Protein 2DHM (pdb70)

Nearest PDB structures (foldseek):
  2dhm-assembly1_A  TM=8.007E-01  e=4.609E-19  Escherichia coli str. K-12 substr. W3110
  1v60-assembly1_A  TM=6.954E-01  e=9.311E-10  Mus musculus
  4pug-assembly2_B  TM=8.389E-01  e=2.261E-07  Arabidopsis thaliana
  5lci-assembly1_A  TM=7.088E-01  e=3.396E-07  Homo sapiens
  9g6k-assembly1_UC  TM=6.325E-01  e=1.738E-04  Toxoplasma gondii

Radius of gyration: 17.94 Å; Cα contacts (8 Å, |Δi|>4): 93; chains: 1; bounding box: 31×62×46 Å

Secondary structure (DSSP, 8-state):
--SSS----HHHHHHHHHHHHT--S--EEEE-----SS---S---EEEEEE-GGGSS--SSHHHHHHHHHTHHHHHTT----EEEEE-HHHHHTSS------PPP--

InterPro domains:
  IPR002634 BolA protein [PF01722] (11-84)
  IPR002634 BolA protein [PIRSF003113] (1-99)
  IPR036065 BolA-like superfamily [G3DSA:3.30.300.90] (1-90)
  IPR036065 BolA-like superfamily [SSF82657] (1-89)
  IPR050961 BolA/IbaG family stress response and morphology regulators [PTHR46229] (2-101)

Sequence (107 aa):
GSSGSSGMMIRERIEEKLRAAFQPVFLEVVDESYRHNVPAGSESHFKVVLVSDRFTGERFLNRHRMIYSTLAEELSTTVHALALHTYTIKEWEGLQDTVFASPPCRGGSSGSSGMMIRERIEEKLRAAFQPVFLEVVDESYRHNVPAGSESHFKVVLVSDRFTGERFLNRHRMIYSTLAEELSTTVHALALHTYTIKEWEGLQDTVFASPPCRGGSSGSSGMMIRERIEEKLRAAFQPVFLEVVDESYRHNVPAGSESHFKVVLVSDRFTGERFLNRHRMIYSTLAEELSTTVHALALHTYTIKEWEGLQDTVFASPPCRGGSSGSSGMMIRERIEEKLRAAFQPVFLEVVDESYRHNVPAGSESHFKVVLVSDRFTGERFLNRHRMIYSTLAEELSTTVHALALHTYTIKEWEGLQDTVFASPPCRGGSSGSSGMMIRERIEEKLRAAFQPVFLEVVDESYRHNVPAGSESHFKVVLVSDRFTGERFLNRHRMIYSTLAEELSTTVHALALHTYTIKEWEGLQDTVFASPPCRGGSSGSSGMMIRERIEEKLRAAFQPVFLEVVDESYRHNVPAGSESHFKVVLVSDRFTGERFLNRHRMIYSTLAEELSTTVHALALHTYTIKEWEGLQDTVFASPPCRGGSSGSSGMMIRERIEEKLRAAFQPVFLEVVDESYRHNVPAGSESHFKVVLVSDRFTGERFLNRHRMIYSTLAEELSTTVHALALHTYTIKEWEGLQDTVFASPPCRGGSSGSSGMMIRERIEEKLRAAFQPVFLEVVDESYRHNVPAGSESHFKVVLVSDRFTGERFLNRHRMIYSTLAEELSTTVHALALHTYTIKEWEGLQDTVFASPPCRGGSSGSSGMMIRERIEEKLRAAFQPVFLEVVDESYRHNVPAGSESHFKVVLVSDRFTGERFLNRHRMIYSTLAEELSTTVHALALHTYTIKEWEGLQDTVFASPPCRGGSSGSSGMMIRERIEEKLRAAFQPVFLEVVDESYRHNVPAGSESHFKVVLVSDRFTGERFLNRHRMIYSTLAEELSTTVHALALHTYTIKEWEGLQDTVFASPPCRGGSSGSSGMMIRERIEEKLRAAFQPVFLEVVDESYRHNVPAGSESHFKVVLVSDRFTGERFLNRHRMIYSTLAEELSTTVHALALHTYTIKEWEGLQDTVFASPPCRGGSSGSSGMMIRERIEEKLRAAFQPVFLEVVDESYRHNVPAGSESHFKVVLVSDRFTGERFLNRHRMIYSTLAEELSTTVHALALHTYTIKEWEGLQDTVFASPPCRGGSSGSSGMMIRERIEEKLRAAFQPVFLEVVDESYRHNVPAGSESHFKVVLVSDRFTGERFLNRHRMIYSTLAEELSTTVHALALHTYTIKEWEGLQDTVFASPPCRGGSSGSSGMMIRERIEEKLRAAFQPVFLEVVDESYRHNVPAGSESHFKVVLVSDRFTGERFLNRHRMIYSTLAEELSTTVHALALHTYTIKEWEGLQDTVFASPPCRGGSSGSSGMMIRERIEEKLRAAFQPVFLEVVDESYRHNVPAGSESHFKVVLVSDRFTGERFLNRHRMIYSTLAEELSTTVHALALHTYTIKEWEGLQDTVFASPPCRGGSSGSSGMMIRERIEEKLRAAFQPVFLEVVDESYRHNVPAGSESHFKVVLVSDRFTGERFLNRHRMIYSTLAEELSTTVHALALHTYTIKEWEGLQDTVFASPPCRGGSSGSSGMMIRERIEEKLRAAFQPVFLEVVDESYRHNVPAGSESHFKVVLVSDRFTGERFLNRHRMIYSTLAEELSTTVHALALHTYTIKEWEGLQDTVFASPPCRGGSSGSSGMMIRERIEEKLRAAFQPVFLEVVDESYRHNVPAGSESHFKVVLVSDRFTGERFLNRHRMIYSTLAEELSTTVHALALHTYTIKEWEGLQDTVFASPPCRGGSSGSSGMMIRERIEEKLRAAFQPVFLEVVDESYRHNVPAGSESHFKVVLVSDRFTGERFLNRHRMIYSTLAEELSTTVHALALHTYTIKEWEGLQDTVFASPPCRGGSSGSSGMMIRERIEEKLRAAFQPVFLEVVDESYRHNVPAGSESHFKVVLVSDRFTGERFLNRHRMIYSTLAEELSTTVHALALHTYTIKEWEGLQDTVFASPPCRG

CATH classification: 3.30.300.90

Organism: Escherichia coli (strain K12) (NCBI:txid83333)

GO terms:
  GO:0005515 protein binding (F, IPI)
  GO:0005829 cytosol (C, IDA)
  GO:0006351 DNA-templated transcription (P, IEP)

Structure (mmCIF, N/CA/C/O backbone):
data_2DHM
#
_entry.id   2DHM
#
loop_
_atom_site.group_PDB
_atom_site.id
_atom_site.type_symbol
_atom_site.label_atom_id
_atom_site.label_alt_id
_atom_site.label_comp_id
_atom_site.label_asym_id
_atom_site.label_entity_id
_atom_site.label_seq_id
_atom_site.pdbx_PDB_ins_code
_atom_site.Cartn_x
_atom_site.Cartn_y
_atom_site.Cartn_z
_atom_site.occupancy
_atom_site.B_iso_or_equiv
_atom_site.auth_seq_id
_atom_site.auth_comp_id
_atom_site.auth_asym_id
_atom_site.auth_atom_id
_atom_site.pdbx_PDB_model_num
ATOM 1 N N . GLY A 1 1 ? -18.940 0.622 -15.834 1.00 0.00 1 GLY A N 1
ATOM 2 C CA . GLY A 1 1 ? -19.532 1.941 -15.961 1.00 0.00 1 GLY A CA 1
ATOM 3 C C . GLY A 1 1 ? -19.684 2.372 -17.406 1.00 0.00 1 GLY A C 1
ATOM 4 O O . GLY A 1 1 ? -18.707 2.411 -18.155 1.00 0.00 1 GLY A O 1
ATOM 8 N N . SER A 1 2 ? -20.911 2.696 -17.800 1.00 0.00 2 SER A N 1
ATOM 9 C CA . SER A 1 2 ? -21.188 3.122 -19.167 1.00 0.00 2 SER A CA 1
ATOM 10 C C . SER A 1 2 ? -20.492 4.444 -19.476 1.00 0.00 2 SER A C 1
ATOM 11 O O . SER A 1 2 ? -20.502 5.368 -18.664 1.00 0.00 2 SER A O 1
ATOM 19 N N . SER A 1 3 ? -19.888 4.525 -20.657 1.00 0.00 3 SER A N 1
ATOM 20 C CA . SER A 1 3 ? -19.183 5.732 -21.074 1.00 0.00 3 SER A CA 1
ATOM 21 C C . SER A 1 3 ? -20.079 6.959 -20.937 1.00 0.00 3 SER A C 1
ATOM 22 O O . SER A 1 3 ? -21.301 6.843 -20.852 1.00 0.00 3 SER A O 1
ATOM 30 N N . GLY A 1 4 ? -19.461 8.136 -20.916 1.00 0.00 4 GLY A N 1
ATOM 31 C CA . GLY A 1 4 ? -20.217 9.369 -20.789 1.00 0.00 4 GLY A CA 1
ATOM 32 C C . GLY A 1 4 ? -20.055 10.010 -19.426 1.00 0.00 4 GLY A C 1
ATOM 33 O O . GLY A 1 4 ? -19.236 10.912 -19.250 1.00 0.00 4 GLY A O 1
ATOM 37 N N . SER A 1 5 ? -20.839 9.546 -18.458 1.00 0.00 5 SER A N 1
ATOM 38 C CA . SER A 1 5 ? -20.783 10.084 -17.104 1.00 0.00 5 SER A CA 1
ATOM 39 C C . SER A 1 5 ? -19.622 9.473 -16.324 1.00 0.00 5 SER A C 1
ATOM 40 O O . SER A 1 5 ? -19.669 8.308 -15.930 1.00 0.00 5 SER A O 1
ATOM 48 N N . SER A 1 6 ? -18.580 10.269 -16.105 1.00 0.00 6 SER A N 1
ATOM 49 C CA . SER A 1 6 ? -17.405 9.807 -15.376 1.00 0.00 6 SER A CA 1
ATOM 50 C C . SER A 1 6 ? -16.849 10.913 -14.485 1.00 0.00 6 SER A C 1
ATOM 51 O O . SER A 1 6 ? -17.275 12.065 -14.566 1.00 0.00 6 SER A O 1
ATOM 59 N N . GLY A 1 7 ? -15.894 10.554 -13.632 1.00 0.00 7 GLY A N 1
ATOM 60 C CA . GLY A 1 7 ? -15.294 11.526 -12.737 1.00 0.00 7 GLY A CA 1
ATOM 61 C C . GLY A 1 7 ? -13.783 11.419 -12.692 1.00 0.00 7 GLY A C 1
ATOM 62 O O . GLY A 1 7 ? -13.203 10.497 -13.265 1.00 0.00 7 GLY A O 1
ATOM 66 N N . MET A 1 8 ? -13.144 12.364 -12.011 1.00 0.00 8 MET A N 1
ATOM 67 C CA . MET A 1 8 ? -11.690 12.371 -11.894 1.00 0.00 8 MET A CA 1
ATOM 68 C C . MET A 1 8 ? -11.262 12.366 -10.430 1.00 0.00 8 MET A C 1
ATOM 69 O O . MET A 1 8 ? -10.295 13.028 -10.055 1.00 0.00 8 MET A O 1
ATOM 83 N N . MET A 1 9 ? -11.990 11.617 -9.608 1.00 0.00 9 MET A N 1
ATOM 84 C CA . MET A 1 9 ? -11.684 11.527 -8.185 1.00 0.00 9 MET A CA 1
ATOM 85 C C . MET A 1 9 ? -10.455 10.654 -7.947 1.00 0.00 9 MET A C 1
ATOM 86 O O . MET A 1 9 ? -10.426 9.488 -8.341 1.00 0.00 9 MET A O 1
ATOM 100 N N . ILE A 1 10 ? -9.444 11.226 -7.303 1.00 0.00 10 ILE A N 1
ATOM 101 C CA . ILE A 1 10 ? -8.215 10.499 -7.013 1.00 0.00 10 ILE A CA 1
ATOM 102 C C . ILE A 1 10 ? -8.505 9.211 -6.250 1.00 0.00 10 ILE A C 1
ATOM 103 O O . ILE A 1 10 ? -8.060 8.132 -6.643 1.00 0.00 10 ILE A O 1
ATOM 119 N N . ARG A 1 11 ? -9.254 9.331 -5.159 1.00 0.00 11 ARG A N 1
ATOM 120 C CA . ARG A 1 11 ? -9.605 8.176 -4.342 1.00 0.00 11 ARG A CA 1
ATOM 121 C C . ARG A 1 11 ? -9.902 6.961 -5.216 1.00 0.00 11 ARG A C 1
ATOM 122 O O . ARG A 1 11 ? -9.341 5.885 -5.010 1.00 0.00 11 ARG A O 1
ATOM 143 N N . GLU A 1 12 ? -10.787 7.142 -6.191 1.00 0.00 12 GLU A N 1
ATOM 144 C CA . GLU A 1 12 ? -11.158 6.060 -7.095 1.00 0.00 12 GLU A CA 1
ATOM 145 C C . GLU A 1 12 ? -9.956 5.597 -7.913 1.00 0.00 12 GLU A C 1
ATOM 146 O O . GLU A 1 12 ? -9.554 4.436 -7.841 1.00 0.00 12 GLU A O 1
ATOM 158 N N . ARG A 1 13 ? -9.388 6.513 -8.689 1.00 0.00 13 ARG A N 1
ATOM 159 C CA . ARG A 1 13 ? -8.233 6.199 -9.522 1.00 0.00 13 ARG A CA 1
ATOM 160 C C . ARG A 1 13 ? -7.236 5.329 -8.763 1.00 0.00 13 ARG A C 1
ATOM 161 O O . ARG A 1 13 ? -6.713 4.352 -9.302 1.00 0.00 13 ARG A O 1
ATOM 182 N N . ILE A 1 14 ? -6.977 5.690 -7.511 1.00 0.00 14 ILE A N 1
ATOM 183 C CA . ILE A 1 14 ? -6.043 4.941 -6.678 1.00 0.00 14 ILE A CA 1
ATOM 184 C C . ILE A 1 14 ? -6.470 3.483 -6.548 1.00 0.00 14 ILE A C 1
ATOM 185 O O . ILE A 1 14 ? -5.762 2.578 -6.988 1.00 0.00 14 ILE A O 1
ATOM 201 N N . GLU A 1 15 ? -7.632 3.264 -5.941 1.00 0.00 15 GLU A N 1
ATOM 202 C CA . GLU A 1 15 ? -8.154 1.915 -5.754 1.00 0.00 15 GLU A CA 1
ATOM 203 C C . GLU A 1 15 ? -8.329 1.209 -7.095 1.00 0.00 15 GLU A C 1
ATOM 204 O O . GLU A 1 15 ? -7.729 0.163 -7.340 1.00 0.00 15 GLU A O 1
ATOM 216 N N . GLU A 1 16 ? -9.156 1.789 -7.959 1.00 0.00 16 GLU A N 1
ATOM 217 C CA . GLU A 1 16 ? -9.412 1.215 -9.275 1.00 0.00 16 GLU A CA 1
ATOM 218 C C . GLU A 1 16 ? -8.155 0.552 -9.833 1.00 0.00 16 GLU A C 1
ATOM 219 O O . GLU A 1 16 ? -8.226 -0.489 -10.486 1.00 0.00 16 GLU A O 1
ATOM 231 N N . LYS A 1 17 ? -7.005 1.164 -9.571 1.00 0.00 17 LYS A N 1
ATOM 232 C CA . LYS A 1 17 ? -5.732 0.635 -10.044 1.00 0.00 17 LYS A CA 1
ATOM 233 C C . LYS A 1 17 ? -5.295 -0.563 -9.207 1.00 0.00 17 LYS A C 1
ATOM 234 O O . LYS A 1 17 ? -5.076 -1.655 -9.733 1.00 0.00 17 LYS A O 1
ATOM 253 N N . LEU A 1 18 ? -5.170 -0.352 -7.901 1.00 0.00 18 LEU A N 1
ATOM 254 C CA . LEU A 1 18 ? -4.761 -1.415 -6.990 1.00 0.00 18 LEU A CA 1
ATOM 255 C C . LEU A 1 18 ? -5.546 -2.695 -7.258 1.00 0.00 18 LEU A C 1
ATOM 256 O O . LEU A 1 18 ? -4.984 -3.790 -7.260 1.00 0.00 18 LEU A O 1
ATOM 272 N N . ARG A 1 19 ? -6.847 -2.548 -7.486 1.00 0.00 19 ARG A N 1
ATOM 273 C CA . ARG A 1 19 ? -7.709 -3.692 -7.757 1.00 0.00 19 ARG A CA 1
ATOM 274 C C . ARG A 1 19 ? -7.005 -4.701 -8.661 1.00 0.00 19 ARG A C 1
ATOM 275 O O . ARG A 1 19 ? -6.866 -5.872 -8.311 1.00 0.00 19 ARG A O 1
ATOM 296 N N . ALA A 1 20 ? -6.564 -4.237 -9.826 1.00 0.00 20 ALA A N 1
ATOM 297 C CA . ALA A 1 20 ? -5.875 -5.097 -10.779 1.00 0.00 20 ALA A CA 1
ATOM 298 C C . ALA A 1 20 ? -4.367 -5.074 -10.549 1.00 0.00 20 ALA A C 1
ATOM 299 O O . ALA A 1 20 ? -3.649 -5.973 -10.986 1.00 0.00 20 ALA A O 1
ATOM 306 N N . ALA A 1 21 ? -3.894 -4.040 -9.861 1.00 0.00 21 ALA A N 1
ATOM 307 C CA . ALA A 1 21 ? -2.473 -3.901 -9.572 1.00 0.00 21 ALA A CA 1
ATOM 308 C C . ALA A 1 21 ? -1.949 -5.105 -8.797 1.00 0.00 21 ALA A C 1
ATOM 309 O O . ALA A 1 21 ? -0.975 -5.741 -9.200 1.00 0.00 21 ALA A O 1
ATOM 316 N N . PHE A 1 22 ? -2.602 -5.414 -7.681 1.00 0.00 22 PHE A N 1
ATOM 317 C CA . PHE A 1 22 ? -2.201 -6.541 -6.848 1.00 0.00 22 PHE A CA 1
ATOM 318 C C . PHE A 1 22 ? -3.343 -7.543 -6.703 1.00 0.00 22 PHE A C 1
ATOM 319 O O . PHE A 1 22 ? -3.118 -8.752 -6.655 1.00 0.00 22 PHE A O 1
ATOM 336 N N . GLN A 1 23 ? -4.567 -7.031 -6.634 1.00 0.00 23 GLN A N 1
ATOM 337 C CA . GLN A 1 23 ? -5.744 -7.880 -6.493 1.00 0.00 23 GLN A CA 1
ATOM 338 C C . GLN A 1 23 ? -5.791 -8.521 -5.110 1.00 0.00 23 GLN A C 1
ATOM 339 O O . GLN A 1 23 ? -5.939 -9.735 -4.966 1.00 0.00 23 GLN A O 1
ATOM 353 N N . PRO A 1 24 ? -5.661 -7.688 -4.067 1.00 0.00 24 PRO A N 1
ATOM 354 C CA . PRO A 1 24 ? -5.685 -8.151 -2.676 1.00 0.00 24 PRO A CA 1
ATOM 355 C C . PRO A 1 24 ? -7.069 -8.629 -2.248 1.00 0.00 24 PRO A C 1
ATOM 356 O O . PRO A 1 24 ? -7.936 -8.881 -3.085 1.00 0.00 24 PRO A O 1
ATOM 367 N N . VAL A 1 25 ? -7.270 -8.750 -0.940 1.00 0.00 25 VAL A N 1
ATOM 368 C CA . VAL A 1 25 ? -8.549 -9.196 -0.401 1.00 0.00 25 VAL A CA 1
ATOM 369 C C . VAL A 1 25 ? -9.359 -8.020 0.134 1.00 0.00 25 VAL A C 1
ATOM 370 O O . VAL A 1 25 ? -10.583 -7.986 0.003 1.00 0.00 25 VAL A O 1
ATOM 383 N N . PHE A 1 26 ? -8.669 -7.058 0.737 1.00 0.00 26 PHE A N 1
ATOM 384 C CA . PHE A 1 26 ? -9.325 -5.880 1.292 1.00 0.00 26 PHE A CA 1
ATOM 385 C C . PHE A 1 26 ? -8.847 -4.611 0.593 1.00 0.00 26 PHE A C 1
ATOM 386 O O . PHE A 1 26 ? -7.722 -4.549 0.094 1.00 0.00 26 PHE A O 1
ATOM 403 N N . LEU A 1 27 ? -9.708 -3.601 0.560 1.00 0.00 27 LEU A N 1
ATOM 404 C CA . LEU A 1 27 ? -9.376 -2.332 -0.079 1.00 0.00 27 LEU A CA 1
ATOM 405 C C . LEU A 1 27 ? -10.283 -1.214 0.426 1.00 0.00 27 LEU A C 1
ATOM 406 O O . LEU A 1 27 ? -11.506 -1.348 0.427 1.00 0.00 27 LEU A O 1
ATOM 422 N N . GLU A 1 28 ? -9.674 -0.111 0.851 1.00 0.00 28 GLU A N 1
ATOM 423 C CA . GLU A 1 28 ? -10.428 1.030 1.357 1.00 0.00 28 GLU A CA 1
ATOM 424 C C . GLU A 1 28 ? -9.524 2.247 1.525 1.00 0.00 28 GLU A C 1
ATOM 425 O O . GLU A 1 28 ? -8.504 2.187 2.211 1.00 0.00 28 GLU A O 1
ATOM 437 N N . VAL A 1 29 ? -9.906 3.353 0.893 1.00 0.00 29 VAL A N 1
ATOM 438 C CA . VAL A 1 29 ? -9.131 4.585 0.973 1.00 0.00 29 VAL A CA 1
ATOM 439 C C . VAL A 1 29 ? -9.899 5.670 1.720 1.00 0.00 29 VAL A C 1
ATOM 440 O O . VAL A 1 29 ? -11.114 5.802 1.568 1.00 0.00 29 VAL A O 1
ATOM 453 N N . VAL A 1 30 ? -9.183 6.446 2.527 1.00 0.00 30 VAL A N 1
ATOM 454 C CA . VAL A 1 30 ? -9.796 7.521 3.298 1.00 0.00 30 VAL A CA 1
ATOM 455 C C . VAL A 1 30 ? -9.350 8.886 2.787 1.00 0.00 30 VAL A C 1
ATOM 456 O O . VAL A 1 30 ? -8.288 9.384 3.163 1.00 0.00 30 VAL A O 1
ATOM 469 N N . ASP A 1 31 ? -10.167 9.488 1.930 1.00 0.00 31 ASP A N 1
ATOM 470 C CA . ASP A 1 31 ? -9.857 10.798 1.369 1.00 0.00 31 ASP A CA 1
ATOM 471 C C . ASP A 1 31 ? -10.532 11.906 2.171 1.00 0.00 31 ASP A C 1
ATOM 472 O O . ASP A 1 31 ? -11.665 11.753 2.626 1.00 0.00 31 ASP A O 1
ATOM 481 N N . GLU A 1 32 ? -9.827 13.020 2.340 1.00 0.00 32 GLU A N 1
ATOM 482 C CA . GLU A 1 32 ? -10.358 14.153 3.089 1.00 0.00 32 GLU A CA 1
ATOM 483 C 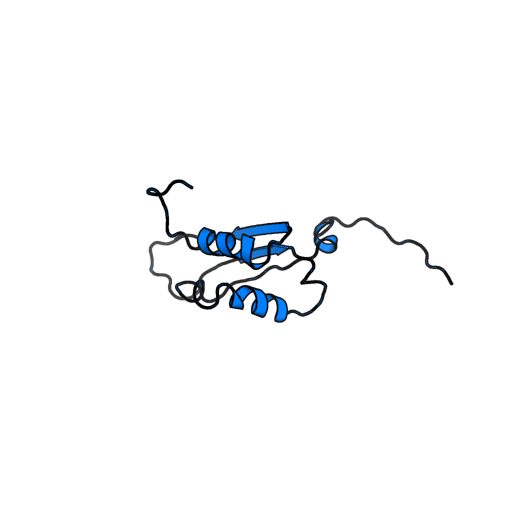C . GLU A 1 32 ? -10.488 15.383 2.196 1.00 0.00 32 GLU A C 1
ATOM 484 O O . GLU A 1 32 ? -9.525 15.803 1.555 1.00 0.00 32 GLU A O 1
ATOM 496 N N . SER A 1 33 ? -11.687 15.956 2.159 1.00 0.00 33 SER A N 1
ATOM 497 C CA . SER A 1 33 ? -11.945 17.136 1.341 1.00 0.00 33 SER A CA 1
ATOM 498 C C . SER A 1 33 ? -11.643 18.413 2.119 1.00 0.00 33 SER A C 1
ATOM 499 O O . SER A 1 33 ? -11.260 18.365 3.288 1.00 0.00 33 SER A O 1
ATOM 507 N N . TYR A 1 34 ? -11.818 19.554 1.462 1.00 0.00 34 TYR A N 1
ATOM 508 C CA . TYR A 1 34 ? -11.562 20.845 2.090 1.00 0.00 34 TYR A CA 1
ATOM 509 C C . TYR A 1 34 ? -12.452 21.041 3.313 1.00 0.00 34 TYR A C 1
ATOM 510 O O . TYR A 1 34 ? -13.649 20.757 3.276 1.00 0.00 34 TYR A O 1
ATOM 528 N N . ARG A 1 35 ? -11.857 21.531 4.396 1.00 0.00 35 ARG A N 1
ATOM 529 C CA . ARG A 1 35 ? -12.594 21.766 5.632 1.00 0.00 35 ARG A CA 1
ATOM 530 C C . ARG A 1 35 ? -12.664 23.257 5.948 1.00 0.00 35 ARG A C 1
ATOM 531 O O . ARG A 1 35 ? -13.699 23.762 6.384 1.00 0.00 35 ARG A O 1
ATOM 552 N N . HIS A 1 36 ? -11.556 23.957 5.726 1.00 0.00 36 HIS A N 1
ATOM 553 C CA . HIS A 1 36 ? -11.491 25.390 5.987 1.00 0.00 36 HIS A CA 1
ATOM 554 C C . HIS A 1 36 ? -11.390 26.176 4.683 1.00 0.00 36 HIS A C 1
ATOM 555 O O . HIS A 1 36 ? -10.875 25.675 3.684 1.00 0.00 36 HIS A O 1
ATOM 570 N N . ASN A 1 37 ? -11.885 27.409 4.701 1.00 0.00 37 ASN A N 1
ATOM 571 C CA . ASN A 1 37 ? -11.851 28.264 3.520 1.00 0.00 37 ASN A CA 1
ATOM 572 C C . ASN A 1 37 ? -10.421 28.683 3.193 1.00 0.00 37 ASN A C 1
ATOM 573 O O . ASN A 1 37 ? -9.988 28.607 2.043 1.00 0.00 37 ASN A O 1
ATOM 584 N N . VAL A 1 38 ? -9.692 29.126 4.212 1.00 0.00 38 VAL A N 1
ATOM 585 C CA . VAL A 1 38 ? -8.310 29.556 4.034 1.00 0.00 38 VAL A CA 1
ATOM 586 C C . VAL A 1 38 ? -7.517 28.536 3.225 1.00 0.00 38 VAL A C 1
ATOM 587 O O . VAL A 1 38 ? -7.758 27.331 3.291 1.00 0.00 38 VAL A O 1
ATOM 600 N N . PRO A 1 39 ? -6.546 29.029 2.441 1.00 0.00 39 PRO A N 1
ATOM 601 C CA . PRO A 1 39 ? -5.696 28.177 1.604 1.00 0.00 39 PRO A CA 1
ATOM 602 C C . PRO A 1 39 ? -4.735 27.328 2.429 1.00 0.00 39 PRO A C 1
ATOM 603 O O . PRO A 1 39 ? -3.944 27.853 3.212 1.00 0.00 39 PRO A O 1
ATOM 614 N N . ALA A 1 40 ? -4.808 26.014 2.247 1.00 0.00 40 ALA A N 1
ATOM 615 C CA . ALA A 1 40 ? -3.942 25.093 2.972 1.00 0.00 40 ALA A CA 1
ATOM 616 C C . ALA A 1 40 ? -2.976 24.387 2.027 1.00 0.00 40 ALA A C 1
ATOM 617 O O . ALA A 1 40 ? -3.383 23.562 1.210 1.00 0.00 40 ALA A O 1
ATOM 624 N N . GLY A 1 41 ? -1.693 24.719 2.142 1.00 0.00 41 GLY A N 1
ATOM 625 C CA . GLY A 1 41 ? -0.689 24.108 1.291 1.00 0.00 41 GLY A CA 1
ATOM 626 C C . GLY A 1 41 ? 0.514 23.620 2.072 1.00 0.00 41 GLY A C 1
ATOM 627 O O . GLY A 1 41 ? 1.656 23.876 1.690 1.00 0.00 41 GLY A O 1
ATOM 631 N N . SER A 1 42 ? 0.260 22.916 3.171 1.00 0.00 42 SER A N 1
ATOM 632 C CA . SER A 1 42 ? 1.332 22.396 4.011 1.00 0.00 42 SER A CA 1
ATOM 633 C C . SER A 1 42 ? 1.348 20.871 3.988 1.00 0.00 42 SER A C 1
ATOM 634 O O . SER A 1 42 ? 2.334 20.256 3.581 1.00 0.00 42 SER A O 1
ATOM 642 N N . GLU A 1 43 ? 0.249 20.267 4.429 1.00 0.00 43 GLU A N 1
ATOM 643 C CA . GLU A 1 43 ? 0.137 18.813 4.460 1.00 0.00 43 GLU A CA 1
ATOM 644 C C . GLU A 1 43 ? -1.195 18.357 3.872 1.00 0.00 43 GLU A C 1
ATOM 645 O O . GLU A 1 43 ? -2.166 19.114 3.848 1.00 0.00 43 GLU A O 1
ATOM 657 N N . SER A 1 44 ? -1.233 17.116 3.400 1.00 0.00 44 SER A N 1
ATOM 658 C CA . SER A 1 44 ? -2.444 16.559 2.808 1.00 0.00 44 SER A CA 1
ATOM 659 C C . SER A 1 44 ? -2.790 15.215 3.441 1.00 0.00 44 SER A C 1
ATOM 660 O O . SER A 1 44 ? -2.374 14.162 2.956 1.00 0.00 44 SER A O 1
ATOM 668 N N . HIS A 1 45 ? -3.555 15.258 4.528 1.00 0.00 45 HIS A N 1
ATOM 669 C CA . HIS A 1 45 ? -3.958 14.044 5.228 1.00 0.00 45 HIS A CA 1
ATOM 670 C C . HIS A 1 45 ? -4.513 13.012 4.251 1.00 0.00 45 HIS A C 1
ATOM 671 O O . HIS A 1 45 ? -5.464 13.284 3.518 1.00 0.00 45 HIS A O 1
ATOM 686 N N . PHE A 1 46 ? -3.912 11.827 4.244 1.00 0.00 46 PHE A N 1
ATOM 687 C CA . PHE A 1 46 ? -4.344 10.755 3.356 1.00 0.00 46 PHE A CA 1
ATOM 688 C C . PHE A 1 46 ? -3.974 9.390 3.929 1.00 0.00 46 PHE A C 1
ATOM 689 O O . PHE A 1 46 ? -2.894 9.212 4.492 1.00 0.00 46 PHE A O 1
ATOM 706 N N . LYS A 1 47 ? -4.880 8.429 3.784 1.00 0.00 47 LYS A N 1
ATOM 707 C CA . LYS A 1 47 ? -4.651 7.079 4.286 1.00 0.00 47 LYS A CA 1
ATOM 708 C C . LYS A 1 47 ? -5.280 6.041 3.362 1.00 0.00 47 LYS A C 1
ATOM 709 O O . LYS A 1 47 ? -6.326 6.283 2.761 1.00 0.00 47 LYS A O 1
ATOM 728 N N . VAL A 1 48 ? -4.636 4.883 3.256 1.00 0.00 48 VAL A N 1
ATOM 729 C CA . VAL A 1 48 ? -5.134 3.807 2.407 1.00 0.00 48 VAL A CA 1
ATOM 730 C C . VAL A 1 48 ? -4.957 2.450 3.080 1.00 0.00 48 VAL A C 1
ATOM 731 O O . VAL A 1 48 ? -3.935 2.189 3.715 1.00 0.00 48 VAL A O 1
ATOM 744 N N . VAL A 1 49 ? -5.959 1.588 2.936 1.00 0.00 49 VAL A N 1
ATOM 745 C CA . VAL A 1 49 ? -5.913 0.257 3.528 1.00 0.00 49 VAL A CA 1
ATOM 746 C C . VAL A 1 49 ? -5.867 -0.822 2.451 1.00 0.00 49 VAL A C 1
ATOM 747 O O . VAL A 1 49 ? -6.650 -0.800 1.501 1.00 0.00 49 VAL A O 1
ATOM 760 N N . LEU A 1 50 ? -4.945 -1.766 2.606 1.00 0.00 50 LEU A N 1
ATOM 761 C CA . LEU A 1 50 ? -4.796 -2.855 1.648 1.00 0.00 50 LEU A CA 1
ATOM 762 C C . LEU A 1 50 ? -4.205 -4.092 2.316 1.00 0.00 50 LEU A C 1
ATOM 763 O O . LEU A 1 50 ? -3.018 -4.127 2.641 1.00 0.00 50 LEU A O 1
ATOM 779 N N . VAL A 1 51 ? -5.040 -5.106 2.517 1.00 0.00 51 VAL A N 1
ATOM 780 C CA . VAL A 1 51 ? -4.600 -6.347 3.144 1.00 0.00 51 VAL A CA 1
ATOM 781 C C . VAL A 1 51 ? -4.139 -7.357 2.099 1.00 0.00 51 VAL A C 1
ATOM 782 O O . VAL A 1 51 ? -4.857 -7.647 1.142 1.00 0.00 51 VAL A O 1
ATOM 795 N N . SER A 1 52 ? -2.937 -7.890 2.290 1.00 0.00 52 SER A N 1
ATOM 796 C CA . SER A 1 52 ? -2.378 -8.867 1.361 1.00 0.00 52 SER A CA 1
ATOM 797 C C . SER A 1 52 ? -1.324 -9.729 2.050 1.00 0.00 52 SER A C 1
ATOM 798 O O . SER A 1 52 ? -0.608 -9.264 2.936 1.00 0.00 52 SER A O 1
ATOM 806 N N . ASP A 1 53 ? -1.236 -10.988 1.635 1.00 0.00 53 ASP A N 1
ATOM 807 C CA . ASP A 1 53 ? -0.270 -11.917 2.209 1.00 0.00 53 ASP A CA 1
ATOM 808 C C . ASP A 1 53 ? 1.155 -11.512 1.846 1.00 0.00 53 ASP A C 1
ATOM 809 O O . ASP A 1 53 ? 2.084 -11.698 2.632 1.00 0.00 53 ASP A O 1
ATOM 818 N N . ARG A 1 54 ? 1.321 -10.958 0.649 1.00 0.00 54 ARG A N 1
ATOM 819 C CA . ARG A 1 54 ? 2.633 -10.530 0.180 1.00 0.00 54 ARG A CA 1
ATOM 820 C C . ARG A 1 54 ? 3.367 -9.743 1.263 1.00 0.00 54 ARG A C 1
ATOM 821 O O . ARG A 1 54 ? 4.597 -9.694 1.283 1.00 0.00 54 ARG A O 1
ATOM 842 N N . PHE A 1 55 ? 2.604 -9.129 2.160 1.00 0.00 55 PHE A N 1
ATOM 843 C CA . PHE A 1 55 ? 3.181 -8.344 3.245 1.00 0.00 55 PHE A CA 1
ATOM 844 C C . PHE A 1 55 ? 3.433 -9.214 4.472 1.00 0.00 55 PHE A C 1
ATOM 845 O O . PHE A 1 55 ? 3.337 -8.750 5.609 1.00 0.00 55 PHE A O 1
ATOM 862 N N . THR A 1 56 ? 3.758 -10.482 4.235 1.00 0.00 56 THR A N 1
ATOM 863 C CA . THR A 1 56 ? 4.022 -11.419 5.319 1.00 0.00 56 THR A CA 1
ATOM 864 C C . THR A 1 56 ? 5.298 -11.048 6.067 1.00 0.00 56 THR A C 1
ATOM 865 O O . THR A 1 56 ? 6.353 -11.642 5.847 1.00 0.00 56 THR A O 1
ATOM 876 N N . GLY A 1 57 ? 5.195 -10.062 6.953 1.00 0.00 57 GLY A N 1
ATOM 877 C CA . GLY A 1 57 ? 6.349 -9.630 7.720 1.00 0.00 57 GLY A CA 1
ATOM 878 C C . GLY A 1 57 ? 7.623 -9.629 6.899 1.00 0.00 57 GLY A C 1
ATOM 879 O O . GLY A 1 57 ? 8.658 -10.119 7.349 1.00 0.00 57 GLY A O 1
ATOM 883 N N . GLU A 1 58 ? 7.547 -9.077 5.692 1.00 0.00 58 GLU A N 1
ATOM 884 C CA . GLU A 1 58 ? 8.704 -9.017 4.806 1.00 0.00 58 GLU A CA 1
ATOM 885 C C . GLU A 1 58 ? 9.582 -7.815 5.140 1.00 0.00 58 GLU A C 1
ATOM 886 O O . GLU A 1 58 ? 10.746 -7.967 5.512 1.00 0.00 58 GLU A O 1
ATOM 898 N N . ARG A 1 59 ? 9.017 -6.620 5.002 1.00 0.00 59 ARG A N 1
ATOM 899 C CA . ARG A 1 59 ? 9.748 -5.391 5.286 1.00 0.00 59 ARG A CA 1
ATOM 900 C C . ARG A 1 59 ? 8.787 -4.236 5.553 1.00 0.00 59 ARG A C 1
ATOM 901 O O . ARG A 1 59 ? 7.590 -4.336 5.283 1.00 0.00 59 ARG A O 1
ATOM 922 N N . PHE A 1 60 ? 9.320 -3.141 6.084 1.00 0.00 60 PHE A N 1
ATOM 923 C CA . PHE A 1 60 ? 8.510 -1.967 6.389 1.00 0.00 60 PHE A CA 1
ATOM 924 C C . PHE A 1 60 ? 8.472 -1.009 5.202 1.00 0.00 60 PHE A C 1
ATOM 925 O O . PHE A 1 60 ? 7.466 -0.341 4.960 1.00 0.00 60 PHE A O 1
ATOM 942 N N . LEU A 1 61 ? 9.575 -0.947 4.464 1.00 0.00 61 LEU A N 1
ATOM 943 C CA . LEU A 1 61 ? 9.670 -0.071 3.302 1.00 0.00 61 LEU A CA 1
ATOM 944 C C . LEU A 1 61 ? 9.129 -0.761 2.054 1.00 0.00 61 LEU A C 1
ATOM 945 O O . LEU A 1 61 ? 8.450 -0.142 1.235 1.00 0.00 61 LEU A O 1
ATOM 961 N N . ASN A 1 62 ? 9.432 -2.048 1.917 1.00 0.00 62 ASN A N 1
ATOM 962 C CA . ASN A 1 62 ? 8.974 -2.823 0.770 1.00 0.00 62 ASN A CA 1
ATOM 963 C C . ASN A 1 62 ? 7.462 -2.704 0.602 1.00 0.00 62 ASN A C 1
ATOM 964 O O . ASN A 1 62 ? 6.927 -2.939 -0.482 1.00 0.00 62 ASN A O 1
ATOM 975 N N . ARG A 1 63 ? 6.779 -2.337 1.681 1.00 0.00 63 ARG A N 1
ATOM 976 C CA . ARG A 1 63 ? 5.329 -2.188 1.653 1.00 0.00 63 ARG A CA 1
ATOM 977 C C . ARG A 1 63 ? 4.925 -0.960 0.842 1.00 0.00 63 ARG A C 1
ATOM 978 O O . ARG A 1 63 ? 3.839 -0.915 0.263 1.00 0.00 63 ARG A O 1
ATOM 999 N N . HIS A 1 64 ? 5.805 0.035 0.805 1.00 0.00 64 HIS A N 1
ATOM 1000 C CA . HIS A 1 64 ? 5.540 1.264 0.065 1.00 0.00 64 HIS A CA 1
ATOM 1001 C C . HIS A 1 64 ? 6.071 1.164 -1.362 1.00 0.00 64 HIS A C 1
ATOM 1002 O O . HIS A 1 64 ? 5.384 1.528 -2.317 1.00 0.00 64 HIS A O 1
ATOM 1017 N N . ARG A 1 65 ? 7.296 0.668 -1.499 1.00 0.00 65 ARG A N 1
ATOM 1018 C CA . ARG A 1 65 ? 7.920 0.523 -2.809 1.00 0.00 65 ARG A CA 1
ATOM 1019 C C . ARG A 1 65 ? 6.964 -0.143 -3.795 1.00 0.00 65 ARG A C 1
ATOM 1020 O O . ARG A 1 65 ? 6.870 0.263 -4.953 1.00 0.00 65 ARG A O 1
ATOM 1041 N N . MET A 1 66 ? 6.256 -1.166 -3.326 1.00 0.00 66 MET A N 1
ATOM 1042 C CA . MET A 1 66 ? 5.307 -1.886 -4.167 1.00 0.00 66 MET A CA 1
ATOM 1043 C C . MET A 1 66 ? 4.122 -0.999 -4.532 1.00 0.00 66 MET A C 1
ATOM 1044 O O . MET A 1 66 ? 3.773 -0.865 -5.706 1.00 0.00 66 MET A O 1
ATOM 1058 N N . ILE A 1 67 ? 3.507 -0.395 -3.521 1.00 0.00 67 ILE A N 1
ATOM 1059 C CA . ILE A 1 67 ? 2.361 0.480 -3.737 1.00 0.00 67 ILE A CA 1
ATOM 1060 C C . ILE A 1 67 ? 2.729 1.655 -4.636 1.00 0.00 67 ILE A C 1
ATOM 1061 O O . ILE A 1 67 ? 2.167 1.822 -5.719 1.00 0.00 67 ILE A O 1
ATOM 1077 N N . TYR A 1 68 ? 3.677 2.467 -4.182 1.00 0.00 68 TYR A N 1
ATOM 1078 C CA . TYR A 1 68 ? 4.120 3.627 -4.945 1.00 0.00 68 TYR A CA 1
ATOM 1079 C C . TYR A 1 68 ? 4.324 3.268 -6.414 1.00 0.00 68 TYR A C 1
ATOM 1080 O O . TYR A 1 68 ? 3.748 3.895 -7.303 1.00 0.00 68 TYR A O 1
ATOM 1098 N N . SER A 1 69 ? 5.148 2.255 -6.660 1.00 0.00 69 SER A N 1
ATOM 1099 C CA . SER A 1 69 ? 5.431 1.813 -8.020 1.00 0.00 69 SER A CA 1
ATOM 1100 C C . SER A 1 69 ? 4.185 1.915 -8.895 1.00 0.00 69 SER A C 1
ATOM 1101 O O . SER A 1 69 ? 4.242 2.409 -10.022 1.00 0.00 69 SER A O 1
ATOM 1109 N N . THR A 1 70 ? 3.059 1.445 -8.368 1.00 0.00 70 THR A N 1
ATOM 1110 C CA . THR A 1 70 ? 1.799 1.482 -9.099 1.00 0.00 70 THR A CA 1
ATOM 1111 C C . THR A 1 70 ? 1.372 2.917 -9.387 1.00 0.00 70 THR A C 1
ATOM 1112 O O . THR A 1 70 ? 1.239 3.316 -10.545 1.00 0.00 70 THR A O 1
ATOM 1123 N N . LEU A 1 71 ? 1.159 3.690 -8.328 1.00 0.00 71 LEU A N 1
ATOM 1124 C CA . LEU A 1 71 ? 0.747 5.082 -8.467 1.00 0.00 71 LEU A CA 1
ATOM 1125 C C . LEU A 1 71 ? 1.951 6.016 -8.392 1.00 0.00 71 LEU A C 1
ATOM 1126 O O . LEU A 1 71 ? 1.866 7.112 -7.839 1.00 0.00 71 LEU A O 1
ATOM 1142 N N . ALA A 1 72 ? 3.072 5.574 -8.954 1.00 0.00 72 ALA A N 1
ATOM 1143 C CA . ALA A 1 72 ? 4.292 6.372 -8.954 1.00 0.00 72 ALA A CA 1
ATOM 1144 C C . ALA A 1 72 ? 3.982 7.850 -9.167 1.00 0.00 72 ALA A C 1
ATOM 1145 O O . ALA A 1 72 ? 4.178 8.669 -8.270 1.00 0.00 72 ALA A O 1
ATOM 1152 N N . GLU A 1 73 ? 3.497 8.182 -10.359 1.00 0.00 73 GLU A N 1
ATOM 1153 C CA . GLU A 1 73 ? 3.162 9.563 -10.688 1.00 0.00 73 GLU A CA 1
ATOM 1154 C C . GLU A 1 73 ? 1.703 9.862 -10.355 1.00 0.00 73 GLU A C 1
ATOM 1155 O O . GLU A 1 73 ? 1.378 10.941 -9.859 1.00 0.00 73 GLU A O 1
ATOM 1167 N N . GLU A 1 74 ? 0.829 8.900 -10.632 1.00 0.00 74 GLU A N 1
ATOM 1168 C CA . GLU A 1 74 ? -0.595 9.061 -10.363 1.00 0.00 74 GLU A CA 1
ATOM 1169 C C . GLU A 1 74 ? -0.820 9.832 -9.066 1.00 0.00 74 GLU A C 1
ATOM 1170 O O . GLU A 1 74 ? -1.535 10.835 -9.042 1.00 0.00 74 GLU A O 1
ATOM 1182 N N . LEU A 1 75 ? -0.205 9.357 -7.988 1.00 0.00 75 LEU A N 1
ATOM 1183 C CA . LEU A 1 75 ? -0.338 10.001 -6.686 1.00 0.00 75 LEU A CA 1
ATOM 1184 C C . LEU A 1 75 ? 0.498 11.275 -6.620 1.00 0.00 75 LEU A C 1
ATOM 1185 O O . LEU A 1 75 ? 0.055 12.293 -6.089 1.00 0.00 75 LEU A O 1
ATOM 1201 N N . SER A 1 76 ? 1.709 11.211 -7.166 1.00 0.00 76 SER A N 1
ATOM 1202 C CA . SER A 1 76 ? 2.608 12.359 -7.168 1.00 0.00 76 SER A CA 1
ATOM 1203 C C . SER A 1 76 ? 1.927 13.581 -7.779 1.00 0.00 76 SER A C 1
ATOM 1204 O O . SER A 1 76 ? 2.315 14.720 -7.516 1.00 0.00 76 SER A O 1
ATOM 1212 N N . THR A 1 77 ? 0.909 13.335 -8.598 1.00 0.00 77 THR A N 1
ATOM 1213 C CA . THR A 1 77 ? 0.174 14.413 -9.248 1.00 0.00 77 THR A CA 1
ATOM 1214 C C . THR A 1 77 ? -0.251 15.475 -8.240 1.00 0.00 77 THR A C 1
ATOM 1215 O O . THR A 1 77 ? 0.183 16.625 -8.314 1.00 0.00 77 THR A O 1
ATOM 1226 N N . THR A 1 78 ? -1.102 15.083 -7.297 1.00 0.00 78 THR A N 1
ATOM 1227 C CA . THR A 1 78 ? -1.586 16.001 -6.275 1.00 0.00 78 THR A CA 1
ATOM 1228 C C . THR A 1 78 ? -1.162 15.547 -4.883 1.00 0.00 78 THR A C 1
ATOM 1229 O O . THR A 1 78 ? -0.867 16.368 -4.014 1.00 0.00 78 THR A O 1
ATOM 1240 N N . VAL A 1 79 ? -1.131 14.234 -4.677 1.00 0.00 79 VAL A N 1
ATOM 1241 C CA . VAL A 1 79 ? -0.741 13.671 -3.390 1.00 0.00 79 VAL A CA 1
ATOM 1242 C C . VAL A 1 79 ? 0.773 13.513 -3.296 1.00 0.00 79 VAL A C 1
ATOM 1243 O O . VAL A 1 79 ? 1.442 13.234 -4.291 1.00 0.00 79 VAL A O 1
ATOM 1256 N N . HIS A 1 80 ? 1.307 13.693 -2.092 1.00 0.00 80 HIS A N 1
ATOM 1257 C CA . HIS A 1 80 ? 2.743 13.570 -1.867 1.00 0.00 80 HIS A CA 1
ATOM 1258 C C . HIS A 1 80 ? 3.036 12.531 -0.789 1.00 0.00 80 HIS A C 1
ATOM 1259 O O . HIS A 1 80 ? 3.819 11.605 -1.002 1.00 0.00 80 HIS A O 1
ATOM 1274 N N . ALA A 1 81 ? 2.404 12.692 0.369 1.00 0.00 81 ALA A N 1
ATOM 1275 C CA . ALA A 1 81 ? 2.597 11.767 1.480 1.00 0.00 81 ALA A CA 1
ATOM 1276 C C . ALA A 1 81 ? 1.341 10.939 1.728 1.00 0.00 81 ALA A C 1
ATOM 1277 O O . ALA A 1 81 ? 0.222 11.445 1.636 1.00 0.00 81 ALA A O 1
ATOM 1284 N N . LEU A 1 82 ? 1.533 9.662 2.043 1.00 0.00 82 LEU A N 1
ATOM 1285 C CA . LEU A 1 82 ? 0.415 8.762 2.304 1.00 0.00 82 LEU A CA 1
ATOM 1286 C C . LEU A 1 82 ? 0.784 7.729 3.363 1.00 0.00 82 LEU A C 1
ATOM 1287 O O . LEU A 1 82 ? 1.877 7.162 3.337 1.00 0.00 82 LEU A O 1
ATOM 1303 N N . ALA A 1 83 ? -0.135 7.486 4.292 1.00 0.00 83 ALA A N 1
ATOM 1304 C CA . ALA A 1 83 ? 0.093 6.518 5.357 1.00 0.00 83 ALA A CA 1
ATOM 1305 C C . ALA A 1 83 ? -0.452 5.145 4.976 1.00 0.00 83 ALA A C 1
ATOM 1306 O O . ALA A 1 83 ? -1.628 4.850 5.193 1.00 0.00 83 ALA A O 1
ATOM 1313 N N . LEU A 1 84 ? 0.410 4.309 4.408 1.00 0.00 84 LEU A N 1
ATOM 1314 C CA . LEU A 1 84 ? 0.015 2.967 3.995 1.00 0.00 84 LEU A CA 1
ATOM 1315 C C . LEU A 1 84 ? -0.171 2.058 5.206 1.00 0.00 84 LEU A C 1
ATOM 1316 O O . LEU A 1 84 ? 0.625 2.087 6.146 1.00 0.00 84 LEU A O 1
ATOM 1332 N N . HIS A 1 85 ? -1.226 1.250 5.177 1.00 0.00 85 HIS A N 1
ATOM 1333 C CA . HIS A 1 85 ? -1.515 0.330 6.271 1.00 0.00 85 HIS A CA 1
ATOM 1334 C C . HIS A 1 85 ? -1.683 -1.095 5.753 1.00 0.00 85 HIS A C 1
ATOM 1335 O O . HIS A 1 85 ? -2.803 -1.589 5.615 1.00 0.00 85 HIS A O 1
ATOM 1350 N N . THR A 1 86 ? -0.564 -1.752 5.466 1.00 0.00 86 THR A N 1
ATOM 1351 C CA . THR A 1 86 ? -0.587 -3.119 4.961 1.00 0.00 86 THR A CA 1
ATOM 1352 C C . THR A 1 86 ? -0.654 -4.126 6.103 1.00 0.00 86 THR A C 1
ATOM 1353 O O . THR A 1 86 ? 0.204 -4.136 6.986 1.00 0.00 86 THR A O 1
ATOM 1364 N N . TYR A 1 87 ? -1.678 -4.972 6.080 1.00 0.00 87 TYR A N 1
ATOM 1365 C CA . TYR A 1 87 ? -1.858 -5.983 7.116 1.00 0.00 87 TYR A CA 1
ATOM 1366 C C . TYR A 1 87 ? -1.933 -7.379 6.507 1.00 0.00 87 TYR A C 1
ATOM 1367 O O . TYR A 1 87 ? -2.069 -7.535 5.292 1.00 0.00 87 TYR A O 1
ATOM 1385 N N . THR A 1 88 ? -1.845 -8.395 7.359 1.00 0.00 88 THR A N 1
ATOM 1386 C CA . THR A 1 88 ? -1.902 -9.780 6.907 1.00 0.00 88 THR A CA 1
ATOM 1387 C C . THR A 1 88 ? -3.231 -10.426 7.283 1.00 0.00 88 THR A C 1
ATOM 1388 O O . THR A 1 88 ? -3.954 -9.925 8.144 1.00 0.00 88 THR A O 1
ATOM 1399 N N . ILE A 1 89 ? -3.546 -11.541 6.632 1.00 0.00 89 ILE A N 1
ATOM 1400 C CA . ILE A 1 89 ? -4.787 -12.256 6.900 1.00 0.00 89 ILE A CA 1
ATOM 1401 C C . ILE A 1 89 ? -4.961 -12.516 8.393 1.00 0.00 89 ILE A C 1
ATOM 1402 O O . ILE A 1 89 ? -5.956 -12.112 8.993 1.00 0.00 89 ILE A O 1
ATOM 1418 N N . LYS A 1 90 ? -3.984 -13.193 8.987 1.00 0.00 90 LYS A N 1
ATOM 1419 C CA . LYS A 1 90 ? -4.026 -13.505 10.411 1.00 0.00 90 LYS A CA 1
ATOM 1420 C C . LYS A 1 90 ? -4.236 -12.241 11.239 1.00 0.00 90 LYS A C 1
ATOM 1421 O O . LYS A 1 90 ? -5.295 -12.049 11.835 1.00 0.00 90 LYS A O 1
ATOM 1440 N N . GLU A 1 91 ? -3.221 -11.383 11.270 1.00 0.00 91 GLU A N 1
ATOM 1441 C CA . GLU A 1 91 ? -3.296 -10.138 12.025 1.00 0.00 91 GLU A CA 1
ATOM 1442 C C . GLU A 1 91 ? -4.698 -9.540 11.948 1.00 0.00 91 GLU A C 1
ATOM 1443 O O . GLU A 1 91 ? -5.225 -9.039 12.941 1.00 0.00 91 GLU A O 1
ATOM 1455 N N . TRP A 1 92 ? -5.294 -9.595 10.762 1.00 0.00 92 TRP A N 1
ATOM 1456 C CA . TRP A 1 92 ? -6.634 -9.058 10.555 1.00 0.00 92 TRP A CA 1
ATOM 1457 C C . TRP A 1 92 ? -7.678 -9.911 11.267 1.00 0.00 92 TRP A C 1
ATOM 1458 O O . TRP A 1 92 ? -8.611 -9.387 11.874 1.00 0.00 92 TRP A O 1
ATOM 1479 N N . GLU A 1 93 ? -7.515 -11.228 11.187 1.00 0.00 93 GLU A N 1
ATOM 1480 C CA . GLU A 1 93 ? -8.445 -12.152 11.824 1.00 0.00 93 GLU A CA 1
ATOM 1481 C C . GLU A 1 93 ? -8.783 -11.695 13.241 1.00 0.00 93 GLU A C 1
ATOM 1482 O O . GLU A 1 93 ? -9.883 -11.934 13.736 1.00 0.00 93 GLU A O 1
ATOM 1494 N N . GLY A 1 94 ? -7.826 -11.036 13.887 1.00 0.00 94 GLY A N 1
ATOM 1495 C CA . GLY A 1 94 ? -8.040 -10.557 15.240 1.00 0.00 94 GLY A CA 1
ATOM 1496 C C . GLY A 1 94 ? -7.167 -9.364 15.577 1.00 0.00 94 GLY A C 1
ATOM 1497 O O . GLY A 1 94 ? -6.402 -9.398 16.542 1.00 0.00 94 GLY A O 1
ATOM 1501 N N . LEU A 1 95 ? -7.279 -8.307 14.780 1.00 0.00 95 LEU A N 1
ATOM 1502 C CA . LEU A 1 95 ? -6.492 -7.098 14.998 1.00 0.00 95 LEU A CA 1
ATOM 1503 C C . LEU A 1 95 ? -6.696 -6.562 16.411 1.00 0.00 95 LEU A C 1
ATOM 1504 O O . LEU A 1 95 ? -5.754 -6.487 17.198 1.00 0.00 95 LEU A O 1
ATOM 1520 N N . GLN A 1 96 ? -7.934 -6.193 16.725 1.00 0.00 96 GLN A N 1
ATOM 1521 C CA . GLN A 1 96 ? -8.262 -5.666 18.044 1.00 0.00 96 GLN A CA 1
ATOM 1522 C C . GLN A 1 96 ? -8.473 -6.797 19.046 1.00 0.00 96 GLN A C 1
ATOM 1523 O O . GLN A 1 96 ? -7.725 -6.928 20.015 1.00 0.00 96 GLN A O 1
ATOM 1537 N N . ASP A 1 97 ? -9.494 -7.611 18.805 1.00 0.00 97 ASP A N 1
ATOM 1538 C CA . ASP A 1 97 ? -9.803 -8.732 19.685 1.00 0.00 97 ASP A CA 1
ATOM 1539 C C . ASP A 1 97 ? -8.723 -9.806 19.597 1.00 0.00 97 ASP A C 1
ATOM 1540 O O . ASP A 1 97 ? -8.198 -10.087 18.519 1.00 0.00 97 ASP A O 1
ATOM 1549 N N . THR A 1 98 ? -8.395 -10.403 20.738 1.00 0.00 98 THR A N 1
ATOM 1550 C CA . THR A 1 98 ? -7.376 -11.444 20.791 1.00 0.00 98 THR A CA 1
ATOM 1551 C C . THR A 1 98 ? -7.823 -12.607 21.669 1.00 0.00 98 THR A C 1
ATOM 1552 O O . THR A 1 98 ? -8.114 -12.429 22.852 1.00 0.00 98 THR A O 1
ATOM 1563 N N . VAL A 1 99 ? -7.875 -13.799 21.083 1.00 0.00 99 VAL A N 1
ATOM 1564 C CA . VAL A 1 99 ? -8.285 -14.992 21.814 1.00 0.00 99 VAL A CA 1
ATOM 1565 C C . VAL A 1 99 ? -7.084 -15.694 22.438 1.00 0.00 99 VAL A C 1
ATOM 1566 O O . VAL A 1 99 ? -6.051 -15.873 21.792 1.00 0.00 99 VAL A O 1
ATOM 1579 N N . PHE A 1 100 ? -7.227 -16.092 23.698 1.00 0.00 100 PHE A N 1
ATOM 1580 C CA . PHE A 1 100 ? -6.153 -16.775 24.410 1.00 0.00 100 PHE A CA 1
ATOM 1581 C C . PHE A 1 100 ? -5.889 -18.151 23.807 1.00 0.00 100 PHE A C 1
ATOM 1582 O O . PHE A 1 100 ? -6.390 -19.162 24.297 1.00 0.00 100 PHE A O 1
ATOM 1599 N N . ALA A 1 101 ? -5.099 -18.180 22.738 1.00 0.00 101 ALA A N 1
ATOM 1600 C CA . ALA A 1 101 ? -4.767 -19.431 22.068 1.00 0.00 101 ALA A CA 1
ATOM 1601 C C . ALA A 1 101 ? -3.294 -19.780 22.255 1.00 0.00 101 ALA A C 1
ATOM 1602 O O . ALA A 1 101 ? -2.438 -19.326 21.495 1.00 0.00 101 ALA A O 1
ATOM 1609 N N . SER A 1 102 ? -3.006 -20.587 23.271 1.00 0.00 102 SER A N 1
ATOM 1610 C CA . SER A 1 102 ? -1.635 -20.992 23.560 1.00 0.00 102 SER A CA 1
ATOM 1611 C C . SER A 1 102 ? -1.538 -22.507 23.716 1.00 0.00 102 SER A C 1
ATOM 1612 O O . SER A 1 102 ? -1.473 -23.039 24.825 1.00 0.00 102 SER A O 1
ATOM 1620 N N . PRO A 1 103 ? -1.529 -23.219 22.580 1.00 0.00 103 PRO A N 1
ATOM 1621 C CA . PRO A 1 103 ? -1.440 -24.682 22.563 1.00 0.00 103 PRO A CA 1
ATOM 1622 C C . PRO A 1 103 ? -0.070 -25.184 23.004 1.00 0.00 103 PRO A C 1
ATOM 1623 O O . PRO A 1 103 ? 0.952 -24.526 22.808 1.00 0.00 103 PRO A O 1
ATOM 1634 N N . PRO A 1 104 ? -0.045 -26.379 23.613 1.00 0.00 104 PRO A N 1
ATOM 1635 C CA . PRO A 1 104 ? 1.195 -26.997 24.094 1.00 0.00 104 PRO A CA 1
ATOM 1636 C C . PRO A 1 104 ? 2.097 -27.451 22.951 1.00 0.00 104 PRO A C 1
ATOM 1637 O O . PRO A 1 104 ? 1.618 -27.806 21.873 1.00 0.00 104 PRO A O 1
ATOM 1648 N N . CYS A 1 105 ? 3.403 -27.438 23.193 1.00 0.00 105 CYS A N 1
ATOM 1649 C CA . CYS A 1 105 ? 4.372 -27.849 22.184 1.00 0.00 105 CYS A CA 1
ATOM 1650 C C . CYS A 1 105 ? 4.707 -29.331 22.323 1.00 0.00 105 CYS A C 1
ATOM 1651 O O . CYS A 1 105 ? 4.281 -29.987 23.273 1.00 0.00 105 CYS A O 1
ATOM 1659 N N . ARG A 1 106 ? 5.471 -29.851 21.368 1.00 0.00 106 ARG A N 1
ATOM 1660 C CA . ARG A 1 106 ? 5.861 -31.256 21.383 1.00 0.00 106 ARG A CA 1
ATOM 1661 C C . ARG A 1 106 ? 7.363 -31.406 21.162 1.00 0.00 106 ARG A C 1
ATOM 1662 O O . ARG A 1 106 ? 8.015 -30.510 20.627 1.00 0.00 106 ARG A O 1
ATOM 1683 N N . GLY A 1 107 ? 7.907 -32.545 21.579 1.00 0.00 107 GLY A N 1
ATOM 1684 C CA . GLY A 1 107 ? 9.328 -32.791 21.419 1.00 0.00 107 GLY A CA 1
ATOM 1685 C C . GLY A 1 107 ? 9.837 -32.384 20.051 1.00 0.00 107 GLY A C 1
ATOM 1686 O O . GLY A 1 107 ? 11.035 -32.171 19.865 1.00 0.00 107 GLY A O 1
ATOM 1690 N N . GLY A 1 1 ? -32.678 1.685 -11.915 1.00 0.00 1 GLY A N 2
ATOM 1691 C CA . GLY A 1 1 ? -32.204 2.111 -13.219 1.00 0.00 1 GLY A CA 2
ATOM 1692 C C . GLY A 1 1 ? -30.693 2.214 -13.281 1.00 0.00 1 GLY A C 2
ATOM 1693 O O . GLY A 1 1 ? -30.117 3.235 -12.905 1.00 0.00 1 GLY A O 2
ATOM 1697 N N . SER A 1 2 ? -30.048 1.154 -13.756 1.00 0.00 2 SER A N 2
ATOM 1698 C CA . SER A 1 2 ? -28.594 1.127 -13.861 1.00 0.00 2 SER A CA 2
ATOM 1699 C C . SER A 1 2 ? -28.129 1.802 -15.148 1.00 0.00 2 SER A C 2
ATOM 1700 O O . SER A 1 2 ? -27.230 1.311 -15.830 1.00 0.00 2 SER A O 2
ATOM 1708 N N . SER A 1 3 ? -28.750 2.932 -15.473 1.00 0.00 3 SER A N 2
ATOM 1709 C CA . SER A 1 3 ? -28.404 3.674 -16.680 1.00 0.00 3 SER A CA 2
ATOM 1710 C C . SER A 1 3 ? -26.890 3.763 -16.847 1.00 0.00 3 SER A C 2
ATOM 1711 O O . SER A 1 3 ? -26.364 3.577 -17.944 1.00 0.00 3 SER A O 2
ATOM 1719 N N . GLY A 1 4 ? -26.196 4.051 -15.751 1.00 0.00 4 GLY A N 2
ATOM 1720 C CA . GLY A 1 4 ? -24.749 4.161 -15.796 1.00 0.00 4 GLY A CA 2
ATOM 1721 C C . GLY A 1 4 ? -24.176 4.789 -14.542 1.00 0.00 4 GLY A C 2
ATOM 1722 O O . GLY A 1 4 ? -24.917 5.168 -13.635 1.00 0.00 4 GLY A O 2
ATOM 1726 N N . SER A 1 5 ? -22.852 4.899 -14.488 1.00 0.00 5 SER A N 2
ATOM 1727 C CA . SER A 1 5 ? -22.180 5.481 -13.333 1.00 0.00 5 SER A CA 2
ATOM 1728 C C . SER A 1 5 ? -20.794 5.994 -13.713 1.00 0.00 5 SER A C 2
ATOM 1729 O O . SER A 1 5 ? -20.056 5.336 -14.447 1.00 0.00 5 SER A O 2
ATOM 1737 N N . SER A 1 6 ? -20.447 7.173 -13.207 1.00 0.00 6 SER A N 2
ATOM 1738 C CA . SER A 1 6 ? -19.152 7.777 -13.495 1.00 0.00 6 SER A CA 2
ATOM 1739 C C . SER A 1 6 ? -18.529 8.358 -12.229 1.00 0.00 6 SER A C 2
ATOM 1740 O O . SER A 1 6 ? -19.221 8.613 -11.244 1.00 0.00 6 SER A O 2
ATOM 1748 N N . GLY A 1 7 ? -17.216 8.563 -12.263 1.00 0.00 7 GLY A N 2
ATOM 1749 C CA . GLY A 1 7 ? -16.520 9.111 -11.113 1.00 0.00 7 GLY A CA 2
ATOM 1750 C C . GLY A 1 7 ? -15.074 9.447 -11.417 1.00 0.00 7 GLY A C 2
ATOM 1751 O O . GLY A 1 7 ? -14.253 8.554 -11.626 1.00 0.00 7 GLY A O 2
ATOM 1755 N N . MET A 1 8 ? -14.760 10.738 -11.442 1.00 0.00 8 MET A N 2
ATOM 1756 C CA . MET A 1 8 ? -13.402 11.189 -11.723 1.00 0.00 8 MET A CA 2
ATOM 1757 C C . MET A 1 8 ? -12.757 11.781 -10.474 1.00 0.00 8 MET A C 2
ATOM 1758 O O . MET A 1 8 ? -12.785 12.993 -10.265 1.00 0.00 8 MET A O 2
ATOM 1772 N N . MET A 1 9 ? -12.177 10.917 -9.647 1.00 0.00 9 MET A N 2
ATOM 1773 C CA . MET A 1 9 ? -11.524 11.356 -8.419 1.00 0.00 9 MET A CA 2
ATOM 1774 C C . MET A 1 9 ? -10.285 10.514 -8.131 1.00 0.00 9 MET A C 2
ATOM 1775 O O . MET A 1 9 ? -10.272 9.307 -8.378 1.00 0.00 9 MET A O 2
ATOM 1789 N N . ILE A 1 10 ? -9.246 11.157 -7.610 1.00 0.00 10 ILE A N 2
ATOM 1790 C CA . ILE A 1 10 ? -8.003 10.467 -7.288 1.00 0.00 10 ILE A CA 2
ATOM 1791 C C . ILE A 1 10 ? -8.276 9.154 -6.562 1.00 0.00 10 ILE A C 2
ATOM 1792 O O . ILE A 1 10 ? -7.814 8.093 -6.983 1.00 0.00 10 ILE A O 2
ATOM 1808 N N . ARG A 1 11 ? -9.030 9.233 -5.471 1.00 0.00 11 ARG A N 2
ATOM 1809 C CA . ARG A 1 11 ? -9.366 8.051 -4.687 1.00 0.00 11 ARG A CA 2
ATOM 1810 C C . ARG A 1 11 ? -9.631 6.853 -5.594 1.00 0.00 11 ARG A C 2
ATOM 1811 O O . ARG A 1 11 ? -9.134 5.754 -5.348 1.00 0.00 11 ARG A O 2
ATOM 1832 N N . GLU A 1 12 ? -10.416 7.075 -6.644 1.00 0.00 12 GLU A N 2
ATOM 1833 C CA . GLU A 1 12 ? -10.748 6.013 -7.586 1.00 0.00 12 GLU A CA 2
ATOM 1834 C C . GLU A 1 12 ? -9.507 5.554 -8.348 1.00 0.00 12 GLU A C 2
ATOM 1835 O O . GLU A 1 12 ? -9.118 4.389 -8.277 1.00 0.00 12 GLU A O 2
ATOM 1847 N N . ARG A 1 13 ? -8.892 6.480 -9.076 1.00 0.00 13 ARG A N 2
ATOM 1848 C CA . ARG A 1 13 ? -7.697 6.171 -9.852 1.00 0.00 13 ARG A CA 2
ATOM 1849 C C . ARG A 1 13 ? -6.748 5.279 -9.058 1.00 0.00 13 ARG A C 2
ATOM 1850 O O . ARG A 1 13 ? -6.162 4.342 -9.600 1.00 0.00 13 ARG A O 2
ATOM 1871 N N . ILE A 1 14 ? -6.601 5.578 -7.771 1.00 0.00 14 ILE A N 2
ATOM 1872 C CA . ILE A 1 14 ? -5.724 4.803 -6.903 1.00 0.00 14 ILE A CA 2
ATOM 1873 C C . ILE A 1 14 ? -6.184 3.352 -6.811 1.00 0.00 14 ILE A C 2
ATOM 1874 O O . ILE A 1 14 ? -5.459 2.435 -7.196 1.00 0.00 14 ILE A O 2
ATOM 1890 N N . GLU A 1 15 ? -7.395 3.151 -6.300 1.00 0.00 15 GLU A N 2
ATOM 1891 C CA . GLU A 1 15 ? -7.952 1.811 -6.159 1.00 0.00 15 GLU A CA 2
ATOM 1892 C C . GLU A 1 15 ? -8.065 1.123 -7.517 1.00 0.00 15 GLU A C 2
ATOM 1893 O O . GLU A 1 15 ? -7.486 0.059 -7.734 1.00 0.00 15 GLU A O 2
ATOM 1905 N N . GLU A 1 16 ? -8.814 1.739 -8.425 1.00 0.00 16 GLU A N 2
ATOM 1906 C CA . GLU A 1 16 ? -9.004 1.185 -9.761 1.00 0.00 16 GLU A CA 2
ATOM 1907 C C . GLU A 1 16 ? -7.743 0.470 -10.237 1.00 0.00 16 GLU A C 2
ATOM 1908 O O . GLU A 1 16 ? -7.816 -0.548 -10.925 1.00 0.00 16 GLU A O 2
ATOM 1920 N N . LYS A 1 17 ? -6.588 1.011 -9.867 1.00 0.00 17 LYS A N 2
ATOM 1921 C CA . LYS A 1 17 ? -5.310 0.427 -10.255 1.00 0.00 17 LYS A CA 2
ATOM 1922 C C . LYS A 1 17 ? -4.963 -0.763 -9.366 1.00 0.00 17 LYS A C 2
ATOM 1923 O O . LYS A 1 17 ? -4.697 -1.861 -9.856 1.00 0.00 17 LYS A O 2
ATOM 1942 N N . LEU A 1 18 ? -4.970 -0.539 -8.056 1.00 0.00 18 LEU A N 2
ATOM 1943 C CA . LEU A 1 18 ? -4.659 -1.594 -7.098 1.00 0.00 18 LEU A CA 2
ATOM 1944 C C . LEU A 1 18 ? -5.514 -2.830 -7.352 1.00 0.00 18 LEU A C 2
ATOM 1945 O O . LEU A 1 18 ? -5.005 -3.950 -7.404 1.00 0.00 18 LEU A O 2
ATOM 1961 N N . ARG A 1 19 ? -6.817 -2.620 -7.511 1.00 0.00 19 ARG A N 2
ATOM 1962 C CA . ARG A 1 19 ? -7.743 -3.717 -7.761 1.00 0.00 19 ARG A CA 2
ATOM 1963 C C . ARG A 1 19 ? -7.090 -4.796 -8.620 1.00 0.00 19 ARG A C 2
ATOM 1964 O O . ARG A 1 19 ? -7.102 -5.975 -8.269 1.00 0.00 19 ARG A O 2
ATOM 1985 N N . ALA A 1 20 ? -6.521 -4.382 -9.748 1.00 0.00 20 ALA A N 2
ATOM 1986 C CA . ALA A 1 20 ? -5.862 -5.312 -10.657 1.00 0.00 20 ALA A CA 2
ATOM 1987 C C . ALA A 1 20 ? -4.374 -5.425 -10.342 1.00 0.00 20 ALA A C 2
ATOM 1988 O O . ALA A 1 20 ? -3.736 -6.425 -10.668 1.00 0.00 20 ALA A O 2
ATOM 1995 N N . ALA A 1 21 ? -3.829 -4.394 -9.706 1.00 0.00 21 ALA A N 2
ATOM 1996 C CA . ALA A 1 21 ? -2.416 -4.379 -9.346 1.00 0.00 21 ALA A CA 2
ATOM 1997 C C . ALA A 1 21 ? -2.058 -5.580 -8.478 1.00 0.00 21 ALA A C 2
ATOM 1998 O O . ALA A 1 21 ? -1.210 -6.394 -8.845 1.00 0.00 21 ALA A O 2
ATOM 2005 N N . PHE A 1 22 ? -2.709 -5.686 -7.324 1.00 0.00 22 PHE A N 2
ATOM 2006 C CA . PHE A 1 22 ? -2.458 -6.788 -6.402 1.00 0.00 22 PHE A CA 2
ATOM 2007 C C . PHE A 1 22 ? -3.676 -7.701 -6.301 1.00 0.00 22 PHE A C 2
ATOM 2008 O O . PHE A 1 22 ? -3.543 -8.920 -6.200 1.00 0.00 22 PHE A O 2
ATOM 2025 N N . GLN A 1 23 ? -4.862 -7.101 -6.328 1.00 0.00 23 GLN A N 2
ATOM 2026 C CA . GLN A 1 23 ? -6.104 -7.859 -6.238 1.00 0.00 23 GLN A CA 2
ATOM 2027 C C . GLN A 1 23 ? -6.283 -8.447 -4.842 1.00 0.00 23 GLN A C 2
ATOM 2028 O O . GLN A 1 23 ? -6.488 -9.649 -4.670 1.00 0.00 23 GLN A O 2
ATOM 2042 N N . PRO A 1 24 ? -6.202 -7.582 -3.820 1.00 0.00 24 PRO A N 2
ATOM 2043 C CA . PRO A 1 24 ? -6.353 -7.993 -2.421 1.00 0.00 24 PRO A CA 2
ATOM 2044 C C . PRO A 1 24 ? -7.783 -8.404 -2.089 1.00 0.00 24 PRO A C 2
ATOM 2045 O O . PRO A 1 24 ? -8.618 -8.561 -2.980 1.00 0.00 24 PRO A O 2
ATOM 2056 N N . VAL A 1 25 ? -8.059 -8.577 -0.800 1.00 0.00 25 VAL A N 2
ATOM 2057 C CA . VAL A 1 25 ? -9.390 -8.969 -0.349 1.00 0.00 25 VAL A CA 2
ATOM 2058 C C . VAL A 1 25 ? -10.196 -7.756 0.102 1.00 0.00 25 VAL A C 2
ATOM 2059 O O . VAL A 1 25 ? -11.391 -7.652 -0.178 1.00 0.00 25 VAL A O 2
ATOM 2072 N N . PHE A 1 26 ? -9.535 -6.840 0.802 1.00 0.00 26 PHE A N 2
ATOM 2073 C CA . PHE A 1 26 ? -10.191 -5.634 1.293 1.00 0.00 26 PHE A CA 2
ATOM 2074 C C . PHE A 1 26 ? -9.657 -4.395 0.579 1.00 0.00 26 PHE A C 2
ATOM 2075 O O . PHE A 1 26 ? -8.522 -4.382 0.100 1.00 0.00 26 PHE A O 2
ATOM 2092 N N . LEU A 1 27 ? -10.482 -3.357 0.511 1.00 0.00 27 LEU A N 2
ATOM 2093 C CA . LEU A 1 27 ? -10.095 -2.113 -0.145 1.00 0.00 27 LEU A CA 2
ATOM 2094 C C . LEU A 1 27 ? -10.958 -0.951 0.337 1.00 0.00 27 LEU A C 2
ATOM 2095 O O . LEU A 1 27 ? -12.184 -1.047 0.366 1.00 0.00 27 LEU A O 2
ATOM 2111 N N . GLU A 1 28 ? -10.308 0.146 0.713 1.00 0.00 28 GLU A N 2
ATOM 2112 C CA . GLU A 1 28 ? -11.016 1.326 1.193 1.00 0.00 28 GLU A CA 2
ATOM 2113 C C . GLU A 1 28 ? -10.067 2.514 1.326 1.00 0.00 28 GLU A C 2
ATOM 2114 O O . GLU A 1 28 ? -9.056 2.440 2.025 1.00 0.00 28 GLU A O 2
ATOM 2126 N N . VAL A 1 29 ? -10.401 3.609 0.651 1.00 0.00 29 VAL A N 2
ATOM 2127 C CA . VAL A 1 29 ? -9.580 4.813 0.693 1.00 0.00 29 VAL A CA 2
ATOM 2128 C C . VAL A 1 29 ? -10.246 5.903 1.525 1.00 0.00 29 VAL A C 2
ATOM 2129 O O . VAL A 1 29 ? -11.470 6.039 1.525 1.00 0.00 29 VAL A O 2
ATOM 2142 N N . VAL A 1 30 ? -9.432 6.680 2.234 1.00 0.00 30 VAL A N 2
ATOM 2143 C CA . VAL A 1 30 ? -9.942 7.760 3.070 1.00 0.00 30 VAL A CA 2
ATOM 2144 C C . VAL A 1 30 ? -9.185 9.058 2.813 1.00 0.00 30 VAL A C 2
ATOM 2145 O O . VAL A 1 30 ? -8.144 9.312 3.421 1.00 0.00 30 VAL A O 2
ATOM 2158 N N . ASP A 1 31 ? -9.713 9.876 1.910 1.00 0.00 31 ASP A N 2
ATOM 2159 C CA . ASP A 1 31 ? -9.088 11.150 1.573 1.00 0.00 31 ASP A CA 2
ATOM 2160 C C . ASP A 1 31 ? -9.942 12.318 2.053 1.00 0.00 31 ASP A C 2
ATOM 2161 O O . ASP A 1 31 ? -11.141 12.167 2.288 1.00 0.00 31 ASP A O 2
ATOM 2170 N N . GLU A 1 32 ? -9.317 13.483 2.197 1.00 0.00 32 GLU A N 2
ATOM 2171 C CA . GLU A 1 32 ? -10.021 14.676 2.651 1.00 0.00 32 GLU A CA 2
ATOM 2172 C C . GLU A 1 32 ? -10.238 15.652 1.498 1.00 0.00 32 GLU A C 2
ATOM 2173 O O . GLU A 1 32 ? -9.406 16.523 1.243 1.00 0.00 32 GLU A O 2
ATOM 2185 N N . SER A 1 33 ? -11.361 15.498 0.804 1.00 0.00 33 SER A N 2
ATOM 2186 C CA . SER A 1 33 ? -11.686 16.362 -0.325 1.00 0.00 33 SER A CA 2
ATOM 2187 C C . SER A 1 33 ? -12.040 17.767 0.151 1.00 0.00 33 SER A C 2
ATOM 2188 O O . SER A 1 33 ? -12.703 17.940 1.174 1.00 0.00 33 SER A O 2
ATOM 2196 N N . TYR A 1 34 ? -11.594 18.769 -0.599 1.00 0.00 34 TYR A N 2
ATOM 2197 C CA . TYR A 1 34 ? -11.862 20.160 -0.254 1.00 0.00 34 TYR A CA 2
ATOM 2198 C C . TYR A 1 34 ? -12.870 20.777 -1.219 1.00 0.00 34 TYR A C 2
ATOM 2199 O O . TYR A 1 34 ? -12.838 20.513 -2.421 1.00 0.00 34 TYR A O 2
ATOM 2217 N N . ARG A 1 35 ? -13.765 21.599 -0.682 1.00 0.00 35 ARG A N 2
ATOM 2218 C CA . ARG A 1 35 ? -14.785 22.254 -1.494 1.00 0.00 35 ARG A CA 2
ATOM 2219 C C . ARG A 1 35 ? -14.159 23.297 -2.415 1.00 0.00 35 ARG A C 2
ATOM 2220 O O . ARG A 1 35 ? -14.620 23.506 -3.538 1.00 0.00 35 ARG A O 2
ATOM 2241 N N . HIS A 1 36 ? -13.107 23.951 -1.932 1.00 0.00 36 HIS A N 2
ATOM 2242 C CA . HIS A 1 36 ? -12.418 24.973 -2.711 1.00 0.00 36 HIS A CA 2
ATOM 2243 C C . HIS A 1 36 ? -11.587 24.340 -3.823 1.00 0.00 36 HIS A C 2
ATOM 2244 O O . HIS A 1 36 ? -10.605 23.647 -3.559 1.00 0.00 36 HIS A O 2
ATOM 2259 N N . ASN A 1 37 ? -11.988 24.582 -5.067 1.00 0.00 37 ASN A N 2
ATOM 2260 C CA . ASN A 1 37 ? -11.281 24.035 -6.219 1.00 0.00 37 ASN A CA 2
ATOM 2261 C C . ASN A 1 37 ? -9.770 24.149 -6.035 1.00 0.00 37 ASN A C 2
ATOM 2262 O O . ASN A 1 37 ? -9.054 23.148 -6.056 1.00 0.00 37 ASN A O 2
ATOM 2273 N N . VAL A 1 38 ? -9.293 25.376 -5.853 1.00 0.00 38 VAL A N 2
ATOM 2274 C CA . VAL A 1 38 ? -7.868 25.622 -5.664 1.00 0.00 38 VAL A CA 2
ATOM 2275 C C . VAL A 1 38 ? -7.245 24.567 -4.757 1.00 0.00 38 VAL A C 2
ATOM 2276 O O . VAL A 1 38 ? -7.889 24.027 -3.857 1.00 0.00 38 VAL A O 2
ATOM 2289 N N . PRO A 1 39 ? -5.960 24.265 -4.996 1.00 0.00 39 PRO A N 2
ATOM 2290 C CA . PRO A 1 39 ? -5.220 23.273 -4.211 1.00 0.00 39 PRO A CA 2
ATOM 2291 C C . PRO A 1 39 ? -4.945 23.748 -2.788 1.00 0.00 39 PRO A C 2
ATOM 2292 O O . PRO A 1 39 ? -3.953 24.431 -2.533 1.00 0.00 39 PRO A O 2
ATOM 2303 N N . ALA A 1 40 ? -5.829 23.383 -1.866 1.00 0.00 40 ALA A N 2
ATOM 2304 C CA . ALA A 1 40 ? -5.679 23.770 -0.469 1.00 0.00 40 ALA A CA 2
ATOM 2305 C C . ALA A 1 40 ? -5.055 22.644 0.349 1.00 0.00 40 ALA A C 2
ATOM 2306 O O . ALA A 1 40 ? -4.990 21.500 -0.099 1.00 0.00 40 ALA A O 2
ATOM 2313 N N . GLY A 1 41 ? -4.596 22.977 1.552 1.00 0.00 41 GLY A N 2
ATOM 2314 C CA . GLY A 1 41 ? -3.982 21.982 2.413 1.00 0.00 41 GLY A CA 2
ATOM 2315 C C . GLY A 1 41 ? -4.077 22.348 3.881 1.00 0.00 41 GLY A C 2
ATOM 2316 O O . GLY A 1 41 ? -3.093 22.773 4.486 1.00 0.00 41 GLY A O 2
ATOM 2320 N N . SER A 1 42 ? -5.265 22.184 4.454 1.00 0.00 42 SER A N 2
ATOM 2321 C CA . SER A 1 42 ? -5.487 22.506 5.859 1.00 0.00 42 SER A CA 2
ATOM 2322 C C . SER A 1 42 ? -6.070 21.309 6.604 1.00 0.00 42 SER A C 2
ATOM 2323 O O . SER A 1 42 ? -7.271 21.050 6.538 1.00 0.00 42 SER A O 2
ATOM 2331 N N . GLU A 1 43 ? -5.210 20.584 7.313 1.00 0.00 43 GLU A N 2
ATOM 2332 C CA . GLU A 1 43 ? -5.640 19.415 8.070 1.00 0.00 43 GLU A CA 2
ATOM 2333 C C . GLU A 1 43 ? -6.236 18.357 7.146 1.00 0.00 43 GLU A C 2
ATOM 2334 O O . GLU A 1 43 ? -7.251 17.738 7.466 1.00 0.00 43 GLU A O 2
ATOM 2346 N N . SER A 1 44 ? -5.598 18.155 5.998 1.00 0.00 44 SER A N 2
ATOM 2347 C CA . SER A 1 44 ? -6.066 17.176 5.024 1.00 0.00 44 SER A CA 2
ATOM 2348 C C . SER A 1 44 ? -5.091 16.008 4.916 1.00 0.00 44 SER A C 2
ATOM 2349 O O . SER A 1 44 ? -4.114 16.067 4.168 1.00 0.00 44 SER A O 2
ATOM 2357 N N . HIS A 1 45 ? -5.362 14.947 5.669 1.00 0.00 45 HIS A N 2
ATOM 2358 C CA . HIS A 1 45 ? -4.510 13.763 5.658 1.00 0.00 45 HIS A CA 2
ATOM 2359 C C . HIS A 1 45 ? -5.039 12.721 4.678 1.00 0.00 45 HIS A C 2
ATOM 2360 O O . HIS A 1 45 ? -6.208 12.753 4.294 1.00 0.00 45 HIS A O 2
ATOM 2375 N N . PHE A 1 46 ? -4.171 11.798 4.277 1.00 0.00 46 PHE A N 2
ATOM 2376 C CA . PHE A 1 46 ? -4.551 10.747 3.340 1.00 0.00 46 PHE A CA 2
ATOM 2377 C C . PHE A 1 46 ? -4.194 9.371 3.893 1.00 0.00 46 PHE A C 2
ATOM 2378 O O . PHE A 1 46 ? -3.079 9.148 4.365 1.00 0.00 46 PHE A O 2
ATOM 2395 N N . LYS A 1 47 ? -5.150 8.450 3.833 1.00 0.00 47 LYS A N 2
ATOM 2396 C CA . LYS A 1 47 ? -4.939 7.094 4.326 1.00 0.00 47 LYS A CA 2
ATOM 2397 C C . LYS A 1 47 ? -5.642 6.075 3.435 1.00 0.00 47 LYS A C 2
ATOM 2398 O O . LYS A 1 47 ? -6.778 6.286 3.010 1.00 0.00 47 LYS A O 2
ATOM 2417 N N . VAL A 1 48 ? -4.960 4.968 3.157 1.00 0.00 48 VAL A N 2
ATOM 2418 C CA . VAL A 1 48 ? -5.520 3.915 2.319 1.00 0.00 48 VAL A CA 2
ATOM 2419 C C . VAL A 1 48 ? -5.435 2.559 3.009 1.00 0.00 48 VAL A C 2
ATOM 2420 O O . VAL A 1 48 ? -4.400 2.201 3.572 1.00 0.00 48 VAL A O 2
ATOM 2433 N N . VAL A 1 49 ? -6.530 1.807 2.963 1.00 0.00 49 VAL A N 2
ATOM 2434 C CA . VAL A 1 49 ? -6.580 0.489 3.583 1.00 0.00 49 VAL A CA 2
ATOM 2435 C C . VAL A 1 49 ? -6.563 -0.614 2.530 1.00 0.00 49 VAL A C 2
ATOM 2436 O O . VAL A 1 49 ? -7.273 -0.540 1.526 1.00 0.00 49 VAL A O 2
ATOM 2449 N N . LEU A 1 50 ? -5.749 -1.637 2.767 1.00 0.00 50 LEU A N 2
ATOM 2450 C CA . LEU A 1 50 ? -5.640 -2.758 1.839 1.00 0.00 50 LEU A CA 2
ATOM 2451 C C . LEU A 1 50 ? -5.110 -4.001 2.546 1.00 0.00 50 LEU A C 2
ATOM 2452 O O . LEU A 1 50 ? -3.923 -4.090 2.862 1.00 0.00 50 LEU A O 2
ATOM 2468 N N . VAL A 1 51 ? -5.997 -4.960 2.792 1.00 0.00 51 VAL A N 2
ATOM 2469 C CA . VAL A 1 51 ? -5.618 -6.200 3.459 1.00 0.00 51 VAL A CA 2
ATOM 2470 C C . VAL A 1 51 ? -5.133 -7.238 2.454 1.00 0.00 51 VAL A C 2
ATOM 2471 O O . VAL A 1 51 ? -5.845 -7.585 1.512 1.00 0.00 51 VAL A O 2
ATOM 2484 N N . SER A 1 52 ? -3.916 -7.732 2.662 1.00 0.00 52 SER A N 2
ATOM 2485 C CA . SER A 1 52 ? -3.334 -8.729 1.772 1.00 0.00 52 SER A CA 2
ATOM 2486 C C . SER A 1 52 ? -2.098 -9.365 2.403 1.00 0.00 52 SER A C 2
ATOM 2487 O O . SER A 1 52 ? -1.521 -8.823 3.346 1.00 0.00 52 SER A O 2
ATOM 2495 N N . ASP A 1 53 ? -1.699 -10.516 1.875 1.00 0.00 53 ASP A N 2
ATOM 2496 C CA . ASP A 1 53 ? -0.531 -11.227 2.385 1.00 0.00 53 ASP A CA 2
ATOM 2497 C C . ASP A 1 53 ? 0.744 -10.729 1.712 1.00 0.00 53 ASP A C 2
ATOM 2498 O O . ASP A 1 53 ? 1.797 -10.639 2.344 1.00 0.00 53 ASP A O 2
ATOM 2507 N N . ARG A 1 54 ? 0.642 -10.407 0.426 1.00 0.00 54 ARG A N 2
ATOM 2508 C CA . ARG A 1 54 ? 1.788 -9.920 -0.333 1.00 0.00 54 ARG A CA 2
ATOM 2509 C C . ARG A 1 54 ? 2.543 -8.850 0.449 1.00 0.00 54 ARG A C 2
ATOM 2510 O O . ARG A 1 54 ? 3.719 -8.591 0.192 1.00 0.00 54 ARG A O 2
ATOM 2531 N N . PHE A 1 55 ? 1.859 -8.229 1.405 1.00 0.00 55 PHE A N 2
ATOM 2532 C CA . PHE A 1 55 ? 2.464 -7.185 2.223 1.00 0.00 55 PHE A CA 2
ATOM 2533 C C . PHE A 1 55 ? 3.120 -7.780 3.466 1.00 0.00 55 PHE A C 2
ATOM 2534 O O . PHE A 1 55 ? 3.073 -7.194 4.548 1.00 0.00 55 PHE A O 2
ATOM 2551 N N . THR A 1 56 ? 3.731 -8.949 3.303 1.00 0.00 56 THR A N 2
ATOM 2552 C CA . THR A 1 56 ? 4.395 -9.626 4.411 1.00 0.00 56 THR A CA 2
ATOM 2553 C C . THR A 1 56 ? 5.134 -8.631 5.298 1.00 0.00 56 THR A C 2
ATOM 2554 O O . THR A 1 56 ? 5.450 -7.521 4.873 1.00 0.00 56 THR A O 2
ATOM 2565 N N . GLY A 1 57 ? 5.409 -9.038 6.534 1.00 0.00 57 GLY A N 2
ATOM 2566 C CA . GLY A 1 57 ? 6.111 -8.171 7.461 1.00 0.00 57 GLY A CA 2
ATOM 2567 C C . GLY A 1 57 ? 7.610 -8.399 7.449 1.00 0.00 57 GLY A C 2
ATOM 2568 O O . GLY A 1 57 ? 8.180 -8.872 8.432 1.00 0.00 57 GLY A O 2
ATOM 2572 N N . GLU A 1 58 ? 8.248 -8.065 6.332 1.00 0.00 58 GLU A N 2
ATOM 2573 C CA . GLU A 1 58 ? 9.690 -8.240 6.195 1.00 0.00 58 GLU A CA 2
ATOM 2574 C C . GLU A 1 58 ? 10.422 -6.922 6.429 1.00 0.00 58 GLU A C 2
ATOM 2575 O O . GLU A 1 58 ? 11.068 -6.733 7.459 1.00 0.00 58 GLU A O 2
ATOM 2587 N N . ARG A 1 59 ? 10.316 -6.014 5.464 1.00 0.00 59 ARG A N 2
ATOM 2588 C CA . ARG A 1 59 ? 10.969 -4.714 5.562 1.00 0.00 59 ARG A CA 2
ATOM 2589 C C . ARG A 1 59 ? 9.938 -3.595 5.674 1.00 0.00 59 ARG A C 2
ATOM 2590 O O . ARG A 1 59 ? 8.732 -3.843 5.654 1.00 0.00 59 ARG A O 2
ATOM 2611 N N . PHE A 1 60 ? 10.421 -2.363 5.792 1.00 0.00 60 PHE A N 2
ATOM 2612 C CA . PHE A 1 60 ? 9.542 -1.205 5.909 1.00 0.00 60 PHE A CA 2
ATOM 2613 C C . PHE A 1 60 ? 9.195 -0.645 4.532 1.00 0.00 60 PHE A C 2
ATOM 2614 O O . PHE A 1 60 ? 8.089 -0.149 4.312 1.00 0.00 60 PHE A O 2
ATOM 2631 N N . LEU A 1 61 ? 10.147 -0.727 3.610 1.00 0.00 61 LEU A N 2
ATOM 2632 C CA . LEU A 1 61 ? 9.943 -0.228 2.254 1.00 0.00 61 LEU A CA 2
ATOM 2633 C C . LEU A 1 61 ? 9.273 -1.284 1.380 1.00 0.00 61 LEU A C 2
ATOM 2634 O O . LEU A 1 61 ? 8.384 -0.974 0.588 1.00 0.00 61 LEU A O 2
ATOM 2650 N N . ASN A 1 62 ? 9.703 -2.532 1.533 1.00 0.00 62 ASN A N 2
ATOM 2651 C CA . ASN A 1 62 ? 9.143 -3.634 0.760 1.00 0.00 62 ASN A CA 2
ATOM 2652 C C . ASN A 1 62 ? 7.627 -3.505 0.649 1.00 0.00 62 ASN A C 2
ATOM 2653 O O . ASN A 1 62 ? 7.037 -3.853 -0.374 1.00 0.00 62 ASN A O 2
ATOM 2664 N N . ARG A 1 63 ? 7.002 -3.003 1.709 1.00 0.00 63 ARG A N 2
ATOM 2665 C CA . ARG A 1 63 ? 5.555 -2.829 1.732 1.00 0.00 63 ARG A CA 2
ATOM 2666 C C . ARG A 1 63 ? 5.140 -1.617 0.903 1.00 0.00 63 ARG A C 2
ATOM 2667 O O . ARG A 1 63 ? 4.199 -1.685 0.112 1.00 0.00 63 ARG A O 2
ATOM 2688 N N . HIS A 1 64 ? 5.849 -0.508 1.089 1.00 0.00 64 HIS A N 2
ATOM 2689 C CA . HIS A 1 64 ? 5.554 0.720 0.359 1.00 0.00 64 HIS A CA 2
ATOM 2690 C C . HIS A 1 64 ? 5.882 0.562 -1.123 1.00 0.00 64 HIS A C 2
ATOM 2691 O O . HIS A 1 64 ? 5.007 0.688 -1.979 1.00 0.00 64 HIS A O 2
ATOM 2706 N N . ARG A 1 65 ? 7.149 0.287 -1.418 1.00 0.00 65 ARG A N 2
ATOM 2707 C CA . ARG A 1 65 ? 7.592 0.114 -2.796 1.00 0.00 65 ARG A CA 2
ATOM 2708 C C . ARG A 1 65 ? 6.502 -0.540 -3.640 1.00 0.00 65 ARG A C 2
ATOM 2709 O O . ARG A 1 65 ? 6.327 -0.207 -4.811 1.00 0.00 65 ARG A O 2
ATOM 2730 N N . MET A 1 66 ? 5.773 -1.472 -3.036 1.00 0.00 66 MET A N 2
ATOM 2731 C CA . MET A 1 66 ? 4.700 -2.173 -3.732 1.00 0.00 66 MET A CA 2
ATOM 2732 C C . MET A 1 66 ? 3.604 -1.202 -4.157 1.00 0.00 66 MET A C 2
ATOM 2733 O O . MET A 1 66 ? 3.256 -1.121 -5.336 1.00 0.00 66 MET A O 2
ATOM 2747 N N . ILE A 1 67 ? 3.063 -0.466 -3.192 1.00 0.00 67 ILE A N 2
ATOM 2748 C CA . ILE A 1 67 ? 2.007 0.499 -3.468 1.00 0.00 67 ILE A CA 2
ATOM 2749 C C . ILE A 1 67 ? 2.517 1.635 -4.349 1.00 0.00 67 ILE A C 2
ATOM 2750 O O . ILE A 1 67 ? 1.969 1.899 -5.419 1.00 0.00 67 ILE A O 2
ATOM 2766 N N . TYR A 1 68 ? 3.570 2.303 -3.892 1.00 0.00 68 TYR A N 2
ATOM 2767 C CA . TYR A 1 68 ? 4.155 3.411 -4.637 1.00 0.00 68 TYR A CA 2
ATOM 2768 C C . TYR A 1 68 ? 4.436 3.007 -6.082 1.00 0.00 68 TYR A C 2
ATOM 2769 O O . TYR A 1 68 ? 3.896 3.595 -7.019 1.00 0.00 68 TYR A O 2
ATOM 2787 N N . SER A 1 69 ? 5.286 1.999 -6.252 1.00 0.00 69 SER A N 2
ATOM 2788 C CA . SER A 1 69 ? 5.643 1.518 -7.582 1.00 0.00 69 SER A CA 2
ATOM 2789 C C . SER A 1 69 ? 4.450 1.601 -8.528 1.00 0.00 69 SER A C 2
ATOM 2790 O O . SER A 1 69 ? 4.580 2.030 -9.676 1.00 0.00 69 SER A O 2
ATOM 2798 N N . THR A 1 70 ? 3.284 1.188 -8.040 1.00 0.00 70 THR A N 2
ATOM 2799 C CA . THR A 1 70 ? 2.067 1.214 -8.841 1.00 0.00 70 THR A CA 2
ATOM 2800 C C . THR A 1 70 ? 1.672 2.643 -9.194 1.00 0.00 70 THR A C 2
ATOM 2801 O O . THR A 1 70 ? 1.474 2.973 -10.364 1.00 0.00 70 THR A O 2
ATOM 2812 N N . LEU A 1 71 ? 1.559 3.489 -8.176 1.00 0.00 71 LEU A N 2
ATOM 2813 C CA . LEU A 1 71 ? 1.188 4.886 -8.379 1.00 0.00 71 LEU A CA 2
ATOM 2814 C C . LEU A 1 71 ? 2.391 5.803 -8.187 1.00 0.00 71 LEU A C 2
ATOM 2815 O O . LEU A 1 71 ? 2.279 6.874 -7.592 1.00 0.00 71 LEU A O 2
ATOM 2831 N N . ALA A 1 72 ? 3.542 5.375 -8.695 1.00 0.00 72 ALA A N 2
ATOM 2832 C CA . ALA A 1 72 ? 4.765 6.159 -8.583 1.00 0.00 72 ALA A CA 2
ATOM 2833 C C . ALA A 1 72 ? 4.495 7.637 -8.843 1.00 0.00 72 ALA A C 2
ATOM 2834 O O . ALA A 1 72 ? 4.647 8.470 -7.950 1.00 0.00 72 ALA A O 2
ATOM 2841 N N . GLU A 1 73 ? 4.096 7.955 -10.070 1.00 0.00 73 GLU A N 2
ATOM 2842 C CA . GLU A 1 73 ? 3.806 9.334 -10.446 1.00 0.00 73 GLU A CA 2
ATOM 2843 C C . GLU A 1 73 ? 2.336 9.665 -10.208 1.00 0.00 73 GLU A C 2
ATOM 2844 O O . GLU A 1 73 ? 2.005 10.736 -9.700 1.00 0.00 73 GLU A O 2
ATOM 2856 N N . GLU A 1 74 ? 1.459 8.739 -10.581 1.00 0.00 74 GLU A N 2
ATOM 2857 C CA . GLU A 1 74 ? 0.024 8.934 -10.410 1.00 0.00 74 GLU A CA 2
ATOM 2858 C C . GLU A 1 74 ? -0.273 9.691 -9.118 1.00 0.00 74 GLU A C 2
ATOM 2859 O O . GLU A 1 74 ? -0.950 10.720 -9.130 1.00 0.00 74 GLU A O 2
ATOM 2871 N N . LEU A 1 75 ? 0.239 9.174 -8.006 1.00 0.00 75 LEU A N 2
ATOM 2872 C CA . LEU A 1 75 ? 0.029 9.800 -6.705 1.00 0.00 75 LEU A CA 2
ATOM 2873 C C . LEU A 1 75 ? 0.870 11.066 -6.569 1.00 0.00 75 LEU A C 2
ATOM 2874 O O . LEU A 1 75 ? 0.401 12.081 -6.055 1.00 0.00 75 LEU A O 2
ATOM 2890 N N . SER A 1 76 ? 2.113 10.997 -7.033 1.00 0.00 76 SER A N 2
ATOM 2891 C CA . SER A 1 76 ? 3.020 12.137 -6.962 1.00 0.00 76 SER A CA 2
ATOM 2892 C C . SER A 1 76 ? 2.393 13.371 -7.603 1.00 0.00 76 SER A C 2
ATOM 2893 O O . SER A 1 76 ? 2.787 14.503 -7.318 1.00 0.00 76 SER A O 2
ATOM 2901 N N . THR A 1 77 ? 1.413 13.145 -8.472 1.00 0.00 77 THR A N 2
ATOM 2902 C CA . THR A 1 77 ? 0.731 14.237 -9.156 1.00 0.00 77 THR A CA 2
ATOM 2903 C C . THR A 1 77 ? 0.249 15.290 -8.165 1.00 0.00 77 THR A C 2
ATOM 2904 O O . THR A 1 77 ? 0.680 16.443 -8.208 1.00 0.00 77 THR A O 2
ATOM 2915 N N . THR A 1 78 ? -0.649 14.888 -7.270 1.00 0.00 78 THR A N 2
ATOM 2916 C CA . THR A 1 78 ? -1.190 15.798 -6.268 1.00 0.00 78 THR A CA 2
ATOM 2917 C C . THR A 1 78 ? -0.864 15.319 -4.858 1.00 0.00 78 THR A C 2
ATOM 2918 O O . THR A 1 78 ? -0.493 16.113 -3.993 1.00 0.00 78 THR A O 2
ATOM 2929 N N . VAL A 1 79 ? -1.003 14.017 -4.633 1.00 0.00 79 VAL A N 2
ATOM 2930 C CA . VAL A 1 79 ? -0.721 13.432 -3.327 1.00 0.00 79 VAL A CA 2
ATOM 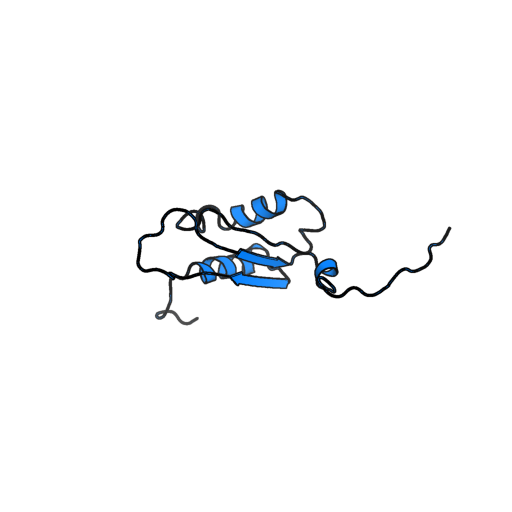2931 C C . VAL A 1 79 ? 0.780 13.270 -3.111 1.00 0.00 79 VAL A C 2
ATOM 2932 O O . VAL A 1 79 ? 1.465 12.620 -3.901 1.00 0.00 79 VAL A O 2
ATOM 2945 N N . HIS A 1 80 ? 1.284 13.864 -2.034 1.00 0.00 80 HIS A N 2
ATOM 2946 C CA . HIS A 1 80 ? 2.705 13.785 -1.712 1.00 0.00 80 HIS A CA 2
ATOM 2947 C C . HIS A 1 80 ? 2.982 12.625 -0.759 1.00 0.00 80 HIS A C 2
ATOM 2948 O O . HIS A 1 80 ? 3.784 11.742 -1.058 1.00 0.00 80 HIS A O 2
ATOM 2963 N N . ALA A 1 81 ? 2.312 12.636 0.389 1.00 0.00 81 ALA A N 2
ATOM 2964 C CA . ALA A 1 81 ? 2.485 11.586 1.384 1.00 0.00 81 ALA A CA 2
ATOM 2965 C C . ALA A 1 81 ? 1.198 10.790 1.573 1.00 0.00 81 ALA A C 2
ATOM 2966 O O . ALA A 1 81 ? 0.124 11.219 1.149 1.00 0.00 81 ALA A O 2
ATOM 2973 N N . LEU A 1 82 ? 1.313 9.630 2.209 1.00 0.00 82 LEU A N 2
ATOM 2974 C CA . LEU A 1 82 ? 0.157 8.774 2.454 1.00 0.00 82 LEU A CA 2
ATOM 2975 C C . LEU A 1 82 ? 0.463 7.741 3.534 1.00 0.00 82 LEU A C 2
ATOM 2976 O O . LEU A 1 82 ? 1.531 7.130 3.537 1.00 0.00 82 LEU A O 2
ATOM 2992 N N . ALA A 1 83 ? -0.483 7.550 4.447 1.00 0.00 83 ALA A N 2
ATOM 2993 C CA . ALA A 1 83 ? -0.316 6.588 5.530 1.00 0.00 83 ALA A CA 2
ATOM 2994 C C . ALA A 1 83 ? -0.900 5.231 5.153 1.00 0.00 83 ALA A C 2
ATOM 2995 O O . ALA A 1 83 ? -2.067 4.948 5.426 1.00 0.00 83 ALA A O 2
ATOM 3002 N N . LEU A 1 84 ? -0.082 4.394 4.523 1.00 0.00 84 LEU A N 2
ATOM 3003 C CA . LEU A 1 84 ? -0.518 3.066 4.108 1.00 0.00 84 LEU A CA 2
ATOM 3004 C C . LEU A 1 84 ? -0.780 2.175 5.318 1.00 0.00 84 LEU A C 2
ATOM 3005 O O . LEU A 1 84 ? 0.039 2.098 6.234 1.00 0.00 84 LEU A O 2
ATOM 3021 N N . HIS A 1 85 ? -1.927 1.502 5.314 1.00 0.00 85 HIS A N 2
ATOM 3022 C CA . HIS A 1 85 ? -2.296 0.614 6.411 1.00 0.00 85 HIS A CA 2
ATOM 3023 C C . HIS A 1 85 ? -2.787 -0.729 5.880 1.00 0.00 85 HIS A C 2
ATOM 3024 O O . HIS A 1 85 ? -3.991 -0.982 5.819 1.00 0.00 85 HIS A O 2
ATOM 3039 N N . THR A 1 86 ? -1.848 -1.588 5.496 1.00 0.00 86 THR A N 2
ATOM 3040 C CA . THR A 1 86 ? -2.185 -2.904 4.969 1.00 0.00 86 THR A CA 2
ATOM 3041 C C . THR A 1 86 ? -2.013 -3.983 6.033 1.00 0.00 86 THR A C 2
ATOM 3042 O O . THR A 1 86 ? -0.968 -4.072 6.678 1.00 0.00 86 THR A O 2
ATOM 3053 N N . TYR A 1 87 ? -3.045 -4.801 6.210 1.00 0.00 87 TYR A N 2
ATOM 3054 C CA . TYR A 1 87 ? -3.008 -5.873 7.198 1.00 0.00 87 TYR A CA 2
ATOM 3055 C C . TYR A 1 87 ? -3.157 -7.236 6.528 1.00 0.00 87 TYR A C 2
ATOM 3056 O O . TYR A 1 87 ? -3.995 -7.418 5.643 1.00 0.00 87 TYR A O 2
ATOM 3074 N N . THR A 1 88 ? -2.339 -8.191 6.956 1.00 0.00 88 THR A N 2
ATOM 3075 C CA . THR A 1 88 ? -2.378 -9.538 6.399 1.00 0.00 88 THR A CA 2
ATOM 3076 C C . THR A 1 88 ? -3.624 -10.286 6.857 1.00 0.00 88 THR A C 2
ATOM 3077 O O . THR A 1 88 ? -4.244 -9.925 7.858 1.00 0.00 88 THR A O 2
ATOM 3088 N N . ILE A 1 89 ? -3.985 -11.331 6.120 1.00 0.00 89 ILE A N 2
ATOM 3089 C CA . ILE A 1 89 ? -5.157 -12.132 6.453 1.00 0.00 89 ILE A CA 2
ATOM 3090 C C . ILE A 1 89 ? -5.122 -12.579 7.910 1.00 0.00 89 ILE A C 2
ATOM 3091 O O . ILE A 1 89 ? -6.163 -12.744 8.546 1.00 0.00 89 ILE A O 2
ATOM 3107 N N . LYS A 1 90 ? -3.916 -12.771 8.435 1.00 0.00 90 LYS A N 2
ATOM 3108 C CA . LYS A 1 90 ? -3.743 -13.196 9.819 1.00 0.00 90 LYS A CA 2
ATOM 3109 C C . LYS A 1 90 ? -3.785 -11.999 10.765 1.00 0.00 90 LYS A C 2
ATOM 3110 O O . LYS A 1 90 ? -4.628 -11.933 11.658 1.00 0.00 90 LYS A O 2
ATOM 3129 N N . GLU A 1 91 ? -2.870 -11.057 10.560 1.00 0.00 91 GLU A N 2
ATOM 3130 C CA . GLU A 1 91 ? -2.805 -9.863 11.395 1.00 0.00 91 GLU A CA 2
ATOM 3131 C C . GLU A 1 91 ? -4.203 -9.329 11.692 1.00 0.00 91 GLU A C 2
ATOM 3132 O O . GLU A 1 91 ? -4.467 -8.821 12.782 1.00 0.00 91 GLU A O 2
ATOM 3144 N N . TRP A 1 92 ? -5.094 -9.447 10.714 1.00 0.00 92 TRP A N 2
ATOM 3145 C CA . TRP A 1 92 ? -6.466 -8.976 10.869 1.00 0.00 92 TRP A CA 2
ATOM 3146 C C . TRP A 1 92 ? -7.335 -10.038 11.533 1.00 0.00 92 TRP A C 2
ATOM 3147 O O . TRP A 1 92 ? -8.132 -9.735 12.420 1.00 0.00 92 TRP A O 2
ATOM 3168 N N . GLU A 1 93 ? -7.174 -11.284 11.098 1.00 0.00 93 GLU A N 2
ATOM 3169 C CA . GLU A 1 93 ? -7.946 -12.391 11.652 1.00 0.00 93 GLU A CA 2
ATOM 3170 C C . GLU A 1 93 ? -8.069 -12.263 13.167 1.00 0.00 93 GLU A C 2
ATOM 3171 O O . GLU A 1 93 ? -9.039 -12.731 13.764 1.00 0.00 93 GLU A O 2
ATOM 3183 N N . GLY A 1 94 ? -7.079 -11.627 13.785 1.00 0.00 94 GLY A N 2
ATOM 3184 C CA . GLY A 1 94 ? -7.095 -11.450 15.225 1.00 0.00 94 GLY A CA 2
ATOM 3185 C C . GLY A 1 94 ? -5.960 -10.572 15.714 1.00 0.00 94 GLY A C 2
ATOM 3186 O O . GLY A 1 94 ? -5.132 -11.004 16.517 1.00 0.00 94 GLY A O 2
ATOM 3190 N N . LEU A 1 95 ? -5.918 -9.336 15.228 1.00 0.00 95 LEU A N 2
ATOM 3191 C CA . LEU A 1 95 ? -4.875 -8.395 15.619 1.00 0.00 95 LEU A CA 2
ATOM 3192 C C . LEU A 1 95 ? -4.771 -8.296 17.138 1.00 0.00 95 LEU A C 2
ATOM 3193 O O . LEU A 1 95 ? -3.674 -8.229 17.691 1.00 0.00 95 LEU A O 2
ATOM 3209 N N . GLN A 1 96 ? -5.921 -8.290 17.805 1.00 0.00 96 GLN A N 2
ATOM 3210 C CA . GLN A 1 96 ? -5.959 -8.202 19.260 1.00 0.00 96 GLN A CA 2
ATOM 3211 C C . GLN A 1 96 ? -5.113 -9.300 19.894 1.00 0.00 96 GLN A C 2
ATOM 3212 O O . GLN A 1 96 ? -4.337 -9.046 20.816 1.00 0.00 96 GLN A O 2
ATOM 3226 N N . ASP A 1 97 ? -5.267 -10.522 19.395 1.00 0.00 97 ASP A N 2
ATOM 3227 C CA . ASP A 1 97 ? -4.517 -11.660 19.913 1.00 0.00 97 ASP A CA 2
ATOM 3228 C C . ASP A 1 97 ? -3.180 -11.803 19.191 1.00 0.00 97 ASP A C 2
ATOM 3229 O O . ASP A 1 97 ? -3.133 -11.920 17.966 1.00 0.00 97 ASP A O 2
ATOM 3238 N N . THR A 1 98 ? -2.095 -11.793 19.958 1.00 0.00 98 THR A N 2
ATOM 3239 C CA . THR A 1 98 ? -0.758 -11.919 19.391 1.00 0.00 98 THR A CA 2
ATOM 3240 C C . THR A 1 98 ? -0.267 -13.361 19.458 1.00 0.00 98 THR A C 2
ATOM 3241 O O . THR A 1 98 ? 0.154 -13.931 18.451 1.00 0.00 98 THR A O 2
ATOM 3252 N N . VAL A 1 99 ? -0.324 -13.947 20.650 1.00 0.00 99 VAL A N 2
ATOM 3253 C CA . VAL A 1 99 ? 0.113 -15.323 20.847 1.00 0.00 99 VAL A CA 2
ATOM 3254 C C . VAL A 1 99 ? -0.181 -16.175 19.617 1.00 0.00 99 VAL A C 2
ATOM 3255 O O . VAL A 1 99 ? -1.328 -16.281 19.182 1.00 0.00 99 VAL A O 2
ATOM 3268 N N . PHE A 1 100 ? 0.863 -16.781 19.061 1.00 0.00 100 PHE A N 2
ATOM 3269 C CA . PHE A 1 100 ? 0.717 -17.624 17.880 1.00 0.00 100 PHE A CA 2
ATOM 3270 C C . PHE A 1 100 ? 0.977 -19.088 18.221 1.00 0.00 100 PHE A C 2
ATOM 3271 O O . PHE A 1 100 ? 1.869 -19.404 19.007 1.00 0.00 100 PHE A O 2
ATOM 3288 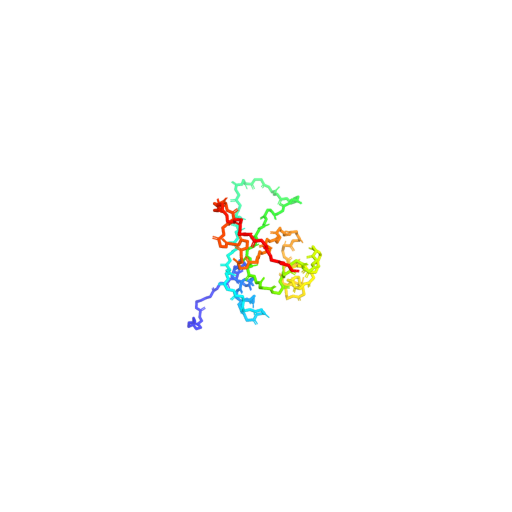N N . ALA A 1 101 ? 0.190 -19.977 17.624 1.00 0.00 101 ALA A N 2
ATOM 3289 C CA . ALA A 1 101 ? 0.336 -21.408 17.863 1.00 0.00 101 ALA A CA 2
ATOM 3290 C C . ALA A 1 101 ? 1.617 -21.942 17.232 1.00 0.00 101 ALA A C 2
ATOM 3291 O O . ALA A 1 101 ? 2.243 -21.271 16.412 1.00 0.00 101 ALA A O 2
ATOM 3298 N N . SER A 1 102 ? 2.002 -23.154 17.621 1.00 0.00 102 SER A N 2
ATOM 3299 C CA . SER A 1 102 ? 3.212 -23.776 17.097 1.00 0.00 102 SER A CA 2
ATOM 3300 C C . SER A 1 102 ? 2.959 -25.237 16.738 1.00 0.00 102 SER A C 2
ATOM 3301 O O . SER A 1 102 ? 2.201 -25.944 17.402 1.00 0.00 102 SER A O 2
ATOM 3309 N N . PRO A 1 103 ? 3.609 -25.702 15.660 1.00 0.00 103 PRO A N 2
ATOM 3310 C CA . PRO A 1 103 ? 3.472 -27.083 15.187 1.00 0.00 103 PRO A CA 2
ATOM 3311 C C . PRO A 1 103 ? 4.121 -28.087 16.133 1.00 0.00 103 PRO A C 2
ATOM 3312 O O . PRO A 1 103 ? 5.114 -27.795 16.801 1.00 0.00 103 PRO A O 2
ATOM 3323 N N . PRO A 1 104 ? 3.551 -29.299 16.194 1.00 0.00 104 PRO A N 2
ATOM 3324 C CA . PRO A 1 104 ? 4.059 -30.371 17.055 1.00 0.00 104 PRO A CA 2
ATOM 3325 C C . PRO A 1 104 ? 5.398 -30.918 16.571 1.00 0.00 104 PRO A C 2
ATOM 3326 O O . PRO A 1 104 ? 5.971 -30.414 15.604 1.00 0.00 104 PRO A O 2
ATOM 3337 N N . CYS A 1 105 ? 5.890 -31.949 17.247 1.00 0.00 105 CYS A N 2
ATOM 3338 C CA . CYS A 1 105 ? 7.162 -32.564 16.886 1.00 0.00 105 CYS A CA 2
ATOM 3339 C C . CYS A 1 105 ? 7.004 -34.069 16.693 1.00 0.00 105 CYS A C 2
ATOM 3340 O O . CYS A 1 105 ? 6.200 -34.710 17.370 1.00 0.00 105 CYS A O 2
ATOM 3348 N N . ARG A 1 106 ? 7.774 -34.625 15.764 1.00 0.00 106 ARG A N 2
ATOM 3349 C CA . ARG A 1 106 ? 7.717 -36.054 15.480 1.00 0.00 106 ARG A CA 2
ATOM 3350 C C . ARG A 1 106 ? 7.805 -36.869 16.768 1.00 0.00 106 ARG A C 2
ATOM 3351 O O . ARG A 1 106 ? 6.876 -37.592 17.122 1.00 0.00 106 ARG A O 2
ATOM 3372 N N . GLY A 1 107 ? 8.931 -36.745 17.464 1.00 0.00 107 GLY A N 2
ATOM 3373 C CA . GLY A 1 107 ? 9.121 -37.475 18.704 1.00 0.00 107 GLY A CA 2
ATOM 3374 C C . GLY A 1 107 ? 10.392 -38.300 18.702 1.00 0.00 107 GLY A C 2
ATOM 3375 O O . GLY A 1 107 ? 11.120 -38.333 19.694 1.00 0.00 107 GLY A O 2
ATOM 3379 N N . GLY A 1 1 ? -29.589 -6.828 -14.027 1.00 0.00 1 GLY A N 3
ATOM 3380 C CA . GLY A 1 1 ? -29.777 -5.407 -13.805 1.00 0.00 1 GLY A CA 3
ATOM 3381 C C . GLY A 1 1 ? -28.712 -4.568 -14.483 1.00 0.00 1 GLY A C 3
ATOM 3382 O O . GLY A 1 1 ? -27.679 -5.087 -14.906 1.00 0.00 1 GLY A O 3
ATOM 3386 N N . SER A 1 2 ? -28.964 -3.267 -14.589 1.00 0.00 2 SER A N 3
ATOM 3387 C CA . SER A 1 2 ? -28.021 -2.355 -15.226 1.00 0.00 2 SER A CA 3
ATOM 3388 C C . SER A 1 2 ? -27.862 -1.078 -14.407 1.00 0.00 2 SER A C 3
ATOM 3389 O O . SER A 1 2 ? -28.846 -0.485 -13.965 1.00 0.00 2 SER A O 3
ATOM 3397 N N . SER A 1 3 ? -26.616 -0.661 -14.208 1.00 0.00 3 SER A N 3
ATOM 3398 C CA . SER A 1 3 ? -26.327 0.544 -13.439 1.00 0.00 3 SER A CA 3
ATOM 3399 C C . SER A 1 3 ? -25.059 1.223 -13.949 1.00 0.00 3 SER A C 3
ATOM 3400 O O . SER A 1 3 ? -24.360 0.691 -14.810 1.00 0.00 3 SER A O 3
ATOM 3408 N N . GLY A 1 4 ? -24.771 2.404 -13.411 1.00 0.00 4 GLY A N 3
ATOM 3409 C CA . GLY A 1 4 ? -23.589 3.138 -13.824 1.00 0.00 4 GLY A CA 3
ATOM 3410 C C . GLY A 1 4 ? -23.048 4.031 -12.724 1.00 0.00 4 GLY A C 3
ATOM 3411 O O . GLY A 1 4 ? -23.763 4.368 -11.781 1.00 0.00 4 GLY A O 3
ATOM 3415 N N . SER A 1 5 ? -21.780 4.413 -12.845 1.00 0.00 5 SER A N 3
ATOM 3416 C CA . SER A 1 5 ? -21.142 5.267 -11.850 1.00 0.00 5 SER A CA 3
ATOM 3417 C C . SER A 1 5 ? -20.524 6.498 -12.507 1.00 0.00 5 SER A C 3
ATOM 3418 O O . SER A 1 5 ? -20.398 6.565 -13.730 1.00 0.00 5 SER A O 3
ATOM 3426 N N . SER A 1 6 ? -20.142 7.470 -11.686 1.00 0.00 6 SER A N 3
ATOM 3427 C CA . SER A 1 6 ? -19.541 8.701 -12.186 1.00 0.00 6 SER A CA 3
ATOM 3428 C C . SER A 1 6 ? -18.728 9.391 -11.095 1.00 0.00 6 SER A C 3
ATOM 3429 O O . SER A 1 6 ? -19.225 9.638 -9.996 1.00 0.00 6 SER A O 3
ATOM 3437 N N . GLY A 1 7 ? -17.473 9.700 -11.407 1.00 0.00 7 GLY A N 3
ATOM 3438 C CA . GLY A 1 7 ? -16.610 10.358 -10.443 1.00 0.00 7 GLY A CA 3
ATOM 3439 C C . GLY A 1 7 ? -15.260 9.680 -10.316 1.00 0.00 7 GLY A C 3
ATOM 3440 O O . GLY A 1 7 ? -15.011 8.954 -9.354 1.00 0.00 7 GLY A O 3
ATOM 3444 N N . MET A 1 8 ? -14.387 9.916 -11.290 1.00 0.00 8 MET A N 3
ATOM 3445 C CA . MET A 1 8 ? -13.055 9.321 -11.282 1.00 0.00 8 MET A CA 3
ATOM 3446 C C . MET A 1 8 ? -12.106 10.126 -10.400 1.00 0.00 8 MET A C 3
ATOM 3447 O O . MET A 1 8 ? -11.011 10.495 -10.826 1.00 0.00 8 MET A O 3
ATOM 3461 N N . MET A 1 9 ? -12.532 10.395 -9.171 1.00 0.00 9 MET A N 3
ATOM 3462 C CA . MET A 1 9 ? -11.718 11.155 -8.229 1.00 0.00 9 MET A CA 3
ATOM 3463 C C . MET A 1 9 ? -10.440 10.399 -7.882 1.00 0.00 9 MET A C 3
ATOM 3464 O O . MET A 1 9 ? -10.328 9.200 -8.136 1.00 0.00 9 MET A O 3
ATOM 3478 N N . ILE A 1 10 ? -9.478 11.109 -7.301 1.00 0.00 10 ILE A N 3
ATOM 3479 C CA . ILE A 1 10 ? -8.208 10.504 -6.919 1.00 0.00 10 ILE A CA 3
ATOM 3480 C C . ILE A 1 10 ? -8.415 9.106 -6.345 1.00 0.00 10 ILE A C 3
ATOM 3481 O O . ILE A 1 10 ? -7.734 8.157 -6.734 1.00 0.00 10 ILE A O 3
ATOM 3497 N N . ARG A 1 11 ? -9.361 8.987 -5.420 1.00 0.00 11 ARG A N 3
ATOM 3498 C CA . ARG A 1 11 ? -9.659 7.705 -4.792 1.00 0.00 11 ARG A CA 3
ATOM 3499 C C . ARG A 1 11 ? -9.825 6.611 -5.843 1.00 0.00 11 ARG A C 3
ATOM 3500 O O . ARG A 1 11 ? -9.140 5.590 -5.803 1.00 0.00 11 ARG A O 3
ATOM 3521 N N . GLU A 1 12 ? -10.740 6.833 -6.782 1.00 0.00 12 GLU A N 3
ATOM 3522 C CA . GLU A 1 12 ? -10.996 5.865 -7.842 1.00 0.00 12 GLU A CA 3
ATOM 3523 C C . GLU A 1 12 ? -9.720 5.564 -8.624 1.00 0.00 12 GLU A C 3
ATOM 3524 O O . GLU A 1 12 ? -9.394 4.404 -8.876 1.00 0.00 12 GLU A O 3
ATOM 3536 N N . ARG A 1 13 ? -9.004 6.617 -9.004 1.00 0.00 13 ARG A N 3
ATOM 3537 C CA . ARG A 1 13 ? -7.766 6.466 -9.758 1.00 0.00 13 ARG A CA 3
ATOM 3538 C C . ARG A 1 13 ? -6.800 5.532 -9.036 1.00 0.00 13 ARG A C 3
ATOM 3539 O O . ARG A 1 13 ? -6.253 4.604 -9.634 1.00 0.00 13 ARG A O 3
ATOM 3560 N N . ILE A 1 14 ? -6.594 5.783 -7.748 1.00 0.00 14 ILE A N 3
ATOM 3561 C CA . ILE A 1 14 ? -5.694 4.965 -6.944 1.00 0.00 14 ILE A CA 3
ATOM 3562 C C . ILE A 1 14 ? -6.146 3.508 -6.925 1.00 0.00 14 ILE A C 3
ATOM 3563 O O . ILE A 1 14 ? -5.534 2.651 -7.562 1.00 0.00 14 ILE A O 3
ATOM 3579 N N . GLU A 1 15 ? -7.221 3.237 -6.193 1.00 0.00 15 GLU A N 3
ATOM 3580 C CA . GLU A 1 15 ? -7.755 1.883 -6.093 1.00 0.00 15 GLU A CA 3
ATOM 3581 C C . GLU A 1 15 ? -7.825 1.223 -7.467 1.00 0.00 15 GLU A C 3
ATOM 3582 O O . GLU A 1 15 ? -7.322 0.118 -7.662 1.00 0.00 15 GLU A O 3
ATOM 3594 N N . GLU A 1 16 ? -8.454 1.911 -8.416 1.00 0.00 16 GLU A N 3
ATOM 3595 C CA . GLU A 1 16 ? -8.592 1.390 -9.771 1.00 0.00 16 GLU A CA 3
ATOM 3596 C C . GLU A 1 16 ? -7.359 0.585 -10.172 1.00 0.00 16 GLU A C 3
ATOM 3597 O O . GLU A 1 16 ? -7.470 -0.489 -10.764 1.00 0.00 16 GLU A O 3
ATOM 3609 N N . LYS A 1 17 ? -6.184 1.112 -9.847 1.00 0.00 17 LYS A N 3
ATOM 3610 C CA . LYS A 1 17 ? -4.929 0.445 -10.172 1.00 0.00 17 LYS A CA 3
ATOM 3611 C C . LYS A 1 17 ? -4.701 -0.758 -9.262 1.00 0.00 17 LYS A C 3
ATOM 3612 O O . LYS A 1 17 ? -4.742 -1.905 -9.710 1.00 0.00 17 LYS A O 3
ATOM 3631 N N . LEU A 1 18 ? -4.463 -0.490 -7.983 1.00 0.00 18 LEU A N 3
ATOM 3632 C CA . LEU A 1 18 ? -4.231 -1.552 -7.009 1.00 0.00 18 LEU A CA 3
ATOM 3633 C C . LEU A 1 18 ? -5.086 -2.775 -7.323 1.00 0.00 18 LEU A C 3
ATOM 3634 O O . LEU A 1 18 ? -4.597 -3.905 -7.313 1.00 0.00 18 LEU A O 3
ATOM 3650 N N . ARG A 1 19 ? -6.364 -2.542 -7.604 1.00 0.00 19 ARG A N 3
ATOM 3651 C CA . ARG A 1 19 ? -7.286 -3.625 -7.922 1.00 0.00 19 ARG A CA 3
ATOM 3652 C C . ARG A 1 19 ? -6.606 -4.683 -8.785 1.00 0.00 19 ARG A C 3
ATOM 3653 O O . ARG A 1 19 ? -6.531 -5.852 -8.408 1.00 0.00 19 ARG A O 3
ATOM 3674 N N . ALA A 1 20 ? -6.112 -4.264 -9.946 1.00 0.00 20 ALA A N 3
ATOM 3675 C CA . ALA A 1 20 ? -5.437 -5.174 -10.862 1.00 0.00 20 ALA A CA 3
ATOM 3676 C C . ALA A 1 20 ? -3.942 -5.242 -10.567 1.00 0.00 20 ALA A C 3
ATOM 3677 O O . ALA A 1 20 ? -3.255 -6.165 -11.003 1.00 0.00 20 ALA A O 3
ATOM 3684 N N . ALA A 1 21 ? -3.446 -4.258 -9.824 1.00 0.00 21 ALA A N 3
ATOM 3685 C CA . ALA A 1 21 ? -2.033 -4.207 -9.470 1.00 0.00 21 ALA A CA 3
ATOM 3686 C C . ALA A 1 21 ? -1.637 -5.407 -8.617 1.00 0.00 21 ALA A C 3
ATOM 3687 O O . ALA A 1 21 ? -0.762 -6.188 -8.993 1.00 0.00 21 ALA A O 3
ATOM 3694 N N . PHE A 1 22 ? -2.285 -5.549 -7.466 1.00 0.00 22 PHE A N 3
ATOM 3695 C CA . PHE A 1 22 ? -2.000 -6.654 -6.558 1.00 0.00 22 PHE A CA 3
ATOM 3696 C C . PHE A 1 22 ? -3.186 -7.609 -6.474 1.00 0.00 22 PHE A C 3
ATOM 3697 O O . PHE A 1 22 ? -3.012 -8.824 -6.381 1.00 0.00 22 PHE A O 3
ATOM 3714 N N . GLN A 1 23 ? -4.392 -7.051 -6.507 1.00 0.00 23 GLN A N 3
ATOM 3715 C CA . GLN A 1 23 ? -5.607 -7.853 -6.433 1.00 0.00 23 GLN A CA 3
ATOM 3716 C C . GLN A 1 23 ? -5.799 -8.424 -5.032 1.00 0.00 23 GLN A C 3
ATOM 3717 O O . GLN A 1 23 ? -5.991 -9.625 -4.846 1.00 0.00 23 GLN A O 3
ATOM 3731 N N . PRO A 1 24 ? -5.745 -7.543 -4.022 1.00 0.00 24 PRO A N 3
ATOM 3732 C CA . PRO A 1 24 ? -5.910 -7.937 -2.619 1.00 0.00 24 PRO A CA 3
ATOM 3733 C C . PRO A 1 24 ? -7.339 -8.363 -2.301 1.00 0.00 24 PRO A C 3
ATOM 3734 O O . PRO A 1 24 ? -8.175 -8.485 -3.197 1.00 0.00 24 PRO A O 3
ATOM 3745 N N . VAL A 1 25 ? -7.614 -8.587 -1.020 1.00 0.00 25 VAL A N 3
ATOM 3746 C CA . VAL A 1 25 ? -8.943 -8.998 -0.584 1.00 0.00 25 VAL A CA 3
ATOM 3747 C C . VAL A 1 25 ? -9.751 -7.806 -0.086 1.00 0.00 25 VAL A C 3
ATOM 3748 O O . VAL A 1 25 ? -10.949 -7.699 -0.351 1.00 0.00 25 VAL A O 3
ATOM 3761 N N . PHE A 1 26 ? -9.088 -6.909 0.637 1.00 0.00 26 PHE A N 3
ATOM 3762 C CA . PHE A 1 26 ? -9.745 -5.723 1.173 1.00 0.00 26 PHE A CA 3
ATOM 3763 C C . PHE A 1 26 ? -9.231 -4.460 0.488 1.00 0.00 26 PHE A C 3
ATOM 3764 O O . PHE A 1 26 ? -8.058 -4.371 0.123 1.00 0.00 26 PHE A O 3
ATOM 3781 N N . LEU A 1 27 ? -10.118 -3.485 0.315 1.00 0.00 27 LEU A N 3
ATOM 3782 C CA . LEU A 1 27 ? -9.755 -2.227 -0.327 1.00 0.00 27 LEU A CA 3
ATOM 3783 C C . LEU A 1 27 ? -10.663 -1.095 0.143 1.00 0.00 27 LEU A C 3
ATOM 3784 O O . LEU A 1 27 ? -11.887 -1.194 0.062 1.00 0.00 27 LEU A O 3
ATOM 3800 N N . GLU A 1 28 ? -10.054 -0.018 0.631 1.00 0.00 28 GLU A N 3
ATOM 3801 C CA . GLU A 1 28 ? -10.809 1.133 1.112 1.00 0.00 28 GLU A CA 3
ATOM 3802 C C . GLU A 1 28 ? -9.902 2.350 1.269 1.00 0.00 28 GLU A C 3
ATOM 3803 O O . GLU A 1 28 ? -8.878 2.293 1.949 1.00 0.00 28 GLU A O 3
ATOM 3815 N N . VAL A 1 29 ? -10.287 3.453 0.633 1.00 0.00 29 VAL A N 3
ATOM 3816 C CA . VAL A 1 29 ? -9.511 4.685 0.701 1.00 0.00 29 VAL A CA 3
ATOM 3817 C C . VAL A 1 29 ? -10.343 5.829 1.269 1.00 0.00 29 VAL A C 3
ATOM 3818 O O . VAL A 1 29 ? -11.452 6.095 0.804 1.00 0.00 29 VAL A O 3
ATOM 3831 N N . VAL A 1 30 ? -9.802 6.504 2.278 1.00 0.00 30 VAL A N 3
ATOM 3832 C CA . VAL A 1 30 ? -10.494 7.621 2.910 1.00 0.00 30 VAL A CA 3
ATOM 3833 C C . VAL A 1 30 ? -10.009 8.954 2.352 1.00 0.00 30 VAL A C 3
ATOM 3834 O O . VAL A 1 30 ? -8.886 9.379 2.621 1.00 0.00 30 VAL A O 3
ATOM 3847 N N . ASP A 1 31 ? -10.864 9.609 1.573 1.00 0.00 31 ASP A N 3
ATOM 3848 C CA . ASP A 1 31 ? -10.523 10.896 0.978 1.00 0.00 31 ASP A CA 3
ATOM 3849 C C . ASP A 1 31 ? -10.862 12.041 1.927 1.00 0.00 31 ASP A C 3
ATOM 3850 O O . ASP A 1 31 ? -11.790 11.940 2.729 1.00 0.00 31 ASP A O 3
ATOM 3859 N N . GLU A 1 32 ? -10.103 13.127 1.830 1.00 0.00 32 GLU A N 3
ATOM 3860 C CA . GLU A 1 32 ? -10.322 14.290 2.682 1.00 0.00 32 GLU A CA 3
ATOM 3861 C C . GLU A 1 32 ? -11.217 15.313 1.988 1.00 0.00 32 GLU A C 3
ATOM 3862 O O . GLU A 1 32 ? -10.746 16.348 1.518 1.00 0.00 32 GLU A O 3
ATOM 3874 N N . SER A 1 33 ? -12.511 15.013 1.926 1.00 0.00 33 SER A N 3
ATOM 3875 C CA . SER A 1 33 ? -13.472 15.903 1.285 1.00 0.00 33 SER A CA 3
ATOM 3876 C C . SER A 1 33 ? -13.698 17.155 2.127 1.00 0.00 33 SER A C 3
ATOM 3877 O O . SER A 1 33 ? -13.639 17.109 3.356 1.00 0.00 33 SER A O 3
ATOM 3885 N N . TYR A 1 34 ? -13.958 18.272 1.456 1.00 0.00 34 TYR A N 3
ATOM 3886 C CA . TYR A 1 34 ? -14.191 19.538 2.141 1.00 0.00 34 TYR A CA 3
ATOM 3887 C C . TYR A 1 34 ? -15.435 20.231 1.595 1.00 0.00 34 TYR A C 3
ATOM 3888 O O . TYR A 1 34 ? -15.435 20.736 0.472 1.00 0.00 34 TYR A O 3
ATOM 3906 N N . ARG A 1 35 ? -16.493 20.252 2.398 1.00 0.00 35 ARG A N 3
ATOM 3907 C CA . ARG A 1 35 ? -17.745 20.883 1.997 1.00 0.00 35 ARG A CA 3
ATOM 3908 C C . ARG A 1 35 ? -17.601 22.402 1.960 1.00 0.00 35 ARG A C 3
ATOM 3909 O O . ARG A 1 35 ? -17.934 23.044 0.963 1.00 0.00 35 ARG A O 3
ATOM 3930 N N . HIS A 1 36 ? -17.103 22.970 3.054 1.00 0.00 36 HIS A N 3
ATOM 3931 C CA . HIS A 1 36 ? -16.914 24.414 3.146 1.00 0.00 36 HIS A CA 3
ATOM 3932 C C . HIS A 1 36 ? -15.588 24.830 2.518 1.00 0.00 36 HIS A C 3
ATOM 3933 O O . HIS A 1 36 ? -14.522 24.598 3.086 1.00 0.00 36 HIS A O 3
ATOM 3948 N N . ASN A 1 37 ? -15.663 25.446 1.343 1.00 0.00 37 ASN A N 3
ATOM 3949 C CA . ASN A 1 37 ? -14.468 25.894 0.637 1.00 0.00 37 ASN A CA 3
ATOM 3950 C C . ASN A 1 37 ? -13.468 26.522 1.603 1.00 0.00 37 ASN A C 3
ATOM 3951 O O . ASN A 1 37 ? -12.285 26.184 1.596 1.00 0.00 37 ASN A O 3
ATOM 3962 N N . VAL A 1 38 ? -13.954 27.438 2.435 1.00 0.00 38 VAL A N 3
ATOM 3963 C CA . VAL A 1 38 ? -13.104 28.113 3.409 1.00 0.00 38 VAL A CA 3
ATOM 3964 C C . VAL A 1 38 ? -12.369 27.107 4.287 1.00 0.00 38 VAL A C 3
ATOM 3965 O O . VAL A 1 38 ? -12.853 26.007 4.553 1.00 0.00 38 VAL A O 3
ATOM 3978 N N . PRO A 1 39 ? -11.170 27.491 4.750 1.00 0.00 39 PRO A N 3
ATOM 3979 C CA . PRO A 1 39 ? -10.342 26.638 5.607 1.00 0.00 39 PRO A CA 3
ATOM 3980 C C . PRO A 1 39 ? -10.935 26.467 7.002 1.00 0.00 39 PRO A C 3
ATOM 3981 O O . PRO A 1 39 ? -10.677 27.268 7.899 1.00 0.00 39 PRO A O 3
ATOM 3992 N N . ALA A 1 40 ? -11.731 25.417 7.176 1.00 0.00 40 ALA A N 3
ATOM 3993 C CA . ALA A 1 40 ? -12.359 25.140 8.462 1.00 0.00 40 ALA A CA 3
ATOM 3994 C C . ALA A 1 40 ? -11.450 24.292 9.345 1.00 0.00 40 ALA A C 3
ATOM 3995 O O . ALA A 1 40 ? -10.308 24.007 8.986 1.00 0.00 40 ALA A O 3
ATOM 4002 N N . GLY A 1 41 ? -11.964 23.890 10.504 1.00 0.00 41 GLY A N 3
ATOM 4003 C CA . GLY A 1 41 ? -11.184 23.080 11.421 1.00 0.00 41 GLY A CA 3
ATOM 4004 C C . GLY A 1 41 ? -11.536 21.608 11.335 1.00 0.00 41 GLY A C 3
ATOM 4005 O O . GLY A 1 41 ? -11.976 21.009 12.317 1.00 0.00 41 GLY A O 3
ATOM 4009 N N . SER A 1 42 ? -11.343 21.022 10.158 1.00 0.00 42 SER A N 3
ATOM 4010 C CA . SER A 1 42 ? -11.648 19.612 9.946 1.00 0.00 42 SER A CA 3
ATOM 4011 C C . SER A 1 42 ? -10.413 18.855 9.465 1.00 0.00 42 SER A C 3
ATOM 4012 O O . SER A 1 42 ? -9.936 19.070 8.352 1.00 0.00 42 SER A O 3
ATOM 4020 N N . GLU A 1 43 ? -9.902 17.969 10.314 1.00 0.00 43 GLU A N 3
ATOM 4021 C CA . GLU A 1 43 ? -8.722 17.181 9.977 1.00 0.00 43 GLU A CA 3
ATOM 4022 C C . GLU A 1 43 ? -8.849 16.584 8.578 1.00 0.00 43 GLU A C 3
ATOM 4023 O O . GLU A 1 43 ? -9.663 15.691 8.345 1.00 0.00 43 GLU A O 3
ATOM 4035 N N . SER A 1 44 ? -8.038 17.085 7.651 1.00 0.00 44 SER A N 3
ATOM 4036 C CA . SER A 1 44 ? -8.062 16.605 6.275 1.00 0.00 44 SER A CA 3
ATOM 4037 C C . SER A 1 44 ? -6.791 15.827 5.949 1.00 0.00 44 SER A C 3
ATOM 4038 O O . SER A 1 44 ? -5.806 16.394 5.474 1.00 0.00 44 SER A O 3
ATOM 4046 N N . HIS A 1 45 ? -6.820 14.523 6.207 1.00 0.00 45 HIS A N 3
ATOM 4047 C CA . HIS A 1 45 ? -5.671 13.665 5.941 1.00 0.00 45 HIS A CA 3
ATOM 4048 C C . HIS A 1 45 ? -6.055 12.514 5.017 1.00 0.00 45 HIS A C 3
ATOM 4049 O O . HIS A 1 45 ? -7.215 12.104 4.967 1.00 0.00 45 HIS A O 3
ATOM 4064 N N . PHE A 1 46 ? -5.073 11.996 4.286 1.00 0.00 46 PHE A N 3
ATOM 4065 C CA . PHE A 1 46 ? -5.309 10.893 3.361 1.00 0.00 46 PHE A CA 3
ATOM 4066 C C . PHE A 1 46 ? -4.818 9.574 3.952 1.00 0.00 46 PHE A C 3
ATOM 4067 O O . PHE A 1 46 ? -3.795 9.529 4.636 1.00 0.00 46 PHE A O 3
ATOM 4084 N N . LYS A 1 47 ? -5.556 8.502 3.684 1.00 0.00 47 LYS A N 3
ATOM 4085 C CA . LYS A 1 47 ? -5.197 7.181 4.187 1.00 0.00 47 LYS A CA 3
ATOM 4086 C C . LYS A 1 47 ? -5.797 6.085 3.313 1.00 0.00 47 LYS A C 3
ATOM 4087 O O . LYS A 1 47 ? -6.961 6.158 2.919 1.00 0.00 47 LYS A O 3
ATOM 4106 N N . VAL A 1 48 ? -4.995 5.068 3.013 1.00 0.00 48 VAL A N 3
ATOM 4107 C CA . VAL A 1 48 ? -5.448 3.955 2.187 1.00 0.00 48 VAL A CA 3
ATOM 4108 C C . VAL A 1 48 ? -5.272 2.625 2.912 1.00 0.00 48 VAL A C 3
ATOM 4109 O O . VAL A 1 48 ? -4.223 2.360 3.499 1.00 0.00 48 VAL A O 3
ATOM 4122 N N . VAL A 1 49 ? -6.307 1.792 2.868 1.00 0.00 49 VAL A N 3
ATOM 4123 C CA . VAL A 1 49 ? -6.268 0.489 3.520 1.00 0.00 49 VAL A CA 3
ATOM 4124 C C . VAL A 1 49 ? -6.307 -0.639 2.495 1.00 0.00 49 VAL A C 3
ATOM 4125 O O . VAL A 1 49 ? -7.207 -0.700 1.656 1.00 0.00 49 VAL A O 3
ATOM 4138 N N . LEU A 1 50 ? -5.325 -1.532 2.568 1.00 0.00 50 LEU A N 3
ATOM 4139 C CA . LEU A 1 50 ? -5.247 -2.660 1.647 1.00 0.00 50 LEU A CA 3
ATOM 4140 C C . LEU A 1 50 ? -4.736 -3.909 2.358 1.00 0.00 50 LEU A C 3
ATOM 4141 O O . LEU A 1 50 ? -3.579 -3.969 2.775 1.00 0.00 50 LEU A O 3
ATOM 4157 N N . VAL A 1 51 ? -5.605 -4.906 2.490 1.00 0.00 51 VAL A N 3
ATOM 4158 C CA . VAL A 1 51 ? -5.241 -6.155 3.147 1.00 0.00 51 VAL A CA 3
ATOM 4159 C C . VAL A 1 51 ? -4.901 -7.235 2.126 1.00 0.00 51 VAL A C 3
ATOM 4160 O O . VAL A 1 51 ? -5.621 -7.425 1.145 1.00 0.00 51 VAL A O 3
ATOM 4173 N N . SER A 1 52 ? -3.799 -7.940 2.362 1.00 0.00 52 SER A N 3
ATOM 4174 C CA . SER A 1 52 ? -3.361 -8.999 1.461 1.00 0.00 52 SER A CA 3
ATOM 4175 C C . SER A 1 52 ? -2.356 -9.917 2.150 1.00 0.00 52 SER A C 3
ATOM 4176 O O . SER A 1 52 ? -1.556 -9.473 2.973 1.00 0.00 52 SER A O 3
ATOM 4184 N N . ASP A 1 53 ? -2.404 -11.199 1.806 1.00 0.00 53 ASP A N 3
ATOM 4185 C CA . ASP A 1 53 ? -1.497 -12.182 2.389 1.00 0.00 53 ASP A CA 3
ATOM 4186 C C . ASP A 1 53 ? -0.091 -12.030 1.817 1.00 0.00 53 ASP A C 3
ATOM 4187 O O . ASP A 1 53 ? 0.896 -12.352 2.479 1.00 0.00 53 ASP A O 3
ATOM 4196 N N . ARG A 1 54 ? -0.009 -11.540 0.585 1.00 0.00 54 ARG A N 3
ATOM 4197 C CA . ARG A 1 54 ? 1.276 -11.349 -0.077 1.00 0.00 54 ARG A CA 3
ATOM 4198 C C . ARG A 1 54 ? 2.284 -10.703 0.870 1.00 0.00 54 ARG A C 3
ATOM 4199 O O . ARG A 1 54 ? 3.494 -10.858 0.704 1.00 0.00 54 ARG A O 3
ATOM 4220 N N . PHE A 1 55 ? 1.777 -9.980 1.862 1.00 0.00 55 PHE A N 3
ATOM 4221 C CA . PHE A 1 55 ? 2.632 -9.309 2.834 1.00 0.00 55 PHE A CA 3
ATOM 4222 C C . PHE A 1 55 ? 2.972 -10.241 3.994 1.00 0.00 55 PHE A C 3
ATOM 4223 O O . PHE A 1 55 ? 3.072 -9.810 5.143 1.00 0.00 55 PHE A O 3
ATOM 4240 N N . THR A 1 56 ? 3.148 -11.522 3.684 1.00 0.00 56 THR A N 3
ATOM 4241 C CA . THR A 1 56 ? 3.475 -12.516 4.699 1.00 0.00 56 THR A CA 3
ATOM 4242 C C . THR A 1 56 ? 4.962 -12.849 4.683 1.00 0.00 56 THR A C 3
ATOM 4243 O O . THR A 1 56 ? 5.538 -13.115 3.629 1.00 0.00 56 THR A O 3
ATOM 4254 N N . GLY A 1 57 ? 5.580 -12.834 5.861 1.00 0.00 57 GLY A N 3
ATOM 4255 C CA . GLY A 1 57 ? 6.995 -13.137 5.960 1.00 0.00 57 GLY A CA 3
ATOM 4256 C C . GLY A 1 57 ? 7.830 -12.331 4.985 1.00 0.00 57 GLY A C 3
ATOM 4257 O O . GLY A 1 57 ? 8.590 -12.893 4.197 1.00 0.00 57 GLY A O 3
ATOM 4261 N N . GLU A 1 58 ? 7.688 -11.010 5.038 1.00 0.00 58 GLU A N 3
ATOM 4262 C CA . GLU A 1 58 ? 8.435 -10.126 4.150 1.00 0.00 58 GLU A CA 3
ATOM 4263 C C . GLU A 1 58 ? 9.055 -8.970 4.930 1.00 0.00 58 GLU A C 3
ATOM 4264 O O . GLU A 1 58 ? 8.980 -8.925 6.158 1.00 0.00 58 GLU A O 3
ATOM 4276 N N . ARG A 1 59 ? 9.669 -8.039 4.207 1.00 0.00 59 ARG A N 3
ATOM 4277 C CA . ARG A 1 59 ? 10.305 -6.884 4.830 1.00 0.00 59 ARG A CA 3
ATOM 4278 C C . ARG A 1 59 ? 9.284 -5.783 5.101 1.00 0.00 59 ARG A C 3
ATOM 4279 O O . ARG A 1 59 ? 8.272 -5.676 4.409 1.00 0.00 59 ARG A O 3
ATOM 4300 N N . PHE A 1 60 ? 9.557 -4.967 6.114 1.00 0.00 60 PHE A N 3
ATOM 4301 C CA . PHE A 1 60 ? 8.663 -3.875 6.479 1.00 0.00 60 PHE A CA 3
ATOM 4302 C C . PHE A 1 60 ? 8.968 -2.625 5.659 1.00 0.00 60 PHE A C 3
ATOM 4303 O O . PHE A 1 60 ? 8.164 -1.693 5.602 1.00 0.00 60 PHE A O 3
ATOM 4320 N N . LEU A 1 61 ? 10.136 -2.611 5.025 1.00 0.00 61 LEU A N 3
ATOM 4321 C CA . LEU A 1 61 ? 10.549 -1.476 4.207 1.00 0.00 61 LEU A CA 3
ATOM 4322 C C . LEU A 1 61 ? 9.911 -1.540 2.824 1.00 0.00 61 LEU A C 3
ATOM 4323 O O . LEU A 1 61 ? 9.329 -0.563 2.352 1.00 0.00 61 LEU A O 3
ATOM 4339 N N . ASN A 1 62 ? 10.022 -2.696 2.179 1.00 0.00 62 ASN A N 3
ATOM 4340 C CA . ASN A 1 62 ? 9.454 -2.888 0.849 1.00 0.00 62 ASN A CA 3
ATOM 4341 C C . ASN A 1 62 ? 7.944 -2.674 0.867 1.00 0.00 62 ASN A C 3
ATOM 4342 O O . ASN A 1 62 ? 7.329 -2.427 -0.171 1.00 0.00 62 ASN A O 3
ATOM 4353 N N . ARG A 1 63 ? 7.352 -2.769 2.053 1.00 0.00 63 ARG A N 3
ATOM 4354 C CA . ARG A 1 63 ? 5.914 -2.586 2.206 1.00 0.00 63 ARG A CA 3
ATOM 4355 C C . ARG A 1 63 ? 5.415 -1.440 1.330 1.00 0.00 63 ARG A C 3
ATOM 4356 O O . ARG A 1 63 ? 4.635 -1.650 0.401 1.00 0.00 63 ARG A O 3
ATOM 4377 N N . HIS A 1 64 ? 5.871 -0.229 1.633 1.00 0.00 64 HIS A N 3
ATOM 4378 C CA . HIS A 1 64 ? 5.471 0.950 0.873 1.00 0.00 64 HIS A CA 3
ATOM 4379 C C . HIS A 1 64 ? 6.077 0.926 -0.527 1.00 0.00 64 HIS A C 3
ATOM 4380 O O . HIS A 1 64 ? 5.406 1.242 -1.509 1.00 0.00 64 HIS A O 3
ATOM 4395 N N . ARG A 1 65 ? 7.348 0.548 -0.609 1.00 0.00 65 ARG A N 3
ATOM 4396 C CA . ARG A 1 65 ? 8.045 0.484 -1.888 1.00 0.00 65 ARG A CA 3
ATOM 4397 C C . ARG A 1 65 ? 7.095 0.057 -3.004 1.00 0.00 65 ARG A C 3
ATOM 4398 O O . ARG A 1 65 ? 6.726 0.860 -3.860 1.00 0.00 65 ARG A O 3
ATOM 4419 N N . MET A 1 66 ? 6.704 -1.213 -2.986 1.00 0.00 66 MET A N 3
ATOM 4420 C CA . MET A 1 66 ? 5.797 -1.747 -3.996 1.00 0.00 66 MET A CA 3
ATOM 4421 C C . MET A 1 66 ? 4.597 -0.827 -4.189 1.00 0.00 66 MET A C 3
ATOM 4422 O O . MET A 1 66 ? 4.267 -0.450 -5.314 1.00 0.00 66 MET A O 3
ATOM 4436 N N . ILE A 1 67 ? 3.947 -0.469 -3.086 1.00 0.00 67 ILE A N 3
ATOM 4437 C CA . ILE A 1 67 ? 2.784 0.408 -3.136 1.00 0.00 67 ILE A CA 3
ATOM 4438 C C . ILE A 1 67 ? 3.102 1.701 -3.879 1.00 0.00 67 ILE A C 3
ATOM 4439 O O . ILE A 1 67 ? 2.628 1.921 -4.994 1.00 0.00 67 ILE A O 3
ATOM 4455 N N . TYR A 1 68 ? 3.908 2.553 -3.255 1.00 0.00 68 TYR A N 3
ATOM 4456 C CA . TYR A 1 68 ? 4.289 3.825 -3.857 1.00 0.00 68 TYR A CA 3
ATOM 4457 C C . TYR A 1 68 ? 4.694 3.638 -5.316 1.00 0.00 68 TYR A C 3
ATOM 4458 O O . TYR A 1 68 ? 4.391 4.473 -6.168 1.00 0.00 68 TYR A O 3
ATOM 4476 N N . SER A 1 69 ? 5.381 2.535 -5.596 1.00 0.00 69 SER A N 3
ATOM 4477 C CA . SER A 1 69 ? 5.831 2.238 -6.950 1.00 0.00 69 SER A CA 3
ATOM 4478 C C . SER A 1 69 ? 4.658 2.241 -7.926 1.00 0.00 69 SER A C 3
ATOM 4479 O O . SER A 1 69 ? 4.729 2.838 -9.000 1.00 0.00 69 SER A O 3
ATOM 4487 N N . THR A 1 70 ? 3.577 1.568 -7.544 1.00 0.00 70 THR A N 3
ATOM 4488 C CA . THR A 1 70 ? 2.388 1.491 -8.383 1.00 0.00 70 THR A CA 3
ATOM 4489 C C . THR A 1 70 ? 1.911 2.880 -8.789 1.00 0.00 70 THR A C 3
ATOM 4490 O O . THR A 1 70 ? 1.738 3.167 -9.974 1.00 0.00 70 THR A O 3
ATOM 4501 N N . LEU A 1 71 ? 1.699 3.740 -7.799 1.00 0.00 71 LEU A N 3
ATOM 4502 C CA . LEU A 1 71 ? 1.241 5.102 -8.053 1.00 0.00 71 LEU A CA 3
ATOM 4503 C C . LEU A 1 71 ? 2.390 6.096 -7.921 1.00 0.00 71 LEU A C 3
ATOM 4504 O O . LEU A 1 71 ? 2.208 7.209 -7.428 1.00 0.00 71 LEU A O 3
ATOM 4520 N N . ALA A 1 72 ? 3.574 5.687 -8.366 1.00 0.00 72 ALA A N 3
ATOM 4521 C CA . ALA A 1 72 ? 4.752 6.543 -8.301 1.00 0.00 72 ALA A CA 3
ATOM 4522 C C . ALA A 1 72 ? 4.432 7.955 -8.781 1.00 0.00 72 ALA A C 3
ATOM 4523 O O . ALA A 1 72 ? 4.573 8.921 -8.032 1.00 0.00 72 ALA A O 3
ATOM 4530 N N . GLU A 1 73 ? 4.001 8.066 -10.034 1.00 0.00 73 GLU A N 3
ATOM 4531 C CA . GLU A 1 73 ? 3.663 9.360 -10.613 1.00 0.00 73 GLU A CA 3
ATOM 4532 C C . GLU A 1 73 ? 2.220 9.740 -10.291 1.00 0.00 73 GLU A C 3
ATOM 4533 O O . GLU A 1 73 ? 1.941 10.865 -9.878 1.00 0.00 73 GLU A O 3
ATOM 4545 N N . GLU A 1 74 ? 1.308 8.792 -10.483 1.00 0.00 74 GLU A N 3
ATOM 4546 C CA . GLU A 1 74 ? -0.106 9.028 -10.215 1.00 0.00 74 GLU A CA 3
ATOM 4547 C C . GLU A 1 74 ? -0.292 9.790 -8.906 1.00 0.00 74 GLU A C 3
ATOM 4548 O O . GLU A 1 74 ? -1.010 10.789 -8.852 1.00 0.00 74 GLU A O 3
ATOM 4560 N N . LEU A 1 75 ? 0.360 9.311 -7.852 1.00 0.00 75 LEU A N 3
ATOM 4561 C CA . LEU A 1 75 ? 0.267 9.945 -6.542 1.00 0.00 75 LEU A CA 3
ATOM 4562 C C . LEU A 1 75 ? 0.948 11.310 -6.548 1.00 0.00 75 LEU A C 3
ATOM 4563 O O . LEU A 1 75 ? 0.609 12.187 -5.754 1.00 0.00 75 LEU A O 3
ATOM 4579 N N . SER A 1 76 ? 1.908 11.482 -7.451 1.00 0.00 76 SER A N 3
ATOM 4580 C CA . SER A 1 76 ? 2.638 12.740 -7.560 1.00 0.00 76 SER A CA 3
ATOM 4581 C C . SER A 1 76 ? 1.860 13.748 -8.401 1.00 0.00 76 SER A C 3
ATOM 4582 O O . SER A 1 76 ? 2.423 14.718 -8.909 1.00 0.00 76 SER A O 3
ATOM 4590 N N . THR A 1 77 ? 0.559 13.512 -8.544 1.00 0.00 77 THR A N 3
ATOM 4591 C CA . THR A 1 77 ? -0.297 14.397 -9.324 1.00 0.00 77 THR A CA 3
ATOM 4592 C C . THR A 1 77 ? -0.883 15.502 -8.453 1.00 0.00 77 THR A C 3
ATOM 4593 O O . THR A 1 77 ? -0.628 16.686 -8.677 1.00 0.00 77 THR A O 3
ATOM 4604 N N . THR A 1 78 ? -1.671 15.109 -7.456 1.00 0.00 78 THR A N 3
ATOM 4605 C CA . THR A 1 78 ? -2.294 16.067 -6.551 1.00 0.00 78 THR A CA 3
ATOM 4606 C C . THR A 1 78 ? -2.002 15.719 -5.096 1.00 0.00 78 THR A C 3
ATOM 4607 O O . THR A 1 78 ? -1.895 16.602 -4.245 1.00 0.00 78 THR A O 3
ATOM 4618 N N . VAL A 1 79 ? -1.875 14.425 -4.816 1.00 0.00 79 VAL A N 3
ATOM 4619 C CA . VAL A 1 79 ? -1.593 13.960 -3.464 1.00 0.00 79 VAL A CA 3
ATOM 4620 C C . VAL A 1 79 ? -0.130 14.181 -3.099 1.00 0.00 79 VAL A C 3
ATOM 4621 O O . VAL A 1 79 ? 0.769 13.887 -3.889 1.00 0.00 79 VAL A O 3
ATOM 4634 N N . HIS A 1 80 ? 0.104 14.700 -1.898 1.00 0.00 80 HIS A N 3
ATOM 4635 C CA . HIS A 1 80 ? 1.460 14.960 -1.428 1.00 0.00 80 HIS A CA 3
ATOM 4636 C C . HIS A 1 80 ? 1.856 13.969 -0.337 1.00 0.00 80 HIS A C 3
ATOM 4637 O O . HIS A 1 80 ? 2.910 13.340 -0.409 1.00 0.00 80 HIS A O 3
ATOM 4652 N N . ALA A 1 81 ? 1.003 13.838 0.674 1.00 0.00 81 ALA A N 3
ATOM 4653 C CA . ALA A 1 81 ? 1.263 12.924 1.779 1.00 0.00 81 ALA A CA 3
ATOM 4654 C C . ALA A 1 81 ? 0.157 11.881 1.901 1.00 0.00 81 ALA A C 3
ATOM 4655 O O . ALA A 1 81 ? -1.024 12.221 1.991 1.00 0.00 81 ALA A O 3
ATOM 4662 N N . LEU A 1 82 ? 0.546 10.611 1.902 1.00 0.00 82 LEU A N 3
ATOM 4663 C CA . LEU A 1 82 ? -0.413 9.517 2.012 1.00 0.00 82 LEU A CA 3
ATOM 4664 C C . LEU A 1 82 ? 0.110 8.426 2.940 1.00 0.00 82 LEU A C 3
ATOM 4665 O O . LEU A 1 82 ? 1.246 7.973 2.804 1.00 0.00 82 LEU A O 3
ATOM 4681 N N . ALA A 1 83 ? -0.728 8.006 3.883 1.00 0.00 83 ALA A N 3
ATOM 4682 C CA . ALA A 1 83 ? -0.352 6.965 4.831 1.00 0.00 83 ALA A CA 3
ATOM 4683 C C . ALA A 1 83 ? -0.789 5.590 4.338 1.00 0.00 83 ALA A C 3
ATOM 4684 O O . ALA A 1 83 ? -1.974 5.256 4.367 1.00 0.00 83 ALA A O 3
ATOM 4691 N N . LEU A 1 84 ? 0.175 4.795 3.885 1.00 0.00 84 LEU A N 3
ATOM 4692 C CA . LEU A 1 84 ? -0.111 3.455 3.384 1.00 0.00 84 LEU A CA 3
ATOM 4693 C C . LEU A 1 84 ? -0.176 2.449 4.528 1.00 0.00 84 LEU A C 3
ATOM 4694 O O . LEU A 1 84 ? 0.791 2.274 5.271 1.00 0.00 84 LEU A O 3
ATOM 4710 N N . HIS A 1 85 ? -1.321 1.787 4.664 1.00 0.00 85 HIS A N 3
ATOM 4711 C CA . HIS A 1 85 ? -1.511 0.795 5.716 1.00 0.00 85 HIS A CA 3
ATOM 4712 C C . HIS A 1 85 ? -1.675 -0.601 5.124 1.00 0.00 85 HIS A C 3
ATOM 4713 O O . HIS A 1 85 ? -2.763 -0.979 4.687 1.00 0.00 85 HIS A O 3
ATOM 4728 N N . THR A 1 86 ? -0.586 -1.365 5.110 1.00 0.00 86 THR A N 3
ATOM 4729 C CA . THR A 1 86 ? -0.609 -2.718 4.569 1.00 0.00 86 THR A CA 3
ATOM 4730 C C . THR A 1 86 ? -0.698 -3.754 5.684 1.00 0.00 86 THR A C 3
ATOM 4731 O O . THR A 1 86 ? 0.168 -3.816 6.558 1.00 0.00 86 THR A O 3
ATOM 4742 N N . TYR A 1 87 ? -1.748 -4.566 5.648 1.00 0.00 87 TYR A N 3
ATOM 4743 C CA . TYR A 1 87 ? -1.950 -5.600 6.657 1.00 0.00 87 TYR A CA 3
ATOM 4744 C C . TYR A 1 87 ? -2.322 -6.929 6.008 1.00 0.00 87 TYR A C 3
ATOM 4745 O O . TYR A 1 87 ? -2.642 -6.987 4.820 1.00 0.00 87 TYR A O 3
ATOM 4763 N N . THR A 1 88 ? -2.278 -7.998 6.797 1.00 0.00 88 THR A N 3
ATOM 4764 C CA . THR A 1 88 ? -2.610 -9.328 6.302 1.00 0.00 88 THR A CA 3
ATOM 4765 C C . THR A 1 88 ? -3.981 -9.774 6.798 1.00 0.00 88 THR A C 3
ATOM 4766 O O . THR A 1 88 ? -4.659 -9.040 7.518 1.00 0.00 88 THR A O 3
ATOM 4777 N N . ILE A 1 89 ? -4.382 -10.979 6.410 1.00 0.00 89 ILE A N 3
ATOM 4778 C CA . ILE A 1 89 ? -5.672 -11.523 6.817 1.00 0.00 89 ILE A CA 3
ATOM 4779 C C . ILE A 1 89 ? -5.675 -11.877 8.300 1.00 0.00 89 ILE A C 3
ATOM 4780 O O . ILE A 1 89 ? -6.726 -11.903 8.941 1.00 0.00 89 ILE A O 3
ATOM 4796 N N . LYS A 1 90 ? -4.492 -12.147 8.841 1.00 0.00 90 LYS A N 3
ATOM 4797 C CA . LYS A 1 90 ? -4.357 -12.496 10.250 1.00 0.00 90 LYS A CA 3
ATOM 4798 C C . LYS A 1 90 ? -4.092 -11.255 11.096 1.00 0.00 90 LYS A C 3
ATOM 4799 O O . LYS A 1 90 ? -4.898 -10.893 11.952 1.00 0.00 90 LYS A O 3
ATOM 4818 N N . GLU A 1 91 ? -2.959 -10.605 10.848 1.00 0.00 91 GLU A N 3
ATOM 4819 C CA . GLU A 1 91 ? -2.590 -9.404 11.587 1.00 0.00 91 GLU A CA 3
ATOM 4820 C C . GLU A 1 91 ? -3.818 -8.545 11.877 1.00 0.00 91 GLU A C 3
ATOM 4821 O O . GLU A 1 91 ? -3.973 -8.017 12.978 1.00 0.00 91 GLU A O 3
ATOM 4833 N N . TRP A 1 92 ? -4.686 -8.410 10.881 1.00 0.00 92 TRP A N 3
ATOM 4834 C CA . TRP A 1 92 ? -5.900 -7.615 11.028 1.00 0.00 92 TRP A CA 3
ATOM 4835 C C . TRP A 1 92 ? -6.929 -8.346 11.883 1.00 0.00 92 TRP A C 3
ATOM 4836 O O . TRP A 1 92 ? -7.499 -7.771 12.810 1.00 0.00 92 TRP A O 3
ATOM 4857 N N . GLU A 1 93 ? -7.161 -9.616 11.567 1.00 0.00 93 GLU A N 3
ATOM 4858 C CA . GLU A 1 93 ? -8.123 -10.424 12.307 1.00 0.00 93 GLU A CA 3
ATOM 4859 C C . GLU A 1 93 ? -8.041 -10.131 13.803 1.00 0.00 93 GLU A C 3
ATOM 4860 O O . GLU A 1 93 ? -9.037 -10.222 14.520 1.00 0.00 93 GLU A O 3
ATOM 4872 N N . GLY A 1 94 ? -6.846 -9.780 14.267 1.00 0.00 94 GLY A N 3
ATOM 4873 C CA . GLY A 1 94 ? -6.655 -9.481 15.674 1.00 0.00 94 GLY A CA 3
ATOM 4874 C C . GLY A 1 94 ? -5.332 -8.793 15.947 1.00 0.00 94 GLY A C 3
ATOM 4875 O O . GLY A 1 94 ? -4.432 -9.377 16.551 1.00 0.00 94 GLY A O 3
ATOM 4879 N N . LEU A 1 95 ? -5.212 -7.548 15.499 1.00 0.00 95 LEU A N 3
ATOM 4880 C CA . LEU A 1 95 ? -3.988 -6.779 15.696 1.00 0.00 95 LEU A CA 3
ATOM 4881 C C . LEU A 1 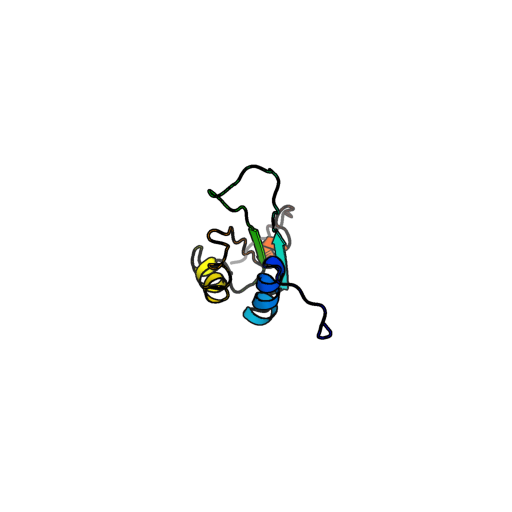95 ? -3.653 -6.659 17.179 1.00 0.00 95 LEU A C 3
ATOM 4882 O O . LEU A 1 95 ? -2.483 -6.619 17.559 1.00 0.00 95 LEU A O 3
ATOM 4898 N N . GLN A 1 96 ? -4.687 -6.605 18.012 1.00 0.00 96 GLN A N 3
ATOM 4899 C CA . GLN A 1 96 ? -4.501 -6.492 19.454 1.00 0.00 96 GLN A CA 3
ATOM 4900 C C . GLN A 1 96 ? -4.945 -7.768 20.161 1.00 0.00 96 GLN A C 3
ATOM 4901 O O . GLN A 1 96 ? -5.480 -7.722 21.269 1.00 0.00 96 GLN A O 3
ATOM 4915 N N . ASP A 1 97 ? -4.720 -8.906 19.514 1.00 0.00 97 ASP A N 3
ATOM 4916 C CA . ASP A 1 97 ? -5.096 -10.196 20.082 1.00 0.00 97 ASP A CA 3
ATOM 4917 C C . ASP A 1 97 ? -3.892 -10.879 20.724 1.00 0.00 97 ASP A C 3
ATOM 4918 O O . ASP A 1 97 ? -2.775 -10.363 20.680 1.00 0.00 97 ASP A O 3
ATOM 4927 N N . THR A 1 98 ? -4.127 -12.043 21.322 1.00 0.00 98 THR A N 3
ATOM 4928 C CA . THR A 1 98 ? -3.063 -12.795 21.975 1.00 0.00 98 THR A CA 3
ATOM 4929 C C . THR A 1 98 ? -3.501 -14.226 22.267 1.00 0.00 98 THR A C 3
ATOM 4930 O O . THR A 1 98 ? -4.662 -14.477 22.591 1.00 0.00 98 THR A O 3
ATOM 4941 N N . VAL A 1 99 ? -2.565 -15.162 22.151 1.00 0.00 99 VAL A N 3
ATOM 4942 C CA . VAL A 1 99 ? -2.854 -16.568 22.404 1.00 0.00 99 VAL A CA 3
ATOM 4943 C C . VAL A 1 99 ? -2.005 -17.106 23.551 1.00 0.00 99 VAL A C 3
ATOM 4944 O O . VAL A 1 99 ? -0.816 -16.804 23.652 1.00 0.00 99 VAL A O 3
ATOM 4957 N N . PHE A 1 100 ? -2.625 -17.905 24.414 1.00 0.00 100 PHE A N 3
ATOM 4958 C CA . PHE A 1 100 ? -1.927 -18.485 25.555 1.00 0.00 100 PHE A CA 3
ATOM 4959 C C . PHE A 1 100 ? -0.680 -19.239 25.104 1.00 0.00 100 PHE A C 3
ATOM 4960 O O . PHE A 1 100 ? -0.344 -19.253 23.920 1.00 0.00 100 PHE A O 3
ATOM 4977 N N . ALA A 1 101 ? 0.003 -19.866 26.057 1.00 0.00 101 ALA A N 3
ATOM 4978 C CA . ALA A 1 101 ? 1.211 -20.623 25.759 1.00 0.00 101 ALA A CA 3
ATOM 4979 C C . ALA A 1 101 ? 0.935 -22.123 25.766 1.00 0.00 101 ALA A C 3
ATOM 4980 O O . ALA A 1 101 ? -0.154 -22.561 26.136 1.00 0.00 101 ALA A O 3
ATOM 4987 N N . SER A 1 102 ? 1.927 -22.905 25.353 1.00 0.00 102 SER A N 3
ATOM 4988 C CA . SER A 1 102 ? 1.789 -24.356 25.308 1.00 0.00 102 SER A CA 3
ATOM 4989 C C . SER A 1 102 ? 2.389 -24.998 26.555 1.00 0.00 102 SER A C 3
ATOM 4990 O O . SER A 1 102 ? 3.306 -24.465 27.179 1.00 0.00 102 SER A O 3
ATOM 4998 N N . PRO A 1 103 ? 1.860 -26.173 26.927 1.00 0.00 103 PRO A N 3
ATOM 4999 C CA . PRO A 1 103 ? 2.327 -26.915 28.102 1.00 0.00 103 PRO A CA 3
ATOM 5000 C C . PRO A 1 103 ? 3.723 -27.496 27.903 1.00 0.00 103 PRO A C 3
ATOM 5001 O O . PRO A 1 103 ? 4.252 -27.537 26.792 1.00 0.00 103 PRO A O 3
ATOM 5012 N N . PRO A 1 104 ? 4.336 -27.955 29.004 1.00 0.00 104 PRO A N 3
ATOM 5013 C CA . PRO A 1 104 ? 5.679 -28.543 28.975 1.00 0.00 104 PRO A CA 3
ATOM 5014 C C . PRO A 1 104 ? 5.704 -29.898 28.277 1.00 0.00 104 PRO A C 3
ATOM 5015 O O . PRO A 1 104 ? 4.656 -30.464 27.962 1.00 0.00 104 PRO A O 3
ATOM 5026 N N . CYS A 1 105 ? 6.905 -30.413 28.038 1.00 0.00 105 CYS A N 3
ATOM 5027 C CA . CYS A 1 105 ? 7.065 -31.703 27.376 1.00 0.00 105 CYS A CA 3
ATOM 5028 C C . CYS A 1 105 ? 6.777 -32.849 28.340 1.00 0.00 105 CYS A C 3
ATOM 5029 O O . CYS A 1 105 ? 6.433 -32.625 29.501 1.00 0.00 105 CYS A O 3
ATOM 5037 N N . ARG A 1 106 ? 6.917 -34.077 27.850 1.00 0.00 106 ARG A N 3
ATOM 5038 C CA . ARG A 1 106 ? 6.668 -35.258 28.668 1.00 0.00 106 ARG A CA 3
ATOM 5039 C C . ARG A 1 106 ? 7.361 -35.138 30.022 1.00 0.00 106 ARG A C 3
ATOM 5040 O O . ARG A 1 106 ? 8.323 -34.386 30.174 1.00 0.00 106 ARG A O 3
ATOM 5061 N N . GLY A 1 107 ? 6.863 -35.884 31.004 1.00 0.00 107 GLY A N 3
ATOM 5062 C CA . GLY A 1 107 ? 7.446 -35.846 32.332 1.00 0.00 107 GLY A CA 3
ATOM 5063 C C . GLY A 1 107 ? 8.952 -36.014 32.310 1.00 0.00 107 GLY A C 3
ATOM 5064 O O . GLY A 1 107 ? 9.510 -36.537 31.346 1.00 0.00 107 GLY A O 3
ATOM 5068 N N . GLY A 1 1 ? -20.608 -6.466 -13.713 1.00 0.00 1 GLY A N 4
ATOM 5069 C CA . GLY A 1 1 ? -21.131 -5.471 -12.795 1.00 0.00 1 GLY A CA 4
ATOM 5070 C C . GLY A 1 1 ? -21.447 -4.158 -13.483 1.00 0.00 1 GLY A C 4
ATOM 5071 O O . GLY A 1 1 ? -21.256 -4.020 -14.691 1.00 0.00 1 GLY A O 4
ATOM 5075 N N . SER A 1 2 ? -21.934 -3.191 -12.712 1.00 0.00 2 SER A N 4
ATOM 5076 C CA . SER A 1 2 ? -22.283 -1.883 -13.255 1.00 0.00 2 SER A CA 4
ATOM 5077 C C . SER A 1 2 ? -22.005 -0.781 -12.238 1.00 0.00 2 SER A C 4
ATOM 5078 O O . SER A 1 2 ? -22.361 -0.898 -11.066 1.00 0.00 2 SER A O 4
ATOM 5086 N N . SER A 1 3 ? -21.365 0.291 -12.697 1.00 0.00 3 SER A N 4
ATOM 5087 C CA . SER A 1 3 ? -21.035 1.414 -11.827 1.00 0.00 3 SER A CA 4
ATOM 5088 C C . SER A 1 3 ? -21.270 2.741 -12.541 1.00 0.00 3 SER A C 4
ATOM 5089 O O . SER A 1 3 ? -21.286 2.804 -13.770 1.00 0.00 3 SER A O 4
ATOM 5097 N N . GLY A 1 4 ? -21.452 3.802 -11.761 1.00 0.00 4 GLY A N 4
ATOM 5098 C CA . GLY A 1 4 ? -21.684 5.115 -12.335 1.00 0.00 4 GLY A CA 4
ATOM 5099 C C . GLY A 1 4 ? -21.249 6.236 -11.413 1.00 0.00 4 GLY A C 4
ATOM 5100 O O . GLY A 1 4 ? -22.072 7.034 -10.963 1.00 0.00 4 GLY A O 4
ATOM 5104 N N . SER A 1 5 ? -19.952 6.297 -11.128 1.00 0.00 5 SER A N 4
ATOM 5105 C CA . SER A 1 5 ? -19.409 7.326 -10.249 1.00 0.00 5 SER A CA 4
ATOM 5106 C C . SER A 1 5 ? -19.138 8.613 -11.021 1.00 0.00 5 SER A C 4
ATOM 5107 O O . SER A 1 5 ? -18.296 8.646 -11.919 1.00 0.00 5 SER A O 4
ATOM 5115 N N . SER A 1 6 ? -19.857 9.673 -10.665 1.00 0.00 6 SER A N 4
ATOM 5116 C CA . SER A 1 6 ? -19.697 10.963 -11.327 1.00 0.00 6 SER A CA 4
ATOM 5117 C C . SER A 1 6 ? -18.605 11.788 -10.653 1.00 0.00 6 SER A C 4
ATOM 5118 O O . SER A 1 6 ? -18.696 12.108 -9.468 1.00 0.00 6 SER A O 4
ATOM 5126 N N . GLY A 1 7 ? -17.572 12.128 -11.417 1.00 0.00 7 GLY A N 4
ATOM 5127 C CA . GLY A 1 7 ? -16.477 12.913 -10.878 1.00 0.00 7 GLY A CA 4
ATOM 5128 C C . GLY A 1 7 ? -15.122 12.316 -11.203 1.00 0.00 7 GLY A C 4
ATOM 5129 O O . GLY A 1 7 ? -15.020 11.137 -11.540 1.00 0.00 7 GLY A O 4
ATOM 5133 N N . MET A 1 8 ? -14.078 13.134 -11.103 1.00 0.00 8 MET A N 4
ATOM 5134 C CA . MET A 1 8 ? -12.723 12.679 -11.390 1.00 0.00 8 MET A CA 4
ATOM 5135 C C . MET A 1 8 ? -11.808 12.905 -10.190 1.00 0.00 8 MET A C 4
ATOM 5136 O O . MET A 1 8 ? -11.081 13.896 -10.131 1.00 0.00 8 MET A O 4
ATOM 5150 N N . MET A 1 9 ? -11.851 11.980 -9.237 1.00 0.00 9 MET A N 4
ATOM 5151 C CA . MET A 1 9 ? -11.025 12.079 -8.039 1.00 0.00 9 MET A CA 4
ATOM 5152 C C . MET A 1 9 ? -9.922 11.027 -8.051 1.00 0.00 9 MET A C 4
ATOM 5153 O O . MET A 1 9 ? -10.059 9.977 -8.681 1.00 0.00 9 MET A O 4
ATOM 5167 N N . ILE A 1 10 ? -8.829 11.314 -7.352 1.00 0.00 10 ILE A N 4
ATOM 5168 C CA . ILE A 1 10 ? -7.703 10.391 -7.282 1.00 0.00 10 ILE A CA 4
ATOM 5169 C C . ILE A 1 10 ? -8.055 9.154 -6.462 1.00 0.00 10 ILE A C 4
ATOM 5170 O O . ILE A 1 10 ? -7.812 8.025 -6.888 1.00 0.00 10 ILE A O 4
ATOM 5186 N N . ARG A 1 11 ? -8.631 9.376 -5.285 1.00 0.00 11 ARG A N 4
ATOM 5187 C CA . ARG A 1 11 ? -9.018 8.280 -4.406 1.00 0.00 11 ARG A CA 4
ATOM 5188 C C . ARG A 1 11 ? -9.502 7.079 -5.214 1.00 0.00 11 ARG A C 4
ATOM 5189 O O . ARG A 1 11 ? -8.979 5.974 -5.074 1.00 0.00 11 ARG A O 4
ATOM 5210 N N . GLU A 1 12 ? -10.505 7.305 -6.057 1.00 0.00 12 GLU A N 4
ATOM 5211 C CA . GLU A 1 12 ? -11.060 6.241 -6.886 1.00 0.00 12 GLU A CA 4
ATOM 5212 C C . GLU A 1 12 ? -9.997 5.668 -7.819 1.00 0.00 12 GLU A C 4
ATOM 5213 O O . GLU A 1 12 ? -9.891 4.453 -7.983 1.00 0.00 12 GLU A O 4
ATOM 5225 N N . ARG A 1 13 ? -9.213 6.552 -8.427 1.00 0.00 13 ARG A N 4
ATOM 5226 C CA . ARG A 1 13 ? -8.160 6.135 -9.345 1.00 0.00 13 ARG A CA 4
ATOM 5227 C C . ARG A 1 13 ? -7.168 5.207 -8.649 1.00 0.00 13 ARG A C 4
ATOM 5228 O O . ARG A 1 13 ? -6.706 4.226 -9.233 1.00 0.00 13 ARG A O 4
ATOM 5249 N N . ILE A 1 14 ? -6.846 5.523 -7.399 1.00 0.00 14 ILE A N 4
ATOM 5250 C CA . ILE A 1 14 ? -5.910 4.718 -6.625 1.00 0.00 14 ILE A CA 4
ATOM 5251 C C . ILE A 1 14 ? -6.407 3.283 -6.484 1.00 0.00 14 ILE A C 4
ATOM 5252 O O . ILE A 1 14 ? -5.835 2.359 -7.061 1.00 0.00 14 ILE A O 4
ATOM 5268 N N . GLU A 1 15 ? -7.475 3.105 -5.713 1.00 0.00 15 GLU A N 4
ATOM 5269 C CA . GLU A 1 15 ? -8.049 1.782 -5.498 1.00 0.00 15 GLU A CA 4
ATOM 5270 C C . GLU A 1 15 ? -8.270 1.062 -6.825 1.00 0.00 15 GLU A C 4
ATOM 5271 O O . GLU A 1 15 ? -7.830 -0.073 -7.007 1.00 0.00 15 GLU A O 4
ATOM 5283 N N . GLU A 1 16 ? -8.955 1.730 -7.747 1.00 0.00 16 GLU A N 4
ATOM 5284 C CA . GLU A 1 16 ? -9.235 1.153 -9.057 1.00 0.00 16 GLU A CA 4
ATOM 5285 C C . GLU A 1 16 ? -8.003 0.448 -9.616 1.00 0.00 16 GLU A C 4
ATOM 5286 O O . GLU A 1 16 ? -8.106 -0.610 -10.237 1.00 0.00 16 GLU A O 4
ATOM 5298 N N . LYS A 1 17 ? -6.836 1.043 -9.392 1.00 0.00 17 LYS A N 4
ATOM 5299 C CA . LYS A 1 17 ? -5.582 0.474 -9.871 1.00 0.00 17 LYS A CA 4
ATOM 5300 C C . LYS A 1 17 ? -5.157 -0.711 -9.009 1.00 0.00 17 LYS A C 4
ATOM 5301 O O . LYS A 1 17 ? -4.997 -1.827 -9.505 1.00 0.00 17 LYS A O 4
ATOM 5320 N N . LEU A 1 18 ? -4.977 -0.461 -7.717 1.00 0.00 18 LEU A N 4
ATOM 5321 C CA . LEU A 1 18 ? -4.572 -1.508 -6.785 1.00 0.00 18 LEU A CA 4
ATOM 5322 C C . LEU A 1 18 ? -5.390 -2.777 -7.002 1.00 0.00 18 LEU A C 4
ATOM 5323 O O . LEU A 1 18 ? -4.884 -3.888 -6.846 1.00 0.00 18 LEU A O 4
ATOM 5339 N N . ARG A 1 19 ? -6.657 -2.603 -7.363 1.00 0.00 19 ARG A N 4
ATOM 5340 C CA . ARG A 1 19 ? -7.546 -3.733 -7.603 1.00 0.00 19 ARG A CA 4
ATOM 5341 C C . ARG A 1 19 ? -6.864 -4.785 -8.473 1.00 0.00 19 ARG A C 4
ATOM 5342 O O . ARG A 1 19 ? -6.821 -5.963 -8.121 1.00 0.00 19 ARG A O 4
ATOM 5363 N N . ALA A 1 20 ? -6.335 -4.351 -9.612 1.00 0.00 20 ALA A N 4
ATOM 5364 C CA . ALA A 1 20 ? -5.654 -5.254 -10.532 1.00 0.00 20 ALA A CA 4
ATOM 5365 C C . ALA A 1 20 ? -4.158 -5.309 -10.242 1.00 0.00 20 ALA A C 4
ATOM 5366 O O . ALA A 1 20 ? -3.504 -6.319 -10.497 1.00 0.00 20 ALA A O 4
ATOM 5373 N N . ALA A 1 21 ? -3.623 -4.216 -9.707 1.00 0.00 21 ALA A N 4
ATOM 5374 C CA . ALA A 1 21 ? -2.205 -4.141 -9.382 1.00 0.00 21 ALA A CA 4
ATOM 5375 C C . ALA A 1 21 ? -1.777 -5.321 -8.516 1.00 0.00 21 ALA A C 4
ATOM 5376 O O . ALA A 1 21 ? -0.921 -6.114 -8.908 1.00 0.00 21 ALA A O 4
ATOM 5383 N N . PHE A 1 22 ? -2.378 -5.431 -7.336 1.00 0.00 22 PHE A N 4
ATOM 5384 C CA . PHE A 1 22 ? -2.057 -6.514 -6.413 1.00 0.00 22 PHE A CA 4
ATOM 5385 C C . PHE A 1 22 ? -3.199 -7.524 -6.343 1.00 0.00 22 PHE A C 4
ATOM 5386 O O . PHE A 1 22 ? -2.972 -8.734 -6.359 1.00 0.00 22 PHE A O 4
ATOM 5403 N N . GLN A 1 23 ? -4.425 -7.018 -6.265 1.00 0.00 23 GLN A N 4
ATOM 5404 C CA . GLN A 1 23 ? -5.602 -7.876 -6.191 1.00 0.00 23 GLN A CA 4
ATOM 5405 C C . GLN A 1 23 ? -5.737 -8.497 -4.804 1.00 0.00 23 GLN A C 4
ATOM 5406 O O . GLN A 1 23 ? -5.885 -9.710 -4.652 1.00 0.00 23 GLN A O 4
ATOM 5420 N N . PRO A 1 24 ? -5.684 -7.648 -3.767 1.00 0.00 24 PRO A N 4
ATOM 5421 C CA . PRO A 1 24 ? -5.798 -8.091 -2.375 1.00 0.00 24 PRO A CA 4
ATOM 5422 C C . PRO A 1 24 ? -7.204 -8.574 -2.034 1.00 0.00 24 PRO A C 4
ATOM 5423 O O . PRO A 1 24 ? -8.068 -8.667 -2.906 1.00 0.00 24 PRO A O 4
ATOM 5434 N N . VAL A 1 25 ? -7.427 -8.880 -0.759 1.00 0.00 25 VAL A N 4
ATOM 5435 C CA . VAL A 1 25 ? -8.728 -9.352 -0.303 1.00 0.00 25 VAL A CA 4
ATOM 5436 C C . VAL A 1 25 ? -9.560 -8.207 0.264 1.00 0.00 25 VAL A C 4
ATOM 5437 O O . VAL A 1 25 ? -10.790 -8.233 0.209 1.00 0.00 25 VAL A O 4
ATOM 5450 N N . PHE A 1 26 ? -8.881 -7.203 0.809 1.00 0.00 26 PHE A N 4
ATOM 5451 C CA . PHE A 1 26 ? -9.558 -6.048 1.387 1.00 0.00 26 PHE A CA 4
ATOM 5452 C C . PHE A 1 26 ? -9.089 -4.756 0.725 1.00 0.00 26 PHE A C 4
ATOM 5453 O O . PHE A 1 26 ? -7.946 -4.653 0.276 1.00 0.00 26 PHE A O 4
ATOM 5470 N N . LEU A 1 27 ? -9.979 -3.772 0.666 1.00 0.00 27 LEU A N 4
ATOM 5471 C CA . LEU A 1 27 ? -9.658 -2.485 0.058 1.00 0.00 27 LEU A CA 4
ATOM 5472 C C . LEU A 1 27 ? -10.578 -1.389 0.586 1.00 0.00 27 LEU A C 4
ATOM 5473 O O . LEU A 1 27 ? -11.801 -1.523 0.553 1.00 0.00 27 LEU A O 4
ATOM 5489 N N . GLU A 1 28 ? -9.981 -0.304 1.069 1.00 0.00 28 GLU A N 4
ATOM 5490 C CA . GLU A 1 28 ? -10.748 0.816 1.603 1.00 0.00 28 GLU A CA 4
ATOM 5491 C C . GLU A 1 28 ? -9.859 2.040 1.801 1.00 0.00 28 GLU A C 4
ATOM 5492 O O . GLU A 1 28 ? -8.944 2.029 2.625 1.00 0.00 28 GLU A O 4
ATOM 5504 N N . VAL A 1 29 ? -10.133 3.093 1.038 1.00 0.00 29 VAL A N 4
ATOM 5505 C CA . VAL A 1 29 ? -9.359 4.325 1.129 1.00 0.00 29 VAL A CA 4
ATOM 5506 C C . VAL A 1 29 ? -10.164 5.432 1.801 1.00 0.00 29 VAL A C 4
ATOM 5507 O O . VAL A 1 29 ? -11.363 5.576 1.560 1.00 0.00 29 VAL A O 4
ATOM 5520 N N . VAL A 1 30 ? -9.497 6.213 2.644 1.00 0.00 30 VAL A N 4
ATOM 5521 C CA . VAL A 1 30 ? -10.149 7.309 3.350 1.00 0.00 30 VAL A CA 4
ATOM 5522 C C . VAL A 1 30 ? -9.672 8.660 2.830 1.00 0.00 30 VAL A C 4
ATOM 5523 O O . VAL A 1 30 ? -8.593 9.130 3.191 1.00 0.00 30 VAL A O 4
ATOM 5536 N N . ASP A 1 31 ? -10.483 9.280 1.979 1.00 0.00 31 ASP A N 4
ATOM 5537 C CA . ASP A 1 31 ? -10.144 10.579 1.409 1.00 0.00 31 ASP A CA 4
ATOM 5538 C C . ASP A 1 31 ? -10.645 11.711 2.301 1.00 0.00 31 ASP A C 4
ATOM 5539 O O . ASP A 1 31 ? -11.661 11.574 2.982 1.00 0.00 31 ASP A O 4
ATOM 5548 N N . GLU A 1 32 ? -9.923 12.828 2.293 1.00 0.00 32 GLU A N 4
ATOM 5549 C CA . GLU A 1 32 ? -10.294 13.982 3.103 1.00 0.00 32 GLU A CA 4
ATOM 5550 C C . GLU A 1 32 ? -10.704 15.157 2.220 1.00 0.00 32 GLU A C 4
ATOM 5551 O O . GLU A 1 32 ? -9.952 15.580 1.342 1.00 0.00 32 GLU A O 4
ATOM 5563 N N . SER A 1 33 ? -11.902 15.680 2.460 1.00 0.00 33 SER A N 4
ATOM 5564 C CA . SER A 1 33 ? -12.415 16.804 1.684 1.00 0.00 33 SER A CA 4
ATOM 5565 C C . SER A 1 33 ? -11.737 18.106 2.100 1.00 0.00 33 SER A C 4
ATOM 5566 O O . SER A 1 33 ? -11.038 18.159 3.113 1.00 0.00 33 SER A O 4
ATOM 5574 N N . TYR A 1 34 ? -11.948 19.153 1.311 1.00 0.00 34 TYR A N 4
ATOM 5575 C CA . TYR A 1 34 ? -11.355 20.455 1.595 1.00 0.00 34 TYR A CA 4
ATOM 5576 C C . TYR A 1 34 ? -12.423 21.459 2.020 1.00 0.00 34 TYR A C 4
ATOM 5577 O O . TYR A 1 34 ? -13.430 21.638 1.334 1.00 0.00 34 TYR A O 4
ATOM 5595 N N . ARG A 1 35 ? -12.195 22.110 3.155 1.00 0.00 35 ARG A N 4
ATOM 5596 C CA . ARG A 1 35 ? -13.137 23.096 3.673 1.00 0.00 35 ARG A CA 4
ATOM 5597 C C . ARG A 1 35 ? -12.781 24.497 3.185 1.00 0.00 35 ARG A C 4
ATOM 5598 O O . ARG A 1 35 ? -13.652 25.262 2.770 1.00 0.00 35 ARG A O 4
ATOM 5619 N N . HIS A 1 36 ? -11.494 24.827 3.237 1.00 0.00 36 HIS A N 4
ATOM 5620 C CA . HIS A 1 36 ? -11.022 26.136 2.801 1.00 0.00 36 HIS A CA 4
ATOM 5621 C C . HIS A 1 36 ? -11.494 26.438 1.381 1.00 0.00 36 HIS A C 4
ATOM 5622 O O . HIS A 1 36 ? -11.727 25.527 0.588 1.00 0.00 36 HIS A O 4
ATOM 5637 N N . ASN A 1 37 ? -11.633 27.723 1.070 1.00 0.00 37 ASN A N 4
ATOM 5638 C CA . ASN A 1 37 ? -12.078 28.144 -0.254 1.00 0.00 37 ASN A CA 4
ATOM 5639 C C . ASN A 1 37 ? -10.887 28.448 -1.157 1.00 0.00 37 ASN A C 4
ATOM 5640 O O . ASN A 1 37 ? -10.866 29.462 -1.856 1.00 0.00 37 ASN A O 4
ATOM 5651 N N . VAL A 1 38 ? -9.895 27.563 -1.138 1.00 0.00 38 VAL A N 4
ATOM 5652 C CA . VAL A 1 38 ? -8.701 27.735 -1.956 1.00 0.00 38 VAL A CA 4
ATOM 5653 C C . VAL A 1 38 ? -8.071 26.390 -2.299 1.00 0.00 38 VAL A C 4
ATOM 5654 O O . VAL A 1 38 ? -8.122 25.436 -1.521 1.00 0.00 38 VAL A O 4
ATOM 5667 N N . PRO A 1 39 ? -7.462 26.308 -3.491 1.00 0.00 39 PRO A N 4
ATOM 5668 C CA . PRO A 1 39 ? -6.809 25.084 -3.964 1.00 0.00 39 PRO A CA 4
ATOM 5669 C C . PRO A 1 39 ? -5.538 24.766 -3.184 1.00 0.00 39 PRO A C 4
ATOM 5670 O O . PRO A 1 39 ? -4.497 25.387 -3.395 1.00 0.00 39 PRO A O 4
ATOM 5681 N N . ALA A 1 40 ? -5.631 23.795 -2.281 1.00 0.00 40 ALA A N 4
ATOM 5682 C CA . ALA A 1 40 ? -4.488 23.393 -1.471 1.00 0.00 40 ALA A CA 4
ATOM 5683 C C . ALA A 1 40 ? -3.565 22.460 -2.248 1.00 0.00 40 ALA A C 4
ATOM 5684 O O . ALA A 1 40 ? -2.411 22.259 -1.873 1.00 0.00 40 ALA A O 4
ATOM 5691 N N . GLY A 1 41 ? -4.083 21.891 -3.333 1.00 0.00 41 GLY A N 4
ATOM 5692 C CA . GLY A 1 41 ? -3.292 20.985 -4.144 1.00 0.00 41 GLY A CA 4
ATOM 5693 C C . GLY A 1 41 ? -2.324 20.161 -3.318 1.00 0.00 41 GLY A C 4
ATOM 5694 O O . GLY A 1 41 ? -1.150 20.035 -3.669 1.00 0.00 41 GLY A O 4
ATOM 5698 N N . SER A 1 42 ? -2.815 19.602 -2.218 1.00 0.00 42 SER A N 4
ATOM 5699 C CA . SER A 1 42 ? -1.983 18.791 -1.336 1.00 0.00 42 SER A CA 4
ATOM 5700 C C . SER A 1 42 ? -2.841 18.017 -0.339 1.00 0.00 42 SER A C 4
ATOM 5701 O O . SER A 1 42 ? -3.616 18.604 0.415 1.00 0.00 42 SER A O 4
ATOM 5709 N N . GLU A 1 43 ? -2.695 16.696 -0.343 1.00 0.00 43 GLU A N 4
ATOM 5710 C CA . GLU A 1 43 ? -3.457 15.841 0.560 1.00 0.00 43 GLU A CA 4
ATOM 5711 C C . GLU A 1 43 ? -2.865 15.871 1.966 1.00 0.00 43 GLU A C 4
ATOM 5712 O O . GLU A 1 43 ? -1.779 15.344 2.205 1.00 0.00 43 GLU A O 4
ATOM 5724 N N . SER A 1 44 ? -3.588 16.491 2.893 1.00 0.00 44 SER A N 4
ATOM 5725 C CA . SER A 1 44 ? -3.133 16.594 4.275 1.00 0.00 44 SER A CA 4
ATOM 5726 C C . SER A 1 44 ? -3.437 15.311 5.043 1.00 0.00 44 SER A C 4
ATOM 5727 O O . SER A 1 44 ? -2.627 14.850 5.849 1.00 0.00 44 SER A O 4
ATOM 5735 N N . HIS A 1 45 ? -4.609 14.739 4.789 1.00 0.00 45 HIS A N 4
ATOM 5736 C CA . HIS A 1 45 ? -5.021 13.509 5.456 1.00 0.00 45 HIS A CA 4
ATOM 5737 C C . HIS A 1 45 ? -5.385 12.434 4.436 1.00 0.00 45 HIS A C 4
ATOM 5738 O O . HIS A 1 45 ? -6.490 12.428 3.892 1.00 0.00 45 HIS A O 4
ATOM 5753 N N . PHE A 1 46 ? -4.449 11.526 4.181 1.00 0.00 46 PHE A N 4
ATOM 5754 C CA . PHE A 1 46 ? -4.670 10.447 3.225 1.00 0.00 46 PHE A CA 4
ATOM 5755 C C . PHE A 1 46 ? -4.293 9.098 3.830 1.00 0.00 46 PHE A C 4
ATOM 5756 O O . PHE A 1 46 ? -3.203 8.934 4.380 1.00 0.00 46 PHE A O 4
ATOM 5773 N N . LYS A 1 47 ? -5.201 8.135 3.726 1.00 0.00 47 LYS A N 4
ATOM 5774 C CA . LYS A 1 47 ? -4.966 6.799 4.261 1.00 0.00 47 LYS A CA 4
ATOM 5775 C C . LYS A 1 47 ? -5.588 5.735 3.362 1.00 0.00 47 LYS A C 4
ATOM 5776 O O . LYS A 1 47 ? -6.648 5.948 2.774 1.00 0.00 47 LYS A O 4
ATOM 5795 N N . VAL A 1 48 ? -4.923 4.589 3.262 1.00 0.00 48 VAL A N 4
ATOM 5796 C CA . VAL A 1 48 ? -5.413 3.490 2.438 1.00 0.00 48 VAL A CA 4
ATOM 5797 C C . VAL A 1 48 ? -5.285 2.157 3.166 1.00 0.00 48 VAL A C 4
ATOM 5798 O O . VAL A 1 48 ? -4.236 1.842 3.728 1.00 0.00 48 VAL A O 4
ATOM 5811 N N . VAL A 1 49 ? -6.361 1.376 3.152 1.00 0.00 49 VAL A N 4
ATOM 5812 C CA . VAL A 1 49 ? -6.370 0.075 3.810 1.00 0.00 49 VAL A CA 4
ATOM 5813 C C . VAL A 1 49 ? -6.286 -1.056 2.791 1.00 0.00 49 VAL A C 4
ATOM 5814 O O . VAL A 1 49 ? -7.197 -1.249 1.985 1.00 0.00 49 VAL A O 4
ATOM 5827 N N . LEU A 1 50 ? -5.188 -1.802 2.834 1.00 0.00 50 LEU A N 4
ATOM 5828 C CA . LEU A 1 50 ? -4.984 -2.916 1.914 1.00 0.00 50 LEU A CA 4
ATOM 5829 C C . LEU A 1 50 ? -4.511 -4.159 2.662 1.00 0.00 50 LEU A C 4
ATOM 5830 O O . LEU A 1 50 ? -3.370 -4.223 3.121 1.00 0.00 50 LEU A O 4
ATOM 5846 N N . VAL A 1 51 ? -5.394 -5.146 2.777 1.00 0.00 51 VAL A N 4
ATOM 5847 C CA . VAL A 1 51 ? -5.065 -6.389 3.466 1.00 0.00 51 VAL A CA 4
ATOM 5848 C C . VAL A 1 51 ? -4.601 -7.456 2.481 1.00 0.00 51 VAL A C 4
ATOM 5849 O O . VAL A 1 51 ? -5.336 -7.837 1.570 1.00 0.00 51 VAL A O 4
ATOM 5862 N N . SER A 1 52 ? -3.375 -7.935 2.671 1.00 0.00 52 SER A N 4
ATOM 5863 C CA . SER A 1 52 ? -2.811 -8.957 1.797 1.00 0.00 52 SER A CA 4
ATOM 5864 C C . SER A 1 52 ? -1.660 -9.685 2.486 1.00 0.00 52 SER A C 4
ATOM 5865 O O . SER A 1 52 ? -0.804 -9.061 3.113 1.00 0.00 52 SER A O 4
ATOM 5873 N N . ASP A 1 53 ? -1.647 -11.007 2.363 1.00 0.00 53 ASP A N 4
ATOM 5874 C CA . ASP A 1 53 ? -0.602 -11.821 2.972 1.00 0.00 53 ASP A CA 4
ATOM 5875 C C . ASP A 1 53 ? 0.767 -11.468 2.397 1.00 0.00 53 ASP A C 4
ATOM 5876 O O . ASP A 1 53 ? 1.774 -11.493 3.105 1.00 0.00 53 ASP A O 4
ATOM 5885 N N . ARG A 1 54 ? 0.795 -11.139 1.110 1.00 0.00 54 ARG A N 4
ATOM 5886 C CA . ARG A 1 54 ? 2.040 -10.782 0.440 1.00 0.00 54 ARG A CA 4
ATOM 5887 C C . ARG A 1 54 ? 2.911 -9.910 1.339 1.00 0.00 54 ARG A C 4
ATOM 5888 O O . ARG A 1 54 ? 4.133 -9.873 1.191 1.00 0.00 54 ARG A O 4
ATOM 5909 N N . PHE A 1 55 ? 2.274 -9.210 2.272 1.00 0.00 55 PHE A N 4
ATOM 5910 C CA . PHE A 1 55 ? 2.991 -8.337 3.195 1.00 0.00 55 PHE A CA 4
ATOM 5911 C C . PHE A 1 55 ? 3.409 -9.098 4.450 1.00 0.00 55 PHE A C 4
ATOM 5912 O O . PHE A 1 55 ? 3.433 -8.542 5.548 1.00 0.00 55 PHE A O 4
ATOM 5929 N N . THR A 1 56 ? 3.737 -10.375 4.279 1.00 0.00 56 THR A N 4
ATOM 5930 C CA . THR A 1 56 ? 4.152 -11.213 5.396 1.00 0.00 56 THR A CA 4
ATOM 5931 C C . THR A 1 56 ? 5.646 -11.069 5.667 1.00 0.00 56 THR A C 4
ATOM 5932 O O . THR A 1 56 ? 6.066 -10.897 6.810 1.00 0.00 56 THR A O 4
ATOM 5943 N N . GLY A 1 57 ? 6.444 -11.139 4.606 1.00 0.00 57 GLY A N 4
ATOM 5944 C CA . GLY A 1 57 ? 7.883 -11.013 4.751 1.00 0.00 57 GLY A CA 4
ATOM 5945 C C . GLY A 1 57 ? 8.464 -9.936 3.857 1.00 0.00 57 GLY A C 4
ATOM 5946 O O . GLY A 1 57 ? 9.424 -10.178 3.127 1.00 0.00 57 GLY A O 4
ATOM 5950 N N . GLU A 1 58 ? 7.878 -8.744 3.912 1.00 0.00 58 GLU A N 4
ATOM 5951 C CA . GLU A 1 58 ? 8.343 -7.627 3.098 1.00 0.00 58 GLU A CA 4
ATOM 5952 C C . GLU A 1 58 ? 9.478 -6.881 3.795 1.00 0.00 58 GLU A C 4
ATOM 5953 O O . GLU A 1 58 ? 9.939 -7.287 4.862 1.00 0.00 58 GLU A O 4
ATOM 5965 N N . ARG A 1 59 ? 9.924 -5.789 3.183 1.00 0.00 59 ARG A N 4
ATOM 5966 C CA . ARG A 1 59 ? 11.006 -4.988 3.742 1.00 0.00 59 ARG A CA 4
ATOM 5967 C C . ARG A 1 59 ? 10.505 -3.605 4.148 1.00 0.00 59 ARG A C 4
ATOM 5968 O O . ARG A 1 59 ? 9.529 -3.099 3.592 1.00 0.00 59 ARG A O 4
ATOM 5989 N N . PHE A 1 60 ? 11.178 -2.998 5.119 1.00 0.00 60 PHE A N 4
ATOM 5990 C CA . PHE A 1 60 ? 10.801 -1.674 5.600 1.00 0.00 60 PHE A CA 4
ATOM 5991 C C . PHE A 1 60 ? 10.453 -0.751 4.436 1.00 0.00 60 PHE A C 4
ATOM 5992 O O . PHE A 1 60 ? 9.368 -0.170 4.393 1.00 0.00 60 PHE A O 4
ATOM 6009 N N . LEU A 1 61 ? 11.381 -0.622 3.495 1.00 0.00 61 LEU A N 4
ATOM 6010 C CA . LEU A 1 61 ? 11.174 0.231 2.329 1.00 0.00 61 LEU A CA 4
ATOM 6011 C C . LEU A 1 61 ? 10.215 -0.423 1.339 1.00 0.00 61 LEU A C 4
ATOM 6012 O O . LEU A 1 61 ? 9.162 0.129 1.023 1.00 0.00 61 LEU A O 4
ATOM 6028 N N . ASN A 1 62 ? 10.587 -1.604 0.855 1.00 0.00 62 ASN A N 4
ATOM 6029 C CA . ASN A 1 62 ? 9.759 -2.334 -0.097 1.00 0.00 62 ASN A CA 4
ATOM 6030 C C . ASN A 1 62 ? 8.276 -2.124 0.197 1.00 0.00 62 ASN A C 4
ATOM 6031 O O . ASN A 1 62 ? 7.463 -1.995 -0.718 1.00 0.00 62 ASN A O 4
ATOM 6042 N N . ARG A 1 63 ? 7.933 -2.091 1.481 1.00 0.00 63 ARG A N 4
ATOM 6043 C CA . ARG A 1 63 ? 6.549 -1.897 1.896 1.00 0.00 63 ARG A CA 4
ATOM 6044 C C . ARG A 1 63 ? 5.855 -0.865 1.013 1.00 0.00 63 ARG A C 4
ATOM 6045 O O . ARG A 1 63 ? 4.799 -1.133 0.439 1.00 0.00 63 ARG A O 4
ATOM 6066 N N . HIS A 1 64 ? 6.456 0.317 0.908 1.00 0.00 64 HIS A N 4
ATOM 6067 C CA . HIS A 1 64 ? 5.896 1.390 0.094 1.00 0.00 64 HIS A CA 4
ATOM 6068 C C . HIS A 1 64 ? 6.237 1.188 -1.379 1.00 0.00 64 HIS A C 4
ATOM 6069 O O . HIS A 1 64 ? 5.355 1.206 -2.238 1.00 0.00 64 HIS A O 4
ATOM 6084 N N . ARG A 1 65 ? 7.521 0.998 -1.664 1.00 0.00 65 ARG A N 4
ATOM 6085 C CA . ARG A 1 65 ? 7.978 0.796 -3.033 1.00 0.00 65 ARG A CA 4
ATOM 6086 C C . ARG A 1 65 ? 6.947 0.012 -3.840 1.00 0.00 65 ARG A C 4
ATOM 6087 O O . ARG A 1 65 ? 6.602 0.391 -4.959 1.00 0.00 65 ARG A O 4
ATOM 6108 N N . MET A 1 66 ? 6.460 -1.082 -3.265 1.00 0.00 66 MET A N 4
ATOM 6109 C CA . MET A 1 66 ? 5.468 -1.918 -3.931 1.00 0.00 66 MET A CA 4
ATOM 6110 C C . MET A 1 66 ? 4.257 -1.093 -4.353 1.00 0.00 66 MET A C 4
ATOM 6111 O O . MET A 1 66 ? 3.883 -1.079 -5.526 1.00 0.00 66 MET A O 4
ATOM 6125 N N . ILE A 1 67 ? 3.648 -0.409 -3.391 1.00 0.00 67 ILE A N 4
ATOM 6126 C CA . ILE A 1 67 ? 2.480 0.419 -3.665 1.00 0.00 67 ILE A CA 4
ATOM 6127 C C . ILE A 1 67 ? 2.852 1.634 -4.508 1.00 0.00 67 ILE A C 4
ATOM 6128 O O . ILE A 1 67 ? 2.396 1.779 -5.642 1.00 0.00 67 ILE A O 4
ATOM 6144 N N . TYR A 1 68 ? 3.685 2.504 -3.947 1.00 0.00 68 TYR A N 4
ATOM 6145 C CA . TYR A 1 68 ? 4.119 3.707 -4.647 1.00 0.00 68 TYR A CA 4
ATOM 6146 C C . TYR A 1 68 ? 4.437 3.403 -6.107 1.00 0.00 68 TYR A C 4
ATOM 6147 O O . TYR A 1 68 ? 3.952 4.079 -7.014 1.00 0.00 68 TYR A O 4
ATOM 6165 N N . SER A 1 69 ? 5.256 2.379 -6.327 1.00 0.00 69 SER A N 4
ATOM 6166 C CA . SER A 1 69 ? 5.644 1.986 -7.676 1.00 0.00 69 SER A CA 4
ATOM 6167 C C . SER A 1 69 ? 4.445 2.028 -8.619 1.00 0.00 69 SER A C 4
ATOM 6168 O O . SER A 1 69 ? 4.534 2.545 -9.734 1.00 0.00 69 SER A O 4
ATOM 6176 N N . THR A 1 70 ? 3.323 1.480 -8.165 1.00 0.00 70 THR A N 4
ATOM 6177 C CA . THR A 1 70 ? 2.106 1.453 -8.967 1.00 0.00 70 THR A CA 4
ATOM 6178 C C . THR A 1 70 ? 1.669 2.862 -9.350 1.00 0.00 70 THR A C 4
ATOM 6179 O O . THR A 1 70 ? 1.543 3.184 -10.532 1.00 0.00 70 THR A O 4
ATOM 6190 N N . LEU A 1 71 ? 1.440 3.700 -8.344 1.00 0.00 71 LEU A N 4
ATOM 6191 C CA . LEU A 1 71 ? 1.017 5.076 -8.576 1.00 0.00 71 LEU A CA 4
ATOM 6192 C C . LEU A 1 71 ? 2.182 6.043 -8.389 1.00 0.00 71 LEU A C 4
ATOM 6193 O O . LEU A 1 71 ? 2.011 7.143 -7.866 1.00 0.00 71 LEU A O 4
ATOM 6209 N N . ALA A 1 72 ? 3.367 5.624 -8.823 1.00 0.00 72 ALA A N 4
ATOM 6210 C CA . ALA A 1 72 ? 4.560 6.454 -8.707 1.00 0.00 72 ALA A CA 4
ATOM 6211 C C . ALA A 1 72 ? 4.257 7.903 -9.071 1.00 0.00 72 ALA A C 4
ATOM 6212 O O . ALA A 1 72 ? 4.338 8.794 -8.226 1.00 0.00 72 ALA A O 4
ATOM 6219 N N . GLU A 1 73 ? 3.911 8.132 -10.334 1.00 0.00 73 GLU A N 4
ATOM 6220 C CA . GLU A 1 73 ? 3.598 9.475 -10.808 1.00 0.00 73 GLU A CA 4
ATOM 6221 C C . GLU A 1 73 ? 2.130 9.811 -10.563 1.00 0.00 73 GLU A C 4
ATOM 6222 O O . GLU A 1 73 ? 1.804 10.892 -10.075 1.00 0.00 73 GLU A O 4
ATOM 6234 N N . GLU A 1 74 ? 1.250 8.876 -10.906 1.00 0.00 74 GLU A N 4
ATOM 6235 C CA . GLU A 1 74 ? -0.183 9.073 -10.725 1.00 0.00 74 GLU A CA 4
ATOM 6236 C C . GLU A 1 74 ? -0.467 9.857 -9.447 1.00 0.00 74 GLU A C 4
ATOM 6237 O O . GLU A 1 74 ? -1.112 10.906 -9.478 1.00 0.00 74 GLU A O 4
ATOM 6249 N N . LEU A 1 75 ? 0.019 9.341 -8.323 1.00 0.00 75 LEU A N 4
ATOM 6250 C CA . LEU A 1 75 ? -0.182 9.992 -7.033 1.00 0.00 75 LEU A CA 4
ATOM 6251 C C . LEU A 1 75 ? 0.621 11.286 -6.945 1.00 0.00 75 LEU A C 4
ATOM 6252 O O . LEU A 1 75 ? 0.145 12.289 -6.414 1.00 0.00 75 LEU A O 4
ATOM 6268 N N . SER A 1 76 ? 1.842 11.256 -7.470 1.00 0.00 76 SER A N 4
ATOM 6269 C CA . SER A 1 76 ? 2.712 12.425 -7.450 1.00 0.00 76 SER A CA 4
ATOM 6270 C C . SER A 1 76 ? 1.969 13.664 -7.942 1.00 0.00 76 SER A C 4
ATOM 6271 O O . SER A 1 76 ? 2.201 14.774 -7.462 1.00 0.00 76 SER A O 4
ATOM 6279 N N . THR A 1 77 ? 1.075 13.466 -8.905 1.00 0.00 77 THR A N 4
ATOM 6280 C CA . THR A 1 77 ? 0.298 14.565 -9.465 1.00 0.00 77 THR A CA 4
ATOM 6281 C C . THR A 1 77 ? -0.079 15.576 -8.389 1.00 0.00 77 THR A C 4
ATOM 6282 O O . THR A 1 77 ? 0.404 16.709 -8.389 1.00 0.00 77 THR A O 4
ATOM 6293 N N . THR A 1 78 ? -0.945 15.160 -7.470 1.00 0.00 78 THR A N 4
ATOM 6294 C CA . THR A 1 78 ? -1.388 16.029 -6.387 1.00 0.00 78 THR A CA 4
ATOM 6295 C C . THR A 1 78 ? -1.039 15.435 -5.027 1.00 0.00 78 THR A C 4
ATOM 6296 O O . THR A 1 78 ? -0.853 16.162 -4.051 1.00 0.00 78 THR A O 4
ATOM 6307 N N . VAL A 1 79 ? -0.951 14.110 -4.971 1.00 0.00 79 VAL A N 4
ATOM 6308 C CA . VAL A 1 79 ? -0.622 13.418 -3.730 1.00 0.00 79 VAL A CA 4
ATOM 6309 C C . VAL A 1 79 ? 0.884 13.395 -3.496 1.00 0.00 79 VAL A C 4
ATOM 6310 O O . VAL A 1 79 ? 1.664 13.183 -4.425 1.00 0.00 79 VAL A O 4
ATOM 6323 N N . HIS A 1 80 ? 1.287 13.613 -2.248 1.00 0.00 80 HIS A N 4
ATOM 6324 C CA . HIS A 1 80 ? 2.702 13.616 -1.892 1.00 0.00 80 HIS A CA 4
ATOM 6325 C C . HIS A 1 80 ? 2.984 12.606 -0.783 1.00 0.00 80 HIS A C 4
ATOM 6326 O O . HIS A 1 80 ? 3.879 11.771 -0.906 1.00 0.00 80 HIS A O 4
ATOM 6341 N N . ALA A 1 81 ? 2.216 12.690 0.297 1.00 0.00 81 ALA A N 4
ATOM 6342 C CA . ALA A 1 81 ? 2.383 11.783 1.426 1.00 0.00 81 ALA A CA 4
ATOM 6343 C C . ALA A 1 81 ? 1.125 10.952 1.653 1.00 0.00 81 ALA A C 4
ATOM 6344 O O . ALA A 1 81 ? 0.010 11.410 1.398 1.00 0.00 81 ALA A O 4
ATOM 6351 N N . LEU A 1 82 ? 1.310 9.726 2.132 1.00 0.00 82 LEU A N 4
ATOM 6352 C CA . LEU A 1 82 ? 0.189 8.830 2.393 1.00 0.00 82 LEU A CA 4
ATOM 6353 C C . LEU A 1 82 ? 0.542 7.820 3.480 1.00 0.00 82 LEU A C 4
ATOM 6354 O O . LEU A 1 82 ? 1.690 7.392 3.595 1.00 0.00 82 LEU A O 4
ATOM 6370 N N . ALA A 1 83 ? -0.455 7.441 4.274 1.00 0.00 83 ALA A N 4
ATOM 6371 C CA . ALA A 1 83 ? -0.251 6.478 5.349 1.00 0.00 83 ALA A CA 4
ATOM 6372 C C . ALA A 1 83 ? -0.771 5.099 4.957 1.00 0.00 83 ALA A C 4
ATOM 6373 O O . ALA A 1 83 ? -1.943 4.783 5.168 1.00 0.00 83 ALA A O 4
ATOM 6380 N N . LEU A 1 84 ? 0.106 4.282 4.384 1.00 0.00 84 LEU A N 4
ATOM 6381 C CA . LEU A 1 84 ? -0.265 2.936 3.961 1.00 0.00 84 LEU A CA 4
ATOM 6382 C C . LEU A 1 84 ? -0.412 2.009 5.163 1.00 0.00 84 LEU A C 4
ATOM 6383 O O . LEU A 1 84 ? 0.564 1.706 5.850 1.00 0.00 84 LEU A O 4
ATOM 6399 N N . HIS A 1 85 ? -1.638 1.559 5.411 1.00 0.00 85 HIS A N 4
ATOM 6400 C CA . HIS A 1 85 ? -1.912 0.663 6.529 1.00 0.00 85 HIS A CA 4
ATOM 6401 C C . HIS A 1 85 ? -2.165 -0.759 6.037 1.00 0.00 85 HIS A C 4
ATOM 6402 O O . HIS A 1 85 ? -3.312 -1.196 5.928 1.00 0.00 85 HIS A O 4
ATOM 6417 N N . THR A 1 86 ? -1.087 -1.478 5.739 1.00 0.00 86 THR A N 4
ATOM 6418 C CA . THR A 1 86 ? -1.192 -2.849 5.256 1.00 0.00 86 THR A CA 4
ATOM 6419 C C . THR A 1 86 ? -1.282 -3.834 6.415 1.00 0.00 86 THR A C 4
ATOM 6420 O O . THR A 1 86 ? -0.422 -3.852 7.296 1.00 0.00 86 THR A O 4
ATOM 6431 N N . TYR A 1 87 ? -2.328 -4.654 6.409 1.00 0.00 87 TYR A N 4
ATOM 6432 C CA . TYR A 1 87 ? -2.531 -5.642 7.462 1.00 0.00 87 TYR A CA 4
ATOM 6433 C C . TYR A 1 87 ? -2.636 -7.047 6.877 1.00 0.00 87 TYR A C 4
ATOM 6434 O O . TYR A 1 87 ? -3.019 -7.225 5.720 1.00 0.00 87 TYR A O 4
ATOM 6452 N N . THR A 1 88 ? -2.293 -8.045 7.686 1.00 0.00 88 THR A N 4
ATOM 6453 C CA . THR A 1 88 ? -2.347 -9.435 7.251 1.00 0.00 88 THR A CA 4
ATOM 6454 C C . THR A 1 88 ? -3.644 -10.100 7.698 1.00 0.00 88 THR A C 4
ATOM 6455 O O . THR A 1 88 ? -4.121 -9.868 8.809 1.00 0.00 88 THR A O 4
ATOM 6466 N N . ILE A 1 89 ? -4.209 -10.929 6.826 1.00 0.00 89 ILE A N 4
ATOM 6467 C CA . ILE A 1 89 ? -5.450 -11.629 7.133 1.00 0.00 89 ILE A CA 4
ATOM 6468 C C . ILE A 1 89 ? -5.468 -12.108 8.581 1.00 0.00 89 ILE A C 4
ATOM 6469 O O . ILE A 1 89 ? -6.503 -12.073 9.245 1.00 0.00 89 ILE A O 4
ATOM 6485 N N . LYS A 1 90 ? -4.313 -12.554 9.065 1.00 0.00 90 LYS A N 4
ATOM 6486 C CA . LYS A 1 90 ? -4.194 -13.037 10.435 1.00 0.00 90 LYS A CA 4
ATOM 6487 C C . LYS A 1 90 ? -4.490 -11.923 11.433 1.00 0.00 90 LYS A C 4
ATOM 6488 O O . LYS A 1 90 ? -5.305 -12.090 12.339 1.00 0.00 90 LYS A O 4
ATOM 6507 N N . GLU A 1 91 ? -3.823 -10.786 11.259 1.00 0.00 91 GLU A N 4
ATOM 6508 C CA . GLU A 1 91 ? -4.017 -9.644 12.145 1.00 0.00 91 GLU A CA 4
ATOM 6509 C C . GLU A 1 91 ? -5.480 -9.212 12.164 1.00 0.00 91 GLU A C 4
ATOM 6510 O O . GLU A 1 91 ? -6.099 -9.125 13.224 1.00 0.00 91 GLU A O 4
ATOM 6522 N N . TRP A 1 92 ? -6.027 -8.943 10.983 1.00 0.00 92 TRP A N 4
ATOM 6523 C CA . TRP A 1 92 ? -7.417 -8.519 10.864 1.00 0.00 92 TRP A CA 4
ATOM 6524 C C . TRP A 1 92 ? -8.359 -9.578 11.427 1.00 0.00 92 TRP A C 4
ATOM 6525 O O . TRP A 1 92 ? -9.291 -9.261 12.166 1.00 0.00 92 TRP A O 4
ATOM 6546 N N . GLU A 1 93 ? -8.109 -10.835 11.074 1.00 0.00 93 GLU A N 4
ATOM 6547 C CA . GLU A 1 93 ? -8.937 -11.939 11.545 1.00 0.00 93 GLU A CA 4
ATOM 6548 C C . GLU A 1 93 ? -9.361 -11.720 12.995 1.00 0.00 93 GLU A C 4
ATOM 6549 O O . GLU A 1 93 ? -10.508 -11.975 13.362 1.00 0.00 93 GLU A O 4
ATOM 6561 N N . GLY A 1 94 ? -8.427 -11.247 13.814 1.00 0.00 94 GLY A N 4
ATOM 6562 C CA . GLY A 1 94 ? -8.723 -11.003 15.214 1.00 0.00 94 GLY A CA 4
ATOM 6563 C C . GLY A 1 94 ? -7.778 -9.996 15.839 1.00 0.00 94 GLY A C 4
ATOM 6564 O O . GLY A 1 94 ? -7.005 -10.332 16.737 1.00 0.00 94 GLY A O 4
ATOM 6568 N N . LEU A 1 95 ? -7.837 -8.757 15.363 1.00 0.00 95 LEU A N 4
ATOM 6569 C CA . LEU A 1 95 ? -6.979 -7.697 15.879 1.00 0.00 95 LEU A CA 4
ATOM 6570 C C . LEU A 1 95 ? -7.385 -7.310 17.298 1.00 0.00 95 LEU A C 4
ATOM 6571 O O . LEU A 1 95 ? -6.539 -7.180 18.182 1.00 0.00 95 LEU A O 4
ATOM 6587 N N . GLN A 1 96 ? -8.685 -7.129 17.507 1.00 0.00 96 GLN A N 4
ATOM 6588 C CA . GLN A 1 96 ? -9.203 -6.759 18.819 1.00 0.00 96 GLN A CA 4
ATOM 6589 C C . GLN A 1 96 ? -9.824 -7.963 19.519 1.00 0.00 96 GLN A C 4
ATOM 6590 O O . GLN A 1 96 ? -10.891 -7.860 20.123 1.00 0.00 96 GLN A O 4
ATOM 6604 N N . ASP A 1 97 ? -9.148 -9.104 19.433 1.00 0.00 97 ASP A N 4
ATOM 6605 C CA . ASP A 1 97 ? -9.633 -10.328 20.059 1.00 0.00 97 ASP A CA 4
ATOM 6606 C C . ASP A 1 97 ? -8.614 -10.869 21.056 1.00 0.00 97 ASP A C 4
ATOM 6607 O O . ASP A 1 97 ? -7.449 -10.470 21.049 1.00 0.00 97 ASP A O 4
ATOM 6616 N N . THR A 1 98 ? -9.060 -11.780 21.916 1.00 0.00 98 THR A N 4
ATOM 6617 C CA . THR A 1 98 ? -8.187 -12.375 22.921 1.00 0.00 98 THR A CA 4
ATOM 6618 C C . THR A 1 98 ? -7.875 -13.829 22.587 1.00 0.00 98 THR A C 4
ATOM 6619 O O . THR A 1 98 ? -8.720 -14.709 22.751 1.00 0.00 98 THR A O 4
ATOM 6630 N N . VAL A 1 99 ? -6.656 -14.075 22.118 1.00 0.00 99 VAL A N 4
ATOM 6631 C CA . VAL A 1 99 ? -6.231 -15.424 21.763 1.00 0.00 99 VAL A CA 4
ATOM 6632 C C . VAL A 1 99 ? -5.980 -16.267 23.009 1.00 0.00 99 VAL A C 4
ATOM 6633 O O . VAL A 1 99 ? -5.343 -15.814 23.960 1.00 0.00 99 VAL A O 4
ATOM 6646 N N . PHE A 1 100 ? -6.484 -17.496 22.996 1.00 0.00 100 PHE A N 4
ATOM 6647 C CA . PHE A 1 100 ? -6.315 -18.404 24.125 1.00 0.00 100 PHE A CA 4
ATOM 6648 C C . PHE A 1 100 ? -5.440 -19.593 23.740 1.00 0.00 100 PHE A C 4
ATOM 6649 O O . PHE A 1 100 ? -4.522 -19.964 24.472 1.00 0.00 100 PHE A O 4
ATOM 6666 N N . ALA A 1 101 ? -5.731 -20.186 22.587 1.00 0.00 101 ALA A N 4
ATOM 6667 C CA . ALA A 1 101 ? -4.971 -21.332 22.104 1.00 0.00 101 ALA A CA 4
ATOM 6668 C C . ALA A 1 101 ? -3.974 -20.915 21.028 1.00 0.00 101 ALA A C 4
ATOM 6669 O O . ALA A 1 101 ? -4.321 -20.191 20.095 1.00 0.00 101 ALA A O 4
ATOM 6676 N N . SER A 1 102 ? -2.735 -21.377 21.164 1.00 0.00 102 SER A N 4
ATOM 6677 C CA . SER A 1 102 ? -1.687 -21.049 20.205 1.00 0.00 102 SER A CA 4
ATOM 6678 C C . SER A 1 102 ? -0.847 -22.279 19.875 1.00 0.00 102 SER A C 4
ATOM 6679 O O . SER A 1 102 ? -0.683 -23.187 20.690 1.00 0.00 102 SER A O 4
ATOM 6687 N N . PRO A 1 103 ? -0.301 -22.311 18.650 1.00 0.00 103 PRO A N 4
ATOM 6688 C CA . PRO A 1 103 ? 0.532 -23.423 18.184 1.00 0.00 103 PRO A CA 4
ATOM 6689 C C . PRO A 1 103 ? 1.881 -23.474 18.893 1.00 0.00 103 PRO A C 4
ATOM 6690 O O . PRO A 1 103 ? 2.539 -22.455 19.101 1.00 0.00 103 PRO A O 4
ATOM 6701 N N . PRO A 1 104 ? 2.304 -24.689 19.274 1.00 0.00 104 PRO A N 4
ATOM 6702 C CA . PRO A 1 104 ? 3.579 -24.902 19.965 1.00 0.00 104 PRO A CA 4
ATOM 6703 C C . PRO A 1 104 ? 4.779 -24.661 19.055 1.00 0.00 104 PRO A C 4
ATOM 6704 O O . PRO A 1 104 ? 4.637 -24.571 17.835 1.00 0.00 104 PRO A O 4
ATOM 6715 N N . CYS A 1 105 ? 5.959 -24.557 19.655 1.00 0.00 105 CYS A N 4
ATOM 6716 C CA . CYS A 1 105 ? 7.185 -24.326 18.898 1.00 0.00 105 CYS A CA 4
ATOM 6717 C C . CYS A 1 105 ? 7.205 -25.169 17.627 1.00 0.00 105 CYS A C 4
ATOM 6718 O O . CYS A 1 105 ? 6.630 -26.256 17.581 1.00 0.00 105 CYS A O 4
ATOM 6726 N N . ARG A 1 106 ? 7.870 -24.658 16.596 1.00 0.00 106 ARG A N 4
ATOM 6727 C CA . ARG A 1 106 ? 7.963 -25.362 15.322 1.00 0.00 106 ARG A CA 4
ATOM 6728 C C . ARG A 1 106 ? 9.374 -25.899 15.100 1.00 0.00 106 ARG A C 4
ATOM 6729 O O . ARG A 1 106 ? 10.352 -25.314 15.563 1.00 0.00 106 ARG A O 4
ATOM 6750 N N . GLY A 1 107 ? 9.470 -27.018 14.388 1.00 0.00 107 GLY A N 4
ATOM 6751 C CA . GLY A 1 107 ? 10.764 -27.616 14.118 1.00 0.00 107 GLY A CA 4
ATOM 6752 C C . GLY A 1 107 ? 10.871 -28.153 12.704 1.00 0.00 107 GLY A C 4
ATOM 6753 O O . GLY A 1 107 ? 10.057 -28.974 12.282 1.00 0.00 107 GLY A O 4
ATOM 6757 N N . GLY A 1 1 ? -16.578 -8.693 -12.113 1.00 0.00 1 GLY A N 5
ATOM 6758 C CA . GLY A 1 1 ? -16.324 -7.669 -13.110 1.00 0.00 1 GLY A CA 5
ATOM 6759 C C . GLY A 1 1 ? -17.421 -6.625 -13.160 1.00 0.00 1 GLY A C 5
ATOM 6760 O O . GLY A 1 1 ? -18.603 -6.959 -13.242 1.00 0.00 1 GLY A O 5
ATOM 6764 N N . SER A 1 2 ? -17.030 -5.355 -13.107 1.00 0.00 2 SER A N 5
ATOM 6765 C CA . SER A 1 2 ? -17.990 -4.258 -13.141 1.00 0.00 2 SER A CA 5
ATOM 6766 C C . SER A 1 2 ? -17.281 -2.923 -13.353 1.00 0.00 2 SER A C 5
ATOM 6767 O O . SER A 1 2 ? -16.624 -2.406 -12.450 1.00 0.00 2 SER A O 5
ATOM 6775 N N . SER A 1 3 ? -17.420 -2.371 -14.554 1.00 0.00 3 SER A N 5
ATOM 6776 C CA . SER A 1 3 ? -16.791 -1.098 -14.887 1.00 0.00 3 SER A CA 5
ATOM 6777 C C . SER A 1 3 ? -17.664 -0.296 -15.847 1.00 0.00 3 SER A C 5
ATOM 6778 O O . SER A 1 3 ? -18.080 -0.796 -16.891 1.00 0.00 3 SER A O 5
ATOM 6786 N N . GLY A 1 4 ? -17.937 0.954 -15.485 1.00 0.00 4 GLY A N 5
ATOM 6787 C CA . GLY A 1 4 ? -18.759 1.807 -16.323 1.00 0.00 4 GLY A CA 5
ATOM 6788 C C . GLY A 1 4 ? -18.372 3.269 -16.219 1.00 0.00 4 GLY A C 5
ATOM 6789 O O . GLY A 1 4 ? -17.934 3.874 -17.198 1.00 0.00 4 GLY A O 5
ATOM 6793 N N . SER A 1 5 ? -18.536 3.839 -15.030 1.00 0.00 5 SER A N 5
ATOM 6794 C CA . SER A 1 5 ? -18.206 5.242 -14.802 1.00 0.00 5 SER A CA 5
ATOM 6795 C C . SER A 1 5 ? -16.890 5.373 -14.042 1.00 0.00 5 SER A C 5
ATOM 6796 O O . SER A 1 5 ? -16.807 5.040 -12.860 1.00 0.00 5 SER A O 5
ATOM 6804 N N . SER A 1 6 ? -15.863 5.862 -14.730 1.00 0.00 6 SER A N 5
ATOM 6805 C CA . SER A 1 6 ? -14.549 6.035 -14.121 1.00 0.00 6 SER A CA 5
ATOM 6806 C C . SER A 1 6 ? -14.582 7.130 -13.059 1.00 0.00 6 SER A C 5
ATOM 6807 O O . SER A 1 6 ? -13.934 7.021 -12.019 1.00 0.00 6 SER A O 5
ATOM 6815 N N . GLY A 1 7 ? -15.343 8.186 -13.330 1.00 0.00 7 GLY A N 5
ATOM 6816 C CA . GLY A 1 7 ? -15.447 9.286 -12.390 1.00 0.00 7 GLY A CA 5
ATOM 6817 C C . GLY A 1 7 ? -14.115 9.967 -12.144 1.00 0.00 7 GLY A C 5
ATOM 6818 O O . GLY A 1 7 ? -13.062 9.339 -12.245 1.00 0.00 7 GLY A O 5
ATOM 6822 N N . MET A 1 8 ? -14.161 11.256 -11.821 1.00 0.00 8 MET A N 5
ATOM 6823 C CA . MET A 1 8 ? -12.948 12.022 -11.561 1.00 0.00 8 MET A CA 5
ATOM 6824 C C . MET A 1 8 ? -12.575 11.965 -10.083 1.00 0.00 8 MET A C 5
ATOM 6825 O O . MET A 1 8 ? -12.177 12.969 -9.495 1.00 0.00 8 MET A O 5
ATOM 6839 N N . MET A 1 9 ? -12.708 10.783 -9.489 1.00 0.00 9 MET A N 5
ATOM 6840 C CA . MET A 1 9 ? -12.384 10.596 -8.080 1.00 0.00 9 MET A CA 5
ATOM 6841 C C . MET A 1 9 ? -10.985 10.009 -7.917 1.00 0.00 9 MET A C 5
ATOM 6842 O O . MET A 1 9 ? -10.600 9.089 -8.639 1.00 0.00 9 MET A O 5
ATOM 6856 N N . ILE A 1 10 ? -10.230 10.547 -6.965 1.00 0.00 10 ILE A N 5
ATOM 6857 C CA . ILE A 1 10 ? -8.875 10.075 -6.708 1.00 0.00 10 ILE A CA 5
ATOM 6858 C C . ILE A 1 10 ? -8.877 8.618 -6.257 1.00 0.00 10 ILE A C 5
ATOM 6859 O O . ILE A 1 10 ? -8.281 7.757 -6.905 1.00 0.00 10 ILE A O 5
ATOM 6875 N N . ARG A 1 11 ? -9.551 8.350 -5.144 1.00 0.00 11 ARG A N 5
ATOM 6876 C CA . ARG A 1 11 ? -9.631 6.997 -4.607 1.00 0.00 11 ARG A CA 5
ATOM 6877 C C . ARG A 1 11 ? -9.658 5.966 -5.731 1.00 0.00 11 ARG A C 5
ATOM 6878 O O . ARG A 1 11 ? -9.134 4.862 -5.586 1.00 0.00 11 ARG A O 5
ATOM 6899 N N . GLU A 1 12 ? -10.271 6.335 -6.851 1.00 0.00 12 GLU A N 5
ATOM 6900 C CA . GLU A 1 12 ? -10.367 5.441 -8.000 1.00 0.00 12 GLU A CA 5
ATOM 6901 C C . GLU A 1 12 ? -9.025 5.335 -8.719 1.00 0.00 12 GLU A C 5
ATOM 6902 O O . GLU A 1 12 ? -8.468 4.246 -8.858 1.00 0.00 12 GLU A O 5
ATOM 6914 N N . ARG A 1 13 ? -8.513 6.473 -9.175 1.00 0.00 13 ARG A N 5
ATOM 6915 C CA . ARG A 1 13 ? -7.238 6.509 -9.882 1.00 0.00 13 ARG A CA 5
ATOM 6916 C C . ARG A 1 13 ? -6.163 5.758 -9.101 1.00 0.00 13 ARG A C 5
ATOM 6917 O O . ARG A 1 13 ? -5.208 5.241 -9.682 1.00 0.00 13 ARG A O 5
ATOM 6938 N N . ILE A 1 14 ? -6.324 5.704 -7.784 1.00 0.00 14 ILE A N 5
ATOM 6939 C CA . ILE A 1 14 ? -5.368 5.017 -6.925 1.00 0.00 14 ILE A CA 5
ATOM 6940 C C . ILE A 1 14 ? -5.710 3.537 -6.796 1.00 0.00 14 ILE A C 5
ATOM 6941 O O . ILE A 1 14 ? -4.926 2.673 -7.186 1.00 0.00 14 ILE A O 5
ATOM 6957 N N . GLU A 1 15 ? -6.887 3.252 -6.247 1.00 0.00 15 GLU A N 5
ATOM 6958 C CA . GLU A 1 15 ? -7.333 1.876 -6.067 1.00 0.00 15 GLU A CA 5
ATOM 6959 C C . GLU A 1 15 ? -7.278 1.110 -7.386 1.00 0.00 15 GLU A C 5
ATOM 6960 O O . GLU A 1 15 ? -6.696 0.029 -7.464 1.00 0.00 15 GLU A O 5
ATOM 6972 N N . GLU A 1 16 ? -7.890 1.679 -8.420 1.00 0.00 16 GLU A N 5
ATOM 6973 C CA . GLU A 1 16 ? -7.913 1.050 -9.735 1.00 0.00 16 GLU A CA 5
ATOM 6974 C C . GLU A 1 16 ? -6.620 0.282 -9.992 1.00 0.00 16 GLU A C 5
ATOM 6975 O O . GLU A 1 16 ? -6.644 -0.870 -10.426 1.00 0.00 16 GLU A O 5
ATOM 6987 N N . LYS A 1 17 ? -5.491 0.928 -9.723 1.00 0.00 17 LYS A N 5
ATOM 6988 C CA . LYS A 1 17 ? -4.186 0.308 -9.924 1.00 0.00 17 LYS A CA 5
ATOM 6989 C C . LYS A 1 17 ? -3.954 -0.810 -8.912 1.00 0.00 17 LYS A C 5
ATOM 6990 O O . LYS A 1 17 ? -3.562 -1.919 -9.277 1.00 0.00 17 LYS A O 5
ATOM 7009 N N . LEU A 1 18 ? -4.199 -0.511 -7.641 1.00 0.00 18 LEU A N 5
ATOM 7010 C CA . LEU A 1 18 ? -4.017 -1.492 -6.577 1.00 0.00 18 LEU A CA 5
ATOM 7011 C C . LEU A 1 18 ? -4.935 -2.693 -6.781 1.00 0.00 18 LEU A C 5
ATOM 7012 O O . LEU A 1 18 ? -4.682 -3.777 -6.253 1.00 0.00 18 LEU A O 5
ATOM 7028 N N . ARG A 1 19 ? -5.999 -2.495 -7.552 1.00 0.00 19 ARG A N 5
ATOM 7029 C CA . ARG A 1 19 ? -6.953 -3.562 -7.827 1.00 0.00 19 ARG A CA 5
ATOM 7030 C C . ARG A 1 19 ? -6.293 -4.694 -8.607 1.00 0.00 19 ARG A C 5
ATOM 7031 O O . ARG A 1 19 ? -6.163 -5.812 -8.109 1.00 0.00 19 ARG A O 5
ATOM 7052 N N . ALA A 1 20 ? -5.877 -4.397 -9.834 1.00 0.00 20 ALA A N 5
ATOM 7053 C CA . ALA A 1 20 ? -5.228 -5.389 -10.682 1.00 0.00 20 ALA A CA 5
ATOM 7054 C C . ALA A 1 20 ? -3.759 -5.553 -10.310 1.00 0.00 20 ALA A C 5
ATOM 7055 O O . ALA A 1 20 ? -3.190 -6.635 -10.451 1.00 0.00 20 ALA A O 5
ATOM 7062 N N . ALA A 1 21 ? -3.149 -4.472 -9.834 1.00 0.00 21 ALA A N 5
ATOM 7063 C CA . ALA A 1 21 ? -1.746 -4.498 -9.441 1.00 0.00 21 ALA A CA 5
ATOM 7064 C C . ALA A 1 21 ? -1.442 -5.711 -8.568 1.00 0.00 21 ALA A C 5
ATOM 7065 O O . ALA A 1 21 ? -0.569 -6.517 -8.890 1.00 0.00 21 ALA A O 5
ATOM 7072 N N . PHE A 1 22 ? -2.168 -5.835 -7.462 1.00 0.00 22 PHE A N 5
ATOM 7073 C CA . PHE A 1 22 ? -1.975 -6.950 -6.542 1.00 0.00 22 PHE A CA 5
ATOM 7074 C C . PHE A 1 22 ? -3.239 -7.800 -6.445 1.00 0.00 22 PHE A C 5
ATOM 7075 O O . PHE A 1 22 ? -3.176 -9.028 -6.484 1.00 0.00 22 PHE A O 5
ATOM 7092 N N . GLN A 1 23 ? -4.383 -7.136 -6.316 1.00 0.00 23 GLN A N 5
ATOM 7093 C CA . GLN A 1 23 ? -5.661 -7.830 -6.212 1.00 0.00 23 GLN A CA 5
ATOM 7094 C C . GLN A 1 23 ? -5.831 -8.453 -4.830 1.00 0.00 23 GLN A C 5
ATOM 7095 O O . GLN A 1 23 ? -6.073 -9.651 -4.688 1.00 0.00 23 GLN A O 5
ATOM 7109 N N . PRO A 1 24 ? -5.702 -7.620 -3.786 1.00 0.00 24 PRO A N 5
ATOM 7110 C CA . PRO A 1 24 ? -5.837 -8.067 -2.396 1.00 0.00 24 PRO A CA 5
ATOM 7111 C C . PRO A 1 24 ? -7.273 -8.442 -2.045 1.00 0.00 24 PRO A C 5
ATOM 7112 O O . PRO A 1 24 ? -8.130 -8.549 -2.923 1.00 0.00 24 PRO A O 5
ATOM 7123 N N . VAL A 1 25 ? -7.530 -8.639 -0.756 1.00 0.00 25 VAL A N 5
ATOM 7124 C CA . VAL A 1 25 ? -8.864 -9.000 -0.289 1.00 0.00 25 VAL A CA 5
ATOM 7125 C C . VAL A 1 25 ? -9.667 -7.761 0.090 1.00 0.00 25 VAL A C 5
ATOM 7126 O O . VAL A 1 25 ? -10.866 -7.679 -0.178 1.00 0.00 25 VAL A O 5
ATOM 7139 N N . PHE A 1 26 ? -8.999 -6.798 0.716 1.00 0.00 26 PHE A N 5
ATOM 7140 C CA . PHE A 1 26 ? -9.651 -5.562 1.134 1.00 0.00 26 PHE A CA 5
ATOM 7141 C C . PHE A 1 26 ? -9.055 -4.360 0.405 1.00 0.00 26 PHE A C 5
ATOM 7142 O O . PHE A 1 26 ? -7.906 -4.395 -0.037 1.00 0.00 26 PHE A O 5
ATOM 7159 N N . LEU A 1 27 ? -9.845 -3.299 0.284 1.00 0.00 27 LEU A N 5
ATOM 7160 C CA . LEU A 1 27 ? -9.398 -2.086 -0.391 1.00 0.00 27 LEU A CA 5
ATOM 7161 C C . LEU A 1 27 ? -10.264 -0.893 0.002 1.00 0.00 27 LEU A C 5
ATOM 7162 O O . LEU A 1 27 ? -11.492 -0.969 -0.030 1.00 0.00 27 LEU A O 5
ATOM 7178 N N . GLU A 1 28 ? -9.616 0.207 0.370 1.00 0.00 28 GLU A N 5
ATOM 7179 C CA . GLU A 1 28 ? -10.328 1.416 0.767 1.00 0.00 28 GLU A CA 5
ATOM 7180 C C . GLU A 1 28 ? -9.375 2.605 0.857 1.00 0.00 28 GLU A C 5
ATOM 7181 O O . GLU A 1 28 ? -8.183 2.441 1.118 1.00 0.00 28 GLU A O 5
ATOM 7193 N N . VAL A 1 29 ? -9.909 3.802 0.639 1.00 0.00 29 VAL A N 5
ATOM 7194 C CA . VAL A 1 29 ? -9.108 5.019 0.695 1.00 0.00 29 VAL A CA 5
ATOM 7195 C C . VAL A 1 29 ? -9.889 6.162 1.332 1.00 0.00 29 VAL A C 5
ATOM 7196 O O . VAL A 1 29 ? -11.062 6.376 1.022 1.00 0.00 29 VAL A O 5
ATOM 7209 N N . VAL A 1 30 ? -9.232 6.897 2.224 1.00 0.00 30 VAL A N 5
ATOM 7210 C CA . VAL A 1 30 ? -9.865 8.021 2.903 1.00 0.00 30 VAL A CA 5
ATOM 7211 C C . VAL A 1 30 ? -9.533 9.339 2.212 1.00 0.00 30 VAL A C 5
ATOM 7212 O O . VAL A 1 30 ? -8.428 9.863 2.349 1.00 0.00 30 VAL A O 5
ATOM 7225 N N . ASP A 1 31 ? -10.498 9.869 1.468 1.00 0.00 31 ASP A N 5
ATOM 7226 C CA . ASP A 1 31 ? -10.309 11.127 0.756 1.00 0.00 31 ASP A CA 5
ATOM 7227 C C . ASP A 1 31 ? -10.184 12.292 1.733 1.00 0.00 31 ASP A C 5
ATOM 7228 O O . ASP A 1 31 ? -10.660 12.218 2.865 1.00 0.00 31 ASP A O 5
ATOM 7237 N N . GLU A 1 32 ? -9.539 13.365 1.287 1.00 0.00 32 GLU A N 5
ATOM 7238 C CA . GLU A 1 32 ? -9.350 14.545 2.123 1.00 0.00 32 GLU A CA 5
ATOM 7239 C C . GLU A 1 32 ? -9.831 15.803 1.407 1.00 0.00 32 GLU A C 5
ATOM 7240 O O . GLU A 1 32 ? -10.392 15.732 0.313 1.00 0.00 32 GLU A O 5
ATOM 7252 N N . SER A 1 33 ? -9.608 16.955 2.032 1.00 0.00 33 SER A N 5
ATOM 7253 C CA . SER A 1 33 ? -10.022 18.229 1.457 1.00 0.00 33 SER A CA 5
ATOM 7254 C C . SER A 1 33 ? -9.028 19.332 1.807 1.00 0.00 33 SER A C 5
ATOM 7255 O O . SER A 1 33 ? -8.133 19.138 2.630 1.00 0.00 33 SER A O 5
ATOM 7263 N N . TYR A 1 34 ? -9.191 20.489 1.175 1.00 0.00 34 TYR A N 5
ATOM 7264 C CA . TYR A 1 34 ? -8.306 21.623 1.416 1.00 0.00 34 TYR A CA 5
ATOM 7265 C C . TYR A 1 34 ? -9.107 22.907 1.608 1.00 0.00 34 TYR A C 5
ATOM 7266 O O . TYR A 1 34 ? -9.896 23.294 0.746 1.00 0.00 34 TYR A O 5
ATOM 7284 N N . ARG A 1 35 ? -8.897 23.564 2.744 1.00 0.00 35 ARG A N 5
ATOM 7285 C CA . ARG A 1 35 ? -9.598 24.804 3.050 1.00 0.00 35 ARG A CA 5
ATOM 7286 C C . ARG A 1 35 ? -8.715 26.014 2.760 1.00 0.00 35 ARG A C 5
ATOM 7287 O O . ARG A 1 35 ? -9.179 27.021 2.223 1.00 0.00 35 ARG A O 5
ATOM 7308 N N . HIS A 1 36 ? -7.440 25.909 3.119 1.00 0.00 36 HIS A N 5
ATOM 7309 C CA . HIS A 1 36 ? -6.491 26.995 2.898 1.00 0.00 36 HIS A CA 5
ATOM 7310 C C . HIS A 1 36 ? -5.330 26.532 2.022 1.00 0.00 36 HIS A C 5
ATOM 7311 O O . HIS A 1 36 ? -5.039 25.340 1.940 1.00 0.00 36 HIS A O 5
ATOM 7326 N N . ASN A 1 37 ? -4.672 27.484 1.369 1.00 0.00 37 ASN A N 5
ATOM 7327 C CA . ASN A 1 37 ? -3.544 27.173 0.498 1.00 0.00 37 ASN A CA 5
ATOM 7328 C C . ASN A 1 37 ? -2.247 27.087 1.298 1.00 0.00 37 ASN A C 5
ATOM 7329 O O . ASN A 1 37 ? -1.164 27.344 0.773 1.00 0.00 37 ASN A O 5
ATOM 7340 N N . VAL A 1 38 ? -2.366 26.722 2.570 1.00 0.00 38 VAL A N 5
ATOM 7341 C CA . VAL A 1 38 ? -1.204 26.600 3.442 1.00 0.00 38 VAL A CA 5
ATOM 7342 C C . VAL A 1 38 ? -1.203 25.261 4.172 1.00 0.00 38 VAL A C 5
ATOM 7343 O O . VAL A 1 38 ? -2.251 24.694 4.481 1.00 0.00 38 VAL A O 5
ATOM 7356 N N . PRO A 1 39 ? 0.001 24.743 4.456 1.00 0.00 39 PRO A N 5
ATOM 7357 C CA . PRO A 1 39 ? 0.168 23.465 5.154 1.00 0.00 39 PRO A CA 5
ATOM 7358 C C . PRO A 1 39 ? -0.252 23.545 6.618 1.00 0.00 39 PRO A C 5
ATOM 7359 O O . PRO A 1 39 ? 0.486 24.060 7.458 1.00 0.00 39 PRO A O 5
ATOM 7370 N N . ALA A 1 40 ? -1.440 23.032 6.917 1.00 0.00 40 ALA A N 5
ATOM 7371 C CA . ALA A 1 40 ? -1.956 23.044 8.281 1.00 0.00 40 ALA A CA 5
ATOM 7372 C C . ALA A 1 40 ? -2.486 21.670 8.679 1.00 0.00 40 ALA A C 5
ATOM 7373 O O . ALA A 1 40 ? -3.089 20.968 7.869 1.00 0.00 40 ALA A O 5
ATOM 7380 N N . GLY A 1 41 ? -2.255 21.293 9.933 1.00 0.00 41 GLY A N 5
ATOM 7381 C CA . GLY A 1 41 ? -2.715 20.004 10.416 1.00 0.00 41 GLY A CA 5
ATOM 7382 C C . GLY A 1 41 ? -1.584 19.007 10.573 1.00 0.00 41 GLY A C 5
ATOM 7383 O O . GLY A 1 41 ? -0.898 18.679 9.605 1.00 0.00 41 GLY A O 5
ATOM 7387 N N . SER A 1 42 ? -1.388 18.524 11.796 1.00 0.00 42 SER A N 5
ATOM 7388 C CA . SER A 1 42 ? -0.329 17.562 12.077 1.00 0.00 42 SER A CA 5
ATOM 7389 C C . SER A 1 42 ? -0.784 16.142 11.755 1.00 0.00 42 SER A C 5
ATOM 7390 O O . SER A 1 42 ? -0.636 15.232 12.570 1.00 0.00 42 SER A O 5
ATOM 7398 N N . GLU A 1 43 ? -1.340 15.963 10.561 1.00 0.00 43 GLU A N 5
ATOM 7399 C CA . GLU A 1 43 ? -1.818 14.654 10.131 1.00 0.00 43 GLU A CA 5
ATOM 7400 C C . GLU A 1 43 ? -2.106 14.645 8.632 1.00 0.00 43 GLU A C 5
ATOM 7401 O O . GLU A 1 43 ? -2.058 15.685 7.974 1.00 0.00 43 GLU A O 5
ATOM 7413 N N . SER A 1 44 ? -2.405 13.465 8.099 1.00 0.00 44 SER A N 5
ATOM 7414 C CA . SER A 1 44 ? -2.696 13.319 6.678 1.00 0.00 44 SER A CA 5
ATOM 7415 C C . SER A 1 44 ? -4.135 12.859 6.463 1.00 0.00 44 SER A C 5
ATOM 7416 O O . SER A 1 44 ? -4.447 11.675 6.596 1.00 0.00 44 SER A O 5
ATOM 7424 N N . HIS A 1 45 ? -5.008 13.804 6.130 1.00 0.00 45 HIS A N 5
ATOM 7425 C CA . HIS A 1 45 ? -6.415 13.497 5.895 1.00 0.00 45 HIS A CA 5
ATOM 7426 C C . HIS A 1 45 ? -6.564 12.403 4.842 1.00 0.00 45 HIS A C 5
ATOM 7427 O O . HIS A 1 45 ? -7.636 11.819 4.687 1.00 0.00 45 HIS A O 5
ATOM 7442 N N . PHE A 1 46 ? -5.482 12.133 4.120 1.00 0.00 46 PHE A N 5
ATOM 7443 C CA . PHE A 1 46 ? -5.493 11.110 3.080 1.00 0.00 46 PHE A CA 5
ATOM 7444 C C . PHE A 1 46 ? -4.849 9.820 3.579 1.00 0.00 46 PHE A C 5
ATOM 7445 O O . PHE A 1 46 ? -3.704 9.818 4.031 1.00 0.00 46 PHE A O 5
ATOM 7462 N N . LYS A 1 47 ? -5.594 8.723 3.495 1.00 0.00 47 LYS A N 5
ATOM 7463 C CA . LYS A 1 47 ? -5.099 7.425 3.937 1.00 0.00 47 LYS A CA 5
ATOM 7464 C C . LYS A 1 47 ? -5.538 6.321 2.980 1.00 0.00 47 LYS A C 5
ATOM 7465 O O . LYS A 1 47 ? -6.516 6.472 2.249 1.00 0.00 47 LYS A O 5
ATOM 7484 N N . VAL A 1 48 ? -4.808 5.210 2.991 1.00 0.00 48 VAL A N 5
ATOM 7485 C CA . VAL A 1 48 ? -5.123 4.079 2.126 1.00 0.00 48 VAL A CA 5
ATOM 7486 C C . VAL A 1 48 ? -5.022 2.761 2.886 1.00 0.00 48 VAL A C 5
ATOM 7487 O O . VAL A 1 48 ? -3.991 2.456 3.486 1.00 0.00 48 VAL A O 5
ATOM 7500 N N . VAL A 1 49 ? -6.099 1.983 2.856 1.00 0.00 49 VAL A N 5
ATOM 7501 C CA . VAL A 1 49 ? -6.131 0.696 3.540 1.00 0.00 49 VAL A CA 5
ATOM 7502 C C . VAL A 1 49 ? -6.181 -0.456 2.543 1.00 0.00 49 VAL A C 5
ATOM 7503 O O . VAL A 1 49 ? -7.078 -0.526 1.702 1.00 0.00 49 VAL A O 5
ATOM 7516 N N . LEU A 1 50 ? -5.211 -1.358 2.641 1.00 0.00 50 LEU A N 5
ATOM 7517 C CA . LEU A 1 50 ? -5.143 -2.509 1.747 1.00 0.00 50 LEU A CA 5
ATOM 7518 C C . LEU A 1 50 ? -4.648 -3.747 2.489 1.00 0.00 50 LEU A C 5
ATOM 7519 O O . LEU A 1 50 ? -3.470 -3.847 2.832 1.00 0.00 50 LEU A O 5
ATOM 7535 N N . VAL A 1 51 ? -5.554 -4.688 2.731 1.00 0.00 51 VAL A N 5
ATOM 7536 C CA . VAL A 1 51 ? -5.209 -5.921 3.429 1.00 0.00 51 VAL A CA 5
ATOM 7537 C C . VAL A 1 51 ? -4.719 -6.986 2.454 1.00 0.00 51 VAL A C 5
ATOM 7538 O O . VAL A 1 51 ? -5.287 -7.162 1.376 1.00 0.00 51 VAL A O 5
ATOM 7551 N N . SER A 1 52 ? -3.663 -7.694 2.840 1.00 0.00 52 SER A N 5
ATOM 7552 C CA . SER A 1 52 ? -3.095 -8.740 1.999 1.00 0.00 52 SER A CA 5
ATOM 7553 C C . SER A 1 52 ? -2.141 -9.622 2.799 1.00 0.00 52 SER A C 5
ATOM 7554 O O . SER A 1 52 ? -1.402 -9.138 3.656 1.00 0.00 52 SER A O 5
ATOM 7562 N N . ASP A 1 53 ? -2.164 -10.919 2.511 1.00 0.00 53 ASP A N 5
ATOM 7563 C CA . ASP A 1 53 ? -1.301 -11.871 3.202 1.00 0.00 53 ASP A CA 5
ATOM 7564 C C . ASP A 1 53 ? -0.026 -12.127 2.404 1.00 0.00 53 ASP A C 5
ATOM 7565 O O . ASP A 1 53 ? 0.947 -12.669 2.928 1.00 0.00 53 ASP A O 5
ATOM 7574 N N . ARG A 1 54 ? -0.041 -11.736 1.134 1.00 0.00 54 ARG A N 5
ATOM 7575 C CA . ARG A 1 54 ? 1.112 -11.927 0.263 1.00 0.00 54 ARG A CA 5
ATOM 7576 C C . ARG A 1 54 ? 2.211 -10.919 0.588 1.00 0.00 54 ARG A C 5
ATOM 7577 O O . ARG A 1 54 ? 3.253 -10.887 -0.068 1.00 0.00 54 ARG A O 5
ATOM 7598 N N . PHE A 1 55 ? 1.972 -10.098 1.605 1.00 0.00 55 PHE A N 5
ATOM 7599 C CA . PHE A 1 55 ? 2.940 -9.088 2.016 1.00 0.00 55 PHE A CA 5
ATOM 7600 C C . PHE A 1 55 ? 3.904 -9.652 3.057 1.00 0.00 55 PHE A C 5
ATOM 7601 O O . PHE A 1 55 ? 5.068 -9.255 3.121 1.00 0.00 55 PHE A O 5
ATOM 7618 N N . THR A 1 56 ? 3.410 -10.579 3.872 1.00 0.00 56 THR A N 5
ATOM 7619 C CA . THR A 1 56 ? 4.225 -11.196 4.910 1.00 0.00 56 THR A CA 5
ATOM 7620 C C . THR A 1 56 ? 5.099 -12.306 4.337 1.00 0.00 56 THR A C 5
ATOM 7621 O O . THR A 1 56 ? 4.595 -13.282 3.783 1.00 0.00 56 THR A O 5
ATOM 7632 N N . GLY A 1 57 ? 6.412 -12.151 4.475 1.00 0.00 57 GLY A N 5
ATOM 7633 C CA . GLY A 1 57 ? 7.334 -13.148 3.965 1.00 0.00 57 GLY A CA 5
ATOM 7634 C C . GLY A 1 57 ? 8.761 -12.640 3.902 1.00 0.00 57 GLY A C 5
ATOM 7635 O O . GLY A 1 57 ? 9.677 -13.280 4.418 1.00 0.00 57 GLY A O 5
ATOM 7639 N N . GLU A 1 58 ? 8.950 -11.488 3.267 1.00 0.00 58 GLU A N 5
ATOM 7640 C CA . GLU A 1 58 ? 10.276 -10.897 3.137 1.00 0.00 58 GLU A CA 5
ATOM 7641 C C . GLU A 1 58 ? 10.479 -9.784 4.162 1.00 0.00 58 GLU A C 5
ATOM 7642 O O . GLU A 1 58 ? 11.188 -9.961 5.153 1.00 0.00 58 GLU A O 5
ATOM 7654 N N . ARG A 1 59 ? 9.853 -8.639 3.915 1.00 0.00 59 ARG A N 5
ATOM 7655 C CA . ARG A 1 59 ? 9.966 -7.497 4.815 1.00 0.00 59 ARG A CA 5
ATOM 7656 C C . ARG A 1 59 ? 8.944 -6.421 4.459 1.00 0.00 59 ARG A C 5
ATOM 7657 O O . ARG A 1 59 ? 9.046 -5.773 3.417 1.00 0.00 59 ARG A O 5
ATOM 7678 N N . PHE A 1 60 ? 7.958 -6.238 5.330 1.00 0.00 60 PHE A N 5
ATOM 7679 C CA . PHE A 1 60 ? 6.916 -5.242 5.108 1.00 0.00 60 PHE A CA 5
ATOM 7680 C C . PHE A 1 60 ? 7.494 -3.984 4.466 1.00 0.00 60 PHE A C 5
ATOM 7681 O O . PHE A 1 60 ? 6.822 -3.305 3.688 1.00 0.00 60 PHE A O 5
ATOM 7698 N N . LEU A 1 61 ? 8.744 -3.679 4.797 1.00 0.00 61 LEU A N 5
ATOM 7699 C CA . LEU A 1 61 ? 9.414 -2.503 4.254 1.00 0.00 61 LEU A CA 5
ATOM 7700 C C . LEU A 1 61 ? 9.461 -2.558 2.730 1.00 0.00 61 LEU A C 5
ATOM 7701 O O . LEU A 1 61 ? 8.978 -1.652 2.052 1.00 0.00 61 LEU A O 5
ATOM 7717 N N . ASN A 1 62 ? 10.044 -3.627 2.199 1.00 0.00 62 ASN A N 5
ATOM 7718 C CA . ASN A 1 62 ? 10.153 -3.801 0.755 1.00 0.00 62 ASN A CA 5
ATOM 7719 C C . ASN A 1 62 ? 8.772 -3.826 0.106 1.00 0.00 62 ASN A C 5
ATOM 7720 O O . ASN A 1 62 ? 8.615 -3.450 -1.056 1.00 0.00 62 ASN A O 5
ATOM 7731 N N . ARG A 1 63 ? 7.776 -4.272 0.863 1.00 0.00 63 ARG A N 5
ATOM 7732 C CA . ARG A 1 63 ? 6.409 -4.347 0.361 1.00 0.00 63 ARG A CA 5
ATOM 7733 C C . ARG A 1 63 ? 5.838 -2.951 0.128 1.00 0.00 63 ARG A C 5
ATOM 7734 O O . ARG A 1 63 ? 5.444 -2.609 -0.987 1.00 0.00 63 ARG A O 5
ATOM 7755 N N . HIS A 1 64 ? 5.797 -2.149 1.187 1.00 0.00 64 HIS A N 5
ATOM 7756 C CA . HIS A 1 64 ? 5.275 -0.790 1.098 1.00 0.00 64 HIS A CA 5
ATOM 7757 C C . HIS A 1 64 ? 5.855 -0.064 -0.112 1.00 0.00 64 HIS A C 5
ATOM 7758 O O . HIS A 1 64 ? 5.125 0.560 -0.883 1.00 0.00 64 HIS A O 5
ATOM 7773 N N . ARG A 1 65 ? 7.172 -0.148 -0.271 1.00 0.00 65 ARG A N 5
ATOM 7774 C CA . ARG A 1 65 ? 7.850 0.503 -1.386 1.00 0.00 65 ARG A CA 5
ATOM 7775 C C . ARG A 1 65 ? 7.060 0.329 -2.679 1.00 0.00 65 ARG A C 5
ATOM 7776 O O . ARG A 1 65 ? 6.746 1.303 -3.362 1.00 0.00 65 ARG A O 5
ATOM 7797 N N . MET A 1 66 ? 6.743 -0.919 -3.009 1.00 0.00 66 MET A N 5
ATOM 7798 C CA . MET A 1 66 ? 5.989 -1.221 -4.221 1.00 0.00 66 MET A CA 5
ATOM 7799 C C . MET A 1 66 ? 4.752 -0.335 -4.326 1.00 0.00 66 MET A C 5
ATOM 7800 O O . MET A 1 66 ? 4.576 0.387 -5.308 1.00 0.00 66 MET A O 5
ATOM 7814 N N . ILE A 1 67 ? 3.899 -0.394 -3.309 1.00 0.00 67 ILE A N 5
ATOM 7815 C CA . ILE A 1 67 ? 2.679 0.404 -3.288 1.00 0.00 67 ILE A CA 5
ATOM 7816 C C . ILE A 1 67 ? 2.925 1.799 -3.852 1.00 0.00 67 ILE A C 5
ATOM 7817 O O . ILE A 1 67 ? 2.174 2.278 -4.702 1.00 0.00 67 ILE A O 5
ATOM 7833 N N . TYR A 1 68 ? 3.983 2.445 -3.376 1.00 0.00 68 TYR A N 5
ATOM 7834 C CA . TYR A 1 68 ? 4.329 3.786 -3.832 1.00 0.00 68 TYR A CA 5
ATOM 7835 C C . TYR A 1 68 ? 4.595 3.799 -5.334 1.00 0.00 68 TYR A C 5
ATOM 7836 O O . TYR A 1 68 ? 3.969 4.551 -6.080 1.00 0.00 68 TYR A O 5
ATOM 7854 N N . SER A 1 69 ? 5.529 2.960 -5.770 1.00 0.00 69 SER A N 5
ATOM 7855 C CA . SER A 1 69 ? 5.882 2.876 -7.182 1.00 0.00 69 SER A CA 5
ATOM 7856 C C . SER A 1 69 ? 4.639 2.669 -8.041 1.00 0.00 69 SER A C 5
ATOM 7857 O O . SER A 1 69 ? 4.501 3.266 -9.110 1.00 0.00 69 SER A O 5
ATOM 7865 N N . THR A 1 70 ? 3.734 1.818 -7.567 1.00 0.00 70 THR A N 5
ATOM 7866 C CA . THR A 1 70 ? 2.502 1.531 -8.291 1.00 0.00 70 THR A CA 5
ATOM 7867 C C . THR A 1 70 ? 1.803 2.816 -8.719 1.00 0.00 70 THR A C 5
ATOM 7868 O O . THR A 1 70 ? 1.340 2.934 -9.854 1.00 0.00 70 THR A O 5
ATOM 7879 N N . LEU A 1 71 ? 1.730 3.777 -7.805 1.00 0.00 71 LEU A N 5
ATOM 7880 C CA . LEU A 1 71 ? 1.088 5.056 -8.089 1.00 0.00 71 LEU A CA 5
ATOM 7881 C C . LEU A 1 71 ? 1.965 6.218 -7.636 1.00 0.00 71 LEU A C 5
ATOM 7882 O O . LEU A 1 71 ? 1.470 7.211 -7.102 1.00 0.00 71 LEU A O 5
ATOM 7898 N N . ALA A 1 72 ? 3.270 6.089 -7.853 1.00 0.00 72 ALA A N 5
ATOM 7899 C CA . ALA A 1 72 ? 4.215 7.130 -7.471 1.00 0.00 72 ALA A CA 5
ATOM 7900 C C . ALA A 1 72 ? 3.918 8.436 -8.201 1.00 0.00 72 ALA A C 5
ATOM 7901 O O . ALA A 1 72 ? 4.090 9.520 -7.645 1.00 0.00 72 ALA A O 5
ATOM 7908 N N . GLU A 1 73 ? 3.474 8.323 -9.449 1.00 0.00 73 GLU A N 5
ATOM 7909 C CA . GLU A 1 73 ? 3.155 9.496 -10.254 1.00 0.00 73 GLU A CA 5
ATOM 7910 C C . GLU A 1 73 ? 1.736 9.980 -9.974 1.00 0.00 73 GLU A C 5
ATOM 7911 O O . GLU A 1 73 ? 1.503 11.171 -9.774 1.00 0.00 73 GLU A O 5
ATOM 7923 N N . GLU A 1 74 ? 0.790 9.045 -9.961 1.00 0.00 74 GLU A N 5
ATOM 7924 C CA . GLU A 1 74 ? -0.607 9.376 -9.707 1.00 0.00 74 GLU A CA 5
ATOM 7925 C C . GLU A 1 74 ? -0.747 10.200 -8.430 1.00 0.00 74 GLU A C 5
ATOM 7926 O O . GLU A 1 74 ? -1.467 11.199 -8.397 1.00 0.00 74 GLU A O 5
ATOM 7938 N N . LEU A 1 75 ? -0.055 9.774 -7.379 1.00 0.00 75 LEU A N 5
ATOM 7939 C CA . LEU A 1 75 ? -0.101 10.470 -6.098 1.00 0.00 75 LEU A CA 5
ATOM 7940 C C . LEU A 1 75 ? 0.621 11.811 -6.181 1.00 0.00 75 LEU A C 5
ATOM 7941 O O . LEU A 1 75 ? 0.363 12.716 -5.388 1.00 0.00 75 LEU A O 5
ATOM 7957 N N . SER A 1 76 ? 1.525 11.932 -7.148 1.00 0.00 76 SER A N 5
ATOM 7958 C CA . SER A 1 76 ? 2.286 13.162 -7.334 1.00 0.00 76 SER A CA 5
ATOM 7959 C C . SER A 1 76 ? 1.558 14.114 -8.278 1.00 0.00 76 SER A C 5
ATOM 7960 O O . SER A 1 76 ? 2.158 15.029 -8.842 1.00 0.00 76 SER A O 5
ATOM 7968 N N . THR A 1 77 ? 0.258 13.891 -8.447 1.00 0.00 77 THR A N 5
ATOM 7969 C CA . THR A 1 77 ? -0.554 14.726 -9.322 1.00 0.00 77 THR A CA 5
ATOM 7970 C C . THR A 1 77 ? -1.282 15.807 -8.532 1.00 0.00 77 THR A C 5
ATOM 7971 O O . THR A 1 77 ? -1.110 16.999 -8.785 1.00 0.00 77 THR A O 5
ATOM 7982 N N . THR A 1 78 ? -2.097 15.382 -7.570 1.00 0.00 78 THR A N 5
ATOM 7983 C CA . THR A 1 78 ? -2.852 16.314 -6.742 1.00 0.00 78 THR A CA 5
ATOM 7984 C C . THR A 1 78 ? -2.567 16.089 -5.262 1.00 0.00 78 THR A C 5
ATOM 7985 O O . THR A 1 78 ? -2.320 17.036 -4.516 1.00 0.00 78 THR A O 5
ATOM 7996 N N . VAL A 1 79 ? -2.603 14.828 -4.842 1.00 0.00 79 VAL A N 5
ATOM 7997 C CA . VAL A 1 79 ? -2.347 14.478 -3.450 1.00 0.00 79 VAL A CA 5
ATOM 7998 C C . VAL A 1 79 ? -0.901 14.772 -3.067 1.00 0.00 79 VAL A C 5
ATOM 7999 O O . VAL A 1 79 ? 0.007 14.659 -3.892 1.00 0.00 79 VAL A O 5
ATOM 8012 N N . HIS A 1 80 ? -0.692 15.149 -1.809 1.00 0.00 80 HIS A N 5
ATOM 8013 C CA . HIS A 1 80 ? 0.645 15.458 -1.316 1.00 0.00 80 HIS A CA 5
ATOM 8014 C C . HIS A 1 80 ? 1.130 14.382 -0.349 1.00 0.00 80 HIS A C 5
ATOM 8015 O O . HIS A 1 80 ? 2.102 13.680 -0.623 1.00 0.00 80 HIS A O 5
ATOM 8030 N N . ALA A 1 81 ? 0.445 14.260 0.784 1.00 0.00 81 ALA A N 5
ATOM 8031 C CA . ALA A 1 81 ? 0.805 13.269 1.791 1.00 0.00 81 ALA A CA 5
ATOM 8032 C C . ALA A 1 81 ? -0.190 12.113 1.803 1.00 0.00 81 ALA A C 5
ATOM 8033 O O . ALA A 1 81 ? -1.361 12.284 1.462 1.00 0.00 81 ALA A O 5
ATOM 8040 N N . LEU A 1 82 ? 0.284 10.936 2.198 1.00 0.00 82 LEU A N 5
ATOM 8041 C CA . LEU A 1 82 ? -0.564 9.750 2.254 1.00 0.00 82 LEU A CA 5
ATOM 8042 C C . LEU A 1 82 ? 0.015 8.712 3.209 1.00 0.00 82 LEU A C 5
ATOM 8043 O O . LEU A 1 82 ? 1.232 8.579 3.333 1.00 0.00 82 LEU A O 5
ATOM 8059 N N . ALA A 1 83 ? -0.866 7.976 3.880 1.00 0.00 83 ALA A N 5
ATOM 8060 C CA . ALA A 1 83 ? -0.442 6.946 4.820 1.00 0.00 83 ALA A CA 5
ATOM 8061 C C . ALA A 1 83 ? -0.865 5.561 4.344 1.00 0.00 83 ALA A C 5
ATOM 8062 O O . ALA A 1 83 ? -2.051 5.299 4.139 1.00 0.00 83 ALA A O 5
ATOM 8069 N N . LEU A 1 84 ? 0.111 4.677 4.170 1.00 0.00 84 LEU A N 5
ATOM 8070 C CA . LEU A 1 84 ? -0.160 3.317 3.717 1.00 0.00 84 LEU A CA 5
ATOM 8071 C C . LEU A 1 84 ? -0.300 2.366 4.901 1.00 0.00 84 LEU A C 5
ATOM 8072 O O . LEU A 1 84 ? 0.613 2.234 5.717 1.00 0.00 84 LEU A O 5
ATOM 8088 N N . HIS A 1 85 ? -1.449 1.704 4.989 1.00 0.00 85 HIS A N 5
ATOM 8089 C CA . HIS A 1 85 ? -1.708 0.762 6.073 1.00 0.00 85 HIS A CA 5
ATOM 8090 C C . HIS A 1 85 ? -1.990 -0.633 5.525 1.00 0.00 85 HIS A C 5
ATOM 8091 O O . HIS A 1 85 ? -3.145 -1.025 5.356 1.00 0.00 85 HIS A O 5
ATOM 8106 N N . THR A 1 86 ? -0.926 -1.381 5.247 1.00 0.00 86 THR A N 5
ATOM 8107 C CA . THR A 1 86 ? -1.058 -2.731 4.716 1.00 0.00 86 THR A CA 5
ATOM 8108 C C . THR A 1 86 ? -1.000 -3.769 5.831 1.00 0.00 86 THR A C 5
ATOM 8109 O O . THR A 1 86 ? 0.074 -4.082 6.345 1.00 0.00 86 THR A O 5
ATOM 8120 N N . TYR A 1 87 ? -2.160 -4.299 6.200 1.00 0.00 87 TYR A N 5
ATOM 8121 C CA . TYR A 1 87 ? -2.241 -5.300 7.257 1.00 0.00 87 TYR A CA 5
ATOM 8122 C C . TYR A 1 87 ? -2.613 -6.665 6.686 1.00 0.00 87 TYR A C 5
ATOM 8123 O O . TYR A 1 87 ? -3.448 -6.770 5.786 1.00 0.00 87 TYR A O 5
ATOM 8141 N N . THR A 1 88 ? -1.988 -7.712 7.216 1.00 0.00 88 THR A N 5
ATOM 8142 C CA . THR A 1 88 ? -2.251 -9.071 6.761 1.00 0.00 88 THR A CA 5
ATOM 8143 C C . THR A 1 88 ? -3.554 -9.604 7.344 1.00 0.00 88 THR A C 5
ATOM 8144 O O . THR A 1 88 ? -4.003 -9.152 8.398 1.00 0.00 88 THR A O 5
ATOM 8155 N N . ILE A 1 89 ? -4.157 -10.566 6.654 1.00 0.00 89 ILE A N 5
ATOM 8156 C CA . ILE A 1 89 ? -5.408 -11.161 7.106 1.00 0.00 89 ILE A CA 5
ATOM 8157 C C . ILE A 1 89 ? -5.317 -11.590 8.566 1.00 0.00 89 ILE A C 5
ATOM 8158 O O . ILE A 1 89 ? -6.297 -11.520 9.308 1.00 0.00 89 ILE A O 5
ATOM 8174 N N . LYS A 1 90 ? -4.133 -12.034 8.974 1.00 0.00 90 LYS A N 5
ATOM 8175 C CA . LYS A 1 90 ? -3.911 -12.472 10.346 1.00 0.00 90 LYS A CA 5
ATOM 8176 C C . LYS A 1 90 ? -3.872 -11.281 11.298 1.00 0.00 90 LYS A C 5
ATOM 8177 O O . LYS A 1 90 ? -4.783 -11.090 12.103 1.00 0.00 90 LYS A O 5
ATOM 8196 N N . GLU A 1 91 ? -2.813 -10.484 11.199 1.00 0.00 91 GLU A N 5
ATOM 8197 C CA . GLU A 1 91 ? -2.658 -9.311 12.052 1.00 0.00 91 GLU A CA 5
ATOM 8198 C C . GLU A 1 91 ? -3.975 -8.550 12.175 1.00 0.00 91 GLU A C 5
ATOM 8199 O O . GLU A 1 91 ? -4.293 -8.006 13.232 1.00 0.00 91 GLU A O 5
ATOM 8211 N N . TRP A 1 92 ? -4.736 -8.517 11.087 1.00 0.00 92 TRP A N 5
ATOM 8212 C CA . TRP A 1 92 ? -6.019 -7.822 11.073 1.00 0.00 92 TRP A CA 5
ATOM 8213 C C . TRP A 1 92 ? -7.078 -8.620 11.826 1.00 0.00 92 TRP A C 5
ATOM 8214 O O . TRP A 1 92 ? -7.797 -8.076 12.664 1.00 0.00 92 TRP A O 5
ATOM 8235 N N . GLU A 1 93 ? -7.168 -9.911 11.522 1.00 0.00 93 GLU A N 5
ATOM 8236 C CA . GLU A 1 93 ? -8.141 -10.782 12.171 1.00 0.00 93 GLU A CA 5
ATOM 8237 C C . GLU A 1 93 ? -8.303 -10.414 13.643 1.00 0.00 93 GLU A C 5
ATOM 8238 O O . GLU A 1 93 ? -9.406 -10.460 14.188 1.00 0.00 93 GLU A O 5
ATOM 8250 N N . GLY A 1 94 ? -7.196 -10.049 14.282 1.00 0.00 94 GLY A N 5
ATOM 8251 C CA . GLY A 1 94 ? -7.235 -9.680 15.685 1.00 0.00 94 GLY A CA 5
ATOM 8252 C C . GLY A 1 94 ? -6.086 -8.774 16.078 1.00 0.00 94 GLY A C 5
ATOM 8253 O O . GLY A 1 94 ? -5.324 -9.087 16.994 1.00 0.00 94 GLY A O 5
ATOM 8257 N N . LEU A 1 95 ? -5.957 -7.648 15.385 1.00 0.00 95 LEU A N 5
ATOM 8258 C CA . LEU A 1 95 ? -4.890 -6.694 15.666 1.00 0.00 95 LEU A CA 5
ATOM 8259 C C . LEU A 1 95 ? -5.024 -6.127 17.076 1.00 0.00 95 LEU A C 5
ATOM 8260 O O . LEU A 1 95 ? -4.044 -6.040 17.815 1.00 0.00 95 LEU A O 5
ATOM 8276 N N . GLN A 1 96 ? -6.243 -5.746 17.442 1.00 0.00 96 GLN A N 5
ATOM 8277 C CA . GLN A 1 96 ? -6.505 -5.190 18.764 1.00 0.00 96 GLN A CA 5
ATOM 8278 C C . GLN A 1 96 ? -6.010 -6.130 19.858 1.00 0.00 96 GLN A C 5
ATOM 8279 O O . GLN A 1 96 ? -5.341 -5.705 20.800 1.00 0.00 96 GLN A O 5
ATOM 8293 N N . ASP A 1 97 ? -6.344 -7.409 19.727 1.00 0.00 97 ASP A N 5
ATOM 8294 C CA . ASP A 1 97 ? -5.932 -8.410 20.704 1.00 0.00 97 ASP A CA 5
ATOM 8295 C C . ASP A 1 97 ? -4.426 -8.641 20.645 1.00 0.00 97 ASP A C 5
ATOM 8296 O O . ASP A 1 97 ? -3.750 -8.175 19.727 1.00 0.00 97 ASP A O 5
ATOM 8305 N N . THR A 1 98 ? -3.903 -9.363 21.632 1.00 0.00 98 THR A N 5
ATOM 8306 C CA . THR A 1 98 ? -2.476 -9.653 21.694 1.00 0.00 98 THR A CA 5
ATOM 8307 C C . THR A 1 98 ? -2.226 -11.150 21.838 1.00 0.00 98 THR A C 5
ATOM 8308 O O . THR A 1 98 ? -2.606 -11.760 22.838 1.00 0.00 98 THR A O 5
ATOM 8319 N N . VAL A 1 99 ? -1.582 -11.737 20.835 1.00 0.00 99 VAL A N 5
ATOM 8320 C CA . VAL A 1 99 ? -1.279 -13.164 20.851 1.00 0.00 99 VAL A CA 5
ATOM 8321 C C . VAL A 1 99 ? -0.703 -13.587 22.198 1.00 0.00 99 VAL A C 5
ATOM 8322 O O . VAL A 1 99 ? 0.178 -12.924 22.744 1.00 0.00 99 VAL A O 5
ATOM 8335 N N . PHE A 1 100 ? -1.206 -14.697 22.727 1.00 0.00 100 PHE A N 5
ATOM 8336 C CA . PHE A 1 100 ? -0.742 -15.210 24.011 1.00 0.00 100 PHE A CA 5
ATOM 8337 C C . PHE A 1 100 ? 0.229 -16.370 23.814 1.00 0.00 100 PHE A C 5
ATOM 8338 O O . PHE A 1 100 ? 0.222 -17.336 24.577 1.00 0.00 100 PHE A O 5
ATOM 8355 N N . ALA A 1 101 ? 1.064 -16.267 22.785 1.00 0.00 101 ALA A N 5
ATOM 8356 C CA . ALA A 1 101 ? 2.042 -17.306 22.488 1.00 0.00 101 ALA A CA 5
ATOM 8357 C C . ALA A 1 101 ? 3.374 -16.699 22.058 1.00 0.00 101 ALA A C 5
ATOM 8358 O O . ALA A 1 101 ? 3.441 -15.955 21.080 1.00 0.00 101 ALA A O 5
ATOM 8365 N N . SER A 1 102 ? 4.431 -17.021 22.797 1.00 0.00 102 SER A N 5
ATOM 8366 C CA . SER A 1 102 ? 5.760 -16.504 22.495 1.00 0.00 102 SER A CA 5
ATOM 8367 C C . SER A 1 102 ? 6.457 -17.372 21.451 1.00 0.00 102 SER A C 5
ATOM 8368 O O . SER A 1 102 ? 6.208 -18.573 21.339 1.00 0.00 102 SER A O 5
ATOM 8376 N N . PRO A 1 103 ? 7.352 -16.751 20.668 1.00 0.00 103 PRO A N 5
ATOM 8377 C CA . PRO A 1 103 ? 8.104 -17.447 19.620 1.00 0.00 103 PRO A CA 5
ATOM 8378 C C . PRO A 1 103 ? 9.131 -18.418 20.191 1.00 0.00 103 PRO A C 5
ATOM 8379 O O . PRO A 1 103 ? 9.652 -18.233 21.291 1.00 0.00 103 PRO A O 5
ATOM 8390 N N . PRO A 1 104 ? 9.432 -19.479 19.427 1.00 0.00 104 PRO A N 5
ATOM 8391 C CA . PRO A 1 104 ? 10.401 -20.500 19.837 1.00 0.00 104 PRO A CA 5
ATOM 8392 C C . PRO A 1 104 ? 11.832 -19.973 19.840 1.00 0.00 104 PRO A C 5
ATOM 8393 O O . PRO A 1 104 ? 12.512 -19.990 18.814 1.00 0.00 104 PRO A O 5
ATOM 8404 N N . CYS A 1 105 ? 12.283 -19.506 20.999 1.00 0.00 105 CYS A N 5
ATOM 8405 C CA . CYS A 1 105 ? 13.634 -18.973 21.136 1.00 0.00 105 CYS A CA 5
ATOM 8406 C C . CYS A 1 105 ? 14.581 -20.030 21.694 1.00 0.00 105 CYS A C 5
ATOM 8407 O O . CYS A 1 105 ? 14.612 -20.275 22.901 1.00 0.00 105 CYS A O 5
ATOM 8415 N N . ARG A 1 106 ? 15.350 -20.655 20.809 1.00 0.00 106 ARG A N 5
ATOM 8416 C CA . ARG A 1 106 ? 16.296 -21.688 21.213 1.00 0.00 106 ARG A CA 5
ATOM 8417 C C . ARG A 1 106 ? 17.557 -21.636 20.356 1.00 0.00 106 ARG A C 5
ATOM 8418 O O . ARG A 1 106 ? 17.570 -21.024 19.289 1.00 0.00 106 ARG A O 5
ATOM 8439 N N . GLY A 1 107 ? 18.617 -22.284 20.831 1.00 0.00 107 GLY A N 5
ATOM 8440 C CA . GLY A 1 107 ? 19.868 -22.298 20.097 1.00 0.00 107 GLY A CA 5
ATOM 8441 C C . GLY A 1 107 ? 19.730 -22.935 18.728 1.00 0.00 107 GLY A C 5
ATOM 8442 O O . GLY A 1 107 ? 19.910 -24.144 18.578 1.00 0.00 107 GLY A O 5
ATOM 8446 N N . GLY A 1 1 ? -26.615 -5.302 -19.481 1.00 0.00 1 GLY A N 6
ATOM 8447 C CA . GLY A 1 1 ? -26.767 -3.968 -18.928 1.00 0.00 1 GLY A CA 6
ATOM 8448 C C . GLY A 1 1 ? -25.491 -3.155 -19.014 1.00 0.00 1 GLY A C 6
ATOM 8449 O O . GLY A 1 1 ? -24.490 -3.615 -19.563 1.00 0.00 1 GLY A O 6
ATOM 8453 N N . SER A 1 2 ? -25.526 -1.943 -18.471 1.00 0.00 2 SER A N 6
ATOM 8454 C CA . SER A 1 2 ? -24.364 -1.061 -18.494 1.00 0.00 2 SER A CA 6
ATOM 8455 C C . SER A 1 2 ? -24.616 0.191 -17.659 1.00 0.00 2 SER A C 6
ATOM 8456 O O . SER A 1 2 ? -25.569 0.931 -17.904 1.00 0.00 2 SER A O 6
ATOM 8464 N N . SER A 1 3 ? -23.755 0.421 -16.673 1.00 0.00 3 SER A N 6
ATOM 8465 C CA . SER A 1 3 ? -23.885 1.581 -15.800 1.00 0.00 3 SER A CA 6
ATOM 8466 C C . SER A 1 3 ? -22.540 1.949 -15.182 1.00 0.00 3 SER A C 6
ATOM 8467 O O . SER A 1 3 ? -21.568 1.203 -15.291 1.00 0.00 3 SER A O 6
ATOM 8475 N N . GLY A 1 4 ? -22.492 3.108 -14.531 1.00 0.00 4 GLY A N 6
ATOM 8476 C CA . GLY A 1 4 ? -21.262 3.557 -13.905 1.00 0.00 4 GLY A CA 6
ATOM 8477 C C . GLY A 1 4 ? -21.245 5.054 -13.667 1.00 0.00 4 GLY A C 6
ATOM 8478 O O . GLY A 1 4 ? -21.508 5.837 -14.580 1.00 0.00 4 GLY A O 6
ATOM 8482 N N . SER A 1 5 ? -20.937 5.453 -12.437 1.00 0.00 5 SER A N 6
ATOM 8483 C CA . SER A 1 5 ? -20.892 6.866 -12.081 1.00 0.00 5 SER A CA 6
ATOM 8484 C C . SER A 1 5 ? -19.746 7.146 -11.114 1.00 0.00 5 SER A C 6
ATOM 8485 O O . SER A 1 5 ? -19.424 6.321 -10.260 1.00 0.00 5 SER A O 6
ATOM 8493 N N . SER A 1 6 ? -19.134 8.318 -11.255 1.00 0.00 6 SER A N 6
ATOM 8494 C CA . SER A 1 6 ? -18.020 8.707 -10.398 1.00 0.00 6 SER A CA 6
ATOM 8495 C C . SER A 1 6 ? -17.796 10.215 -10.449 1.00 0.00 6 SER A C 6
ATOM 8496 O O . SER A 1 6 ? -18.322 10.903 -11.324 1.00 0.00 6 SER A O 6
ATOM 8504 N N . GLY A 1 7 ? -17.011 10.723 -9.504 1.00 0.00 7 GLY A N 6
ATOM 8505 C CA . GLY A 1 7 ? -16.730 12.146 -9.459 1.00 0.00 7 GLY A CA 6
ATOM 8506 C C . GLY A 1 7 ? -15.283 12.463 -9.778 1.00 0.00 7 GLY A C 6
ATOM 8507 O O . GLY A 1 7 ? -14.676 13.328 -9.147 1.00 0.00 7 GLY A O 6
ATOM 8511 N N . MET A 1 8 ? -14.727 11.759 -10.759 1.00 0.00 8 MET A N 6
ATOM 8512 C CA . MET A 1 8 ? -13.341 11.969 -11.159 1.00 0.00 8 MET A CA 6
ATOM 8513 C C . MET A 1 8 ? -12.453 12.204 -9.942 1.00 0.00 8 MET A C 6
ATOM 8514 O O . MET A 1 8 ? -11.525 13.012 -9.985 1.00 0.00 8 MET A O 6
ATOM 8528 N N . MET A 1 9 ? -12.743 11.494 -8.857 1.00 0.00 9 MET A N 6
ATOM 8529 C CA . MET A 1 9 ? -11.970 11.626 -7.628 1.00 0.00 9 MET A CA 6
ATOM 8530 C C . MET A 1 9 ? -10.633 10.900 -7.746 1.00 0.00 9 MET A C 6
ATOM 8531 O O . MET A 1 9 ? -10.421 10.120 -8.675 1.00 0.00 9 MET A O 6
ATOM 8545 N N . ILE A 1 10 ? -9.738 11.161 -6.800 1.00 0.00 10 ILE A N 6
ATOM 8546 C CA . ILE A 1 10 ? -8.423 10.531 -6.799 1.00 0.00 10 ILE A CA 6
ATOM 8547 C C . ILE A 1 10 ? -8.498 9.102 -6.272 1.00 0.00 10 ILE A C 6
ATOM 8548 O O . ILE A 1 10 ? -7.942 8.180 -6.869 1.00 0.00 10 ILE A O 6
ATOM 8564 N N . ARG A 1 11 ? -9.191 8.926 -5.152 1.00 0.00 11 ARG A N 6
ATOM 8565 C CA . ARG A 1 11 ? -9.340 7.609 -4.544 1.00 0.00 11 ARG A CA 6
ATOM 8566 C C . ARG A 1 11 ? -9.743 6.572 -5.588 1.00 0.00 11 ARG A C 6
ATOM 8567 O O . ARG A 1 11 ? -9.288 5.429 -5.548 1.00 0.00 11 ARG A O 6
ATOM 8588 N N . GLU A 1 12 ? -10.598 6.979 -6.521 1.00 0.00 12 GLU A N 6
ATOM 8589 C CA . GLU A 1 12 ? -11.062 6.084 -7.574 1.00 0.00 12 GLU A CA 6
ATOM 8590 C C . GLU A 1 12 ? -9.892 5.572 -8.409 1.00 0.00 12 GLU A C 6
ATOM 8591 O O . GLU A 1 12 ? -9.641 4.369 -8.474 1.00 0.00 12 GLU A O 6
ATOM 8603 N N . ARG A 1 13 ? -9.179 6.496 -9.046 1.00 0.00 13 ARG A N 6
ATOM 8604 C CA . ARG A 1 13 ? -8.036 6.139 -9.878 1.00 0.00 13 ARG A CA 6
ATOM 8605 C C . ARG A 1 13 ? -7.019 5.323 -9.084 1.00 0.00 13 ARG A C 6
ATOM 8606 O O . ARG A 1 13 ? -6.455 4.353 -9.592 1.00 0.00 13 ARG A O 6
ATOM 8627 N N . ILE A 1 14 ? -6.791 5.723 -7.838 1.00 0.00 14 ILE A N 6
ATOM 8628 C CA . ILE A 1 14 ? -5.843 5.029 -6.975 1.00 0.00 14 ILE A CA 6
ATOM 8629 C C . ILE A 1 14 ? -6.224 3.561 -6.810 1.00 0.00 14 ILE A C 6
ATOM 8630 O O . ILE A 1 14 ? -5.510 2.670 -7.268 1.00 0.00 14 ILE A O 6
ATOM 8646 N N . GLU A 1 15 ? -7.354 3.319 -6.153 1.00 0.00 15 GLU A N 6
ATOM 8647 C CA . GLU A 1 15 ? -7.830 1.959 -5.928 1.00 0.00 15 GLU A CA 6
ATOM 8648 C C . GLU A 1 15 ? -8.036 1.229 -7.252 1.00 0.00 15 GLU A C 6
ATOM 8649 O O . GLU A 1 15 ? -7.513 0.134 -7.456 1.00 0.00 15 GLU A O 6
ATOM 8661 N N . GLU A 1 16 ? -8.803 1.844 -8.147 1.00 0.00 16 GLU A N 6
ATOM 8662 C CA . GLU A 1 16 ? -9.079 1.252 -9.451 1.00 0.00 16 GLU A CA 6
ATOM 8663 C C . GLU A 1 16 ? -7.877 0.459 -9.954 1.00 0.00 16 GLU A C 6
ATOM 8664 O O . GLU A 1 16 ? -8.027 -0.608 -10.550 1.00 0.00 16 GLU A O 6
ATOM 8676 N N . LYS A 1 17 ? -6.683 0.989 -9.712 1.00 0.00 17 LYS A N 6
ATOM 8677 C CA . LYS A 1 17 ? -5.453 0.333 -10.139 1.00 0.00 17 LYS A CA 6
ATOM 8678 C C . LYS A 1 17 ? -5.091 -0.812 -9.198 1.00 0.00 17 LYS A C 6
ATOM 8679 O O . LYS A 1 17 ? -5.014 -1.969 -9.612 1.00 0.00 17 LYS A O 6
ATOM 8698 N N . LEU A 1 18 ? -4.873 -0.482 -7.929 1.00 0.00 18 LEU A N 6
ATOM 8699 C CA . LEU A 1 18 ? -4.522 -1.483 -6.928 1.00 0.00 18 LEU A CA 6
ATOM 8700 C C . LEU A 1 18 ? -5.375 -2.737 -7.089 1.00 0.00 18 LEU A C 6
ATOM 8701 O O . LEU A 1 18 ? -4.941 -3.842 -6.761 1.00 0.00 18 LEU A O 6
ATOM 8717 N N . ARG A 1 19 ? -6.589 -2.559 -7.599 1.00 0.00 19 ARG A N 6
ATOM 8718 C CA . ARG A 1 19 ? -7.503 -3.676 -7.805 1.00 0.00 19 ARG A CA 6
ATOM 8719 C C . ARG A 1 19 ? -6.828 -4.791 -8.598 1.00 0.00 19 ARG A C 6
ATOM 8720 O O . ARG A 1 19 ? -6.766 -5.936 -8.150 1.00 0.00 19 ARG A O 6
ATOM 8741 N N . ALA A 1 20 ? -6.325 -4.449 -9.780 1.00 0.00 20 ALA A N 6
ATOM 8742 C CA . ALA A 1 20 ? -5.654 -5.421 -10.635 1.00 0.00 20 ALA A CA 6
ATOM 8743 C C . ALA A 1 20 ? -4.159 -5.472 -10.339 1.00 0.00 20 ALA A C 6
ATOM 8744 O O . ALA A 1 20 ? -3.525 -6.518 -10.476 1.00 0.00 20 ALA A O 6
ATOM 8751 N N . ALA A 1 21 ? -3.601 -4.336 -9.932 1.00 0.00 21 ALA A N 6
ATOM 8752 C CA . ALA A 1 21 ? -2.181 -4.253 -9.615 1.00 0.00 21 ALA A CA 6
ATOM 8753 C C . ALA A 1 21 ? -1.757 -5.388 -8.691 1.00 0.00 21 ALA A C 6
ATOM 8754 O O . ALA A 1 21 ? -0.846 -6.154 -9.008 1.00 0.00 21 ALA A O 6
ATOM 8761 N N . PHE A 1 22 ? -2.422 -5.492 -7.545 1.00 0.00 22 PHE A N 6
ATOM 8762 C CA . PHE A 1 22 ? -2.113 -6.534 -6.573 1.00 0.00 22 PHE A CA 6
ATOM 8763 C C . PHE A 1 22 ? -3.266 -7.527 -6.454 1.00 0.00 22 PHE A C 6
ATOM 8764 O O . PHE A 1 22 ? -3.057 -8.739 -6.465 1.00 0.00 22 PHE A O 6
ATOM 8781 N N . GLN A 1 23 ? -4.481 -7.001 -6.340 1.00 0.00 23 GLN A N 6
ATOM 8782 C CA . GLN A 1 23 ? -5.667 -7.841 -6.217 1.00 0.00 23 GLN A CA 6
ATOM 8783 C C . GLN A 1 23 ? -5.765 -8.445 -4.820 1.00 0.00 23 GLN A C 6
ATOM 8784 O O . GLN A 1 23 ? -5.887 -9.658 -4.648 1.00 0.00 23 GLN A O 6
ATOM 8798 N N . PRO A 1 24 ? -5.709 -7.580 -3.796 1.00 0.00 24 PRO A N 6
ATOM 8799 C CA . PRO A 1 24 ? -5.790 -8.005 -2.396 1.00 0.00 24 PRO A CA 6
ATOM 8800 C C . PRO A 1 24 ? -7.179 -8.509 -2.022 1.00 0.00 24 PRO A C 6
ATOM 8801 O O . PRO A 1 24 ? -8.038 -8.689 -2.885 1.00 0.00 24 PRO A O 6
ATOM 8812 N N . VAL A 1 25 ? -7.394 -8.735 -0.730 1.00 0.00 25 VAL A N 6
ATOM 8813 C CA . VAL A 1 25 ? -8.681 -9.217 -0.242 1.00 0.00 25 VAL A CA 6
ATOM 8814 C C . VAL A 1 25 ? -9.527 -8.071 0.301 1.00 0.00 25 VAL A C 6
ATOM 8815 O O . VAL A 1 25 ? -10.746 -8.191 0.427 1.00 0.00 25 VAL A O 6
ATOM 8828 N N . PHE A 1 26 ? -8.873 -6.960 0.621 1.00 0.00 26 PHE A N 6
ATOM 8829 C CA . PHE A 1 26 ? -9.565 -5.791 1.151 1.00 0.00 26 PHE A CA 6
ATOM 8830 C C . PHE A 1 26 ? -9.083 -4.516 0.466 1.00 0.00 26 PHE A C 6
ATOM 8831 O O . PHE A 1 26 ? -7.949 -4.443 -0.009 1.00 0.00 26 PHE A O 6
ATOM 8848 N N . LEU A 1 27 ? -9.952 -3.513 0.417 1.00 0.00 27 LEU A N 6
ATOM 8849 C CA . LEU A 1 27 ? -9.617 -2.239 -0.211 1.00 0.00 27 LEU A CA 6
ATOM 8850 C C . LEU A 1 27 ? -10.545 -1.131 0.276 1.00 0.00 27 LEU A C 6
ATOM 8851 O O . LEU A 1 27 ? -11.754 -1.327 0.391 1.00 0.00 27 LEU A O 6
ATOM 8867 N N . GLU A 1 28 ? -9.970 0.033 0.559 1.00 0.00 28 GLU A N 6
ATOM 8868 C CA . GLU A 1 28 ? -10.746 1.173 1.032 1.00 0.00 28 GLU A CA 6
ATOM 8869 C C . GLU A 1 28 ? -9.884 2.431 1.094 1.00 0.00 28 GLU A C 6
ATOM 8870 O O . GLU A 1 28 ? -8.698 2.369 1.417 1.00 0.00 28 GLU A O 6
ATOM 8882 N N . VAL A 1 29 ? -10.489 3.572 0.782 1.00 0.00 29 VAL A N 6
ATOM 8883 C CA . VAL A 1 29 ? -9.779 4.845 0.803 1.00 0.00 29 VAL A CA 6
ATOM 8884 C C . VAL A 1 29 ? -10.532 5.882 1.629 1.00 0.00 29 VAL A C 6
ATOM 8885 O O . VAL A 1 29 ? -11.759 5.962 1.576 1.00 0.00 29 VAL A O 6
ATOM 8898 N N . VAL A 1 30 ? -9.788 6.676 2.393 1.00 0.00 30 VAL A N 6
ATOM 8899 C CA . VAL A 1 30 ? -10.385 7.710 3.230 1.00 0.00 30 VAL A CA 6
ATOM 8900 C C . VAL A 1 30 ? -9.895 9.095 2.825 1.00 0.00 30 VAL A C 6
ATOM 8901 O O . VAL A 1 30 ? -8.780 9.494 3.160 1.00 0.00 30 VAL A O 6
ATOM 8914 N N . ASP A 1 31 ? -10.737 9.826 2.102 1.00 0.00 31 ASP A N 6
ATOM 8915 C CA . ASP A 1 31 ? -10.392 11.169 1.651 1.00 0.00 31 ASP A CA 6
ATOM 8916 C C . ASP A 1 31 ? -10.609 12.188 2.765 1.00 0.00 31 ASP A C 6
ATOM 8917 O O . ASP A 1 31 ? -11.635 12.170 3.444 1.00 0.00 31 ASP A O 6
ATOM 8926 N N . GLU A 1 32 ? -9.635 13.076 2.946 1.00 0.00 32 GLU A N 6
ATOM 8927 C CA . GLU A 1 32 ? -9.720 14.101 3.979 1.00 0.00 32 GLU A CA 6
ATOM 8928 C C . GLU A 1 32 ? -9.672 15.497 3.365 1.00 0.00 32 GLU A C 6
ATOM 8929 O O . GLU A 1 32 ? -8.624 16.142 3.344 1.00 0.00 32 GLU A O 6
ATOM 8941 N N . SER A 1 33 ? -10.815 15.958 2.865 1.00 0.00 33 SER A N 6
ATOM 8942 C CA . SER A 1 33 ? -10.903 17.275 2.247 1.00 0.00 33 SER A CA 6
ATOM 8943 C C . SER A 1 33 ? -12.000 18.110 2.900 1.00 0.00 33 SER A C 6
ATOM 8944 O O . SER A 1 33 ? -13.182 17.778 2.815 1.00 0.00 33 SER A O 6
ATOM 8952 N N . TYR A 1 34 ? -11.599 19.196 3.552 1.00 0.00 34 TYR A N 6
ATOM 8953 C CA . TYR A 1 34 ? -12.546 20.078 4.223 1.00 0.00 34 TYR A CA 6
ATOM 8954 C C . TYR A 1 34 ? -13.083 21.133 3.260 1.00 0.00 34 TYR A C 6
ATOM 8955 O O . TYR A 1 34 ? -14.278 21.432 3.253 1.00 0.00 34 TYR A O 6
ATOM 8973 N N . ARG A 1 35 ? -12.192 21.693 2.450 1.00 0.00 35 ARG A N 6
ATOM 8974 C CA . ARG A 1 35 ? -12.574 22.716 1.483 1.00 0.00 35 ARG A CA 6
ATOM 8975 C C . ARG A 1 35 ? -12.754 22.110 0.094 1.00 0.00 35 ARG A C 6
ATOM 8976 O O . ARG A 1 35 ? -12.445 22.744 -0.916 1.00 0.00 35 ARG A O 6
ATOM 8997 N N . HIS A 1 36 ? -13.255 20.880 0.051 1.00 0.00 36 HIS A N 6
ATOM 8998 C CA . HIS A 1 36 ? -13.476 20.188 -1.215 1.00 0.00 36 HIS A CA 6
ATOM 8999 C C . HIS A 1 36 ? -14.286 21.056 -2.173 1.00 0.00 36 HIS A C 6
ATOM 9000 O O . HIS A 1 36 ? -13.923 21.216 -3.338 1.00 0.00 36 HIS A O 6
ATOM 9015 N N . ASN A 1 37 ? -15.386 21.611 -1.675 1.00 0.00 37 ASN A N 6
ATOM 9016 C CA . ASN A 1 37 ? -16.248 22.461 -2.488 1.00 0.00 37 ASN A CA 6
ATOM 9017 C C . ASN A 1 37 ? -15.429 23.269 -3.490 1.00 0.00 37 ASN A C 6
ATOM 9018 O O . ASN A 1 37 ? -15.700 23.247 -4.690 1.00 0.00 37 ASN A O 6
ATOM 9029 N N . VAL A 1 38 ? -14.425 23.980 -2.988 1.00 0.00 38 VAL A N 6
ATOM 9030 C CA . VAL A 1 38 ? -13.564 24.794 -3.838 1.00 0.00 38 VAL A CA 6
ATOM 9031 C C . VAL A 1 38 ? -12.312 24.026 -4.247 1.00 0.00 38 VAL A C 6
ATOM 9032 O O . VAL A 1 38 ? -11.821 23.159 -3.524 1.00 0.00 38 VAL A O 6
ATOM 9045 N N . PRO A 1 39 ? -11.781 24.351 -5.435 1.00 0.00 39 PRO A N 6
ATOM 9046 C CA . PRO A 1 39 ? -10.578 23.704 -5.967 1.00 0.00 39 PRO A CA 6
ATOM 9047 C C . PRO A 1 39 ? -9.322 24.086 -5.191 1.00 0.00 39 PRO A C 6
ATOM 9048 O O . PRO A 1 39 ? -8.724 25.133 -5.437 1.00 0.00 39 PRO A O 6
ATOM 9059 N N . ALA A 1 40 ? -8.928 23.231 -4.253 1.00 0.00 40 ALA A N 6
ATOM 9060 C CA . ALA A 1 40 ? -7.742 23.478 -3.443 1.00 0.00 40 ALA A CA 6
ATOM 9061 C C . ALA A 1 40 ? -6.652 22.454 -3.738 1.00 0.00 40 ALA A C 6
ATOM 9062 O O . ALA A 1 40 ? -6.815 21.590 -4.598 1.00 0.00 40 ALA A O 6
ATOM 9069 N N . GLY A 1 41 ? -5.539 22.557 -3.019 1.00 0.00 41 GLY A N 6
ATOM 9070 C CA . GLY A 1 41 ? -4.438 21.633 -3.219 1.00 0.00 41 GLY A CA 6
ATOM 9071 C C . GLY A 1 41 ? -4.566 20.384 -2.370 1.00 0.00 41 GLY A C 6
ATOM 9072 O O . GLY A 1 41 ? -5.500 19.601 -2.543 1.00 0.00 41 GLY A O 6
ATOM 9076 N N . SER A 1 42 ? -3.626 20.196 -1.450 1.00 0.00 42 SER A N 6
ATOM 9077 C CA . SER A 1 42 ? -3.635 19.030 -0.574 1.00 0.00 42 SER A CA 6
ATOM 9078 C C . SER A 1 42 ? -2.980 19.352 0.766 1.00 0.00 42 SER A C 6
ATOM 9079 O O . SER A 1 42 ? -1.875 19.892 0.814 1.00 0.00 42 SER A O 6
ATOM 9087 N N . GLU A 1 43 ? -3.671 19.017 1.851 1.00 0.00 43 GLU A N 6
ATOM 9088 C CA . GLU A 1 43 ? -3.156 19.271 3.192 1.00 0.00 43 GLU A CA 6
ATOM 9089 C C . GLU A 1 43 ? -2.470 18.030 3.755 1.00 0.00 43 GLU A C 6
ATOM 9090 O O . GLU A 1 43 ? -2.621 17.705 4.933 1.00 0.00 43 GLU A O 6
ATOM 9102 N N . SER A 1 44 ? -1.716 17.340 2.905 1.00 0.00 44 SER A N 6
ATOM 9103 C CA . SER A 1 44 ? -1.010 16.133 3.316 1.00 0.00 44 SER A CA 6
ATOM 9104 C C . SER A 1 44 ? -1.893 15.262 4.204 1.00 0.00 44 SER A C 6
ATOM 9105 O O . SER A 1 44 ? -1.462 14.787 5.255 1.00 0.00 44 SER A O 6
ATOM 9113 N N . HIS A 1 45 ? -3.134 15.056 3.773 1.00 0.00 45 HIS A N 6
ATOM 9114 C CA . HIS A 1 45 ? -4.080 14.242 4.528 1.00 0.00 45 HIS A CA 6
ATOM 9115 C C . HIS A 1 45 ? -4.751 13.211 3.625 1.00 0.00 45 HIS A C 6
ATOM 9116 O O . HIS A 1 45 ? -5.750 13.503 2.968 1.00 0.00 45 HIS A O 6
ATOM 9131 N N . PHE A 1 46 ? -4.195 12.005 3.597 1.00 0.00 46 PHE A N 6
ATOM 9132 C CA . PHE A 1 46 ? -4.738 10.931 2.773 1.00 0.00 46 PHE A CA 6
ATOM 9133 C C . PHE A 1 46 ? -4.256 9.570 3.267 1.00 0.00 46 PHE A C 6
ATOM 9134 O O . PHE A 1 46 ? -3.059 9.354 3.459 1.00 0.00 46 PHE A O 6
ATOM 9151 N N . LYS A 1 47 ? -5.197 8.654 3.470 1.00 0.00 47 LYS A N 6
ATOM 9152 C CA . LYS A 1 47 ? -4.871 7.313 3.941 1.00 0.00 47 LYS A CA 6
ATOM 9153 C C . LYS A 1 47 ? -5.561 6.254 3.086 1.00 0.00 47 LYS A C 6
ATOM 9154 O O . LYS A 1 47 ? -6.669 6.465 2.593 1.00 0.00 47 LYS A O 6
ATOM 9173 N N . VAL A 1 48 ? -4.898 5.114 2.916 1.00 0.00 48 VAL A N 6
ATOM 9174 C CA . VAL A 1 48 ? -5.449 4.022 2.123 1.00 0.00 48 VAL A CA 6
ATOM 9175 C C . VAL A 1 48 ? -5.317 2.691 2.855 1.00 0.00 48 VAL A C 6
ATOM 9176 O O . VAL A 1 48 ? -4.258 2.369 3.394 1.00 0.00 48 VAL A O 6
ATOM 9189 N N . VAL A 1 49 ? -6.399 1.920 2.870 1.00 0.00 49 VAL A N 6
ATOM 9190 C CA . VAL A 1 49 ? -6.404 0.622 3.535 1.00 0.00 49 VAL A CA 6
ATOM 9191 C C . VAL A 1 49 ? -6.384 -0.515 2.519 1.00 0.00 49 VAL A C 6
ATOM 9192 O O . VAL A 1 49 ? -7.211 -0.564 1.608 1.00 0.00 49 VAL A O 6
ATOM 9205 N N . LEU A 1 50 ? -5.434 -1.430 2.683 1.00 0.00 50 LEU A N 6
ATOM 9206 C CA . LEU A 1 50 ? -5.306 -2.569 1.780 1.00 0.00 50 LEU A CA 6
ATOM 9207 C C . LEU A 1 50 ? -4.754 -3.786 2.516 1.00 0.00 50 LEU A C 6
ATOM 9208 O O . LEU A 1 50 ? -3.642 -3.756 3.041 1.00 0.00 50 LEU A O 6
ATOM 9224 N N . VAL A 1 51 ? -5.540 -4.858 2.547 1.00 0.00 51 VAL A N 6
ATOM 9225 C CA . VAL A 1 51 ? -5.130 -6.088 3.215 1.00 0.00 51 VAL A CA 6
ATOM 9226 C C . VAL A 1 51 ? -4.619 -7.114 2.210 1.00 0.00 51 VAL A C 6
ATOM 9227 O O . VAL A 1 51 ? -5.304 -7.445 1.242 1.00 0.00 51 VAL A O 6
ATOM 9240 N N . SER A 1 52 ? -3.411 -7.616 2.447 1.00 0.00 52 SER A N 6
ATOM 9241 C CA . SER A 1 52 ? -2.806 -8.604 1.561 1.00 0.00 52 SER A CA 6
ATOM 9242 C C . SER A 1 52 ? -1.753 -9.424 2.301 1.00 0.00 52 SER A C 6
ATOM 9243 O O . SER A 1 52 ? -0.831 -8.873 2.901 1.00 0.00 52 SER A O 6
ATOM 9251 N N . ASP A 1 53 ? -1.899 -10.744 2.251 1.00 0.00 53 ASP A N 6
ATOM 9252 C CA . ASP A 1 53 ? -0.961 -11.642 2.915 1.00 0.00 53 ASP A CA 6
ATOM 9253 C C . ASP A 1 53 ? 0.435 -11.512 2.312 1.00 0.00 53 ASP A C 6
ATOM 9254 O O . ASP A 1 53 ? 1.439 -11.662 3.008 1.00 0.00 53 ASP A O 6
ATOM 9263 N N . ARG A 1 54 ? 0.489 -11.234 1.013 1.00 0.00 54 ARG A N 6
ATOM 9264 C CA . ARG A 1 54 ? 1.761 -11.086 0.316 1.00 0.00 54 ARG A CA 6
ATOM 9265 C C . ARG A 1 54 ? 2.709 -10.183 1.100 1.00 0.00 54 ARG A C 6
ATOM 9266 O O . ARG A 1 54 ? 3.923 -10.220 0.902 1.00 0.00 54 ARG A O 6
ATOM 9287 N N . PHE A 1 55 ? 2.145 -9.372 1.989 1.00 0.00 55 PHE A N 6
ATOM 9288 C CA . PHE A 1 55 ? 2.940 -8.458 2.802 1.00 0.00 55 PHE A CA 6
ATOM 9289 C C . PHE A 1 55 ? 3.333 -9.109 4.125 1.00 0.00 55 PHE A C 6
ATOM 9290 O O . PHE A 1 55 ? 3.302 -8.471 5.178 1.00 0.00 55 PHE A O 6
ATOM 9307 N N . THR A 1 56 ? 3.703 -10.384 4.064 1.00 0.00 56 THR A N 6
ATOM 9308 C CA . THR A 1 56 ? 4.101 -11.123 5.256 1.00 0.00 56 THR A CA 6
ATOM 9309 C C . THR A 1 56 ? 5.619 -11.200 5.373 1.00 0.00 56 THR A C 6
ATOM 9310 O O . THR A 1 56 ? 6.309 -11.532 4.411 1.00 0.00 56 THR A O 6
ATOM 9321 N N . GLY A 1 57 ? 6.132 -10.892 6.560 1.00 0.00 57 GLY A N 6
ATOM 9322 C CA . GLY A 1 57 ? 7.566 -10.934 6.782 1.00 0.00 57 GLY A CA 6
ATOM 9323 C C . GLY A 1 57 ? 8.284 -9.755 6.156 1.00 0.00 57 GLY A C 6
ATOM 9324 O O . GLY A 1 57 ? 8.960 -8.994 6.848 1.00 0.00 57 GLY A O 6
ATOM 9328 N N . GLU A 1 58 ? 8.139 -9.604 4.843 1.00 0.00 58 GLU A N 6
ATOM 9329 C CA . GLU A 1 58 ? 8.781 -8.510 4.125 1.00 0.00 58 GLU A CA 6
ATOM 9330 C C . GLU A 1 58 ? 8.834 -7.250 4.986 1.00 0.00 58 GLU A C 6
ATOM 9331 O O . GLU A 1 58 ? 7.904 -6.962 5.740 1.00 0.00 58 GLU A O 6
ATOM 9343 N N . ARG A 1 59 ? 9.928 -6.505 4.868 1.00 0.00 59 ARG A N 6
ATOM 9344 C CA . ARG A 1 59 ? 10.103 -5.278 5.636 1.00 0.00 59 ARG A CA 6
ATOM 9345 C C . ARG A 1 59 ? 9.060 -4.237 5.241 1.00 0.00 59 ARG A C 6
ATOM 9346 O O . ARG A 1 59 ? 8.208 -4.488 4.389 1.00 0.00 59 ARG A O 6
ATOM 9367 N N . PHE A 1 60 ? 9.134 -3.067 5.868 1.00 0.00 60 PHE A N 6
ATOM 9368 C CA . PHE A 1 60 ? 8.196 -1.987 5.584 1.00 0.00 60 PHE A CA 6
ATOM 9369 C C . PHE A 1 60 ? 8.472 -1.373 4.215 1.00 0.00 60 PHE A C 6
ATOM 9370 O O . PHE A 1 60 ? 7.552 -1.138 3.430 1.00 0.00 60 PHE A O 6
ATOM 9387 N N . LEU A 1 61 ? 9.744 -1.113 3.936 1.00 0.00 61 LEU A N 6
ATOM 9388 C CA . LEU A 1 61 ? 10.143 -0.525 2.662 1.00 0.00 61 LEU A CA 6
ATOM 9389 C C . LEU A 1 61 ? 10.059 -1.552 1.538 1.00 0.00 61 LEU A C 6
ATOM 9390 O O . LEU A 1 61 ? 9.696 -1.224 0.409 1.00 0.00 61 LEU A O 6
ATOM 9406 N N . ASN A 1 62 ? 10.396 -2.798 1.855 1.00 0.00 62 ASN A N 6
ATOM 9407 C CA . ASN A 1 62 ? 10.357 -3.875 0.872 1.00 0.00 62 ASN A CA 6
ATOM 9408 C C . ASN A 1 62 ? 8.955 -4.032 0.293 1.00 0.00 62 ASN A C 6
ATOM 9409 O O . ASN A 1 62 ? 8.791 -4.338 -0.889 1.00 0.00 62 ASN A O 6
ATOM 9420 N N . ARG A 1 63 ? 7.946 -3.819 1.132 1.00 0.00 63 ARG A N 6
ATOM 9421 C CA . ARG A 1 63 ? 6.558 -3.938 0.704 1.00 0.00 63 ARG A CA 6
ATOM 9422 C C . ARG A 1 63 ? 6.017 -2.590 0.235 1.00 0.00 63 ARG A C 6
ATOM 9423 O O . ARG A 1 63 ? 5.399 -2.493 -0.826 1.00 0.00 63 ARG A O 6
ATOM 9444 N N . HIS A 1 64 ? 6.253 -1.553 1.032 1.00 0.00 64 HIS A N 6
ATOM 9445 C CA . HIS A 1 64 ? 5.789 -0.211 0.698 1.00 0.00 64 HIS A CA 6
ATOM 9446 C C . HIS A 1 64 ? 6.221 0.178 -0.712 1.00 0.00 64 HIS A C 6
ATOM 9447 O O . HIS A 1 64 ? 5.388 0.489 -1.563 1.00 0.00 64 HIS A O 6
ATOM 9462 N N . ARG A 1 65 ? 7.528 0.158 -0.952 1.00 0.00 65 ARG A N 6
ATOM 9463 C CA . ARG A 1 65 ? 8.071 0.511 -2.259 1.00 0.00 65 ARG A CA 6
ATOM 9464 C C . ARG A 1 65 ? 7.151 0.029 -3.377 1.00 0.00 65 ARG A C 6
ATOM 9465 O O . ARG A 1 65 ? 6.826 0.782 -4.294 1.00 0.00 65 ARG A O 6
ATOM 9486 N N . MET A 1 66 ? 6.737 -1.231 -3.294 1.00 0.00 66 MET A N 6
ATOM 9487 C CA . MET A 1 66 ? 5.855 -1.813 -4.298 1.00 0.00 66 MET A CA 6
ATOM 9488 C C . MET A 1 66 ? 4.663 -0.900 -4.569 1.00 0.00 66 MET A C 6
ATOM 9489 O O . MET A 1 66 ? 4.455 -0.454 -5.698 1.00 0.00 66 MET A O 6
ATOM 9503 N N . ILE A 1 67 ? 3.883 -0.629 -3.528 1.00 0.00 67 ILE A N 6
ATOM 9504 C CA . ILE A 1 67 ? 2.713 0.231 -3.654 1.00 0.00 67 ILE A CA 6
ATOM 9505 C C . ILE A 1 67 ? 3.025 1.465 -4.494 1.00 0.00 67 ILE A C 6
ATOM 9506 O O . ILE A 1 67 ? 2.427 1.679 -5.549 1.00 0.00 67 ILE A O 6
ATOM 9522 N N . TYR A 1 68 ? 3.967 2.273 -4.021 1.00 0.00 68 TYR A N 6
ATOM 9523 C CA . TYR A 1 68 ? 4.359 3.486 -4.727 1.00 0.00 68 TYR A CA 6
ATOM 9524 C C . TYR A 1 68 ? 4.642 3.193 -6.198 1.00 0.00 68 TYR A C 6
ATOM 9525 O O . TYR A 1 68 ? 4.093 3.842 -7.088 1.00 0.00 68 TYR A O 6
ATOM 9543 N N . SER A 1 69 ? 5.502 2.210 -6.444 1.00 0.00 69 SER A N 6
ATOM 9544 C CA . SER A 1 69 ? 5.861 1.832 -7.806 1.00 0.00 69 SER A CA 6
ATOM 9545 C C . SER A 1 69 ? 4.645 1.895 -8.725 1.00 0.00 69 SER A C 6
ATOM 9546 O O . SER A 1 69 ? 4.735 2.357 -9.863 1.00 0.00 69 SER A O 6
ATOM 9554 N N . THR A 1 70 ? 3.507 1.425 -8.224 1.00 0.00 70 THR A N 6
ATOM 9555 C CA . THR A 1 70 ? 2.273 1.426 -8.999 1.00 0.00 70 THR A CA 6
ATOM 9556 C C . THR A 1 70 ? 1.793 2.848 -9.268 1.00 0.00 70 THR A C 6
ATOM 9557 O O . THR A 1 70 ? 1.466 3.200 -10.402 1.00 0.00 70 THR A O 6
ATOM 9568 N N . LEU A 1 71 ? 1.754 3.662 -8.219 1.00 0.00 71 LEU A N 6
ATOM 9569 C CA . LEU A 1 71 ? 1.315 5.048 -8.342 1.00 0.00 71 LEU A CA 6
ATOM 9570 C C . LEU A 1 71 ? 2.490 6.008 -8.184 1.00 0.00 71 LEU A C 6
ATOM 9571 O O . LEU A 1 71 ? 2.369 7.054 -7.548 1.00 0.00 71 LEU A O 6
ATOM 9587 N N . ALA A 1 72 ? 3.627 5.645 -8.770 1.00 0.00 72 ALA A N 6
ATOM 9588 C CA . ALA A 1 72 ? 4.822 6.475 -8.698 1.00 0.00 72 ALA A CA 6
ATOM 9589 C C . ALA A 1 72 ? 4.494 7.936 -8.989 1.00 0.00 72 ALA A C 6
ATOM 9590 O O . ALA A 1 72 ? 4.760 8.815 -8.171 1.00 0.00 72 ALA A O 6
ATOM 9597 N N . GLU A 1 73 ? 3.916 8.186 -10.160 1.00 0.00 73 GLU A N 6
ATOM 9598 C CA . GLU A 1 73 ? 3.554 9.541 -10.558 1.00 0.00 73 GLU A CA 6
ATOM 9599 C C . GLU A 1 73 ? 2.122 9.865 -10.144 1.00 0.00 73 GLU A C 6
ATOM 9600 O O . GLU A 1 73 ? 1.846 10.944 -9.620 1.00 0.00 73 GLU A O 6
ATOM 9612 N N . GLU A 1 74 ? 1.215 8.923 -10.383 1.00 0.00 74 GLU A N 6
ATOM 9613 C CA . GLU A 1 74 ? -0.189 9.109 -10.036 1.00 0.00 74 GLU A CA 6
ATOM 9614 C C . GLU A 1 74 ? -0.329 9.749 -8.657 1.00 0.00 74 GLU A C 6
ATOM 9615 O O . GLU A 1 74 ? -1.095 10.695 -8.474 1.00 0.00 74 GLU A O 6
ATOM 9627 N N . LEU A 1 75 ? 0.416 9.224 -7.691 1.00 0.00 75 LEU A N 6
ATOM 9628 C CA . LEU A 1 75 ? 0.376 9.742 -6.328 1.00 0.00 75 LEU A CA 6
ATOM 9629 C C . LEU A 1 75 ? 1.109 11.077 -6.230 1.00 0.00 75 LEU A C 6
ATOM 9630 O O . LEU A 1 75 ? 0.845 11.878 -5.334 1.00 0.00 75 LEU A O 6
ATOM 9646 N N . SER A 1 76 ? 2.029 11.310 -7.161 1.00 0.00 76 SER A N 6
ATOM 9647 C CA . SER A 1 76 ? 2.801 12.547 -7.179 1.00 0.00 76 SER A CA 6
ATOM 9648 C C . SER A 1 76 ? 2.087 13.621 -7.993 1.00 0.00 76 SER A C 6
ATOM 9649 O O . SER A 1 76 ? 2.689 14.618 -8.393 1.00 0.00 76 SER A O 6
ATOM 9657 N N . THR A 1 77 ? 0.796 13.411 -8.235 1.00 0.00 77 THR A N 6
ATOM 9658 C CA . THR A 1 77 ? -0.002 14.359 -9.001 1.00 0.00 77 THR A CA 6
ATOM 9659 C C . THR A 1 77 ? -0.616 15.420 -8.094 1.00 0.00 77 THR A C 6
ATOM 9660 O O . THR A 1 77 ? -0.360 16.614 -8.255 1.00 0.00 77 THR A O 6
ATOM 9671 N N . THR A 1 78 ? -1.429 14.977 -7.140 1.00 0.00 78 THR A N 6
ATOM 9672 C CA . THR A 1 78 ? -2.081 15.889 -6.208 1.00 0.00 78 THR A CA 6
ATOM 9673 C C . THR A 1 78 ? -1.824 15.473 -4.763 1.00 0.00 78 THR A C 6
ATOM 9674 O O . THR A 1 78 ? -1.606 16.317 -3.894 1.00 0.00 78 THR A O 6
ATOM 9685 N N . VAL A 1 79 ? -1.851 14.168 -4.514 1.00 0.00 79 VAL A N 6
ATOM 9686 C CA . VAL A 1 79 ? -1.620 13.641 -3.174 1.00 0.00 79 VAL A CA 6
ATOM 9687 C C . VAL A 1 79 ? -0.180 13.876 -2.732 1.00 0.00 79 VAL A C 6
ATOM 9688 O O . VAL A 1 79 ? 0.758 13.343 -3.326 1.00 0.00 79 VAL A O 6
ATOM 9701 N N . HIS A 1 80 ? -0.011 14.678 -1.686 1.00 0.00 80 HIS A N 6
ATOM 9702 C CA . HIS A 1 80 ? 1.315 14.984 -1.162 1.00 0.00 80 HIS A CA 6
ATOM 9703 C C . HIS A 1 80 ? 1.791 13.888 -0.213 1.00 0.00 80 HIS A C 6
ATOM 9704 O O . HIS A 1 80 ? 2.783 13.211 -0.479 1.00 0.00 80 HIS A O 6
ATOM 9719 N N . ALA A 1 81 ? 1.076 13.720 0.895 1.00 0.00 81 ALA A N 6
ATOM 9720 C CA . ALA A 1 81 ? 1.424 12.707 1.882 1.00 0.00 81 ALA A CA 6
ATOM 9721 C C . ALA A 1 81 ? 0.381 11.595 1.919 1.00 0.00 81 ALA A C 6
ATOM 9722 O O . ALA A 1 81 ? -0.822 11.858 1.920 1.00 0.00 81 ALA A O 6
ATOM 9729 N N . LEU A 1 82 ? 0.849 10.352 1.949 1.00 0.00 82 LEU A N 6
ATOM 9730 C CA . LEU A 1 82 ? -0.044 9.199 1.985 1.00 0.00 82 LEU A CA 6
ATOM 9731 C C . LEU A 1 82 ? 0.416 8.186 3.029 1.00 0.00 82 LEU A C 6
ATOM 9732 O O . LEU A 1 82 ? 1.614 7.990 3.231 1.00 0.00 82 LEU A O 6
ATOM 9748 N N . ALA A 1 83 ? -0.544 7.544 3.686 1.00 0.00 83 ALA A N 6
ATOM 9749 C CA . ALA A 1 83 ? -0.237 6.548 4.705 1.00 0.00 83 ALA A CA 6
ATOM 9750 C C . ALA A 1 83 ? -0.793 5.181 4.322 1.00 0.00 83 ALA A C 6
ATOM 9751 O O . ALA A 1 83 ? -2.000 4.945 4.402 1.00 0.00 83 ALA A O 6
ATOM 9758 N N . LEU A 1 84 ? 0.092 4.283 3.904 1.00 0.00 84 LEU A N 6
ATOM 9759 C CA . LEU A 1 84 ? -0.311 2.938 3.508 1.00 0.00 84 LEU A CA 6
ATOM 9760 C C . LEU A 1 84 ? -0.448 2.029 4.725 1.00 0.00 84 LEU A C 6
ATOM 9761 O O . LEU A 1 84 ? 0.466 1.929 5.544 1.00 0.00 84 LEU A O 6
ATOM 9777 N N . HIS A 1 85 ? -1.595 1.367 4.837 1.00 0.00 85 HIS A N 6
ATOM 9778 C CA . HIS A 1 85 ? -1.851 0.464 5.953 1.00 0.00 85 HIS A CA 6
ATOM 9779 C C . HIS A 1 85 ? -2.017 -0.971 5.463 1.00 0.00 85 HIS A C 6
ATOM 9780 O O . HIS A 1 85 ? -3.134 -1.478 5.359 1.00 0.00 85 HIS A O 6
ATOM 9795 N N . THR A 1 86 ? -0.897 -1.622 5.163 1.00 0.00 86 THR A N 6
ATOM 9796 C CA . THR A 1 86 ? -0.918 -2.998 4.683 1.00 0.00 86 THR A CA 6
ATOM 9797 C C . THR A 1 86 ? -0.986 -3.985 5.843 1.00 0.00 86 THR A C 6
ATOM 9798 O O . THR A 1 86 ? -0.014 -4.163 6.577 1.00 0.00 86 THR A O 6
ATOM 9809 N N . TYR A 1 87 ? -2.140 -4.624 6.003 1.00 0.00 87 TYR A N 6
ATOM 9810 C CA . TYR A 1 87 ? -2.335 -5.592 7.075 1.00 0.00 87 TYR A CA 6
ATOM 9811 C C . TYR A 1 87 ? -2.453 -7.007 6.517 1.00 0.00 87 TYR A C 6
ATOM 9812 O O . TYR A 1 87 ? -2.776 -7.201 5.345 1.00 0.00 87 TYR A O 6
ATOM 9830 N N . THR A 1 88 ? -2.190 -7.995 7.367 1.00 0.00 88 THR A N 6
ATOM 9831 C CA . THR A 1 88 ? -2.266 -9.393 6.961 1.00 0.00 88 THR A CA 6
ATOM 9832 C C . THR A 1 88 ? -3.540 -10.048 7.481 1.00 0.00 88 THR A C 6
ATOM 9833 O O . THR A 1 88 ? -3.964 -9.794 8.609 1.00 0.00 88 THR A O 6
ATOM 9844 N N . ILE A 1 89 ? -4.146 -10.892 6.653 1.00 0.00 89 ILE A N 6
ATOM 9845 C CA . ILE A 1 89 ? -5.372 -11.585 7.032 1.00 0.00 89 ILE A CA 6
ATOM 9846 C C . ILE A 1 89 ? -5.288 -12.109 8.462 1.00 0.00 89 ILE A C 6
ATOM 9847 O O . ILE A 1 89 ? -6.247 -12.013 9.227 1.00 0.00 89 ILE A O 6
ATOM 9863 N N . LYS A 1 90 ? -4.133 -12.662 8.817 1.00 0.00 90 LYS A N 6
ATOM 9864 C CA . LYS A 1 90 ? -3.920 -13.198 10.156 1.00 0.00 90 LYS A CA 6
ATOM 9865 C C . LYS A 1 90 ? -4.037 -12.099 11.207 1.00 0.00 90 LYS A C 6
ATOM 9866 O O . LYS A 1 90 ? -4.809 -12.218 12.158 1.00 0.00 90 LYS A O 6
ATOM 9885 N N . GLU A 1 91 ? -3.267 -11.030 11.027 1.00 0.00 91 GLU A N 6
ATOM 9886 C CA . GLU A 1 91 ? -3.286 -9.910 11.961 1.00 0.00 91 GLU A CA 6
ATOM 9887 C C . GLU A 1 91 ? -4.694 -9.335 12.092 1.00 0.00 91 GLU A C 6
ATOM 9888 O O . GLU A 1 91 ? -5.199 -9.149 13.199 1.00 0.00 91 GLU A O 6
ATOM 9900 N N . TRP A 1 92 ? -5.320 -9.055 10.955 1.00 0.00 92 TRP A N 6
ATOM 9901 C CA . TRP A 1 92 ? -6.668 -8.500 10.942 1.00 0.00 92 TRP A CA 6
ATOM 9902 C C . TRP A 1 92 ? -7.653 -9.446 11.620 1.00 0.00 92 TRP A C 6
ATOM 9903 O O . TRP A 1 92 ? -8.487 -9.019 12.418 1.00 0.00 92 TRP A O 6
ATOM 9924 N N . GLU A 1 93 ? -7.550 -10.732 11.297 1.00 0.00 93 GLU A N 6
ATOM 9925 C CA . GLU A 1 93 ? -8.434 -11.737 11.877 1.00 0.00 93 GLU A CA 6
ATOM 9926 C C . GLU A 1 93 ? -8.642 -11.484 13.367 1.00 0.00 93 GLU A C 6
ATOM 9927 O O . GLU A 1 93 ? -9.745 -11.644 13.887 1.00 0.00 93 GLU A O 6
ATOM 9939 N N . GLY A 1 94 ? -7.572 -11.088 14.050 1.00 0.00 94 GLY A N 6
ATOM 9940 C CA . GLY A 1 94 ? -7.657 -10.820 15.473 1.00 0.00 94 GLY A CA 6
ATOM 9941 C C . GLY A 1 94 ? -6.695 -9.736 15.918 1.00 0.00 94 GLY A C 6
ATOM 9942 O O . GLY A 1 94 ? -5.989 -9.892 16.915 1.00 0.00 94 GLY A O 6
ATOM 9946 N N . LEU A 1 95 ? -6.666 -8.634 15.177 1.00 0.00 95 LEU A N 6
ATOM 9947 C CA . LEU A 1 95 ? -5.782 -7.518 15.499 1.00 0.00 95 LEU A CA 6
ATOM 9948 C C . LEU A 1 95 ? -5.901 -7.137 16.971 1.00 0.00 95 LEU A C 6
ATOM 9949 O O . LEU A 1 95 ? -4.896 -6.965 17.660 1.00 0.00 95 LEU A O 6
ATOM 9965 N N . GLN A 1 96 ? -7.136 -7.009 17.446 1.00 0.00 96 GLN A N 6
ATOM 9966 C CA . GLN A 1 96 ? -7.385 -6.650 18.837 1.00 0.00 96 GLN A CA 6
ATOM 9967 C C . GLN A 1 96 ? -7.216 -7.859 19.750 1.00 0.00 96 GLN A C 6
ATOM 9968 O O . GLN A 1 96 ? -8.064 -8.131 20.601 1.00 0.00 96 GLN A O 6
ATOM 9982 N N . ASP A 1 97 ? -6.116 -8.582 19.568 1.00 0.00 97 ASP A N 6
ATOM 9983 C CA . ASP A 1 97 ? -5.835 -9.763 20.377 1.00 0.00 97 ASP A CA 6
ATOM 9984 C C . ASP A 1 97 ? -5.966 -9.447 21.864 1.00 0.00 97 ASP A C 6
ATOM 9985 O O . ASP A 1 97 ? -6.175 -8.297 22.250 1.00 0.00 97 ASP A O 6
ATOM 9994 N N . THR A 1 98 ? -5.842 -10.477 22.695 1.00 0.00 98 THR A N 6
ATOM 9995 C CA . THR A 1 98 ? -5.948 -10.311 24.139 1.00 0.00 98 THR A CA 6
ATOM 9996 C C . THR A 1 98 ? -5.441 -11.546 24.874 1.00 0.00 98 THR A C 6
ATOM 9997 O O . THR A 1 98 ? -5.532 -12.664 24.366 1.00 0.00 98 THR A O 6
ATOM 10008 N N . VAL A 1 99 ? -4.907 -11.338 26.074 1.00 0.00 99 VAL A N 6
ATOM 10009 C CA . VAL A 1 99 ? -4.387 -12.436 26.880 1.00 0.00 99 VAL A CA 6
ATOM 10010 C C . VAL A 1 99 ? -5.356 -13.613 26.896 1.00 0.00 99 VAL A C 6
ATOM 10011 O O . VAL A 1 99 ? -4.961 -14.752 27.145 1.00 0.00 99 VAL A O 6
ATOM 10024 N N . PHE A 1 100 ? -6.627 -13.330 26.629 1.00 0.00 100 PHE A N 6
ATOM 10025 C CA . PHE A 1 100 ? -7.654 -14.365 26.613 1.00 0.00 100 PHE A CA 6
ATOM 10026 C C . PHE A 1 100 ? -8.333 -14.436 25.249 1.00 0.00 100 PHE A C 6
ATOM 10027 O O . PHE A 1 100 ? -8.703 -13.413 24.674 1.00 0.00 100 PHE A O 6
ATOM 10044 N N . ALA A 1 101 ? -8.493 -15.652 24.737 1.00 0.00 101 ALA A N 6
ATOM 10045 C CA . ALA A 1 101 ? -9.130 -15.858 23.442 1.00 0.00 101 ALA A CA 6
ATOM 10046 C C . ALA A 1 101 ? -10.179 -16.962 23.515 1.00 0.00 101 ALA A C 6
ATOM 10047 O O . ALA A 1 101 ? -11.247 -16.857 22.912 1.00 0.00 101 ALA A O 6
ATOM 10054 N N . SER A 1 102 ? -9.867 -18.021 24.255 1.00 0.00 102 SER A N 6
ATOM 10055 C CA . SER A 1 102 ? -10.781 -19.147 24.403 1.00 0.00 102 SER A CA 6
ATOM 10056 C C . SER A 1 102 ? -10.432 -19.972 25.638 1.00 0.00 102 SER A C 6
ATOM 10057 O O . SER A 1 102 ? -9.276 -20.056 26.053 1.00 0.00 102 SER A O 6
ATOM 10065 N N . PRO A 1 103 ? -11.455 -20.596 26.240 1.00 0.00 103 PRO A N 6
ATOM 10066 C CA . PRO A 1 103 ? -11.283 -21.427 27.436 1.00 0.00 103 PRO A CA 6
ATOM 10067 C C . PRO A 1 103 ? -10.538 -22.724 27.138 1.00 0.00 103 PRO A C 6
ATOM 10068 O O . PRO A 1 103 ? -10.596 -23.261 26.032 1.00 0.00 103 PRO A O 6
ATOM 10079 N N . PRO A 1 104 ? -9.822 -23.241 28.148 1.00 0.00 104 PRO A N 6
ATOM 10080 C CA . PRO A 1 104 ? -9.054 -24.483 28.018 1.00 0.00 104 PRO A CA 6
ATOM 10081 C C . PRO A 1 104 ? -9.951 -25.710 27.896 1.00 0.00 104 PRO A C 6
ATOM 10082 O O . PRO A 1 104 ? -11.015 -25.776 28.512 1.00 0.00 104 PRO A O 6
ATOM 10093 N N . CYS A 1 105 ? -9.515 -26.678 27.098 1.00 0.00 105 CYS A N 6
ATOM 10094 C CA . CYS A 1 105 ? -10.279 -27.904 26.895 1.00 0.00 105 CYS A CA 6
ATOM 10095 C C . CYS A 1 105 ? -10.777 -28.461 28.225 1.00 0.00 105 CYS A C 6
ATOM 10096 O O . CYS A 1 105 ? -10.201 -28.187 29.278 1.00 0.00 105 CYS A O 6
ATOM 10104 N N . ARG A 1 106 ? -11.851 -29.242 28.168 1.00 0.00 106 ARG A N 6
ATOM 10105 C CA . ARG A 1 106 ? -12.428 -29.835 29.369 1.00 0.00 106 ARG A CA 6
ATOM 10106 C C . ARG A 1 106 ? -11.344 -30.463 30.240 1.00 0.00 106 ARG A C 6
ATOM 10107 O O . ARG A 1 106 ? -11.299 -30.241 31.449 1.00 0.00 106 ARG A O 6
ATOM 10128 N N . GLY A 1 107 ? -10.471 -31.249 29.616 1.00 0.00 107 GLY A N 6
ATOM 10129 C CA . GLY A 1 107 ? -9.400 -31.897 30.350 1.00 0.00 107 GLY A CA 6
ATOM 10130 C C . GLY A 1 107 ? -9.222 -33.349 29.954 1.00 0.00 107 GLY A C 6
ATOM 10131 O O . GLY A 1 107 ? -10.119 -34.168 30.156 1.00 0.00 107 GLY A O 6
ATOM 10135 N N . GLY A 1 1 ? -32.293 7.138 -21.913 1.00 0.00 1 GLY A N 7
ATOM 10136 C CA . GLY A 1 1 ? -31.891 8.017 -20.831 1.00 0.00 1 GLY A CA 7
ATOM 10137 C C . GLY A 1 1 ? -30.410 7.919 -20.524 1.00 0.00 1 GLY A C 7
ATOM 10138 O O . GLY A 1 1 ? -29.571 8.229 -21.370 1.00 0.00 1 GLY A O 7
ATOM 10142 N N . SER A 1 2 ? -30.086 7.487 -19.309 1.00 0.00 2 SER A N 7
ATOM 10143 C CA . SER A 1 2 ? -28.696 7.354 -18.890 1.00 0.00 2 SER A CA 7
ATOM 10144 C C . SER A 1 2 ? -27.832 8.444 -19.518 1.00 0.00 2 SER A C 7
ATOM 10145 O O . SER A 1 2 ? -26.725 8.182 -19.988 1.00 0.00 2 SER A O 7
ATOM 10153 N N . SER A 1 3 ? -28.348 9.670 -19.521 1.00 0.00 3 SER A N 7
ATOM 10154 C CA . SER A 1 3 ? -27.627 10.800 -20.094 1.00 0.00 3 SER A CA 7
ATOM 10155 C C . SER A 1 3 ? -26.971 11.637 -19.000 1.00 0.00 3 SER A C 7
ATOM 10156 O O . SER A 1 3 ? -27.629 12.068 -18.054 1.00 0.00 3 SER A O 7
ATOM 10164 N N . GLY A 1 4 ? -25.668 11.862 -19.136 1.00 0.00 4 GLY A N 7
ATOM 10165 C CA . GLY A 1 4 ? -24.944 12.646 -18.153 1.00 0.00 4 GLY A CA 7
ATOM 10166 C C . GLY A 1 4 ? -24.475 11.812 -16.977 1.00 0.00 4 GLY A C 7
ATOM 10167 O O . GLY A 1 4 ? -25.288 11.298 -16.209 1.00 0.00 4 GLY A O 7
ATOM 10171 N N . SER A 1 5 ? -23.161 11.675 -16.837 1.00 0.00 5 SER A N 7
ATOM 10172 C CA . SER A 1 5 ? -22.585 10.892 -15.750 1.00 0.00 5 SER A CA 7
ATOM 10173 C C . SER A 1 5 ? -21.134 11.292 -15.501 1.00 0.00 5 SER A C 7
ATOM 10174 O O . SER A 1 5 ? -20.246 10.966 -16.288 1.00 0.00 5 SER A O 7
ATOM 10182 N N . SER A 1 6 ? -20.902 12.000 -14.401 1.00 0.00 6 SER A N 7
ATOM 10183 C CA . SER A 1 6 ? -19.560 12.449 -14.049 1.00 0.00 6 SER A CA 7
ATOM 10184 C C . SER A 1 6 ? -18.987 11.609 -12.911 1.00 0.00 6 SER A C 7
ATOM 10185 O O . SER A 1 6 ? -19.695 10.814 -12.294 1.00 0.00 6 SER A O 7
ATOM 10193 N N . GLY A 1 7 ? -17.698 11.791 -12.640 1.00 0.00 7 GLY A N 7
ATOM 10194 C CA . GLY A 1 7 ? -17.051 11.044 -11.578 1.00 0.00 7 GLY A CA 7
ATOM 10195 C C . GLY A 1 7 ? -15.623 10.668 -11.920 1.00 0.00 7 GLY A C 7
ATOM 10196 O O . GLY A 1 7 ? -15.384 9.678 -12.610 1.00 0.00 7 GLY A O 7
ATOM 10200 N N . MET A 1 8 ? -14.672 11.462 -11.438 1.00 0.00 8 MET A N 7
ATOM 10201 C CA . MET A 1 8 ? -13.260 11.207 -11.698 1.00 0.00 8 MET A CA 7
ATOM 10202 C C . MET A 1 8 ? -12.384 11.860 -10.634 1.00 0.00 8 MET A C 7
ATOM 10203 O O . MET A 1 8 ? -12.221 13.079 -10.614 1.00 0.00 8 MET A O 7
ATOM 10217 N N . MET A 1 9 ? -11.824 11.040 -9.750 1.00 0.00 9 MET A N 7
ATOM 10218 C CA . MET A 1 9 ? -10.964 11.540 -8.683 1.00 0.00 9 MET A CA 7
ATOM 10219 C C . MET A 1 9 ? -9.735 10.653 -8.516 1.00 0.00 9 MET A C 7
ATOM 10220 O O . MET A 1 9 ? -9.583 9.648 -9.212 1.00 0.00 9 MET A O 7
ATOM 10234 N N . ILE A 1 10 ? -8.860 11.030 -7.589 1.00 0.00 10 ILE A N 7
ATOM 10235 C CA . ILE A 1 10 ? -7.645 10.268 -7.331 1.00 0.00 10 ILE A CA 7
ATOM 10236 C C . ILE A 1 10 ? -7.955 8.976 -6.583 1.00 0.00 10 ILE A C 7
ATOM 10237 O O . ILE A 1 10 ? -7.678 7.881 -7.073 1.00 0.00 10 ILE A O 7
ATOM 10253 N N . ARG A 1 11 ? -8.532 9.111 -5.394 1.00 0.00 11 ARG A N 7
ATOM 10254 C CA . ARG A 1 11 ? -8.881 7.955 -4.578 1.00 0.00 11 ARG A CA 7
ATOM 10255 C C . ARG A 1 11 ? -9.466 6.838 -5.438 1.00 0.00 11 ARG A C 7
ATOM 10256 O O . ARG A 1 11 ? -9.189 5.661 -5.215 1.00 0.00 11 ARG A O 7
ATOM 10277 N N . GLU A 1 12 ? -10.276 7.219 -6.421 1.00 0.00 12 GLU A N 7
ATOM 10278 C CA . GLU A 1 12 ? -10.901 6.249 -7.313 1.00 0.00 12 GLU A CA 7
ATOM 10279 C C . GLU A 1 12 ? -9.855 5.559 -8.184 1.00 0.00 12 GLU A C 7
ATOM 10280 O O . GLU A 1 12 ? -9.785 4.331 -8.233 1.00 0.00 12 GLU A O 7
ATOM 10292 N N . ARG A 1 13 ? -9.045 6.358 -8.871 1.00 0.00 13 ARG A N 7
ATOM 10293 C CA . ARG A 1 13 ? -8.004 5.825 -9.742 1.00 0.00 13 ARG A CA 7
ATOM 10294 C C . ARG A 1 13 ? -7.059 4.913 -8.964 1.00 0.00 13 ARG A C 7
ATOM 10295 O O . ARG A 1 13 ? -6.631 3.873 -9.466 1.00 0.00 13 ARG A O 7
ATOM 10316 N N . ILE A 1 14 ? -6.738 5.311 -7.738 1.00 0.00 14 ILE A N 7
ATOM 10317 C CA . ILE A 1 14 ? -5.844 4.529 -6.892 1.00 0.00 14 ILE A CA 7
ATOM 10318 C C . ILE A 1 14 ? -6.337 3.093 -6.751 1.00 0.00 14 ILE A C 7
ATOM 10319 O O . ILE A 1 14 ? -5.670 2.153 -7.181 1.00 0.00 14 ILE A O 7
ATOM 10335 N N . GLU A 1 15 ? -7.510 2.932 -6.146 1.00 0.00 15 GLU A N 7
ATOM 10336 C CA . GLU A 1 15 ? -8.093 1.610 -5.949 1.00 0.00 15 GLU A CA 7
ATOM 10337 C C . GLU A 1 15 ? -8.213 0.866 -7.276 1.00 0.00 15 GLU A C 7
ATOM 10338 O O . GLU A 1 15 ? -7.687 -0.236 -7.431 1.00 0.00 15 GLU A O 7
ATOM 10350 N N . GLU A 1 16 ? -8.908 1.477 -8.230 1.00 0.00 16 GLU A N 7
ATOM 10351 C CA . GLU A 1 16 ? -9.099 0.871 -9.543 1.00 0.00 16 GLU A CA 7
ATOM 10352 C C . GLU A 1 16 ? -7.876 0.053 -9.947 1.00 0.00 16 GLU A C 7
ATOM 10353 O O . GLU A 1 16 ? -8.000 -1.040 -10.500 1.00 0.00 16 GLU A O 7
ATOM 10365 N N . LYS A 1 17 ? -6.693 0.591 -9.668 1.00 0.00 17 LYS A N 7
ATOM 10366 C CA . LYS A 1 17 ? -5.446 -0.087 -10.001 1.00 0.00 17 LYS A CA 7
ATOM 10367 C C . LYS A 1 17 ? -5.171 -1.229 -9.027 1.00 0.00 17 LYS A C 7
ATOM 10368 O O . LYS A 1 17 ? -5.204 -2.401 -9.404 1.00 0.00 17 LYS A O 7
ATOM 10387 N N . LEU A 1 18 ? -4.901 -0.880 -7.774 1.00 0.00 18 LEU A N 7
ATOM 10388 C CA . LEU A 1 18 ? -4.622 -1.876 -6.746 1.00 0.00 18 LEU A CA 7
ATOM 10389 C C . LEU A 1 18 ? -5.458 -3.132 -6.963 1.00 0.00 18 LEU A C 7
ATOM 10390 O O . LEU A 1 18 ? -4.985 -4.249 -6.754 1.00 0.00 18 LEU A O 7
ATOM 10406 N N . ARG A 1 19 ? -6.703 -2.942 -7.387 1.00 0.00 19 ARG A N 7
ATOM 10407 C CA . ARG A 1 19 ? -7.606 -4.060 -7.634 1.00 0.00 19 ARG A CA 7
ATOM 10408 C C . ARG A 1 19 ? -6.913 -5.148 -8.450 1.00 0.00 19 ARG A C 7
ATOM 10409 O O . ARG A 1 19 ? -6.905 -6.316 -8.064 1.00 0.00 19 ARG A O 7
ATOM 10430 N N . ALA A 1 20 ? -6.333 -4.754 -9.579 1.00 0.00 20 ALA A N 7
ATOM 10431 C CA . ALA A 1 20 ? -5.636 -5.695 -10.448 1.00 0.00 20 ALA A CA 7
ATOM 10432 C C . ALA A 1 20 ? -4.151 -5.760 -10.109 1.00 0.00 20 ALA A C 7
ATOM 10433 O O . ALA A 1 20 ? -3.533 -6.821 -10.186 1.00 0.00 20 ALA A O 7
ATOM 10440 N N . ALA A 1 21 ? -3.584 -4.618 -9.733 1.00 0.00 21 ALA A N 7
ATOM 10441 C CA . ALA A 1 21 ? -2.172 -4.546 -9.380 1.00 0.00 21 ALA A CA 7
ATOM 10442 C C . ALA A 1 21 ? -1.769 -5.714 -8.487 1.00 0.00 21 ALA A C 7
ATOM 10443 O O . ALA A 1 21 ? -0.870 -6.485 -8.825 1.00 0.00 21 ALA A O 7
ATOM 10450 N N . PHE A 1 22 ? -2.438 -5.839 -7.346 1.00 0.00 22 PHE A N 7
ATOM 10451 C CA . PHE A 1 22 ? -2.148 -6.913 -6.403 1.00 0.00 22 PHE A CA 7
ATOM 10452 C C . PHE A 1 22 ? -3.333 -7.867 -6.284 1.00 0.00 22 PHE A C 7
ATOM 10453 O O . PHE A 1 22 ? -3.163 -9.086 -6.287 1.00 0.00 22 PHE A O 7
ATOM 10470 N N . GLN A 1 23 ? -4.531 -7.302 -6.178 1.00 0.00 23 GLN A N 7
ATOM 10471 C CA . GLN A 1 23 ? -5.744 -8.102 -6.056 1.00 0.00 23 GLN A CA 7
ATOM 10472 C C . GLN A 1 23 ? -5.867 -8.694 -4.656 1.00 0.00 23 GLN A C 7
ATOM 10473 O O . GLN A 1 23 ? -6.064 -9.897 -4.480 1.00 0.00 23 GLN A O 7
ATOM 10487 N N . PRO A 1 24 ? -5.749 -7.832 -3.636 1.00 0.00 24 PRO A N 7
ATOM 10488 C CA . PRO A 1 24 ? -5.844 -8.247 -2.233 1.00 0.00 24 PRO A CA 7
ATOM 10489 C C . PRO A 1 24 ? -7.259 -8.662 -1.846 1.00 0.00 24 PRO A C 7
ATOM 10490 O O . PRO A 1 24 ? -8.112 -8.876 -2.708 1.00 0.00 24 PRO A O 7
ATOM 10501 N N . VAL A 1 25 ? -7.503 -8.774 -0.544 1.00 0.00 25 VAL A N 7
ATOM 10502 C CA . VAL A 1 25 ? -8.816 -9.162 -0.043 1.00 0.00 25 VAL A CA 7
ATOM 10503 C C . VAL A 1 25 ? -9.613 -7.944 0.409 1.00 0.00 25 VAL A C 7
ATOM 10504 O O . VAL A 1 25 ? -10.822 -7.863 0.190 1.00 0.00 25 VAL A O 7
ATOM 10517 N N . PHE A 1 26 ? -8.929 -6.997 1.042 1.00 0.00 26 PHE A N 7
ATOM 10518 C CA . PHE A 1 26 ? -9.573 -5.781 1.526 1.00 0.00 26 PHE A CA 7
ATOM 10519 C C . PHE A 1 26 ? -9.075 -4.559 0.760 1.00 0.00 26 PHE A C 7
ATOM 10520 O O . PHE A 1 26 ? -7.947 -4.540 0.265 1.00 0.00 26 PHE A O 7
ATOM 10537 N N . LEU A 1 27 ? -9.924 -3.542 0.665 1.00 0.00 27 LEU A N 7
ATOM 10538 C CA . LEU A 1 27 ? -9.572 -2.315 -0.041 1.00 0.00 27 LEU A CA 7
ATOM 10539 C C . LEU A 1 27 ? -10.481 -1.165 0.379 1.00 0.00 27 LEU A C 7
ATOM 10540 O O . LEU A 1 27 ? -11.705 -1.280 0.333 1.00 0.00 27 LEU A O 7
ATOM 10556 N N . GLU A 1 28 ? -9.873 -0.055 0.786 1.00 0.00 28 GLU A N 7
ATOM 10557 C CA . GLU A 1 28 ? -10.628 1.117 1.213 1.00 0.00 28 GLU A CA 7
ATOM 10558 C C . GLU A 1 28 ? -9.771 2.377 1.129 1.00 0.00 28 GLU A C 7
ATOM 10559 O O . GLU A 1 28 ? -8.554 2.326 1.306 1.00 0.00 28 GLU A O 7
ATOM 10571 N N . VAL A 1 29 ? -10.417 3.507 0.858 1.00 0.00 29 VAL A N 7
ATOM 10572 C CA . VAL A 1 29 ? -9.716 4.781 0.750 1.00 0.00 29 VAL A CA 7
ATOM 10573 C C . VAL A 1 29 ? -10.531 5.910 1.369 1.00 0.00 29 VAL A C 7
ATOM 10574 O O . VAL A 1 29 ? -11.755 5.946 1.248 1.00 0.00 29 VAL A O 7
ATOM 10587 N N . VAL A 1 30 ? -9.843 6.834 2.034 1.00 0.00 30 VAL A N 7
ATOM 10588 C CA . VAL A 1 30 ? -10.502 7.967 2.671 1.00 0.00 30 VAL A CA 7
ATOM 10589 C C . VAL A 1 30 ? -9.979 9.289 2.120 1.00 0.00 30 VAL A C 7
ATOM 10590 O O . VAL A 1 30 ? -8.904 9.751 2.504 1.00 0.00 30 VAL A O 7
ATOM 10603 N N . ASP A 1 31 ? -10.745 9.892 1.218 1.00 0.00 31 ASP A N 7
ATOM 10604 C CA . ASP A 1 31 ? -10.359 11.163 0.615 1.00 0.00 31 ASP A CA 7
ATOM 10605 C C . ASP A 1 31 ? -11.043 12.329 1.321 1.00 0.00 31 ASP A C 7
ATOM 10606 O O . ASP A 1 31 ? -12.270 12.416 1.350 1.00 0.00 31 ASP A O 7
ATOM 10615 N N . GLU A 1 32 ? -10.240 13.223 1.889 1.00 0.00 32 GLU A N 7
ATOM 10616 C CA . GLU A 1 32 ? -10.769 14.383 2.597 1.00 0.00 32 GLU A CA 7
ATOM 10617 C C . GLU A 1 32 ? -10.138 15.672 2.077 1.00 0.00 32 GLU A C 7
ATOM 10618 O O . GLU A 1 32 ? -8.926 15.863 2.169 1.00 0.00 32 GLU A O 7
ATOM 10630 N N . SER A 1 33 ? -10.970 16.552 1.530 1.00 0.00 33 SER A N 7
ATOM 10631 C CA . SER A 1 33 ? -10.495 17.821 0.991 1.00 0.00 33 SER A CA 7
ATOM 10632 C C . SER A 1 33 ? -11.195 18.996 1.668 1.00 0.00 33 SER A C 7
ATOM 10633 O O . SER A 1 33 ? -10.799 20.149 1.500 1.00 0.00 33 SER A O 7
ATOM 10641 N N . TYR A 1 34 ? -12.237 18.693 2.433 1.00 0.00 34 TYR A N 7
ATOM 10642 C CA . TYR A 1 34 ? -12.995 19.723 3.134 1.00 0.00 34 TYR A CA 7
ATOM 10643 C C . TYR A 1 34 ? -13.065 21.004 2.310 1.00 0.00 34 TYR A C 7
ATOM 10644 O O . TYR A 1 34 ? -12.827 22.099 2.821 1.00 0.00 34 TYR A O 7
ATOM 10662 N N . ARG A 1 35 ? -13.392 20.860 1.030 1.00 0.00 35 ARG A N 7
ATOM 10663 C CA . ARG A 1 35 ? -13.493 22.004 0.133 1.00 0.00 35 ARG A CA 7
ATOM 10664 C C . ARG A 1 35 ? -14.938 22.483 0.022 1.00 0.00 35 ARG A C 7
ATOM 10665 O O . ARG A 1 35 ? -15.207 23.685 0.028 1.00 0.00 35 ARG A O 7
ATOM 10686 N N . HIS A 1 36 ? -15.864 21.535 -0.079 1.00 0.00 36 HIS A N 7
ATOM 10687 C CA . HIS A 1 36 ? -17.282 21.859 -0.191 1.00 0.00 36 HIS A CA 7
ATOM 10688 C C . HIS A 1 36 ? -17.890 22.117 1.185 1.00 0.00 36 HIS A C 7
ATOM 10689 O O . HIS A 1 36 ? -18.506 23.157 1.416 1.00 0.00 36 HIS A O 7
ATOM 10704 N N . ASN A 1 37 ? -17.713 21.164 2.093 1.00 0.00 37 ASN A N 7
ATOM 10705 C CA . ASN A 1 37 ? -18.246 21.287 3.445 1.00 0.00 37 ASN A CA 7
ATOM 10706 C C . ASN A 1 37 ? -17.812 22.604 4.082 1.00 0.00 37 ASN A C 7
ATOM 10707 O O . ASN A 1 37 ? -18.635 23.353 4.609 1.00 0.00 37 ASN A O 7
ATOM 10718 N N . VAL A 1 38 ? -16.513 22.881 4.030 1.00 0.00 38 VAL A N 7
ATOM 10719 C CA . VAL A 1 38 ? -15.969 24.107 4.601 1.00 0.00 38 VAL A CA 7
ATOM 10720 C C . VAL A 1 38 ? -15.107 24.850 3.586 1.00 0.00 38 VAL A C 7
ATOM 10721 O O . VAL A 1 38 ? -14.514 24.257 2.685 1.00 0.00 38 VAL A O 7
ATOM 10734 N N . PRO A 1 39 ? -15.036 26.182 3.733 1.00 0.00 39 PRO A N 7
ATOM 10735 C CA . PRO A 1 39 ? -14.248 27.035 2.838 1.00 0.00 39 PRO A CA 7
ATOM 10736 C C . PRO A 1 39 ? -12.747 26.836 3.020 1.00 0.00 39 PRO A C 7
ATOM 10737 O O . PRO A 1 39 ? -12.313 25.942 3.746 1.00 0.00 39 PRO A O 7
ATOM 10748 N N . ALA A 1 40 ? -11.959 27.674 2.355 1.00 0.00 40 ALA A N 7
ATOM 10749 C CA . ALA A 1 40 ? -10.506 27.591 2.445 1.00 0.00 40 ALA A CA 7
ATOM 10750 C C . ALA A 1 40 ? -10.068 27.134 3.832 1.00 0.00 40 ALA A C 7
ATOM 10751 O O . ALA A 1 40 ? -10.494 27.689 4.844 1.00 0.00 40 ALA A O 7
ATOM 10758 N N . GLY A 1 41 ? -9.213 26.116 3.872 1.00 0.00 41 GLY A N 7
ATOM 10759 C CA . GLY A 1 41 ? -8.732 25.601 5.140 1.00 0.00 41 GLY A CA 7
ATOM 10760 C C . GLY A 1 41 ? -8.855 24.093 5.238 1.00 0.00 41 GLY A C 7
ATOM 10761 O O . GLY A 1 41 ? -9.923 23.570 5.554 1.00 0.00 41 GLY A O 7
ATOM 10765 N N . SER A 1 42 ? -7.759 23.393 4.964 1.00 0.00 42 SER A N 7
ATOM 10766 C CA . SER A 1 42 ? -7.750 21.935 5.017 1.00 0.00 42 SER A CA 7
ATOM 10767 C C . SER A 1 42 ? -6.343 21.392 4.791 1.00 0.00 42 SER A C 7
ATOM 10768 O O . SER A 1 42 ? -5.578 21.934 3.994 1.00 0.00 42 SER A O 7
ATOM 10776 N N . GLU A 1 43 ? -6.009 20.318 5.500 1.00 0.00 43 GLU A N 7
ATOM 10777 C CA . GLU A 1 43 ? -4.694 19.701 5.378 1.00 0.00 43 GLU A CA 7
ATOM 10778 C C . GLU A 1 43 ? -4.754 18.461 4.491 1.00 0.00 43 GLU A C 7
ATOM 10779 O O . GLU A 1 43 ? -5.682 17.658 4.591 1.00 0.00 43 GLU A O 7
ATOM 10791 N N . SER A 1 44 ? -3.759 18.313 3.622 1.00 0.00 44 SER A N 7
ATOM 10792 C CA . SER A 1 44 ? -3.701 17.173 2.714 1.00 0.00 44 SER A CA 7
ATOM 10793 C C . SER A 1 44 ? -3.490 15.874 3.485 1.00 0.00 44 SER A C 7
ATOM 10794 O O . SER A 1 44 ? -2.364 15.392 3.616 1.00 0.00 44 SER A O 7
ATOM 10802 N N . HIS A 1 45 ? -4.581 15.311 3.993 1.00 0.00 45 HIS A N 7
ATOM 10803 C CA . HIS A 1 45 ? -4.517 14.067 4.751 1.00 0.00 45 HIS A CA 7
ATOM 10804 C C . HIS A 1 45 ? -5.135 12.917 3.961 1.00 0.00 45 HIS A C 7
ATOM 10805 O O . HIS A 1 45 ? -6.353 12.743 3.948 1.00 0.00 45 HIS A O 7
ATOM 10820 N N . PHE A 1 46 ? -4.285 12.134 3.303 1.00 0.00 46 PHE A N 7
ATOM 10821 C CA . PHE A 1 46 ? -4.748 11.002 2.509 1.00 0.00 46 PHE A CA 7
ATOM 10822 C C . PHE A 1 46 ? -4.420 9.682 3.201 1.00 0.00 46 PHE A C 7
ATOM 10823 O O . PHE A 1 46 ? -3.338 9.515 3.765 1.00 0.00 46 PHE A O 7
ATOM 10840 N N . LYS A 1 47 ? -5.362 8.747 3.155 1.00 0.00 47 LYS A N 7
ATOM 10841 C CA . LYS A 1 47 ? -5.175 7.441 3.776 1.00 0.00 47 LYS A CA 7
ATOM 10842 C C . LYS A 1 47 ? -5.727 6.331 2.886 1.00 0.00 47 LYS A C 7
ATOM 10843 O O . LYS A 1 47 ? -6.728 6.517 2.193 1.00 0.00 47 LYS A O 7
ATOM 10862 N N . VAL A 1 48 ? -5.069 5.177 2.911 1.00 0.00 48 VAL A N 7
ATOM 10863 C CA . VAL A 1 48 ? -5.495 4.037 2.108 1.00 0.00 48 VAL A CA 7
ATOM 10864 C C . VAL A 1 48 ? -5.270 2.725 2.853 1.00 0.00 48 VAL A C 7
ATOM 10865 O O . VAL A 1 48 ? -4.227 2.523 3.475 1.00 0.00 48 VAL A O 7
ATOM 10878 N N . VAL A 1 49 ? -6.255 1.836 2.786 1.00 0.00 49 VAL A N 7
ATOM 10879 C CA . VAL A 1 49 ? -6.164 0.542 3.452 1.00 0.00 49 VAL A CA 7
ATOM 10880 C C . VAL A 1 49 ? -6.101 -0.595 2.439 1.00 0.00 49 VAL A C 7
ATOM 10881 O O . VAL A 1 49 ? -6.846 -0.609 1.458 1.00 0.00 49 VAL A O 7
ATOM 10894 N N . LEU A 1 50 ? -5.208 -1.548 2.682 1.00 0.00 50 LEU A N 7
ATOM 10895 C CA . LEU A 1 50 ? -5.048 -2.691 1.791 1.00 0.00 50 LEU A CA 7
ATOM 10896 C C . LEU A 1 50 ? -4.489 -3.894 2.544 1.00 0.00 50 LEU A C 7
ATOM 10897 O O . LEU A 1 50 ? -3.309 -3.927 2.895 1.00 0.00 50 LEU A O 7
ATOM 10913 N N . VAL A 1 51 ? -5.343 -4.883 2.787 1.00 0.00 51 VAL A N 7
ATOM 10914 C CA . VAL A 1 51 ? -4.934 -6.090 3.495 1.00 0.00 51 VAL A CA 7
ATOM 10915 C C . VAL A 1 51 ? -4.493 -7.176 2.520 1.00 0.00 51 VAL A C 7
ATOM 10916 O O . VAL A 1 51 ? -5.312 -7.750 1.802 1.00 0.00 51 VAL A O 7
ATOM 10929 N N . SER A 1 52 ? -3.194 -7.454 2.501 1.00 0.00 52 SER A N 7
ATOM 10930 C CA . SER A 1 52 ? -2.642 -8.470 1.612 1.00 0.00 52 SER A CA 7
ATOM 10931 C C . SER A 1 52 ? -1.696 -9.398 2.368 1.00 0.00 52 SER A C 7
ATOM 10932 O O . SER A 1 52 ? -1.216 -9.065 3.452 1.00 0.00 52 SER A O 7
ATOM 10940 N N . ASP A 1 53 ? -1.434 -10.564 1.788 1.00 0.00 53 ASP A N 7
ATOM 10941 C CA . ASP A 1 53 ? -0.545 -11.542 2.406 1.00 0.00 53 ASP A CA 7
ATOM 10942 C C . ASP A 1 53 ? 0.893 -11.342 1.936 1.00 0.00 53 ASP A C 7
ATOM 10943 O O . ASP A 1 53 ? 1.840 -11.590 2.682 1.00 0.00 53 ASP A O 7
ATOM 10952 N N . ARG A 1 54 ? 1.047 -10.893 0.694 1.00 0.00 54 ARG A N 7
ATOM 10953 C CA . ARG A 1 54 ? 2.369 -10.662 0.124 1.00 0.00 54 ARG A CA 7
ATOM 10954 C C . ARG A 1 54 ? 3.311 -10.061 1.162 1.00 0.00 54 ARG A C 7
ATOM 10955 O O . ARG A 1 54 ? 4.524 -10.270 1.111 1.00 0.00 54 ARG A O 7
ATOM 10976 N N . PHE A 1 55 ? 2.746 -9.311 2.103 1.00 0.00 55 PHE A N 7
ATOM 10977 C CA . PHE A 1 55 ? 3.536 -8.678 3.153 1.00 0.00 55 PHE A CA 7
ATOM 10978 C C . PHE A 1 55 ? 3.618 -9.572 4.386 1.00 0.00 55 PHE A C 7
ATOM 10979 O O . PHE A 1 55 ? 3.584 -9.091 5.520 1.00 0.00 55 PHE A O 7
ATOM 10996 N N . THR A 1 56 ? 3.727 -10.877 4.158 1.00 0.00 56 THR A N 7
ATOM 10997 C CA . THR A 1 56 ? 3.812 -11.840 5.249 1.00 0.00 56 THR A CA 7
ATOM 10998 C C . THR A 1 56 ? 5.264 -12.147 5.598 1.00 0.00 56 THR A C 7
ATOM 10999 O O . THR A 1 56 ? 5.563 -12.610 6.698 1.00 0.00 56 THR A O 7
ATOM 11010 N N . GLY A 1 57 ? 6.163 -11.887 4.653 1.00 0.00 57 GLY A N 7
ATOM 11011 C CA . GLY A 1 57 ? 7.573 -12.142 4.881 1.00 0.00 57 GLY A CA 7
ATOM 11012 C C . GLY A 1 57 ? 8.463 -11.387 3.914 1.00 0.00 57 GLY A C 7
ATOM 11013 O O . GLY A 1 57 ? 9.503 -11.893 3.493 1.00 0.00 57 GLY A O 7
ATOM 11017 N N . GLU A 1 58 ? 8.053 -10.173 3.560 1.00 0.00 58 GLU A N 7
ATOM 11018 C CA . GLU A 1 58 ? 8.820 -9.348 2.634 1.00 0.00 58 GLU A CA 7
ATOM 11019 C C . GLU A 1 58 ? 9.593 -8.265 3.382 1.00 0.00 58 GLU A C 7
ATOM 11020 O O . GLU A 1 58 ? 9.404 -8.070 4.583 1.00 0.00 58 GLU A O 7
ATOM 11032 N N . ARG A 1 59 ? 10.465 -7.565 2.663 1.00 0.00 59 ARG A N 7
ATOM 11033 C CA . ARG A 1 59 ? 11.268 -6.504 3.258 1.00 0.00 59 ARG A CA 7
ATOM 11034 C C . ARG A 1 59 ? 10.385 -5.354 3.732 1.00 0.00 59 ARG A C 7
ATOM 11035 O O . ARG A 1 59 ? 9.319 -5.103 3.169 1.00 0.00 59 ARG A O 7
ATOM 11056 N N . PHE A 1 60 ? 10.834 -4.659 4.771 1.00 0.00 60 PHE A N 7
ATOM 11057 C CA . PHE A 1 60 ? 10.084 -3.536 5.322 1.00 0.00 60 PHE A CA 7
ATOM 11058 C C . PHE A 1 60 ? 9.841 -2.470 4.258 1.00 0.00 60 PHE A C 7
ATOM 11059 O O . PHE A 1 60 ? 8.743 -1.922 4.151 1.00 0.00 60 PHE A O 7
ATOM 11076 N N . LEU A 1 61 ? 10.873 -2.180 3.474 1.00 0.00 61 LEU A N 7
ATOM 11077 C CA . LEU A 1 61 ? 10.773 -1.179 2.417 1.00 0.00 61 LEU A CA 7
ATOM 11078 C C . LEU A 1 61 ? 9.769 -1.609 1.353 1.00 0.00 61 LEU A C 7
ATOM 11079 O O . LEU A 1 61 ? 8.766 -0.934 1.123 1.00 0.00 61 LEU A O 7
ATOM 11095 N N . ASN A 1 62 ? 10.046 -2.737 0.707 1.00 0.00 62 ASN A N 7
ATOM 11096 C CA . ASN A 1 62 ? 9.165 -3.259 -0.332 1.00 0.00 62 ASN A CA 7
ATOM 11097 C C . ASN A 1 62 ? 7.701 -3.018 0.023 1.00 0.00 62 ASN A C 7
ATOM 11098 O O . ASN A 1 62 ? 6.911 -2.586 -0.816 1.00 0.00 62 ASN A O 7
ATOM 11109 N N . ARG A 1 63 ? 7.348 -3.300 1.273 1.00 0.00 63 ARG A N 7
ATOM 11110 C CA . ARG A 1 63 ? 5.979 -3.115 1.740 1.00 0.00 63 ARG A CA 7
ATOM 11111 C C . ARG A 1 63 ? 5.384 -1.825 1.181 1.00 0.00 63 ARG A C 7
ATOM 11112 O O . ARG A 1 63 ? 4.311 -1.835 0.576 1.00 0.00 63 ARG A O 7
ATOM 11133 N N . HIS A 1 64 ? 6.087 -0.717 1.389 1.00 0.00 64 HIS A N 7
ATOM 11134 C CA . HIS A 1 64 ? 5.628 0.581 0.907 1.00 0.00 64 HIS A CA 7
ATOM 11135 C C . HIS A 1 64 ? 6.119 0.837 -0.515 1.00 0.00 64 HIS A C 7
ATOM 11136 O O . HIS A 1 64 ? 5.334 1.166 -1.404 1.00 0.00 64 HIS A O 7
ATOM 11151 N N . ARG A 1 65 ? 7.423 0.684 -0.722 1.00 0.00 65 ARG A N 7
ATOM 11152 C CA . ARG A 1 65 ? 8.019 0.900 -2.035 1.00 0.00 65 ARG A CA 7
ATOM 11153 C C . ARG A 1 65 ? 7.109 0.370 -3.139 1.00 0.00 65 ARG A C 7
ATOM 11154 O O . ARG A 1 65 ? 6.637 1.129 -3.985 1.00 0.00 65 ARG A O 7
ATOM 11175 N N . MET A 1 66 ? 6.868 -0.937 -3.124 1.00 0.00 66 MET A N 7
ATOM 11176 C CA . MET A 1 66 ? 6.013 -1.567 -4.123 1.00 0.00 66 MET A CA 7
ATOM 11177 C C . MET A 1 66 ? 4.747 -0.748 -4.351 1.00 0.00 66 MET A C 7
ATOM 11178 O O . MET A 1 66 ? 4.459 -0.333 -5.474 1.00 0.00 66 MET A O 7
ATOM 11192 N N . ILE A 1 67 ? 3.995 -0.520 -3.280 1.00 0.00 67 ILE A N 7
ATOM 11193 C CA . ILE A 1 67 ? 2.760 0.250 -3.364 1.00 0.00 67 ILE A CA 7
ATOM 11194 C C . ILE A 1 67 ? 2.968 1.539 -4.152 1.00 0.00 67 ILE A C 7
ATOM 11195 O O . ILE A 1 67 ? 2.213 1.843 -5.075 1.00 0.00 67 ILE A O 7
ATOM 11211 N N . TYR A 1 68 ? 3.998 2.291 -3.782 1.00 0.00 68 TYR A N 7
ATOM 11212 C CA . TYR A 1 68 ? 4.307 3.548 -4.454 1.00 0.00 68 TYR A CA 7
ATOM 11213 C C . TYR A 1 68 ? 4.488 3.334 -5.954 1.00 0.00 68 TYR A C 7
ATOM 11214 O O . TYR A 1 68 ? 3.807 3.957 -6.768 1.00 0.00 68 TYR A O 7
ATOM 11232 N N . SER A 1 69 ? 5.412 2.448 -6.311 1.00 0.00 69 SER A N 7
ATOM 11233 C CA . SER A 1 69 ? 5.686 2.152 -7.712 1.00 0.00 69 SER A CA 7
ATOM 11234 C C . SER A 1 69 ? 4.402 2.181 -8.535 1.00 0.00 69 SER A C 7
ATOM 11235 O O . SER A 1 69 ? 4.382 2.682 -9.660 1.00 0.00 69 SER A O 7
ATOM 11243 N N . THR A 1 70 ? 3.329 1.640 -7.966 1.00 0.00 70 THR A N 7
ATOM 11244 C CA . THR A 1 70 ? 2.041 1.602 -8.646 1.00 0.00 70 THR A CA 7
ATOM 11245 C C . THR A 1 70 ? 1.439 2.998 -8.761 1.00 0.00 70 THR A C 7
ATOM 11246 O O . THR A 1 70 ? 0.961 3.392 -9.826 1.00 0.00 70 THR A O 7
ATOM 11257 N N . LEU A 1 71 ? 1.465 3.741 -7.661 1.00 0.00 71 LEU A N 7
ATOM 11258 C CA . LEU A 1 71 ? 0.922 5.095 -7.639 1.00 0.00 71 LEU A CA 7
ATOM 11259 C C . LEU A 1 71 ? 2.041 6.129 -7.566 1.00 0.00 71 LEU A C 7
ATOM 11260 O O . LEU A 1 71 ? 1.891 7.176 -6.937 1.00 0.00 71 LEU A O 7
ATOM 11276 N N . ALA A 1 72 ? 3.161 5.829 -8.215 1.00 0.00 72 ALA A N 7
ATOM 11277 C CA . ALA A 1 72 ? 4.303 6.734 -8.226 1.00 0.00 72 ALA A CA 7
ATOM 11278 C C . ALA A 1 72 ? 3.869 8.163 -8.536 1.00 0.00 72 ALA A C 7
ATOM 11279 O O . ALA A 1 72 ? 4.102 9.077 -7.746 1.00 0.00 72 ALA A O 7
ATOM 11286 N N . GLU A 1 73 ? 3.237 8.347 -9.691 1.00 0.00 73 GLU A N 7
ATOM 11287 C CA . GLU A 1 73 ? 2.771 9.665 -10.105 1.00 0.00 73 GLU A CA 7
ATOM 11288 C C . GLU A 1 73 ? 1.376 9.947 -9.554 1.00 0.00 73 GLU A C 7
ATOM 11289 O O . GLU A 1 73 ? 1.127 11.007 -8.981 1.00 0.00 73 GLU A O 7
ATOM 11301 N N . GLU A 1 74 ? 0.471 8.991 -9.734 1.00 0.00 74 GLU A N 7
ATOM 11302 C CA . GLU A 1 74 ? -0.899 9.137 -9.257 1.00 0.00 74 GLU A CA 7
ATOM 11303 C C . GLU A 1 74 ? -0.938 9.922 -7.948 1.00 0.00 74 GLU A C 7
ATOM 11304 O O . GLU A 1 74 ? -1.811 10.767 -7.744 1.00 0.00 74 GLU A O 7
ATOM 11316 N N . LEU A 1 75 ? 0.012 9.636 -7.065 1.00 0.00 75 LEU A N 7
ATOM 11317 C CA . LEU A 1 75 ? 0.087 10.313 -5.776 1.00 0.00 75 LEU A CA 7
ATOM 11318 C C . LEU A 1 75 ? 0.654 11.720 -5.932 1.00 0.00 75 LEU A C 7
ATOM 11319 O O . LEU A 1 75 ? 0.003 12.705 -5.584 1.00 0.00 75 LEU A O 7
ATOM 11335 N N . SER A 1 76 ? 1.871 11.807 -6.459 1.00 0.00 76 SER A N 7
ATOM 11336 C CA . SER A 1 76 ? 2.527 13.093 -6.661 1.00 0.00 76 SER A CA 7
ATOM 11337 C C . SER A 1 76 ? 1.572 14.096 -7.301 1.00 0.00 76 SER A C 7
ATOM 11338 O O . SER A 1 76 ? 1.656 15.299 -7.051 1.00 0.00 76 SER A O 7
ATOM 11346 N N . THR A 1 77 ? 0.663 13.592 -8.130 1.00 0.00 77 THR A N 7
ATOM 11347 C CA . THR A 1 77 ? -0.307 14.441 -8.809 1.00 0.00 77 THR A CA 7
ATOM 11348 C C . THR A 1 77 ? -0.817 15.541 -7.884 1.00 0.00 77 THR A C 7
ATOM 11349 O O . THR A 1 77 ? -0.461 16.710 -8.036 1.00 0.00 77 THR A O 7
ATOM 11360 N N . THR A 1 78 ? -1.652 15.160 -6.922 1.00 0.00 78 THR A N 7
ATOM 11361 C CA . THR A 1 78 ? -2.210 16.113 -5.972 1.00 0.00 78 THR A CA 7
ATOM 11362 C C . THR A 1 78 ? -1.830 15.751 -4.541 1.00 0.00 78 THR A C 7
ATOM 11363 O O . THR A 1 78 ? -1.816 16.607 -3.656 1.00 0.00 78 THR A O 7
ATOM 11374 N N . VAL A 1 79 ? -1.522 14.477 -4.320 1.00 0.00 79 VAL A N 7
ATOM 11375 C CA . VAL A 1 79 ? -1.139 14.002 -2.996 1.00 0.00 79 VAL A CA 7
ATOM 11376 C C . VAL A 1 79 ? 0.366 14.117 -2.784 1.00 0.00 79 VAL A C 7
ATOM 11377 O O . VAL A 1 79 ? 1.153 13.895 -3.706 1.00 0.00 79 VAL A O 7
ATOM 11390 N N . HIS A 1 80 ? 0.762 14.465 -1.564 1.00 0.00 80 HIS A N 7
ATOM 11391 C CA . HIS A 1 80 ? 2.175 14.608 -1.230 1.00 0.00 80 HIS A CA 7
ATOM 11392 C C . HIS A 1 80 ? 2.580 13.615 -0.145 1.00 0.00 80 HIS A C 7
ATOM 11393 O O . HIS A 1 80 ? 3.628 12.976 -0.236 1.00 0.00 80 HIS A O 7
ATOM 11408 N N . ALA A 1 81 ? 1.744 13.491 0.880 1.00 0.00 81 ALA A N 7
ATOM 11409 C CA . ALA A 1 81 ? 2.015 12.575 1.981 1.00 0.00 81 ALA A CA 7
ATOM 11410 C C . ALA A 1 81 ? 0.837 11.635 2.216 1.00 0.00 81 ALA A C 7
ATOM 11411 O O . ALA A 1 81 ? -0.276 12.078 2.505 1.00 0.00 81 ALA A O 7
ATOM 11418 N N . LEU A 1 82 ? 1.087 10.337 2.089 1.00 0.00 82 LEU A N 7
ATOM 11419 C CA . LEU A 1 82 ? 0.047 9.334 2.287 1.00 0.00 82 LEU A CA 7
ATOM 11420 C C . LEU A 1 82 ? 0.431 8.364 3.400 1.00 0.00 82 LEU A C 7
ATOM 11421 O O . LEU A 1 82 ? 1.601 8.017 3.558 1.00 0.00 82 LEU A O 7
ATOM 11437 N N . ALA A 1 83 ? -0.563 7.929 4.168 1.00 0.00 83 ALA A N 7
ATOM 11438 C CA . ALA A 1 83 ? -0.331 6.995 5.263 1.00 0.00 83 ALA A CA 7
ATOM 11439 C C . ALA A 1 83 ? -0.806 5.593 4.899 1.00 0.00 83 ALA A C 7
ATOM 11440 O O . ALA A 1 83 ? -1.965 5.240 5.126 1.00 0.00 83 ALA A O 7
ATOM 11447 N N . LEU A 1 84 ? 0.093 4.796 4.332 1.00 0.00 84 LEU A N 7
ATOM 11448 C CA . LEU A 1 84 ? -0.235 3.431 3.936 1.00 0.00 84 LEU A CA 7
ATOM 11449 C C . LEU A 1 84 ? -0.402 2.535 5.159 1.00 0.00 84 LEU A C 7
ATOM 11450 O O . LEU A 1 84 ? 0.439 2.530 6.058 1.00 0.00 84 LEU A O 7
ATOM 11466 N N . HIS A 1 85 ? -1.493 1.775 5.184 1.00 0.00 85 HIS A N 7
ATOM 11467 C CA . HIS A 1 85 ? -1.769 0.871 6.295 1.00 0.00 85 HIS A CA 7
ATOM 11468 C C . HIS A 1 85 ? -2.013 -0.549 5.793 1.00 0.00 85 HIS A C 7
ATOM 11469 O O . HIS A 1 85 ? -3.142 -0.921 5.474 1.00 0.00 85 HIS A O 7
ATOM 11484 N N . THR A 1 86 ? -0.945 -1.338 5.725 1.00 0.00 86 THR A N 7
ATOM 11485 C CA . THR A 1 86 ? -1.042 -2.716 5.260 1.00 0.00 86 THR A CA 7
ATOM 11486 C C . THR A 1 86 ? -1.035 -3.693 6.430 1.00 0.00 86 THR A C 7
ATOM 11487 O O . THR A 1 86 ? -0.165 -3.630 7.299 1.00 0.00 86 THR A O 7
ATOM 11498 N N . TYR A 1 87 ? -2.010 -4.596 6.446 1.00 0.00 87 TYR A N 7
ATOM 11499 C CA . TYR A 1 87 ? -2.117 -5.585 7.511 1.00 0.00 87 TYR A CA 7
ATOM 11500 C C . TYR A 1 87 ? -2.191 -6.997 6.938 1.00 0.00 87 TYR A C 7
ATOM 11501 O O . TYR A 1 87 ? -2.539 -7.190 5.773 1.00 0.00 87 TYR A O 7
ATOM 11519 N N . THR A 1 88 ? -1.860 -7.983 7.766 1.00 0.00 88 THR A N 7
ATOM 11520 C CA . THR A 1 88 ? -1.887 -9.378 7.343 1.00 0.00 88 THR A CA 7
ATOM 11521 C C . THR A 1 88 ? -3.187 -10.054 7.764 1.00 0.00 88 THR A C 7
ATOM 11522 O O . THR A 1 88 ? -3.769 -9.714 8.795 1.00 0.00 88 THR A O 7
ATOM 11533 N N . ILE A 1 89 ? -3.636 -11.014 6.962 1.00 0.00 89 ILE A N 7
ATOM 11534 C CA . ILE A 1 89 ? -4.866 -11.739 7.253 1.00 0.00 89 ILE A CA 7
ATOM 11535 C C . ILE A 1 89 ? -4.952 -12.105 8.731 1.00 0.00 89 ILE A C 7
ATOM 11536 O O . ILE A 1 89 ? -6.020 -12.033 9.340 1.00 0.00 89 ILE A O 7
ATOM 11552 N N . LYS A 1 90 ? -3.818 -12.496 9.305 1.00 0.00 90 LYS A N 7
ATOM 11553 C CA . LYS A 1 90 ? -3.763 -12.870 10.713 1.00 0.00 90 LYS A CA 7
ATOM 11554 C C . LYS A 1 90 ? -4.018 -11.662 11.608 1.00 0.00 90 LYS A C 7
ATOM 11555 O O . LYS A 1 90 ? -4.956 -11.656 12.404 1.00 0.00 90 LYS A O 7
ATOM 11574 N N . GLU A 1 91 ? -3.178 -10.641 11.470 1.00 0.00 91 GLU A N 7
ATOM 11575 C CA . GLU A 1 91 ? -3.315 -9.427 12.266 1.00 0.00 91 GLU A CA 7
ATOM 11576 C C . GLU A 1 91 ? -4.742 -8.891 12.200 1.00 0.00 91 GLU A C 7
ATOM 11577 O O . GLU A 1 91 ? -5.335 -8.545 13.223 1.00 0.00 91 GLU A O 7
ATOM 11589 N N . TRP A 1 92 ? -5.287 -8.824 10.991 1.00 0.00 92 TRP A N 7
ATOM 11590 C CA . TRP A 1 92 ? -6.644 -8.330 10.791 1.00 0.00 92 TRP A CA 7
ATOM 11591 C C . TRP A 1 92 ? -7.668 -9.300 11.369 1.00 0.00 92 TRP A C 7
ATOM 11592 O O . TRP A 1 92 ? -8.623 -8.889 12.027 1.00 0.00 92 TRP A O 7
ATOM 11613 N N . GLU A 1 93 ? -7.463 -10.590 11.118 1.00 0.00 93 GLU A N 7
ATOM 11614 C CA . GLU A 1 93 ? -8.370 -11.618 11.614 1.00 0.00 93 GLU A CA 7
ATOM 11615 C C . GLU A 1 93 ? -8.798 -11.320 13.048 1.00 0.00 93 GLU A C 7
ATOM 11616 O O . GLU A 1 93 ? -9.960 -11.499 13.410 1.00 0.00 93 GLU A O 7
ATOM 11628 N N . GLY A 1 94 ? -7.850 -10.863 13.860 1.00 0.00 94 GLY A N 7
ATOM 11629 C CA . GLY A 1 94 ? -8.147 -10.548 15.245 1.00 0.00 94 GLY A CA 7
ATOM 11630 C C . GLY A 1 94 ? -7.293 -9.415 15.778 1.00 0.00 94 GLY A C 7
ATOM 11631 O O . GLY A 1 94 ? -6.613 -9.564 16.794 1.00 0.00 94 GLY A O 7
ATOM 11635 N N . LEU A 1 95 ? -7.326 -8.278 15.091 1.00 0.00 95 LEU A N 7
ATOM 11636 C CA . LEU A 1 95 ? -6.547 -7.114 15.501 1.00 0.00 95 LEU A CA 7
ATOM 11637 C C . LEU A 1 95 ? -7.075 -6.539 16.811 1.00 0.00 95 LEU A C 7
ATOM 11638 O O . LEU A 1 95 ? -6.320 -6.346 17.763 1.00 0.00 95 LEU A O 7
ATOM 11654 N N . GLN A 1 96 ? -8.376 -6.270 16.852 1.00 0.00 96 GLN A N 7
ATOM 11655 C CA . GLN A 1 96 ? -9.005 -5.719 18.046 1.00 0.00 96 GLN A CA 7
ATOM 11656 C C . GLN A 1 96 ? -9.463 -6.832 18.983 1.00 0.00 96 GLN A C 7
ATOM 11657 O O . GLN A 1 96 ? -10.546 -6.761 19.564 1.00 0.00 96 GLN A O 7
ATOM 11671 N N . ASP A 1 97 ? -8.633 -7.859 19.124 1.00 0.00 97 ASP A N 7
ATOM 11672 C CA . ASP A 1 97 ? -8.953 -8.987 19.991 1.00 0.00 97 ASP A CA 7
ATOM 11673 C C . ASP A 1 97 ? -7.698 -9.786 20.328 1.00 0.00 97 ASP A C 7
ATOM 11674 O O . ASP A 1 97 ? -7.040 -10.334 19.443 1.00 0.00 97 ASP A O 7
ATOM 11683 N N . THR A 1 98 ? -7.370 -9.848 21.615 1.00 0.00 98 THR A N 7
ATOM 11684 C CA . THR A 1 98 ? -6.193 -10.577 22.070 1.00 0.00 98 THR A CA 7
ATOM 11685 C C . THR A 1 98 ? -6.583 -11.751 22.960 1.00 0.00 98 THR A C 7
ATOM 11686 O O . THR A 1 98 ? -7.023 -11.564 24.095 1.00 0.00 98 THR A O 7
ATOM 11697 N N . VAL A 1 99 ? -6.419 -12.963 22.439 1.00 0.00 99 VAL A N 7
ATOM 11698 C CA . VAL A 1 99 ? -6.753 -14.169 23.187 1.00 0.00 99 VAL A CA 7
ATOM 11699 C C . VAL A 1 99 ? -5.788 -14.381 24.348 1.00 0.00 99 VAL A C 7
ATOM 11700 O O . VAL A 1 99 ? -4.607 -14.044 24.256 1.00 0.00 99 VAL A O 7
ATOM 11713 N N . PHE A 1 100 ? -6.297 -14.941 25.440 1.00 0.00 100 PHE A N 7
ATOM 11714 C CA . PHE A 1 100 ? -5.479 -15.198 26.619 1.00 0.00 100 PHE A CA 7
ATOM 11715 C C . PHE A 1 100 ? -5.240 -16.694 26.800 1.00 0.00 100 PHE A C 7
ATOM 11716 O O . PHE A 1 100 ? -5.958 -17.521 26.238 1.00 0.00 100 PHE A O 7
ATOM 11733 N N . ALA A 1 101 ? -4.225 -17.034 27.588 1.00 0.00 101 ALA A N 7
ATOM 11734 C CA . ALA A 1 101 ? -3.891 -18.430 27.844 1.00 0.00 101 ALA A CA 7
ATOM 11735 C C . ALA A 1 101 ? -3.096 -18.575 29.137 1.00 0.00 101 ALA A C 7
ATOM 11736 O O . ALA A 1 101 ? -2.635 -17.587 29.708 1.00 0.00 101 ALA A O 7
ATOM 11743 N N . SER A 1 102 ? -2.942 -19.814 29.595 1.00 0.00 102 SER A N 7
ATOM 11744 C CA . SER A 1 102 ? -2.206 -20.088 30.824 1.00 0.00 102 SER A CA 7
ATOM 11745 C C . SER A 1 102 ? -1.610 -21.492 30.799 1.00 0.00 102 SER A C 7
ATOM 11746 O O . SER A 1 102 ? -2.210 -22.440 30.290 1.00 0.00 102 SER A O 7
ATOM 11754 N N . PRO A 1 103 ? -0.400 -21.631 31.361 1.00 0.00 103 PRO A N 7
ATOM 11755 C CA . PRO A 1 103 ? 0.304 -22.915 31.417 1.00 0.00 103 PRO A CA 7
ATOM 11756 C C . PRO A 1 103 ? -0.361 -23.900 32.372 1.00 0.00 103 PRO A C 7
ATOM 11757 O O . PRO A 1 103 ? -0.836 -23.535 33.448 1.00 0.00 103 PRO A O 7
ATOM 11768 N N . PRO A 1 104 ? -0.397 -25.180 31.973 1.00 0.00 104 PRO A N 7
ATOM 11769 C CA . PRO A 1 104 ? -1.001 -26.244 32.780 1.00 0.00 104 PRO A CA 7
ATOM 11770 C C . PRO A 1 104 ? -0.187 -26.555 34.032 1.00 0.00 104 PRO A C 7
ATOM 11771 O O . PRO A 1 104 ? 0.910 -26.027 34.218 1.00 0.00 104 PRO A O 7
ATOM 11782 N N . CYS A 1 105 ? -0.730 -27.415 34.886 1.00 0.00 105 CYS A N 7
ATOM 11783 C CA . CYS A 1 105 ? -0.054 -27.796 36.121 1.00 0.00 105 CYS A CA 7
ATOM 11784 C C . CYS A 1 105 ? 0.081 -29.312 36.222 1.00 0.00 105 CYS A C 7
ATOM 11785 O O . CYS A 1 105 ? -0.465 -30.049 35.401 1.00 0.00 105 CYS A O 7
ATOM 11793 N N . ARG A 1 106 ? 0.814 -29.770 37.232 1.00 0.00 106 ARG A N 7
ATOM 11794 C CA . ARG A 1 106 ? 1.024 -31.198 37.437 1.00 0.00 106 ARG A CA 7
ATOM 11795 C C . ARG A 1 106 ? -0.308 -31.926 37.596 1.00 0.00 106 ARG A C 7
ATOM 11796 O O . ARG A 1 106 ? -1.370 -31.305 37.601 1.00 0.00 106 ARG A O 7
ATOM 11817 N N . GLY A 1 107 ? -0.243 -33.248 37.724 1.00 0.00 107 GLY A N 7
ATOM 11818 C CA . GLY A 1 107 ? -1.449 -34.038 37.880 1.00 0.00 107 GLY A CA 7
ATOM 11819 C C . GLY A 1 107 ? -1.157 -35.470 38.283 1.00 0.00 107 GLY A C 7
ATOM 11820 O O . GLY A 1 107 ? -0.355 -36.150 37.643 1.00 0.00 107 GLY A O 7
ATOM 11824 N N . GLY A 1 1 ? -33.423 4.801 -16.309 1.00 0.00 1 GLY A N 8
ATOM 11825 C CA . GLY A 1 1 ? -32.103 4.248 -16.069 1.00 0.00 1 GLY A CA 8
ATOM 11826 C C . GLY A 1 1 ? -31.418 4.879 -14.874 1.00 0.00 1 GLY A C 8
ATOM 11827 O O . GLY A 1 1 ? -31.971 4.903 -13.774 1.00 0.00 1 GLY A O 8
ATOM 11831 N N . SER A 1 2 ? -30.210 5.391 -15.087 1.00 0.00 2 SER A N 8
ATOM 11832 C CA . SER A 1 2 ? -29.446 6.020 -14.017 1.00 0.00 2 SER A CA 8
ATOM 11833 C C . SER A 1 2 ? -30.002 7.404 -13.693 1.00 0.00 2 SER A C 8
ATOM 11834 O O . SER A 1 2 ? -30.889 7.905 -14.383 1.00 0.00 2 SER A O 8
ATOM 11842 N N . SER A 1 3 ? -29.474 8.015 -12.638 1.00 0.00 3 SER A N 8
ATOM 11843 C CA . SER A 1 3 ? -29.920 9.339 -12.219 1.00 0.00 3 SER A CA 8
ATOM 11844 C C . SER A 1 3 ? -28.813 10.371 -12.413 1.00 0.00 3 SER A C 8
ATOM 11845 O O . SER A 1 3 ? -28.977 11.341 -13.151 1.00 0.00 3 SER A O 8
ATOM 11853 N N . GLY A 1 4 ? -27.685 10.154 -11.744 1.00 0.00 4 GLY A N 8
ATOM 11854 C CA . GLY A 1 4 ? -26.567 11.072 -11.855 1.00 0.00 4 GLY A CA 8
ATOM 11855 C C . GLY A 1 4 ? -25.576 10.920 -10.719 1.00 0.00 4 GLY A C 8
ATOM 11856 O O . GLY A 1 4 ? -25.956 10.599 -9.593 1.00 0.00 4 GLY A O 8
ATOM 11860 N N . SER A 1 5 ? -24.300 11.148 -11.015 1.00 0.00 5 SER A N 8
ATOM 11861 C CA . SER A 1 5 ? -23.250 11.029 -10.010 1.00 0.00 5 SER A CA 8
ATOM 11862 C C . SER A 1 5 ? -21.963 11.696 -10.488 1.00 0.00 5 SER A C 8
ATOM 11863 O O . SER A 1 5 ? -21.730 11.832 -11.689 1.00 0.00 5 SER A O 8
ATOM 11871 N N . SER A 1 6 ? -21.131 12.110 -9.538 1.00 0.00 6 SER A N 8
ATOM 11872 C CA . SER A 1 6 ? -19.869 12.766 -9.860 1.00 0.00 6 SER A CA 8
ATOM 11873 C C . SER A 1 6 ? -18.711 11.774 -9.803 1.00 0.00 6 SER A C 8
ATOM 11874 O O . SER A 1 6 ? -18.667 10.903 -8.936 1.00 0.00 6 SER A O 8
ATOM 11882 N N . GLY A 1 7 ? -17.773 11.915 -10.735 1.00 0.00 7 GLY A N 8
ATOM 11883 C CA . GLY A 1 7 ? -16.627 11.025 -10.775 1.00 0.00 7 GLY A CA 8
ATOM 11884 C C . GLY A 1 7 ? -15.344 11.749 -11.132 1.00 0.00 7 GLY A C 8
ATOM 11885 O O . GLY A 1 7 ? -15.196 12.938 -10.852 1.00 0.00 7 GLY A O 8
ATOM 11889 N N . MET A 1 8 ? -14.413 11.029 -11.749 1.00 0.00 8 MET A N 8
ATOM 11890 C CA . MET A 1 8 ? -13.135 11.611 -12.144 1.00 0.00 8 MET A CA 8
ATOM 11891 C C . MET A 1 8 ? -12.364 12.107 -10.925 1.00 0.00 8 MET A C 8
ATOM 11892 O O . MET A 1 8 ? -11.772 13.185 -10.951 1.00 0.00 8 MET A O 8
ATOM 11906 N N . MET A 1 9 ? -12.376 11.313 -9.859 1.00 0.00 9 MET A N 8
ATOM 11907 C CA . MET A 1 9 ? -11.676 11.672 -8.631 1.00 0.00 9 MET A CA 8
ATOM 11908 C C . MET A 1 9 ? -10.375 10.887 -8.497 1.00 0.00 9 MET A C 8
ATOM 11909 O O . MET A 1 9 ? -10.115 9.963 -9.268 1.00 0.00 9 MET A O 8
ATOM 11923 N N . ILE A 1 10 ? -9.562 11.261 -7.515 1.00 0.00 10 ILE A N 8
ATOM 11924 C CA . ILE A 1 10 ? -8.289 10.591 -7.281 1.00 0.00 10 ILE A CA 8
ATOM 11925 C C . ILE A 1 10 ? -8.494 9.250 -6.586 1.00 0.00 10 ILE A C 8
ATOM 11926 O O . ILE A 1 10 ? -8.122 8.202 -7.114 1.00 0.00 10 ILE A O 8
ATOM 11942 N N . ARG A 1 11 ? -9.090 9.289 -5.399 1.00 0.00 11 ARG A N 8
ATOM 11943 C CA . ARG A 1 11 ? -9.346 8.076 -4.631 1.00 0.00 11 ARG A CA 8
ATOM 11944 C C . ARG A 1 11 ? -9.643 6.900 -5.556 1.00 0.00 11 ARG A C 8
ATOM 11945 O O . ARG A 1 11 ? -9.014 5.847 -5.458 1.00 0.00 11 ARG A O 8
ATOM 11966 N N . GLU A 1 12 ? -10.606 7.088 -6.453 1.00 0.00 12 GLU A N 8
ATOM 11967 C CA . GLU A 1 12 ? -10.987 6.041 -7.394 1.00 0.00 12 GLU A CA 8
ATOM 11968 C C . GLU A 1 12 ? -9.797 5.621 -8.252 1.00 0.00 12 GLU A C 8
ATOM 11969 O O . GLU A 1 12 ? -9.536 4.432 -8.430 1.00 0.00 12 GLU A O 8
ATOM 11981 N N . ARG A 1 13 ? -9.081 6.607 -8.782 1.00 0.00 13 ARG A N 8
ATOM 11982 C CA . ARG A 1 13 ? -7.920 6.341 -9.623 1.00 0.00 13 ARG A CA 8
ATOM 11983 C C . ARG A 1 13 ? -6.879 5.519 -8.869 1.00 0.00 13 ARG A C 8
ATOM 11984 O O . ARG A 1 13 ? -6.243 4.631 -9.437 1.00 0.00 13 ARG A O 8
ATOM 12005 N N . ILE A 1 14 ? -6.710 5.823 -7.586 1.00 0.00 14 ILE A N 8
ATOM 12006 C CA . ILE A 1 14 ? -5.746 5.112 -6.754 1.00 0.00 14 ILE A CA 8
ATOM 12007 C C . ILE A 1 14 ? -6.080 3.627 -6.673 1.00 0.00 14 ILE A C 8
ATOM 12008 O O . ILE A 1 14 ? -5.329 2.785 -7.163 1.00 0.00 14 ILE A O 8
ATOM 12024 N N . GLU A 1 15 ? -7.214 3.313 -6.053 1.00 0.00 15 GLU A N 8
ATOM 12025 C CA . GLU A 1 15 ? -7.647 1.929 -5.909 1.00 0.00 15 GLU A CA 8
ATOM 12026 C C . GLU A 1 15 ? -7.778 1.255 -7.272 1.00 0.00 15 GLU A C 8
ATOM 12027 O O . GLU A 1 15 ? -7.240 0.171 -7.494 1.00 0.00 15 GLU A O 8
ATOM 12039 N N . GLU A 1 16 ? -8.497 1.906 -8.181 1.00 0.00 16 GLU A N 8
ATOM 12040 C CA . GLU A 1 16 ? -8.700 1.370 -9.522 1.00 0.00 16 GLU A CA 8
ATOM 12041 C C . GLU A 1 16 ? -7.449 0.646 -10.013 1.00 0.00 16 GLU A C 8
ATOM 12042 O O . GLU A 1 16 ? -7.532 -0.299 -10.797 1.00 0.00 16 GLU A O 8
ATOM 12054 N N . LYS A 1 17 ? -6.290 1.098 -9.546 1.00 0.00 17 LYS A N 8
ATOM 12055 C CA . LYS A 1 17 ? -5.021 0.495 -9.936 1.00 0.00 17 LYS A CA 8
ATOM 12056 C C . LYS A 1 17 ? -4.678 -0.684 -9.031 1.00 0.00 17 LYS A C 8
ATOM 12057 O O . LYS A 1 17 ? -4.420 -1.791 -9.508 1.00 0.00 17 LYS A O 8
ATOM 12076 N N . LEU A 1 18 ? -4.679 -0.442 -7.725 1.00 0.00 18 LEU A N 8
ATOM 12077 C CA . LEU A 1 18 ? -4.370 -1.485 -6.754 1.00 0.00 18 LEU A CA 8
ATOM 12078 C C . LEU A 1 18 ? -5.269 -2.701 -6.955 1.00 0.00 18 LEU A C 8
ATOM 12079 O O . LEU A 1 18 ? -4.926 -3.812 -6.551 1.00 0.00 18 LEU A O 8
ATOM 12095 N N . ARG A 1 19 ? -6.419 -2.482 -7.584 1.00 0.00 19 ARG A N 8
ATOM 12096 C CA . ARG A 1 19 ? -7.366 -3.560 -7.841 1.00 0.00 19 ARG A CA 8
ATOM 12097 C C . ARG A 1 19 ? -6.710 -4.683 -8.639 1.00 0.00 19 ARG A C 8
ATOM 12098 O O . ARG A 1 19 ? -6.701 -5.838 -8.213 1.00 0.00 19 ARG A O 8
ATOM 12119 N N . ALA A 1 20 ? -6.162 -4.335 -9.799 1.00 0.00 20 ALA A N 8
ATOM 12120 C CA . ALA A 1 20 ? -5.502 -5.313 -10.655 1.00 0.00 20 ALA A CA 8
ATOM 12121 C C . ALA A 1 20 ? -4.019 -5.426 -10.318 1.00 0.00 20 ALA A C 8
ATOM 12122 O O . ALA A 1 20 ? -3.430 -6.502 -10.422 1.00 0.00 20 ALA A O 8
ATOM 12129 N N . ALA A 1 21 ? -3.422 -4.310 -9.915 1.00 0.00 21 ALA A N 8
ATOM 12130 C CA . ALA A 1 21 ? -2.008 -4.285 -9.561 1.00 0.00 21 ALA A CA 8
ATOM 12131 C C . ALA A 1 21 ? -1.663 -5.414 -8.596 1.00 0.00 21 ALA A C 8
ATOM 12132 O O . ALA A 1 21 ? -0.798 -6.243 -8.878 1.00 0.00 21 ALA A O 8
ATOM 12139 N N . PHE A 1 22 ? -2.345 -5.440 -7.456 1.00 0.00 22 PHE A N 8
ATOM 12140 C CA . PHE A 1 22 ? -2.109 -6.468 -6.448 1.00 0.00 22 PHE A CA 8
ATOM 12141 C C . PHE A 1 22 ? -3.284 -7.440 -6.377 1.00 0.00 22 PHE A C 8
ATOM 12142 O O . PHE A 1 22 ? -3.097 -8.656 -6.392 1.00 0.00 22 PHE A O 8
ATOM 12159 N N . GLN A 1 23 ? -4.492 -6.893 -6.299 1.00 0.00 23 GLN A N 8
ATOM 12160 C CA . GLN A 1 23 ? -5.697 -7.711 -6.224 1.00 0.00 23 GLN A CA 8
ATOM 12161 C C . GLN A 1 23 ? -5.853 -8.325 -4.837 1.00 0.00 23 GLN A C 8
ATOM 12162 O O . GLN A 1 23 ? -6.039 -9.533 -4.683 1.00 0.00 23 GLN A O 8
ATOM 12176 N N . PRO A 1 24 ? -5.775 -7.477 -3.802 1.00 0.00 24 PRO A N 8
ATOM 12177 C CA . PRO A 1 24 ? -5.905 -7.913 -2.408 1.00 0.00 24 PRO A CA 8
ATOM 12178 C C . PRO A 1 24 ? -7.325 -8.351 -2.068 1.00 0.00 24 PRO A C 8
ATOM 12179 O O . PRO A 1 24 ? -8.177 -8.468 -2.949 1.00 0.00 24 PRO A O 8
ATOM 12190 N N . VAL A 1 25 ? -7.574 -8.593 -0.785 1.00 0.00 25 VAL A N 8
ATOM 12191 C CA . VAL A 1 25 ? -8.892 -9.016 -0.328 1.00 0.00 25 VAL A CA 8
ATOM 12192 C C . VAL A 1 25 ? -9.705 -7.831 0.180 1.00 0.00 25 VAL A C 8
ATOM 12193 O O . VAL A 1 25 ? -10.932 -7.819 0.085 1.00 0.00 25 VAL A O 8
ATOM 12206 N N . PHE A 1 26 ? -9.012 -6.834 0.721 1.00 0.00 26 PHE A N 8
ATOM 12207 C CA . PHE A 1 26 ? -9.669 -5.643 1.246 1.00 0.00 26 PHE A CA 8
ATOM 12208 C C . PHE A 1 26 ? -9.172 -4.389 0.532 1.00 0.00 26 PHE A C 8
ATOM 12209 O O . PHE A 1 26 ? -8.018 -4.318 0.109 1.00 0.00 26 PHE A O 8
ATOM 12226 N N . LEU A 1 27 ? -10.052 -3.402 0.402 1.00 0.00 27 LEU A N 8
ATOM 12227 C CA . LEU A 1 27 ? -9.704 -2.150 -0.260 1.00 0.00 27 LEU A CA 8
ATOM 12228 C C . LEU A 1 27 ? -10.644 -1.027 0.169 1.00 0.00 27 LEU A C 8
ATOM 12229 O O . LEU A 1 27 ? -11.865 -1.171 0.108 1.00 0.00 27 LEU A O 8
ATOM 12245 N N . GLU A 1 28 ? -10.066 0.089 0.600 1.00 0.00 28 GLU A N 8
ATOM 12246 C CA . GLU A 1 28 ? -10.853 1.236 1.037 1.00 0.00 28 GLU A CA 8
ATOM 12247 C C . GLU A 1 28 ? -9.983 2.486 1.141 1.00 0.00 28 GLU A C 8
ATOM 12248 O O . GLU A 1 28 ? -8.862 2.435 1.649 1.00 0.00 28 GLU A O 8
ATOM 12260 N N . VAL A 1 29 ? -10.507 3.607 0.656 1.00 0.00 29 VAL A N 8
ATOM 12261 C CA . VAL A 1 29 ? -9.779 4.870 0.694 1.00 0.00 29 VAL A CA 8
ATOM 12262 C C . VAL A 1 29 ? -10.520 5.906 1.533 1.00 0.00 29 VAL A C 8
ATOM 12263 O O . VAL A 1 29 ? -11.749 5.979 1.505 1.00 0.00 29 VAL A O 8
ATOM 12276 N N . VAL A 1 30 ? -9.765 6.706 2.278 1.00 0.00 30 VAL A N 8
ATOM 12277 C CA . VAL A 1 30 ? -10.349 7.740 3.124 1.00 0.00 30 VAL A CA 8
ATOM 12278 C C . VAL A 1 30 ? -10.039 9.131 2.584 1.00 0.00 30 VAL A C 8
ATOM 12279 O O . VAL A 1 30 ? -8.940 9.652 2.776 1.00 0.00 30 VAL A O 8
ATOM 12292 N N . ASP A 1 31 ? -11.015 9.729 1.909 1.00 0.00 31 ASP A N 8
ATOM 12293 C CA . ASP A 1 31 ? -10.847 11.062 1.342 1.00 0.00 31 ASP A CA 8
ATOM 12294 C C . ASP A 1 31 ? -11.218 12.136 2.360 1.00 0.00 31 ASP A C 8
ATOM 12295 O O . ASP A 1 31 ? -12.143 11.959 3.152 1.00 0.00 31 ASP A O 8
ATOM 12304 N N . GLU A 1 32 ? -10.490 13.247 2.332 1.00 0.00 32 GLU A N 8
ATOM 12305 C CA . GLU A 1 32 ? -10.743 14.349 3.254 1.00 0.00 32 GLU A CA 8
ATOM 12306 C C . GLU A 1 32 ? -11.623 15.412 2.603 1.00 0.00 32 GLU A C 8
ATOM 12307 O O . GLU A 1 32 ? -11.290 16.597 2.610 1.00 0.00 32 GLU A O 8
ATOM 12319 N N . SER A 1 33 ? -12.747 14.979 2.042 1.00 0.00 33 SER A N 8
ATOM 12320 C CA . SER A 1 33 ? -13.673 15.892 1.383 1.00 0.00 33 SER A CA 8
ATOM 12321 C C . SER A 1 33 ? -14.701 16.432 2.374 1.00 0.00 33 SER A C 8
ATOM 12322 O O . SER A 1 33 ? -15.892 16.507 2.071 1.00 0.00 33 SER A O 8
ATOM 12330 N N . TYR A 1 34 ? -14.231 16.807 3.558 1.00 0.00 34 TYR A N 8
ATOM 12331 C CA . TYR A 1 34 ? -15.109 17.337 4.595 1.00 0.00 34 TYR A CA 8
ATOM 12332 C C . TYR A 1 34 ? -14.737 18.776 4.940 1.00 0.00 34 TYR A C 8
ATOM 12333 O O . TYR A 1 34 ? -14.655 19.144 6.112 1.00 0.00 34 TYR A O 8
ATOM 12351 N N . ARG A 1 35 ? -14.513 19.585 3.909 1.00 0.00 35 ARG A N 8
ATOM 12352 C CA . ARG A 1 35 ? -14.149 20.984 4.102 1.00 0.00 35 ARG A CA 8
ATOM 12353 C C . ARG A 1 35 ? -15.366 21.812 4.504 1.00 0.00 35 ARG A C 8
ATOM 12354 O O . ARG A 1 35 ? -15.284 22.667 5.387 1.00 0.00 35 ARG A O 8
ATOM 12375 N N . HIS A 1 36 ? -16.494 21.553 3.851 1.00 0.00 36 HIS A N 8
ATOM 12376 C CA . HIS A 1 36 ? -17.728 22.274 4.140 1.00 0.00 36 HIS A CA 8
ATOM 12377 C C . HIS A 1 36 ? -17.852 22.561 5.633 1.00 0.00 36 HIS A C 8
ATOM 12378 O O . HIS A 1 36 ? -18.190 23.674 6.035 1.00 0.00 36 HIS A O 8
ATOM 12393 N N . ASN A 1 37 ? -17.576 21.550 6.451 1.00 0.00 37 ASN A N 8
ATOM 12394 C CA . ASN A 1 37 ? -17.658 21.694 7.900 1.00 0.00 37 ASN A CA 8
ATOM 12395 C C . ASN A 1 37 ? -16.571 22.632 8.415 1.00 0.00 37 ASN A C 8
ATOM 12396 O O . ASN A 1 37 ? -16.861 23.715 8.924 1.00 0.00 37 ASN A O 8
ATOM 12407 N N . VAL A 1 38 ? -15.318 22.209 8.280 1.00 0.00 38 VAL A N 8
ATOM 12408 C CA . VAL A 1 38 ? -14.187 23.011 8.730 1.00 0.00 38 VAL A CA 8
ATOM 12409 C C . VAL A 1 38 ? -14.123 24.339 7.983 1.00 0.00 38 VAL A C 8
ATOM 12410 O O . VAL A 1 38 ? -14.534 24.450 6.828 1.00 0.00 38 VAL A O 8
ATOM 12423 N N . PRO A 1 39 ? -13.596 25.372 8.657 1.00 0.00 39 PRO A N 8
ATOM 12424 C CA . PRO A 1 39 ? -13.464 26.711 8.076 1.00 0.00 39 PRO A CA 8
ATOM 12425 C C . PRO A 1 39 ? -12.411 26.765 6.974 1.00 0.00 39 PRO A C 8
ATOM 12426 O O . PRO A 1 39 ? -11.407 26.055 7.027 1.00 0.00 39 PRO A O 8
ATOM 12437 N N . ALA A 1 40 ? -12.647 27.612 5.978 1.00 0.00 40 ALA A N 8
ATOM 12438 C CA . ALA A 1 40 ? -11.717 27.759 4.865 1.00 0.00 40 ALA A CA 8
ATOM 12439 C C . ALA A 1 40 ? -10.272 27.636 5.336 1.00 0.00 40 ALA A C 8
ATOM 12440 O O . ALA A 1 40 ? -9.714 28.571 5.909 1.00 0.00 40 ALA A O 8
ATOM 12447 N N . GLY A 1 41 ? -9.672 26.475 5.093 1.00 0.00 41 GLY A N 8
ATOM 12448 C CA . GLY A 1 41 ? -8.297 26.250 5.501 1.00 0.00 41 GLY A CA 8
ATOM 12449 C C . GLY A 1 41 ? -7.582 25.258 4.606 1.00 0.00 41 GLY A C 8
ATOM 12450 O O . GLY A 1 41 ? -7.435 25.488 3.405 1.00 0.00 41 GLY A O 8
ATOM 12454 N N . SER A 1 42 ? -7.135 24.151 5.190 1.00 0.00 42 SER A N 8
ATOM 12455 C CA . SER A 1 42 ? -6.426 23.122 4.439 1.00 0.00 42 SER A CA 8
ATOM 12456 C C . SER A 1 42 ? -6.410 21.803 5.205 1.00 0.00 42 SER A C 8
ATOM 12457 O O . SER A 1 42 ? -5.971 21.746 6.353 1.00 0.00 42 SER A O 8
ATOM 12465 N N . GLU A 1 43 ? -6.892 20.746 4.560 1.00 0.00 43 GLU A N 8
ATOM 12466 C CA . GLU A 1 43 ? -6.935 19.427 5.180 1.00 0.00 43 GLU A CA 8
ATOM 12467 C C . GLU A 1 43 ? -6.160 18.409 4.349 1.00 0.00 43 GLU A C 8
ATOM 12468 O O . GLU A 1 43 ? -6.336 18.321 3.134 1.00 0.00 43 GLU A O 8
ATOM 12480 N N . SER A 1 44 ? -5.302 17.641 5.013 1.00 0.00 44 SER A N 8
ATOM 12481 C CA . SER A 1 44 ? -4.496 16.632 4.335 1.00 0.00 44 SER A CA 8
ATOM 12482 C C . SER A 1 44 ? -4.687 15.262 4.980 1.00 0.00 44 SER A C 8
ATOM 12483 O O . SER A 1 44 ? -3.723 14.531 5.207 1.00 0.00 44 SER A O 8
ATOM 12491 N N . HIS A 1 45 ? -5.939 14.922 5.272 1.00 0.00 45 HIS A N 8
ATOM 12492 C CA . HIS A 1 45 ? -6.258 13.640 5.889 1.00 0.00 45 HIS A CA 8
ATOM 12493 C C . HIS A 1 45 ? -6.522 12.576 4.828 1.00 0.00 45 HIS A C 8
ATOM 12494 O O . HIS A 1 45 ? -7.657 12.393 4.387 1.00 0.00 45 HIS A O 8
ATOM 12509 N N . PHE A 1 46 ? -5.467 11.878 4.422 1.00 0.00 46 PHE A N 8
ATOM 12510 C CA . PHE A 1 46 ? -5.585 10.833 3.411 1.00 0.00 46 PHE A CA 8
ATOM 12511 C C . PHE A 1 46 ? -5.003 9.517 3.918 1.00 0.00 46 PHE A C 8
ATOM 12512 O O . PHE A 1 46 ? -3.873 9.471 4.404 1.00 0.00 46 PHE A O 8
ATOM 12529 N N . LYS A 1 47 ? -5.783 8.448 3.801 1.00 0.00 47 LYS A N 8
ATOM 12530 C CA . LYS A 1 47 ? -5.348 7.130 4.247 1.00 0.00 47 LYS A CA 8
ATOM 12531 C C . LYS A 1 47 ? -6.031 6.030 3.440 1.00 0.00 47 LYS A C 8
ATOM 12532 O O . LYS A 1 47 ? -7.194 6.159 3.057 1.00 0.00 47 LYS A O 8
ATOM 12551 N N . VAL A 1 48 ? -5.301 4.948 3.187 1.00 0.00 48 VAL A N 8
ATOM 12552 C CA . VAL A 1 48 ? -5.838 3.825 2.428 1.00 0.00 48 VAL A CA 8
ATOM 12553 C C . VAL A 1 48 ? -5.635 2.511 3.174 1.00 0.00 48 VAL A C 8
ATOM 12554 O O . VAL A 1 48 ? -4.585 2.281 3.775 1.00 0.00 48 VAL A O 8
ATOM 12567 N N . VAL A 1 49 ? -6.646 1.649 3.131 1.00 0.00 49 VAL A N 8
ATOM 12568 C CA . VAL A 1 49 ? -6.578 0.356 3.802 1.00 0.00 49 VAL A CA 8
ATOM 12569 C C . VAL A 1 49 ? -6.528 -0.785 2.791 1.00 0.00 49 VAL A C 8
ATOM 12570 O O . VAL A 1 49 ? -7.498 -1.038 2.076 1.00 0.00 49 VAL A O 8
ATOM 12583 N N . LEU A 1 50 ? -5.392 -1.471 2.738 1.00 0.00 50 LEU A N 8
ATOM 12584 C CA . LEU A 1 50 ? -5.214 -2.587 1.816 1.00 0.00 50 LEU A CA 8
ATOM 12585 C C . LEU A 1 50 ? -4.699 -3.822 2.547 1.00 0.00 50 LEU A C 8
ATOM 12586 O O . LEU A 1 50 ? -3.603 -3.811 3.109 1.00 0.00 50 LEU A O 8
ATOM 12602 N N . VAL A 1 51 ? -5.495 -4.886 2.535 1.00 0.00 51 VAL A N 8
ATOM 12603 C CA . VAL A 1 51 ? -5.119 -6.130 3.195 1.00 0.00 51 VAL A CA 8
ATOM 12604 C C . VAL A 1 51 ? -4.666 -7.175 2.181 1.00 0.00 51 VAL A C 8
ATOM 12605 O O . VAL A 1 51 ? -5.400 -7.511 1.251 1.00 0.00 51 VAL A O 8
ATOM 12618 N N . SER A 1 52 ? -3.453 -7.685 2.366 1.00 0.00 52 SER A N 8
ATOM 12619 C CA . SER A 1 52 ? -2.900 -8.689 1.465 1.00 0.00 52 SER A CA 8
ATOM 12620 C C . SER A 1 52 ? -1.877 -9.562 2.186 1.00 0.00 52 SER A C 8
ATOM 12621 O O . SER A 1 52 ? -1.094 -9.074 3.001 1.00 0.00 52 SER A O 8
ATOM 12629 N N . ASP A 1 53 ? -1.890 -10.854 1.880 1.00 0.00 53 ASP A N 8
ATOM 12630 C CA . ASP A 1 53 ? -0.964 -11.796 2.497 1.00 0.00 53 ASP A CA 8
ATOM 12631 C C . ASP A 1 53 ? 0.454 -11.586 1.973 1.00 0.00 53 ASP A C 8
ATOM 12632 O O . ASP A 1 53 ? 1.431 -11.844 2.676 1.00 0.00 53 ASP A O 8
ATOM 12641 N N . ARG A 1 54 ? 0.557 -11.119 0.733 1.00 0.00 54 ARG A N 8
ATOM 12642 C CA . ARG A 1 54 ? 1.855 -10.877 0.114 1.00 0.00 54 ARG A CA 8
ATOM 12643 C C . ARG A 1 54 ? 2.799 -10.176 1.086 1.00 0.00 54 ARG A C 8
ATOM 12644 O O . ARG A 1 54 ? 4.019 -10.319 0.995 1.00 0.00 54 ARG A O 8
ATOM 12665 N N . PHE A 1 55 ? 2.227 -9.418 2.015 1.00 0.00 55 PHE A N 8
ATOM 12666 C CA . PHE A 1 55 ? 3.018 -8.694 3.004 1.00 0.00 55 PHE A CA 8
ATOM 12667 C C . PHE A 1 55 ? 3.226 -9.537 4.258 1.00 0.00 55 PHE A C 8
ATOM 12668 O O . PHE A 1 55 ? 3.197 -9.025 5.377 1.00 0.00 55 PHE A O 8
ATOM 12685 N N . THR A 1 56 ? 3.436 -10.836 4.063 1.00 0.00 56 THR A N 8
ATOM 12686 C CA . THR A 1 56 ? 3.647 -11.751 5.177 1.00 0.00 56 THR A CA 8
ATOM 12687 C C . THR A 1 56 ? 5.129 -11.878 5.511 1.00 0.00 56 THR A C 8
ATOM 12688 O O . THR A 1 56 ? 5.935 -12.264 4.665 1.00 0.00 56 THR A O 8
ATOM 12699 N N . GLY A 1 57 ? 5.482 -11.551 6.750 1.00 0.00 57 GLY A N 8
ATOM 12700 C CA . GLY A 1 57 ? 6.867 -11.635 7.174 1.00 0.00 57 GLY A CA 8
ATOM 12701 C C . GLY A 1 57 ? 7.836 -11.288 6.061 1.00 0.00 57 GLY A C 8
ATOM 12702 O O . GLY A 1 57 ? 8.450 -12.173 5.466 1.00 0.00 57 GLY A O 8
ATOM 12706 N N . GLU A 1 58 ? 7.973 -9.996 5.779 1.00 0.00 58 GLU A N 8
ATOM 12707 C CA . GLU A 1 58 ? 8.872 -9.536 4.728 1.00 0.00 58 GLU A CA 8
ATOM 12708 C C . GLU A 1 58 ? 9.480 -8.182 5.086 1.00 0.00 58 GLU A C 8
ATOM 12709 O O . GLU A 1 58 ? 9.125 -7.579 6.099 1.00 0.00 58 GLU A O 8
ATOM 12721 N N . ARG A 1 59 ? 10.398 -7.712 4.248 1.00 0.00 59 ARG A N 8
ATOM 12722 C CA . ARG A 1 59 ? 11.056 -6.431 4.476 1.00 0.00 59 ARG A CA 8
ATOM 12723 C C . ARG A 1 59 ? 10.045 -5.367 4.893 1.00 0.00 59 ARG A C 8
ATOM 12724 O O . ARG A 1 59 ? 8.838 -5.541 4.721 1.00 0.00 59 ARG A O 8
ATOM 12745 N N . PHE A 1 60 ? 10.546 -4.265 5.441 1.00 0.00 60 PHE A N 8
ATOM 12746 C CA . PHE A 1 60 ? 9.687 -3.172 5.883 1.00 0.00 60 PHE A CA 8
ATOM 12747 C C . PHE A 1 60 ? 9.466 -2.165 4.759 1.00 0.00 60 PHE A C 8
ATOM 12748 O O . PHE A 1 60 ? 8.356 -1.667 4.565 1.00 0.00 60 PHE A O 8
ATOM 12765 N N . LEU A 1 61 ? 10.530 -1.868 4.021 1.00 0.00 61 LEU A N 8
ATOM 12766 C CA . LEU A 1 61 ? 10.453 -0.920 2.915 1.00 0.00 61 LEU A CA 8
ATOM 12767 C C . LEU A 1 61 ? 9.862 -1.578 1.672 1.00 0.00 61 LEU A C 8
ATOM 12768 O O . LEU A 1 61 ? 8.917 -1.064 1.076 1.00 0.00 61 LEU A O 8
ATOM 12784 N N . ASN A 1 62 ? 10.425 -2.719 1.289 1.00 0.00 62 ASN A N 8
ATOM 12785 C CA . ASN A 1 62 ? 9.953 -3.449 0.118 1.00 0.00 62 ASN A CA 8
ATOM 12786 C C . ASN A 1 62 ? 8.437 -3.336 -0.018 1.00 0.00 62 ASN A C 8
ATOM 12787 O O . ASN A 1 62 ? 7.905 -3.292 -1.127 1.00 0.00 62 ASN A O 8
ATOM 12798 N N . ARG A 1 63 ? 7.748 -3.290 1.118 1.00 0.00 63 ARG A N 8
ATOM 12799 C CA . ARG A 1 63 ? 6.294 -3.183 1.125 1.00 0.00 63 ARG A CA 8
ATOM 12800 C C . ARG A 1 63 ? 5.844 -1.855 0.525 1.00 0.00 63 ARG A C 8
ATOM 12801 O O . ARG A 1 63 ? 4.933 -1.813 -0.303 1.00 0.00 63 ARG A O 8
ATOM 12822 N N . HIS A 1 64 ? 6.487 -0.771 0.948 1.00 0.00 64 HIS A N 8
ATOM 12823 C CA . HIS A 1 64 ? 6.153 0.559 0.452 1.00 0.00 64 HIS A CA 8
ATOM 12824 C C . HIS A 1 64 ? 6.434 0.668 -1.044 1.00 0.00 64 HIS A C 8
ATOM 12825 O O . HIS A 1 64 ? 5.513 0.792 -1.851 1.00 0.00 64 HIS A O 8
ATOM 12840 N N . ARG A 1 65 ? 7.712 0.621 -1.405 1.00 0.00 65 ARG A N 8
ATOM 12841 C CA . ARG A 1 65 ? 8.114 0.716 -2.803 1.00 0.00 65 ARG A CA 8
ATOM 12842 C C . ARG A 1 65 ? 7.098 0.028 -3.710 1.00 0.00 65 ARG A C 8
ATOM 12843 O O . ARG A 1 65 ? 6.760 0.536 -4.778 1.00 0.00 65 ARG A O 8
ATOM 12864 N N . MET A 1 66 ? 6.616 -1.132 -3.275 1.00 0.00 66 MET A N 8
ATOM 12865 C CA . MET A 1 66 ? 5.638 -1.890 -4.047 1.00 0.00 66 MET A CA 8
ATOM 12866 C C . MET A 1 66 ? 4.412 -1.038 -4.358 1.00 0.00 66 MET A C 8
ATOM 12867 O O . MET A 1 66 ? 4.028 -0.887 -5.518 1.00 0.00 66 MET A O 8
ATOM 12881 N N . ILE A 1 67 ? 3.803 -0.483 -3.316 1.00 0.00 67 ILE A N 8
ATOM 12882 C CA . ILE A 1 67 ? 2.621 0.355 -3.479 1.00 0.00 67 ILE A CA 8
ATOM 12883 C C . ILE A 1 67 ? 2.951 1.625 -4.255 1.00 0.00 67 ILE A C 8
ATOM 12884 O O . ILE A 1 67 ? 2.348 1.907 -5.291 1.00 0.00 67 ILE A O 8
ATOM 12900 N N . TYR A 1 68 ? 3.913 2.388 -3.748 1.00 0.00 68 TYR A N 8
ATOM 12901 C CA . TYR A 1 68 ? 4.324 3.630 -4.393 1.00 0.00 68 TYR A CA 8
ATOM 12902 C C . TYR A 1 68 ? 4.587 3.410 -5.880 1.00 0.00 68 TYR A C 8
ATOM 12903 O O . TYR A 1 68 ? 3.935 4.012 -6.733 1.00 0.00 68 TYR A O 8
ATOM 12921 N N . SER A 1 69 ? 5.548 2.543 -6.182 1.00 0.00 69 SER A N 8
ATOM 12922 C CA . SER A 1 69 ? 5.901 2.244 -7.565 1.00 0.00 69 SER A CA 8
ATOM 12923 C C . SER A 1 69 ? 4.661 2.241 -8.454 1.00 0.00 69 SER A C 8
ATOM 12924 O O . SER A 1 69 ? 4.677 2.771 -9.565 1.00 0.00 69 SER A O 8
ATOM 12932 N N . THR A 1 70 ? 3.585 1.639 -7.956 1.00 0.00 70 THR A N 8
ATOM 12933 C CA . THR A 1 70 ? 2.337 1.565 -8.704 1.00 0.00 70 THR A CA 8
ATOM 12934 C C . THR A 1 70 ? 1.796 2.957 -9.011 1.00 0.00 70 THR A C 8
ATOM 12935 O O . THR A 1 70 ? 1.416 3.249 -10.146 1.00 0.00 70 THR A O 8
ATOM 12946 N N . LEU A 1 71 ? 1.765 3.812 -7.995 1.00 0.00 71 LEU A N 8
ATOM 12947 C CA . LEU A 1 71 ? 1.271 5.175 -8.158 1.00 0.00 71 LEU A CA 8
ATOM 12948 C C . LEU A 1 71 ? 2.400 6.186 -7.990 1.00 0.00 71 LEU A C 8
ATOM 12949 O O . LEU A 1 71 ? 2.199 7.272 -7.447 1.00 0.00 71 LEU A O 8
ATOM 12965 N N . ALA A 1 72 ? 3.588 5.823 -8.463 1.00 0.00 72 ALA A N 8
ATOM 12966 C CA . ALA A 1 72 ? 4.748 6.700 -8.370 1.00 0.00 72 ALA A CA 8
ATOM 12967 C C . ALA A 1 72 ? 4.389 8.130 -8.761 1.00 0.00 72 ALA A C 8
ATOM 12968 O O . ALA A 1 72 ? 4.429 9.038 -7.931 1.00 0.00 72 ALA A O 8
ATOM 12975 N N . GLU A 1 73 ? 4.038 8.321 -10.028 1.00 0.00 73 GLU A N 8
ATOM 12976 C CA . GLU A 1 73 ? 3.673 9.642 -10.528 1.00 0.00 73 GLU A CA 8
ATOM 12977 C C . GLU A 1 73 ? 2.181 9.902 -10.339 1.00 0.00 73 GLU A C 8
ATOM 12978 O O . GLU A 1 73 ? 1.756 11.046 -10.183 1.00 0.00 73 GLU A O 8
ATOM 12990 N N . GLU A 1 74 ? 1.393 8.831 -10.353 1.00 0.00 74 GLU A N 8
ATOM 12991 C CA . GLU A 1 74 ? -0.051 8.944 -10.184 1.00 0.00 74 GLU A CA 8
ATOM 12992 C C . GLU A 1 74 ? -0.391 9.765 -8.944 1.00 0.00 74 GLU A C 8
ATOM 12993 O O . GLU A 1 74 ? -0.877 10.893 -9.046 1.00 0.00 74 GLU A O 8
ATOM 13005 N N . LEU A 1 75 ? -0.132 9.193 -7.774 1.00 0.00 75 LEU A N 8
ATOM 13006 C CA . LEU A 1 75 ? -0.411 9.870 -6.512 1.00 0.00 75 LEU A CA 8
ATOM 13007 C C . LEU A 1 75 ? 0.369 11.178 -6.412 1.00 0.00 75 LEU A C 8
ATOM 13008 O O . LEU A 1 75 ? -0.144 12.181 -5.917 1.00 0.00 75 LEU A O 8
ATOM 13024 N N . SER A 1 76 ? 1.609 11.159 -6.888 1.00 0.00 76 SER A N 8
ATOM 13025 C CA . SER A 1 76 ? 2.460 12.343 -6.852 1.00 0.00 76 SER A CA 8
ATOM 13026 C C . SER A 1 76 ? 1.799 13.510 -7.577 1.00 0.00 76 SER A C 8
ATOM 13027 O O . SER A 1 76 ? 2.094 14.674 -7.305 1.00 0.00 76 SER A O 8
ATOM 13035 N N . THR A 1 77 ? 0.901 13.190 -8.504 1.00 0.00 77 THR A N 8
ATOM 13036 C CA . THR A 1 77 ? 0.197 14.211 -9.271 1.00 0.00 77 THR A CA 8
ATOM 13037 C C . THR A 1 77 ? -0.302 15.332 -8.367 1.00 0.00 77 THR A C 8
ATOM 13038 O O . THR A 1 77 ? 0.138 16.476 -8.479 1.00 0.00 77 THR A O 8
ATOM 13049 N N . THR A 1 78 ? -1.223 14.996 -7.469 1.00 0.00 78 THR A N 8
ATOM 13050 C CA . THR A 1 78 ? -1.782 15.974 -6.545 1.00 0.00 78 THR A CA 8
ATOM 13051 C C . THR A 1 78 ? -1.486 15.597 -5.098 1.00 0.00 78 THR A C 8
ATOM 13052 O O . THR A 1 78 ? -1.357 16.463 -4.234 1.00 0.00 78 THR A O 8
ATOM 13063 N N . VAL A 1 79 ? -1.378 14.297 -4.841 1.00 0.00 79 VAL A N 8
ATOM 13064 C CA . VAL A 1 79 ? -1.095 13.804 -3.498 1.00 0.00 79 VAL A CA 8
ATOM 13065 C C . VAL A 1 79 ? 0.406 13.761 -3.234 1.00 0.00 79 VAL A C 8
ATOM 13066 O O . VAL A 1 79 ? 1.168 13.187 -4.012 1.00 0.00 79 VAL A O 8
ATOM 13079 N N . HIS A 1 80 ? 0.824 14.372 -2.130 1.00 0.00 80 HIS A N 8
ATOM 13080 C CA . HIS A 1 80 ? 2.235 14.403 -1.761 1.00 0.00 80 HIS A CA 8
ATOM 13081 C C . HIS A 1 80 ? 2.572 13.262 -0.806 1.00 0.00 80 HIS A C 8
ATOM 13082 O O . HIS A 1 80 ? 3.532 12.523 -1.021 1.00 0.00 80 HIS A O 8
ATOM 13097 N N . ALA A 1 81 ? 1.777 13.126 0.250 1.00 0.00 81 ALA A N 8
ATOM 13098 C CA . ALA A 1 81 ? 1.990 12.075 1.237 1.00 0.00 81 ALA A CA 8
ATOM 13099 C C . ALA A 1 81 ? 0.727 11.244 1.435 1.00 0.00 81 ALA A C 8
ATOM 13100 O O . ALA A 1 81 ? -0.382 11.707 1.167 1.00 0.00 81 ALA A O 8
ATOM 13107 N N . LEU A 1 82 ? 0.902 10.014 1.907 1.00 0.00 82 LEU A N 8
ATOM 13108 C CA . LEU A 1 82 ? -0.225 9.117 2.141 1.00 0.00 82 LEU A CA 8
ATOM 13109 C C . LEU A 1 82 ? 0.164 7.993 3.096 1.00 0.00 82 LEU A C 8
ATOM 13110 O O . LEU A 1 82 ? 1.215 7.371 2.943 1.00 0.00 82 LEU A O 8
ATOM 13126 N N . ALA A 1 83 ? -0.692 7.737 4.079 1.00 0.00 83 ALA A N 8
ATOM 13127 C CA . ALA A 1 83 ? -0.440 6.684 5.056 1.00 0.00 83 ALA A CA 8
ATOM 13128 C C . ALA A 1 83 ? -0.964 5.340 4.562 1.00 0.00 83 ALA A C 8
ATOM 13129 O O . ALA A 1 83 ? -2.156 5.050 4.666 1.00 0.00 83 ALA A O 8
ATOM 13136 N N . LEU A 1 84 ? -0.066 4.523 4.023 1.00 0.00 84 LEU A N 8
ATOM 13137 C CA . LEU A 1 84 ? -0.437 3.208 3.512 1.00 0.00 84 LEU A CA 8
ATOM 13138 C C . LEU A 1 84 ? -0.573 2.200 4.648 1.00 0.00 84 LEU A C 8
ATOM 13139 O O . LEU A 1 84 ? 0.378 1.954 5.391 1.00 0.00 84 LEU A O 8
ATOM 13155 N N . HIS A 1 85 ? -1.761 1.617 4.777 1.00 0.00 85 HIS A N 8
ATOM 13156 C CA . HIS A 1 85 ? -2.020 0.633 5.822 1.00 0.00 85 HIS A CA 8
ATOM 13157 C C . HIS A 1 85 ? -2.075 -0.776 5.239 1.00 0.00 85 HIS A C 8
ATOM 13158 O O . HIS A 1 85 ? -3.112 -1.213 4.739 1.00 0.00 85 HIS A O 8
ATOM 13173 N N . THR A 1 86 ? -0.951 -1.483 5.306 1.00 0.00 86 THR A N 8
ATOM 13174 C CA . THR A 1 86 ? -0.870 -2.841 4.784 1.00 0.00 86 THR A CA 8
ATOM 13175 C C . THR A 1 86 ? -0.985 -3.869 5.904 1.00 0.00 86 THR A C 8
ATOM 13176 O O . THR A 1 86 ? -0.180 -3.878 6.836 1.00 0.00 86 THR A O 8
ATOM 13187 N N . TYR A 1 87 ? -1.989 -4.733 5.807 1.00 0.00 87 TYR A N 8
ATOM 13188 C CA . TYR A 1 87 ? -2.209 -5.764 6.814 1.00 0.00 87 TYR A CA 8
ATOM 13189 C C . TYR A 1 87 ? -2.496 -7.113 6.159 1.00 0.00 87 TYR A C 8
ATOM 13190 O O . TYR A 1 87 ? -2.798 -7.187 4.968 1.00 0.00 87 TYR A O 8
ATOM 13208 N N . THR A 1 88 ? -2.399 -8.179 6.948 1.00 0.00 88 THR A N 8
ATOM 13209 C CA . THR A 1 88 ? -2.646 -9.525 6.447 1.00 0.00 88 THR A CA 8
ATOM 13210 C C . THR A 1 88 ? -4.007 -10.039 6.902 1.00 0.00 88 THR A C 8
ATOM 13211 O O . THR A 1 88 ? -4.763 -9.323 7.560 1.00 0.00 88 THR A O 8
ATOM 13222 N N . ILE A 1 89 ? -4.313 -11.283 6.548 1.00 0.00 89 ILE A N 8
ATOM 13223 C CA . ILE A 1 89 ? -5.583 -11.892 6.923 1.00 0.00 89 ILE A CA 8
ATOM 13224 C C . ILE A 1 89 ? -5.616 -12.223 8.411 1.00 0.00 89 ILE A C 8
ATOM 13225 O O . ILE A 1 89 ? -6.640 -12.054 9.073 1.00 0.00 89 ILE A O 8
ATOM 13241 N N . LYS A 1 90 ? -4.489 -12.695 8.932 1.00 0.00 90 LYS A N 8
ATOM 13242 C CA . LYS A 1 90 ? -4.386 -13.047 10.343 1.00 0.00 90 LYS A CA 8
ATOM 13243 C C . LYS A 1 90 ? -4.230 -11.798 11.206 1.00 0.00 90 LYS A C 8
ATOM 13244 O O . LYS A 1 90 ? -5.092 -11.490 12.028 1.00 0.00 90 LYS A O 8
ATOM 13263 N N . GLU A 1 91 ? -3.126 -11.084 11.010 1.00 0.00 91 GLU A N 8
ATOM 13264 C CA . GLU A 1 91 ? -2.859 -9.869 11.771 1.00 0.00 91 GLU A CA 8
ATOM 13265 C C . GLU A 1 91 ? -4.139 -9.064 11.977 1.00 0.00 91 GLU A C 8
ATOM 13266 O O . GLU A 1 91 ? -4.376 -8.521 13.056 1.00 0.00 91 GLU A O 8
ATOM 13278 N N . TRP A 1 92 ? -4.959 -8.991 10.935 1.00 0.00 92 TRP A N 8
ATOM 13279 C CA . TRP A 1 92 ? -6.214 -8.252 11.001 1.00 0.00 92 TRP A CA 8
ATOM 13280 C C . TRP A 1 92 ? -7.277 -9.049 11.750 1.00 0.00 92 TRP A C 8
ATOM 13281 O O . TRP A 1 92 ? -7.956 -8.520 12.629 1.00 0.00 92 TRP A O 8
ATOM 13302 N N . GLU A 1 93 ? -7.413 -10.323 11.397 1.00 0.00 93 GLU A N 8
ATOM 13303 C CA . GLU A 1 93 ? -8.394 -11.191 12.037 1.00 0.00 93 GLU A CA 8
ATOM 13304 C C . GLU A 1 93 ? -8.481 -10.904 13.533 1.00 0.00 93 GLU A C 8
ATOM 13305 O O . GLU A 1 93 ? -9.515 -11.129 14.161 1.00 0.00 93 GLU A O 8
ATOM 13317 N N . GLY A 1 94 ? -7.386 -10.405 14.098 1.00 0.00 94 GLY A N 8
ATOM 13318 C CA . GLY A 1 94 ? -7.358 -10.095 15.516 1.00 0.00 94 GLY A CA 8
ATOM 13319 C C . GLY A 1 94 ? -6.087 -9.379 15.928 1.00 0.00 94 GLY A C 8
ATOM 13320 O O . GLY A 1 94 ? -5.226 -9.959 16.591 1.00 0.00 94 GLY A O 8
ATOM 13324 N N . LEU A 1 95 ? -5.967 -8.116 15.534 1.00 0.00 95 LEU A N 8
ATOM 13325 C CA . LEU A 1 95 ? -4.791 -7.320 15.865 1.00 0.00 95 LEU A CA 8
ATOM 13326 C C . LEU A 1 95 ? -4.858 -6.822 17.305 1.00 0.00 95 LEU A C 8
ATOM 13327 O O . LEU A 1 95 ? -3.835 -6.706 17.980 1.00 0.00 95 LEU A O 8
ATOM 13343 N N . GLN A 1 96 ? -6.069 -6.532 17.770 1.00 0.00 96 GLN A N 8
ATOM 13344 C CA . GLN A 1 96 ? -6.269 -6.048 19.131 1.00 0.00 96 GLN A CA 8
ATOM 13345 C C . GLN A 1 96 ? -6.681 -7.187 20.058 1.00 0.00 96 GLN A C 8
ATOM 13346 O O . GLN A 1 96 ? -7.516 -7.007 20.945 1.00 0.00 96 GLN A O 8
ATOM 13360 N N . ASP A 1 97 ? -6.092 -8.359 19.846 1.00 0.00 97 ASP A N 8
ATOM 13361 C CA . ASP A 1 97 ? -6.398 -9.527 20.663 1.00 0.00 97 ASP A CA 8
ATOM 13362 C C . ASP A 1 97 ? -5.312 -10.588 20.523 1.00 0.00 97 ASP A C 8
ATOM 13363 O O . ASP A 1 97 ? -4.768 -10.796 19.438 1.00 0.00 97 ASP A O 8
ATOM 13372 N N . THR A 1 98 ? -4.998 -11.257 21.628 1.00 0.00 98 THR A N 8
ATOM 13373 C CA . THR A 1 98 ? -3.975 -12.295 21.629 1.00 0.00 98 THR A CA 8
ATOM 13374 C C . THR A 1 98 ? -4.403 -13.488 22.477 1.00 0.00 98 THR A C 8
ATOM 13375 O O . THR A 1 98 ? -4.415 -13.417 23.706 1.00 0.00 98 THR A O 8
ATOM 13386 N N . VAL A 1 99 ? -4.753 -14.585 21.812 1.00 0.00 99 VAL A N 8
ATOM 13387 C CA . VAL A 1 99 ? -5.180 -15.795 22.505 1.00 0.00 99 VAL A CA 8
ATOM 13388 C C . VAL A 1 99 ? -4.039 -16.391 23.322 1.00 0.00 99 VAL A C 8
ATOM 13389 O O . VAL A 1 99 ? -2.881 -16.358 22.907 1.00 0.00 99 VAL A O 8
ATOM 13402 N N . PHE A 1 100 ? -4.376 -16.937 24.486 1.00 0.00 100 PHE A N 8
ATOM 13403 C CA . PHE A 1 100 ? -3.380 -17.542 25.363 1.00 0.00 100 PHE A CA 8
ATOM 13404 C C . PHE A 1 100 ? -3.166 -19.011 25.011 1.00 0.00 100 PHE A C 8
ATOM 13405 O O . PHE A 1 100 ? -4.086 -19.694 24.564 1.00 0.00 100 PHE A O 8
ATOM 13422 N N . ALA A 1 101 ? -1.943 -19.490 25.217 1.00 0.00 101 ALA A N 8
ATOM 13423 C CA . ALA A 1 101 ? -1.607 -20.878 24.924 1.00 0.00 101 ALA A CA 8
ATOM 13424 C C . ALA A 1 101 ? -1.291 -21.648 26.201 1.00 0.00 101 ALA A C 8
ATOM 13425 O O . ALA A 1 101 ? -0.809 -21.077 27.179 1.00 0.00 101 ALA A O 8
ATOM 13432 N N . SER A 1 102 ? -1.567 -22.948 26.187 1.00 0.00 102 SER A N 8
ATOM 13433 C CA . SER A 1 102 ? -1.316 -23.796 27.346 1.00 0.00 102 SER A CA 8
ATOM 13434 C C . SER A 1 102 ? -0.314 -24.896 27.008 1.00 0.00 102 SER A C 8
ATOM 13435 O O . SER A 1 102 ? -0.316 -25.457 25.913 1.00 0.00 102 SER A O 8
ATOM 13443 N N . PRO A 1 103 ? 0.564 -25.211 27.972 1.00 0.00 103 PRO A N 8
ATOM 13444 C CA . PRO A 1 103 ? 1.588 -26.246 27.802 1.00 0.00 103 PRO A CA 8
ATOM 13445 C C . PRO A 1 103 ? 0.992 -27.649 27.749 1.00 0.00 103 PRO A C 8
ATOM 13446 O O . PRO A 1 103 ? 0.057 -27.980 28.479 1.00 0.00 103 PRO A O 8
ATOM 13457 N N . PRO A 1 104 ? 1.545 -28.495 26.867 1.00 0.00 104 PRO A N 8
ATOM 13458 C CA . PRO A 1 104 ? 1.084 -29.876 26.700 1.00 0.00 104 PRO A CA 8
ATOM 13459 C C . PRO A 1 104 ? 1.426 -30.751 27.901 1.00 0.00 104 PRO A C 8
ATOM 13460 O O . PRO A 1 104 ? 2.502 -30.625 28.487 1.00 0.00 104 PRO A O 8
ATOM 13471 N N . CYS A 1 105 ? 0.504 -31.636 28.263 1.00 0.00 105 CYS A N 8
ATOM 13472 C CA . CYS A 1 105 ? 0.708 -32.532 29.396 1.00 0.00 105 CYS A CA 8
ATOM 13473 C C . CYS A 1 105 ? 1.498 -31.840 30.502 1.00 0.00 105 CYS A C 8
ATOM 13474 O O . CYS A 1 105 ? 2.482 -32.380 31.007 1.00 0.00 105 CYS A O 8
ATOM 13482 N N . ARG A 1 106 ? 1.060 -30.641 30.873 1.00 0.00 106 ARG A N 8
ATOM 13483 C CA . ARG A 1 106 ? 1.728 -29.873 31.917 1.00 0.00 106 ARG A CA 8
ATOM 13484 C C . ARG A 1 106 ? 0.893 -28.661 32.318 1.00 0.00 106 ARG A C 8
ATOM 13485 O O . ARG A 1 106 ? 0.059 -28.185 31.548 1.00 0.00 106 ARG A O 8
ATOM 13506 N N . GLY A 1 107 ? 1.123 -28.165 33.531 1.00 0.00 107 GLY A N 8
ATOM 13507 C CA . GLY A 1 107 ? 0.383 -27.014 34.014 1.00 0.00 107 GLY A CA 8
ATOM 13508 C C . GLY A 1 107 ? 1.259 -26.044 34.783 1.00 0.00 107 GLY A C 8
ATOM 13509 O O . GLY A 1 107 ? 0.778 -25.324 35.659 1.00 0.00 107 GLY A O 8
ATOM 13513 N N . GLY A 1 1 ? -15.764 4.792 -21.040 1.00 0.00 1 GLY A N 9
ATOM 13514 C CA . GLY A 1 1 ? -16.969 5.215 -21.730 1.00 0.00 1 GLY A CA 9
ATOM 13515 C C . GLY A 1 1 ? -16.963 6.695 -22.053 1.00 0.00 1 GLY A C 9
ATOM 13516 O O . GLY A 1 1 ? -16.037 7.195 -22.692 1.00 0.00 1 GLY A O 9
ATOM 13520 N N . SER A 1 2 ? -18.001 7.400 -21.613 1.00 0.00 2 SER A N 9
ATOM 13521 C CA . SER A 1 2 ? -18.115 8.832 -21.864 1.00 0.00 2 SER A CA 9
ATOM 13522 C C . SER A 1 2 ? -18.556 9.571 -20.605 1.00 0.00 2 SER A C 9
ATOM 13523 O O . SER A 1 2 ? -19.475 9.141 -19.909 1.00 0.00 2 SER A O 9
ATOM 13531 N N . SER A 1 3 ? -17.892 10.686 -20.318 1.00 0.00 3 SER A N 9
ATOM 13532 C CA . SER A 1 3 ? -18.211 11.484 -19.140 1.00 0.00 3 SER A CA 9
ATOM 13533 C C . SER A 1 3 ? -17.433 12.797 -19.146 1.00 0.00 3 SER A C 9
ATOM 13534 O O . SER A 1 3 ? -16.229 12.816 -19.396 1.00 0.00 3 SER A O 9
ATOM 13542 N N . GLY A 1 4 ? -18.132 13.893 -18.867 1.00 0.00 4 GLY A N 9
ATOM 13543 C CA . GLY A 1 4 ? -17.492 15.195 -18.846 1.00 0.00 4 GLY A CA 9
ATOM 13544 C C . GLY A 1 4 ? -16.732 15.447 -17.558 1.00 0.00 4 GLY A C 9
ATOM 13545 O O . GLY A 1 4 ? -16.081 14.547 -17.028 1.00 0.00 4 GLY A O 9
ATOM 13549 N N . SER A 1 5 ? -16.815 16.674 -17.054 1.00 0.00 5 SER A N 9
ATOM 13550 C CA . SER A 1 5 ? -16.125 17.043 -15.823 1.00 0.00 5 SER A CA 9
ATOM 13551 C C . SER A 1 5 ? -16.976 16.706 -14.602 1.00 0.00 5 SER A C 9
ATOM 13552 O O . SER A 1 5 ? -17.672 17.565 -14.061 1.00 0.00 5 SER A O 9
ATOM 13560 N N . SER A 1 6 ? -16.914 15.449 -14.175 1.00 0.00 6 SER A N 9
ATOM 13561 C CA . SER A 1 6 ? -17.681 14.996 -13.020 1.00 0.00 6 SER A CA 9
ATOM 13562 C C . SER A 1 6 ? -16.790 14.882 -11.787 1.00 0.00 6 SER A C 9
ATOM 13563 O O . SER A 1 6 ? -16.388 13.787 -11.397 1.00 0.00 6 SER A O 9
ATOM 13571 N N . GLY A 1 7 ? -16.487 16.024 -11.177 1.00 0.00 7 GLY A N 9
ATOM 13572 C CA . GLY A 1 7 ? -15.645 16.032 -9.994 1.00 0.00 7 GLY A CA 9
ATOM 13573 C C . GLY A 1 7 ? -14.306 15.364 -10.231 1.00 0.00 7 GLY A C 9
ATOM 13574 O O . GLY A 1 7 ? -14.080 14.765 -11.282 1.00 0.00 7 GLY A O 9
ATOM 13578 N N . MET A 1 8 ? -13.413 15.467 -9.252 1.00 0.00 8 MET A N 9
ATOM 13579 C CA . MET A 1 8 ? -12.088 14.868 -9.360 1.00 0.00 8 MET A CA 9
ATOM 13580 C C . MET A 1 8 ? -12.000 13.591 -8.530 1.00 0.00 8 MET A C 9
ATOM 13581 O O . MET A 1 8 ? -11.482 13.599 -7.414 1.00 0.00 8 MET A O 9
ATOM 13595 N N . MET A 1 9 ? -12.509 12.495 -9.084 1.00 0.00 9 MET A N 9
ATOM 13596 C CA . MET A 1 9 ? -12.486 11.210 -8.395 1.00 0.00 9 MET A CA 9
ATOM 13597 C C . MET A 1 9 ? -11.054 10.717 -8.211 1.00 0.00 9 MET A C 9
ATOM 13598 O O . MET A 1 9 ? -10.431 10.227 -9.153 1.00 0.00 9 MET A O 9
ATOM 13612 N N . ILE A 1 10 ? -10.539 10.850 -6.994 1.00 0.00 10 ILE A N 9
ATOM 13613 C CA . ILE A 1 10 ? -9.181 10.417 -6.687 1.00 0.00 10 ILE A CA 9
ATOM 13614 C C . ILE A 1 10 ? -9.178 9.044 -6.025 1.00 0.00 10 ILE A C 9
ATOM 13615 O O . ILE A 1 10 ? -8.485 8.130 -6.471 1.00 0.00 10 ILE A O 9
ATOM 13631 N N . ARG A 1 11 ? -9.959 8.906 -4.958 1.00 0.00 11 ARG A N 9
ATOM 13632 C CA . ARG A 1 11 ? -10.047 7.644 -4.233 1.00 0.00 11 ARG A CA 9
ATOM 13633 C C . ARG A 1 11 ? -10.430 6.504 -5.172 1.00 0.00 11 ARG A C 9
ATOM 13634 O O . ARG A 1 11 ? -10.215 5.333 -4.862 1.00 0.00 11 ARG A O 9
ATOM 13655 N N . GLU A 1 12 ? -10.999 6.856 -6.321 1.00 0.00 12 GLU A N 9
ATOM 13656 C CA . GLU A 1 12 ? -11.413 5.862 -7.304 1.00 0.00 12 GLU A CA 9
ATOM 13657 C C . GLU A 1 12 ? -10.281 5.559 -8.282 1.00 0.00 12 GLU A C 9
ATOM 13658 O O . GLU A 1 12 ? -9.941 4.398 -8.514 1.00 0.00 12 GLU A O 9
ATOM 13670 N N . ARG A 1 13 ? -9.703 6.610 -8.852 1.00 0.00 13 ARG A N 9
ATOM 13671 C CA . ARG A 1 13 ? -8.611 6.458 -9.805 1.00 0.00 13 ARG A CA 9
ATOM 13672 C C . ARG A 1 13 ? -7.473 5.638 -9.203 1.00 0.00 13 ARG A C 9
ATOM 13673 O O . ARG A 1 13 ? -6.861 4.814 -9.883 1.00 0.00 13 ARG A O 9
ATOM 13694 N N . ILE A 1 14 ? -7.196 5.870 -7.924 1.00 0.00 14 ILE A N 9
ATOM 13695 C CA . ILE A 1 14 ? -6.134 5.153 -7.231 1.00 0.00 14 ILE A CA 9
ATOM 13696 C C . ILE A 1 14 ? -6.437 3.660 -7.155 1.00 0.00 14 ILE A C 9
ATOM 13697 O O . ILE A 1 14 ? -5.744 2.845 -7.762 1.00 0.00 14 ILE A O 9
ATOM 13713 N N . GLU A 1 15 ? -7.478 3.311 -6.405 1.00 0.00 15 GLU A N 9
ATOM 13714 C CA . GLU A 1 15 ? -7.873 1.916 -6.251 1.00 0.00 15 GLU A CA 9
ATOM 13715 C C . GLU A 1 15 ? -7.867 1.196 -7.596 1.00 0.00 15 GLU A C 9
ATOM 13716 O O . GLU A 1 15 ? -7.262 0.134 -7.740 1.00 0.00 15 GLU A O 9
ATOM 13728 N N . GLU A 1 16 ? -8.544 1.783 -8.578 1.00 0.00 16 GLU A N 9
ATOM 13729 C CA . GLU A 1 16 ? -8.617 1.197 -9.911 1.00 0.00 16 GLU A CA 9
ATOM 13730 C C . GLU A 1 16 ? -7.327 0.458 -10.253 1.00 0.00 16 GLU A C 9
ATOM 13731 O O . GLU A 1 16 ? -7.353 -0.694 -10.687 1.00 0.00 16 GLU A O 9
ATOM 13743 N N . LYS A 1 17 ? -6.197 1.129 -10.053 1.00 0.00 17 LYS A N 9
ATOM 13744 C CA . LYS A 1 17 ? -4.895 0.538 -10.338 1.00 0.00 17 LYS A CA 9
ATOM 13745 C C . LYS A 1 17 ? -4.609 -0.627 -9.396 1.00 0.00 17 LYS A C 9
ATOM 13746 O O . LYS A 1 17 ? -4.501 -1.776 -9.828 1.00 0.00 17 LYS A O 9
ATOM 13765 N N . LEU A 1 18 ? -4.487 -0.324 -8.108 1.00 0.00 18 LEU A N 9
ATOM 13766 C CA . LEU A 1 18 ? -4.215 -1.347 -7.104 1.00 0.00 18 LEU A CA 9
ATOM 13767 C C . LEU A 1 18 ? -4.998 -2.622 -7.400 1.00 0.00 18 LEU A C 9
ATOM 13768 O O . LEU A 1 18 ? -4.451 -3.724 -7.351 1.00 0.00 18 LEU A O 9
ATOM 13784 N N . ARG A 1 19 ? -6.281 -2.464 -7.708 1.00 0.00 19 ARG A N 9
ATOM 13785 C CA . ARG A 1 19 ? -7.140 -3.602 -8.012 1.00 0.00 19 ARG A CA 9
ATOM 13786 C C . ARG A 1 19 ? -6.364 -4.685 -8.757 1.00 0.00 19 ARG A C 9
ATOM 13787 O O . ARG A 1 19 ? -6.235 -5.811 -8.278 1.00 0.00 19 ARG A O 9
ATOM 13808 N N . ALA A 1 20 ? -5.851 -4.335 -9.932 1.00 0.00 20 ALA A N 9
ATOM 13809 C CA . ALA A 1 20 ? -5.087 -5.275 -10.743 1.00 0.00 20 ALA A CA 9
ATOM 13810 C C . ALA A 1 20 ? -3.617 -5.283 -10.336 1.00 0.00 20 ALA A C 9
ATOM 13811 O O . ALA A 1 20 ? -2.942 -6.307 -10.435 1.00 0.00 20 ALA A O 9
ATOM 13818 N N . ALA A 1 21 ? -3.128 -4.135 -9.879 1.00 0.00 21 ALA A N 9
ATOM 13819 C CA . ALA A 1 21 ? -1.739 -4.011 -9.455 1.00 0.00 21 ALA A CA 9
ATOM 13820 C C . ALA A 1 21 ? -1.364 -5.114 -8.472 1.00 0.00 21 ALA A C 9
ATOM 13821 O O . ALA A 1 21 ? -0.292 -5.712 -8.574 1.00 0.00 21 ALA A O 9
ATOM 13828 N N . PHE A 1 22 ? -2.252 -5.379 -7.520 1.00 0.00 22 PHE A N 9
ATOM 13829 C CA . PHE A 1 22 ? -2.013 -6.410 -6.517 1.00 0.00 22 PHE A CA 9
ATOM 13830 C C . PHE A 1 22 ? -3.171 -7.402 -6.470 1.00 0.00 22 PHE A C 9
ATOM 13831 O O . PHE A 1 22 ? -2.964 -8.615 -6.491 1.00 0.00 22 PHE A O 9
ATOM 13848 N N . GLN A 1 23 ? -4.390 -6.877 -6.405 1.00 0.00 23 GLN A N 9
ATOM 13849 C CA . GLN A 1 23 ? -5.582 -7.716 -6.354 1.00 0.00 23 GLN A CA 9
ATOM 13850 C C . GLN A 1 23 ? -5.747 -8.342 -4.973 1.00 0.00 23 GLN A C 9
ATOM 13851 O O . GLN A 1 23 ? -5.942 -9.550 -4.831 1.00 0.00 23 GLN A O 9
ATOM 13865 N N . PRO A 1 24 ? -5.668 -7.504 -3.929 1.00 0.00 24 PRO A N 9
ATOM 13866 C CA . PRO A 1 24 ? -5.806 -7.954 -2.540 1.00 0.00 24 PRO A CA 9
ATOM 13867 C C . PRO A 1 24 ? -7.230 -8.386 -2.210 1.00 0.00 24 PRO A C 9
ATOM 13868 O O . PRO A 1 24 ? -8.077 -8.498 -3.097 1.00 0.00 24 PRO A O 9
ATOM 13879 N N . VAL A 1 25 ? -7.488 -8.627 -0.929 1.00 0.00 25 VAL A N 9
ATOM 13880 C CA . VAL A 1 25 ? -8.811 -9.046 -0.481 1.00 0.00 25 VAL A CA 9
ATOM 13881 C C . VAL A 1 25 ? -9.611 -7.863 0.052 1.00 0.00 25 VAL A C 9
ATOM 13882 O O . VAL A 1 25 ? -10.839 -7.914 0.130 1.00 0.00 25 VAL A O 9
ATOM 13895 N N . PHE A 1 26 ? -8.907 -6.797 0.419 1.00 0.00 26 PHE A N 9
ATOM 13896 C CA . PHE A 1 26 ? -9.551 -5.600 0.946 1.00 0.00 26 PHE A CA 9
ATOM 13897 C C . PHE A 1 26 ? -9.040 -4.350 0.236 1.00 0.00 26 PHE A C 9
ATOM 13898 O O . PHE A 1 26 ? -7.907 -4.314 -0.245 1.00 0.00 26 PHE A O 9
ATOM 13915 N N . LEU A 1 27 ? -9.885 -3.326 0.172 1.00 0.00 27 LEU A N 9
ATOM 13916 C CA . LEU A 1 27 ? -9.520 -2.073 -0.480 1.00 0.00 27 LEU A CA 9
ATOM 13917 C C . LEU A 1 27 ? -10.412 -0.931 -0.003 1.00 0.00 27 LEU A C 9
ATOM 13918 O O . LEU A 1 27 ? -11.637 -1.014 -0.084 1.00 0.00 27 LEU A O 9
ATOM 13934 N N . GLU A 1 28 ? -9.789 0.133 0.491 1.00 0.00 28 GLU A N 9
ATOM 13935 C CA . GLU A 1 28 ? -10.527 1.292 0.979 1.00 0.00 28 GLU A CA 9
ATOM 13936 C C . GLU A 1 28 ? -9.601 2.491 1.162 1.00 0.00 28 GLU A C 9
ATOM 13937 O O . GLU A 1 28 ? -8.534 2.379 1.766 1.00 0.00 28 GLU A O 9
ATOM 13949 N N . VAL A 1 29 ? -10.016 3.638 0.634 1.00 0.00 29 VAL A N 9
ATOM 13950 C CA . VAL A 1 29 ? -9.225 4.858 0.738 1.00 0.00 29 VAL A CA 9
ATOM 13951 C C . VAL A 1 29 ? -9.939 5.905 1.586 1.00 0.00 29 VAL A C 9
ATOM 13952 O O . VAL A 1 29 ? -11.168 5.973 1.604 1.00 0.00 29 VAL A O 9
ATOM 13965 N N . VAL A 1 30 ? -9.159 6.722 2.287 1.00 0.00 30 VAL A N 9
ATOM 13966 C CA . VAL A 1 30 ? -9.717 7.769 3.136 1.00 0.00 30 VAL A CA 9
ATOM 13967 C C . VAL A 1 30 ? -9.184 9.141 2.739 1.00 0.00 30 VAL A C 9
ATOM 13968 O O . VAL A 1 30 ? -7.990 9.415 2.864 1.00 0.00 30 VAL A O 9
ATOM 13981 N N . ASP A 1 31 ? -10.077 10.000 2.260 1.00 0.00 31 ASP A N 9
ATOM 13982 C CA . ASP A 1 31 ? -9.698 11.345 1.845 1.00 0.00 31 ASP A CA 9
ATOM 13983 C C . ASP A 1 31 ? -10.279 12.390 2.793 1.00 0.00 31 ASP A C 9
ATOM 13984 O O . ASP A 1 31 ? -11.457 12.335 3.145 1.00 0.00 31 ASP A O 9
ATOM 13993 N N . GLU A 1 32 ? -9.444 13.340 3.202 1.00 0.00 32 GLU A N 9
ATOM 13994 C CA . GLU A 1 32 ? -9.876 14.396 4.111 1.00 0.00 32 GLU A CA 9
ATOM 13995 C C . GLU A 1 32 ? -9.783 15.763 3.439 1.00 0.00 32 GLU A C 9
ATOM 13996 O O . GLU A 1 32 ? -8.757 16.438 3.520 1.00 0.00 32 GLU A O 9
ATOM 14008 N N . SER A 1 33 ? -10.863 16.164 2.775 1.00 0.00 33 SER A N 9
ATOM 14009 C CA . SER A 1 33 ? -10.903 17.448 2.085 1.00 0.00 33 SER A CA 9
ATOM 14010 C C . SER A 1 33 ? -12.084 18.286 2.566 1.00 0.00 33 SER A C 9
ATOM 14011 O O . SER A 1 33 ? -13.242 17.912 2.379 1.00 0.00 33 SER A O 9
ATOM 14019 N N . TYR A 1 34 ? -11.782 19.421 3.186 1.00 0.00 34 TYR A N 9
ATOM 14020 C CA . TYR A 1 34 ? -12.817 20.312 3.696 1.00 0.00 34 TYR A CA 9
ATOM 14021 C C . TYR A 1 34 ? -13.716 20.807 2.566 1.00 0.00 34 TYR A C 9
ATOM 14022 O O . TYR A 1 34 ? -13.238 21.360 1.575 1.00 0.00 34 TYR A O 9
ATOM 14040 N N . ARG A 1 35 ? -15.019 20.604 2.724 1.00 0.00 35 ARG A N 9
ATOM 14041 C CA . ARG A 1 35 ? -15.986 21.028 1.718 1.00 0.00 35 ARG A CA 9
ATOM 14042 C C . ARG A 1 35 ? -15.906 22.534 1.489 1.00 0.00 35 ARG A C 9
ATOM 14043 O O . ARG A 1 35 ? -16.009 23.007 0.356 1.00 0.00 35 ARG A O 9
ATOM 14064 N N . HIS A 1 36 ? -15.722 23.284 2.571 1.00 0.00 36 HIS A N 9
ATOM 14065 C CA . HIS A 1 36 ? -15.629 24.737 2.488 1.00 0.00 36 HIS A CA 9
ATOM 14066 C C . HIS A 1 36 ? -14.723 25.158 1.334 1.00 0.00 36 HIS A C 9
ATOM 14067 O O . HIS A 1 36 ? -14.042 24.329 0.733 1.00 0.00 36 HIS A O 9
ATOM 14082 N N . ASN A 1 37 ? -14.723 26.452 1.031 1.00 0.00 37 ASN A N 9
ATOM 14083 C CA . ASN A 1 37 ? -13.902 26.983 -0.052 1.00 0.00 37 ASN A CA 9
ATOM 14084 C C . ASN A 1 37 ? -12.488 27.283 0.434 1.00 0.00 37 ASN A C 9
ATOM 14085 O O . ASN A 1 37 ? -11.923 28.332 0.125 1.00 0.00 37 ASN A O 9
ATOM 14096 N N . VAL A 1 38 ? -11.921 26.354 1.198 1.00 0.00 38 VAL A N 9
ATOM 14097 C CA . VAL A 1 38 ? -10.572 26.517 1.726 1.00 0.00 38 VAL A CA 9
ATOM 14098 C C . VAL A 1 38 ? -9.535 25.923 0.780 1.00 0.00 38 VAL A C 9
ATOM 14099 O O . VAL A 1 38 ? -9.786 24.939 0.083 1.00 0.00 38 VAL A O 9
ATOM 14112 N N . PRO A 1 39 ? -8.340 26.531 0.753 1.00 0.00 39 PRO A N 9
ATOM 14113 C CA . PRO A 1 39 ? -7.240 26.078 -0.104 1.00 0.00 39 PRO A CA 9
ATOM 14114 C C . PRO A 1 39 ? -6.660 24.745 0.355 1.00 0.00 39 PRO A C 9
ATOM 14115 O O . PRO A 1 39 ? -7.066 24.201 1.381 1.00 0.00 39 PRO A O 9
ATOM 14126 N N . ALA A 1 40 ? -5.707 24.224 -0.412 1.00 0.00 40 ALA A N 9
ATOM 14127 C CA . ALA A 1 40 ? -5.069 22.956 -0.083 1.00 0.00 40 ALA A CA 9
ATOM 14128 C C . ALA A 1 40 ? -3.560 23.121 0.061 1.00 0.00 40 ALA A C 9
ATOM 14129 O O . ALA A 1 40 ? -2.988 24.110 -0.395 1.00 0.00 40 ALA A O 9
ATOM 14136 N N . GLY A 1 41 ? -2.920 22.145 0.698 1.00 0.00 41 GLY A N 9
ATOM 14137 C CA . GLY A 1 41 ? -1.483 22.203 0.891 1.00 0.00 41 GLY A CA 9
ATOM 14138 C C . GLY A 1 41 ? -1.067 21.762 2.280 1.00 0.00 41 GLY A C 9
ATOM 14139 O O . GLY A 1 41 ? -0.718 20.601 2.492 1.00 0.00 41 GLY A O 9
ATOM 14143 N N . SER A 1 42 ? -1.101 22.692 3.230 1.00 0.00 42 SER A N 9
ATOM 14144 C CA . SER A 1 42 ? -0.719 22.394 4.605 1.00 0.00 42 SER A CA 9
ATOM 14145 C C . SER A 1 42 ? -1.825 21.625 5.322 1.00 0.00 42 SER A C 9
ATOM 14146 O O . SER A 1 42 ? -1.654 21.190 6.461 1.00 0.00 42 SER A O 9
ATOM 14154 N N . GLU A 1 43 ? -2.958 21.463 4.647 1.00 0.00 43 GLU A N 9
ATOM 14155 C CA . GLU A 1 43 ? -4.092 20.748 5.220 1.00 0.00 43 GLU A CA 9
ATOM 14156 C C . GLU A 1 43 ? -4.613 19.689 4.252 1.00 0.00 43 GLU A C 9
ATOM 14157 O O . GLU A 1 43 ? -5.403 19.986 3.356 1.00 0.00 43 GLU A O 9
ATOM 14169 N N . SER A 1 44 ? -4.163 18.452 4.439 1.00 0.00 44 SER A N 9
ATOM 14170 C CA . SER A 1 44 ? -4.579 17.350 3.580 1.00 0.00 44 SER A CA 9
ATOM 14171 C C . SER A 1 44 ? -4.037 16.022 4.101 1.00 0.00 44 SER A C 9
ATOM 14172 O O . SER A 1 44 ? -2.840 15.748 4.010 1.00 0.00 44 SER A O 9
ATOM 14180 N N . HIS A 1 45 ? -4.927 15.200 4.647 1.00 0.00 45 HIS A N 9
ATOM 14181 C CA . HIS A 1 45 ? -4.540 13.899 5.182 1.00 0.00 45 HIS A CA 9
ATOM 14182 C C . HIS A 1 45 ? -5.102 12.769 4.324 1.00 0.00 45 HIS A C 9
ATOM 14183 O O . HIS A 1 45 ? -6.316 12.587 4.238 1.00 0.00 45 HIS A O 9
ATOM 14198 N N . PHE A 1 46 ? -4.210 12.015 3.691 1.00 0.00 46 PHE A N 9
ATOM 14199 C CA . PHE A 1 46 ? -4.617 10.904 2.838 1.00 0.00 46 PHE A CA 9
ATOM 14200 C C . PHE A 1 46 ? -4.203 9.569 3.450 1.00 0.00 46 PHE A C 9
ATOM 14201 O O . PHE A 1 46 ? -3.172 9.470 4.116 1.00 0.00 46 PHE A O 9
ATOM 14218 N N . LYS A 1 47 ? -5.015 8.542 3.220 1.00 0.00 47 LYS A N 9
ATOM 14219 C CA . LYS A 1 47 ? -4.735 7.212 3.746 1.00 0.00 47 LYS A CA 9
ATOM 14220 C C . LYS A 1 47 ? -5.327 6.134 2.844 1.00 0.00 47 LYS A C 9
ATOM 14221 O O . LYS A 1 47 ? -6.383 6.325 2.242 1.00 0.00 47 LYS A O 9
ATOM 14240 N N . VAL A 1 48 ? -4.639 4.999 2.756 1.00 0.00 48 VAL A N 9
ATOM 14241 C CA . VAL A 1 48 ? -5.099 3.890 1.929 1.00 0.00 48 VAL A CA 9
ATOM 14242 C C . VAL A 1 48 ? -4.942 2.560 2.657 1.00 0.00 48 VAL A C 9
ATOM 14243 O O . VAL A 1 48 ? -3.881 2.261 3.206 1.00 0.00 48 VAL A O 9
ATOM 14256 N N . VAL A 1 49 ? -6.006 1.763 2.659 1.00 0.00 49 VAL A N 9
ATOM 14257 C CA . VAL A 1 49 ? -5.987 0.463 3.319 1.00 0.00 49 VAL A CA 9
ATOM 14258 C C . VAL A 1 49 ? -5.937 -0.670 2.300 1.00 0.00 49 VAL A C 9
ATOM 14259 O O . VAL A 1 49 ? -6.787 -0.760 1.412 1.00 0.00 49 VAL A O 9
ATOM 14272 N N . LEU A 1 50 ? -4.936 -1.534 2.433 1.00 0.00 50 LEU A N 9
ATOM 14273 C CA . LEU A 1 50 ? -4.775 -2.663 1.523 1.00 0.00 50 LEU A CA 9
ATOM 14274 C C . LEU A 1 50 ? -4.381 -3.924 2.286 1.00 0.00 50 LEU A C 9
ATOM 14275 O O . LEU A 1 50 ? -3.245 -4.057 2.743 1.00 0.00 50 LEU A O 9
ATOM 14291 N N . VAL A 1 51 ? -5.326 -4.849 2.419 1.00 0.00 51 VAL A N 9
ATOM 14292 C CA . VAL A 1 51 ? -5.077 -6.101 3.123 1.00 0.00 51 VAL A CA 9
ATOM 14293 C C . VAL A 1 51 ? -4.630 -7.194 2.159 1.00 0.00 51 VAL A C 9
ATOM 14294 O O . VAL A 1 51 ? -5.331 -7.515 1.199 1.00 0.00 51 VAL A O 9
ATOM 14307 N N . SER A 1 52 ? -3.458 -7.764 2.421 1.00 0.00 52 SER A N 9
ATOM 14308 C CA . SER A 1 52 ? -2.915 -8.819 1.575 1.00 0.00 52 SER A CA 9
ATOM 14309 C C . SER A 1 52 ? -1.912 -9.672 2.346 1.00 0.00 52 SER A C 9
ATOM 14310 O O . SER A 1 52 ? -1.324 -9.222 3.329 1.00 0.00 52 SER A O 9
ATOM 14318 N N . ASP A 1 53 ? -1.723 -10.906 1.893 1.00 0.00 53 ASP A N 9
ATOM 14319 C CA . ASP A 1 53 ? -0.790 -11.823 2.538 1.00 0.00 53 ASP A CA 9
ATOM 14320 C C . ASP A 1 53 ? 0.609 -11.681 1.948 1.00 0.00 53 ASP A C 9
ATOM 14321 O O . ASP A 1 53 ? 1.607 -11.786 2.660 1.00 0.00 53 ASP A O 9
ATOM 14330 N N . ARG A 1 54 ? 0.673 -11.443 0.642 1.00 0.00 54 ARG A N 9
ATOM 14331 C CA . ARG A 1 54 ? 1.950 -11.289 -0.045 1.00 0.00 54 ARG A CA 9
ATOM 14332 C C . ARG A 1 54 ? 2.963 -10.574 0.845 1.00 0.00 54 ARG A C 9
ATOM 14333 O O . ARG A 1 54 ? 4.167 -10.813 0.750 1.00 0.00 54 ARG A O 9
ATOM 14354 N N . PHE A 1 55 ? 2.467 -9.695 1.709 1.00 0.00 55 PHE A N 9
ATOM 14355 C CA . PHE A 1 55 ? 3.328 -8.943 2.615 1.00 0.00 55 PHE A CA 9
ATOM 14356 C C . PHE A 1 55 ? 3.536 -9.702 3.923 1.00 0.00 55 PHE A C 9
ATOM 14357 O O . PHE A 1 55 ? 3.581 -9.107 5.000 1.00 0.00 55 PHE A O 9
ATOM 14374 N N . THR A 1 56 ? 3.661 -11.022 3.821 1.00 0.00 56 THR A N 9
ATOM 14375 C CA . THR A 1 56 ? 3.862 -11.863 4.994 1.00 0.00 56 THR A CA 9
ATOM 14376 C C . THR A 1 56 ? 5.342 -12.149 5.218 1.00 0.00 56 THR A C 9
ATOM 14377 O O . THR A 1 56 ? 5.988 -12.809 4.404 1.00 0.00 56 THR A O 9
ATOM 14388 N N . GLY A 1 57 ? 5.876 -11.648 6.328 1.00 0.00 57 GLY A N 9
ATOM 14389 C CA . GLY A 1 57 ? 7.277 -11.860 6.639 1.00 0.00 57 GLY A CA 9
ATOM 14390 C C . GLY A 1 57 ? 8.177 -10.820 6.004 1.00 0.00 57 GLY A C 9
ATOM 14391 O O . GLY A 1 57 ? 9.122 -10.342 6.630 1.00 0.00 57 GLY A O 9
ATOM 14395 N N . GLU A 1 58 ? 7.884 -10.469 4.755 1.00 0.00 58 GLU A N 9
ATOM 14396 C CA . GLU A 1 58 ? 8.676 -9.480 4.034 1.00 0.00 58 GLU A CA 9
ATOM 14397 C C . GLU A 1 58 ? 9.016 -8.295 4.933 1.00 0.00 58 GLU A C 9
ATOM 14398 O O . GLU A 1 58 ? 8.429 -8.124 6.002 1.00 0.00 58 GLU A O 9
ATOM 14410 N N . ARG A 1 59 ? 9.968 -7.479 4.492 1.00 0.00 59 ARG A N 9
ATOM 14411 C CA . ARG A 1 59 ? 10.388 -6.311 5.257 1.00 0.00 59 ARG A CA 9
ATOM 14412 C C . ARG A 1 59 ? 9.424 -5.148 5.046 1.00 0.00 59 ARG A C 9
ATOM 14413 O O . ARG A 1 59 ? 8.863 -4.981 3.963 1.00 0.00 59 ARG A O 9
ATOM 14434 N N . PHE A 1 60 ? 9.234 -4.346 6.089 1.00 0.00 60 PHE A N 9
ATOM 14435 C CA . PHE A 1 60 ? 8.337 -3.199 6.018 1.00 0.00 60 PHE A CA 9
ATOM 14436 C C . PHE A 1 60 ? 8.629 -2.354 4.782 1.00 0.00 60 PHE A C 9
ATOM 14437 O O . PHE A 1 60 ? 7.718 -1.978 4.043 1.00 0.00 60 PHE A O 9
ATOM 14454 N N . LEU A 1 61 ? 9.906 -2.060 4.563 1.00 0.00 61 LEU A N 9
ATOM 14455 C CA . LEU A 1 61 ? 10.321 -1.259 3.416 1.00 0.00 61 LEU A CA 9
ATOM 14456 C C . LEU A 1 61 ? 9.942 -1.945 2.107 1.00 0.00 61 LEU A C 9
ATOM 14457 O O . LEU A 1 61 ? 9.259 -1.363 1.265 1.00 0.00 61 LEU A O 9
ATOM 14473 N N . ASN A 1 62 ? 10.388 -3.186 1.945 1.00 0.00 62 ASN A N 9
ATOM 14474 C CA . ASN A 1 62 ? 10.095 -3.952 0.739 1.00 0.00 62 ASN A CA 9
ATOM 14475 C C . ASN A 1 62 ? 8.593 -3.986 0.469 1.00 0.00 62 ASN A C 9
ATOM 14476 O O . ASN A 1 62 ? 8.159 -3.937 -0.682 1.00 0.00 62 ASN A O 9
ATOM 14487 N N . ARG A 1 63 ? 7.807 -4.071 1.537 1.00 0.00 63 ARG A N 9
ATOM 14488 C CA . ARG A 1 63 ? 6.355 -4.112 1.415 1.00 0.00 63 ARG A CA 9
ATOM 14489 C C . ARG A 1 63 ? 5.804 -2.747 1.012 1.00 0.00 63 ARG A C 9
ATOM 14490 O O . ARG A 1 63 ? 4.811 -2.655 0.290 1.00 0.00 63 ARG A O 9
ATOM 14511 N N . HIS A 1 64 ? 6.455 -1.689 1.485 1.00 0.00 64 HIS A N 9
ATOM 14512 C CA . HIS A 1 64 ? 6.030 -0.328 1.175 1.00 0.00 64 HIS A CA 9
ATOM 14513 C C . HIS A 1 64 ? 6.405 0.044 -0.257 1.00 0.00 64 HIS A C 9
ATOM 14514 O O . HIS A 1 64 ? 5.540 0.371 -1.070 1.00 0.00 64 HIS A O 9
ATOM 14529 N N . ARG A 1 65 ? 7.698 -0.007 -0.557 1.00 0.00 65 ARG A N 9
ATOM 14530 C CA . ARG A 1 65 ? 8.187 0.327 -1.890 1.00 0.00 65 ARG A CA 9
ATOM 14531 C C . ARG A 1 65 ? 7.256 -0.226 -2.965 1.00 0.00 65 ARG A C 9
ATOM 14532 O O . ARG A 1 65 ? 6.915 0.469 -3.921 1.00 0.00 65 ARG A O 9
ATOM 14553 N N . MET A 1 66 ? 6.850 -1.481 -2.800 1.00 0.00 66 MET A N 9
ATOM 14554 C CA . MET A 1 66 ? 5.958 -2.127 -3.756 1.00 0.00 66 MET A CA 9
ATOM 14555 C C . MET A 1 66 ? 4.712 -1.280 -3.995 1.00 0.00 66 MET A C 9
ATOM 14556 O O . MET A 1 66 ? 4.361 -0.985 -5.138 1.00 0.00 66 MET A O 9
ATOM 14570 N N . ILE A 1 67 ? 4.048 -0.894 -2.911 1.00 0.00 67 ILE A N 9
ATOM 14571 C CA . ILE A 1 67 ? 2.842 -0.081 -3.004 1.00 0.00 67 ILE A CA 9
ATOM 14572 C C . ILE A 1 67 ? 3.103 1.202 -3.785 1.00 0.00 67 ILE A C 9
ATOM 14573 O O . ILE A 1 67 ? 2.555 1.404 -4.869 1.00 0.00 67 ILE A O 9
ATOM 14589 N N . TYR A 1 68 ? 3.945 2.066 -3.228 1.00 0.00 68 TYR A N 9
ATOM 14590 C CA . TYR A 1 68 ? 4.278 3.331 -3.873 1.00 0.00 68 TYR A CA 9
A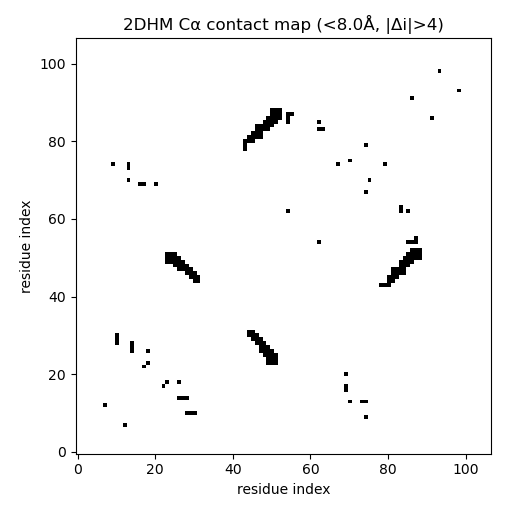TOM 14591 C C . TYR A 1 68 ? 4.622 3.119 -5.344 1.00 0.00 68 TYR A C 9
ATOM 14592 O O . TYR A 1 68 ? 3.990 3.693 -6.230 1.00 0.00 68 TYR A O 9
ATOM 14610 N N . SER A 1 69 ? 5.630 2.290 -5.595 1.00 0.00 69 SER A N 9
ATOM 14611 C CA . SER A 1 69 ? 6.062 2.003 -6.958 1.00 0.00 69 SER A CA 9
ATOM 14612 C C . SER A 1 69 ? 4.871 1.976 -7.911 1.00 0.00 69 SER A C 9
ATOM 14613 O O . SER A 1 69 ? 4.934 2.510 -9.019 1.00 0.00 69 SER A O 9
ATOM 14621 N N . THR A 1 70 ? 3.784 1.349 -7.472 1.00 0.00 70 THR A N 9
ATOM 14622 C CA . THR A 1 70 ? 2.578 1.250 -8.285 1.00 0.00 70 THR A CA 9
ATOM 14623 C C . THR A 1 70 ? 2.002 2.629 -8.584 1.00 0.00 70 THR A C 9
ATOM 14624 O O . THR A 1 70 ? 1.892 3.029 -9.743 1.00 0.00 70 THR A O 9
ATOM 14635 N N . LEU A 1 71 ? 1.635 3.353 -7.532 1.00 0.00 71 LEU A N 9
ATOM 14636 C CA . LEU A 1 71 ? 1.070 4.689 -7.682 1.00 0.00 71 LEU A CA 9
ATOM 14637 C C . LEU A 1 71 ? 2.127 5.759 -7.423 1.00 0.00 71 LEU A C 9
ATOM 14638 O O . LEU A 1 71 ? 1.826 6.826 -6.889 1.00 0.00 71 LEU A O 9
ATOM 14654 N N . ALA A 1 72 ? 3.365 5.466 -7.808 1.00 0.00 72 ALA A N 9
ATOM 14655 C CA . ALA A 1 72 ? 4.464 6.404 -7.621 1.00 0.00 72 ALA A CA 9
ATOM 14656 C C . ALA A 1 72 ? 4.040 7.825 -7.976 1.00 0.00 72 ALA A C 9
ATOM 14657 O O . ALA A 1 72 ? 4.034 8.711 -7.122 1.00 0.00 72 ALA A O 9
ATOM 14664 N N . GLU A 1 73 ? 3.687 8.034 -9.240 1.00 0.00 73 GLU A N 9
ATOM 14665 C CA . GLU A 1 73 ? 3.262 9.349 -9.706 1.00 0.00 73 GLU A CA 9
ATOM 14666 C C . GLU A 1 73 ? 1.757 9.529 -9.530 1.00 0.00 73 GLU A C 9
ATOM 14667 O O . GLU A 1 73 ? 1.294 10.587 -9.105 1.00 0.00 73 GLU A O 9
ATOM 14679 N N . GLU A 1 74 ? 1.000 8.488 -9.861 1.00 0.00 74 GLU A N 9
ATOM 14680 C CA . GLU A 1 74 ? -0.453 8.532 -9.741 1.00 0.00 74 GLU A CA 9
ATOM 14681 C C . GLU A 1 74 ? -0.874 9.369 -8.536 1.00 0.00 74 GLU A C 9
ATOM 14682 O O . GLU A 1 74 ? -1.842 10.128 -8.601 1.00 0.00 74 GLU A O 9
ATOM 14694 N N . LEU A 1 75 ? -0.141 9.225 -7.438 1.00 0.00 75 LEU A N 9
ATOM 14695 C CA . LEU A 1 75 ? -0.437 9.967 -6.217 1.00 0.00 75 LEU A CA 9
ATOM 14696 C C . LEU A 1 75 ? -0.019 11.427 -6.352 1.00 0.00 75 LEU A C 9
ATOM 14697 O O . LEU A 1 75 ? -0.830 12.335 -6.172 1.00 0.00 75 LEU A O 9
ATOM 14713 N N . SER A 1 76 ? 1.253 11.646 -6.673 1.00 0.00 76 SER A N 9
ATOM 14714 C CA . SER A 1 76 ? 1.780 12.996 -6.830 1.00 0.00 76 SER A CA 9
ATOM 14715 C C . SER A 1 76 ? 0.845 13.848 -7.684 1.00 0.00 76 SER A C 9
ATOM 14716 O O . SER A 1 76 ? 0.743 15.060 -7.495 1.00 0.00 76 SER A O 9
ATOM 14724 N N . THR A 1 77 ? 0.164 13.204 -8.627 1.00 0.00 77 THR A N 9
ATOM 14725 C CA . THR A 1 77 ? -0.762 13.900 -9.511 1.00 0.00 77 THR A CA 9
ATOM 14726 C C . THR A 1 77 ? -1.451 15.052 -8.789 1.00 0.00 77 THR A C 9
ATOM 14727 O O . THR A 1 77 ? -1.287 16.216 -9.155 1.00 0.00 77 THR A O 9
ATOM 14738 N N . THR A 1 78 ? -2.225 14.721 -7.759 1.00 0.00 78 THR A N 9
ATOM 14739 C CA . THR A 1 78 ? -2.940 15.728 -6.986 1.00 0.00 78 THR A CA 9
ATOM 14740 C C . THR A 1 78 ? -2.591 15.633 -5.505 1.00 0.00 78 THR A C 9
ATOM 14741 O O . THR A 1 78 ? -2.535 16.643 -4.804 1.00 0.00 78 THR A O 9
ATOM 14752 N N . VAL A 1 79 ? -2.357 14.412 -5.033 1.00 0.00 79 VAL A N 9
ATOM 14753 C CA . VAL A 1 79 ? -2.012 14.186 -3.635 1.00 0.00 79 VAL A CA 9
ATOM 14754 C C . VAL A 1 79 ? -0.504 14.262 -3.422 1.00 0.00 79 VAL A C 9
ATOM 14755 O O . VAL A 1 79 ? 0.277 13.911 -4.306 1.00 0.00 79 VAL A O 9
ATOM 14768 N N . HIS A 1 80 ? -0.102 14.724 -2.242 1.00 0.00 80 HIS A N 9
ATOM 14769 C CA . HIS A 1 80 ? 1.314 14.846 -1.912 1.00 0.00 80 HIS A CA 9
ATOM 14770 C C . HIS A 1 80 ? 1.700 13.869 -0.805 1.00 0.00 80 HIS A C 9
ATOM 14771 O O . HIS A 1 80 ? 2.726 13.195 -0.889 1.00 0.00 80 HIS A O 9
ATOM 14786 N N . ALA A 1 81 ? 0.870 13.798 0.231 1.00 0.00 81 ALA A N 9
ATOM 14787 C CA . ALA A 1 81 ? 1.124 12.903 1.352 1.00 0.00 81 ALA A CA 9
ATOM 14788 C C . ALA A 1 81 ? 0.080 11.793 1.416 1.00 0.00 81 ALA A C 9
ATOM 14789 O O . ALA A 1 81 ? -1.094 12.013 1.118 1.00 0.00 81 ALA A O 9
ATOM 14796 N N . LEU A 1 82 ? 0.515 10.599 1.805 1.00 0.00 82 LEU A N 9
ATOM 14797 C CA . LEU A 1 82 ? -0.382 9.454 1.907 1.00 0.00 82 LEU A CA 9
ATOM 14798 C C . LEU A 1 82 ? 0.183 8.403 2.858 1.00 0.00 82 LEU A C 9
ATOM 14799 O O . LEU A 1 82 ? 1.298 7.918 2.670 1.00 0.00 82 LEU A O 9
ATOM 14815 N N . ALA A 1 83 ? -0.596 8.054 3.876 1.00 0.00 83 ALA A N 9
ATOM 14816 C CA . ALA A 1 83 ? -0.175 7.058 4.854 1.00 0.00 83 ALA A CA 9
ATOM 14817 C C . ALA A 1 83 ? -0.651 5.665 4.457 1.00 0.00 83 ALA A C 9
ATOM 14818 O O . ALA A 1 83 ? -1.826 5.329 4.617 1.00 0.00 83 ALA A O 9
ATOM 14825 N N . LEU A 1 84 ? 0.266 4.857 3.937 1.00 0.00 84 LEU A N 9
ATOM 14826 C CA . LEU A 1 84 ? -0.060 3.499 3.516 1.00 0.00 84 LEU A CA 9
ATOM 14827 C C . LEU A 1 84 ? -0.256 2.587 4.723 1.00 0.00 84 LEU A C 9
ATOM 14828 O O . LEU A 1 84 ? 0.508 2.643 5.687 1.00 0.00 84 LEU A O 9
ATOM 14844 N N . HIS A 1 85 ? -1.282 1.744 4.661 1.00 0.00 85 HIS A N 9
ATOM 14845 C CA . HIS A 1 85 ? -1.577 0.817 5.748 1.00 0.00 85 HIS A CA 9
ATOM 14846 C C . HIS A 1 85 ? -1.790 -0.596 5.214 1.00 0.00 85 HIS A C 9
ATOM 14847 O O . HIS A 1 85 ? -2.924 -1.046 5.053 1.00 0.00 85 HIS A O 9
ATOM 14862 N N . THR A 1 86 ? -0.690 -1.292 4.940 1.00 0.00 86 THR A N 9
ATOM 14863 C CA . THR A 1 86 ? -0.757 -2.653 4.423 1.00 0.00 86 THR A CA 9
ATOM 14864 C C . THR A 1 86 ? -0.810 -3.670 5.556 1.00 0.00 86 THR A C 9
ATOM 14865 O O . THR A 1 86 ? 0.135 -3.795 6.336 1.00 0.00 86 THR A O 9
ATOM 14876 N N . TYR A 1 87 ? -1.918 -4.396 5.642 1.00 0.00 87 TYR A N 9
ATOM 14877 C CA . TYR A 1 87 ? -2.095 -5.402 6.682 1.00 0.00 87 TYR A CA 9
ATOM 14878 C C . TYR A 1 87 ? -2.331 -6.781 6.073 1.00 0.00 87 TYR A C 9
ATOM 14879 O O . TYR A 1 87 ? -2.576 -6.909 4.873 1.00 0.00 87 TYR A O 9
ATOM 14897 N N . THR A 1 88 ? -2.256 -7.811 6.909 1.00 0.00 88 THR A N 9
ATOM 14898 C CA . THR A 1 88 ? -2.461 -9.181 6.455 1.00 0.00 88 THR A CA 9
ATOM 14899 C C . THR A 1 88 ? -3.836 -9.697 6.865 1.00 0.00 88 THR A C 9
ATOM 14900 O O . THR A 1 88 ? -4.619 -8.977 7.485 1.00 0.00 88 THR A O 9
ATOM 14911 N N . ILE A 1 89 ? -4.122 -10.946 6.516 1.00 0.00 89 ILE A N 9
ATOM 14912 C CA . ILE A 1 89 ? -5.402 -11.558 6.850 1.00 0.00 89 ILE A CA 9
ATOM 14913 C C . ILE A 1 89 ? -5.499 -11.850 8.344 1.00 0.00 89 ILE A C 9
ATOM 14914 O O . ILE A 1 89 ? -6.542 -11.640 8.963 1.00 0.00 89 ILE A O 9
ATOM 14930 N N . LYS A 1 90 ? -4.403 -12.336 8.918 1.00 0.00 90 LYS A N 9
ATOM 14931 C CA . LYS A 1 90 ? -4.361 -12.655 10.340 1.00 0.00 90 LYS A CA 9
ATOM 14932 C C . LYS A 1 90 ? -4.404 -11.385 11.184 1.00 0.00 90 LYS A C 9
ATOM 14933 O O . LYS A 1 90 ? -5.394 -11.114 11.863 1.00 0.00 90 LYS A O 9
ATOM 14952 N N . GLU A 1 91 ? -3.325 -10.610 11.135 1.00 0.00 91 GLU A N 9
ATOM 14953 C CA . GLU A 1 91 ? -3.242 -9.368 11.895 1.00 0.00 91 GLU A CA 9
ATOM 14954 C C . GLU A 1 91 ? -4.587 -8.647 11.908 1.00 0.00 91 GLU A C 9
ATOM 14955 O O . GLU A 1 91 ? -5.035 -8.167 12.949 1.00 0.00 91 GLU A O 9
ATOM 14967 N N . TRP A 1 92 ? -5.224 -8.575 10.745 1.00 0.00 92 TRP A N 9
ATOM 14968 C CA . TRP A 1 92 ? -6.518 -7.912 10.622 1.00 0.00 92 TRP A CA 9
ATOM 14969 C C . TRP A 1 92 ? -7.621 -8.748 11.262 1.00 0.00 92 TRP A C 9
ATOM 14970 O O . TRP A 1 92 ? -8.465 -8.225 11.988 1.00 0.00 92 TRP A O 9
ATOM 14991 N N . GLU A 1 93 ? -7.606 -10.049 10.987 1.00 0.00 93 GLU A N 9
ATOM 14992 C CA . GLU A 1 93 ? -8.607 -10.956 11.537 1.00 0.00 93 GLU A CA 9
ATOM 14993 C C . GLU A 1 93 ? -8.846 -10.671 13.017 1.00 0.00 93 GLU A C 9
ATOM 14994 O O . GLU A 1 93 ? -9.899 -10.998 13.562 1.00 0.00 93 GLU A O 9
ATOM 15006 N N . GLY A 1 94 ? -7.857 -10.058 13.662 1.00 0.00 94 GLY A N 9
ATOM 15007 C CA . GLY A 1 94 ? -7.978 -9.740 15.073 1.00 0.00 94 GLY A CA 9
ATOM 15008 C C . GLY A 1 94 ? -6.763 -9.008 15.608 1.00 0.00 94 GLY A C 9
ATOM 15009 O O . GLY A 1 94 ? -6.110 -9.473 16.543 1.00 0.00 94 GLY A O 9
ATOM 15013 N N . LEU A 1 95 ? -6.458 -7.859 15.014 1.00 0.00 95 LEU A N 9
ATOM 15014 C CA . LEU A 1 95 ? -5.312 -7.061 15.436 1.00 0.00 95 LEU A CA 9
ATOM 15015 C C . LEU A 1 95 ? -5.150 -7.099 16.952 1.00 0.00 95 LEU A C 9
ATOM 15016 O O . LEU A 1 95 ? -4.072 -7.403 17.463 1.00 0.00 95 LEU A O 9
ATOM 15032 N N . GLN A 1 96 ? -6.228 -6.790 17.665 1.00 0.00 96 GLN A N 9
ATOM 15033 C CA . GLN A 1 96 ? -6.205 -6.790 19.123 1.00 0.00 96 GLN A CA 9
ATOM 15034 C C . GLN A 1 96 ? -4.851 -6.323 19.646 1.00 0.00 96 GLN A C 9
ATOM 15035 O O . GLN A 1 96 ? -4.270 -6.946 20.534 1.00 0.00 96 GLN A O 9
ATOM 15049 N N . ASP A 1 97 ? -4.355 -5.223 19.090 1.00 0.00 97 ASP A N 9
ATOM 15050 C CA . ASP A 1 97 ? -3.069 -4.672 19.501 1.00 0.00 97 ASP A CA 9
ATOM 15051 C C . ASP A 1 97 ? -2.096 -5.785 19.878 1.00 0.00 97 ASP A C 9
ATOM 15052 O O . ASP A 1 97 ? -1.441 -5.725 20.919 1.00 0.00 97 ASP A O 9
ATOM 15061 N N . THR A 1 98 ? -2.008 -6.801 19.025 1.00 0.00 98 THR A N 9
ATOM 15062 C CA . THR A 1 98 ? -1.117 -7.928 19.270 1.00 0.00 98 THR A CA 9
ATOM 15063 C C . THR A 1 98 ? -0.947 -8.777 18.015 1.00 0.00 98 THR A C 9
ATOM 15064 O O . THR A 1 98 ? -1.882 -8.937 17.231 1.00 0.00 98 THR A O 9
ATOM 15075 N N . VAL A 1 99 ? 0.252 -9.320 17.831 1.00 0.00 99 VAL A N 9
ATOM 15076 C CA . VAL A 1 99 ? 0.544 -10.155 16.672 1.00 0.00 99 VAL A CA 9
ATOM 15077 C C . VAL A 1 99 ? 0.182 -11.612 16.939 1.00 0.00 99 VAL A C 9
ATOM 15078 O O . VAL A 1 99 ? 0.591 -12.190 17.945 1.00 0.00 99 VAL A O 9
ATOM 15091 N N . PHE A 1 100 ? -0.589 -12.200 16.030 1.00 0.00 100 PHE A N 9
ATOM 15092 C CA . PHE A 1 100 ? -1.007 -13.590 16.167 1.00 0.00 100 PHE A CA 9
ATOM 15093 C C . PHE A 1 100 ? 0.156 -14.538 15.889 1.00 0.00 100 PHE A C 9
ATOM 15094 O O . PHE A 1 100 ? 0.691 -14.575 14.781 1.00 0.00 100 PHE A O 9
ATOM 15111 N N . ALA A 1 101 ? 0.544 -15.303 16.905 1.00 0.00 101 ALA A N 9
ATOM 15112 C CA . ALA A 1 101 ? 1.642 -16.252 16.771 1.00 0.00 101 ALA A CA 9
ATOM 15113 C C . ALA A 1 101 ? 1.296 -17.356 15.777 1.00 0.00 101 ALA A C 9
ATOM 15114 O O . ALA A 1 101 ? 0.143 -17.774 15.676 1.00 0.00 101 ALA A O 9
ATOM 15121 N N . SER A 1 102 ? 2.302 -17.822 15.044 1.00 0.00 102 SER A N 9
ATOM 15122 C CA . SER A 1 102 ? 2.103 -18.875 14.054 1.00 0.00 102 SER A CA 9
ATOM 15123 C C . SER A 1 102 ? 1.788 -20.205 14.732 1.00 0.00 102 SER A C 9
ATOM 15124 O O . SER A 1 102 ? 2.183 -20.461 15.869 1.00 0.00 102 SER A O 9
ATOM 15132 N N . PRO A 1 103 ? 1.058 -21.074 14.016 1.00 0.00 103 PRO A N 9
ATOM 15133 C CA . PRO A 1 103 ? 0.673 -22.393 14.526 1.00 0.00 103 PRO A CA 9
ATOM 15134 C C . PRO A 1 103 ? 1.864 -23.339 14.645 1.00 0.00 103 PRO A C 9
ATOM 15135 O O . PRO A 1 103 ? 2.807 -23.289 13.855 1.00 0.00 103 PRO A O 9
ATOM 15146 N N . PRO A 1 104 ? 1.821 -24.222 15.653 1.00 0.00 104 PRO A N 9
ATOM 15147 C CA . PRO A 1 104 ? 2.888 -25.197 15.897 1.00 0.00 104 PRO A CA 9
ATOM 15148 C C . PRO A 1 104 ? 2.942 -26.278 14.823 1.00 0.00 104 PRO A C 9
ATOM 15149 O O . PRO A 1 104 ? 3.912 -27.033 14.738 1.00 0.00 104 PRO A O 9
ATOM 15160 N N . CYS A 1 105 ? 1.898 -26.346 14.006 1.00 0.00 105 CYS A N 9
ATOM 15161 C CA . CYS A 1 105 ? 1.827 -27.336 12.936 1.00 0.00 105 CYS A CA 9
ATOM 15162 C C . CYS A 1 105 ? 3.112 -27.341 12.115 1.00 0.00 105 CYS A C 9
ATOM 15163 O O . CYS A 1 105 ? 3.364 -26.424 11.333 1.00 0.00 105 CYS A O 9
ATOM 15171 N N . ARG A 1 106 ? 3.921 -28.379 12.298 1.00 0.00 106 ARG A N 9
ATOM 15172 C CA . ARG A 1 106 ? 5.182 -28.502 11.576 1.00 0.00 106 ARG A CA 9
ATOM 15173 C C . ARG A 1 106 ? 4.971 -29.185 10.228 1.00 0.00 106 ARG A C 9
ATOM 15174 O O . ARG A 1 106 ? 3.852 -29.557 9.876 1.00 0.00 106 ARG A O 9
ATOM 15195 N N . GLY A 1 107 ? 6.056 -29.347 9.476 1.00 0.00 107 GLY A N 9
ATOM 15196 C CA . GLY A 1 107 ? 5.969 -29.984 8.175 1.00 0.00 107 GLY A CA 9
ATOM 15197 C C . GLY A 1 107 ? 4.836 -29.432 7.334 1.00 0.00 107 GLY A C 9
ATOM 15198 O O . GLY A 1 107 ? 4.099 -30.188 6.701 1.00 0.00 107 GLY A O 9
ATOM 15202 N N . GLY A 1 1 ? -30.765 -0.592 -18.340 1.00 0.00 1 GLY A N 10
ATOM 15203 C CA . GLY A 1 1 ? -30.404 0.560 -17.535 1.00 0.00 1 GLY A CA 10
ATOM 15204 C C . GLY A 1 1 ? -29.183 1.282 -18.071 1.00 0.00 1 GLY A C 10
ATOM 15205 O O . GLY A 1 1 ? -28.757 1.041 -19.200 1.00 0.00 1 GLY A O 10
ATOM 15209 N N . SER A 1 2 ? -28.620 2.172 -17.260 1.00 0.00 2 SER A N 10
ATOM 15210 C CA . SER A 1 2 ? -27.445 2.936 -17.661 1.00 0.00 2 SER A CA 10
ATOM 15211 C C . SER A 1 2 ? -26.574 3.268 -16.453 1.00 0.00 2 SER A C 10
ATOM 15212 O O . SER A 1 2 ? -27.069 3.737 -15.428 1.00 0.00 2 SER A O 10
ATOM 15220 N N . SER A 1 3 ? -25.275 3.020 -16.582 1.00 0.00 3 SER A N 10
ATOM 15221 C CA . SER A 1 3 ? -24.334 3.289 -15.500 1.00 0.00 3 SER A CA 10
ATOM 15222 C C . SER A 1 3 ? -23.076 3.968 -16.031 1.00 0.00 3 SER A C 10
ATOM 15223 O O . SER A 1 3 ? -22.595 3.649 -17.117 1.00 0.00 3 SER A O 10
ATOM 15231 N N . GLY A 1 4 ? -22.547 4.909 -15.254 1.00 0.00 4 GLY A N 10
ATOM 15232 C CA . GLY A 1 4 ? -21.349 5.620 -15.662 1.00 0.00 4 GLY A CA 10
ATOM 15233 C C . GLY A 1 4 ? -21.027 6.785 -14.747 1.00 0.00 4 GLY A C 10
ATOM 15234 O O . GLY A 1 4 ? -21.716 7.805 -14.762 1.00 0.00 4 GLY A O 10
ATOM 15238 N N . SER A 1 5 ? -19.977 6.634 -13.946 1.00 0.00 5 SER A N 10
ATOM 15239 C CA . SER A 1 5 ? -19.568 7.680 -13.016 1.00 0.00 5 SER A CA 10
ATOM 15240 C C . SER A 1 5 ? -18.107 8.061 -13.236 1.00 0.00 5 SER A C 10
ATOM 15241 O O . SER A 1 5 ? -17.197 7.364 -12.787 1.00 0.00 5 SER A O 10
ATOM 15249 N N . SER A 1 6 ? -17.890 9.174 -13.930 1.00 0.00 6 SER A N 10
ATOM 15250 C CA . SER A 1 6 ? -16.541 9.648 -14.213 1.00 0.00 6 SER A CA 10
ATOM 15251 C C . SER A 1 6 ? -15.664 9.568 -12.967 1.00 0.00 6 SER A C 10
ATOM 15252 O O . SER A 1 6 ? -14.481 9.241 -13.047 1.00 0.00 6 SER A O 10
ATOM 15260 N N . GLY A 1 7 ? -16.255 9.870 -11.815 1.00 0.00 7 GLY A N 10
ATOM 15261 C CA . GLY A 1 7 ? -15.515 9.828 -10.568 1.00 0.00 7 GLY A CA 10
ATOM 15262 C C . GLY A 1 7 ? -14.070 10.254 -10.736 1.00 0.00 7 GLY A C 10
ATOM 15263 O O . GLY A 1 7 ? -13.157 9.438 -10.614 1.00 0.00 7 GLY A O 10
ATOM 15267 N N . MET A 1 8 ? -13.862 11.536 -11.019 1.00 0.00 8 MET A N 10
ATOM 15268 C CA . MET A 1 8 ? -12.518 12.069 -11.206 1.00 0.00 8 MET A CA 10
ATOM 15269 C C . MET A 1 8 ? -11.843 12.324 -9.862 1.00 0.00 8 MET A C 10
ATOM 15270 O O . MET A 1 8 ? -11.321 13.411 -9.615 1.00 0.00 8 MET A O 10
ATOM 15284 N N . MET A 1 9 ? -11.857 11.315 -8.996 1.00 0.00 9 MET A N 10
ATOM 15285 C CA . MET A 1 9 ? -11.246 11.431 -7.678 1.00 0.00 9 MET A CA 10
ATOM 15286 C C . MET A 1 9 ? -9.949 10.630 -7.608 1.00 0.00 9 MET A C 10
ATOM 15287 O O . MET A 1 9 ? -9.823 9.579 -8.236 1.00 0.00 9 MET A O 10
ATOM 15301 N N . ILE A 1 10 ? -8.988 11.134 -6.840 1.00 0.00 10 ILE A N 10
ATOM 15302 C CA . ILE A 1 10 ? -7.703 10.465 -6.688 1.00 0.00 10 ILE A CA 10
ATOM 15303 C C . ILE A 1 10 ? -7.862 9.120 -5.987 1.00 0.00 10 ILE A C 10
ATOM 15304 O O . ILE A 1 10 ? -7.138 8.168 -6.277 1.00 0.00 10 ILE A O 10
ATOM 15320 N N . ARG A 1 11 ? -8.816 9.050 -5.064 1.00 0.00 11 ARG A N 10
ATOM 15321 C CA . ARG A 1 11 ? -9.072 7.822 -4.322 1.00 0.00 11 ARG A CA 10
ATOM 15322 C C . ARG A 1 11 ? -9.423 6.678 -5.268 1.00 0.00 11 ARG A C 10
ATOM 15323 O O . ARG A 1 11 ? -8.988 5.543 -5.073 1.00 0.00 11 ARG A O 10
ATOM 15344 N N . GLU A 1 12 ? -10.214 6.985 -6.292 1.00 0.00 12 GLU A N 10
ATOM 15345 C CA . GLU A 1 12 ? -10.624 5.981 -7.267 1.00 0.00 12 GLU A CA 10
ATOM 15346 C C . GLU A 1 12 ? -9.447 5.559 -8.142 1.00 0.00 12 GLU A C 10
ATOM 15347 O O . GLU A 1 12 ? -9.136 4.373 -8.251 1.00 0.00 12 GLU A O 10
ATOM 15359 N N . ARG A 1 13 ? -8.799 6.539 -8.763 1.00 0.00 13 ARG A N 10
ATOM 15360 C CA . ARG A 1 13 ? -7.658 6.270 -9.630 1.00 0.00 13 ARG A CA 10
ATOM 15361 C C . ARG A 1 13 ? -6.641 5.373 -8.928 1.00 0.00 13 ARG A C 10
ATOM 15362 O O . ARG A 1 13 ? -5.919 4.614 -9.575 1.00 0.00 13 ARG A O 10
ATOM 15383 N N . ILE A 1 14 ? -6.592 5.467 -7.604 1.00 0.00 14 ILE A N 10
ATOM 15384 C CA . ILE A 1 14 ? -5.665 4.664 -6.816 1.00 0.00 14 ILE A CA 10
ATOM 15385 C C . ILE A 1 14 ? -6.154 3.225 -6.690 1.00 0.00 14 ILE A C 10
ATOM 15386 O O . ILE A 1 14 ? -5.438 2.285 -7.033 1.00 0.00 14 ILE A O 10
ATOM 15402 N N . GLU A 1 15 ? -7.378 3.062 -6.198 1.00 0.00 15 GLU A N 10
ATOM 15403 C CA . GLU A 1 15 ? -7.963 1.737 -6.029 1.00 0.00 15 GLU A CA 10
ATOM 15404 C C . GLU A 1 15 ? -8.144 1.046 -7.378 1.00 0.00 15 GLU A C 10
ATOM 15405 O O . GLU A 1 15 ? -7.622 -0.045 -7.602 1.00 0.00 15 GLU A O 10
ATOM 15417 N N . GLU A 1 16 ? -8.888 1.691 -8.271 1.00 0.00 16 GLU A N 10
ATOM 15418 C CA . GLU A 1 16 ? -9.140 1.137 -9.596 1.00 0.00 16 GLU A CA 10
ATOM 15419 C C . GLU A 1 16 ? -7.909 0.403 -10.122 1.00 0.00 16 GLU A C 10
ATOM 15420 O O . GLU A 1 16 ? -8.023 -0.555 -10.886 1.00 0.00 16 GLU A O 10
ATOM 15432 N N . LYS A 1 17 ? -6.733 0.860 -9.707 1.00 0.00 17 LYS A N 10
ATOM 15433 C CA . LYS A 1 17 ? -5.480 0.249 -10.134 1.00 0.00 17 LYS A CA 10
ATOM 15434 C C . LYS A 1 17 ? -5.138 -0.956 -9.262 1.00 0.00 17 LYS A C 10
ATOM 15435 O O . LYS A 1 17 ? -4.962 -2.067 -9.763 1.00 0.00 17 LYS A O 10
ATOM 15454 N N . LEU A 1 18 ? -5.047 -0.728 -7.957 1.00 0.00 18 LEU A N 10
ATOM 15455 C CA . LEU A 1 18 ? -4.727 -1.796 -7.015 1.00 0.00 18 LEU A CA 10
ATOM 15456 C C . LEU A 1 18 ? -5.576 -3.033 -7.286 1.00 0.00 18 LEU A C 10
ATOM 15457 O O . LEU A 1 18 ? -5.062 -4.150 -7.345 1.00 0.00 18 LEU A O 10
ATOM 15473 N N . ARG A 1 19 ? -6.879 -2.826 -7.451 1.00 0.00 19 ARG A N 10
ATOM 15474 C CA . ARG A 1 19 ? -7.799 -3.925 -7.717 1.00 0.00 19 ARG A CA 10
ATOM 15475 C C . ARG A 1 19 ? -7.158 -4.961 -8.636 1.00 0.00 19 ARG A C 10
ATOM 15476 O O . ARG A 1 19 ? -7.101 -6.146 -8.307 1.00 0.00 19 ARG A O 10
ATOM 15497 N N . ALA A 1 20 ? -6.676 -4.506 -9.788 1.00 0.00 20 ALA A N 10
ATOM 15498 C CA . ALA A 1 20 ? -6.038 -5.393 -10.752 1.00 0.00 20 ALA A CA 10
ATOM 15499 C C . ALA A 1 20 ? -4.536 -5.483 -10.505 1.00 0.00 20 ALA A C 10
ATOM 15500 O O . ALA A 1 20 ? -3.876 -6.414 -10.966 1.00 0.00 20 ALA A O 10
ATOM 15507 N N . ALA A 1 21 ? -4.001 -4.510 -9.775 1.00 0.00 21 ALA A N 10
ATOM 15508 C CA . ALA A 1 21 ? -2.577 -4.481 -9.465 1.00 0.00 21 ALA A CA 10
ATOM 15509 C C . ALA A 1 21 ? -2.162 -5.716 -8.673 1.00 0.00 21 ALA A C 10
ATOM 15510 O O . ALA A 1 21 ? -1.185 -6.384 -9.012 1.00 0.00 21 ALA A O 10
ATOM 15517 N N . PHE A 1 22 ? -2.910 -6.013 -7.616 1.00 0.00 22 PHE A N 10
ATOM 15518 C CA . PHE A 1 22 ? -2.619 -7.168 -6.774 1.00 0.00 22 PHE A CA 10
ATOM 15519 C C . PHE A 1 22 ? -3.851 -8.054 -6.620 1.00 0.00 22 PHE A C 10
ATOM 15520 O O . PHE A 1 22 ? -3.746 -9.280 -6.585 1.00 0.00 22 PHE A O 10
ATOM 15537 N N . GLN A 1 23 ? -5.018 -7.424 -6.527 1.00 0.00 23 GLN A N 10
ATOM 15538 C CA . GLN A 1 23 ? -6.270 -8.154 -6.375 1.00 0.00 23 GLN A CA 10
ATOM 15539 C C . GLN A 1 23 ? -6.393 -8.739 -4.972 1.00 0.00 23 GLN A C 10
ATOM 15540 O O . GLN A 1 23 ? -6.609 -9.937 -4.789 1.00 0.00 23 GLN A O 10
ATOM 15554 N N . PRO A 1 24 ? -6.252 -7.875 -3.956 1.00 0.00 24 PRO A N 10
ATOM 15555 C CA . PRO A 1 24 ? -6.343 -8.283 -2.551 1.00 0.00 24 PRO A CA 10
ATOM 15556 C C . PRO A 1 24 ? -7.763 -8.673 -2.152 1.00 0.00 24 PRO A C 10
ATOM 15557 O O . PRO A 1 24 ? -8.615 -8.912 -3.007 1.00 0.00 24 PRO A O 10
ATOM 15568 N N . VAL A 1 25 ? -8.009 -8.735 -0.847 1.00 0.00 25 VAL A N 10
ATOM 15569 C CA . VAL A 1 25 ? -9.326 -9.095 -0.334 1.00 0.00 25 VAL A CA 10
ATOM 15570 C C . VAL A 1 25 ? -10.076 -7.865 0.164 1.00 0.00 25 VAL A C 10
ATOM 15571 O O . VAL A 1 25 ? -11.269 -7.705 -0.094 1.00 0.00 25 VAL A O 10
ATOM 15584 N N . PHE A 1 26 ? -9.369 -6.997 0.880 1.00 0.00 26 PHE A N 10
ATOM 15585 C CA . PHE A 1 26 ? -9.967 -5.780 1.417 1.00 0.00 26 PHE A CA 10
ATOM 15586 C C . PHE A 1 26 ? -9.479 -4.552 0.654 1.00 0.00 26 PHE A C 10
ATOM 15587 O O . PHE A 1 26 ? -8.393 -4.559 0.073 1.00 0.00 26 PHE A O 10
ATOM 15604 N N . LEU A 1 27 ? -10.289 -3.500 0.659 1.00 0.00 27 LEU A N 10
ATOM 15605 C CA . LEU A 1 27 ? -9.942 -2.263 -0.032 1.00 0.00 27 LEU A CA 10
ATOM 15606 C C . LEU A 1 27 ? -10.762 -1.092 0.500 1.00 0.00 27 LEU A C 10
ATOM 15607 O O . LEU A 1 27 ? -11.970 -1.212 0.706 1.00 0.00 27 LEU A O 10
ATOM 15623 N N . GLU A 1 28 ? -10.098 0.038 0.718 1.00 0.00 28 GLU A N 10
ATOM 15624 C CA . GLU A 1 28 ? -10.767 1.231 1.224 1.00 0.00 28 GLU A CA 10
ATOM 15625 C C . GLU A 1 28 ? -9.821 2.428 1.222 1.00 0.00 28 GLU A C 10
ATOM 15626 O O . GLU A 1 28 ? -8.637 2.299 1.531 1.00 0.00 28 GLU A O 10
ATOM 15638 N N . VAL A 1 29 ? -10.353 3.594 0.869 1.00 0.00 29 VAL A N 10
ATOM 15639 C CA . VAL A 1 29 ? -9.558 4.816 0.826 1.00 0.00 29 VAL A CA 10
ATOM 15640 C C . VAL A 1 29 ? -10.241 5.943 1.592 1.00 0.00 29 VAL A C 10
ATOM 15641 O O . VAL A 1 29 ? -11.466 6.066 1.577 1.00 0.00 29 VAL A O 10
ATOM 15654 N N . VAL A 1 30 ? -9.440 6.767 2.261 1.00 0.00 30 VAL A N 10
ATOM 15655 C CA . VAL A 1 30 ? -9.966 7.887 3.032 1.00 0.00 30 VAL A CA 10
ATOM 15656 C C . VAL A 1 30 ? -9.515 9.219 2.444 1.00 0.00 30 VAL A C 10
ATOM 15657 O O . VAL A 1 30 ? -8.342 9.582 2.532 1.00 0.00 30 VAL A O 10
ATOM 15670 N N . ASP A 1 31 ? -10.453 9.943 1.845 1.00 0.00 31 ASP A N 10
ATOM 15671 C CA . ASP A 1 31 ? -10.153 11.237 1.243 1.00 0.00 31 ASP A CA 10
ATOM 15672 C C . ASP A 1 31 ? -10.703 12.375 2.098 1.00 0.00 31 ASP A C 10
ATOM 15673 O O . ASP A 1 31 ? -11.787 12.265 2.670 1.00 0.00 31 ASP A O 10
ATOM 15682 N N . GLU A 1 32 ? -9.946 13.465 2.181 1.00 0.00 32 GLU A N 10
ATOM 15683 C CA . GLU A 1 32 ? -10.358 14.621 2.968 1.00 0.00 32 GLU A CA 10
ATOM 15684 C C . GLU A 1 32 ? -11.139 15.613 2.111 1.00 0.00 32 GLU A C 10
ATOM 15685 O O . GLU A 1 32 ? -10.559 16.501 1.486 1.00 0.00 32 GLU A O 10
ATOM 15697 N N . SER A 1 33 ? -12.458 15.455 2.086 1.00 0.00 33 SER A N 10
ATOM 15698 C CA . SER A 1 33 ? -13.319 16.333 1.302 1.00 0.00 33 SER A CA 10
ATOM 15699 C C . SER A 1 33 ? -13.395 17.721 1.930 1.00 0.00 33 SER A C 10
ATOM 15700 O O . SER A 1 33 ? -13.645 17.860 3.127 1.00 0.00 33 SER A O 10
ATOM 15708 N N . TYR A 1 34 ? -13.177 18.745 1.112 1.00 0.00 34 TYR A N 10
ATOM 15709 C CA . TYR A 1 34 ? -13.218 20.123 1.586 1.00 0.00 34 TYR A CA 10
ATOM 15710 C C . TYR A 1 34 ? -14.359 20.893 0.928 1.00 0.00 34 TYR A C 10
ATOM 15711 O O . TYR A 1 34 ? -14.512 20.874 -0.293 1.00 0.00 34 TYR A O 10
ATOM 15729 N N . ARG A 1 35 ? -15.158 21.569 1.747 1.00 0.00 35 ARG A N 10
ATOM 15730 C CA . ARG A 1 35 ? -16.286 22.344 1.246 1.00 0.00 35 ARG A CA 10
ATOM 15731 C C . ARG A 1 35 ? -15.816 23.675 0.664 1.00 0.00 35 ARG A C 10
ATOM 15732 O O . ARG A 1 35 ? -16.287 24.105 -0.389 1.00 0.00 35 ARG A O 10
ATOM 15753 N N . HIS A 1 36 ? -14.885 24.322 1.358 1.00 0.00 36 HIS A N 10
ATOM 15754 C CA . HIS A 1 36 ? -14.350 25.603 0.910 1.00 0.00 36 HIS A CA 10
ATOM 15755 C C . HIS A 1 36 ? -13.891 25.522 -0.542 1.00 0.00 36 HIS A C 10
ATOM 15756 O O . HIS A 1 36 ? -12.743 25.179 -0.822 1.00 0.00 36 HIS A O 10
ATOM 15771 N N . ASN A 1 37 ? -14.795 25.841 -1.463 1.00 0.00 37 ASN A N 10
ATOM 15772 C CA . ASN A 1 37 ? -14.483 25.803 -2.887 1.00 0.00 37 ASN A CA 10
ATOM 15773 C C . ASN A 1 37 ? -13.167 26.520 -3.174 1.00 0.00 37 ASN A C 10
ATOM 15774 O O . ASN A 1 37 ? -12.325 26.020 -3.920 1.00 0.00 37 ASN A O 10
ATOM 15785 N N . VAL A 1 38 ? -12.997 27.695 -2.576 1.00 0.00 38 VAL A N 10
ATOM 15786 C CA . VAL A 1 38 ? -11.784 28.481 -2.766 1.00 0.00 38 VAL A CA 10
ATOM 15787 C C . VAL A 1 38 ? -10.551 27.585 -2.816 1.00 0.00 38 VAL A C 10
ATOM 15788 O O . VAL A 1 38 ? -10.506 26.515 -2.208 1.00 0.00 38 VAL A O 10
ATOM 15801 N N . PRO A 1 39 ? -9.526 28.030 -3.557 1.00 0.00 39 PRO A N 10
ATOM 15802 C CA . PRO A 1 39 ? -8.272 27.285 -3.704 1.00 0.00 39 PRO A CA 10
ATOM 15803 C C . PRO A 1 39 ? -7.458 27.261 -2.415 1.00 0.00 39 PRO A C 10
ATOM 15804 O O . PRO A 1 39 ? -7.294 28.286 -1.755 1.00 0.00 39 PRO A O 10
ATOM 15815 N N . ALA A 1 40 ? -6.950 26.084 -2.063 1.00 0.00 40 ALA A N 10
ATOM 15816 C CA . ALA A 1 40 ? -6.150 25.928 -0.855 1.00 0.00 40 ALA A CA 10
ATOM 15817 C C . ALA A 1 40 ? -5.369 24.619 -0.878 1.00 0.00 40 ALA A C 10
ATOM 15818 O O . ALA A 1 40 ? -5.761 23.663 -1.546 1.00 0.00 40 ALA A O 10
ATOM 15825 N N . GLY A 1 41 ? -4.261 24.582 -0.145 1.00 0.00 41 GLY A N 10
ATOM 15826 C CA . GLY A 1 41 ? -3.442 23.385 -0.097 1.00 0.00 41 GLY A CA 10
ATOM 15827 C C . GLY A 1 41 ? -2.330 23.484 0.928 1.00 0.00 41 GLY A C 10
ATOM 15828 O O . GLY A 1 41 ? -1.150 23.425 0.581 1.00 0.00 41 GLY A O 10
ATOM 15832 N N . SER A 1 42 ? -2.705 23.638 2.194 1.00 0.00 42 SER A N 10
ATOM 15833 C CA . SER A 1 42 ? -1.730 23.751 3.272 1.00 0.00 42 SER A CA 10
ATOM 15834 C C . SER A 1 42 ? -1.217 22.376 3.688 1.00 0.00 42 SER A C 10
ATOM 15835 O O . SER A 1 42 ? -0.016 22.179 3.869 1.00 0.00 42 SER A O 10
ATOM 15843 N N . GLU A 1 43 ? -2.137 21.428 3.837 1.00 0.00 43 GLU A N 10
ATOM 15844 C CA . GLU A 1 43 ? -1.779 20.071 4.232 1.00 0.00 43 GLU A CA 10
ATOM 15845 C C . GLU A 1 43 ? -2.374 19.048 3.269 1.00 0.00 43 GLU A C 10
ATOM 15846 O O . GLU A 1 43 ? -3.293 19.356 2.510 1.00 0.00 43 GLU A O 10
ATOM 15858 N N . SER A 1 44 ? -1.844 17.830 3.305 1.00 0.00 44 SER A N 10
ATOM 15859 C CA . SER A 1 44 ? -2.319 16.763 2.433 1.00 0.00 44 SER A CA 10
ATOM 15860 C C . SER A 1 44 ? -2.546 15.477 3.223 1.00 0.00 44 SER A C 10
ATOM 15861 O O . SER A 1 44 ? -1.615 14.705 3.455 1.00 0.00 44 SER A O 10
ATOM 15869 N N . HIS A 1 45 ? -3.790 15.253 3.633 1.00 0.00 45 HIS A N 10
ATOM 15870 C CA . HIS A 1 45 ? -4.141 14.060 4.396 1.00 0.00 45 HIS A CA 10
ATOM 15871 C C . HIS A 1 45 ? -4.779 13.007 3.495 1.00 0.00 45 HIS A C 10
ATOM 15872 O O . HIS A 1 45 ? -5.891 13.190 2.999 1.00 0.00 45 HIS A O 10
ATOM 15887 N N . PHE A 1 46 ? -4.067 11.904 3.287 1.00 0.00 46 PHE A N 10
ATOM 15888 C CA . PHE A 1 46 ? -4.563 10.822 2.445 1.00 0.00 46 PHE A CA 10
ATOM 15889 C C . PHE A 1 46 ? -4.163 9.464 3.013 1.00 0.00 46 PHE A C 10
ATOM 15890 O O . PHE A 1 46 ? -2.982 9.193 3.235 1.00 0.00 46 PHE A O 10
ATOM 15907 N N . LYS A 1 47 ? -5.155 8.612 3.247 1.00 0.00 47 LYS A N 10
ATOM 15908 C CA . LYS A 1 47 ? -4.910 7.280 3.789 1.00 0.00 47 LYS A CA 10
ATOM 15909 C C . LYS A 1 47 ? -5.441 6.204 2.848 1.00 0.00 47 LYS A C 10
ATOM 15910 O O . LYS A 1 47 ? -6.350 6.451 2.056 1.00 0.00 47 LYS A O 10
ATOM 15929 N N . VAL A 1 48 ? -4.870 5.007 2.942 1.00 0.00 48 VAL A N 10
ATOM 15930 C CA . VAL A 1 48 ? -5.288 3.892 2.101 1.00 0.00 48 VAL A CA 10
ATOM 15931 C C . VAL A 1 48 ? -5.131 2.564 2.833 1.00 0.00 48 VAL A C 10
ATOM 15932 O O . VAL A 1 48 ? -4.106 2.307 3.463 1.00 0.00 48 VAL A O 10
ATOM 15945 N N . VAL A 1 49 ? -6.156 1.721 2.744 1.00 0.00 49 VAL A N 10
ATOM 15946 C CA . VAL A 1 49 ? -6.132 0.417 3.396 1.00 0.00 49 VAL A CA 10
ATOM 15947 C C . VAL A 1 49 ? -6.231 -0.710 2.374 1.00 0.00 49 VAL A C 10
ATOM 15948 O O . VAL A 1 49 ? -7.084 -0.685 1.486 1.00 0.00 49 VAL A O 10
ATOM 15961 N N . LEU A 1 50 ? -5.354 -1.699 2.506 1.00 0.00 50 LEU A N 10
ATOM 15962 C CA . LEU A 1 50 ? -5.342 -2.837 1.594 1.00 0.00 50 LEU A CA 10
ATOM 15963 C C . LEU A 1 50 ? -4.809 -4.086 2.289 1.00 0.00 50 LEU A C 10
ATOM 15964 O O . LEU A 1 50 ? -3.609 -4.206 2.539 1.00 0.00 50 LEU A O 10
ATOM 15980 N N . VAL A 1 51 ? -5.708 -5.015 2.598 1.00 0.00 51 VAL A N 10
ATOM 15981 C CA . VAL A 1 51 ? -5.328 -6.256 3.262 1.00 0.00 51 VAL A CA 10
ATOM 15982 C C . VAL A 1 51 ? -4.881 -7.305 2.250 1.00 0.00 51 VAL A C 10
ATOM 15983 O O . VAL A 1 51 ? -5.620 -7.647 1.327 1.00 0.00 51 VAL A O 10
ATOM 15996 N N . SER A 1 52 ? -3.666 -7.813 2.430 1.00 0.00 52 SER A N 10
ATOM 15997 C CA . SER A 1 52 ? -3.118 -8.822 1.531 1.00 0.00 52 SER A CA 10
ATOM 15998 C C . SER A 1 52 ? -1.860 -9.451 2.123 1.00 0.00 52 SER A C 10
ATOM 15999 O O . SER A 1 52 ? -0.976 -8.751 2.617 1.00 0.00 52 SER A O 10
ATOM 16007 N N . ASP A 1 53 ? -1.787 -10.776 2.068 1.00 0.00 53 ASP A N 10
ATOM 16008 C CA . ASP A 1 53 ? -0.638 -11.501 2.597 1.00 0.00 53 ASP A CA 10
ATOM 16009 C C . ASP A 1 53 ? 0.665 -10.932 2.044 1.00 0.00 53 ASP A C 10
ATOM 16010 O O . ASP A 1 53 ? 1.700 -10.964 2.710 1.00 0.00 53 ASP A O 10
ATOM 16019 N N . ARG A 1 54 ? 0.607 -10.413 0.822 1.00 0.00 54 ARG A N 10
ATOM 16020 C CA . ARG A 1 54 ? 1.782 -9.839 0.179 1.00 0.00 54 ARG A CA 10
ATOM 16021 C C . ARG A 1 54 ? 2.508 -8.885 1.124 1.00 0.00 54 ARG A C 10
ATOM 16022 O O . ARG A 1 54 ? 3.685 -8.579 0.931 1.00 0.00 54 ARG A O 10
ATOM 16043 N N . PHE A 1 55 ? 1.797 -8.418 2.145 1.00 0.00 55 PHE A N 10
ATOM 16044 C CA . PHE A 1 55 ? 2.372 -7.497 3.119 1.00 0.00 55 PHE A CA 10
ATOM 16045 C C . PHE A 1 55 ? 3.148 -8.256 4.192 1.00 0.00 55 PHE A C 10
ATOM 16046 O O . PHE A 1 55 ? 3.122 -7.892 5.368 1.00 0.00 55 PHE A O 10
ATOM 16063 N N . THR A 1 56 ? 3.838 -9.314 3.778 1.00 0.00 56 THR A N 10
ATOM 16064 C CA . THR A 1 56 ? 4.620 -10.126 4.702 1.00 0.00 56 THR A CA 10
ATOM 16065 C C . THR A 1 56 ? 5.532 -9.258 5.560 1.00 0.00 56 THR A C 10
ATOM 16066 O O . THR A 1 56 ? 5.857 -9.611 6.693 1.00 0.00 56 THR A O 10
ATOM 16077 N N . GLY A 1 57 ? 5.944 -8.118 5.012 1.00 0.00 57 GLY A N 10
ATOM 16078 C CA . GLY A 1 57 ? 6.815 -7.216 5.743 1.00 0.00 57 GLY A CA 10
ATOM 16079 C C . GLY A 1 57 ? 8.274 -7.615 5.646 1.00 0.00 57 GLY A C 10
ATOM 16080 O O . GLY A 1 57 ? 9.073 -7.288 6.524 1.00 0.00 57 GLY A O 10
ATOM 16084 N N . GLU A 1 58 ? 8.623 -8.324 4.577 1.00 0.00 58 GLU A N 10
ATOM 16085 C CA . GLU A 1 58 ? 9.996 -8.770 4.372 1.00 0.00 58 GLU A CA 10
ATOM 16086 C C . GLU A 1 58 ? 10.979 -7.625 4.598 1.00 0.00 58 GLU A C 10
ATOM 16087 O O . GLU A 1 58 ? 11.715 -7.611 5.585 1.00 0.00 58 GLU A O 10
ATOM 16099 N N . ARG A 1 59 ? 10.986 -6.668 3.676 1.00 0.00 59 ARG A N 10
ATOM 16100 C CA . ARG A 1 59 ? 11.879 -5.520 3.773 1.00 0.00 59 ARG A CA 10
ATOM 16101 C C . ARG A 1 59 ? 11.134 -4.293 4.292 1.00 0.00 59 ARG A C 10
ATOM 16102 O O . ARG A 1 59 ? 9.918 -4.182 4.137 1.00 0.00 59 ARG A O 10
ATOM 16123 N N . PHE A 1 60 ? 11.872 -3.376 4.907 1.00 0.00 60 PHE A N 10
ATOM 16124 C CA . PHE A 1 60 ? 11.281 -2.158 5.450 1.00 0.00 60 PHE A CA 10
ATOM 16125 C C . PHE A 1 60 ? 10.733 -1.275 4.333 1.00 0.00 60 PHE A C 10
ATOM 16126 O O . PHE A 1 60 ? 9.583 -0.835 4.381 1.00 0.00 60 PHE A O 10
ATOM 16143 N N . LEU A 1 61 ? 11.563 -1.019 3.328 1.00 0.00 61 LEU A N 10
ATOM 16144 C CA . LEU A 1 61 ? 11.163 -0.188 2.198 1.00 0.00 61 LEU A CA 10
ATOM 16145 C C . LEU A 1 61 ? 10.132 -0.905 1.333 1.00 0.00 61 LEU A C 10
ATOM 16146 O O . LEU A 1 61 ? 9.089 -0.344 0.999 1.00 0.00 61 LEU A O 10
ATOM 16162 N N . ASN A 1 62 ? 10.430 -2.150 0.975 1.00 0.00 62 ASN A N 10
ATOM 16163 C CA . ASN A 1 62 ? 9.528 -2.945 0.150 1.00 0.00 62 ASN A CA 10
ATOM 16164 C C . ASN A 1 62 ? 8.071 -2.624 0.472 1.00 0.00 62 ASN A C 10
ATOM 16165 O O . ASN A 1 62 ? 7.267 -2.372 -0.425 1.00 0.00 62 ASN A O 10
ATOM 16176 N N . ARG A 1 63 ? 7.739 -2.636 1.759 1.00 0.00 63 ARG A N 10
ATOM 16177 C CA . ARG A 1 63 ? 6.380 -2.348 2.200 1.00 0.00 63 ARG A CA 10
ATOM 16178 C C . ARG A 1 63 ? 5.730 -1.296 1.305 1.00 0.00 63 ARG A C 10
ATOM 16179 O O . ARG A 1 63 ? 4.662 -1.525 0.736 1.00 0.00 63 ARG A O 10
ATOM 16200 N N . HIS A 1 64 ? 6.381 -0.143 1.187 1.00 0.00 64 HIS A N 10
ATOM 16201 C CA . HIS A 1 64 ? 5.866 0.944 0.362 1.00 0.00 64 HIS A CA 10
ATOM 16202 C C . HIS A 1 64 ? 6.100 0.660 -1.119 1.00 0.00 64 HIS A C 10
ATOM 16203 O O . HIS A 1 64 ? 5.199 0.821 -1.942 1.00 0.00 64 HIS A O 10
ATOM 16218 N N . ARG A 1 65 ? 7.316 0.237 -1.450 1.00 0.00 65 ARG A N 10
ATOM 16219 C CA . ARG A 1 65 ? 7.669 -0.067 -2.831 1.00 0.00 65 ARG A CA 10
ATOM 16220 C C . ARG A 1 65 ? 6.485 -0.679 -3.573 1.00 0.00 65 ARG A C 10
ATOM 16221 O O . ARG A 1 65 ? 5.883 -0.040 -4.435 1.00 0.00 65 ARG A O 10
ATOM 16242 N N . MET A 1 66 ? 6.157 -1.921 -3.232 1.00 0.00 66 MET A N 10
ATOM 16243 C CA . MET A 1 66 ? 5.044 -2.619 -3.866 1.00 0.00 66 MET A CA 10
ATOM 16244 C C . MET A 1 66 ? 3.907 -1.653 -4.182 1.00 0.00 66 MET A C 10
ATOM 16245 O O . MET A 1 66 ? 3.399 -1.624 -5.304 1.00 0.00 66 MET A O 10
ATOM 16259 N N . ILE A 1 67 ? 3.511 -0.865 -3.188 1.00 0.00 67 ILE A N 10
ATOM 16260 C CA . ILE A 1 67 ? 2.435 0.102 -3.363 1.00 0.00 67 ILE A CA 10
ATOM 16261 C C . ILE A 1 67 ? 2.874 1.260 -4.251 1.00 0.00 67 ILE A C 10
ATOM 16262 O O . ILE A 1 67 ? 2.429 1.385 -5.393 1.00 0.00 67 ILE A O 10
ATOM 16278 N N . TYR A 1 68 ? 3.752 2.105 -3.722 1.00 0.00 68 TYR A N 10
ATOM 16279 C CA . TYR A 1 68 ? 4.253 3.254 -4.467 1.00 0.00 68 TYR A CA 10
ATOM 16280 C C . TYR A 1 68 ? 4.479 2.896 -5.933 1.00 0.00 68 TYR A C 10
ATOM 16281 O O . TYR A 1 68 ? 3.886 3.498 -6.828 1.00 0.00 68 TYR A O 10
ATOM 16299 N N . SER A 1 69 ? 5.340 1.912 -6.169 1.00 0.00 69 SER A N 10
ATOM 16300 C CA . SER A 1 69 ? 5.648 1.475 -7.526 1.00 0.00 69 SER A CA 10
ATOM 16301 C C . SER A 1 69 ? 4.413 1.559 -8.417 1.00 0.00 69 SER A C 10
ATOM 16302 O O . SER A 1 69 ? 4.477 2.055 -9.543 1.00 0.00 69 SER A O 10
ATOM 16310 N N . THR A 1 70 ? 3.287 1.071 -7.905 1.00 0.00 70 THR A N 10
ATOM 16311 C CA . THR A 1 70 ? 2.037 1.088 -8.653 1.00 0.00 70 THR A CA 10
ATOM 16312 C C . THR A 1 70 ? 1.570 2.516 -8.911 1.00 0.00 70 THR A C 10
ATOM 16313 O O . THR A 1 70 ? 1.247 2.881 -10.042 1.00 0.00 70 THR A O 10
ATOM 16324 N N . LEU A 1 71 ? 1.537 3.322 -7.855 1.00 0.00 71 LEU A N 10
ATOM 16325 C CA . LEU A 1 71 ? 1.111 4.713 -7.967 1.00 0.00 71 LEU A CA 10
ATOM 16326 C C . LEU A 1 71 ? 2.308 5.656 -7.911 1.00 0.00 71 LEU A C 10
ATOM 16327 O O . LEU A 1 71 ? 2.227 6.746 -7.345 1.00 0.00 71 LEU A O 10
ATOM 16343 N N . ALA A 1 72 ? 3.418 5.230 -8.504 1.00 0.00 72 ALA A N 10
ATOM 16344 C CA . ALA A 1 72 ? 4.631 6.038 -8.526 1.00 0.00 72 ALA A CA 10
ATOM 16345 C C . ALA A 1 72 ? 4.313 7.497 -8.836 1.00 0.00 72 ALA A C 10
ATOM 16346 O O . ALA A 1 72 ? 4.506 8.375 -7.996 1.00 0.00 72 ALA A O 10
ATOM 16353 N N . GLU A 1 73 ? 3.826 7.748 -10.047 1.00 0.00 73 GLU A N 10
ATOM 16354 C CA . GLU A 1 73 ? 3.483 9.101 -10.467 1.00 0.00 73 GLU A CA 10
ATOM 16355 C C . GLU A 1 73 ? 2.090 9.486 -9.978 1.00 0.00 73 GLU A C 10
ATOM 16356 O O . GLU A 1 73 ? 1.873 10.602 -9.508 1.00 0.00 73 GLU A O 10
ATOM 16368 N N . GLU A 1 74 ? 1.150 8.554 -10.094 1.00 0.00 74 GLU A N 10
ATOM 16369 C CA . GLU A 1 74 ? -0.223 8.796 -9.665 1.00 0.00 74 GLU A CA 10
ATOM 16370 C C . GLU A 1 74 ? -0.254 9.474 -8.298 1.00 0.00 74 GLU A C 10
ATOM 16371 O O . GLU A 1 74 ? -1.027 10.406 -8.071 1.00 0.00 74 GLU A O 10
ATOM 16383 N N . LEU A 1 75 ? 0.592 8.999 -7.389 1.00 0.00 75 LEU A N 10
ATOM 16384 C CA . LEU A 1 75 ? 0.662 9.558 -6.044 1.00 0.00 75 LEU A CA 10
ATOM 16385 C C . LEU A 1 75 ? 1.513 10.823 -6.023 1.00 0.00 75 LEU A C 10
ATOM 16386 O O . LEU A 1 75 ? 1.355 11.676 -5.150 1.00 0.00 75 LEU A O 10
ATOM 16402 N N . SER A 1 76 ? 2.416 10.939 -6.993 1.00 0.00 76 SER A N 10
ATOM 16403 C CA . SER A 1 76 ? 3.293 12.100 -7.085 1.00 0.00 76 SER A CA 10
ATOM 16404 C C . SER A 1 76 ? 2.664 13.189 -7.948 1.00 0.00 76 SER A C 10
ATOM 16405 O O . SER A 1 76 ? 3.332 14.141 -8.352 1.00 0.00 76 SER A O 10
ATOM 16413 N N . THR A 1 77 ? 1.373 13.042 -8.228 1.00 0.00 77 THR A N 10
ATOM 16414 C CA . THR A 1 77 ? 0.652 14.011 -9.044 1.00 0.00 77 THR A CA 10
ATOM 16415 C C . THR A 1 77 ? 0.187 15.197 -8.207 1.00 0.00 77 THR A C 10
ATOM 16416 O O . THR A 1 77 ? 0.616 16.330 -8.424 1.00 0.00 77 THR A O 10
ATOM 16427 N N . THR A 1 78 ? -0.692 14.929 -7.247 1.00 0.00 78 THR A N 10
ATOM 16428 C CA . THR A 1 78 ? -1.216 15.974 -6.377 1.00 0.00 78 THR A CA 10
ATOM 16429 C C . THR A 1 78 ? -1.079 15.587 -4.909 1.00 0.00 78 THR A C 10
ATOM 16430 O O . THR A 1 78 ? -0.889 16.445 -4.045 1.00 0.00 78 THR A O 10
ATOM 16441 N N . VAL A 1 79 ? -1.174 14.291 -4.631 1.00 0.00 79 VAL A N 10
ATOM 16442 C CA . VAL A 1 79 ? -1.059 13.790 -3.267 1.00 0.00 79 VAL A CA 10
ATOM 16443 C C . VAL A 1 79 ? 0.375 13.899 -2.761 1.00 0.00 79 VAL A C 10
ATOM 16444 O O . VAL A 1 79 ? 1.308 13.406 -3.397 1.00 0.00 79 VAL A O 10
ATOM 16457 N N . HIS A 1 80 ? 0.545 14.546 -1.613 1.00 0.00 80 HIS A N 10
ATOM 16458 C CA . HIS A 1 80 ? 1.867 14.719 -1.020 1.00 0.00 80 HIS A CA 10
ATOM 16459 C C . HIS A 1 80 ? 2.177 13.586 -0.046 1.00 0.00 80 HIS A C 10
ATOM 16460 O O . HIS A 1 80 ? 3.115 12.817 -0.253 1.00 0.00 80 HIS A O 10
ATOM 16475 N N . ALA A 1 81 ? 1.384 13.491 1.016 1.00 0.00 81 ALA A N 10
ATOM 16476 C CA . ALA A 1 81 ? 1.573 12.452 2.020 1.00 0.00 81 ALA A CA 10
ATOM 16477 C C . ALA A 1 81 ? 0.609 11.292 1.800 1.00 0.00 81 ALA A C 10
ATOM 16478 O O . ALA A 1 81 ? -0.415 11.441 1.131 1.00 0.00 81 ALA A O 10
ATOM 16485 N N . LEU A 1 82 ? 0.942 10.137 2.364 1.00 0.00 82 LEU A N 10
ATOM 16486 C CA . LEU A 1 82 ? 0.105 8.950 2.228 1.00 0.00 82 LEU A CA 10
ATOM 16487 C C . LEU A 1 82 ? 0.275 8.023 3.427 1.00 0.00 82 LEU A C 10
ATOM 16488 O O . LEU A 1 82 ? 1.392 7.645 3.779 1.00 0.00 82 LEU A O 10
ATOM 16504 N N . ALA A 1 83 ? -0.841 7.659 4.051 1.00 0.00 83 ALA A N 10
ATOM 16505 C CA . ALA A 1 83 ? -0.816 6.773 5.208 1.00 0.00 83 ALA A CA 10
ATOM 16506 C C . ALA A 1 83 ? -1.297 5.374 4.839 1.00 0.00 83 ALA A C 10
ATOM 16507 O O . ALA A 1 83 ? -2.498 5.103 4.827 1.00 0.00 83 ALA A O 10
ATOM 16514 N N . LEU A 1 84 ? -0.353 4.489 4.538 1.00 0.00 84 LEU A N 10
ATOM 16515 C CA . LEU A 1 84 ? -0.680 3.117 4.168 1.00 0.00 84 LEU A CA 10
ATOM 16516 C C . LEU A 1 84 ? -1.029 2.289 5.400 1.00 0.00 84 LEU A C 10
ATOM 16517 O O . LEU A 1 84 ? -0.145 1.827 6.122 1.00 0.00 84 LEU A O 10
ATOM 16533 N N . HIS A 1 85 ? -2.325 2.103 5.635 1.00 0.00 85 HIS A N 10
ATOM 16534 C CA . HIS A 1 85 ? -2.791 1.328 6.779 1.00 0.00 85 HIS A CA 10
ATOM 16535 C C . HIS A 1 85 ? -3.275 -0.051 6.340 1.00 0.00 85 HIS A C 10
ATOM 16536 O O . HIS A 1 85 ? -4.476 -0.286 6.206 1.00 0.00 85 HIS A O 10
ATOM 16551 N N . THR A 1 86 ? -2.331 -0.961 6.117 1.00 0.00 86 THR A N 10
ATOM 16552 C CA . THR A 1 86 ? -2.660 -2.315 5.691 1.00 0.00 86 THR A CA 10
ATOM 16553 C C . THR A 1 86 ? -2.434 -3.316 6.818 1.00 0.00 86 THR A C 10
ATOM 16554 O O . THR A 1 86 ? -1.707 -3.037 7.772 1.00 0.00 86 THR A O 10
ATOM 16565 N N . TYR A 1 87 ? -3.059 -4.482 6.702 1.00 0.00 87 TYR A N 10
ATOM 16566 C CA . TYR A 1 87 ? -2.927 -5.524 7.713 1.00 0.00 87 TYR A CA 10
ATOM 16567 C C . TYR A 1 87 ? -2.978 -6.910 7.077 1.00 0.00 87 TYR A C 10
ATOM 16568 O O . TYR A 1 87 ? -3.732 -7.146 6.132 1.00 0.00 87 TYR A O 10
ATOM 16586 N N . THR A 1 88 ? -2.169 -7.825 7.601 1.00 0.00 88 THR A N 10
ATOM 16587 C CA . THR A 1 88 ? -2.119 -9.187 7.086 1.00 0.00 88 THR A CA 10
ATOM 16588 C C . THR A 1 88 ? -3.400 -9.946 7.414 1.00 0.00 88 THR A C 10
ATOM 16589 O O . THR A 1 88 ? -3.926 -9.845 8.523 1.00 0.00 88 THR A O 10
ATOM 16600 N N . ILE A 1 89 ? -3.897 -10.706 6.444 1.00 0.00 89 ILE A N 10
ATOM 16601 C CA . ILE A 1 89 ? -5.116 -11.483 6.632 1.00 0.00 89 ILE A CA 10
ATOM 16602 C C . ILE A 1 89 ? -5.224 -12.000 8.062 1.00 0.00 89 ILE A C 10
ATOM 16603 O O . ILE A 1 89 ? -6.280 -11.912 8.688 1.00 0.00 89 ILE A O 10
ATOM 16619 N N . LYS A 1 90 ? -4.123 -12.537 8.576 1.00 0.00 90 LYS A N 10
ATOM 16620 C CA . LYS A 1 90 ? -4.091 -13.065 9.935 1.00 0.00 90 LYS A CA 10
ATOM 16621 C C . LYS A 1 90 ? -4.278 -11.949 10.957 1.00 0.00 90 LYS A C 10
ATOM 16622 O O . LYS A 1 90 ? -5.290 -11.899 11.656 1.00 0.00 90 LYS A O 10
ATOM 16641 N N . GLU A 1 91 ? -3.297 -11.055 11.037 1.00 0.00 91 GLU A N 10
ATOM 16642 C CA . GLU A 1 91 ? -3.356 -9.939 11.974 1.00 0.00 91 GLU A CA 10
ATOM 16643 C C . GLU A 1 91 ? -4.776 -9.390 12.078 1.00 0.00 91 GLU A C 10
ATOM 16644 O O . GLU A 1 91 ? -5.294 -9.183 13.176 1.00 0.00 91 GLU A O 10
ATOM 16656 N N . TRP A 1 92 ? -5.399 -9.156 10.929 1.00 0.00 92 TRP A N 10
ATOM 16657 C CA . TRP A 1 92 ? -6.759 -8.631 10.890 1.00 0.00 92 TRP A CA 10
ATOM 16658 C C . TRP A 1 92 ? -7.768 -9.701 11.291 1.00 0.00 92 TRP A C 10
ATOM 16659 O O . TRP A 1 92 ? -8.711 -9.430 12.033 1.00 0.00 92 TRP A O 10
ATOM 16680 N N . GLU A 1 93 ? -7.562 -10.918 10.796 1.00 0.00 93 GLU A N 10
ATOM 16681 C CA . GLU A 1 93 ? -8.456 -12.028 11.104 1.00 0.00 93 GLU A CA 10
ATOM 16682 C C . GLU A 1 93 ? -8.768 -12.077 12.597 1.00 0.00 93 GLU A C 10
ATOM 16683 O O . GLU A 1 93 ? -9.778 -12.644 13.013 1.00 0.00 93 GLU A O 10
ATOM 16695 N N . GLY A 1 94 ? -7.893 -11.478 13.399 1.00 0.00 94 GLY A N 10
ATOM 16696 C CA . GLY A 1 94 ? -8.092 -11.465 14.837 1.00 0.00 94 GLY A CA 10
ATOM 16697 C C . GLY A 1 94 ? -6.969 -10.761 15.571 1.00 0.00 94 GLY A C 10
ATOM 16698 O O . GLY A 1 94 ? -6.251 -11.377 16.360 1.00 0.00 94 GLY A O 10
ATOM 16702 N N . LEU A 1 95 ? -6.814 -9.467 15.312 1.00 0.00 95 LEU A N 10
ATOM 16703 C CA . LEU A 1 95 ? -5.768 -8.678 15.953 1.00 0.00 95 LEU A CA 10
ATOM 16704 C C . LEU A 1 95 ? -5.896 -8.737 17.472 1.00 0.00 95 LEU A C 10
ATOM 16705 O O . LEU A 1 95 ? -4.935 -9.055 18.173 1.00 0.00 95 LEU A O 10
ATOM 16721 N N . GLN A 1 96 ? -7.088 -8.430 17.973 1.00 0.00 96 GLN A N 10
ATOM 16722 C CA . GLN A 1 96 ? -7.341 -8.450 19.409 1.00 0.00 96 GLN A CA 10
ATOM 16723 C C . GLN A 1 96 ? -7.665 -9.862 19.885 1.00 0.00 96 GLN A C 10
ATOM 16724 O O . GLN A 1 96 ? -7.072 -10.356 20.844 1.00 0.00 96 GLN A O 10
ATOM 16738 N N . ASP A 1 97 ? -8.611 -10.506 19.209 1.00 0.00 97 ASP A N 10
ATOM 16739 C CA . ASP A 1 97 ? -9.014 -11.862 19.563 1.00 0.00 97 ASP A CA 10
ATOM 16740 C C . ASP A 1 97 ? -7.812 -12.688 20.010 1.00 0.00 97 ASP A C 10
ATOM 16741 O O . ASP A 1 97 ? -7.760 -13.168 21.143 1.00 0.00 97 ASP A O 10
ATOM 16750 N N . THR A 1 98 ? -6.846 -12.851 19.111 1.00 0.00 98 THR A N 10
ATOM 16751 C CA . THR A 1 98 ? -5.645 -13.620 19.411 1.00 0.00 98 THR A CA 10
ATOM 16752 C C . THR A 1 98 ? -4.386 -12.832 19.067 1.00 0.00 98 THR A C 10
ATOM 16753 O O . THR A 1 98 ? -4.181 -12.442 17.918 1.00 0.00 98 THR A O 10
ATOM 16764 N N . VAL A 1 99 ? -3.546 -12.600 20.071 1.00 0.00 99 VAL A N 10
ATOM 16765 C CA . VAL A 1 99 ? -2.306 -11.860 19.874 1.00 0.00 99 VAL A CA 10
ATOM 16766 C C . VAL A 1 99 ? -1.234 -12.740 19.242 1.00 0.00 99 VAL A C 10
ATOM 16767 O O . VAL A 1 99 ? -0.391 -12.262 18.482 1.00 0.00 99 VAL A O 10
ATOM 16780 N N . PHE A 1 100 ? -1.272 -14.030 19.560 1.00 0.00 100 PHE A N 10
ATOM 16781 C CA . PHE A 1 100 ? -0.304 -14.979 19.023 1.00 0.00 100 PHE A CA 10
ATOM 16782 C C . PHE A 1 100 ? -0.718 -16.414 19.333 1.00 0.00 100 PHE A C 10
ATOM 16783 O O . PHE A 1 100 ? -1.607 -16.651 20.151 1.00 0.00 100 PHE A O 10
ATOM 16800 N N . ALA A 1 101 ? -0.068 -17.367 18.674 1.00 0.00 101 ALA A N 10
ATOM 16801 C CA . ALA A 1 101 ? -0.368 -18.779 18.880 1.00 0.00 101 ALA A CA 10
ATOM 16802 C C . ALA A 1 101 ? 0.834 -19.515 19.462 1.00 0.00 101 ALA A C 10
ATOM 16803 O O . ALA A 1 101 ? 1.940 -18.977 19.511 1.00 0.00 101 ALA A O 10
ATOM 16810 N N . SER A 1 102 ? 0.609 -20.749 19.903 1.00 0.00 102 SER A N 10
ATOM 16811 C CA . SER A 1 102 ? 1.673 -21.558 20.487 1.00 0.00 102 SER A CA 10
ATOM 16812 C C . SER A 1 102 ? 2.429 -22.323 19.405 1.00 0.00 102 SER A C 10
ATOM 16813 O O . SER A 1 102 ? 1.839 -22.947 18.522 1.00 0.00 102 SER A O 10
ATOM 16821 N N . PRO A 1 103 ? 3.768 -22.276 19.473 1.00 0.00 103 PRO A N 10
ATOM 16822 C CA . PRO A 1 103 ? 4.635 -22.959 18.509 1.00 0.00 103 PRO A CA 10
ATOM 16823 C C . PRO A 1 103 ? 4.583 -24.476 18.655 1.00 0.00 103 PRO A C 10
ATOM 16824 O O . PRO A 1 103 ? 4.388 -25.012 19.747 1.00 0.00 103 PRO A O 10
ATOM 16835 N N . PRO A 1 104 ? 4.761 -25.187 17.532 1.00 0.00 104 PRO A N 10
ATOM 16836 C CA . PRO A 1 104 ? 4.740 -26.653 17.511 1.00 0.00 104 PRO A CA 10
ATOM 16837 C C . PRO A 1 104 ? 5.955 -27.260 18.205 1.00 0.00 104 PRO A C 10
ATOM 16838 O O . PRO A 1 104 ? 6.778 -26.544 18.775 1.00 0.00 104 PRO A O 10
ATOM 16849 N N . CYS A 1 105 ? 6.059 -28.583 18.152 1.00 0.00 105 CYS A N 10
ATOM 16850 C CA . CYS A 1 105 ? 7.174 -29.287 18.777 1.00 0.00 105 CYS A CA 10
ATOM 16851 C C . CYS A 1 105 ? 7.444 -30.612 18.071 1.00 0.00 105 CYS A C 10
ATOM 16852 O O . CYS A 1 105 ? 6.645 -31.064 17.250 1.00 0.00 105 CYS A O 10
ATOM 16860 N N . ARG A 1 106 ? 8.576 -31.229 18.395 1.00 0.00 106 ARG A N 10
ATOM 16861 C CA . ARG A 1 106 ? 8.953 -32.501 17.790 1.00 0.00 106 ARG A CA 10
ATOM 16862 C C . ARG A 1 106 ? 9.691 -33.382 18.793 1.00 0.00 106 ARG A C 10
ATOM 16863 O O . ARG A 1 106 ? 10.328 -32.885 19.720 1.00 0.00 106 ARG A O 10
ATOM 16884 N N . GLY A 1 107 ? 9.601 -34.695 18.599 1.00 0.00 107 GLY A N 10
ATOM 16885 C CA . GLY A 1 107 ? 10.264 -35.624 19.494 1.00 0.00 107 GLY A CA 10
ATOM 16886 C C . GLY A 1 107 ? 9.674 -37.019 19.423 1.00 0.00 107 GLY A C 10
ATOM 16887 O O . GLY A 1 107 ? 8.607 -37.278 19.978 1.00 0.00 107 GLY A O 10
ATOM 16891 N N . GLY A 1 1 ? -25.917 5.618 -10.947 1.00 0.00 1 GLY A N 11
ATOM 16892 C CA . GLY A 1 1 ? -24.557 6.123 -10.920 1.00 0.00 1 GLY A CA 11
ATOM 16893 C C . GLY A 1 1 ? -23.536 5.058 -11.270 1.00 0.00 1 GLY A C 11
ATOM 16894 O O . GLY A 1 1 ? -23.794 3.865 -11.110 1.00 0.00 1 GLY A O 11
ATOM 16898 N N . SER A 1 2 ? -22.375 5.489 -11.752 1.00 0.00 2 SER A N 11
ATOM 16899 C CA . SER A 1 2 ? -21.314 4.563 -12.131 1.00 0.00 2 SER A CA 11
ATOM 16900 C C . SER A 1 2 ? -20.070 4.783 -11.275 1.00 0.00 2 SER A C 11
ATOM 16901 O O . SER A 1 2 ? -18.946 4.767 -11.778 1.00 0.00 2 SER A O 11
ATOM 16909 N N . SER A 1 3 ? -20.280 4.988 -9.979 1.00 0.00 3 SER A N 11
ATOM 16910 C CA . SER A 1 3 ? -19.177 5.214 -9.052 1.00 0.00 3 SER A CA 11
ATOM 16911 C C . SER A 1 3 ? -18.128 6.134 -9.670 1.00 0.00 3 SER A C 11
ATOM 16912 O O . SER A 1 3 ? -16.927 5.900 -9.541 1.00 0.00 3 SER A O 11
ATOM 16920 N N . GLY A 1 4 ? -18.593 7.183 -10.343 1.00 0.00 4 GLY A N 11
ATOM 16921 C CA . GLY A 1 4 ? -17.683 8.123 -10.971 1.00 0.00 4 GLY A CA 11
ATOM 16922 C C . GLY A 1 4 ? -18.064 8.426 -12.407 1.00 0.00 4 GLY A C 11
ATOM 16923 O O . GLY A 1 4 ? -17.665 7.711 -13.326 1.00 0.00 4 GLY A O 11
ATOM 16927 N N . SER A 1 5 ? -18.839 9.489 -12.600 1.00 0.00 5 SER A N 11
ATOM 16928 C CA . SER A 1 5 ? -19.278 9.882 -13.934 1.00 0.00 5 SER A CA 11
ATOM 16929 C C . SER A 1 5 ? -18.412 11.012 -14.481 1.00 0.00 5 SER A C 11
ATOM 16930 O O . SER A 1 5 ? -18.557 12.168 -14.083 1.00 0.00 5 SER A O 11
ATOM 16938 N N . SER A 1 6 ? -17.510 10.669 -15.395 1.00 0.00 6 SER A N 11
ATOM 16939 C CA . SER A 1 6 ? -16.616 11.653 -15.994 1.00 0.00 6 SER A CA 11
ATOM 16940 C C . SER A 1 6 ? -15.960 12.516 -14.920 1.00 0.00 6 SER A C 11
ATOM 16941 O O . SER A 1 6 ? -15.866 13.735 -15.059 1.00 0.00 6 SER A O 11
ATOM 16949 N N . GLY A 1 7 ? -15.506 11.873 -13.849 1.00 0.00 7 GLY A N 11
ATOM 16950 C CA . GLY A 1 7 ? -14.865 12.595 -12.766 1.00 0.00 7 GLY A CA 11
ATOM 16951 C C . GLY A 1 7 ? -13.352 12.566 -12.865 1.00 0.00 7 GLY A C 11
ATOM 16952 O O . GLY A 1 7 ? -12.794 11.910 -13.745 1.00 0.00 7 GLY A O 11
ATOM 16956 N N . MET A 1 8 ? -12.687 13.279 -11.962 1.00 0.00 8 MET A N 11
ATOM 16957 C CA . MET A 1 8 ? -11.230 13.332 -11.953 1.00 0.00 8 MET A CA 11
ATOM 16958 C C . MET A 1 8 ? -10.688 13.131 -10.542 1.00 0.00 8 MET A C 11
ATOM 16959 O O . MET A 1 8 ? -9.681 13.728 -10.163 1.00 0.00 8 MET A O 11
ATOM 16973 N N . MET A 1 9 ? -11.362 12.286 -9.768 1.00 0.00 9 MET A N 11
ATOM 16974 C CA . MET A 1 9 ? -10.946 12.006 -8.399 1.00 0.00 9 MET A CA 11
ATOM 16975 C C . MET A 1 9 ? -9.732 11.084 -8.377 1.00 0.00 9 MET A C 11
ATOM 16976 O O . MET A 1 9 ? -9.618 10.172 -9.197 1.00 0.00 9 MET A O 11
ATOM 16990 N N . ILE A 1 10 ? -8.826 11.328 -7.435 1.00 0.00 10 ILE A N 11
ATOM 16991 C CA . ILE A 1 10 ? -7.621 10.518 -7.308 1.00 0.00 10 ILE A CA 11
ATOM 16992 C C . ILE A 1 10 ? -7.900 9.236 -6.531 1.00 0.00 10 ILE A C 11
ATOM 16993 O O . ILE A 1 10 ? -7.352 8.178 -6.842 1.00 0.00 10 ILE A O 11
ATOM 17009 N N . ARG A 1 11 ? -8.756 9.337 -5.520 1.00 0.00 11 ARG A N 11
ATOM 17010 C CA . ARG A 1 11 ? -9.109 8.185 -4.699 1.00 0.00 11 ARG A CA 11
ATOM 17011 C C . ARG A 1 11 ? -9.456 6.982 -5.571 1.00 0.00 11 ARG A C 11
ATOM 17012 O O . ARG A 1 11 ? -8.726 5.992 -5.598 1.00 0.00 11 ARG A O 11
ATOM 17033 N N . GLU A 1 12 ? -10.576 7.076 -6.281 1.00 0.00 12 GLU A N 11
ATOM 17034 C CA . GLU A 1 12 ? -11.020 5.994 -7.153 1.00 0.00 12 GLU A CA 11
ATOM 17035 C C . GLU A 1 12 ? -9.893 5.542 -8.076 1.00 0.00 12 GLU A C 11
ATOM 17036 O O . GLU A 1 12 ? -9.673 4.345 -8.265 1.00 0.00 12 GLU A O 11
ATOM 17048 N N . ARG A 1 13 ? -9.182 6.508 -8.649 1.00 0.00 13 ARG A N 11
ATOM 17049 C CA . ARG A 1 13 ? -8.079 6.210 -9.555 1.00 0.00 13 ARG A CA 11
ATOM 17050 C C . ARG A 1 13 ? -7.065 5.282 -8.890 1.00 0.00 13 ARG A C 11
ATOM 17051 O O . ARG A 1 13 ? -6.563 4.347 -9.514 1.00 0.00 13 ARG A O 11
ATOM 17072 N N . ILE A 1 14 ? -6.770 5.549 -7.623 1.00 0.00 14 ILE A N 11
ATOM 17073 C CA . ILE A 1 14 ? -5.817 4.738 -6.874 1.00 0.00 14 ILE A CA 11
ATOM 17074 C C . ILE A 1 14 ? -6.304 3.299 -6.743 1.00 0.00 14 ILE A C 11
ATOM 17075 O O . ILE A 1 14 ? -5.744 2.387 -7.351 1.00 0.00 14 ILE A O 11
ATOM 17091 N N . GLU A 1 15 ? -7.350 3.104 -5.947 1.00 0.00 15 GLU A N 11
ATOM 17092 C CA . GLU A 1 15 ? -7.912 1.775 -5.738 1.00 0.00 15 GLU A CA 11
ATOM 17093 C C . GLU A 1 15 ? -8.158 1.072 -7.070 1.00 0.00 15 GLU A C 11
ATOM 17094 O O . GLU A 1 15 ? -7.690 -0.044 -7.290 1.00 0.00 15 GLU A O 11
ATOM 17106 N N . GLU A 1 16 ? -8.897 1.735 -7.955 1.00 0.00 16 GLU A N 11
ATOM 17107 C CA . GLU A 1 16 ? -9.206 1.173 -9.265 1.00 0.00 16 GLU A CA 11
ATOM 17108 C C . GLU A 1 16 ? -8.042 0.335 -9.786 1.00 0.00 16 GLU A C 11
ATOM 17109 O O . GLU A 1 16 ? -8.242 -0.679 -10.455 1.00 0.00 16 GLU A O 11
ATOM 17121 N N . LYS A 1 17 ? -6.824 0.767 -9.475 1.00 0.00 17 LYS A N 11
ATOM 17122 C CA . LYS A 1 17 ? -5.627 0.058 -9.910 1.00 0.00 17 LYS A CA 11
ATOM 17123 C C . LYS A 1 17 ? -5.285 -1.074 -8.947 1.00 0.00 17 LYS A C 11
ATOM 17124 O O . LYS A 1 17 ? -5.307 -2.248 -9.320 1.00 0.00 17 LYS A O 11
ATOM 17143 N N . LEU A 1 18 ? -4.969 -0.715 -7.708 1.00 0.00 18 LEU A N 11
ATOM 17144 C CA . LEU A 1 18 ? -4.624 -1.702 -6.690 1.00 0.00 18 LEU A CA 11
ATOM 17145 C C . LEU A 1 18 ? -5.452 -2.971 -6.860 1.00 0.00 18 LEU A C 11
ATOM 17146 O O . LEU A 1 18 ? -4.956 -4.079 -6.654 1.00 0.00 18 LEU A O 11
ATOM 17162 N N . ARG A 1 19 ? -6.715 -2.802 -7.237 1.00 0.00 19 ARG A N 11
ATOM 17163 C CA . ARG A 1 19 ? -7.611 -3.935 -7.435 1.00 0.00 19 ARG A CA 11
ATOM 17164 C C . ARG A 1 19 ? -6.955 -5.001 -8.307 1.00 0.00 19 ARG A C 11
ATOM 17165 O O . ARG A 1 19 ? -6.917 -6.177 -7.944 1.00 0.00 19 ARG A O 11
ATOM 17186 N N . ALA A 1 20 ? -6.440 -4.583 -9.458 1.00 0.00 20 ALA A N 11
ATOM 17187 C CA . ALA A 1 20 ? -5.784 -5.501 -10.381 1.00 0.00 20 ALA A CA 11
ATOM 17188 C C . ALA A 1 20 ? -4.286 -5.574 -10.110 1.00 0.00 20 ALA A C 11
ATOM 17189 O O . ALA A 1 20 ? -3.634 -6.566 -10.437 1.00 0.00 20 ALA A O 11
ATOM 17196 N N . ALA A 1 21 ? -3.745 -4.518 -9.512 1.00 0.00 21 ALA A N 11
ATOM 17197 C CA . ALA A 1 21 ? -2.323 -4.464 -9.196 1.00 0.00 21 ALA A CA 11
ATOM 17198 C C . ALA A 1 21 ? -1.895 -5.678 -8.378 1.00 0.00 21 ALA A C 11
ATOM 17199 O O . ALA A 1 21 ? -1.040 -6.455 -8.803 1.00 0.00 21 ALA A O 11
ATOM 17206 N N . PHE A 1 22 ? -2.495 -5.835 -7.203 1.00 0.00 22 PHE A N 11
ATOM 17207 C CA . PHE A 1 22 ? -2.175 -6.954 -6.324 1.00 0.00 22 PHE A CA 11
ATOM 17208 C C . PHE A 1 22 ? -3.381 -7.873 -6.153 1.00 0.00 22 PHE A C 11
ATOM 17209 O O . PHE A 1 22 ? -3.236 -9.090 -6.050 1.00 0.00 22 PHE A O 11
ATOM 17226 N N . GLN A 1 23 ? -4.570 -7.279 -6.122 1.00 0.00 23 GLN A N 11
ATOM 17227 C CA . GLN A 1 23 ? -5.801 -8.044 -5.962 1.00 0.00 23 GLN A CA 11
ATOM 17228 C C . GLN A 1 23 ? -5.900 -8.628 -4.556 1.00 0.00 23 GLN A C 11
ATOM 17229 O O . GLN A 1 23 ? -6.096 -9.829 -4.369 1.00 0.00 23 GLN A O 11
ATOM 17243 N N . PRO A 1 24 ? -5.760 -7.760 -3.543 1.00 0.00 24 PRO A N 11
ATOM 17244 C CA . PRO A 1 24 ? -5.830 -8.167 -2.137 1.00 0.00 24 PRO A CA 11
ATOM 17245 C C . PRO A 1 24 ? -7.239 -8.576 -1.721 1.00 0.00 24 PRO A C 11
ATOM 17246 O O . PRO A 1 24 ? -8.118 -8.757 -2.564 1.00 0.00 24 PRO A O 11
ATOM 17257 N N . VAL A 1 25 ? -7.448 -8.721 -0.416 1.00 0.00 25 VAL A N 11
ATOM 17258 C CA . VAL A 1 25 ? -8.751 -9.108 0.111 1.00 0.00 25 VAL A CA 11
ATOM 17259 C C . VAL A 1 25 ? -9.491 -7.905 0.684 1.00 0.00 25 VAL A C 11
ATOM 17260 O O . VAL A 1 25 ? -10.721 -7.892 0.749 1.00 0.00 25 VAL A O 11
ATOM 17273 N N . PHE A 1 26 ? -8.734 -6.894 1.099 1.00 0.00 26 PHE A N 11
ATOM 17274 C CA . PHE A 1 26 ? -9.318 -5.685 1.667 1.00 0.00 26 PHE A CA 11
ATOM 17275 C C . PHE A 1 26 ? -8.849 -4.446 0.910 1.00 0.00 26 PHE A C 11
ATOM 17276 O O . PHE A 1 26 ? -7.759 -4.431 0.336 1.00 0.00 26 PHE A O 11
ATOM 17293 N N . LEU A 1 27 ? -9.678 -3.408 0.913 1.00 0.00 27 LEU A N 11
ATOM 17294 C CA . LEU A 1 27 ? -9.349 -2.164 0.227 1.00 0.00 27 LEU A CA 11
ATOM 17295 C C . LEU A 1 27 ? -10.194 -1.010 0.757 1.00 0.00 27 LEU A C 11
ATOM 17296 O O . LEU A 1 27 ? -11.418 -1.106 0.828 1.00 0.00 27 LEU A O 11
ATOM 17312 N N . GLU A 1 28 ? -9.530 0.082 1.127 1.00 0.00 28 GLU A N 11
ATOM 17313 C CA . GLU A 1 28 ? -10.221 1.255 1.649 1.00 0.00 28 GLU A CA 11
ATOM 17314 C C . GLU A 1 28 ? -9.283 2.457 1.710 1.00 0.00 28 GLU A C 11
ATOM 17315 O O . GLU A 1 28 ? -8.212 2.393 2.313 1.00 0.00 28 GLU A O 11
ATOM 17327 N N . VAL A 1 29 ? -9.694 3.553 1.079 1.00 0.00 29 VAL A N 11
ATOM 17328 C CA . VAL A 1 29 ? -8.891 4.770 1.061 1.00 0.00 29 VAL A CA 11
ATOM 17329 C C . VAL A 1 29 ? -9.658 5.943 1.662 1.00 0.00 29 VAL A C 11
ATOM 17330 O O . VAL A 1 29 ? -10.877 6.041 1.517 1.00 0.00 29 VAL A O 11
ATOM 17343 N N . VAL A 1 30 ? -8.936 6.831 2.337 1.00 0.00 30 VAL A N 11
ATOM 17344 C CA . VAL A 1 30 ? -9.548 7.999 2.959 1.00 0.00 30 VAL A CA 11
ATOM 17345 C C . VAL A 1 30 ? -9.136 9.282 2.245 1.00 0.00 30 VAL A C 11
ATOM 17346 O O . VAL A 1 30 ? -8.013 9.760 2.406 1.00 0.00 30 VAL A O 11
ATOM 17359 N N . ASP A 1 31 ? -10.051 9.833 1.456 1.00 0.00 31 ASP A N 11
ATOM 17360 C CA . ASP A 1 31 ? -9.784 11.062 0.718 1.00 0.00 31 ASP A CA 11
ATOM 17361 C C . ASP A 1 31 ? -10.409 12.264 1.419 1.00 0.00 31 ASP A C 11
ATOM 17362 O O . ASP A 1 31 ? -11.587 12.244 1.773 1.00 0.00 31 ASP A O 11
ATOM 17371 N N . GLU A 1 32 ? -9.610 13.309 1.617 1.00 0.00 32 GLU A N 11
ATOM 17372 C CA . GLU A 1 32 ? -10.086 14.518 2.278 1.00 0.00 32 GLU A CA 11
ATOM 17373 C C . GLU A 1 32 ? -10.317 15.636 1.265 1.00 0.00 32 GLU A C 11
ATOM 17374 O O . GLU A 1 32 ? -9.376 16.129 0.643 1.00 0.00 32 GLU A O 11
ATOM 17386 N N . SER A 1 33 ? -11.576 16.031 1.105 1.00 0.00 33 SER A N 11
ATOM 17387 C CA . SER A 1 33 ? -11.932 17.088 0.165 1.00 0.00 33 SER A CA 11
ATOM 17388 C C . SER A 1 33 ? -11.690 18.464 0.778 1.00 0.00 33 SER A C 11
ATOM 17389 O O . SER A 1 33 ? -12.025 18.708 1.937 1.00 0.00 33 SER A O 11
ATOM 17397 N N . TYR A 1 34 ? -11.106 19.360 -0.010 1.00 0.00 34 TYR A N 11
ATOM 17398 C CA . TYR A 1 34 ? -10.816 20.712 0.454 1.00 0.00 34 TYR A CA 11
ATOM 17399 C C . TYR A 1 34 ? -12.082 21.564 0.476 1.00 0.00 34 TYR A C 11
ATOM 17400 O O . TYR A 1 34 ? -12.641 21.891 -0.571 1.00 0.00 34 TYR A O 11
ATOM 17418 N N . ARG A 1 35 ? -12.526 21.920 1.676 1.00 0.00 35 ARG A N 11
ATOM 17419 C CA . ARG A 1 35 ? -13.726 22.733 1.836 1.00 0.00 35 ARG A CA 11
ATOM 17420 C C . ARG A 1 35 ? -13.416 24.014 2.606 1.00 0.00 35 ARG A C 11
ATOM 17421 O O . ARG A 1 35 ? -13.871 25.097 2.238 1.00 0.00 35 ARG A O 11
ATOM 17442 N N . HIS A 1 36 ? -12.638 23.882 3.676 1.00 0.00 36 HIS A N 11
ATOM 17443 C CA . HIS A 1 36 ? -12.267 25.028 4.497 1.00 0.00 36 HIS A CA 11
ATOM 17444 C C . HIS A 1 36 ? -10.761 25.269 4.445 1.00 0.00 36 HIS A C 11
ATOM 17445 O O . HIS A 1 36 ? -9.984 24.349 4.197 1.00 0.00 36 HIS A O 11
ATOM 17460 N N . ASN A 1 37 ? -10.357 26.513 4.681 1.00 0.00 37 ASN A N 11
ATOM 17461 C CA . ASN A 1 37 ? -8.945 26.875 4.659 1.00 0.00 37 ASN A CA 11
ATOM 17462 C C . ASN A 1 37 ? -8.164 26.081 5.702 1.00 0.00 37 ASN A C 11
ATOM 17463 O O . ASN A 1 37 ? -8.424 26.186 6.901 1.00 0.00 37 ASN A O 11
ATOM 17474 N N . VAL A 1 38 ? -7.204 25.288 5.237 1.00 0.00 38 VAL A N 11
ATOM 17475 C CA . VAL A 1 38 ? -6.383 24.477 6.128 1.00 0.00 38 VAL A CA 11
ATOM 17476 C C . VAL A 1 38 ? -4.899 24.685 5.850 1.00 0.00 38 VAL A C 11
ATOM 17477 O O . VAL A 1 38 ? -4.487 24.970 4.725 1.00 0.00 38 VAL A O 11
ATOM 17490 N N . PRO A 1 39 ? -4.074 24.540 6.898 1.00 0.00 39 PRO A N 11
ATOM 17491 C CA . PRO A 1 39 ? -2.622 24.707 6.791 1.00 0.00 39 PRO A CA 11
ATOM 17492 C C . PRO A 1 39 ? -1.967 23.583 5.995 1.00 0.00 39 PRO A C 11
ATOM 17493 O O . PRO A 1 39 ? -2.648 22.703 5.469 1.00 0.00 39 PRO A O 11
ATOM 17504 N N . ALA A 1 40 ? -0.641 23.620 5.910 1.00 0.00 40 ALA A N 11
ATOM 17505 C CA . ALA A 1 40 ? 0.106 22.603 5.180 1.00 0.00 40 ALA A CA 11
ATOM 17506 C C . ALA A 1 40 ? -0.469 21.213 5.431 1.00 0.00 40 ALA A C 11
ATOM 17507 O O . ALA A 1 40 ? -0.888 20.896 6.543 1.00 0.00 40 ALA A O 11
ATOM 17514 N N . GLY A 1 41 ? -0.486 20.387 4.389 1.00 0.00 41 GLY A N 11
ATOM 17515 C CA . GLY A 1 41 ? -1.013 19.041 4.517 1.00 0.00 41 GLY A CA 11
ATOM 17516 C C . GLY A 1 41 ? -0.026 18.092 5.168 1.00 0.00 41 GLY A C 11
ATOM 17517 O O . GLY A 1 41 ? 0.424 17.131 4.544 1.00 0.00 41 GLY A O 11
ATOM 17521 N N . SER A 1 42 ? 0.313 18.362 6.424 1.00 0.00 42 SER A N 11
ATOM 17522 C CA . SER A 1 42 ? 1.257 17.528 7.158 1.00 0.00 42 SER A CA 11
ATOM 17523 C C . SER A 1 42 ? 0.542 16.359 7.828 1.00 0.00 42 SER A C 11
ATOM 17524 O O . SER A 1 42 ? 1.007 15.221 7.774 1.00 0.00 42 SER A O 11
ATOM 17532 N N . GLU A 1 43 ? -0.590 16.650 8.460 1.00 0.00 43 GLU A N 11
ATOM 17533 C CA . GLU A 1 43 ? -1.370 15.623 9.143 1.00 0.00 43 GLU A CA 11
ATOM 17534 C C . GLU A 1 43 ? -1.780 14.518 8.174 1.00 0.00 43 GLU A C 11
ATOM 17535 O O . GLU A 1 43 ? -1.372 14.513 7.013 1.00 0.00 43 GLU A O 11
ATOM 17547 N N . SER A 1 44 ? -2.592 13.584 8.660 1.00 0.00 44 SER A N 11
ATOM 17548 C CA . SER A 1 44 ? -3.055 12.472 7.839 1.00 0.00 44 SER A CA 11
ATOM 17549 C C . SER A 1 44 ? -4.163 12.921 6.891 1.00 0.00 44 SER A C 11
ATOM 17550 O O . SER A 1 44 ? -5.348 12.739 7.172 1.00 0.00 44 SER A O 11
ATOM 17558 N N . HIS A 1 45 ? -3.768 13.508 5.766 1.00 0.00 45 HIS A N 11
ATOM 17559 C CA . HIS A 1 45 ? -4.727 13.983 4.774 1.00 0.00 45 HIS A CA 11
ATOM 17560 C C . HIS A 1 45 ? -5.037 12.893 3.753 1.00 0.00 45 HIS A C 11
ATOM 17561 O O . HIS A 1 45 ? -5.905 13.060 2.896 1.00 0.00 45 HIS A O 11
ATOM 17576 N N . PHE A 1 46 ? -4.321 11.778 3.849 1.00 0.00 46 PHE A N 11
ATOM 17577 C CA . PHE A 1 46 ? -4.519 10.661 2.932 1.00 0.00 46 PHE A CA 11
ATOM 17578 C C . PHE A 1 46 ? -4.074 9.348 3.570 1.00 0.00 46 PHE A C 11
ATOM 17579 O O . PHE A 1 46 ? -2.954 9.235 4.070 1.00 0.00 46 PHE A O 11
ATOM 17596 N N . LYS A 1 47 ? -4.959 8.357 3.549 1.00 0.00 47 LYS A N 11
ATOM 17597 C CA . LYS A 1 47 ? -4.660 7.051 4.124 1.00 0.00 47 LYS A CA 11
ATOM 17598 C C . LYS A 1 47 ? -5.216 5.932 3.250 1.00 0.00 47 LYS A C 11
ATOM 17599 O O . LYS A 1 47 ? -6.370 5.978 2.825 1.00 0.00 47 LYS A O 11
ATOM 17618 N N . VAL A 1 48 ? -4.388 4.925 2.987 1.00 0.00 48 VAL A N 11
ATOM 17619 C CA . VAL A 1 48 ? -4.799 3.793 2.167 1.00 0.00 48 VAL A CA 11
ATOM 17620 C C . VAL A 1 48 ? -4.610 2.476 2.912 1.00 0.00 48 VAL A C 11
ATOM 17621 O O . VAL A 1 48 ? -3.544 2.213 3.469 1.00 0.00 48 VAL A O 11
ATOM 17634 N N . VAL A 1 49 ? -5.652 1.651 2.919 1.00 0.00 49 VAL A N 11
ATOM 17635 C CA . VAL A 1 49 ? -5.601 0.361 3.595 1.00 0.00 49 VAL A CA 11
ATOM 17636 C C . VAL A 1 49 ? -5.602 -0.786 2.591 1.00 0.00 49 VAL A C 11
ATOM 17637 O O . VAL A 1 49 ? -6.457 -0.852 1.707 1.00 0.00 49 VAL A O 11
ATOM 17650 N N . LEU A 1 50 ? -4.638 -1.689 2.732 1.00 0.00 50 LEU A N 11
ATOM 17651 C CA . LEU A 1 50 ? -4.527 -2.836 1.837 1.00 0.00 50 LEU A CA 11
ATOM 17652 C C . LEU A 1 50 ? -4.095 -4.083 2.601 1.00 0.00 50 LEU A C 11
ATOM 17653 O O . LEU A 1 50 ? -2.949 -4.191 3.038 1.00 0.00 50 LEU A O 11
ATOM 17669 N N . VAL A 1 51 ? -5.020 -5.025 2.758 1.00 0.00 51 VAL A N 11
ATOM 17670 C CA . VAL A 1 51 ? -4.734 -6.267 3.467 1.00 0.00 51 VAL A CA 11
ATOM 17671 C C . VAL A 1 51 ? -4.388 -7.388 2.493 1.00 0.00 51 VAL A C 11
ATOM 17672 O O . VAL A 1 51 ? -5.182 -7.730 1.617 1.00 0.00 51 VAL A O 11
ATOM 17685 N N . SER A 1 52 ? -3.198 -7.957 2.653 1.00 0.00 52 SER A N 11
ATOM 17686 C CA . SER A 1 52 ? -2.745 -9.039 1.786 1.00 0.00 52 SER A CA 11
ATOM 17687 C C . SER A 1 52 ? -1.767 -9.951 2.520 1.00 0.00 52 SER A C 11
ATOM 17688 O O . SER A 1 52 ? -1.113 -9.536 3.477 1.00 0.00 52 SER A O 11
ATOM 17696 N N . ASP A 1 53 ? -1.673 -11.195 2.065 1.00 0.00 53 ASP A N 11
ATOM 17697 C CA . ASP A 1 53 ? -0.775 -12.168 2.677 1.00 0.00 53 ASP A CA 11
ATOM 17698 C C . ASP A 1 53 ? 0.660 -11.954 2.205 1.00 0.00 53 ASP A C 11
ATOM 17699 O O . ASP A 1 53 ? 1.609 -12.153 2.964 1.00 0.00 53 ASP A O 11
ATOM 17708 N N . ARG A 1 54 ? 0.810 -11.550 0.948 1.00 0.00 54 ARG A N 11
ATOM 17709 C CA . ARG A 1 54 ? 2.129 -11.312 0.374 1.00 0.00 54 ARG A CA 11
ATOM 17710 C C . ARG A 1 54 ? 3.049 -10.637 1.387 1.00 0.00 54 ARG A C 11
ATOM 17711 O O . ARG A 1 54 ? 4.269 -10.793 1.334 1.00 0.00 54 ARG A O 11
ATOM 17732 N N . PHE A 1 55 ? 2.455 -9.887 2.310 1.00 0.00 55 PHE A N 11
ATOM 17733 C CA . PHE A 1 55 ? 3.221 -9.186 3.334 1.00 0.00 55 PHE A CA 11
ATOM 17734 C C . PHE A 1 55 ? 3.333 -10.029 4.601 1.00 0.00 55 PHE A C 11
ATOM 17735 O O . PHE A 1 55 ? 3.237 -9.514 5.715 1.00 0.00 55 PHE A O 11
ATOM 17752 N N . THR A 1 56 ? 3.538 -11.331 4.422 1.00 0.00 56 THR A N 11
ATOM 17753 C CA . THR A 1 56 ? 3.661 -12.247 5.549 1.00 0.00 56 THR A CA 11
ATOM 17754 C C . THR A 1 56 ? 5.111 -12.366 6.004 1.00 0.00 56 THR A C 11
ATOM 17755 O O . THR A 1 56 ? 5.428 -13.144 6.903 1.00 0.00 56 THR A O 11
ATOM 17766 N N . GLY A 1 57 ? 5.989 -11.588 5.378 1.00 0.00 57 GLY A N 11
ATOM 17767 C CA . GLY A 1 57 ? 7.396 -11.621 5.734 1.00 0.00 57 GLY A CA 11
ATOM 17768 C C . GLY A 1 57 ? 8.222 -10.642 4.924 1.00 0.00 57 GLY A C 11
ATOM 17769 O O . GLY A 1 57 ? 9.371 -10.922 4.584 1.00 0.00 57 GLY A O 11
ATOM 17773 N N . GLU A 1 58 ? 7.635 -9.490 4.613 1.00 0.00 58 GLU A N 11
ATOM 17774 C CA . GLU A 1 58 ? 8.325 -8.468 3.835 1.00 0.00 58 GLU A CA 11
ATOM 17775 C C . GLU A 1 58 ? 8.606 -7.233 4.687 1.00 0.00 58 GLU A C 11
ATOM 17776 O O . GLU A 1 58 ? 7.846 -6.910 5.600 1.00 0.00 58 GLU A O 11
ATOM 17788 N N . ARG A 1 59 ? 9.703 -6.548 4.382 1.00 0.00 59 ARG A N 11
ATOM 17789 C CA . ARG A 1 59 ? 10.086 -5.351 5.120 1.00 0.00 59 ARG A CA 11
ATOM 17790 C C . ARG A 1 59 ? 9.080 -4.226 4.892 1.00 0.00 59 ARG A C 11
ATOM 17791 O O . ARG A 1 59 ? 8.337 -4.233 3.909 1.00 0.00 59 ARG A O 11
ATOM 17812 N N . PHE A 1 60 ? 9.060 -3.262 5.806 1.00 0.00 60 PHE A N 11
ATOM 17813 C CA . PHE A 1 60 ? 8.145 -2.131 5.705 1.00 0.00 60 PHE A CA 11
ATOM 17814 C C . PHE A 1 60 ? 8.474 -1.272 4.488 1.00 0.00 60 PHE A C 11
ATOM 17815 O O . PHE A 1 60 ? 7.581 -0.711 3.850 1.00 0.00 60 PHE A O 11
ATOM 17832 N N . LEU A 1 61 ? 9.760 -1.172 4.172 1.00 0.00 61 LEU A N 11
ATOM 17833 C CA . LEU A 1 61 ? 10.209 -0.380 3.031 1.00 0.00 61 LEU A CA 11
ATOM 17834 C C . LEU A 1 61 ? 9.712 -0.983 1.721 1.00 0.00 61 LEU A C 11
ATOM 17835 O O . LEU A 1 61 ? 9.030 -0.320 0.941 1.00 0.00 61 LEU A O 11
ATOM 17851 N N . ASN A 1 62 ? 10.056 -2.245 1.488 1.00 0.00 62 ASN A N 11
ATOM 17852 C CA . ASN A 1 62 ? 9.643 -2.938 0.273 1.00 0.00 62 ASN A CA 11
ATOM 17853 C C . ASN A 1 62 ? 8.143 -2.787 0.044 1.00 0.00 62 ASN A C 11
ATOM 17854 O O . ASN A 1 62 ? 7.712 -2.153 -0.920 1.00 0.00 62 ASN A O 11
ATOM 17865 N N . ARG A 1 63 ? 7.352 -3.374 0.936 1.00 0.00 63 ARG A N 11
ATOM 17866 C CA . ARG A 1 63 ? 5.899 -3.305 0.831 1.00 0.00 63 ARG A CA 11
ATOM 17867 C C . ARG A 1 63 ? 5.450 -1.914 0.394 1.00 0.00 63 ARG A C 11
ATOM 17868 O O . ARG A 1 63 ? 4.375 -1.749 -0.183 1.00 0.00 63 ARG A O 11
ATOM 17889 N N . HIS A 1 64 ? 6.282 -0.915 0.673 1.00 0.00 64 HIS A N 11
ATOM 17890 C CA . HIS A 1 64 ? 5.971 0.463 0.309 1.00 0.00 64 HIS A CA 11
ATOM 17891 C C . HIS A 1 64 ? 6.570 0.814 -1.050 1.00 0.00 64 HIS A C 11
ATOM 17892 O O . HIS A 1 64 ? 5.981 1.572 -1.821 1.00 0.00 64 HIS A O 11
ATOM 17907 N N . ARG A 1 65 ? 7.743 0.258 -1.335 1.00 0.00 65 ARG A N 11
ATOM 17908 C CA . ARG A 1 65 ? 8.422 0.515 -2.600 1.00 0.00 65 ARG A CA 11
ATOM 17909 C C . ARG A 1 65 ? 7.599 -0.006 -3.774 1.00 0.00 65 ARG A C 11
ATOM 17910 O O . ARG A 1 65 ? 7.657 0.539 -4.876 1.00 0.00 65 ARG A O 11
ATOM 17931 N N . MET A 1 66 ? 6.833 -1.065 -3.530 1.00 0.00 66 MET A N 11
ATOM 17932 C CA . MET A 1 66 ? 5.998 -1.659 -4.567 1.00 0.00 66 MET A CA 11
ATOM 17933 C C . MET A 1 66 ? 4.694 -0.882 -4.727 1.00 0.00 66 MET A C 11
ATOM 17934 O O . MET A 1 66 ? 4.258 -0.606 -5.845 1.00 0.00 66 MET A O 11
ATOM 17948 N N . ILE A 1 67 ? 4.078 -0.533 -3.603 1.00 0.00 67 ILE A N 11
ATOM 17949 C CA . ILE A 1 67 ? 2.825 0.212 -3.619 1.00 0.00 67 ILE A CA 11
ATOM 17950 C C . ILE A 1 67 ? 2.984 1.539 -4.353 1.00 0.00 67 ILE A C 11
ATOM 17951 O O . ILE A 1 67 ? 2.286 1.807 -5.331 1.00 0.00 67 ILE A O 11
ATOM 17967 N N . TYR A 1 68 ? 3.908 2.365 -3.876 1.00 0.00 68 TYR A N 11
ATOM 17968 C CA . TYR A 1 68 ? 4.159 3.665 -4.486 1.00 0.00 68 TYR A CA 11
ATOM 17969 C C . TYR A 1 68 ? 4.591 3.510 -5.941 1.00 0.00 68 TYR A C 11
ATOM 17970 O O . TYR A 1 68 ? 4.310 4.366 -6.779 1.00 0.00 68 TYR A O 11
ATOM 17988 N N . SER A 1 69 ? 5.277 2.409 -6.233 1.00 0.00 69 SER A N 11
ATOM 17989 C CA . SER A 1 69 ? 5.752 2.141 -7.586 1.00 0.00 69 SER A CA 11
ATOM 17990 C C . SER A 1 69 ? 4.581 1.960 -8.546 1.00 0.00 69 SER A C 11
ATOM 17991 O O . SER A 1 69 ? 4.664 2.320 -9.721 1.00 0.00 69 SER A O 11
ATOM 17999 N N . THR A 1 70 ? 3.488 1.398 -8.038 1.00 0.00 70 THR A N 11
ATOM 18000 C CA . THR A 1 70 ? 2.300 1.167 -8.850 1.00 0.00 70 THR A CA 11
ATOM 18001 C C . THR A 1 70 ? 1.553 2.469 -9.114 1.00 0.00 70 THR A C 11
ATOM 18002 O O . THR A 1 70 ? 1.194 2.770 -10.254 1.00 0.00 70 THR A O 11
ATOM 18013 N N . LEU A 1 71 ? 1.322 3.238 -8.057 1.00 0.00 71 LEU A N 11
ATOM 18014 C CA . LEU A 1 71 ? 0.617 4.510 -8.175 1.00 0.00 71 LEU A CA 11
ATOM 18015 C C . LEU A 1 71 ? 1.527 5.674 -7.793 1.00 0.00 71 LEU A C 11
ATOM 18016 O O . LEU A 1 71 ? 1.117 6.584 -7.074 1.00 0.00 71 LEU A O 11
ATOM 18032 N N . ALA A 1 72 ? 2.762 5.637 -8.281 1.00 0.00 72 ALA A N 11
ATOM 18033 C CA . ALA A 1 72 ? 3.728 6.691 -7.994 1.00 0.00 72 ALA A CA 11
ATOM 18034 C C . ALA A 1 72 ? 3.356 7.986 -8.708 1.00 0.00 72 ALA A C 11
ATOM 18035 O O . ALA A 1 72 ? 3.741 9.073 -8.280 1.00 0.00 72 ALA A O 11
ATOM 18042 N N . GLU A 1 73 ? 2.605 7.861 -9.798 1.00 0.00 73 GLU A N 11
ATOM 18043 C CA . GLU A 1 73 ? 2.183 9.023 -10.571 1.00 0.00 73 GLU A CA 11
ATOM 18044 C C . GLU A 1 73 ? 0.808 9.507 -10.119 1.00 0.00 73 GLU A C 11
ATOM 18045 O O . GLU A 1 73 ? 0.428 10.649 -10.371 1.00 0.00 73 GLU A O 11
ATOM 18057 N N . GLU A 1 74 ? 0.068 8.627 -9.452 1.00 0.00 74 GLU A N 11
ATOM 18058 C CA . GLU A 1 74 ? -1.265 8.964 -8.966 1.00 0.00 74 GLU A CA 11
ATOM 18059 C C . GLU A 1 74 ? -1.202 10.089 -7.937 1.00 0.00 74 GLU A C 11
ATOM 18060 O O . GLU A 1 74 ? -1.851 11.125 -8.091 1.00 0.00 74 GLU A O 11
ATOM 18072 N N . LEU A 1 75 ? -0.415 9.879 -6.887 1.00 0.00 75 LEU A N 11
ATOM 18073 C CA . LEU A 1 75 ? -0.266 10.874 -5.832 1.00 0.00 75 LEU A CA 11
ATOM 18074 C C . LEU A 1 75 ? 0.551 12.067 -6.319 1.00 0.00 75 LEU A C 11
ATOM 18075 O O . LEU A 1 75 ? 0.333 13.199 -5.888 1.00 0.00 75 LEU A O 11
ATOM 18091 N N . SER A 1 76 ? 1.490 11.805 -7.222 1.00 0.00 76 SER A N 11
ATOM 18092 C CA . SER A 1 76 ? 2.341 12.856 -7.767 1.00 0.00 76 SER A CA 11
ATOM 18093 C C . SER A 1 76 ? 1.517 13.862 -8.565 1.00 0.00 76 SER A C 11
ATOM 18094 O O . SER A 1 76 ? 2.026 14.898 -8.994 1.00 0.00 76 SER A O 11
ATOM 18102 N N . THR A 1 77 ? 0.240 13.549 -8.762 1.00 0.00 77 THR A N 11
ATOM 181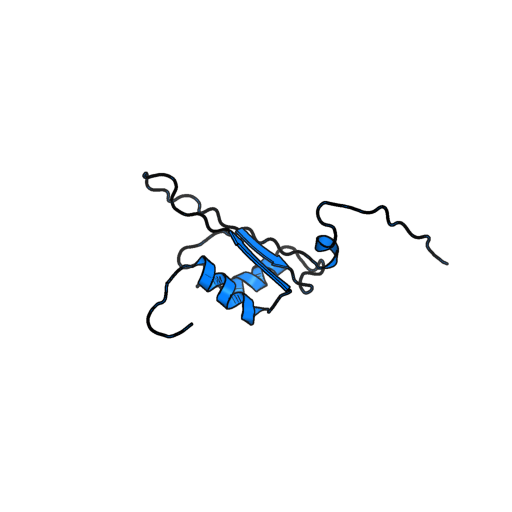03 C CA . THR A 1 77 ? -0.655 14.423 -9.509 1.00 0.00 77 THR A CA 11
ATOM 18104 C C . THR A 1 77 ? -1.050 15.641 -8.683 1.00 0.00 77 THR A C 11
ATOM 18105 O O . THR A 1 77 ? -0.796 16.781 -9.076 1.00 0.00 77 THR A O 11
ATOM 18116 N N . THR A 1 78 ? -1.672 15.396 -7.534 1.00 0.00 78 THR A N 11
ATOM 18117 C CA . THR A 1 78 ? -2.102 16.473 -6.652 1.00 0.00 78 THR A CA 11
ATOM 18118 C C . THR A 1 78 ? -1.725 16.182 -5.204 1.00 0.00 78 THR A C 11
ATOM 18119 O O . THR A 1 78 ? -1.391 17.092 -4.444 1.00 0.00 78 THR A O 11
ATOM 18130 N N . VAL A 1 79 ? -1.781 14.909 -4.827 1.00 0.00 79 VAL A N 11
ATOM 18131 C CA . VAL A 1 79 ? -1.443 14.498 -3.470 1.00 0.00 79 VAL A CA 11
ATOM 18132 C C . VAL A 1 79 ? 0.039 14.713 -3.183 1.00 0.00 79 VAL A C 11
ATOM 18133 O O . VAL A 1 79 ? 0.864 14.722 -4.097 1.00 0.00 79 VAL A O 11
ATOM 18146 N N . HIS A 1 80 ? 0.370 14.886 -1.907 1.00 0.00 80 HIS A N 11
ATOM 18147 C CA . HIS A 1 80 ? 1.754 15.100 -1.499 1.00 0.00 80 HIS A CA 11
ATOM 18148 C C . HIS A 1 80 ? 2.236 13.967 -0.598 1.00 0.00 80 HIS A C 11
ATOM 18149 O O . HIS A 1 80 ? 3.174 13.247 -0.938 1.00 0.00 80 HIS A O 11
ATOM 18164 N N . ALA A 1 81 ? 1.589 13.817 0.553 1.00 0.00 81 ALA A N 11
ATOM 18165 C CA . ALA A 1 81 ? 1.951 12.772 1.502 1.00 0.00 81 ALA A CA 11
ATOM 18166 C C . ALA A 1 81 ? 0.907 11.660 1.520 1.00 0.00 81 ALA A C 11
ATOM 18167 O O . ALA A 1 81 ? -0.148 11.775 0.893 1.00 0.00 81 ALA A O 11
ATOM 18174 N N . LEU A 1 82 ? 1.206 10.585 2.240 1.00 0.00 82 LEU A N 11
ATOM 18175 C CA . LEU A 1 82 ? 0.293 9.451 2.338 1.00 0.00 82 LEU A CA 11
ATOM 18176 C C . LEU A 1 82 ? 0.770 8.458 3.393 1.00 0.00 82 LEU A C 11
ATOM 18177 O O . LEU A 1 82 ? 1.963 8.176 3.499 1.00 0.00 82 LEU A O 11
ATOM 18193 N N . ALA A 1 83 ? -0.170 7.929 4.169 1.00 0.00 83 ALA A N 11
ATOM 18194 C CA . ALA A 1 83 ? 0.153 6.964 5.212 1.00 0.00 83 ALA A CA 11
ATOM 18195 C C . ALA A 1 83 ? -0.352 5.572 4.848 1.00 0.00 83 ALA A C 11
ATOM 18196 O O . ALA A 1 83 ? -1.522 5.250 5.058 1.00 0.00 83 ALA A O 11
ATOM 18203 N N . LEU A 1 84 ? 0.536 4.750 4.300 1.00 0.00 84 LEU A N 11
ATOM 18204 C CA . LEU A 1 84 ? 0.180 3.392 3.906 1.00 0.00 84 LEU A CA 11
ATOM 18205 C C . LEU A 1 84 ? 0.149 2.464 5.116 1.00 0.00 84 LEU A C 11
ATOM 18206 O O . LEU A 1 84 ? 1.178 2.209 5.742 1.00 0.00 84 LEU A O 11
ATOM 18222 N N . HIS A 1 85 ? -1.038 1.959 5.438 1.00 0.00 85 HIS A N 11
ATOM 18223 C CA . HIS A 1 85 ? -1.202 1.056 6.572 1.00 0.00 85 HIS A CA 11
ATOM 18224 C C . HIS A 1 85 ? -1.429 -0.376 6.097 1.00 0.00 85 HIS A C 11
ATOM 18225 O O . HIS A 1 85 ? -2.556 -0.872 6.101 1.00 0.00 85 HIS A O 11
ATOM 18240 N N . THR A 1 86 ? -0.350 -1.037 5.687 1.00 0.00 86 THR A N 11
ATOM 18241 C CA . THR A 1 86 ? -0.431 -2.411 5.208 1.00 0.00 86 THR A CA 11
ATOM 18242 C C . THR A 1 86 ? -0.743 -3.373 6.348 1.00 0.00 86 THR A C 11
ATOM 18243 O O . THR A 1 86 ? -0.214 -3.236 7.452 1.00 0.00 86 THR A O 11
ATOM 18254 N N . TYR A 1 87 ? -1.605 -4.346 6.075 1.00 0.00 87 TYR A N 11
ATOM 18255 C CA . TYR A 1 87 ? -1.989 -5.331 7.080 1.00 0.00 87 TYR A CA 11
ATOM 18256 C C . TYR A 1 87 ? -2.037 -6.733 6.478 1.00 0.00 87 TYR A C 11
ATOM 18257 O O . TYR A 1 87 ? -2.195 -6.897 5.268 1.00 0.00 87 TYR A O 11
ATOM 18275 N N . THR A 1 88 ? -1.901 -7.742 7.333 1.00 0.00 88 THR A N 11
ATOM 18276 C CA . THR A 1 88 ? -1.929 -9.129 6.887 1.00 0.00 88 THR A CA 11
ATOM 18277 C C . THR A 1 88 ? -3.226 -9.814 7.303 1.00 0.00 88 THR A C 11
ATOM 18278 O O . THR A 1 88 ? -3.864 -9.416 8.279 1.00 0.00 88 THR A O 11
ATOM 18289 N N . ILE A 1 89 ? -3.610 -10.845 6.558 1.00 0.00 89 ILE A N 11
ATOM 18290 C CA . ILE A 1 89 ? -4.830 -11.586 6.852 1.00 0.00 89 ILE A CA 11
ATOM 18291 C C . ILE A 1 89 ? -4.846 -12.069 8.298 1.00 0.00 89 ILE A C 11
ATOM 18292 O O . ILE A 1 89 ? -5.775 -11.777 9.052 1.00 0.00 89 ILE A O 11
ATOM 18308 N N . LYS A 1 90 ? -3.810 -12.808 8.681 1.00 0.00 90 LYS A N 11
ATOM 18309 C CA . LYS A 1 90 ? -3.702 -13.330 10.038 1.00 0.00 90 LYS A CA 11
ATOM 18310 C C . LYS A 1 90 ? -3.998 -12.241 11.064 1.00 0.00 90 LYS A C 11
ATOM 18311 O O . LYS A 1 90 ? -4.661 -12.490 12.071 1.00 0.00 90 LYS A O 11
ATOM 18330 N N . GLU A 1 91 ? -3.504 -11.036 10.802 1.00 0.00 91 GLU A N 11
ATOM 18331 C CA . GLU A 1 91 ? -3.717 -9.910 11.704 1.00 0.00 91 GLU A CA 11
ATOM 18332 C C . GLU A 1 91 ? -5.195 -9.535 11.766 1.00 0.00 91 GLU A C 11
ATOM 18333 O O . GLU A 1 91 ? -5.813 -9.578 12.830 1.00 0.00 91 GLU A O 11
ATOM 18345 N N . TRP A 1 92 ? -5.755 -9.169 10.619 1.00 0.00 92 TRP A N 11
ATOM 18346 C CA . TRP A 1 92 ? -7.160 -8.786 10.542 1.00 0.00 92 TRP A CA 11
ATOM 18347 C C . TRP A 1 92 ? -8.050 -9.851 11.174 1.00 0.00 92 TRP A C 11
ATOM 18348 O O . TRP A 1 92 ? -8.987 -9.534 11.906 1.00 0.00 92 TRP A O 11
ATOM 18369 N N . GLU A 1 93 ? -7.749 -11.114 10.887 1.00 0.00 93 GLU A N 11
ATOM 18370 C CA . GLU A 1 93 ? -8.524 -12.225 11.428 1.00 0.00 93 GLU A CA 11
ATOM 18371 C C . GLU A 1 93 ? -8.868 -11.984 12.895 1.00 0.00 93 GLU A C 11
ATOM 18372 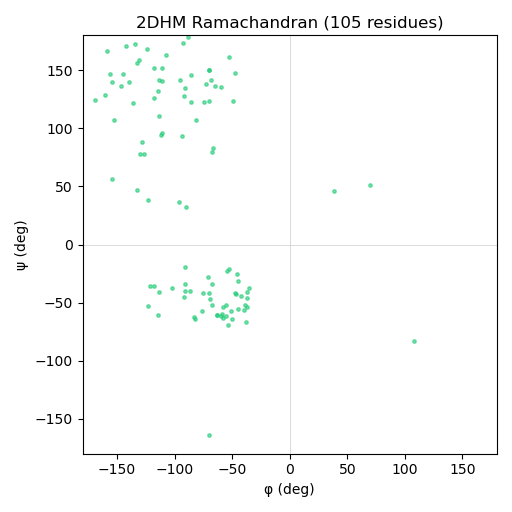O O . GLU A 1 93 ? -9.993 -12.229 13.329 1.00 0.00 93 GLU A O 11
ATOM 18384 N N . GLY A 1 94 ? -7.888 -11.504 13.656 1.00 0.00 94 GLY A N 11
ATOM 18385 C CA . GLY A 1 94 ? -8.106 -11.239 15.066 1.00 0.00 94 GLY A CA 11
ATOM 18386 C C . GLY A 1 94 ? -7.321 -10.040 15.559 1.00 0.00 94 GLY A C 11
ATOM 18387 O O . GLY A 1 94 ? -6.779 -10.054 16.665 1.00 0.00 94 GLY A O 11
ATOM 18391 N N . LEU A 1 95 ? -7.257 -8.998 14.736 1.00 0.00 95 LEU A N 11
ATOM 18392 C CA . LEU A 1 95 ? -6.531 -7.785 15.094 1.00 0.00 95 LEU A CA 11
ATOM 18393 C C . LEU A 1 95 ? -7.149 -7.121 16.320 1.00 0.00 95 LEU A C 11
ATOM 18394 O O . LEU A 1 95 ? -6.446 -6.770 17.267 1.00 0.00 95 LEU A O 11
ATOM 18410 N N . GLN A 1 96 ? -8.468 -6.956 16.296 1.00 0.00 96 GLN A N 11
ATOM 18411 C CA . GLN A 1 96 ? -9.180 -6.336 17.407 1.00 0.00 96 GLN A CA 11
ATOM 18412 C C . GLN A 1 96 ? -9.416 -7.340 18.530 1.00 0.00 96 GLN A C 11
ATOM 18413 O O . GLN A 1 96 ? -9.048 -7.098 19.680 1.00 0.00 96 GLN A O 11
ATOM 18427 N N . ASP A 1 97 ? -10.032 -8.467 18.189 1.00 0.00 97 ASP A N 11
ATOM 18428 C CA . ASP A 1 97 ? -10.316 -9.509 19.169 1.00 0.00 97 ASP A CA 11
ATOM 18429 C C . ASP A 1 97 ? -9.090 -10.386 19.402 1.00 0.00 97 ASP A C 11
ATOM 18430 O O . ASP A 1 97 ? -8.145 -10.374 18.612 1.00 0.00 97 ASP A O 11
ATOM 18439 N N . THR A 1 98 ? -9.111 -11.147 20.491 1.00 0.00 98 THR A N 11
ATOM 18440 C CA . THR A 1 98 ? -8.001 -12.029 20.829 1.00 0.00 98 THR A CA 11
ATOM 18441 C C . THR A 1 98 ? -8.503 -13.391 21.296 1.00 0.00 98 THR A C 11
ATOM 18442 O O . THR A 1 98 ? -9.200 -13.494 22.305 1.00 0.00 98 THR A O 11
ATOM 18453 N N . VAL A 1 99 ? -8.143 -14.435 20.555 1.00 0.00 99 VAL A N 11
ATOM 18454 C CA . VAL A 1 99 ? -8.556 -15.791 20.895 1.00 0.00 99 VAL A CA 11
ATOM 18455 C C . VAL A 1 99 ? -7.502 -16.808 20.473 1.00 0.00 99 VAL A C 11
ATOM 18456 O O . VAL A 1 99 ? -6.851 -16.651 19.439 1.00 0.00 99 VAL A O 11
ATOM 18469 N N . PHE A 1 100 ? -7.337 -17.851 21.279 1.00 0.00 100 PHE A N 11
ATOM 18470 C CA . PHE A 1 100 ? -6.361 -18.895 20.990 1.00 0.00 100 PHE A CA 11
ATOM 18471 C C . PHE A 1 100 ? -6.537 -20.081 21.934 1.00 0.00 100 PHE A C 11
ATOM 18472 O O . PHE A 1 100 ? -7.034 -19.932 23.050 1.00 0.00 100 PHE A O 11
ATOM 18489 N N . ALA A 1 101 ? -6.125 -21.259 21.477 1.00 0.00 101 ALA A N 11
ATOM 18490 C CA . ALA A 1 101 ? -6.235 -22.471 22.281 1.00 0.00 101 ALA A CA 11
ATOM 18491 C C . ALA A 1 101 ? -5.407 -23.603 21.682 1.00 0.00 101 ALA A C 11
ATOM 18492 O O . ALA A 1 101 ? -4.830 -23.460 20.605 1.00 0.00 101 ALA A O 11
ATOM 18499 N N . SER A 1 102 ? -5.353 -24.727 22.389 1.00 0.00 102 SER A N 11
ATOM 18500 C CA . SER A 1 102 ? -4.591 -25.883 21.930 1.00 0.00 102 SER A CA 11
ATOM 18501 C C . SER A 1 102 ? -5.231 -26.496 20.687 1.00 0.00 102 SER A C 11
ATOM 18502 O O . SER A 1 102 ? -6.451 -26.623 20.584 1.00 0.00 102 SER A O 11
ATOM 18510 N N . PRO A 1 103 ? -4.387 -26.886 19.720 1.00 0.00 103 PRO A N 11
ATOM 18511 C CA . PRO A 1 103 ? -4.846 -27.493 18.467 1.00 0.00 103 PRO A CA 11
ATOM 18512 C C . PRO A 1 103 ? -5.411 -28.893 18.674 1.00 0.00 103 PRO A C 11
ATOM 18513 O O . PRO A 1 103 ? -5.102 -29.575 19.652 1.00 0.00 103 PRO A O 11
ATOM 18524 N N . PRO A 1 104 ? -6.259 -29.336 17.733 1.00 0.00 104 PRO A N 11
ATOM 18525 C CA . PRO A 1 104 ? -6.884 -30.660 17.790 1.00 0.00 104 PRO A CA 11
ATOM 18526 C C . PRO A 1 104 ? -5.882 -31.785 17.555 1.00 0.00 104 PRO A C 11
ATOM 18527 O O . PRO A 1 104 ? -4.682 -31.542 17.419 1.00 0.00 104 PRO A O 11
ATOM 18538 N N . CYS A 1 105 ? -6.380 -33.015 17.508 1.00 0.00 105 CYS A N 11
ATOM 18539 C CA . CYS A 1 105 ? -5.527 -34.178 17.289 1.00 0.00 105 CYS A CA 11
ATOM 18540 C C . CYS A 1 105 ? -6.010 -34.988 16.090 1.00 0.00 105 CYS A C 11
ATOM 18541 O O . CYS A 1 105 ? -6.966 -34.607 15.415 1.00 0.00 105 CYS A O 11
ATOM 18549 N N . ARG A 1 106 ? -5.341 -36.107 15.831 1.00 0.00 106 ARG A N 11
ATOM 18550 C CA . ARG A 1 106 ? -5.700 -36.970 14.711 1.00 0.00 106 ARG A CA 11
ATOM 18551 C C . ARG A 1 106 ? -7.206 -37.210 14.671 1.00 0.00 106 ARG A C 11
ATOM 18552 O O . ARG A 1 106 ? -7.863 -36.932 13.669 1.00 0.00 106 ARG A O 11
ATOM 18573 N N . GLY A 1 107 ? -7.748 -37.729 15.769 1.00 0.00 107 GLY A N 11
ATOM 18574 C CA . GLY A 1 107 ? -9.172 -37.998 15.838 1.00 0.00 107 GLY A CA 11
ATOM 18575 C C . GLY A 1 107 ? -9.914 -36.981 16.683 1.00 0.00 107 GLY A C 11
ATOM 18576 O O . GLY A 1 107 ? -10.681 -37.346 17.574 1.00 0.00 107 GLY A O 11
ATOM 18580 N N . GLY A 1 1 ? -33.930 5.051 -19.807 1.00 0.00 1 GLY A N 12
ATOM 18581 C CA . GLY A 1 1 ? -33.792 6.495 -19.864 1.00 0.00 1 GLY A CA 12
ATOM 18582 C C . GLY A 1 1 ? -32.437 6.928 -20.389 1.00 0.00 1 GLY A C 12
ATOM 18583 O O . GLY A 1 1 ? -31.912 6.337 -21.333 1.00 0.00 1 GLY A O 12
ATOM 18587 N N . SER A 1 2 ? -31.870 7.962 -19.777 1.00 0.00 2 SER A N 12
ATOM 18588 C CA . SER A 1 2 ? -30.570 8.477 -20.191 1.00 0.00 2 SER A CA 12
ATOM 18589 C C . SER A 1 2 ? -29.817 9.069 -19.004 1.00 0.00 2 SER A C 12
ATOM 18590 O O . SER A 1 2 ? -30.235 10.074 -18.428 1.00 0.00 2 SER A O 12
ATOM 18598 N N . SER A 1 3 ? -28.704 8.439 -18.643 1.00 0.00 3 SER A N 12
ATOM 18599 C CA . SER A 1 3 ? -27.893 8.899 -17.522 1.00 0.00 3 SER A CA 12
ATOM 18600 C C . SER A 1 3 ? -26.422 8.562 -17.741 1.00 0.00 3 SER A C 12
ATOM 18601 O O . SER A 1 3 ? -26.090 7.560 -18.373 1.00 0.00 3 SER A O 12
ATOM 18609 N N . GLY A 1 4 ? -25.542 9.407 -17.213 1.00 0.00 4 GLY A N 12
ATOM 18610 C CA . GLY A 1 4 ? -24.116 9.182 -17.361 1.00 0.00 4 GLY A CA 12
ATOM 18611 C C . GLY A 1 4 ? -23.386 9.190 -16.032 1.00 0.00 4 GLY A C 12
ATOM 18612 O O . GLY A 1 4 ? -23.997 9.394 -14.982 1.00 0.00 4 GLY A O 12
ATOM 18616 N N . SER A 1 5 ? -22.077 8.966 -16.076 1.00 0.00 5 SER A N 12
ATOM 18617 C CA . SER A 1 5 ? -21.265 8.942 -14.865 1.00 0.00 5 SER A CA 12
ATOM 18618 C C . SER A 1 5 ? -19.881 9.529 -15.128 1.00 0.00 5 SER A C 12
ATOM 18619 O O . SER A 1 5 ? -19.245 9.221 -16.135 1.00 0.00 5 SER A O 12
ATOM 18627 N N . SER A 1 6 ? -19.422 10.378 -14.213 1.00 0.00 6 SER A N 12
ATOM 18628 C CA . SER A 1 6 ? -18.116 11.013 -14.346 1.00 0.00 6 SER A CA 12
ATOM 18629 C C . SER A 1 6 ? -17.278 10.799 -13.090 1.00 0.00 6 SER A C 12
ATOM 18630 O O . SER A 1 6 ? -17.812 10.635 -11.994 1.00 0.00 6 SER A O 12
ATOM 18638 N N . GLY A 1 7 ? -15.959 10.804 -13.258 1.00 0.00 7 GLY A N 12
ATOM 18639 C CA . GLY A 1 7 ? -15.067 10.610 -12.130 1.00 0.00 7 GLY A CA 12
ATOM 18640 C C . GLY A 1 7 ? -13.683 11.175 -12.381 1.00 0.00 7 GLY A C 12
ATOM 18641 O O . GLY A 1 7 ? -12.967 10.711 -13.268 1.00 0.00 7 GLY A O 12
ATOM 18645 N N . MET A 1 8 ? -13.306 12.182 -11.600 1.00 0.00 8 MET A N 12
ATOM 18646 C CA . MET A 1 8 ? -11.999 12.812 -11.743 1.00 0.00 8 MET A CA 12
ATOM 18647 C C . MET A 1 8 ? -11.339 13.010 -10.383 1.00 0.00 8 MET A C 12
ATOM 18648 O O . MET A 1 8 ? -10.734 14.049 -10.121 1.00 0.00 8 MET A O 12
ATOM 18662 N N . MET A 1 9 ? -11.459 12.006 -9.520 1.00 0.00 9 MET A N 12
ATOM 18663 C CA . MET A 1 9 ? -10.873 12.070 -8.186 1.00 0.00 9 MET A CA 12
ATOM 18664 C C . MET A 1 9 ? -9.606 11.224 -8.109 1.00 0.00 9 MET A C 12
ATOM 18665 O O . MET A 1 9 ? -9.361 10.376 -8.967 1.00 0.00 9 MET A O 12
ATOM 18679 N N . ILE A 1 10 ? -8.804 11.461 -7.076 1.00 0.00 10 ILE A N 12
ATOM 18680 C CA . ILE A 1 10 ? -7.563 10.721 -6.887 1.00 0.00 10 ILE A CA 12
ATOM 18681 C C . ILE A 1 10 ? -7.834 9.326 -6.333 1.00 0.00 10 ILE A C 12
ATOM 18682 O O . ILE A 1 10 ? -7.614 8.323 -7.013 1.00 0.00 10 ILE A O 12
ATOM 18698 N N . ARG A 1 11 ? -8.316 9.270 -5.096 1.00 0.00 11 ARG A N 12
ATOM 18699 C CA . ARG A 1 11 ? -8.618 7.998 -4.451 1.00 0.00 11 ARG A CA 12
ATOM 18700 C C . ARG A 1 11 ? -9.169 6.994 -5.459 1.00 0.00 11 ARG A C 12
ATOM 18701 O O . ARG A 1 11 ? -8.683 5.867 -5.555 1.00 0.00 11 ARG A O 12
ATOM 18722 N N . GLU A 1 12 ? -10.185 7.411 -6.208 1.00 0.00 12 GLU A N 12
ATOM 18723 C CA . GLU A 1 12 ? -10.801 6.548 -7.208 1.00 0.00 12 GLU A CA 12
ATOM 18724 C C . GLU A 1 12 ? -9.740 5.863 -8.065 1.00 0.00 12 GLU A C 12
ATOM 18725 O O . GLU A 1 12 ? -9.707 4.637 -8.168 1.00 0.00 12 GLU A O 12
ATOM 18737 N N . ARG A 1 13 ? -8.875 6.665 -8.677 1.00 0.00 13 ARG A N 12
ATOM 18738 C CA . ARG A 1 13 ? -7.813 6.138 -9.526 1.00 0.00 13 ARG A CA 12
ATOM 18739 C C . ARG A 1 13 ? -6.893 5.213 -8.734 1.00 0.00 13 ARG A C 12
ATOM 18740 O O . ARG A 1 13 ? -6.478 4.164 -9.228 1.00 0.00 13 ARG A O 12
ATOM 18761 N N . ILE A 1 14 ? -6.579 5.609 -7.506 1.00 0.00 14 ILE A N 12
ATOM 18762 C CA . ILE A 1 14 ? -5.708 4.816 -6.647 1.00 0.00 14 ILE A CA 12
ATOM 18763 C C . ILE A 1 14 ? -6.201 3.376 -6.545 1.00 0.00 14 ILE A C 12
ATOM 18764 O O . ILE A 1 14 ? -5.482 2.438 -6.889 1.00 0.00 14 ILE A O 12
ATOM 18780 N N . GLU A 1 15 ? -7.432 3.210 -6.072 1.00 0.00 15 GLU A N 12
ATOM 18781 C CA . GLU A 1 15 ? -8.021 1.883 -5.926 1.00 0.00 15 GLU A CA 12
ATOM 18782 C C . GLU A 1 15 ? -8.150 1.193 -7.281 1.00 0.00 15 GLU A C 12
ATOM 18783 O O . GLU A 1 15 ? -7.650 0.086 -7.475 1.00 0.00 15 GLU A O 12
ATOM 18795 N N . GLU A 1 16 ? -8.825 1.857 -8.215 1.00 0.00 16 GLU A N 12
ATOM 18796 C CA . GLU A 1 16 ? -9.021 1.307 -9.551 1.00 0.00 16 GLU A CA 12
ATOM 18797 C C . GLU A 1 16 ? -7.826 0.453 -9.968 1.00 0.00 16 GLU A C 12
ATOM 18798 O O . GLU A 1 16 ? -7.984 -0.580 -10.618 1.00 0.00 16 GLU A O 12
ATOM 18810 N N . LYS A 1 17 ? -6.631 0.894 -9.591 1.00 0.00 17 LYS A N 12
ATOM 18811 C CA . LYS A 1 17 ? -5.409 0.172 -9.924 1.00 0.00 17 LYS A CA 12
ATOM 18812 C C . LYS A 1 17 ? -5.180 -0.985 -8.957 1.00 0.00 17 LYS A C 12
ATOM 18813 O O . LYS A 1 17 ? -5.207 -2.152 -9.351 1.00 0.00 17 LYS A O 12
ATOM 18832 N N . LEU A 1 18 ? -4.955 -0.656 -7.690 1.00 0.00 18 LEU A N 12
ATOM 18833 C CA . LEU A 1 18 ? -4.723 -1.669 -6.666 1.00 0.00 18 LEU A CA 12
ATOM 18834 C C . LEU A 1 18 ? -5.589 -2.900 -6.911 1.00 0.00 18 LEU A C 12
ATOM 18835 O O . LEU A 1 18 ? -5.205 -4.019 -6.572 1.00 0.00 18 LEU A O 12
ATOM 18851 N N . ARG A 1 19 ? -6.759 -2.685 -7.503 1.00 0.00 19 ARG A N 12
ATOM 18852 C CA . ARG A 1 19 ? -7.680 -3.777 -7.795 1.00 0.00 19 ARG A CA 12
ATOM 18853 C C . ARG A 1 19 ? -6.996 -4.857 -8.628 1.00 0.00 19 ARG A C 12
ATOM 18854 O O . ARG A 1 19 ? -7.003 -6.033 -8.264 1.00 0.00 19 ARG A O 12
ATOM 18875 N N . ALA A 1 20 ? -6.407 -4.449 -9.748 1.00 0.00 20 ALA A N 12
ATOM 18876 C CA . ALA A 1 20 ? -5.718 -5.381 -10.631 1.00 0.00 20 ALA A CA 12
ATOM 18877 C C . ALA A 1 20 ? -4.232 -5.457 -10.297 1.00 0.00 20 ALA A C 12
ATOM 18878 O O . ALA A 1 20 ? -3.627 -6.527 -10.358 1.00 0.00 20 ALA A O 12
ATOM 18885 N N . ALA A 1 21 ? -3.650 -4.316 -9.945 1.00 0.00 21 ALA A N 12
ATOM 18886 C CA . ALA A 1 21 ? -2.235 -4.254 -9.600 1.00 0.00 21 ALA A CA 12
ATOM 18887 C C . ALA A 1 21 ? -1.848 -5.393 -8.663 1.00 0.00 21 ALA A C 12
ATOM 18888 O O . ALA A 1 21 ? -1.007 -6.228 -8.998 1.00 0.00 21 ALA A O 12
ATOM 18895 N N . PHE A 1 22 ? -2.466 -5.422 -7.487 1.00 0.00 22 PHE A N 12
ATOM 18896 C CA . PHE A 1 22 ? -2.185 -6.458 -6.501 1.00 0.00 22 PHE A CA 12
ATOM 18897 C C . PHE A 1 22 ? -3.330 -7.465 -6.428 1.00 0.00 22 PHE A C 12
ATOM 18898 O O . PHE A 1 22 ? -3.107 -8.675 -6.436 1.00 0.00 22 PHE A O 12
ATOM 18915 N N . GLN A 1 23 ? -4.555 -6.954 -6.357 1.00 0.00 23 GLN A N 12
ATOM 18916 C CA . GLN A 1 23 ? -5.735 -7.808 -6.281 1.00 0.00 23 GLN A CA 12
ATOM 18917 C C . GLN A 1 23 ? -5.877 -8.419 -4.891 1.00 0.00 23 GLN A C 12
ATOM 18918 O O . GLN A 1 23 ? -6.050 -9.627 -4.731 1.00 0.00 23 GLN A O 12
ATOM 18932 N N . PRO A 1 24 ? -5.801 -7.565 -3.858 1.00 0.00 24 PRO A N 12
ATOM 18933 C CA . PRO A 1 24 ? -5.918 -7.998 -2.463 1.00 0.00 24 PRO A CA 12
ATOM 18934 C C . PRO A 1 24 ? -7.332 -8.449 -2.113 1.00 0.00 24 PRO A C 12
ATOM 18935 O O . PRO A 1 24 ? -8.218 -8.468 -2.968 1.00 0.00 24 PRO A O 12
ATOM 18946 N N . VAL A 1 25 ? -7.538 -8.812 -0.851 1.00 0.00 25 VAL A N 12
ATOM 18947 C CA . VAL A 1 25 ? -8.845 -9.261 -0.387 1.00 0.00 25 VAL A CA 12
ATOM 18948 C C . VAL A 1 25 ? -9.649 -8.104 0.195 1.00 0.00 25 VAL A C 12
ATOM 18949 O O . VAL A 1 25 ? -10.879 -8.102 0.144 1.00 0.00 25 VAL A O 12
ATOM 18962 N N . PHE A 1 26 ? -8.946 -7.122 0.748 1.00 0.00 26 PHE A N 12
ATOM 18963 C CA . PHE A 1 26 ? -9.594 -5.958 1.342 1.00 0.00 26 PHE A CA 12
ATOM 18964 C C . PHE A 1 26 ? -9.164 -4.676 0.635 1.00 0.00 26 PHE A C 12
ATOM 18965 O O . PHE A 1 26 ? -8.041 -4.575 0.137 1.00 0.00 26 PHE A O 12
ATOM 18982 N N . LEU A 1 27 ? -10.064 -3.700 0.593 1.00 0.00 27 LEU A N 12
ATOM 18983 C CA . LEU A 1 27 ? -9.778 -2.423 -0.053 1.00 0.00 27 LEU A CA 12
ATOM 18984 C C . LEU A 1 27 ? -10.668 -1.318 0.508 1.00 0.00 27 LEU A C 12
ATOM 18985 O O . LEU A 1 27 ? -11.882 -1.483 0.618 1.00 0.00 27 LEU A O 12
ATOM 19001 N N . GLU A 1 28 ? -10.054 -0.192 0.858 1.00 0.00 28 GLU A N 12
ATOM 19002 C CA . GLU A 1 28 ? -10.792 0.940 1.406 1.00 0.00 28 GLU A CA 12
ATOM 19003 C C . GLU A 1 28 ? -9.897 2.172 1.513 1.00 0.00 28 GLU A C 12
ATOM 19004 O O . GLU A 1 28 ? -8.809 2.115 2.086 1.00 0.00 28 GLU A O 12
ATOM 19016 N N . VAL A 1 29 ? -10.363 3.285 0.955 1.00 0.00 29 VAL A N 12
ATOM 19017 C CA . VAL A 1 29 ? -9.607 4.531 0.987 1.00 0.00 29 VAL A CA 12
ATOM 19018 C C . VAL A 1 29 ? -10.336 5.595 1.800 1.00 0.00 29 VAL A C 12
ATOM 19019 O O . VAL A 1 29 ? -11.538 5.804 1.634 1.00 0.00 29 VAL A O 12
ATOM 19032 N N . VAL A 1 30 ? -9.600 6.268 2.679 1.00 0.00 30 VAL A N 12
ATOM 19033 C CA . VAL A 1 30 ? -10.175 7.312 3.518 1.00 0.00 30 VAL A CA 12
ATOM 19034 C C . VAL A 1 30 ? -9.754 8.697 3.037 1.00 0.00 30 VAL A C 12
ATOM 19035 O O . VAL A 1 30 ? -8.663 9.170 3.353 1.00 0.00 30 VAL A O 12
ATOM 19048 N N . ASP A 1 31 ? -10.628 9.341 2.271 1.00 0.00 31 ASP A N 12
ATOM 19049 C CA . ASP A 1 31 ? -10.348 10.673 1.747 1.00 0.00 31 ASP A CA 12
ATOM 19050 C C . ASP A 1 31 ? -11.105 11.738 2.535 1.00 0.00 31 ASP A C 12
ATOM 19051 O O . ASP A 1 31 ? -12.336 11.768 2.530 1.00 0.00 31 ASP A O 12
ATOM 19060 N N . GLU A 1 32 ? -10.362 12.607 3.212 1.00 0.00 32 GLU A N 12
ATOM 19061 C CA . GLU A 1 32 ? -10.964 13.671 4.006 1.00 0.00 32 GLU A CA 12
ATOM 19062 C C . GLU A 1 32 ? -10.697 15.037 3.379 1.00 0.00 32 GLU A C 12
ATOM 19063 O O . GLU A 1 32 ? -9.869 15.805 3.868 1.00 0.00 32 GLU A O 12
ATOM 19075 N N . SER A 1 33 ? -11.403 15.331 2.292 1.00 0.00 33 SER A N 12
ATOM 19076 C CA . SER A 1 33 ? -11.239 16.601 1.594 1.00 0.00 33 SER A CA 12
ATOM 19077 C C . SER A 1 33 ? -12.452 17.501 1.812 1.00 0.00 33 SER A C 12
ATOM 19078 O O . SER A 1 33 ? -13.584 17.119 1.516 1.00 0.00 33 SER A O 12
ATOM 19086 N N . TYR A 1 34 ? -12.205 18.698 2.333 1.00 0.00 34 TYR A N 12
ATOM 19087 C CA . TYR A 1 34 ? -13.276 19.653 2.594 1.00 0.00 34 TYR A CA 12
ATOM 19088 C C . TYR A 1 34 ? -13.120 20.897 1.726 1.00 0.00 34 TYR A C 12
ATOM 19089 O O . TYR A 1 34 ? -12.207 21.698 1.928 1.00 0.00 34 TYR A O 12
ATOM 19107 N N . ARG A 1 35 ? -14.018 21.053 0.759 1.00 0.00 35 ARG A N 12
ATOM 19108 C CA . ARG A 1 35 ? -13.981 22.199 -0.141 1.00 0.00 35 ARG A CA 12
ATOM 19109 C C . ARG A 1 35 ? -15.194 23.100 0.074 1.00 0.00 35 ARG A C 12
ATOM 19110 O O . ARG A 1 35 ? -15.143 24.301 -0.190 1.00 0.00 35 ARG A O 12
ATOM 19131 N N . HIS A 1 36 ? -16.284 22.510 0.555 1.00 0.00 36 HIS A N 12
ATOM 19132 C CA . HIS A 1 36 ? -17.510 23.258 0.806 1.00 0.00 36 HIS A CA 12
ATOM 19133 C C . HIS A 1 36 ? -17.209 24.568 1.528 1.00 0.00 36 HIS A C 12
ATOM 19134 O O . HIS A 1 36 ? -17.316 25.647 0.947 1.00 0.00 36 HIS A O 12
ATOM 19149 N N . ASN A 1 37 ? -16.833 24.465 2.799 1.00 0.00 37 ASN A N 12
ATOM 19150 C CA . ASN A 1 37 ? -16.517 25.642 3.600 1.00 0.00 37 ASN A CA 12
ATOM 19151 C C . ASN A 1 37 ? -15.030 25.973 3.520 1.00 0.00 37 ASN A C 12
ATOM 19152 O O . ASN A 1 37 ? -14.639 26.983 2.935 1.00 0.00 37 ASN A O 12
ATOM 19163 N N . VAL A 1 38 ? -14.205 25.114 4.111 1.00 0.00 38 VAL A N 12
ATOM 19164 C CA . VAL A 1 38 ? -12.761 25.313 4.105 1.00 0.00 38 VAL A CA 12
ATOM 19165 C C . VAL A 1 38 ? -12.173 25.027 2.728 1.00 0.00 38 VAL A C 12
ATOM 19166 O O . VAL A 1 38 ? -12.684 24.206 1.965 1.00 0.00 38 VAL A O 12
ATOM 19179 N N . PRO A 1 39 ? -11.071 25.718 2.399 1.00 0.00 39 PRO A N 12
ATOM 19180 C CA . PRO A 1 39 ? -10.388 25.555 1.113 1.00 0.00 39 PRO A CA 12
ATOM 19181 C C . PRO A 1 39 ? -9.694 24.202 0.993 1.00 0.00 39 PRO A C 12
ATOM 19182 O O . PRO A 1 39 ? -9.521 23.493 1.984 1.00 0.00 39 PRO A O 12
ATOM 19193 N N . ALA A 1 40 ? -9.297 23.852 -0.226 1.00 0.00 40 ALA A N 12
ATOM 19194 C CA . ALA A 1 40 ? -8.619 22.586 -0.474 1.00 0.00 40 ALA A CA 12
ATOM 19195 C C . ALA A 1 40 ? -7.169 22.638 -0.005 1.00 0.00 40 ALA A C 12
ATOM 19196 O O . ALA A 1 40 ? -6.245 22.404 -0.783 1.00 0.00 40 ALA A O 12
ATOM 19203 N N . GLY A 1 41 ? -6.976 22.949 1.274 1.00 0.00 41 GLY A N 12
ATOM 19204 C CA . GLY A 1 41 ? -5.636 23.027 1.824 1.00 0.00 41 GLY A CA 12
ATOM 19205 C C . GLY A 1 41 ? -5.635 23.137 3.336 1.00 0.00 41 GLY A C 12
ATOM 19206 O O . GLY A 1 41 ? -4.935 23.975 3.904 1.00 0.00 41 GLY A O 12
ATOM 19210 N N . SER A 1 42 ? -6.423 22.289 3.990 1.00 0.00 42 SER A N 12
ATOM 19211 C CA . SER A 1 42 ? -6.515 22.298 5.445 1.00 0.00 42 SER A CA 12
ATOM 19212 C C . SER A 1 42 ? -6.669 20.881 5.988 1.00 0.00 42 SER A C 12
ATOM 19213 O O . SER A 1 42 ? -7.675 20.216 5.742 1.00 0.00 42 SER A O 12
ATOM 19221 N N . GLU A 1 43 ? -5.664 20.425 6.729 1.00 0.00 43 GLU A N 12
ATOM 19222 C CA . GLU A 1 43 ? -5.687 19.086 7.307 1.00 0.00 43 GLU A CA 12
ATOM 19223 C C . GLU A 1 43 ? -6.183 18.063 6.289 1.00 0.00 43 GLU A C 12
ATOM 19224 O O . GLU A 1 43 ? -7.048 17.241 6.590 1.00 0.00 43 GLU A O 12
ATOM 19236 N N . SER A 1 44 ? -5.627 18.120 5.083 1.00 0.00 44 SER A N 12
ATOM 19237 C CA . SER A 1 44 ? -6.016 17.202 4.018 1.00 0.00 44 SER A CA 12
ATOM 19238 C C . SER A 1 44 ? -5.068 16.008 3.959 1.00 0.00 44 SER A C 12
ATOM 19239 O O . SER A 1 44 ? -4.126 15.987 3.166 1.00 0.00 44 SER A O 12
ATOM 19247 N N . HIS A 1 45 ? -5.325 15.014 4.804 1.00 0.00 45 HIS A N 12
ATOM 19248 C CA . HIS A 1 45 ? -4.496 13.815 4.848 1.00 0.00 45 HIS A CA 12
ATOM 19249 C C . HIS A 1 45 ? -5.075 12.721 3.956 1.00 0.00 45 HIS A C 12
ATOM 19250 O O . HIS A 1 45 ? -6.259 12.742 3.620 1.00 0.00 45 HIS A O 12
ATOM 19265 N N . PHE A 1 46 ? -4.232 11.767 3.575 1.00 0.00 46 PHE A N 12
ATOM 19266 C CA . PHE A 1 46 ? -4.659 10.666 2.720 1.00 0.00 46 PHE A CA 12
ATOM 19267 C C . PHE A 1 46 ? -4.262 9.322 3.325 1.00 0.00 46 PHE A C 12
ATOM 19268 O O . PHE A 1 46 ? -3.137 9.147 3.794 1.00 0.00 46 PHE A O 12
ATOM 19285 N N . LYS A 1 47 ? -5.194 8.375 3.310 1.00 0.00 47 LYS A N 12
ATOM 19286 C CA . LYS A 1 47 ? -4.943 7.046 3.855 1.00 0.00 47 LYS A CA 12
ATOM 19287 C C . LYS A 1 47 ? -5.519 5.967 2.944 1.00 0.00 47 LYS A C 12
ATOM 19288 O O . LYS A 1 47 ? -6.507 6.192 2.245 1.00 0.00 47 LYS A O 12
ATOM 19307 N N . VAL A 1 48 ? -4.895 4.793 2.958 1.00 0.00 48 VAL A N 12
ATOM 19308 C CA . VAL A 1 48 ? -5.347 3.677 2.135 1.00 0.00 48 VAL A CA 12
ATOM 19309 C C . VAL A 1 48 ? -5.133 2.347 2.847 1.00 0.00 48 VAL A C 12
ATOM 19310 O O . VAL A 1 48 ? -4.051 2.077 3.369 1.00 0.00 48 VAL A O 12
ATOM 19323 N N . VAL A 1 49 ? -6.171 1.517 2.864 1.00 0.00 49 VAL A N 12
ATOM 19324 C CA . VAL A 1 49 ? -6.097 0.212 3.511 1.00 0.00 49 VAL A CA 12
ATOM 19325 C C . VAL A 1 49 ? -6.072 -0.911 2.481 1.00 0.00 49 VAL A C 12
ATOM 19326 O O . VAL A 1 49 ? -6.882 -0.936 1.553 1.00 0.00 49 VAL A O 12
ATOM 19339 N N . LEU A 1 50 ? -5.137 -1.840 2.649 1.00 0.00 50 LEU A N 12
ATOM 19340 C CA . LEU A 1 50 ? -5.006 -2.969 1.734 1.00 0.00 50 LEU A CA 12
ATOM 19341 C C . LEU A 1 50 ? -4.506 -4.209 2.467 1.00 0.00 50 LEU A C 12
ATOM 19342 O O . LEU A 1 50 ? -3.404 -4.217 3.015 1.00 0.00 50 LEU A O 12
ATOM 19358 N N . VAL A 1 51 ? -5.323 -5.258 2.470 1.00 0.00 51 VAL A N 12
ATOM 19359 C CA . VAL A 1 51 ? -4.963 -6.506 3.133 1.00 0.00 51 VAL A CA 12
ATOM 19360 C C . VAL A 1 51 ? -4.579 -7.576 2.117 1.00 0.00 51 VAL A C 12
ATOM 19361 O O . VAL A 1 51 ? -5.376 -7.940 1.252 1.00 0.00 51 VAL A O 12
ATOM 19374 N N . SER A 1 52 ? -3.353 -8.078 2.229 1.00 0.00 52 SER A N 12
ATOM 19375 C CA . SER A 1 52 ? -2.862 -9.105 1.319 1.00 0.00 52 SER A CA 12
ATOM 19376 C C . SER A 1 52 ? -1.716 -9.889 1.951 1.00 0.00 52 SER A C 12
ATOM 19377 O O . SER A 1 52 ? -0.817 -9.311 2.562 1.00 0.00 52 SER A O 12
ATOM 19385 N N . ASP A 1 53 ? -1.756 -11.208 1.801 1.00 0.00 53 ASP A N 12
ATOM 19386 C CA . ASP A 1 53 ? -0.721 -12.073 2.356 1.00 0.00 53 ASP A CA 12
ATOM 19387 C C . ASP A 1 53 ? 0.660 -11.658 1.856 1.00 0.00 53 ASP A C 12
ATOM 19388 O O . ASP A 1 53 ? 1.655 -11.797 2.566 1.00 0.00 53 ASP A O 12
ATOM 19397 N N . ARG A 1 54 ? 0.711 -11.148 0.630 1.00 0.00 54 ARG A N 12
ATOM 19398 C CA . ARG A 1 54 ? 1.969 -10.715 0.034 1.00 0.00 54 ARG A CA 12
ATOM 19399 C C . ARG A 1 54 ? 2.780 -9.882 1.022 1.00 0.00 54 ARG A C 12
ATOM 19400 O O . ARG A 1 54 ? 3.996 -9.746 0.885 1.00 0.00 54 ARG A O 12
ATOM 19421 N N . PHE A 1 55 ? 2.099 -9.326 2.018 1.00 0.00 55 PHE A N 12
ATOM 19422 C CA . PHE A 1 55 ? 2.755 -8.504 3.029 1.00 0.00 55 PHE A CA 12
ATOM 19423 C C . PHE A 1 55 ? 3.102 -9.333 4.262 1.00 0.00 55 PHE A C 12
ATOM 19424 O O . PHE A 1 55 ? 2.913 -8.891 5.396 1.00 0.00 55 PHE A O 12
ATOM 19441 N N . THR A 1 56 ? 3.610 -10.540 4.033 1.00 0.00 56 THR A N 12
ATOM 19442 C CA . THR A 1 56 ? 3.981 -11.433 5.124 1.00 0.00 56 THR A CA 12
ATOM 19443 C C . THR A 1 56 ? 5.468 -11.323 5.442 1.00 0.00 56 THR A C 12
ATOM 19444 O O . THR A 1 56 ? 6.315 -11.722 4.644 1.00 0.00 56 THR A O 12
ATOM 19455 N N . GLY A 1 57 ? 5.779 -10.778 6.614 1.00 0.00 57 GLY A N 12
ATOM 19456 C CA . GLY A 1 57 ? 7.165 -10.626 7.017 1.00 0.00 57 GLY A CA 12
ATOM 19457 C C . GLY A 1 57 ? 8.034 -10.068 5.907 1.00 0.00 57 GLY A C 12
ATOM 19458 O O . GLY A 1 57 ? 8.862 -10.781 5.341 1.00 0.00 57 GLY A O 12
ATOM 19462 N N . GLU A 1 58 ? 7.843 -8.790 5.594 1.00 0.00 58 GLU A N 12
ATOM 19463 C CA . GLU A 1 58 ? 8.615 -8.139 4.541 1.00 0.00 58 GLU A CA 12
ATOM 19464 C C . GLU A 1 58 ? 9.336 -6.907 5.079 1.00 0.00 58 GLU A C 12
ATOM 19465 O O . GLU A 1 58 ? 9.303 -6.629 6.278 1.00 0.00 58 GLU A O 12
ATOM 19477 N N . ARG A 1 59 ? 9.988 -6.172 4.184 1.00 0.00 59 ARG A N 12
ATOM 19478 C CA . ARG A 1 59 ? 10.719 -4.970 4.567 1.00 0.00 59 ARG A CA 12
ATOM 19479 C C . ARG A 1 59 ? 9.779 -3.773 4.674 1.00 0.00 59 ARG A C 12
ATOM 19480 O O . ARG A 1 59 ? 9.109 -3.408 3.708 1.00 0.00 59 ARG A O 12
ATOM 19501 N N . PHE A 1 60 ? 9.734 -3.166 5.856 1.00 0.00 60 PHE A N 12
ATOM 19502 C CA . PHE A 1 60 ? 8.875 -2.011 6.089 1.00 0.00 60 PHE A CA 12
ATOM 19503 C C . PHE A 1 60 ? 8.813 -1.120 4.852 1.00 0.00 60 PHE A C 12
ATOM 19504 O O . PHE A 1 60 ? 7.788 -0.496 4.573 1.00 0.00 60 PHE A O 12
ATOM 19521 N N . LEU A 1 61 ? 9.916 -1.066 4.114 1.00 0.00 61 LEU A N 12
ATOM 19522 C CA . LEU A 1 61 ? 9.988 -0.251 2.905 1.00 0.00 61 LEU A CA 12
ATOM 19523 C C . LEU A 1 61 ? 9.310 -0.954 1.733 1.00 0.00 61 LEU A C 12
ATOM 19524 O O . LEU A 1 61 ? 8.556 -0.339 0.981 1.00 0.00 61 LEU A O 12
ATOM 19540 N N . ASN A 1 62 ? 9.583 -2.247 1.587 1.00 0.00 62 ASN A N 12
ATOM 19541 C CA . ASN A 1 62 ? 8.998 -3.034 0.508 1.00 0.00 62 ASN A CA 12
ATOM 19542 C C . ASN A 1 62 ? 7.542 -2.640 0.275 1.00 0.00 62 ASN A C 12
ATOM 19543 O O . ASN A 1 62 ? 7.118 -2.435 -0.862 1.00 0.00 62 ASN A O 12
ATOM 19554 N N . ARG A 1 63 ? 6.782 -2.538 1.360 1.00 0.00 63 ARG A N 12
ATOM 19555 C CA . ARG A 1 63 ? 5.374 -2.170 1.275 1.00 0.00 63 ARG A CA 12
ATOM 19556 C C . ARG A 1 63 ? 5.198 -0.870 0.495 1.00 0.00 63 ARG A C 12
ATOM 19557 O O . ARG A 1 63 ? 4.481 -0.827 -0.506 1.00 0.00 63 ARG A O 12
ATOM 19578 N N . HIS A 1 64 ? 5.857 0.187 0.959 1.00 0.00 64 HIS A N 12
ATOM 19579 C CA . HIS A 1 64 ? 5.773 1.488 0.305 1.00 0.00 64 HIS A CA 12
ATOM 19580 C C . HIS A 1 64 ? 6.136 1.377 -1.173 1.00 0.00 64 HIS A C 12
ATOM 19581 O O . HIS A 1 64 ? 5.276 1.509 -2.045 1.00 0.00 64 HIS A O 12
ATOM 19596 N N . ARG A 1 65 ? 7.413 1.134 -1.447 1.00 0.00 65 ARG A N 12
ATOM 19597 C CA . ARG A 1 65 ? 7.889 1.007 -2.820 1.00 0.00 65 ARG A CA 12
ATOM 19598 C C . ARG A 1 65 ? 6.865 0.280 -3.686 1.00 0.00 65 ARG A C 12
ATOM 19599 O O . ARG A 1 65 ? 6.619 0.665 -4.829 1.00 0.00 65 ARG A O 12
ATOM 19620 N N . MET A 1 66 ? 6.271 -0.772 -3.133 1.00 0.00 66 MET A N 12
ATOM 19621 C CA . MET A 1 66 ? 5.272 -1.552 -3.855 1.00 0.00 66 MET A CA 12
ATOM 19622 C C . MET A 1 66 ? 4.077 -0.685 -4.237 1.00 0.00 66 MET A C 12
ATOM 19623 O O . MET A 1 66 ? 3.712 -0.596 -5.410 1.00 0.00 66 MET A O 12
ATOM 19637 N N . ILE A 1 67 ? 3.471 -0.048 -3.241 1.00 0.00 67 ILE A N 12
ATOM 19638 C CA . ILE A 1 67 ? 2.318 0.812 -3.474 1.00 0.00 67 ILE A CA 12
ATOM 19639 C C . ILE A 1 67 ? 2.679 1.981 -4.385 1.00 0.00 67 ILE A C 12
ATOM 19640 O O . ILE A 1 67 ? 1.970 2.271 -5.349 1.00 0.00 67 ILE A O 12
ATOM 19656 N N . TYR A 1 68 ? 3.785 2.646 -4.074 1.00 0.00 68 TYR A N 12
ATOM 19657 C CA . TYR A 1 68 ? 4.241 3.784 -4.865 1.00 0.00 68 TYR A CA 12
ATOM 19658 C C . TYR A 1 68 ? 4.449 3.385 -6.323 1.00 0.00 68 TYR A C 12
ATOM 19659 O O . TYR A 1 68 ? 3.865 3.978 -7.230 1.00 0.00 68 TYR A O 12
ATOM 19677 N N . SER A 1 69 ? 5.286 2.376 -6.540 1.00 0.00 69 SER A N 12
ATOM 19678 C CA . SER A 1 69 ? 5.575 1.899 -7.887 1.00 0.00 69 SER A CA 12
ATOM 19679 C C . SER A 1 69 ? 4.315 1.902 -8.747 1.00 0.00 69 SER A C 12
ATOM 19680 O O . SER A 1 69 ? 4.345 2.299 -9.912 1.00 0.00 69 SER A O 12
ATOM 19688 N N . THR A 1 70 ? 3.207 1.456 -8.163 1.00 0.00 70 THR A N 12
ATOM 19689 C CA . THR A 1 70 ? 1.936 1.406 -8.874 1.00 0.00 70 THR A CA 12
ATOM 19690 C C . THR A 1 70 ? 1.451 2.806 -9.233 1.00 0.00 70 THR A C 12
ATOM 19691 O O . THR A 1 70 ? 1.178 3.100 -10.398 1.00 0.00 70 THR A O 12
ATOM 19702 N N . LEU A 1 71 ? 1.346 3.667 -8.227 1.00 0.00 71 LEU A N 12
ATOM 19703 C CA . LEU A 1 71 ? 0.894 5.038 -8.437 1.00 0.00 71 LEU A CA 12
ATOM 19704 C C . LEU A 1 71 ? 2.078 5.999 -8.492 1.00 0.00 71 LEU A C 12
ATOM 19705 O O . LEU A 1 71 ? 1.979 7.147 -8.060 1.00 0.00 71 LEU A O 12
ATOM 19721 N N . ALA A 1 72 ? 3.197 5.521 -9.028 1.00 0.00 72 ALA A N 12
ATOM 19722 C CA . ALA A 1 72 ? 4.398 6.339 -9.143 1.00 0.00 72 ALA A CA 12
ATOM 19723 C C . ALA A 1 72 ? 4.052 7.769 -9.543 1.00 0.00 72 ALA A C 12
ATOM 19724 O O . ALA A 1 72 ? 4.271 8.707 -8.777 1.00 0.00 72 ALA A O 12
ATOM 19731 N N . GLU A 1 73 ? 3.510 7.928 -10.746 1.00 0.00 73 GLU A N 12
ATOM 19732 C CA . GLU A 1 73 ? 3.136 9.246 -11.247 1.00 0.00 73 GLU A CA 12
ATOM 19733 C C . GLU A 1 73 ? 1.750 9.644 -10.746 1.00 0.00 73 GLU A C 12
ATOM 19734 O O . GLU A 1 73 ? 1.553 10.755 -10.255 1.00 0.00 73 GLU A O 12
ATOM 19746 N N . GLU A 1 74 ? 0.795 8.729 -10.877 1.00 0.00 74 GLU A N 12
ATOM 19747 C CA . GLU A 1 74 ? -0.572 8.986 -10.439 1.00 0.00 74 GLU A CA 12
ATOM 19748 C C . GLU A 1 74 ? -0.587 9.756 -9.122 1.00 0.00 74 GLU A C 12
ATOM 19749 O O . GLU A 1 74 ? -1.391 10.670 -8.933 1.00 0.00 74 GLU A O 12
ATOM 19761 N N . LEU A 1 75 ? 0.308 9.381 -8.215 1.00 0.00 75 LEU A N 12
ATOM 19762 C CA . LEU A 1 75 ? 0.399 10.035 -6.914 1.00 0.00 75 LEU A CA 12
ATOM 19763 C C . LEU A 1 75 ? 1.196 11.332 -7.011 1.00 0.00 75 LEU A C 12
ATOM 19764 O O . LEU A 1 75 ? 0.849 12.333 -6.385 1.00 0.00 75 LEU A O 12
ATOM 19780 N N . SER A 1 76 ? 2.263 11.306 -7.803 1.00 0.00 76 SER A N 12
ATOM 19781 C CA . SER A 1 76 ? 3.110 12.480 -7.981 1.00 0.00 76 SER A CA 12
ATOM 19782 C C . SER A 1 76 ? 2.285 13.684 -8.424 1.00 0.00 76 SER A C 12
ATOM 19783 O O . SER A 1 76 ? 2.701 14.831 -8.262 1.00 0.00 76 SER A O 12
ATOM 19791 N N . THR A 1 77 ? 1.110 13.414 -8.985 1.00 0.00 77 THR A N 12
ATOM 19792 C CA . THR A 1 77 ? 0.225 14.473 -9.453 1.00 0.00 77 THR A CA 12
ATOM 19793 C C . THR A 1 77 ? -0.063 15.479 -8.344 1.00 0.00 77 THR A C 12
ATOM 19794 O O . THR A 1 77 ? 0.322 16.645 -8.433 1.00 0.00 77 THR A O 12
ATOM 19805 N N . THR A 1 78 ? -0.743 15.020 -7.297 1.00 0.00 78 THR A N 12
ATOM 19806 C CA . THR A 1 78 ? -1.083 15.880 -6.170 1.00 0.00 78 THR A CA 12
ATOM 19807 C C . THR A 1 78 ? -0.769 15.198 -4.844 1.00 0.00 78 THR A C 12
ATOM 19808 O O . THR A 1 78 ? -0.403 15.853 -3.868 1.00 0.00 78 THR A O 12
ATOM 19819 N N . VAL A 1 79 ? -0.914 13.877 -4.814 1.00 0.00 79 VAL A N 12
ATOM 19820 C CA . VAL A 1 79 ? -0.644 13.105 -3.607 1.00 0.00 79 VAL A CA 12
ATOM 19821 C C . VAL A 1 79 ? 0.845 13.098 -3.281 1.00 0.00 79 VAL A C 12
ATOM 19822 O O . VAL A 1 79 ? 1.654 12.555 -4.034 1.00 0.00 79 VAL A O 12
ATOM 19835 N N . HIS A 1 80 ? 1.201 13.705 -2.153 1.00 0.00 80 HIS A N 12
ATOM 19836 C CA . HIS A 1 80 ? 2.594 13.768 -1.725 1.00 0.00 80 HIS A CA 12
ATOM 19837 C C . HIS A 1 80 ? 2.864 12.769 -0.604 1.00 0.00 80 HIS A C 12
ATOM 19838 O O . HIS A 1 80 ? 3.719 11.893 -0.733 1.00 0.00 80 HIS A O 12
ATOM 19853 N N . ALA A 1 81 ? 2.131 12.908 0.495 1.00 0.00 81 ALA A N 12
ATOM 19854 C CA . ALA A 1 81 ? 2.290 12.017 1.638 1.00 0.00 81 ALA A CA 12
ATOM 19855 C C . ALA A 1 81 ? 1.046 11.160 1.843 1.00 0.00 81 ALA A C 12
ATOM 19856 O O . ALA A 1 81 ? -0.077 11.665 1.835 1.00 0.00 81 ALA A O 12
ATOM 19863 N N . LEU A 1 82 ? 1.253 9.860 2.027 1.00 0.00 82 LEU A N 12
ATOM 19864 C CA . LEU A 1 82 ? 0.148 8.931 2.234 1.00 0.00 82 LEU A CA 12
ATOM 19865 C C . LEU A 1 82 ? 0.453 7.967 3.376 1.00 0.00 82 LEU A C 12
ATOM 19866 O O . LEU A 1 82 ? 1.559 7.435 3.473 1.00 0.00 82 LEU A O 12
ATOM 19882 N N . ALA A 1 83 ? -0.535 7.745 4.236 1.00 0.00 83 ALA A N 12
ATOM 19883 C CA . ALA A 1 83 ? -0.373 6.841 5.368 1.00 0.00 83 ALA A CA 12
ATOM 19884 C C . ALA A 1 83 ? -0.852 5.436 5.022 1.00 0.00 83 ALA A C 12
ATOM 19885 O O . ALA A 1 83 ? -2.012 5.090 5.252 1.00 0.00 83 ALA A O 12
ATOM 19892 N N . LEU A 1 84 ? 0.046 4.630 4.467 1.00 0.00 84 LEU A N 12
ATOM 19893 C CA . LEU A 1 84 ? -0.285 3.260 4.088 1.00 0.00 84 LEU A CA 12
ATOM 19894 C C . LEU A 1 84 ? -0.382 2.363 5.318 1.00 0.00 84 LEU A C 12
ATOM 19895 O O . LEU A 1 84 ? 0.565 2.255 6.097 1.00 0.00 84 LEU A O 12
ATOM 19911 N N . HIS A 1 85 ? -1.533 1.719 5.484 1.00 0.00 85 HIS A N 12
ATOM 19912 C CA . HIS A 1 85 ? -1.753 0.828 6.618 1.00 0.00 85 HIS A CA 12
ATOM 19913 C C . HIS A 1 85 ? -1.920 -0.615 6.151 1.00 0.00 85 HIS A C 12
ATOM 19914 O O . HIS A 1 85 ? -3.040 -1.095 5.970 1.00 0.00 85 HIS A O 12
ATOM 19929 N N . THR A 1 86 ? -0.799 -1.302 5.956 1.00 0.00 86 THR A N 12
ATOM 19930 C CA . THR A 1 86 ? -0.821 -2.689 5.508 1.00 0.00 86 THR A CA 12
ATOM 19931 C C . THR A 1 86 ? -1.054 -3.640 6.676 1.00 0.00 86 THR A C 12
ATOM 19932 O O . THR A 1 86 ? -0.480 -3.471 7.752 1.00 0.00 86 THR A O 12
ATOM 19943 N N . TYR A 1 87 ? -1.899 -4.642 6.458 1.00 0.00 87 TYR A N 12
ATOM 19944 C CA . TYR A 1 87 ? -2.210 -5.620 7.494 1.00 0.00 87 TYR A CA 12
ATOM 19945 C C . TYR A 1 87 ? -2.303 -7.025 6.906 1.00 0.00 87 TYR A C 12
ATOM 19946 O O . TYR A 1 87 ? -2.679 -7.203 5.747 1.00 0.00 87 TYR A O 12
ATOM 19964 N N . THR A 1 88 ? -1.959 -8.022 7.715 1.00 0.00 88 THR A N 12
ATOM 19965 C CA . THR A 1 88 ? -2.003 -9.411 7.277 1.00 0.00 88 THR A CA 12
ATOM 19966 C C . THR A 1 88 ? -3.346 -10.050 7.609 1.00 0.00 88 THR A C 12
ATOM 19967 O O . THR A 1 88 ? -3.892 -9.843 8.693 1.00 0.00 88 THR A O 12
ATOM 19978 N N . ILE A 1 89 ? -3.875 -10.827 6.669 1.00 0.00 89 ILE A N 12
ATOM 19979 C CA . ILE A 1 89 ? -5.154 -11.497 6.864 1.00 0.00 89 ILE A CA 12
ATOM 19980 C C . ILE A 1 89 ? -5.284 -12.033 8.286 1.00 0.00 89 ILE A C 12
ATOM 19981 O O . ILE A 1 89 ? -6.351 -11.958 8.895 1.00 0.00 89 ILE A O 12
ATOM 19997 N N . LYS A 1 90 ? -4.189 -12.574 8.810 1.00 0.00 90 LYS A N 12
ATOM 19998 C CA . LYS A 1 90 ? -4.177 -13.120 10.162 1.00 0.00 90 LYS A CA 12
ATOM 19999 C C . LYS A 1 90 ? -4.291 -12.008 11.199 1.00 0.00 90 LYS A C 12
ATOM 20000 O O . LYS A 1 90 ? -5.183 -12.026 12.046 1.00 0.00 90 LYS A O 12
ATOM 20019 N N . GLU A 1 91 ? -3.382 -11.041 11.125 1.00 0.00 91 GLU A N 12
ATOM 20020 C CA . GLU A 1 91 ? -3.382 -9.920 12.059 1.00 0.00 91 GLU A CA 12
ATOM 20021 C C . GLU A 1 91 ? -4.760 -9.269 12.127 1.00 0.00 91 GLU A C 12
ATOM 20022 O O . GLU A 1 91 ? -5.287 -9.019 13.211 1.00 0.00 91 GLU A O 12
ATOM 20034 N N . TRP A 1 92 ? -5.337 -8.997 10.963 1.00 0.00 92 TRP A N 12
ATOM 20035 C CA . TRP A 1 92 ? -6.654 -8.374 10.890 1.00 0.00 92 TRP A CA 12
ATOM 20036 C C . TRP A 1 92 ? -7.732 -9.316 11.415 1.00 0.00 92 TRP A C 12
ATOM 20037 O O . TRP A 1 92 ? -8.582 -8.918 12.211 1.00 0.00 92 TRP A O 12
ATOM 20058 N N . GLU A 1 93 ? -7.690 -10.567 10.965 1.00 0.00 93 GLU A N 12
ATOM 20059 C CA . GLU A 1 93 ? -8.664 -11.564 11.392 1.00 0.00 93 GLU A CA 12
ATOM 20060 C C . GLU A 1 93 ? -9.032 -11.373 12.860 1.00 0.00 93 GLU A C 12
ATOM 20061 O O . GLU A 1 93 ? -10.196 -11.493 13.241 1.00 0.00 93 GLU A O 12
ATOM 20073 N N . GLY A 1 94 ? -8.030 -11.074 13.681 1.00 0.00 94 GLY A N 12
ATOM 20074 C CA . GLY A 1 94 ? -8.267 -10.872 15.099 1.00 0.00 94 GLY A CA 12
ATOM 20075 C C . GLY A 1 94 ? -7.159 -10.080 15.764 1.00 0.00 94 GLY A C 12
ATOM 20076 O O . GLY A 1 94 ? -6.562 -10.533 16.742 1.00 0.00 94 GLY A O 12
ATOM 20080 N N . LEU A 1 95 ? -6.882 -8.894 15.235 1.00 0.00 95 LEU A N 12
ATOM 20081 C CA . LEU A 1 95 ? -5.837 -8.036 15.783 1.00 0.00 95 LEU A CA 12
ATOM 20082 C C . LEU A 1 95 ? -5.989 -7.890 17.294 1.00 0.00 95 LEU A C 12
ATOM 20083 O O . LEU A 1 95 ? -5.029 -8.063 18.043 1.00 0.00 95 LEU A O 12
ATOM 20099 N N . GLN A 1 96 ? -7.203 -7.572 17.732 1.00 0.00 96 GLN A N 12
ATOM 20100 C CA . GLN A 1 96 ? -7.481 -7.404 19.154 1.00 0.00 96 GLN A CA 12
ATOM 20101 C C . GLN A 1 96 ? -7.022 -8.624 19.946 1.00 0.00 96 GLN A C 12
ATOM 20102 O O . GLN A 1 96 ? -6.336 -8.495 20.961 1.00 0.00 96 GLN A O 12
ATOM 20116 N N . ASP A 1 97 ? -7.404 -9.806 19.477 1.00 0.00 97 ASP A N 12
ATOM 20117 C CA . ASP A 1 97 ? -7.030 -11.050 20.141 1.00 0.00 97 ASP A CA 12
ATOM 20118 C C . ASP A 1 97 ? -5.884 -11.736 19.405 1.00 0.00 97 ASP A C 12
ATOM 20119 O O . ASP A 1 97 ? -6.084 -12.346 18.354 1.00 0.00 97 ASP A O 12
ATOM 20128 N N . THR A 1 98 ? -4.682 -11.633 19.963 1.00 0.00 98 THR A N 12
ATOM 20129 C CA . THR A 1 98 ? -3.504 -12.241 19.359 1.00 0.00 98 THR A CA 12
ATOM 20130 C C . THR A 1 98 ? -3.459 -13.741 19.630 1.00 0.00 98 THR A C 12
ATOM 20131 O O . THR A 1 98 ? -3.430 -14.549 18.702 1.00 0.00 98 THR A O 12
ATOM 20142 N N . VAL A 1 99 ? -3.454 -14.106 20.908 1.00 0.00 99 VAL A N 12
ATOM 20143 C CA . VAL A 1 99 ? -3.414 -15.509 21.302 1.00 0.00 99 VAL A CA 12
ATOM 20144 C C . VAL A 1 99 ? -4.713 -15.926 21.983 1.00 0.00 99 VAL A C 12
ATOM 20145 O O . VAL A 1 99 ? -5.041 -15.442 23.067 1.00 0.00 99 VAL A O 12
ATOM 20158 N N . PHE A 1 100 ? -5.449 -16.827 21.341 1.00 0.00 100 PHE A N 12
ATOM 20159 C CA . PHE A 1 100 ? -6.714 -17.308 21.885 1.00 0.00 100 PHE A CA 12
ATOM 20160 C C . PHE A 1 100 ? -6.493 -18.046 23.203 1.00 0.00 100 PHE A C 12
ATOM 20161 O O . PHE A 1 100 ? -7.104 -17.719 24.219 1.00 0.00 100 PHE A O 12
ATOM 20178 N N . ALA A 1 101 ? -5.616 -19.044 23.175 1.00 0.00 101 ALA A N 12
ATOM 20179 C CA . ALA A 1 101 ? -5.313 -19.828 24.366 1.00 0.00 101 ALA A CA 12
ATOM 20180 C C . ALA A 1 101 ? -6.587 -20.372 25.004 1.00 0.00 101 ALA A C 12
ATOM 20181 O O . ALA A 1 101 ? -6.718 -20.396 26.228 1.00 0.00 101 ALA A O 12
ATOM 20188 N N . SER A 1 102 ? -7.524 -20.806 24.167 1.00 0.00 102 SER A N 12
ATOM 20189 C CA . SER A 1 102 ? -8.790 -21.345 24.650 1.00 0.00 102 SER A CA 12
ATOM 20190 C C . SER A 1 102 ? -8.591 -22.111 25.955 1.00 0.00 102 SER A C 12
ATOM 20191 O O . SER A 1 102 ? -7.552 -22.726 26.191 1.00 0.00 102 SER A O 12
ATOM 20199 N N . PRO A 1 103 ? -9.613 -22.074 26.823 1.00 0.00 103 PRO A N 12
ATOM 20200 C CA . PRO A 1 103 ? -9.577 -22.760 28.118 1.00 0.00 103 PRO A CA 12
ATOM 20201 C C . PRO A 1 103 ? -9.628 -24.277 27.972 1.00 0.00 103 PRO A C 12
ATOM 20202 O O . PRO A 1 103 ? -10.243 -24.816 27.053 1.00 0.00 103 PRO A O 12
ATOM 20213 N N . PRO A 1 104 ? -8.966 -24.983 28.901 1.00 0.00 104 PRO A N 12
ATOM 20214 C CA . PRO A 1 104 ? -8.922 -26.449 28.898 1.00 0.00 104 PRO A CA 12
ATOM 20215 C C . PRO A 1 104 ? -10.270 -27.070 29.245 1.00 0.00 104 PRO A C 12
ATOM 20216 O O . PRO A 1 104 ? -11.257 -26.362 29.446 1.00 0.00 104 PRO A O 12
ATOM 20227 N N . CYS A 1 105 ? -10.305 -28.396 29.313 1.00 0.00 105 CYS A N 12
ATOM 20228 C CA . CYS A 1 105 ? -11.534 -29.113 29.636 1.00 0.00 105 CYS A CA 12
ATOM 20229 C C . CYS A 1 105 ? -11.405 -29.838 30.972 1.00 0.00 105 CYS A C 12
ATOM 20230 O O . CYS A 1 105 ? -10.319 -29.911 31.548 1.00 0.00 105 CYS A O 12
ATOM 20238 N N . ARG A 1 106 ? -12.520 -30.372 31.459 1.00 0.00 106 ARG A N 12
ATOM 20239 C CA . ARG A 1 106 ? -12.533 -31.089 32.728 1.00 0.00 106 ARG A CA 12
ATOM 20240 C C . ARG A 1 106 ? -11.597 -32.294 32.681 1.00 0.00 106 ARG A C 12
ATOM 20241 O O . ARG A 1 106 ? -10.760 -32.477 33.564 1.00 0.00 106 ARG A O 12
ATOM 20262 N N . GLY A 1 107 ? -11.747 -33.113 31.645 1.00 0.00 107 GLY A N 12
ATOM 20263 C CA . GLY A 1 107 ? -10.910 -34.290 31.502 1.00 0.00 107 GLY A CA 12
ATOM 20264 C C . GLY A 1 107 ? -9.576 -33.977 30.854 1.00 0.00 107 GLY A C 12
ATOM 20265 O O . GLY A 1 107 ? -8.543 -33.952 31.524 1.00 0.00 107 GLY A O 12
ATOM 20269 N N . GLY A 1 1 ? -27.790 2.485 -1.158 1.00 0.00 1 GLY A N 13
ATOM 20270 C CA . GLY A 1 1 ? -26.438 2.997 -1.284 1.00 0.00 1 GLY A CA 13
ATOM 20271 C C . GLY A 1 1 ? -26.039 3.229 -2.728 1.00 0.00 1 GLY A C 13
ATOM 20272 O O . GLY A 1 1 ? -25.875 2.279 -3.494 1.00 0.00 1 GLY A O 13
ATOM 20276 N N . SER A 1 2 ? -25.883 4.495 -3.102 1.00 0.00 2 SER A N 13
ATOM 20277 C CA . SER A 1 2 ? -25.506 4.849 -4.465 1.00 0.00 2 SER A CA 13
ATOM 20278 C C . SER A 1 2 ? -24.596 6.073 -4.477 1.00 0.00 2 SER A C 13
ATOM 20279 O O . SER A 1 2 ? -24.866 7.068 -3.804 1.00 0.00 2 SER A O 13
ATOM 20287 N N . SER A 1 3 ? -23.515 5.992 -5.246 1.00 0.00 3 SER A N 13
ATOM 20288 C CA . SER A 1 3 ? -22.561 7.090 -5.343 1.00 0.00 3 SER A CA 13
ATOM 20289 C C . SER A 1 3 ? -22.493 7.626 -6.770 1.00 0.00 3 SER A C 13
ATOM 20290 O O . SER A 1 3 ? -21.722 7.134 -7.593 1.00 0.00 3 SER A O 13
ATOM 20298 N N . GLY A 1 4 ? -23.307 8.638 -7.056 1.00 0.00 4 GLY A N 13
ATOM 20299 C CA . GLY A 1 4 ? -23.324 9.224 -8.383 1.00 0.00 4 GLY A CA 13
ATOM 20300 C C . GLY A 1 4 ? -22.654 10.583 -8.426 1.00 0.00 4 GLY A C 13
ATOM 20301 O O . GLY A 1 4 ? -23.274 11.577 -8.803 1.00 0.00 4 GLY A O 13
ATOM 20305 N N . SER A 1 5 ? -21.383 10.627 -8.036 1.00 0.00 5 SER A N 13
ATOM 20306 C CA . SER A 1 5 ? -20.630 11.875 -8.026 1.00 0.00 5 SER A CA 13
ATOM 20307 C C . SER A 1 5 ? -19.137 11.610 -8.200 1.00 0.00 5 SER A C 13
ATOM 20308 O O . SER A 1 5 ? -18.637 10.550 -7.827 1.00 0.00 5 SER A O 13
ATOM 20316 N N . SER A 1 6 ? -18.433 12.583 -8.769 1.00 0.00 6 SER A N 13
ATOM 20317 C CA . SER A 1 6 ? -16.998 12.455 -8.997 1.00 0.00 6 SER A CA 13
ATOM 20318 C C . SER A 1 6 ? -16.383 13.803 -9.360 1.00 0.00 6 SER A C 13
ATOM 20319 O O . SER A 1 6 ? -16.996 14.610 -10.057 1.00 0.00 6 SER A O 13
ATOM 20327 N N . GLY A 1 7 ? -15.165 14.039 -8.881 1.00 0.00 7 GLY A N 13
ATOM 20328 C CA . GLY A 1 7 ? -14.486 15.290 -9.165 1.00 0.00 7 GLY A CA 13
ATOM 20329 C C . GLY A 1 7 ? -13.006 15.232 -8.843 1.00 0.00 7 GLY A C 13
ATOM 20330 O O . GLY A 1 7 ? -12.605 15.427 -7.696 1.00 0.00 7 GLY A O 13
ATOM 20334 N N . MET A 1 8 ? -12.191 14.961 -9.858 1.00 0.00 8 MET A N 13
ATOM 20335 C CA . MET A 1 8 ? -10.747 14.877 -9.676 1.00 0.00 8 MET A CA 13
ATOM 20336 C C . MET A 1 8 ? -10.401 14.076 -8.425 1.00 0.00 8 MET A C 13
ATOM 20337 O O . MET A 1 8 ? -9.472 14.418 -7.695 1.00 0.00 8 MET A O 13
ATOM 20351 N N . MET A 1 9 ? -11.156 13.009 -8.185 1.00 0.00 9 MET A N 13
ATOM 20352 C CA . MET A 1 9 ? -10.928 12.159 -7.022 1.00 0.00 9 MET A CA 13
ATOM 20353 C C . MET A 1 9 ? -9.779 11.188 -7.275 1.00 0.00 9 MET A C 13
ATOM 20354 O O . MET A 1 9 ? -9.957 10.159 -7.928 1.00 0.00 9 MET A O 13
ATOM 20368 N N . ILE A 1 10 ? -8.603 11.521 -6.755 1.00 0.00 10 ILE A N 13
ATOM 20369 C CA . ILE A 1 10 ? -7.426 10.678 -6.925 1.00 0.00 10 ILE A CA 13
ATOM 20370 C C . ILE A 1 10 ? -7.646 9.299 -6.312 1.00 0.00 10 ILE A C 13
ATOM 20371 O O . ILE A 1 10 ? -7.254 8.283 -6.887 1.00 0.00 10 ILE A O 13
ATOM 20387 N N . ARG A 1 11 ? -8.275 9.271 -5.142 1.00 0.00 11 ARG A N 13
ATOM 20388 C CA . ARG A 1 11 ? -8.547 8.016 -4.450 1.00 0.00 11 ARG A CA 13
ATOM 20389 C C . ARG A 1 11 ? -9.139 6.985 -5.407 1.00 0.00 11 ARG A C 13
ATOM 20390 O O . ARG A 1 11 ? -8.844 5.795 -5.311 1.00 0.00 11 ARG A O 13
ATOM 20411 N N . GLU A 1 12 ? -9.975 7.453 -6.329 1.00 0.00 12 GLU A N 13
ATOM 20412 C CA . GLU A 1 12 ? -10.609 6.571 -7.302 1.00 0.00 12 GLU A CA 13
ATOM 20413 C C . GLU A 1 12 ? -9.563 5.874 -8.167 1.00 0.00 12 GLU A C 13
ATOM 20414 O O . GLU A 1 12 ? -9.399 4.656 -8.101 1.00 0.00 12 GLU A O 13
ATOM 20426 N N . ARG A 1 13 ? -8.858 6.656 -8.978 1.00 0.00 13 ARG A N 13
ATOM 20427 C CA . ARG A 1 13 ? -7.830 6.115 -9.858 1.00 0.00 13 ARG A CA 13
ATOM 20428 C C . ARG A 1 13 ? -6.902 5.174 -9.095 1.00 0.00 13 ARG A C 13
ATOM 20429 O O . ARG A 1 13 ? -6.407 4.192 -9.648 1.00 0.00 13 ARG A O 13
ATOM 20450 N N . ILE A 1 14 ? -6.670 5.482 -7.824 1.00 0.00 14 ILE A N 13
ATOM 20451 C CA . ILE A 1 14 ? -5.803 4.664 -6.986 1.00 0.00 14 ILE A CA 13
ATOM 20452 C C . ILE A 1 14 ? -6.315 3.231 -6.899 1.00 0.00 14 ILE A C 13
ATOM 20453 O O . ILE A 1 14 ? -5.656 2.297 -7.355 1.00 0.00 14 ILE A O 13
ATOM 20469 N N . GLU A 1 15 ? -7.496 3.065 -6.311 1.00 0.00 15 GLU A N 13
ATOM 20470 C CA . GLU A 1 15 ? -8.097 1.744 -6.165 1.00 0.00 15 GLU A CA 13
ATOM 20471 C C . GLU A 1 15 ? -8.239 1.058 -7.521 1.00 0.00 15 GLU A C 13
ATOM 20472 O O . GLU A 1 15 ? -7.778 -0.067 -7.710 1.00 0.00 15 GLU A O 13
ATOM 20484 N N . GLU A 1 16 ? -8.881 1.745 -8.461 1.00 0.00 16 GLU A N 13
ATOM 20485 C CA . GLU A 1 16 ? -9.085 1.202 -9.799 1.00 0.00 16 GLU A CA 13
ATOM 20486 C C . GLU A 1 16 ? -7.886 0.365 -10.234 1.00 0.00 16 GLU A C 13
ATOM 20487 O O . GLU A 1 16 ? -8.036 -0.643 -10.926 1.00 0.00 16 GLU A O 13
ATOM 20499 N N . LYS A 1 17 ? -6.696 0.789 -9.825 1.00 0.00 17 LYS A N 13
ATOM 20500 C CA . LYS A 1 17 ? -5.469 0.080 -10.171 1.00 0.00 17 LYS A CA 13
ATOM 20501 C C . LYS A 1 17 ? -5.216 -1.073 -9.205 1.00 0.00 17 LYS A C 13
ATOM 20502 O O . LYS A 1 17 ? -5.272 -2.242 -9.589 1.00 0.00 17 LYS A O 13
ATOM 20521 N N . LEU A 1 18 ? -4.940 -0.737 -7.949 1.00 0.00 18 LEU A N 13
ATOM 20522 C CA . LEU A 1 18 ? -4.680 -1.745 -6.927 1.00 0.00 18 LEU A CA 13
ATOM 20523 C C . LEU A 1 18 ? -5.547 -2.980 -7.147 1.00 0.00 18 LEU A C 13
ATOM 20524 O O . LEU A 1 18 ? -5.118 -4.106 -6.894 1.00 0.00 18 LEU A O 13
ATOM 20540 N N . ARG A 1 19 ? -6.769 -2.762 -7.622 1.00 0.00 19 ARG A N 13
ATOM 20541 C CA . ARG A 1 19 ? -7.697 -3.857 -7.877 1.00 0.00 19 ARG A CA 13
ATOM 20542 C C . ARG A 1 19 ? -7.014 -4.978 -8.656 1.00 0.00 19 ARG A C 13
ATOM 20543 O O . ARG A 1 19 ? -6.913 -6.107 -8.179 1.00 0.00 19 ARG A O 13
ATOM 20564 N N . ALA A 1 20 ? -6.546 -4.656 -9.858 1.00 0.00 20 ALA A N 13
ATOM 20565 C CA . ALA A 1 20 ? -5.871 -5.634 -10.702 1.00 0.00 20 ALA A CA 13
ATOM 20566 C C . ALA A 1 20 ? -4.376 -5.674 -10.408 1.00 0.00 20 ALA A C 13
ATOM 20567 O O . ALA A 1 20 ? -3.698 -6.653 -10.720 1.00 0.00 20 ALA A O 13
ATOM 20574 N N . ALA A 1 21 ? -3.867 -4.604 -9.807 1.00 0.00 21 ALA A N 13
ATOM 20575 C CA . ALA A 1 21 ? -2.451 -4.518 -9.470 1.00 0.00 21 ALA A CA 13
ATOM 20576 C C . ALA A 1 21 ? -2.039 -5.652 -8.538 1.00 0.00 21 ALA A C 13
ATOM 20577 O O . ALA A 1 21 ? -0.958 -6.225 -8.681 1.00 0.00 21 ALA A O 13
ATOM 20584 N N . PHE A 1 22 ? -2.906 -5.972 -7.583 1.00 0.00 22 PHE A N 13
ATOM 20585 C CA . PHE A 1 22 ? -2.630 -7.037 -6.626 1.00 0.00 22 PHE A CA 13
ATOM 20586 C C . PHE A 1 22 ? -3.842 -7.951 -6.466 1.00 0.00 22 PHE A C 13
ATOM 20587 O O . PHE A 1 22 ? -3.708 -9.174 -6.431 1.00 0.00 22 PHE A O 13
ATOM 20604 N N . GLN A 1 23 ? -5.022 -7.348 -6.369 1.00 0.00 23 GLN A N 13
ATOM 20605 C CA . GLN A 1 23 ? -6.257 -8.107 -6.212 1.00 0.00 23 GLN A CA 13
ATOM 20606 C C . GLN A 1 23 ? -6.376 -8.667 -4.798 1.00 0.00 23 GLN A C 13
ATOM 20607 O O . GLN A 1 23 ? -6.592 -9.861 -4.594 1.00 0.00 23 GLN A O 13
ATOM 20621 N N . PRO A 1 24 ? -6.230 -7.785 -3.798 1.00 0.00 24 PRO A N 13
ATOM 20622 C CA . PRO A 1 24 ? -6.317 -8.168 -2.386 1.00 0.00 24 PRO A CA 13
ATOM 20623 C C . PRO A 1 24 ? -7.736 -8.549 -1.975 1.00 0.00 24 PRO A C 13
ATOM 20624 O O . PRO A 1 24 ? -8.611 -8.727 -2.822 1.00 0.00 24 PRO A O 13
ATOM 20635 N N . VAL A 1 25 ? -7.956 -8.672 -0.670 1.00 0.00 25 VAL A N 13
ATOM 20636 C CA . VAL A 1 25 ? -9.269 -9.030 -0.147 1.00 0.00 25 VAL A CA 13
ATOM 20637 C C . VAL A 1 25 ? -10.011 -7.801 0.364 1.00 0.00 25 VAL A C 13
ATOM 20638 O O . VAL A 1 25 ? -11.240 -7.747 0.333 1.00 0.00 25 VAL A O 13
ATOM 20651 N N . PHE A 1 26 ? -9.255 -6.814 0.835 1.00 0.00 26 PHE A N 13
ATOM 20652 C CA . PHE A 1 26 ? -9.841 -5.583 1.354 1.00 0.00 26 PHE A CA 13
ATOM 20653 C C . PHE A 1 26 ? -9.312 -4.368 0.599 1.00 0.00 26 PHE A C 13
ATOM 20654 O O . PHE A 1 26 ? -8.148 -4.332 0.195 1.00 0.00 26 PHE A O 13
ATOM 20671 N N . LEU A 1 27 ? -10.173 -3.374 0.411 1.00 0.00 27 LEU A N 13
ATOM 20672 C CA . LEU A 1 27 ? -9.793 -2.156 -0.296 1.00 0.00 27 LEU A CA 13
ATOM 20673 C C . LEU A 1 27 ? -10.705 -0.996 0.089 1.00 0.00 27 LEU A C 13
ATOM 20674 O O . LEU A 1 27 ? -11.917 -1.053 -0.115 1.00 0.00 27 LEU A O 13
ATOM 20690 N N . GLU A 1 28 ? -10.113 0.057 0.645 1.00 0.00 28 GLU A N 13
ATOM 20691 C CA . GLU A 1 28 ? -10.873 1.231 1.058 1.00 0.00 28 GLU A CA 13
ATOM 20692 C C . GLU A 1 28 ? -9.965 2.452 1.177 1.00 0.00 28 GLU A C 13
ATOM 20693 O O . GLU A 1 28 ? -8.918 2.400 1.823 1.00 0.00 28 GLU A O 13
ATOM 20705 N N . VAL A 1 29 ? -10.375 3.550 0.550 1.00 0.00 29 VAL A N 13
ATOM 20706 C CA . VAL A 1 29 ? -9.600 4.785 0.586 1.00 0.00 29 VAL A CA 13
ATOM 20707 C C . VAL A 1 29 ? -10.363 5.891 1.306 1.00 0.00 29 VAL A C 13
ATOM 20708 O O . VAL A 1 29 ? -11.594 5.910 1.310 1.00 0.00 29 VAL A O 13
ATOM 20721 N N . VAL A 1 30 ? -9.623 6.813 1.915 1.00 0.00 30 VAL A N 13
ATOM 20722 C CA . VAL A 1 30 ? -10.229 7.924 2.637 1.00 0.00 30 VAL A CA 13
ATOM 20723 C C . VAL A 1 30 ? -9.751 9.263 2.088 1.00 0.00 30 VAL A C 13
ATOM 20724 O O . VAL A 1 30 ? -8.648 9.715 2.397 1.00 0.00 30 VAL A O 13
ATOM 20737 N N . ASP A 1 31 ? -10.587 9.894 1.271 1.00 0.00 31 ASP A N 13
ATOM 20738 C CA . ASP A 1 31 ? -10.251 11.183 0.678 1.00 0.00 31 ASP A CA 13
ATOM 20739 C C . ASP A 1 31 ? -10.920 12.323 1.440 1.00 0.00 31 ASP A C 13
ATOM 20740 O O . ASP A 1 31 ? -12.104 12.252 1.768 1.00 0.00 31 ASP A O 13
ATOM 20749 N N . GLU A 1 32 ? -10.153 13.372 1.720 1.00 0.00 32 GLU A N 13
ATOM 20750 C CA . GLU A 1 32 ? -10.672 14.526 2.446 1.00 0.00 32 GLU A CA 13
ATOM 20751 C C . GLU A 1 32 ? -10.381 15.819 1.690 1.00 0.00 32 GLU A C 13
ATOM 20752 O O . GLU A 1 32 ? -9.242 16.083 1.306 1.00 0.00 32 GLU A O 13
ATOM 20764 N N . SER A 1 33 ? -11.420 16.622 1.481 1.00 0.00 33 SER A N 13
ATOM 20765 C CA . SER A 1 33 ? -11.278 17.886 0.768 1.00 0.00 33 SER A CA 13
ATOM 20766 C C . SER A 1 33 ? -11.452 19.067 1.717 1.00 0.00 33 SER A C 13
ATOM 20767 O O . SER A 1 33 ? -12.570 19.407 2.105 1.00 0.00 33 SER A O 13
ATOM 20775 N N . TYR A 1 34 ? -10.339 19.689 2.088 1.00 0.00 34 TYR A N 13
ATOM 20776 C CA . TYR A 1 34 ? -10.366 20.832 2.994 1.00 0.00 34 TYR A CA 13
ATOM 20777 C C . TYR A 1 34 ? -9.477 21.959 2.477 1.00 0.00 34 TYR A C 13
ATOM 20778 O O . TYR A 1 34 ? -8.258 21.930 2.645 1.00 0.00 34 TYR A O 13
ATOM 20796 N N . ARG A 1 35 ? -10.098 22.951 1.847 1.00 0.00 35 ARG A N 13
ATOM 20797 C CA . ARG A 1 35 ? -9.364 24.088 1.304 1.00 0.00 35 ARG A CA 13
ATOM 20798 C C . ARG A 1 35 ? -9.797 25.386 1.978 1.00 0.00 35 ARG A C 13
ATOM 20799 O O . ARG A 1 35 ? -8.965 26.222 2.333 1.00 0.00 35 ARG A O 13
ATOM 20820 N N . HIS A 1 36 ? -11.105 25.550 2.152 1.00 0.00 36 HIS A N 13
ATOM 20821 C CA . HIS A 1 36 ? -11.649 26.746 2.783 1.00 0.00 36 HIS A CA 13
ATOM 20822 C C . HIS A 1 36 ? -12.065 26.459 4.223 1.00 0.00 36 HIS A C 13
ATOM 20823 O O . HIS A 1 36 ? -12.425 25.333 4.562 1.00 0.00 36 HIS A O 13
ATOM 20838 N N . ASN A 1 37 ? -12.011 27.486 5.065 1.00 0.00 37 ASN A N 13
ATOM 20839 C CA . ASN A 1 37 ? -12.380 27.344 6.469 1.00 0.00 37 ASN A CA 13
ATOM 20840 C C . ASN A 1 37 ? -11.567 26.238 7.136 1.00 0.00 37 ASN A C 13
ATOM 20841 O O . ASN A 1 37 ? -12.121 25.352 7.788 1.00 0.00 37 ASN A O 13
ATOM 20852 N N . VAL A 1 38 ? -10.250 26.297 6.969 1.00 0.00 38 VAL A N 13
ATOM 20853 C CA . VAL A 1 38 ? -9.360 25.302 7.556 1.00 0.00 38 VAL A CA 13
ATOM 20854 C C . VAL A 1 38 ? -8.223 25.967 8.324 1.00 0.00 38 VAL A C 13
ATOM 20855 O O . VAL A 1 38 ? -7.806 27.085 8.020 1.00 0.00 38 VAL A O 13
ATOM 20868 N N . PRO A 1 39 ? -7.708 25.265 9.344 1.00 0.00 39 PRO A N 13
ATOM 20869 C CA . PRO A 1 39 ? -6.611 25.767 10.176 1.00 0.00 39 PRO A CA 13
ATOM 20870 C C . PRO A 1 39 ? -5.288 25.825 9.420 1.00 0.00 39 PRO A C 13
ATOM 20871 O O . PRO A 1 39 ? -5.259 25.726 8.194 1.00 0.00 39 PRO A O 13
ATOM 20882 N N . ALA A 1 40 ? -4.196 25.986 10.159 1.00 0.00 40 ALA A N 13
ATOM 20883 C CA . ALA A 1 40 ? -2.870 26.055 9.558 1.00 0.00 40 ALA A CA 13
ATOM 20884 C C . ALA A 1 40 ? -2.038 24.829 9.921 1.00 0.00 40 ALA A C 13
ATOM 20885 O O . ALA A 1 40 ? -1.344 24.817 10.937 1.00 0.00 40 ALA A O 13
ATOM 20892 N N . GLY A 1 41 ? -2.113 23.799 9.084 1.00 0.00 41 GLY A N 13
ATOM 20893 C CA . GLY A 1 41 ? -1.363 22.583 9.335 1.00 0.00 41 GLY A CA 13
ATOM 20894 C C . GLY A 1 41 ? -1.696 21.481 8.349 1.00 0.00 41 GLY A C 13
ATOM 20895 O O . GLY A 1 41 ? -2.802 20.942 8.361 1.00 0.00 41 GLY A O 13
ATOM 20899 N N . SER A 1 42 ? -0.738 21.148 7.490 1.00 0.00 42 SER A N 13
ATOM 20900 C CA . SER A 1 42 ? -0.937 20.107 6.488 1.00 0.00 42 SER A CA 13
ATOM 20901 C C . SER A 1 42 ? 0.255 19.156 6.448 1.00 0.00 42 SER A C 13
ATOM 20902 O O . SER A 1 42 ? 1.327 19.508 5.957 1.00 0.00 42 SER A O 13
ATOM 20910 N N . GLU A 1 43 ? 0.058 17.949 6.969 1.00 0.00 43 GLU A N 13
ATOM 20911 C CA . GLU A 1 43 ? 1.117 16.946 6.994 1.00 0.00 43 GLU A CA 13
ATOM 20912 C C . GLU A 1 43 ? 0.673 15.668 6.289 1.00 0.00 43 GLU A C 13
ATOM 20913 O O . GLU A 1 43 ? 1.401 15.116 5.465 1.00 0.00 43 GLU A O 13
ATOM 20925 N N . SER A 1 44 ? -0.528 15.203 6.620 1.00 0.00 44 SER A N 13
ATOM 20926 C CA . SER A 1 44 ? -1.068 13.988 6.022 1.00 0.00 44 SER A CA 13
ATOM 20927 C C . SER A 1 44 ? -2.592 14.044 5.961 1.00 0.00 44 SER A C 13
ATOM 20928 O O . SER A 1 44 ? -3.266 14.054 6.991 1.00 0.00 44 SER A O 13
ATOM 20936 N N . HIS A 1 45 ? -3.128 14.080 4.745 1.00 0.00 45 HIS A N 13
ATOM 20937 C CA . HIS A 1 45 ? -4.572 14.134 4.547 1.00 0.00 45 HIS A CA 13
ATOM 20938 C C . HIS A 1 45 ? -5.026 13.059 3.565 1.00 0.00 45 HIS A C 13
ATOM 20939 O O . HIS A 1 45 ? -5.829 13.321 2.670 1.00 0.00 45 HIS A O 13
ATOM 20954 N N . PHE A 1 46 ? -4.507 11.848 3.740 1.00 0.00 46 PHE A N 13
ATOM 20955 C CA . PHE A 1 46 ? -4.859 10.733 2.868 1.00 0.00 46 PHE A CA 13
ATOM 20956 C C . PHE A 1 46 ? -4.527 9.399 3.531 1.00 0.00 46 PHE A C 13
ATOM 20957 O O . PHE A 1 46 ? -3.461 9.235 4.125 1.00 0.00 46 PHE A O 13
ATOM 20974 N N . LYS A 1 47 ? -5.449 8.447 3.426 1.00 0.00 47 LYS A N 13
ATOM 20975 C CA . LYS A 1 47 ? -5.256 7.127 4.013 1.00 0.00 47 LYS A CA 13
ATOM 20976 C C . LYS A 1 47 ? -5.839 6.041 3.114 1.00 0.00 47 LYS A C 13
ATOM 20977 O O . LYS A 1 47 ? -6.931 6.194 2.567 1.00 0.00 47 LYS A O 13
ATOM 20996 N N . VAL A 1 48 ? -5.104 4.943 2.967 1.00 0.00 48 VAL A N 13
ATOM 20997 C CA . VAL A 1 48 ? -5.550 3.831 2.137 1.00 0.00 48 VAL A CA 13
ATOM 20998 C C . VAL A 1 48 ? -5.373 2.500 2.859 1.00 0.00 48 VAL A C 13
ATOM 20999 O O . VAL A 1 48 ? -4.306 2.214 3.404 1.00 0.00 48 VAL A O 13
ATOM 21012 N N . VAL A 1 49 ? -6.425 1.688 2.860 1.00 0.00 49 VAL A N 13
ATOM 21013 C CA . VAL A 1 49 ? -6.386 0.386 3.514 1.00 0.00 49 VAL A CA 13
ATOM 21014 C C . VAL A 1 49 ? -6.337 -0.742 2.490 1.00 0.00 49 VAL A C 13
ATOM 21015 O O . VAL A 1 49 ? -7.181 -0.820 1.595 1.00 0.00 49 VAL A O 13
ATOM 21028 N N . LEU A 1 50 ? -5.346 -1.616 2.627 1.00 0.00 50 LEU A N 13
ATOM 21029 C CA . LEU A 1 50 ? -5.187 -2.742 1.713 1.00 0.00 50 LEU A CA 13
ATOM 21030 C C . LEU A 1 50 ? -4.620 -3.957 2.441 1.00 0.00 50 LEU A C 13
ATOM 21031 O O . LEU A 1 50 ? -3.456 -3.967 2.841 1.00 0.00 50 LEU A O 13
ATOM 21047 N N . VAL A 1 51 ? -5.450 -4.982 2.606 1.00 0.00 51 VAL A N 13
ATOM 21048 C CA . VAL A 1 51 ? -5.032 -6.204 3.282 1.00 0.00 51 VAL A CA 13
ATOM 21049 C C . VAL A 1 51 ? -4.420 -7.194 2.297 1.00 0.00 51 VAL A C 13
ATOM 21050 O O . VAL A 1 51 ? -5.015 -7.508 1.266 1.00 0.00 51 VAL A O 13
ATOM 21063 N N . SER A 1 52 ? -3.228 -7.685 2.623 1.00 0.00 52 SER A N 13
ATOM 21064 C CA . SER A 1 52 ? -2.534 -8.638 1.765 1.00 0.00 52 SER A CA 13
ATOM 21065 C C . SER A 1 52 ? -1.384 -9.305 2.515 1.00 0.00 52 SER A C 13
ATOM 21066 O O . SER A 1 52 ? -0.889 -8.778 3.511 1.00 0.00 52 SER A O 13
ATOM 21074 N N . ASP A 1 53 ? -0.965 -10.468 2.027 1.00 0.00 53 ASP A N 13
ATOM 21075 C CA . ASP A 1 53 ? 0.127 -11.208 2.649 1.00 0.00 53 ASP A CA 13
ATOM 21076 C C . ASP A 1 53 ? 1.479 -10.658 2.204 1.00 0.00 53 ASP A C 13
ATOM 21077 O O . ASP A 1 53 ? 2.479 -10.799 2.908 1.00 0.00 53 ASP A O 13
ATOM 21086 N N . ARG A 1 54 ? 1.501 -10.033 1.032 1.00 0.00 54 ARG A N 13
ATOM 21087 C CA . ARG A 1 54 ? 2.730 -9.464 0.492 1.00 0.00 54 ARG A CA 13
ATOM 21088 C C . ARG A 1 54 ? 3.452 -8.630 1.546 1.00 0.00 54 ARG A C 13
ATOM 21089 O O . ARG A 1 54 ? 4.663 -8.421 1.465 1.00 0.00 54 ARG A O 13
ATOM 21110 N N . PHE A 1 55 ? 2.701 -8.157 2.535 1.00 0.00 55 PHE A N 13
ATOM 21111 C CA . PHE A 1 55 ? 3.269 -7.344 3.605 1.00 0.00 55 PHE A CA 13
ATOM 21112 C C . PHE A 1 55 ? 3.679 -8.215 4.789 1.00 0.00 55 PHE A C 13
ATOM 21113 O O . PHE A 1 55 ? 3.452 -7.858 5.946 1.00 0.00 55 PHE A O 13
ATOM 21130 N N . THR A 1 56 ? 4.285 -9.360 4.492 1.00 0.00 56 THR A N 13
ATOM 21131 C CA . THR A 1 56 ? 4.726 -10.283 5.531 1.00 0.00 56 THR A CA 13
ATOM 21132 C C . THR A 1 56 ? 5.575 -9.569 6.577 1.00 0.00 56 THR A C 13
ATOM 21133 O O . THR A 1 56 ? 5.503 -9.879 7.765 1.00 0.00 56 THR A O 13
ATOM 21144 N N . GLY A 1 57 ? 6.378 -8.610 6.126 1.00 0.00 57 GLY A N 13
ATOM 21145 C CA . GLY A 1 57 ? 7.228 -7.866 7.038 1.00 0.00 57 GLY A CA 13
ATOM 21146 C C . GLY A 1 57 ? 8.703 -8.073 6.754 1.00 0.00 57 GLY A C 13
ATOM 21147 O O . GLY A 1 57 ? 9.539 -7.272 7.169 1.00 0.00 57 GLY A O 13
ATOM 21151 N N . GLU A 1 58 ? 9.022 -9.152 6.045 1.00 0.00 58 GLU A N 13
ATOM 21152 C CA . GLU A 1 58 ? 10.406 -9.462 5.709 1.00 0.00 58 GLU A CA 13
ATOM 21153 C C . GLU A 1 58 ? 11.197 -8.187 5.429 1.00 0.00 58 GLU A C 13
ATOM 21154 O O . GLU A 1 58 ? 12.357 -8.064 5.823 1.00 0.00 58 GLU A O 13
ATOM 21166 N N . ARG A 1 59 ? 10.561 -7.241 4.745 1.00 0.00 59 ARG A N 13
ATOM 21167 C CA . ARG A 1 59 ? 11.204 -5.977 4.411 1.00 0.00 59 ARG A CA 13
ATOM 21168 C C . ARG A 1 59 ? 10.216 -4.819 4.516 1.00 0.00 59 ARG A C 13
ATOM 21169 O O . ARG A 1 59 ? 9.055 -4.942 4.124 1.00 0.00 59 ARG A O 13
ATOM 21190 N N . PHE A 1 60 ? 10.684 -3.695 5.049 1.00 0.00 60 PHE A N 13
ATOM 21191 C CA . PHE A 1 60 ? 9.841 -2.516 5.208 1.00 0.00 60 PHE A CA 13
ATOM 21192 C C . PHE A 1 60 ? 9.530 -1.883 3.855 1.00 0.00 60 PHE A C 13
ATOM 21193 O O . PHE A 1 60 ? 8.375 -1.841 3.427 1.00 0.00 60 PHE A O 13
ATOM 21210 N N . LEU A 1 61 ? 10.567 -1.392 3.186 1.00 0.00 61 LEU A N 13
ATOM 21211 C CA . LEU A 1 61 ? 10.405 -0.761 1.881 1.00 0.00 61 LEU A CA 13
ATOM 21212 C C . LEU A 1 61 ? 9.754 -1.719 0.889 1.00 0.00 61 LEU A C 13
ATOM 21213 O O . LEU A 1 61 ? 8.974 -1.306 0.032 1.00 0.00 61 LEU A O 13
ATOM 21229 N N . ASN A 1 62 ? 10.080 -3.002 1.013 1.00 0.00 62 ASN A N 13
ATOM 21230 C CA . ASN A 1 62 ? 9.525 -4.020 0.128 1.00 0.00 62 ASN A CA 13
ATOM 21231 C C . ASN A 1 62 ? 8.007 -3.899 0.043 1.00 0.00 62 ASN A C 13
ATOM 21232 O O . ASN A 1 62 ? 7.384 -4.409 -0.888 1.00 0.00 62 ASN A O 13
ATOM 21243 N N . ARG A 1 63 ? 7.418 -3.219 1.022 1.00 0.00 63 ARG A N 13
ATOM 21244 C CA . ARG A 1 63 ? 5.972 -3.031 1.058 1.00 0.00 63 ARG A CA 13
ATOM 21245 C C . ARG A 1 63 ? 5.564 -1.796 0.261 1.00 0.00 63 ARG A C 13
ATOM 21246 O O . ARG A 1 63 ? 4.658 -1.852 -0.571 1.00 0.00 63 ARG A O 13
ATOM 21267 N N . HIS A 1 64 ? 6.240 -0.681 0.521 1.00 0.00 64 HIS A N 13
ATOM 21268 C CA . HIS A 1 64 ? 5.948 0.569 -0.173 1.00 0.00 64 HIS A CA 13
ATOM 21269 C C . HIS A 1 64 ? 6.263 0.451 -1.661 1.00 0.00 64 HIS A C 13
ATOM 21270 O O . HIS A 1 64 ? 5.409 0.711 -2.508 1.00 0.00 64 HIS A O 13
ATOM 21285 N N . ARG A 1 65 ? 7.494 0.058 -1.970 1.00 0.00 65 ARG A N 13
ATOM 21286 C CA . ARG A 1 65 ? 7.922 -0.092 -3.356 1.00 0.00 65 ARG A CA 13
ATOM 21287 C C . ARG A 1 65 ? 6.804 -0.682 -4.210 1.00 0.00 65 ARG A C 13
ATOM 21288 O O . ARG A 1 65 ? 6.649 -0.328 -5.378 1.00 0.00 65 ARG A O 13
ATOM 21309 N N . MET A 1 66 ? 6.028 -1.584 -3.618 1.00 0.00 66 MET A N 13
ATOM 21310 C CA . MET A 1 66 ? 4.923 -2.222 -4.324 1.00 0.00 66 MET A CA 13
ATOM 21311 C C . MET A 1 66 ? 3.789 -1.231 -4.570 1.00 0.00 66 MET A C 13
ATOM 21312 O O . MET A 1 66 ? 3.323 -1.075 -5.698 1.00 0.00 66 MET A O 13
ATOM 21326 N N . ILE A 1 67 ? 3.351 -0.566 -3.506 1.00 0.00 67 ILE A N 13
ATOM 21327 C CA . ILE A 1 67 ? 2.273 0.410 -3.608 1.00 0.00 67 ILE A CA 13
ATOM 21328 C C . ILE A 1 67 ? 2.695 1.611 -4.447 1.00 0.00 67 ILE A C 13
ATOM 21329 O O . ILE A 1 67 ? 2.129 1.868 -5.510 1.00 0.00 67 ILE A O 13
ATOM 21345 N N . TYR A 1 68 ? 3.694 2.341 -3.965 1.00 0.00 68 TYR A N 13
ATOM 21346 C CA . TYR A 1 68 ? 4.193 3.516 -4.670 1.00 0.00 68 TYR A CA 13
ATOM 21347 C C . TYR A 1 68 ? 4.347 3.231 -6.161 1.00 0.00 68 TYR A C 13
ATOM 21348 O O . TYR A 1 68 ? 3.640 3.804 -6.990 1.00 0.00 68 TYR A O 13
ATOM 21366 N N . SER A 1 69 ? 5.276 2.341 -6.494 1.00 0.00 69 SER A N 13
ATOM 21367 C CA . SER A 1 69 ? 5.527 1.981 -7.884 1.00 0.00 69 SER A CA 13
ATOM 21368 C C . SER A 1 69 ? 4.229 1.974 -8.686 1.00 0.00 69 SER A C 13
ATOM 21369 O O . SER A 1 69 ? 4.168 2.503 -9.797 1.00 0.00 69 SER A O 13
ATOM 21377 N N . THR A 1 70 ? 3.191 1.371 -8.115 1.00 0.00 70 THR A N 13
ATOM 21378 C CA . THR A 1 70 ? 1.894 1.293 -8.776 1.00 0.00 70 THR A CA 13
ATOM 21379 C C . THR A 1 70 ? 1.299 2.681 -8.983 1.00 0.00 70 THR A C 13
ATOM 21380 O O . THR A 1 70 ? 0.764 2.985 -10.050 1.00 0.00 70 THR A O 13
ATOM 21391 N N . LEU A 1 71 ? 1.395 3.520 -7.958 1.00 0.00 71 LEU A N 13
ATOM 21392 C CA . LEU A 1 71 ? 0.866 4.878 -8.028 1.00 0.00 71 LEU A CA 13
ATOM 21393 C C . LEU A 1 71 ? 1.992 5.905 -7.966 1.00 0.00 71 LEU A C 13
ATOM 21394 O O . LEU A 1 71 ? 1.845 6.965 -7.359 1.00 0.00 71 LEU A O 13
ATOM 21410 N N . ALA A 1 72 ? 3.116 5.582 -8.598 1.00 0.00 72 ALA A N 13
ATOM 21411 C CA . ALA A 1 72 ? 4.265 6.478 -8.618 1.00 0.00 72 ALA A CA 13
ATOM 21412 C C . ALA A 1 72 ? 3.898 7.829 -9.225 1.00 0.00 72 ALA A C 13
ATOM 21413 O O . ALA A 1 72 ? 4.357 8.872 -8.761 1.00 0.00 72 ALA A O 13
ATOM 21420 N N . GLU A 1 73 ? 3.068 7.800 -10.263 1.00 0.00 73 GLU A N 13
ATOM 21421 C CA . GLU A 1 73 ? 2.642 9.023 -10.932 1.00 0.00 73 GLU A CA 13
ATOM 21422 C C . GLU A 1 73 ? 1.376 9.582 -10.290 1.00 0.00 73 GLU A C 13
ATOM 21423 O O . GLU A 1 73 ? 1.327 10.750 -9.904 1.00 0.00 73 GLU A O 13
ATOM 21435 N N . GLU A 1 74 ? 0.353 8.740 -10.179 1.00 0.00 74 GLU A N 13
ATOM 21436 C CA . GLU A 1 74 ? -0.913 9.150 -9.585 1.00 0.00 74 GLU A CA 13
ATOM 21437 C C . GLU A 1 74 ? -0.680 9.965 -8.316 1.00 0.00 74 GLU A C 13
ATOM 21438 O O . GLU A 1 74 ? -1.140 11.102 -8.201 1.00 0.00 74 GLU A O 13
ATOM 21450 N N . LEU A 1 75 ? 0.036 9.376 -7.365 1.00 0.00 75 LEU A N 13
ATOM 21451 C CA . LEU A 1 75 ? 0.331 10.046 -6.103 1.00 0.00 75 LEU A CA 13
ATOM 21452 C C . LEU A 1 75 ? 1.058 11.366 -6.344 1.00 0.00 75 LEU A C 13
ATOM 21453 O O . LEU A 1 75 ? 0.645 12.413 -5.847 1.00 0.00 75 LEU A O 13
ATOM 21469 N N . SER A 1 76 ? 2.142 11.307 -7.111 1.00 0.00 76 SER A N 13
ATOM 21470 C CA . SER A 1 76 ? 2.927 12.497 -7.417 1.00 0.00 76 SER A CA 13
ATOM 21471 C C . SER A 1 76 ? 2.025 13.642 -7.866 1.00 0.00 76 SER A C 13
ATOM 21472 O O . SER A 1 76 ? 2.378 14.815 -7.734 1.00 0.00 76 SER A O 13
ATOM 21480 N N . THR A 1 77 ? 0.858 13.295 -8.398 1.00 0.00 77 THR A N 13
ATOM 21481 C CA . THR A 1 77 ? -0.096 14.292 -8.868 1.00 0.00 77 THR A CA 13
ATOM 21482 C C . THR A 1 77 ? -0.306 15.385 -7.827 1.00 0.00 77 THR A C 13
ATOM 21483 O O . THR A 1 77 ? 0.176 16.507 -7.983 1.00 0.00 77 THR A O 13
ATOM 21494 N N . THR A 1 78 ? -1.029 15.050 -6.762 1.00 0.00 78 THR A N 13
ATOM 21495 C CA . THR A 1 78 ? -1.304 16.004 -5.695 1.00 0.00 78 THR A CA 13
ATOM 21496 C C . THR A 1 78 ? -0.973 15.411 -4.330 1.00 0.00 78 THR A C 13
ATOM 21497 O O . THR A 1 78 ? -0.584 16.128 -3.408 1.00 0.00 78 THR A O 13
ATOM 21508 N N . VAL A 1 79 ? -1.130 14.097 -4.207 1.00 0.00 79 VAL A N 13
ATOM 21509 C CA . VAL A 1 79 ? -0.846 13.407 -2.954 1.00 0.00 79 VAL A CA 13
ATOM 21510 C C . VAL A 1 79 ? 0.641 13.465 -2.619 1.00 0.00 79 VAL A C 13
ATOM 21511 O O . VAL A 1 79 ? 1.492 13.330 -3.499 1.00 0.00 79 VAL A O 13
ATOM 21524 N N . HIS A 1 80 ? 0.947 13.666 -1.341 1.00 0.00 80 HIS A N 13
ATOM 21525 C CA . HIS A 1 80 ? 2.331 13.740 -0.889 1.00 0.00 80 HIS A CA 13
ATOM 21526 C C . HIS A 1 80 ? 2.609 12.694 0.186 1.00 0.00 80 HIS A C 13
ATOM 21527 O O . HIS A 1 80 ? 3.422 11.791 -0.009 1.00 0.00 80 HIS A O 13
ATOM 21542 N N . ALA A 1 81 ? 1.929 12.824 1.320 1.00 0.00 81 ALA A N 13
ATOM 21543 C CA . ALA A 1 81 ? 2.101 11.889 2.425 1.00 0.00 81 ALA A CA 13
ATOM 21544 C C . ALA A 1 81 ? 0.869 11.007 2.596 1.00 0.00 81 ALA A C 13
ATOM 21545 O O . ALA A 1 81 ? -0.182 11.470 3.040 1.00 0.00 81 ALA A O 13
ATOM 21552 N N . LEU A 1 82 ? 1.005 9.734 2.240 1.00 0.00 82 LEU A N 13
ATOM 21553 C CA . LEU A 1 82 ? -0.098 8.786 2.353 1.00 0.00 82 LEU A CA 13
ATOM 21554 C C . LEU A 1 82 ? 0.174 7.762 3.450 1.00 0.00 82 LEU A C 13
ATOM 21555 O O . LEU A 1 82 ? 1.219 7.112 3.460 1.00 0.00 82 LEU A O 13
ATOM 21571 N N . ALA A 1 83 ? -0.774 7.621 4.371 1.00 0.00 83 ALA A N 13
ATOM 21572 C CA . ALA A 1 83 ? -0.637 6.673 5.469 1.00 0.00 83 ALA A CA 13
ATOM 21573 C C . ALA A 1 83 ? -1.114 5.284 5.057 1.00 0.00 83 ALA A C 13
ATOM 21574 O O . ALA A 1 83 ? -2.277 4.931 5.257 1.00 0.00 83 ALA A O 13
ATOM 21581 N N . LEU A 1 84 ? -0.210 4.500 4.480 1.00 0.00 84 LEU A N 13
ATOM 21582 C CA . LEU A 1 84 ? -0.539 3.149 4.039 1.00 0.00 84 LEU A CA 13
ATOM 21583 C C . LEU A 1 84 ? -0.728 2.217 5.232 1.00 0.00 84 LEU A C 13
ATOM 21584 O O . LEU A 1 84 ? 0.241 1.801 5.868 1.00 0.00 84 LEU A O 13
ATOM 21600 N N . HIS A 1 85 ? -1.982 1.892 5.530 1.00 0.00 85 HIS A N 13
ATOM 21601 C CA . HIS A 1 85 ? -2.298 1.007 6.645 1.00 0.00 85 HIS A CA 13
ATOM 21602 C C . HIS A 1 85 ? -2.657 -0.389 6.146 1.00 0.00 85 HIS A C 13
ATOM 21603 O O . HIS A 1 85 ? -3.833 -0.741 6.043 1.00 0.00 85 HIS A O 13
ATOM 21618 N N . THR A 1 86 ? -1.636 -1.183 5.836 1.00 0.00 86 THR A N 13
ATOM 21619 C CA . THR A 1 86 ? -1.843 -2.539 5.346 1.00 0.00 86 THR A CA 13
ATOM 21620 C C . THR A 1 86 ? -1.851 -3.543 6.493 1.00 0.00 86 THR A C 13
ATOM 21621 O O . THR A 1 86 ? -1.106 -3.399 7.463 1.00 0.00 86 THR A O 13
ATOM 21632 N N . TYR A 1 87 ? -2.697 -4.561 6.376 1.00 0.00 87 TYR A N 13
ATOM 21633 C CA . TYR A 1 87 ? -2.802 -5.589 7.405 1.00 0.00 87 TYR A CA 13
ATOM 21634 C C . TYR A 1 87 ? -2.760 -6.984 6.788 1.00 0.00 87 TYR A C 13
ATOM 21635 O O . TYR A 1 87 ? -3.326 -7.222 5.720 1.00 0.00 87 TYR A O 13
ATOM 21653 N N . THR A 1 88 ? -2.085 -7.905 7.469 1.00 0.00 88 THR A N 13
ATOM 21654 C CA . THR A 1 88 ? -1.967 -9.276 6.989 1.00 0.00 88 THR A CA 13
ATOM 21655 C C . THR A 1 88 ? -3.201 -10.094 7.353 1.00 0.00 88 THR A C 13
ATOM 21656 O O . THR A 1 88 ? -3.775 -9.924 8.430 1.00 0.00 88 THR A O 13
ATOM 21667 N N . ILE A 1 89 ? -3.605 -10.981 6.451 1.00 0.00 89 ILE A N 13
ATOM 21668 C CA . ILE A 1 89 ? -4.770 -11.826 6.678 1.00 0.00 89 ILE A CA 13
ATOM 21669 C C . ILE A 1 89 ? -4.903 -12.193 8.153 1.00 0.00 89 ILE A C 13
ATOM 21670 O O . ILE A 1 89 ? -5.900 -11.869 8.797 1.00 0.00 89 ILE A O 13
ATOM 21686 N N . LYS A 1 90 ? -3.890 -12.871 8.682 1.00 0.00 90 LYS A N 13
ATOM 21687 C CA . LYS A 1 90 ? -3.890 -13.280 10.081 1.00 0.00 90 LYS A CA 13
ATOM 21688 C C . LYS A 1 90 ? -4.174 -12.093 10.995 1.00 0.00 90 LYS A C 13
ATOM 21689 O O . LYS A 1 90 ? -5.197 -12.054 11.677 1.00 0.00 90 LYS A O 13
ATOM 21708 N N . GLU A 1 91 ? -3.261 -11.126 11.002 1.00 0.00 91 GLU A N 13
ATOM 21709 C CA . GLU A 1 91 ? -3.415 -9.937 11.833 1.00 0.00 91 GLU A CA 13
ATOM 21710 C C . GLU A 1 91 ? -4.860 -9.447 11.818 1.00 0.00 91 GLU A C 13
ATOM 21711 O O . GLU A 1 91 ? -5.393 -9.023 12.844 1.00 0.00 91 GLU A O 13
ATOM 21723 N N . TRP A 1 92 ? -5.487 -9.507 10.649 1.00 0.00 92 TRP A N 13
ATOM 21724 C CA . TRP A 1 92 ? -6.870 -9.068 10.500 1.00 0.00 92 TRP A CA 13
ATOM 21725 C C . TRP A 1 92 ? -7.828 -10.059 11.150 1.00 0.00 92 TRP A C 13
ATOM 21726 O O . TRP A 1 92 ? -8.801 -9.665 11.792 1.00 0.00 92 TRP A O 13
ATOM 21747 N N . GLU A 1 93 ? -7.547 -11.347 10.979 1.00 0.00 93 GLU A N 13
ATOM 21748 C CA . GLU A 1 93 ? -8.386 -12.394 11.550 1.00 0.00 93 GLU A CA 13
ATOM 21749 C C . GLU A 1 93 ? -8.749 -12.072 12.996 1.00 0.00 93 GLU A C 13
ATOM 21750 O O . GLU A 1 93 ? -9.748 -12.563 13.521 1.00 0.00 93 GLU A O 13
ATOM 21762 N N . GLY A 1 94 ? -7.929 -11.244 13.636 1.00 0.00 94 GLY A N 13
ATOM 21763 C CA . GLY A 1 94 ? -8.179 -10.871 15.016 1.00 0.00 94 GLY A CA 13
ATOM 21764 C C . GLY A 1 94 ? -7.144 -9.902 15.552 1.00 0.00 94 GLY A C 13
ATOM 21765 O O . GLY A 1 94 ? -6.349 -10.251 16.426 1.00 0.00 94 GLY A O 13
ATOM 21769 N N . LEU A 1 95 ? -7.150 -8.682 15.026 1.00 0.00 95 LEU A N 13
ATOM 21770 C CA . LEU A 1 95 ? -6.203 -7.659 15.456 1.00 0.00 95 LEU A CA 13
ATOM 21771 C C . LEU A 1 95 ? -6.184 -7.538 16.976 1.00 0.00 95 LEU A C 13
ATOM 21772 O O . LEU A 1 95 ? -5.120 -7.528 17.594 1.00 0.00 95 LEU A O 13
ATOM 21788 N N . GLN A 1 96 ? -7.369 -7.449 17.572 1.00 0.00 96 GLN A N 13
ATOM 21789 C CA . GLN A 1 96 ? -7.488 -7.331 19.021 1.00 0.00 96 GLN A CA 13
ATOM 21790 C C . GLN A 1 96 ? -7.782 -8.686 19.655 1.00 0.00 96 GLN A C 13
ATOM 21791 O O . GLN A 1 96 ? -8.658 -8.804 20.512 1.00 0.00 96 GLN A O 13
ATOM 21805 N N . ASP A 1 97 ? -7.045 -9.706 19.229 1.00 0.00 97 ASP A N 13
ATOM 21806 C CA . ASP A 1 97 ? -7.226 -11.053 19.756 1.00 0.00 97 ASP A CA 13
ATOM 21807 C C . ASP A 1 97 ? -5.886 -11.668 20.149 1.00 0.00 97 ASP A C 13
ATOM 21808 O O . ASP A 1 97 ? -4.826 -11.138 19.816 1.00 0.00 97 ASP A O 13
ATOM 21817 N N . THR A 1 98 ? -5.941 -12.789 20.862 1.00 0.00 98 THR A N 13
ATOM 21818 C CA . THR A 1 98 ? -4.733 -13.474 21.303 1.00 0.00 98 THR A CA 13
ATOM 21819 C C . THR A 1 98 ? -4.740 -14.935 20.868 1.00 0.00 98 THR A C 13
ATOM 21820 O O . THR A 1 98 ? -5.560 -15.728 21.333 1.00 0.00 98 THR A O 13
ATOM 21831 N N . VAL A 1 99 ? -3.822 -15.286 19.974 1.00 0.00 99 VAL A N 13
ATOM 21832 C CA . VAL A 1 99 ? -3.722 -16.653 19.477 1.00 0.00 99 VAL A CA 13
ATOM 21833 C C . VAL A 1 99 ? -2.306 -17.196 19.643 1.00 0.00 99 VAL A C 13
ATOM 21834 O O . VAL A 1 99 ? -1.338 -16.580 19.197 1.00 0.00 99 VAL A O 13
ATOM 21847 N N . PHE A 1 100 ? -2.194 -18.353 20.287 1.00 0.00 100 PHE A N 13
ATOM 21848 C CA . PHE A 1 100 ? -0.896 -18.979 20.512 1.00 0.00 100 PHE A CA 13
ATOM 21849 C C . PHE A 1 100 ? -0.483 -19.822 19.309 1.00 0.00 100 PHE A C 13
ATOM 21850 O O . PHE A 1 100 ? -1.281 -20.066 18.405 1.00 0.00 100 PHE A O 13
ATOM 21867 N N . ALA A 1 101 ? 0.771 -20.264 19.307 1.00 0.00 101 ALA A N 13
ATOM 21868 C CA . ALA A 1 101 ? 1.290 -21.081 18.217 1.00 0.00 101 ALA A CA 13
ATOM 21869 C C . ALA A 1 101 ? 0.577 -22.427 18.152 1.00 0.00 101 ALA A C 13
ATOM 21870 O O . ALA A 1 101 ? 0.147 -22.861 17.083 1.00 0.00 101 ALA A O 13
ATOM 21877 N N . SER A 1 102 ? 0.455 -23.084 19.301 1.00 0.00 102 SER A N 13
ATOM 21878 C CA . SER A 1 102 ? -0.203 -24.383 19.373 1.00 0.00 102 SER A CA 13
ATOM 21879 C C . SER A 1 102 ? -0.853 -24.588 20.737 1.00 0.00 102 SER A C 13
ATOM 21880 O O . SER A 1 102 ? -0.336 -24.163 21.771 1.00 0.00 102 SER A O 13
ATOM 21888 N N . PRO A 1 103 ? -2.017 -25.255 20.743 1.00 0.00 103 PRO A N 13
ATOM 21889 C CA . PRO A 1 103 ? -2.765 -25.532 21.973 1.00 0.00 103 PRO A CA 13
ATOM 21890 C C . PRO A 1 103 ? -2.062 -26.554 22.860 1.00 0.00 103 PRO A C 13
ATOM 21891 O O . PRO A 1 103 ? -1.207 -27.318 22.412 1.00 0.00 103 PRO A O 13
ATOM 21902 N N . PRO A 1 104 ? -2.430 -26.572 24.150 1.00 0.00 104 PRO A N 13
ATOM 21903 C CA . PRO A 1 104 ? -1.848 -27.497 25.127 1.00 0.00 104 PRO A CA 13
ATOM 21904 C C . PRO A 1 104 ? -2.274 -28.941 24.884 1.00 0.00 104 PRO A C 13
ATOM 21905 O O . PRO A 1 104 ? -2.929 -29.245 23.886 1.00 0.00 104 PRO A O 13
ATOM 21916 N N . CYS A 1 105 ? -1.900 -29.825 25.802 1.00 0.00 105 CYS A N 13
ATOM 21917 C CA . CYS A 1 105 ? -2.244 -31.238 25.686 1.00 0.00 105 CYS A CA 13
ATOM 21918 C C . CYS A 1 105 ? -1.873 -31.778 24.309 1.00 0.00 105 CYS A C 13
ATOM 21919 O O . CYS A 1 105 ? -2.670 -32.457 23.662 1.00 0.00 105 CYS A O 13
ATOM 21927 N N . ARG A 1 106 ? -0.659 -31.469 23.866 1.00 0.00 106 ARG A N 13
ATOM 21928 C CA . ARG A 1 106 ? -0.183 -31.921 22.564 1.00 0.00 106 ARG A CA 13
ATOM 21929 C C . ARG A 1 106 ? -0.382 -33.425 22.404 1.00 0.00 106 ARG A C 13
ATOM 21930 O O . ARG A 1 106 ? -0.003 -34.208 23.274 1.00 0.00 106 ARG A O 13
ATOM 21951 N N . GLY A 1 107 ? -0.982 -33.822 21.285 1.00 0.00 107 GLY A N 13
ATOM 21952 C CA . GLY A 1 107 ? -1.222 -35.230 21.032 1.00 0.00 107 GLY A CA 13
ATOM 21953 C C . GLY A 1 107 ? 0.056 -36.045 21.030 1.00 0.00 107 GLY A C 13
ATOM 21954 O O . GLY A 1 107 ? 0.467 -36.565 19.993 1.00 0.00 107 GLY A O 13
ATOM 21958 N N . GLY A 1 1 ? -25.405 21.262 -3.226 1.00 0.00 1 GLY A N 14
ATOM 21959 C CA . GLY A 1 1 ? -24.311 20.331 -3.020 1.00 0.00 1 GLY A CA 14
ATOM 21960 C C . GLY A 1 1 ? -23.825 19.712 -4.315 1.00 0.00 1 GLY A C 14
ATOM 21961 O O . GLY A 1 1 ? -24.500 19.791 -5.341 1.00 0.00 1 GLY A O 14
ATOM 21965 N N . SER A 1 2 ? -22.648 19.095 -4.269 1.00 0.00 2 SER A N 14
ATOM 21966 C CA . SER A 1 2 ? -22.069 18.465 -5.450 1.00 0.00 2 SER A CA 14
ATOM 21967 C C . SER A 1 2 ? -22.793 17.163 -5.781 1.00 0.00 2 SER A C 14
ATOM 21968 O O . SER A 1 2 ? -22.366 16.082 -5.376 1.00 0.00 2 SER A O 14
ATOM 21976 N N . SER A 1 3 ? -23.891 17.276 -6.522 1.00 0.00 3 SER A N 14
ATOM 21977 C CA . SER A 1 3 ? -24.677 16.110 -6.906 1.00 0.00 3 SER A CA 14
ATOM 21978 C C . SER A 1 3 ? -24.180 15.530 -8.226 1.00 0.00 3 SER A C 14
ATOM 21979 O O . SER A 1 3 ? -24.634 15.923 -9.300 1.00 0.00 3 SER A O 14
ATOM 21987 N N . GLY A 1 4 ? -23.243 14.591 -8.137 1.00 0.00 4 GLY A N 14
ATOM 21988 C CA . GLY A 1 4 ? -22.698 13.971 -9.331 1.00 0.00 4 GLY A CA 14
ATOM 21989 C C . GLY A 1 4 ? -21.369 13.288 -9.075 1.00 0.00 4 GLY A C 14
ATOM 21990 O O . GLY A 1 4 ? -21.190 12.629 -8.051 1.00 0.00 4 GLY A O 14
ATOM 21994 N N . SER A 1 5 ? -20.436 13.443 -10.009 1.00 0.00 5 SER A N 14
ATOM 21995 C CA . SER A 1 5 ? -19.119 12.831 -9.882 1.00 0.00 5 SER A CA 14
ATOM 21996 C C . SER A 1 5 ? -18.107 13.830 -9.327 1.00 0.00 5 SER A C 14
ATOM 21997 O O . SER A 1 5 ? -17.259 14.342 -10.058 1.00 0.00 5 SER A O 14
ATOM 22005 N N . SER A 1 6 ? -18.204 14.101 -8.029 1.00 0.00 6 SER A N 14
ATOM 22006 C CA . SER A 1 6 ? -17.300 15.041 -7.376 1.00 0.00 6 SER A CA 14
ATOM 22007 C C . SER A 1 6 ? -17.033 14.623 -5.933 1.00 0.00 6 SER A C 14
ATOM 22008 O O . SER A 1 6 ? -17.937 14.614 -5.099 1.00 0.00 6 SER A O 14
ATOM 22016 N N . GLY A 1 7 ? -15.781 14.276 -5.646 1.00 0.00 7 GLY A N 14
ATOM 22017 C CA . GLY A 1 7 ? -15.416 13.861 -4.304 1.00 0.00 7 GLY A CA 14
ATOM 22018 C C . GLY A 1 7 ? -14.449 12.694 -4.302 1.00 0.00 7 GLY A C 14
ATOM 22019 O O . GLY A 1 7 ? -13.436 12.719 -3.603 1.00 0.00 7 GLY A O 14
ATOM 22023 N N . MET A 1 8 ? -14.762 11.666 -5.085 1.00 0.00 8 MET A N 14
ATOM 22024 C CA . MET A 1 8 ? -13.913 10.484 -5.169 1.00 0.00 8 MET A CA 14
ATOM 22025 C C . MET A 1 8 ? -13.193 10.426 -6.513 1.00 0.00 8 MET A C 14
ATOM 22026 O O . MET A 1 8 ? -13.092 9.365 -7.128 1.00 0.00 8 MET A O 14
ATOM 22040 N N . MET A 1 9 ? -12.694 11.574 -6.961 1.00 0.00 9 MET A N 14
ATOM 22041 C CA . MET A 1 9 ? -11.983 11.652 -8.232 1.00 0.00 9 MET A CA 14
ATOM 22042 C C . MET A 1 9 ? -10.712 10.809 -8.197 1.00 0.00 9 MET A C 14
ATOM 22043 O O . MET A 1 9 ? -10.554 9.875 -8.984 1.00 0.00 9 MET A O 14
ATOM 22057 N N . ILE A 1 10 ? -9.811 11.143 -7.280 1.00 0.00 10 ILE A N 14
ATOM 22058 C CA . ILE A 1 10 ? -8.555 10.416 -7.143 1.00 0.00 10 ILE A CA 14
ATOM 22059 C C . ILE A 1 10 ? -8.771 9.071 -6.458 1.00 0.00 10 ILE A C 14
ATOM 22060 O O . ILE A 1 10 ? -8.270 8.043 -6.914 1.00 0.00 10 ILE A O 14
ATOM 22076 N N . ARG A 1 11 ? -9.522 9.085 -5.362 1.00 0.00 11 ARG A N 14
ATOM 22077 C CA . ARG A 1 11 ? -9.806 7.866 -4.614 1.00 0.00 11 ARG A CA 14
ATOM 22078 C C . ARG A 1 11 ? -9.979 6.678 -5.556 1.00 0.00 11 ARG A C 14
ATOM 22079 O O . ARG A 1 11 ? -9.264 5.682 -5.451 1.00 0.00 11 ARG A O 14
ATOM 22100 N N . GLU A 1 12 ? -10.933 6.792 -6.475 1.00 0.00 12 GLU A N 14
ATOM 22101 C CA . GLU A 1 12 ? -11.199 5.726 -7.434 1.00 0.00 12 GLU A CA 14
ATOM 22102 C C . GLU A 1 12 ? -9.951 5.403 -8.250 1.00 0.00 12 GLU A C 14
ATOM 22103 O O . GLU A 1 12 ? -9.556 4.243 -8.366 1.00 0.00 12 GLU A O 14
ATOM 22115 N N . ARG A 1 13 ? -9.335 6.438 -8.813 1.00 0.00 13 ARG A N 14
ATOM 22116 C CA . ARG A 1 13 ? -8.133 6.264 -9.620 1.00 0.00 13 ARG A CA 14
ATOM 22117 C C . ARG A 1 13 ? -7.094 5.430 -8.875 1.00 0.00 13 ARG A C 14
ATOM 22118 O O . ARG A 1 13 ? -6.510 4.503 -9.437 1.00 0.00 13 ARG A O 14
ATOM 22139 N N . ILE A 1 14 ? -6.870 5.767 -7.609 1.00 0.00 14 ILE A N 14
ATOM 22140 C CA . ILE A 1 14 ? -5.903 5.049 -6.789 1.00 0.00 14 ILE A CA 14
ATOM 22141 C C . ILE A 1 14 ? -6.249 3.566 -6.701 1.00 0.00 14 ILE A C 14
ATOM 22142 O O . ILE A 1 14 ? -5.564 2.724 -7.280 1.00 0.00 14 ILE A O 14
ATOM 22158 N N . GLU A 1 15 ? -7.318 3.256 -5.975 1.00 0.00 15 GLU A N 14
ATOM 22159 C CA . GLU A 1 15 ? -7.756 1.874 -5.813 1.00 0.00 15 GLU A CA 14
ATOM 22160 C C . GLU A 1 15 ? -7.862 1.175 -7.166 1.00 0.00 15 GLU A C 14
ATOM 22161 O O . GLU A 1 15 ? -7.234 0.141 -7.391 1.00 0.00 15 GLU A O 14
ATOM 22173 N N . GLU A 1 16 ? -8.661 1.748 -8.061 1.00 0.00 16 GLU A N 14
ATOM 22174 C CA . GLU A 1 16 ? -8.849 1.179 -9.390 1.00 0.00 16 GLU A CA 14
ATOM 22175 C C . GLU A 1 16 ? -7.564 0.525 -9.890 1.00 0.00 16 GLU A C 14
ATOM 22176 O O . GLU A 1 16 ? -7.596 -0.527 -10.528 1.00 0.00 16 GLU A O 14
ATOM 22188 N N . LYS A 1 17 ? -6.433 1.157 -9.595 1.00 0.00 17 LYS A N 14
ATOM 22189 C CA . LYS A 1 17 ? -5.136 0.639 -10.013 1.00 0.00 17 LYS A CA 14
ATOM 22190 C C . LYS A 1 17 ? -4.736 -0.570 -9.172 1.00 0.00 17 LYS A C 14
ATOM 22191 O O . LYS A 1 17 ? -4.466 -1.647 -9.705 1.00 0.00 17 LYS A O 14
ATOM 22210 N N . LEU A 1 18 ? -4.702 -0.384 -7.857 1.00 0.00 18 LEU A N 14
ATOM 22211 C CA . LEU A 1 18 ? -4.337 -1.461 -6.943 1.00 0.00 18 LEU A CA 14
ATOM 22212 C C . LEU A 1 18 ? -5.166 -2.712 -7.215 1.00 0.00 18 LEU A C 14
ATOM 22213 O O . LEU A 1 18 ? -4.638 -3.824 -7.244 1.00 0.00 18 LEU A O 14
ATOM 22229 N N . ARG A 1 19 ? -6.466 -2.522 -7.418 1.00 0.00 19 ARG A N 14
ATOM 22230 C CA . ARG A 1 19 ? -7.367 -3.634 -7.689 1.00 0.00 19 ARG A CA 14
ATOM 22231 C C . ARG A 1 19 ? -6.697 -4.671 -8.587 1.00 0.00 19 ARG A C 14
ATOM 22232 O O . ARG A 1 19 ? -6.641 -5.853 -8.251 1.00 0.00 19 ARG A O 14
ATOM 22253 N N . ALA A 1 20 ? -6.191 -4.218 -9.729 1.00 0.00 20 ALA A N 14
ATOM 22254 C CA . ALA A 1 20 ? -5.523 -5.105 -10.673 1.00 0.00 20 ALA A CA 14
ATOM 22255 C C . ALA A 1 20 ? -4.027 -5.186 -10.387 1.00 0.00 20 ALA A C 14
ATOM 22256 O O . ALA A 1 20 ? -3.373 -6.171 -10.729 1.00 0.00 20 ALA A O 14
ATOM 22263 N N . ALA A 1 21 ? -3.492 -4.144 -9.760 1.00 0.00 21 ALA A N 14
ATOM 22264 C CA . ALA A 1 21 ? -2.074 -4.098 -9.427 1.00 0.00 21 ALA A CA 14
ATOM 22265 C C . ALA A 1 21 ? -1.653 -5.339 -8.646 1.00 0.00 21 ALA A C 14
ATOM 22266 O O . ALA A 1 21 ? -0.785 -6.095 -9.084 1.00 0.00 21 ALA A O 14
ATOM 22273 N N . PHE A 1 22 ? -2.273 -5.543 -7.489 1.00 0.00 22 PHE A N 14
ATOM 22274 C CA . PHE A 1 22 ? -1.961 -6.692 -6.646 1.00 0.00 22 PHE A CA 14
ATOM 22275 C C . PHE A 1 22 ? -3.159 -7.631 -6.543 1.00 0.00 22 PHE A C 14
ATOM 22276 O O . PHE A 1 22 ? -3.005 -8.852 -6.554 1.00 0.00 22 PHE A O 14
ATOM 22293 N N . GLN A 1 23 ? -4.351 -7.052 -6.443 1.00 0.00 23 GLN A N 14
ATOM 22294 C CA . GLN A 1 23 ? -5.575 -7.838 -6.336 1.00 0.00 23 GLN A CA 14
ATOM 22295 C C . GLN A 1 23 ? -5.694 -8.476 -4.956 1.00 0.00 23 GLN A C 14
ATOM 22296 O O . GLN A 1 23 ? -5.908 -9.680 -4.819 1.00 0.00 23 GLN A O 14
ATOM 22310 N N . PRO A 1 24 ? -5.551 -7.651 -3.908 1.00 0.00 24 PRO A N 14
ATOM 22311 C CA . PRO A 1 24 ? -5.639 -8.113 -2.519 1.00 0.00 24 PRO A CA 14
ATOM 22312 C C . PRO A 1 24 ? -7.057 -8.519 -2.132 1.00 0.00 24 PRO A C 14
ATOM 22313 O O . PRO A 1 24 ? -7.927 -8.669 -2.990 1.00 0.00 24 PRO A O 14
ATOM 22324 N N . VAL A 1 25 ? -7.283 -8.696 -0.834 1.00 0.00 25 VAL A N 14
ATOM 22325 C CA . VAL A 1 25 ? -8.596 -9.083 -0.333 1.00 0.00 25 VAL A CA 14
ATOM 22326 C C . VAL A 1 25 ? -9.368 -7.873 0.180 1.00 0.00 25 VAL A C 14
ATOM 22327 O O . VAL A 1 25 ? -10.557 -7.719 -0.097 1.00 0.00 25 VAL A O 14
ATOM 22340 N N . PHE A 1 26 ? -8.683 -7.015 0.928 1.00 0.00 26 PHE A N 14
ATOM 22341 C CA . PHE A 1 26 ? -9.304 -5.816 1.480 1.00 0.00 26 PHE A CA 14
ATOM 22342 C C . PHE A 1 26 ? -8.834 -4.569 0.738 1.00 0.00 26 PHE A C 14
ATOM 22343 O O . PHE A 1 26 ? -7.730 -4.535 0.193 1.00 0.00 26 PHE A O 14
ATOM 22360 N N . LEU A 1 27 ? -9.680 -3.545 0.719 1.00 0.00 27 LEU A N 14
ATOM 22361 C CA . LEU A 1 27 ? -9.353 -2.294 0.043 1.00 0.00 27 LEU A CA 14
ATOM 22362 C C . LEU A 1 27 ? -10.230 -1.155 0.552 1.00 0.00 27 LEU A C 14
ATOM 22363 O O . LEU A 1 27 ? -11.451 -1.288 0.635 1.00 0.00 27 LEU A O 14
ATOM 22379 N N . GLU A 1 28 ? -9.599 -0.035 0.891 1.00 0.00 28 GLU A N 14
ATOM 22380 C CA . GLU A 1 28 ? -10.323 1.128 1.391 1.00 0.00 28 GLU A CA 14
ATOM 22381 C C . GLU A 1 28 ? -9.432 2.367 1.385 1.00 0.00 28 GLU A C 14
ATOM 22382 O O . GLU A 1 28 ? -8.214 2.271 1.536 1.00 0.00 28 GLU A O 14
ATOM 22394 N N . VAL A 1 29 ? -10.049 3.531 1.207 1.00 0.00 29 VAL A N 14
ATOM 22395 C CA . VAL A 1 29 ? -9.314 4.790 1.181 1.00 0.00 29 VAL A CA 14
ATOM 22396 C C . VAL A 1 29 ? -10.079 5.888 1.911 1.00 0.00 29 VAL A C 14
ATOM 22397 O O . VAL A 1 29 ? -11.309 5.932 1.875 1.00 0.00 29 VAL A O 14
ATOM 22410 N N . VAL A 1 30 ? -9.342 6.776 2.572 1.00 0.00 30 VAL A N 14
ATOM 22411 C CA . VAL A 1 30 ? -9.951 7.876 3.310 1.00 0.00 30 VAL A CA 14
ATOM 22412 C C . VAL A 1 30 ? -9.640 9.216 2.653 1.00 0.00 30 VAL A C 14
ATOM 22413 O O . VAL A 1 30 ? -8.595 9.816 2.906 1.00 0.00 30 VAL A O 14
ATOM 22426 N N . ASP A 1 31 ? -10.554 9.681 1.809 1.00 0.00 31 ASP A N 14
ATOM 22427 C CA . ASP A 1 31 ? -10.379 10.952 1.116 1.00 0.00 31 ASP A CA 14
ATOM 22428 C C . ASP A 1 31 ? -10.845 12.115 1.987 1.00 0.00 31 ASP A C 14
ATOM 22429 O O . ASP A 1 31 ? -11.850 12.011 2.689 1.00 0.00 31 ASP A O 14
ATOM 22438 N N . GLU A 1 32 ? -10.108 13.220 1.935 1.00 0.00 32 GLU A N 14
ATOM 22439 C CA . GLU A 1 32 ? -10.446 14.400 2.721 1.00 0.00 32 GLU A CA 14
ATOM 22440 C C . GLU A 1 32 ? -11.446 15.281 1.977 1.00 0.00 32 GLU A C 14
ATOM 22441 O O . GLU A 1 32 ? -11.219 16.477 1.793 1.00 0.00 32 GLU A O 14
ATOM 22453 N N . SER A 1 33 ? -12.552 14.680 1.551 1.00 0.00 33 SER A N 14
ATOM 22454 C CA . SER A 1 33 ? -13.585 15.408 0.822 1.00 0.00 33 SER A CA 14
ATOM 22455 C C . SER A 1 33 ? -14.227 16.471 1.708 1.00 0.00 33 SER A C 14
ATOM 22456 O O . SER A 1 33 ? -14.685 16.181 2.814 1.00 0.00 33 SER A O 14
ATOM 22464 N N . TYR A 1 34 ? -14.257 17.704 1.214 1.00 0.00 34 TYR A N 14
ATOM 22465 C CA . TYR A 1 34 ? -14.841 18.812 1.961 1.00 0.00 34 TYR A CA 14
ATOM 22466 C C . TYR A 1 34 ? -16.266 18.486 2.396 1.00 0.00 34 TYR A C 14
ATOM 22467 O O . TYR A 1 34 ? -16.688 18.843 3.496 1.00 0.00 34 TYR A O 14
ATOM 22485 N N . ARG A 1 35 ? -17.002 17.804 1.525 1.00 0.00 35 ARG A N 14
ATOM 22486 C CA . ARG A 1 35 ? -18.380 17.428 1.818 1.00 0.00 35 ARG A CA 14
ATOM 22487 C C . ARG A 1 35 ? -18.509 16.904 3.245 1.00 0.00 35 ARG A C 14
ATOM 22488 O O . ARG A 1 35 ? -19.485 17.192 3.938 1.00 0.00 35 ARG A O 14
ATOM 22509 N N . HIS A 1 36 ? -17.517 16.131 3.678 1.00 0.00 36 HIS A N 14
ATOM 22510 C CA . HIS A 1 36 ? -17.520 15.566 5.023 1.00 0.00 36 HIS A CA 14
ATOM 22511 C C . HIS A 1 36 ? -17.638 16.666 6.074 1.00 0.00 36 HIS A C 14
ATOM 22512 O O . HIS A 1 36 ? -16.997 17.711 5.967 1.00 0.00 36 HIS A O 14
ATOM 22527 N N . ASN A 1 37 ? -18.461 16.422 7.088 1.00 0.00 37 ASN A N 14
ATOM 22528 C CA . ASN A 1 37 ? -18.664 17.392 8.158 1.00 0.00 37 ASN A CA 14
ATOM 22529 C C . ASN A 1 37 ? -17.402 17.542 9.003 1.00 0.00 37 ASN A C 14
ATOM 22530 O O . ASN A 1 37 ? -17.306 16.989 10.098 1.00 0.00 37 ASN A O 14
ATOM 22541 N N . VAL A 1 38 ? -16.436 18.294 8.485 1.00 0.00 38 VAL A N 14
ATOM 22542 C CA . VAL A 1 38 ? -15.181 18.519 9.192 1.00 0.00 38 VAL A CA 14
ATOM 22543 C C . VAL A 1 38 ? -14.900 20.009 9.353 1.00 0.00 38 VAL A C 14
ATOM 22544 O O . VAL A 1 38 ? -15.264 20.829 8.511 1.00 0.00 38 VAL A O 14
ATOM 22557 N N . PRO A 1 39 ? -14.237 20.369 10.462 1.00 0.00 39 PRO A N 14
ATOM 22558 C CA . PRO A 1 39 ? -13.891 21.762 10.760 1.00 0.00 39 PRO A CA 14
ATOM 22559 C C . PRO A 1 39 ? -12.818 22.307 9.823 1.00 0.00 39 PRO A C 14
ATOM 22560 O O . PRO A 1 39 ? -12.366 21.613 8.913 1.00 0.00 39 PRO A O 14
ATOM 22571 N N . ALA A 1 40 ? -12.416 23.552 10.052 1.00 0.00 40 ALA A N 14
ATOM 22572 C CA . ALA A 1 40 ? -11.394 24.189 9.230 1.00 0.00 40 ALA A CA 14
ATOM 22573 C C . ALA A 1 40 ? -10.103 23.377 9.233 1.00 0.00 40 ALA A C 14
ATOM 22574 O O . ALA A 1 40 ? -9.278 23.509 10.136 1.00 0.00 40 ALA A O 14
ATOM 22581 N N . GLY A 1 41 ? -9.935 22.537 8.216 1.00 0.00 41 GLY A N 14
ATOM 22582 C CA . GLY A 1 41 ? -8.742 21.717 8.121 1.00 0.00 41 GLY A CA 14
ATOM 22583 C C . GLY A 1 41 ? -8.617 21.028 6.777 1.00 0.00 41 GLY A C 14
ATOM 22584 O O . GLY A 1 41 ? -8.318 21.668 5.769 1.00 0.00 41 GLY A O 14
ATOM 22588 N N . SER A 1 42 ? -8.844 19.718 6.761 1.00 0.00 42 SER A N 14
ATOM 22589 C CA . SER A 1 42 ? -8.750 18.941 5.531 1.00 0.00 42 SER A CA 14
ATOM 22590 C C . SER A 1 42 ? -7.395 19.145 4.861 1.00 0.00 42 SER A C 14
ATOM 22591 O O . SER A 1 42 ? -7.316 19.380 3.656 1.00 0.00 42 SER A O 14
ATOM 22599 N N . GLU A 1 43 ? -6.331 19.055 5.653 1.00 0.00 43 GLU A N 14
ATOM 22600 C CA . GLU A 1 43 ? -4.978 19.231 5.137 1.00 0.00 43 GLU A CA 14
ATOM 22601 C C . GLU A 1 43 ? -4.166 17.948 5.289 1.00 0.00 43 GLU A C 14
ATOM 22602 O O . GLU A 1 43 ? -4.261 17.257 6.304 1.00 0.00 43 GLU A O 14
ATOM 22614 N N . SER A 1 44 ? -3.369 17.636 4.273 1.00 0.00 44 SER A N 14
ATOM 22615 C CA . SER A 1 44 ? -2.543 16.434 4.291 1.00 0.00 44 SER A CA 14
ATOM 22616 C C . SER A 1 44 ? -3.254 15.297 5.020 1.00 0.00 44 SER A C 14
ATOM 22617 O O . SER A 1 44 ? -2.650 14.587 5.824 1.00 0.00 44 SER A O 14
ATOM 22625 N N . HIS A 1 45 ? -4.541 15.131 4.731 1.00 0.00 45 HIS A N 14
ATOM 22626 C CA . HIS A 1 45 ? -5.335 14.081 5.358 1.00 0.00 45 HIS A CA 14
ATOM 22627 C C . HIS A 1 45 ? -5.711 13.005 4.344 1.00 0.00 45 HIS A C 14
ATOM 22628 O O . HIS A 1 45 ? -6.742 13.099 3.678 1.00 0.00 45 HIS A O 14
ATOM 22643 N N . PHE A 1 46 ? -4.867 11.985 4.231 1.00 0.00 46 PHE A N 14
ATOM 22644 C CA . PHE A 1 46 ? -5.110 10.892 3.296 1.00 0.00 46 PHE A CA 14
ATOM 22645 C C . PHE A 1 46 ? -4.572 9.575 3.848 1.00 0.00 46 PHE A C 14
ATOM 22646 O O . PHE A 1 46 ? -3.458 9.515 4.368 1.00 0.00 46 PHE A O 14
ATOM 22663 N N . LYS A 1 47 ? -5.372 8.520 3.730 1.00 0.00 47 LYS A N 14
ATOM 22664 C CA . LYS A 1 47 ? -4.979 7.203 4.216 1.00 0.00 47 LYS A CA 14
ATOM 22665 C C . LYS A 1 47 ? -5.546 6.103 3.324 1.00 0.00 47 LYS A C 14
ATOM 22666 O O . LYS A 1 47 ? -6.625 6.250 2.750 1.00 0.00 47 LYS A O 14
ATOM 22685 N N . VAL A 1 48 ? -4.812 5.000 3.214 1.00 0.00 48 VAL A N 14
ATOM 22686 C CA . VAL A 1 48 ? -5.244 3.874 2.394 1.00 0.00 48 VAL A CA 14
ATOM 22687 C C . VAL A 1 48 ? -4.981 2.548 3.100 1.00 0.00 48 VAL A C 14
ATOM 22688 O O . VAL A 1 48 ? -3.908 2.335 3.664 1.00 0.00 48 VAL A O 14
ATOM 22701 N N . VAL A 1 49 ? -5.969 1.659 3.064 1.00 0.00 49 VAL A N 14
ATOM 22702 C CA . VAL A 1 49 ? -5.844 0.352 3.698 1.00 0.00 49 VAL A CA 14
ATOM 22703 C C . VAL A 1 49 ? -5.887 -0.767 2.664 1.00 0.00 49 VAL A C 14
ATOM 22704 O O . VAL A 1 49 ? -6.844 -0.883 1.897 1.00 0.00 49 VAL A O 14
ATOM 22717 N N . LEU A 1 50 ? -4.845 -1.591 2.648 1.00 0.00 50 LEU A N 14
ATOM 22718 C CA . LEU A 1 50 ? -4.763 -2.703 1.708 1.00 0.00 50 LEU A CA 14
ATOM 22719 C C . LEU A 1 50 ? -4.215 -3.953 2.390 1.00 0.00 50 LEU A C 14
ATOM 22720 O O . LEU A 1 50 ? -3.028 -4.031 2.706 1.00 0.00 50 LEU A O 14
ATOM 22736 N N . VAL A 1 51 ? -5.088 -4.930 2.612 1.00 0.00 51 VAL A N 14
ATOM 22737 C CA . VAL A 1 51 ? -4.691 -6.178 3.253 1.00 0.00 51 VAL A CA 14
ATOM 22738 C C . VAL A 1 51 ? -4.263 -7.215 2.220 1.00 0.00 51 VAL A C 14
ATOM 22739 O O . VAL A 1 51 ? -5.007 -7.522 1.289 1.00 0.00 51 VAL A O 14
ATOM 22752 N N . SER A 1 52 ? -3.059 -7.751 2.392 1.00 0.00 52 SER A N 14
ATOM 22753 C CA . SER A 1 52 ? -2.530 -8.752 1.472 1.00 0.00 52 SER A CA 14
ATOM 22754 C C . SER A 1 52 ? -1.556 -9.684 2.186 1.00 0.00 52 SER A C 14
ATOM 22755 O O . SER A 1 52 ? -0.977 -9.327 3.212 1.00 0.00 52 SER A O 14
ATOM 22763 N N . ASP A 1 53 ? -1.380 -10.880 1.635 1.00 0.00 53 ASP A N 14
ATOM 22764 C CA . ASP A 1 53 ? -0.475 -11.864 2.216 1.00 0.00 53 ASP A CA 14
ATOM 22765 C C . ASP A 1 53 ? 0.970 -11.575 1.822 1.00 0.00 53 ASP A C 14
ATOM 22766 O O . ASP A 1 53 ? 1.892 -11.777 2.612 1.00 0.00 53 ASP A O 14
ATOM 22775 N N . ARG A 1 54 ? 1.159 -11.102 0.594 1.00 0.00 54 ARG A N 14
ATOM 22776 C CA . ARG A 1 54 ? 2.492 -10.787 0.094 1.00 0.00 54 ARG A CA 14
ATOM 22777 C C . ARG A 1 54 ? 3.354 -10.173 1.193 1.00 0.00 54 ARG A C 14
ATOM 22778 O O . ARG A 1 54 ? 4.574 -10.338 1.205 1.00 0.00 54 ARG A O 14
ATOM 22799 N N . PHE A 1 55 ? 2.711 -9.463 2.115 1.00 0.00 55 PHE A N 14
ATOM 22800 C CA . PHE A 1 55 ? 3.419 -8.822 3.217 1.00 0.00 55 PHE A CA 14
ATOM 22801 C C . PHE A 1 55 ? 3.508 -9.755 4.421 1.00 0.00 55 PHE A C 14
ATOM 22802 O O . PHE A 1 55 ? 3.363 -9.326 5.566 1.00 0.00 55 PHE A O 14
ATOM 22819 N N . THR A 1 56 ? 3.747 -11.035 4.154 1.00 0.00 56 THR A N 14
ATOM 22820 C CA . THR A 1 56 ? 3.854 -12.030 5.214 1.00 0.00 56 THR A CA 14
ATOM 22821 C C . THR A 1 56 ? 5.304 -12.221 5.645 1.00 0.00 56 THR A C 14
ATOM 22822 O O . THR A 1 56 ? 5.607 -12.262 6.837 1.00 0.00 56 THR A O 14
ATOM 22833 N N . GLY A 1 57 ? 6.197 -12.337 4.667 1.00 0.00 57 GLY A N 14
ATOM 22834 C CA . GLY A 1 57 ? 7.605 -12.521 4.966 1.00 0.00 57 GLY A CA 14
ATOM 22835 C C . GLY A 1 57 ? 8.504 -11.731 4.036 1.00 0.00 57 GLY A C 14
ATOM 22836 O O . GLY A 1 57 ? 9.581 -12.194 3.663 1.00 0.00 57 GLY A O 14
ATOM 22840 N N . GLU A 1 58 ? 8.059 -10.536 3.659 1.00 0.00 58 GLU A N 14
ATOM 22841 C CA . GLU A 1 58 ? 8.831 -9.682 2.765 1.00 0.00 58 GLU A CA 14
ATOM 22842 C C . GLU A 1 58 ? 9.686 -8.696 3.556 1.00 0.00 58 GLU A C 14
ATOM 22843 O O . GLU A 1 58 ? 9.597 -8.626 4.782 1.00 0.00 58 GLU A O 14
ATOM 22855 N N . ARG A 1 59 ? 10.514 -7.937 2.846 1.00 0.00 59 ARG A N 14
ATOM 22856 C CA . ARG A 1 59 ? 11.387 -6.957 3.481 1.00 0.00 59 ARG A CA 14
ATOM 22857 C C . ARG A 1 59 ? 10.582 -5.994 4.349 1.00 0.00 59 ARG A C 14
ATOM 22858 O O . ARG A 1 59 ? 9.354 -6.065 4.398 1.00 0.00 59 ARG A O 14
ATOM 22879 N N . PHE A 1 60 ? 11.282 -5.096 5.033 1.00 0.00 60 PHE A N 14
ATOM 22880 C CA . PHE A 1 60 ? 10.633 -4.120 5.901 1.00 0.00 60 PHE A CA 14
ATOM 22881 C C . PHE A 1 60 ? 10.208 -2.886 5.109 1.00 0.00 60 PHE A C 14
ATOM 22882 O O . PHE A 1 60 ? 9.143 -2.316 5.350 1.00 0.00 60 PHE A O 14
ATOM 22899 N N . LEU A 1 61 ? 11.048 -2.479 4.164 1.00 0.00 61 LEU A N 14
ATOM 22900 C CA . LEU A 1 61 ? 10.761 -1.313 3.336 1.00 0.00 61 LEU A CA 14
ATOM 22901 C C . LEU A 1 61 ? 9.953 -1.706 2.103 1.00 0.00 61 LEU A C 14
ATOM 22902 O O . LEU A 1 61 ? 8.930 -1.094 1.799 1.00 0.00 61 LEU A O 14
ATOM 22918 N N . ASN A 1 62 ? 10.419 -2.732 1.399 1.00 0.00 62 ASN A N 14
ATOM 22919 C CA . ASN A 1 62 ? 9.738 -3.208 0.200 1.00 0.00 62 ASN A CA 14
ATOM 22920 C C . ASN A 1 62 ? 8.233 -3.301 0.430 1.00 0.00 62 ASN A C 14
ATOM 22921 O O . ASN A 1 62 ? 7.440 -2.821 -0.380 1.00 0.00 62 ASN A O 14
ATOM 22932 N N . ARG A 1 63 ? 7.847 -3.921 1.540 1.00 0.00 63 ARG A N 14
ATOM 22933 C CA . ARG A 1 63 ? 6.437 -4.078 1.877 1.00 0.00 63 ARG A CA 14
ATOM 22934 C C . ARG A 1 63 ? 5.646 -2.829 1.501 1.00 0.00 63 ARG A C 14
ATOM 22935 O O . ARG A 1 63 ? 4.502 -2.916 1.054 1.00 0.00 63 ARG A O 14
ATOM 22956 N N . HIS A 1 64 ? 6.263 -1.666 1.687 1.00 0.00 64 HIS A N 14
ATOM 22957 C CA . HIS A 1 64 ? 5.617 -0.398 1.367 1.00 0.00 64 HIS A CA 14
ATOM 22958 C C . HIS A 1 64 ? 5.948 0.037 -0.057 1.00 0.00 64 HIS A C 14
ATOM 22959 O O . HIS A 1 64 ? 5.054 0.316 -0.855 1.00 0.00 64 HIS A O 14
ATOM 22974 N N . ARG A 1 65 ? 7.239 0.094 -0.368 1.00 0.00 65 ARG A N 14
ATOM 22975 C CA . ARG A 1 65 ? 7.689 0.497 -1.695 1.00 0.00 65 ARG A CA 14
ATOM 22976 C C . ARG A 1 65 ? 6.764 -0.059 -2.774 1.00 0.00 65 ARG A C 14
ATOM 22977 O O . ARG A 1 65 ? 6.160 0.695 -3.536 1.00 0.00 65 ARG A O 14
ATOM 22998 N N . MET A 1 66 ? 6.660 -1.382 -2.832 1.00 0.00 66 MET A N 14
ATOM 22999 C CA . MET A 1 66 ? 5.809 -2.039 -3.818 1.00 0.00 66 MET A CA 14
ATOM 23000 C C . MET A 1 66 ? 4.522 -1.250 -4.037 1.00 0.00 66 MET A C 14
ATOM 23001 O O . MET A 1 66 ? 4.132 -0.985 -5.174 1.00 0.00 66 MET A O 14
ATOM 23015 N N . ILE A 1 67 ? 3.868 -0.878 -2.942 1.00 0.00 67 ILE A N 14
ATOM 23016 C CA . ILE A 1 67 ? 2.626 -0.118 -3.016 1.00 0.00 67 ILE A CA 14
ATOM 23017 C C . ILE A 1 67 ? 2.818 1.174 -3.802 1.00 0.00 67 ILE A C 14
ATOM 23018 O O . ILE A 1 67 ? 2.143 1.409 -4.804 1.00 0.00 67 ILE A O 14
ATOM 23034 N N . TYR A 1 68 ? 3.743 2.008 -3.341 1.00 0.00 68 TYR A N 14
ATOM 23035 C CA . TYR A 1 68 ? 4.024 3.278 -4.000 1.00 0.00 68 TYR A CA 14
ATOM 23036 C C . TYR A 1 68 ? 4.317 3.069 -5.483 1.00 0.00 68 TYR A C 14
ATOM 23037 O O . TYR A 1 68 ? 3.661 3.653 -6.345 1.00 0.00 68 TYR A O 14
ATOM 23055 N N . SER A 1 69 ? 5.307 2.231 -5.771 1.00 0.00 69 SER A N 14
ATOM 23056 C CA . SER A 1 69 ? 5.691 1.946 -7.149 1.00 0.00 69 SER A CA 14
ATOM 23057 C C . SER A 1 69 ? 4.463 1.887 -8.053 1.00 0.00 69 SER A C 14
ATOM 23058 O O . SER A 1 69 ? 4.482 2.384 -9.180 1.00 0.00 69 SER A O 14
ATOM 23066 N N . THR A 1 70 ? 3.395 1.274 -7.552 1.00 0.00 70 THR A N 14
ATOM 23067 C CA . THR A 1 70 ? 2.159 1.148 -8.313 1.00 0.00 70 THR A CA 14
ATOM 23068 C C . THR A 1 70 ? 1.669 2.508 -8.795 1.00 0.00 70 THR A C 14
ATOM 23069 O O . THR A 1 70 ? 1.492 2.726 -9.995 1.00 0.00 70 THR A O 14
ATOM 23080 N N . LEU A 1 71 ? 1.452 3.421 -7.855 1.00 0.00 71 LEU A N 14
ATOM 23081 C CA . LEU A 1 71 ? 0.983 4.762 -8.185 1.00 0.00 71 LEU A CA 14
ATOM 23082 C C . LEU A 1 71 ? 1.904 5.823 -7.591 1.00 0.00 71 LEU A C 14
ATOM 23083 O O . LEU A 1 71 ? 1.444 6.807 -7.013 1.00 0.00 71 LEU A O 14
ATOM 23099 N N . ALA A 1 72 ? 3.209 5.616 -7.741 1.00 0.00 72 ALA A N 14
ATOM 23100 C CA . ALA A 1 72 ? 4.195 6.557 -7.224 1.00 0.00 72 ALA A CA 14
ATOM 23101 C C . ALA A 1 72 ? 4.140 7.881 -7.978 1.00 0.00 72 ALA A C 14
ATOM 23102 O O . ALA A 1 72 ? 4.389 8.942 -7.406 1.00 0.00 72 ALA A O 14
ATOM 23109 N N . GLU A 1 73 ? 3.813 7.810 -9.265 1.00 0.00 73 GLU A N 14
ATOM 23110 C CA . GLU A 1 73 ? 3.727 9.005 -10.097 1.00 0.00 73 GLU A CA 14
ATOM 23111 C C . GLU A 1 73 ? 2.332 9.620 -10.023 1.00 0.00 73 GLU A C 14
ATOM 23112 O O . GLU A 1 73 ? 2.185 10.826 -9.829 1.00 0.00 73 GLU A O 14
ATOM 23124 N N . GLU A 1 74 ? 1.312 8.782 -10.179 1.00 0.00 74 GLU A N 14
ATOM 23125 C CA . GLU A 1 74 ? -0.070 9.243 -10.131 1.00 0.00 74 GLU A CA 14
ATOM 23126 C C . GLU A 1 74 ? -0.339 10.022 -8.847 1.00 0.00 74 GLU A C 14
ATOM 23127 O O . GLU A 1 74 ? -0.917 11.110 -8.876 1.00 0.00 74 GLU A O 14
ATOM 23139 N N . LEU A 1 75 ? 0.083 9.458 -7.720 1.00 0.00 75 LEU A N 14
ATOM 23140 C CA . LEU A 1 75 ? -0.113 10.098 -6.424 1.00 0.00 75 LEU A CA 14
ATOM 23141 C C . LEU A 1 75 ? 0.617 11.436 -6.362 1.00 0.00 75 LEU A C 14
ATOM 23142 O O . LEU A 1 75 ? 0.369 12.250 -5.472 1.00 0.00 75 LEU A O 14
ATOM 23158 N N . SER A 1 76 ? 1.517 11.658 -7.314 1.00 0.00 76 SER A N 14
ATOM 23159 C CA . SER A 1 76 ? 2.285 12.897 -7.367 1.00 0.00 76 SER A CA 14
ATOM 23160 C C . SER A 1 76 ? 1.621 13.908 -8.297 1.00 0.00 76 SER A C 14
ATOM 23161 O O . SER A 1 76 ? 2.239 14.891 -8.708 1.00 0.00 76 SER A O 14
ATOM 23169 N N . THR A 1 77 ? 0.358 13.659 -8.627 1.00 0.00 77 THR A N 14
ATOM 23170 C CA . THR A 1 77 ? -0.391 14.545 -9.510 1.00 0.00 77 THR A CA 14
ATOM 23171 C C . THR A 1 77 ? -1.258 15.511 -8.711 1.00 0.00 77 THR A C 14
ATOM 23172 O O . THR A 1 77 ? -1.137 16.729 -8.848 1.00 0.00 77 THR A O 14
ATOM 23183 N N . THR A 1 78 ? -2.134 14.961 -7.876 1.00 0.00 78 THR A N 14
ATOM 23184 C CA . THR A 1 78 ? -3.023 15.775 -7.055 1.00 0.00 78 THR A CA 14
ATOM 23185 C C . THR A 1 78 ? -2.691 15.628 -5.575 1.00 0.00 78 THR A C 14
ATOM 23186 O O . THR A 1 78 ? -2.738 16.599 -4.819 1.00 0.00 78 THR A O 14
ATOM 23197 N N . VAL A 1 79 ? -2.357 14.409 -5.166 1.00 0.00 79 VAL A N 14
ATOM 23198 C CA . VAL A 1 79 ? -2.015 14.136 -3.775 1.00 0.00 79 VAL A CA 14
ATOM 23199 C C . VAL A 1 79 ? -0.552 14.457 -3.495 1.00 0.00 79 VAL A C 14
ATOM 23200 O O . VAL A 1 79 ? 0.283 14.438 -4.399 1.00 0.00 79 VAL A O 14
ATOM 23213 N N . HIS A 1 80 ? -0.247 14.751 -2.235 1.00 0.00 80 HIS A N 14
ATOM 23214 C CA . HIS A 1 80 ? 1.118 15.075 -1.834 1.00 0.00 80 HIS A CA 14
ATOM 23215 C C . HIS A 1 80 ? 1.637 14.070 -0.811 1.00 0.00 80 HIS A C 14
ATOM 23216 O O . HIS A 1 80 ? 2.704 13.483 -0.989 1.00 0.00 80 HIS A O 14
ATOM 23231 N N . ALA A 1 81 ? 0.876 13.877 0.262 1.00 0.00 81 ALA A N 14
ATOM 23232 C CA . ALA A 1 81 ? 1.259 12.943 1.312 1.00 0.00 81 ALA A CA 14
ATOM 23233 C C . ALA A 1 81 ? 0.205 11.856 1.491 1.00 0.00 81 ALA A C 14
ATOM 23234 O O . ALA A 1 81 ? -0.950 12.026 1.098 1.00 0.00 81 ALA A O 14
ATOM 23241 N N . LEU A 1 82 ? 0.609 10.738 2.085 1.00 0.00 82 LEU A N 14
ATOM 23242 C CA . LEU A 1 82 ? -0.301 9.622 2.315 1.00 0.00 82 LEU A CA 14
ATOM 23243 C C . LEU A 1 82 ? 0.249 8.681 3.382 1.00 0.00 82 LEU A C 14
ATOM 23244 O O . LEU A 1 82 ? 1.450 8.666 3.650 1.00 0.00 82 LEU A O 14
ATOM 23260 N N . ALA A 1 83 ? -0.637 7.897 3.986 1.00 0.00 83 ALA A N 14
ATOM 23261 C CA . ALA A 1 83 ? -0.239 6.950 5.021 1.00 0.00 83 ALA A CA 14
ATOM 23262 C C . ALA A 1 83 ? -0.682 5.534 4.669 1.00 0.00 83 ALA A C 14
ATOM 23263 O O . ALA A 1 83 ? -1.826 5.150 4.918 1.00 0.00 83 ALA A O 14
ATOM 23270 N N . LEU A 1 84 ? 0.229 4.761 4.089 1.00 0.00 84 LEU A N 14
ATOM 23271 C CA . LEU A 1 84 ? -0.069 3.386 3.702 1.00 0.00 84 LEU A CA 14
ATOM 23272 C C . LEU A 1 84 ? -0.113 2.474 4.923 1.00 0.00 84 LEU A C 14
ATOM 23273 O O . LEU A 1 84 ? 0.826 2.439 5.719 1.00 0.00 84 LEU A O 14
ATOM 23289 N N . HIS A 1 85 ? -1.209 1.735 5.065 1.00 0.00 85 HIS A N 14
ATOM 23290 C CA . HIS A 1 85 ? -1.374 0.820 6.188 1.00 0.00 85 HIS A CA 14
ATOM 23291 C C . HIS A 1 85 ? -1.595 -0.608 5.698 1.00 0.00 85 HIS A C 14
ATOM 23292 O O . HIS A 1 85 ? -2.730 -1.081 5.620 1.00 0.00 85 HIS A O 14
ATOM 23307 N N . THR A 1 86 ? -0.504 -1.291 5.367 1.00 0.00 86 THR A N 14
ATOM 23308 C CA . THR A 1 86 ? -0.579 -2.663 4.882 1.00 0.00 86 THR A CA 14
ATOM 23309 C C . THR A 1 86 ? -0.580 -3.656 6.039 1.00 0.00 86 THR A C 14
ATOM 23310 O O . THR A 1 86 ? 0.408 -3.781 6.763 1.00 0.00 86 THR A O 14
ATOM 23321 N N . TYR A 1 87 ? -1.694 -4.359 6.208 1.00 0.00 87 TYR A N 14
ATOM 23322 C CA . TYR A 1 87 ? -1.824 -5.340 7.279 1.00 0.00 87 TYR A CA 14
ATOM 23323 C C . TYR A 1 87 ? -1.980 -6.748 6.712 1.00 0.00 87 TYR A C 14
ATOM 23324 O O . TYR A 1 87 ? -2.334 -6.926 5.546 1.00 0.00 87 TYR A O 14
ATOM 23342 N N . THR A 1 88 ? -1.715 -7.748 7.547 1.00 0.00 88 THR A N 14
ATOM 23343 C CA . THR A 1 88 ? -1.825 -9.140 7.132 1.00 0.00 88 THR A CA 14
ATOM 23344 C C . THR A 1 88 ? -3.182 -9.722 7.513 1.00 0.00 88 THR A C 14
ATOM 23345 O O . THR A 1 88 ? -3.682 -9.486 8.613 1.00 0.00 88 THR A O 14
ATOM 23356 N N . ILE A 1 89 ? -3.772 -10.483 6.597 1.00 0.00 89 ILE A N 14
ATOM 23357 C CA . ILE A 1 89 ? -5.070 -11.100 6.839 1.00 0.00 89 ILE A CA 14
ATOM 23358 C C . ILE A 1 89 ? -5.230 -11.489 8.305 1.00 0.00 89 ILE A C 14
ATOM 23359 O O . ILE A 1 89 ? -6.296 -11.312 8.894 1.00 0.00 89 ILE A O 14
ATOM 23375 N N . LYS A 1 90 ? -4.161 -12.019 8.891 1.00 0.00 90 LYS A N 14
ATOM 23376 C CA . LYS A 1 90 ? -4.180 -12.431 10.289 1.00 0.00 90 LYS A CA 14
ATOM 23377 C C . LYS A 1 90 ? -4.426 -11.236 11.205 1.00 0.00 90 LYS A C 14
ATOM 23378 O O . LYS A 1 90 ? -5.407 -11.204 11.947 1.00 0.00 90 LYS A O 14
ATOM 23397 N N . GLU A 1 91 ? -3.530 -10.256 11.146 1.00 0.00 91 GLU A N 14
ATOM 23398 C CA . GLU A 1 91 ? -3.653 -9.059 11.970 1.00 0.00 91 GLU A CA 14
ATOM 23399 C C . GLU A 1 91 ? -5.065 -8.486 11.891 1.00 0.00 91 GLU A C 14
ATOM 23400 O O . GLU A 1 91 ? -5.650 -8.109 12.906 1.00 0.00 91 GLU A O 14
ATOM 23412 N N . TRP A 1 92 ? -5.604 -8.423 10.679 1.00 0.00 92 TRP A N 14
ATOM 23413 C CA . TRP A 1 92 ? -6.947 -7.896 10.466 1.00 0.00 92 TRP A CA 14
ATOM 23414 C C . TRP A 1 92 ? -7.997 -8.818 11.077 1.00 0.00 92 TRP A C 14
ATOM 23415 O O . TRP A 1 92 ? -8.878 -8.369 11.809 1.00 0.00 92 TRP A O 14
ATOM 23436 N N . GLU A 1 93 ? -7.896 -10.107 10.770 1.00 0.00 93 GLU A N 14
ATOM 23437 C CA . GLU A 1 93 ? -8.839 -11.091 11.289 1.00 0.00 93 GLU A CA 14
ATOM 23438 C C . GLU A 1 93 ? -9.247 -10.751 12.720 1.00 0.00 93 GLU A C 14
ATOM 23439 O O . GLU A 1 93 ? -10.387 -10.979 13.123 1.00 0.00 93 GLU A O 14
ATOM 23451 N N . GLY A 1 94 ? -8.305 -10.205 13.484 1.00 0.00 94 GLY A N 14
ATOM 23452 C CA . GLY A 1 94 ? -8.585 -9.844 14.861 1.00 0.00 94 GLY A CA 14
ATOM 23453 C C . GLY A 1 94 ? -7.523 -8.937 15.450 1.00 0.00 94 GLY A C 14
ATOM 23454 O O . GLY A 1 94 ? -6.862 -9.294 16.427 1.00 0.00 94 GLY A O 14
ATOM 23458 N N . LEU A 1 95 ? -7.355 -7.761 14.855 1.00 0.00 95 LEU A N 14
ATOM 23459 C CA . LEU A 1 95 ? -6.363 -6.800 15.325 1.00 0.00 95 LEU A CA 14
ATOM 23460 C C . LEU A 1 95 ? -6.695 -6.321 16.735 1.00 0.00 95 LEU A C 14
ATOM 23461 O O . LEU A 1 95 ? -5.824 -6.267 17.603 1.00 0.00 95 LEU A O 14
ATOM 23477 N N . GLN A 1 96 ? -7.959 -5.976 16.954 1.00 0.00 96 GLN A N 14
ATOM 23478 C CA . GLN A 1 96 ? -8.406 -5.503 18.259 1.00 0.00 96 GLN A CA 14
ATOM 23479 C C . GLN A 1 96 ? -8.042 -6.501 19.354 1.00 0.00 96 GLN A C 14
ATOM 23480 O O . GLN A 1 96 ? -7.504 -6.125 20.395 1.00 0.00 96 GLN A O 14
ATOM 23494 N N . ASP A 1 97 ? -8.341 -7.772 19.111 1.00 0.00 97 ASP A N 14
ATOM 23495 C CA . ASP A 1 97 ? -8.044 -8.825 20.076 1.00 0.00 97 ASP A CA 14
ATOM 23496 C C . ASP A 1 97 ? -7.577 -10.094 19.370 1.00 0.00 97 ASP A C 14
ATOM 23497 O O . ASP A 1 97 ? -8.012 -10.395 18.258 1.00 0.00 97 ASP A O 14
ATOM 23506 N N . THR A 1 98 ? -6.687 -10.834 20.023 1.00 0.00 98 THR A N 14
ATOM 23507 C CA . THR A 1 98 ? -6.158 -12.069 19.458 1.00 0.00 98 THR A CA 14
ATOM 23508 C C . THR A 1 98 ? -6.204 -13.204 20.475 1.00 0.00 98 THR A C 14
ATOM 23509 O O . THR A 1 98 ? -5.616 -13.109 21.552 1.00 0.00 98 THR A O 14
ATOM 23520 N N . VAL A 1 99 ? -6.906 -14.277 20.126 1.00 0.00 99 VAL A N 14
ATOM 23521 C CA . VAL A 1 99 ? -7.026 -15.432 21.009 1.00 0.00 99 VAL A CA 14
ATOM 23522 C C . VAL A 1 99 ? -5.750 -16.265 21.001 1.00 0.00 99 VAL A C 14
ATOM 23523 O O . VAL A 1 99 ? -5.032 -16.311 20.002 1.00 0.00 99 VAL A O 14
ATOM 23536 N N . PHE A 1 100 ? -5.473 -16.924 22.121 1.00 0.00 100 PHE A N 14
ATOM 23537 C CA . PHE A 1 100 ? -4.282 -17.756 22.244 1.00 0.00 100 PHE A CA 14
ATOM 23538 C C . PHE A 1 100 ? -4.087 -18.614 20.998 1.00 0.00 100 PHE A C 14
ATOM 23539 O O . PHE A 1 100 ? -5.049 -18.965 20.316 1.00 0.00 100 PHE A O 14
ATOM 23556 N N . ALA A 1 101 ? -2.834 -18.947 20.706 1.00 0.00 101 ALA A N 14
ATOM 23557 C CA . ALA A 1 101 ? -2.511 -19.764 19.543 1.00 0.00 101 ALA A CA 14
ATOM 23558 C C . ALA A 1 101 ? -3.316 -21.059 19.542 1.00 0.00 101 ALA A C 14
ATOM 23559 O O . ALA A 1 101 ? -3.840 -21.475 18.509 1.00 0.00 101 ALA A O 14
ATOM 23566 N N . SER A 1 102 ? -3.409 -21.693 20.706 1.00 0.00 102 SER A N 14
ATOM 23567 C CA . SER A 1 102 ? -4.147 -22.944 20.838 1.00 0.00 102 SER A CA 14
ATOM 23568 C C . SER A 1 102 ? -4.416 -23.264 22.306 1.00 0.00 102 SER A C 14
ATOM 23569 O O . SER A 1 102 ? -3.514 -23.265 23.143 1.00 0.00 102 SER A O 14
ATOM 23577 N N . PRO A 1 103 ? -5.689 -23.542 22.626 1.00 0.00 103 PRO A N 14
ATOM 23578 C CA . PRO A 1 103 ? -6.108 -23.868 23.992 1.00 0.00 103 PRO A CA 14
ATOM 23579 C C . PRO A 1 103 ? -5.594 -25.230 24.446 1.00 0.00 103 PRO A C 14
ATOM 23580 O O . PRO A 1 103 ? -5.421 -26.153 23.649 1.00 0.00 103 PRO A O 14
ATOM 23591 N N . PRO A 1 104 ? -5.343 -25.362 25.757 1.00 0.00 104 PRO A N 14
ATOM 23592 C CA . PRO A 1 104 ? -4.846 -26.608 26.347 1.00 0.00 104 PRO A CA 14
ATOM 23593 C C . PRO A 1 104 ? -5.896 -27.714 26.337 1.00 0.00 104 PRO A C 14
ATOM 23594 O O . PRO A 1 104 ? -6.846 -27.688 27.121 1.00 0.00 104 PRO A O 14
ATOM 23605 N N . CYS A 1 105 ? -5.720 -28.683 25.446 1.00 0.00 105 CYS A N 14
ATOM 23606 C CA . CYS A 1 105 ? -6.653 -29.798 25.334 1.00 0.00 105 CYS A CA 14
ATOM 23607 C C . CYS A 1 105 ? -6.089 -31.048 26.002 1.00 0.00 105 CYS A C 14
ATOM 23608 O O . CYS A 1 105 ? -4.931 -31.073 26.417 1.00 0.00 105 CYS A O 14
ATOM 23616 N N . ARG A 1 106 ? -6.917 -32.083 26.103 1.00 0.00 106 ARG A N 14
ATOM 23617 C CA . ARG A 1 106 ? -6.502 -33.336 26.723 1.00 0.00 106 ARG A CA 14
ATOM 23618 C C . ARG A 1 106 ? -6.698 -34.508 25.765 1.00 0.00 106 ARG A C 14
ATOM 23619 O O . ARG A 1 106 ? -7.607 -34.500 24.937 1.00 0.00 106 ARG A O 14
ATOM 23640 N N . GLY A 1 107 ? -5.837 -35.514 25.885 1.00 0.00 107 GLY A N 14
ATOM 23641 C CA . GLY A 1 107 ? -5.933 -36.678 25.024 1.00 0.00 107 GLY A CA 14
ATOM 23642 C C . GLY A 1 107 ? -4.842 -37.694 25.299 1.00 0.00 107 GLY A C 14
ATOM 23643 O O . GLY A 1 107 ? -4.899 -38.823 24.813 1.00 0.00 107 GLY A O 14
ATOM 23647 N N . GLY A 1 1 ? -28.400 -0.834 -17.308 1.00 0.00 1 GLY A N 15
ATOM 23648 C CA . GLY A 1 1 ? -27.107 -0.198 -17.475 1.00 0.00 1 GLY A CA 15
ATOM 23649 C C . GLY A 1 1 ? -26.886 0.935 -16.492 1.00 0.00 1 GLY A C 15
ATOM 23650 O O . GLY A 1 1 ? -27.715 1.175 -15.615 1.00 0.00 1 GLY A O 15
ATOM 23654 N N . SER A 1 2 ? -25.764 1.632 -16.638 1.00 0.00 2 SER A N 15
ATOM 23655 C CA . SER A 1 2 ? -25.433 2.742 -15.752 1.00 0.00 2 SER A CA 15
ATOM 23656 C C . SER A 1 2 ? -26.400 3.905 -15.954 1.00 0.00 2 SER A C 15
ATOM 23657 O O . SER A 1 2 ? -27.162 3.932 -16.921 1.00 0.00 2 SER A O 15
ATOM 23665 N N . SER A 1 3 ? -26.363 4.864 -15.035 1.00 0.00 3 SER A N 15
ATOM 23666 C CA . SER A 1 3 ? -27.238 6.028 -15.109 1.00 0.00 3 SER A CA 15
ATOM 23667 C C . SER A 1 3 ? -26.428 7.320 -15.075 1.00 0.00 3 SER A C 15
ATOM 23668 O O . SER A 1 3 ? -26.657 8.231 -15.870 1.00 0.00 3 SER A O 15
ATOM 23676 N N . GLY A 1 4 ? -25.478 7.392 -14.147 1.00 0.00 4 GLY A N 15
ATOM 23677 C CA . GLY A 1 4 ? -24.647 8.576 -14.026 1.00 0.00 4 GLY A CA 15
ATOM 23678 C C . GLY A 1 4 ? -23.419 8.337 -13.170 1.00 0.00 4 GLY A C 15
ATOM 23679 O O . GLY A 1 4 ? -22.468 7.688 -13.604 1.00 0.00 4 GLY A O 15
ATOM 23683 N N . SER A 1 5 ? -23.439 8.864 -11.950 1.00 0.00 5 SER A N 15
ATOM 23684 C CA . SER A 1 5 ? -22.316 8.710 -11.033 1.00 0.00 5 SER A CA 15
ATOM 23685 C C . SER A 1 5 ? -20.990 8.749 -11.786 1.00 0.00 5 SER A C 15
ATOM 23686 O O . SER A 1 5 ? -20.094 7.943 -11.531 1.00 0.00 5 SER A O 15
ATOM 23694 N N . SER A 1 6 ? -20.871 9.692 -12.715 1.00 0.00 6 SER A N 15
ATOM 23695 C CA . SER A 1 6 ? -19.657 9.835 -13.509 1.00 0.00 6 SER A CA 15
ATOM 23696 C C . SER A 1 6 ? -18.839 11.035 -13.039 1.00 0.00 6 SER A C 15
ATOM 23697 O O . SER A 1 6 ? -19.336 12.159 -12.993 1.00 0.00 6 SER A O 15
ATOM 23705 N N . GLY A 1 7 ? -17.580 10.785 -12.691 1.00 0.00 7 GLY A N 15
ATOM 23706 C CA . GLY A 1 7 ? -16.712 11.853 -12.229 1.00 0.00 7 GLY A CA 15
ATOM 23707 C C . GLY A 1 7 ? -15.248 11.462 -12.253 1.00 0.00 7 GLY A C 15
ATOM 23708 O O . GLY A 1 7 ? -14.916 10.279 -12.330 1.00 0.00 7 GLY A O 15
ATOM 23712 N N . MET A 1 8 ? -14.370 12.457 -12.190 1.00 0.00 8 MET A N 15
ATOM 23713 C CA . MET A 1 8 ? -12.933 12.210 -12.206 1.00 0.00 8 MET A CA 15
ATOM 23714 C C . MET A 1 8 ? -12.327 12.437 -10.824 1.00 0.00 8 MET A C 15
ATOM 23715 O O . MET A 1 8 ? -11.756 13.492 -10.552 1.00 0.00 8 MET A O 15
ATOM 23729 N N . MET A 1 9 ? -12.457 11.439 -9.955 1.00 0.00 9 MET A N 15
ATOM 23730 C CA . MET A 1 9 ? -11.922 11.530 -8.602 1.00 0.00 9 MET A CA 15
ATOM 23731 C C . MET A 1 9 ? -10.569 10.832 -8.505 1.00 0.00 9 MET A C 15
ATOM 23732 O O . MET A 1 9 ? -10.100 10.230 -9.471 1.00 0.00 9 MET A O 15
ATOM 23746 N N . ILE A 1 10 ? -9.947 10.917 -7.333 1.00 0.00 10 ILE A N 15
ATOM 23747 C CA . ILE A 1 10 ? -8.649 10.292 -7.111 1.00 0.00 10 ILE A CA 15
ATOM 23748 C C . ILE A 1 10 ? -8.800 8.942 -6.417 1.00 0.00 10 ILE A C 15
ATOM 23749 O O . ILE A 1 10 ? -8.088 7.989 -6.731 1.00 0.00 10 ILE A O 15
ATOM 23765 N N . ARG A 1 11 ? -9.734 8.869 -5.474 1.00 0.00 11 ARG A N 15
ATOM 23766 C CA . ARG A 1 11 ? -9.979 7.636 -4.736 1.00 0.00 11 ARG A CA 15
ATOM 23767 C C . ARG A 1 11 ? -10.111 6.450 -5.687 1.00 0.00 11 ARG A C 15
ATOM 23768 O O . ARG A 1 11 ? -9.390 5.461 -5.563 1.00 0.00 11 ARG A O 15
ATOM 23789 N N . GLU A 1 12 ? -11.036 6.558 -6.635 1.00 0.00 12 GLU A N 15
ATOM 23790 C CA . GLU A 1 12 ? -11.263 5.494 -7.606 1.00 0.00 12 GLU A CA 15
ATOM 23791 C C . GLU A 1 12 ? -10.011 5.245 -8.442 1.00 0.00 12 GLU A C 15
ATOM 23792 O O . GLU A 1 12 ? -9.611 4.100 -8.655 1.00 0.00 12 GLU A O 15
ATOM 23804 N N . ARG A 1 13 ? -9.397 6.325 -8.913 1.00 0.00 13 ARG A N 15
ATOM 23805 C CA . ARG A 1 13 ? -8.192 6.225 -9.727 1.00 0.00 13 ARG A CA 15
ATOM 23806 C C . ARG A 1 13 ? -7.121 5.405 -9.015 1.00 0.00 13 ARG A C 15
ATOM 23807 O O . ARG A 1 13 ? -6.305 4.741 -9.655 1.00 0.00 13 ARG A O 15
ATOM 23828 N N . ILE A 1 14 ? -7.129 5.456 -7.687 1.00 0.00 14 ILE A N 15
ATOM 23829 C CA . ILE A 1 14 ? -6.159 4.717 -6.888 1.00 0.00 14 ILE A CA 15
ATOM 23830 C C . ILE A 1 14 ? -6.520 3.237 -6.816 1.00 0.00 14 ILE A C 15
ATOM 23831 O O . ILE A 1 14 ? -5.726 2.376 -7.192 1.00 0.00 14 ILE A O 15
ATOM 23847 N N . GLU A 1 15 ? -7.724 2.950 -6.331 1.00 0.00 15 GLU A N 15
ATOM 23848 C CA . GLU A 1 15 ? -8.190 1.574 -6.210 1.00 0.00 15 GLU A CA 15
ATOM 23849 C C . GLU A 1 15 ? -8.199 0.881 -7.570 1.00 0.00 15 GLU A C 15
ATOM 23850 O O . GLU A 1 15 ? -7.569 -0.160 -7.751 1.00 0.00 15 GLU A O 15
ATOM 23862 N N . GLU A 1 16 ? -8.918 1.468 -8.522 1.00 0.00 16 GLU A N 15
ATOM 23863 C CA . GLU A 1 16 ? -9.009 0.907 -9.865 1.00 0.00 16 GLU A CA 15
ATOM 23864 C C . GLU A 1 16 ? -7.685 0.273 -10.281 1.00 0.00 16 GLU A C 15
ATOM 23865 O O . GLU A 1 16 ? -7.658 -0.689 -11.049 1.00 0.00 16 GLU A O 15
ATOM 23877 N N . LYS A 1 17 ? -6.587 0.820 -9.769 1.00 0.00 17 LYS A N 15
ATOM 23878 C CA . LYS A 1 17 ? -5.259 0.310 -10.086 1.00 0.00 17 LYS A CA 15
ATOM 23879 C C . LYS A 1 17 ? -4.903 -0.874 -9.192 1.00 0.00 17 LYS A C 15
ATOM 23880 O O . LYS A 1 17 ? -4.531 -1.942 -9.679 1.00 0.00 17 LYS A O 15
ATOM 23899 N N . LEU A 1 18 ? -5.021 -0.677 -7.884 1.00 0.00 18 LEU A N 15
ATOM 23900 C CA . LEU A 1 18 ? -4.713 -1.730 -6.922 1.00 0.00 18 LEU A CA 15
ATOM 23901 C C . LEU A 1 18 ? -5.518 -2.992 -7.219 1.00 0.00 18 LEU A C 15
ATOM 23902 O O . LEU A 1 18 ? -4.970 -4.093 -7.259 1.00 0.00 18 LEU A O 15
ATOM 23918 N N . ARG A 1 19 ? -6.819 -2.822 -7.429 1.00 0.00 19 ARG A N 15
ATOM 23919 C CA . ARG A 1 19 ? -7.699 -3.946 -7.723 1.00 0.00 19 ARG A CA 15
ATOM 23920 C C . ARG A 1 19 ? -6.998 -4.965 -8.618 1.00 0.00 19 ARG A C 15
ATOM 23921 O O . ARG A 1 19 ? -6.990 -6.160 -8.327 1.00 0.00 19 ARG A O 15
ATOM 23942 N N . ALA A 1 20 ? -6.412 -4.482 -9.709 1.00 0.00 20 ALA A N 15
ATOM 23943 C CA . ALA A 1 20 ? -5.707 -5.349 -10.645 1.00 0.00 20 ALA A CA 15
ATOM 23944 C C . ALA A 1 20 ? -4.227 -5.451 -10.292 1.00 0.00 20 ALA A C 15
ATOM 23945 O O . ALA A 1 20 ? -3.561 -6.423 -10.646 1.00 0.00 20 ALA A O 15
ATOM 23952 N N . ALA A 1 21 ? -3.720 -4.440 -9.594 1.00 0.00 21 ALA A N 15
ATOM 23953 C CA . ALA A 1 21 ? -2.318 -4.417 -9.192 1.00 0.00 21 ALA A CA 15
ATOM 23954 C C . ALA A 1 21 ? -1.937 -5.698 -8.459 1.00 0.00 21 ALA A C 15
ATOM 23955 O O . ALA A 1 21 ? -1.032 -6.420 -8.879 1.00 0.00 21 ALA A O 15
ATOM 23962 N N . PHE A 1 22 ? -2.631 -5.975 -7.360 1.00 0.00 22 PHE A N 15
ATOM 23963 C CA . PHE A 1 22 ? -2.363 -7.169 -6.566 1.00 0.00 22 PHE A CA 15
ATOM 23964 C C . PHE A 1 22 ? -3.611 -8.040 -6.457 1.00 0.00 22 PHE A C 15
ATOM 23965 O O . PHE A 1 22 ? -3.520 -9.267 -6.403 1.00 0.00 22 PHE A O 15
ATOM 23982 N N . GLN A 1 23 ? -4.774 -7.397 -6.425 1.00 0.00 23 GLN A N 15
ATOM 23983 C CA . GLN A 1 23 ? -6.039 -8.114 -6.320 1.00 0.00 23 GLN A CA 15
ATOM 23984 C C . GLN A 1 23 ? -6.228 -8.685 -4.919 1.00 0.00 23 GLN A C 15
ATOM 23985 O O . GLN A 1 23 ? -6.486 -9.875 -4.737 1.00 0.00 23 GLN A O 15
ATOM 23999 N N . PRO A 1 24 ? -6.095 -7.819 -3.904 1.00 0.00 24 PRO A N 15
ATOM 24000 C CA . PRO A 1 24 ? -6.247 -8.214 -2.500 1.00 0.00 24 PRO A CA 15
ATOM 24001 C C . PRO A 1 24 ? -7.690 -8.558 -2.148 1.00 0.00 24 PRO A C 15
ATOM 24002 O O . PRO A 1 24 ? -8.556 -8.617 -3.021 1.00 0.00 24 PRO A O 15
ATOM 24013 N N . VAL A 1 25 ? -7.943 -8.785 -0.862 1.00 0.00 25 VAL A N 15
ATOM 24014 C CA . VAL A 1 25 ? -9.282 -9.121 -0.394 1.00 0.00 25 VAL A CA 15
ATOM 24015 C C . VAL A 1 25 ? -9.983 -7.900 0.190 1.00 0.00 25 VAL A C 15
ATOM 24016 O O . VAL A 1 25 ? -11.211 -7.818 0.193 1.00 0.00 25 VAL A O 15
ATOM 24029 N N . PHE A 1 26 ? -9.194 -6.952 0.684 1.00 0.00 26 PHE A N 15
ATOM 24030 C CA . PHE A 1 26 ? -9.738 -5.733 1.272 1.00 0.00 26 PHE A CA 15
ATOM 24031 C C . PHE A 1 26 ? -9.178 -4.496 0.576 1.00 0.00 26 PHE A C 15
ATOM 24032 O O . PHE A 1 26 ? -8.034 -4.491 0.120 1.00 0.00 26 PHE A O 15
ATOM 24049 N N . LEU A 1 27 ? -9.993 -3.449 0.498 1.00 0.00 27 LEU A N 15
ATOM 24050 C CA . LEU A 1 27 ? -9.580 -2.205 -0.142 1.00 0.00 27 LEU A CA 15
ATOM 24051 C C . LEU A 1 27 ? -10.468 -1.046 0.298 1.00 0.00 27 LEU A C 15
ATOM 24052 O O . LEU A 1 27 ? -11.666 -1.030 0.021 1.00 0.00 27 LEU A O 15
ATOM 24068 N N . GLU A 1 28 ? -9.870 -0.076 0.984 1.00 0.00 28 GLU A N 15
ATOM 24069 C CA . GLU A 1 28 ? -10.607 1.088 1.461 1.00 0.00 28 GLU A CA 15
ATOM 24070 C C . GLU A 1 28 ? -9.738 2.341 1.407 1.00 0.00 28 GLU A C 15
ATOM 24071 O O . GLU A 1 28 ? -8.584 2.329 1.835 1.00 0.00 28 GLU A O 15
ATOM 24083 N N . VAL A 1 29 ? -10.302 3.422 0.877 1.00 0.00 29 VAL A N 15
ATOM 24084 C CA . VAL A 1 29 ? -9.580 4.685 0.767 1.00 0.00 29 VAL A CA 15
ATOM 24085 C C . VAL A 1 29 ? -10.249 5.774 1.598 1.00 0.00 29 VAL A C 15
ATOM 24086 O O . VAL A 1 29 ? -11.473 5.809 1.725 1.00 0.00 29 VAL A O 15
ATOM 24099 N N . VAL A 1 30 ? -9.437 6.663 2.161 1.00 0.00 30 VAL A N 15
ATOM 24100 C CA . VAL A 1 30 ? -9.950 7.756 2.979 1.00 0.00 30 VAL A CA 15
ATOM 24101 C C . VAL A 1 30 ? -9.303 9.081 2.594 1.00 0.00 30 VAL A C 15
ATOM 24102 O O . VAL A 1 30 ? -8.219 9.417 3.072 1.00 0.00 30 VAL A O 15
ATOM 24115 N N . ASP A 1 31 ? -9.974 9.831 1.727 1.00 0.00 31 ASP A N 15
ATOM 24116 C CA . ASP A 1 31 ? -9.466 11.122 1.277 1.00 0.00 31 ASP A CA 15
ATOM 24117 C C . ASP A 1 31 ? -10.307 12.263 1.841 1.00 0.00 31 ASP A C 15
ATOM 24118 O O . ASP A 1 31 ? -11.523 12.141 1.978 1.00 0.00 31 ASP A O 15
ATOM 24127 N N . GLU A 1 32 ? -9.649 13.371 2.167 1.00 0.00 32 GLU A N 15
ATOM 24128 C CA . GLU A 1 32 ? -10.336 14.533 2.717 1.00 0.00 32 GLU A CA 15
ATOM 24129 C C . GLU A 1 32 ? -10.419 15.655 1.687 1.00 0.00 32 GLU A C 15
ATOM 24130 O O . GLU A 1 32 ? -9.656 16.620 1.741 1.00 0.00 32 GLU A O 15
ATOM 24142 N N . SER A 1 33 ? -11.351 15.521 0.748 1.00 0.00 33 SER A N 15
ATOM 24143 C CA . SER A 1 33 ? -11.531 16.521 -0.298 1.00 0.00 33 SER A CA 15
ATOM 24144 C C . SER A 1 33 ? -12.929 17.129 -0.233 1.00 0.00 33 SER A C 15
ATOM 24145 O O . SER A 1 33 ? -13.535 17.431 -1.262 1.00 0.00 33 SER A O 15
ATOM 24153 N N . TYR A 1 34 ? -13.434 17.305 0.982 1.00 0.00 34 TYR A N 15
ATOM 24154 C CA . TYR A 1 34 ? -14.761 17.875 1.183 1.00 0.00 34 TYR A CA 15
ATOM 24155 C C . TYR A 1 34 ? -14.686 19.391 1.340 1.00 0.00 34 TYR A C 15
ATOM 24156 O O . TYR A 1 34 ? -13.616 19.947 1.589 1.00 0.00 34 TYR A O 15
ATOM 24174 N N . ARG A 1 35 ? -15.829 20.052 1.194 1.00 0.00 35 ARG A N 15
ATOM 24175 C CA . ARG A 1 35 ? -15.894 21.503 1.319 1.00 0.00 35 ARG A CA 15
ATOM 24176 C C . ARG A 1 35 ? -16.826 21.909 2.457 1.00 0.00 35 ARG A C 15
ATOM 24177 O O . ARG A 1 35 ? -16.726 23.015 2.991 1.00 0.00 35 ARG A O 15
ATOM 24198 N N . HIS A 1 36 ? -17.732 21.009 2.824 1.00 0.00 36 HIS A N 15
ATOM 24199 C CA . HIS A 1 36 ? -18.682 21.273 3.898 1.00 0.00 36 HIS A CA 15
ATOM 24200 C C . HIS A 1 36 ? -18.176 20.708 5.222 1.00 0.00 36 HIS A C 15
ATOM 24201 O O . HIS A 1 36 ? -18.267 21.360 6.262 1.00 0.00 36 HIS A O 15
ATOM 24216 N N . ASN A 1 37 ? -17.643 19.492 5.176 1.00 0.00 37 ASN A N 15
ATOM 24217 C CA . ASN A 1 37 ? -17.123 18.839 6.372 1.00 0.00 37 ASN A CA 15
ATOM 24218 C C . ASN A 1 37 ? -15.766 19.417 6.762 1.00 0.00 37 ASN A C 15
ATOM 24219 O O . ASN A 1 37 ? -15.538 19.769 7.919 1.00 0.00 37 ASN A O 15
ATOM 24230 N N . VAL A 1 38 ? -14.868 19.512 5.787 1.00 0.00 38 VAL A N 15
ATOM 24231 C CA . VAL A 1 38 ? -13.534 20.049 6.026 1.00 0.00 38 VAL A CA 15
ATOM 24232 C C . VAL A 1 38 ? -13.244 21.232 5.109 1.00 0.00 38 VAL A C 15
ATOM 24233 O O . VAL A 1 38 ? -13.741 21.314 3.986 1.00 0.00 38 VAL A O 15
ATOM 24246 N N . PRO A 1 39 ? -12.420 22.172 5.597 1.00 0.00 39 PRO A N 15
ATOM 24247 C CA . PRO A 1 39 ? -12.045 23.367 4.837 1.00 0.00 39 PRO A CA 15
ATOM 24248 C C . PRO A 1 39 ? -11.134 23.042 3.658 1.00 0.00 39 PRO A C 15
ATOM 24249 O O . PRO A 1 39 ? -11.026 21.888 3.245 1.00 0.00 39 PRO A O 15
ATOM 24260 N N . ALA A 1 40 ? -10.481 24.068 3.120 1.00 0.00 40 ALA A N 15
ATOM 24261 C CA . ALA A 1 40 ? -9.578 23.890 1.990 1.00 0.00 40 ALA A CA 15
ATOM 24262 C C . ALA A 1 40 ? -8.684 22.671 2.188 1.00 0.00 40 ALA A C 15
ATOM 24263 O O . ALA A 1 40 ? -8.636 22.093 3.273 1.00 0.00 40 ALA A O 15
ATOM 24270 N N . GLY A 1 41 ? -7.977 22.283 1.131 1.00 0.00 41 GLY A N 15
ATOM 24271 C CA . GLY A 1 41 ? -7.095 21.133 1.210 1.00 0.00 41 GLY A CA 15
ATOM 24272 C C . GLY A 1 41 ? -5.853 21.411 2.033 1.00 0.00 41 GLY A C 15
ATOM 24273 O O . GLY A 1 41 ? -4.741 21.425 1.506 1.00 0.00 41 GLY A O 15
ATOM 24277 N N . SER A 1 42 ? -6.042 21.634 3.330 1.00 0.00 42 SER A N 15
ATOM 24278 C CA . SER A 1 42 ? -4.928 21.919 4.227 1.00 0.00 42 SER A CA 15
ATOM 24279 C C . SER A 1 42 ? -4.244 20.629 4.669 1.00 0.00 42 SER A C 15
ATOM 24280 O O . SER A 1 42 ? -4.680 19.976 5.617 1.00 0.00 42 SER A O 15
ATOM 24288 N N . GLU A 1 43 ? -3.169 20.269 3.974 1.00 0.00 43 GLU A N 15
ATOM 24289 C CA . GLU A 1 43 ? -2.424 19.056 4.295 1.00 0.00 43 GLU A CA 15
ATOM 24290 C C . GLU A 1 43 ? -3.370 17.880 4.519 1.00 0.00 43 GLU A C 15
ATOM 24291 O O . GLU A 1 43 ? -3.151 17.054 5.405 1.00 0.00 43 GLU A O 15
ATOM 24303 N N . SER A 1 44 ? -4.424 17.813 3.711 1.00 0.00 44 SER A N 15
ATOM 24304 C CA . SER A 1 44 ? -5.406 16.741 3.824 1.00 0.00 44 SER A CA 15
ATOM 24305 C C . SER A 1 44 ? -4.735 15.375 3.718 1.00 0.00 44 SER A C 15
ATOM 24306 O O . SER A 1 44 ? -4.722 14.758 2.652 1.00 0.00 44 SER A O 15
ATOM 24314 N N . HIS A 1 45 ? -4.177 14.909 4.831 1.00 0.00 45 HIS A N 15
ATOM 24315 C CA . HIS A 1 45 ? -3.504 13.615 4.864 1.00 0.00 45 HIS A CA 15
ATOM 24316 C C . HIS A 1 45 ? -4.297 12.570 4.087 1.00 0.00 45 HIS A C 15
ATOM 24317 O O . HIS A 1 45 ? -5.522 12.651 3.989 1.00 0.00 45 HIS A O 15
ATOM 24332 N N . PHE A 1 46 ? -3.591 11.588 3.535 1.00 0.00 46 PHE A N 15
ATOM 24333 C CA . PHE A 1 46 ? -4.230 10.527 2.765 1.00 0.00 46 PHE A CA 15
ATOM 24334 C C . PHE A 1 46 ? -3.991 9.166 3.412 1.00 0.00 46 PHE A C 15
ATOM 24335 O O . PHE A 1 46 ? -2.965 8.942 4.055 1.00 0.00 46 PHE A O 15
ATOM 24352 N N . LYS A 1 47 ? -4.946 8.259 3.239 1.00 0.00 47 LYS A N 15
ATOM 24353 C CA . LYS A 1 47 ? -4.842 6.919 3.804 1.00 0.00 47 LYS A CA 15
ATOM 24354 C C . LYS A 1 47 ? -5.290 5.867 2.795 1.00 0.00 47 LYS A C 15
ATOM 24355 O O . LYS A 1 47 ? -6.208 6.098 2.008 1.00 0.00 47 LYS A O 15
ATOM 24374 N N . VAL A 1 48 ? -4.637 4.709 2.825 1.00 0.00 48 VAL A N 15
ATOM 24375 C CA . VAL A 1 48 ? -4.970 3.620 1.915 1.00 0.00 48 VAL A CA 15
ATOM 24376 C C . VAL A 1 48 ? -4.867 2.269 2.614 1.00 0.00 48 VAL A C 15
ATOM 24377 O O . VAL A 1 48 ? -3.770 1.778 2.881 1.00 0.00 48 VAL A O 15
ATOM 24390 N N . VAL A 1 49 ? -6.018 1.671 2.908 1.00 0.00 49 VAL A N 15
ATOM 24391 C CA . VAL A 1 49 ? -6.058 0.375 3.575 1.00 0.00 49 VAL A CA 15
ATOM 24392 C C . VAL A 1 49 ? -6.192 -0.759 2.564 1.00 0.00 49 VAL A C 15
ATOM 24393 O O . VAL A 1 49 ? -7.211 -0.881 1.883 1.00 0.00 49 VAL A O 15
ATOM 24406 N N . LEU A 1 50 ? -5.157 -1.587 2.472 1.00 0.00 50 LEU A N 15
ATOM 24407 C CA . LEU A 1 50 ? -5.159 -2.713 1.545 1.00 0.00 50 LEU A CA 15
ATOM 24408 C C . LEU A 1 50 ? -4.626 -3.974 2.218 1.00 0.00 50 LEU A C 15
ATOM 24409 O O . LEU A 1 50 ? -3.443 -4.061 2.550 1.00 0.00 50 LEU A O 15
ATOM 24425 N N . VAL A 1 51 ? -5.506 -4.950 2.415 1.00 0.00 51 VAL A N 15
ATOM 24426 C CA . VAL A 1 51 ? -5.123 -6.208 3.045 1.00 0.00 51 VAL A CA 15
ATOM 24427 C C . VAL A 1 51 ? -4.488 -7.158 2.036 1.00 0.00 51 VAL A C 15
ATOM 24428 O O . VAL A 1 51 ? -4.938 -7.260 0.896 1.00 0.00 51 VAL A O 15
ATOM 24441 N N . SER A 1 52 ? -3.438 -7.852 2.465 1.00 0.00 52 SER A N 15
ATOM 24442 C CA . SER A 1 52 ? -2.738 -8.791 1.598 1.00 0.00 52 SER A CA 15
ATOM 24443 C C . SER A 1 52 ? -1.757 -9.643 2.399 1.00 0.00 52 SER A C 15
ATOM 24444 O O . SER A 1 52 ? -1.399 -9.302 3.526 1.00 0.00 52 SER A O 15
ATOM 24452 N N . ASP A 1 53 ? -1.327 -10.752 1.808 1.00 0.00 53 ASP A N 15
ATOM 24453 C CA . ASP A 1 53 ? -0.386 -11.653 2.465 1.00 0.00 53 ASP A CA 15
ATOM 24454 C C . ASP A 1 53 ? 1.042 -11.376 2.006 1.00 0.00 53 ASP A C 15
ATOM 24455 O O . ASP A 1 53 ? 1.996 -11.581 2.757 1.00 0.00 53 ASP A O 15
ATOM 24464 N N . ARG A 1 54 ? 1.181 -10.911 0.769 1.00 0.00 54 ARG A N 15
ATOM 24465 C CA . ARG A 1 54 ? 2.493 -10.609 0.210 1.00 0.00 54 ARG A CA 15
ATOM 24466 C C . ARG A 1 54 ? 3.333 -9.805 1.198 1.00 0.00 54 ARG A C 15
ATOM 24467 O O . ARG A 1 54 ? 4.563 -9.859 1.171 1.00 0.00 54 ARG A O 15
ATOM 24488 N N . PHE A 1 55 ? 2.661 -9.059 2.068 1.00 0.00 55 PHE A N 15
ATOM 24489 C CA . PHE A 1 55 ? 3.345 -8.243 3.064 1.00 0.00 55 PHE A CA 15
ATOM 24490 C C . PHE A 1 55 ? 3.537 -9.018 4.365 1.00 0.00 55 PHE A C 15
ATOM 24491 O O . PHE A 1 55 ? 3.367 -8.474 5.457 1.00 0.00 55 PHE A O 15
ATOM 24508 N N . THR A 1 56 ? 3.890 -10.293 4.240 1.00 0.00 56 THR A N 15
ATOM 24509 C CA . THR A 1 56 ? 4.103 -11.145 5.404 1.00 0.00 56 THR A CA 15
ATOM 24510 C C . THR A 1 56 ? 5.441 -10.842 6.069 1.00 0.00 56 THR A C 15
ATOM 24511 O O . THR A 1 56 ? 6.228 -11.747 6.341 1.00 0.00 56 THR A O 15
ATOM 24522 N N . GLY A 1 57 ? 5.691 -9.563 6.330 1.00 0.00 57 GLY A N 15
ATOM 24523 C CA . GLY A 1 57 ? 6.935 -9.164 6.962 1.00 0.00 57 GLY A CA 15
ATOM 24524 C C . GLY A 1 57 ? 8.105 -9.175 5.998 1.00 0.00 57 GLY A C 15
ATOM 24525 O O . GLY A 1 57 ? 9.223 -9.525 6.374 1.00 0.00 57 GLY A O 15
ATOM 24529 N N . GLU A 1 58 ? 7.846 -8.793 4.751 1.00 0.00 58 GLU A N 15
ATOM 24530 C CA . GLU A 1 58 ? 8.887 -8.764 3.731 1.00 0.00 58 GLU A CA 15
ATOM 24531 C C . GLU A 1 58 ? 9.804 -7.559 3.923 1.00 0.00 58 GLU A C 15
ATOM 24532 O O . GLU A 1 58 ? 9.675 -6.816 4.896 1.00 0.00 58 GLU A O 15
ATOM 24544 N N . ARG A 1 59 ? 10.729 -7.371 2.988 1.00 0.00 59 ARG A N 15
ATOM 24545 C CA . ARG A 1 59 ? 11.669 -6.258 3.054 1.00 0.00 59 ARG A CA 15
ATOM 24546 C C . ARG A 1 59 ? 11.004 -5.022 3.652 1.00 0.00 59 ARG A C 15
ATOM 24547 O O . ARG A 1 59 ? 9.968 -4.566 3.169 1.00 0.00 59 ARG A O 15
ATOM 24568 N N . PHE A 1 60 ? 11.608 -4.484 4.707 1.00 0.00 60 PHE A N 15
ATOM 24569 C CA . PHE A 1 60 ? 11.075 -3.301 5.373 1.00 0.00 60 PHE A CA 15
ATOM 24570 C C . PHE A 1 60 ? 10.628 -2.258 4.352 1.00 0.00 60 PHE A C 15
ATOM 24571 O O . PHE A 1 60 ? 9.648 -1.543 4.566 1.00 0.00 60 PHE A O 15
ATOM 24588 N N . LEU A 1 61 ? 11.354 -2.176 3.243 1.00 0.00 61 LEU A N 15
ATOM 24589 C CA . LEU A 1 61 ? 11.034 -1.220 2.188 1.00 0.00 61 LEU A CA 15
ATOM 24590 C C . LEU A 1 61 ? 9.846 -1.700 1.361 1.00 0.00 61 LEU A C 15
ATOM 24591 O O . LEU A 1 61 ? 8.895 -0.954 1.131 1.00 0.00 61 LEU A O 15
ATOM 24607 N N . ASN A 1 62 ? 9.908 -2.951 0.916 1.00 0.00 62 ASN A N 15
ATOM 24608 C CA . ASN A 1 62 ? 8.836 -3.531 0.115 1.00 0.00 62 ASN A CA 15
ATOM 24609 C C . ASN A 1 62 ? 7.470 -3.088 0.631 1.00 0.00 62 ASN A C 15
ATOM 24610 O O . ASN A 1 62 ? 6.504 -3.010 -0.128 1.00 0.00 62 ASN A O 15
ATOM 24621 N N . ARG A 1 63 ? 7.399 -2.798 1.926 1.00 0.00 63 ARG A N 15
ATOM 24622 C CA . ARG A 1 63 ? 6.152 -2.362 2.544 1.00 0.00 63 ARG A CA 15
ATOM 24623 C C . ARG A 1 63 ? 5.490 -1.263 1.718 1.00 0.00 63 ARG A C 15
ATOM 24624 O O . ARG A 1 63 ? 4.328 -1.380 1.327 1.00 0.00 63 ARG A O 15
ATOM 24645 N N . HIS A 1 64 ? 6.238 -0.196 1.455 1.00 0.00 64 HIS A N 15
ATOM 24646 C CA . HIS A 1 64 ? 5.724 0.924 0.675 1.00 0.00 64 HIS A CA 15
ATOM 24647 C C . HIS A 1 64 ? 6.064 0.758 -0.803 1.00 0.00 64 HIS A C 15
ATOM 24648 O O . HIS A 1 64 ? 5.197 0.885 -1.667 1.00 0.00 64 HIS A O 15
ATOM 24663 N N . ARG A 1 65 ? 7.332 0.476 -1.085 1.00 0.00 65 ARG A N 15
ATOM 24664 C CA . ARG A 1 65 ? 7.786 0.295 -2.459 1.00 0.00 65 ARG A CA 15
ATOM 24665 C C . ARG A 1 65 ? 6.700 -0.357 -3.310 1.00 0.00 65 ARG A C 15
ATOM 24666 O O . ARG A 1 65 ? 6.109 0.286 -4.177 1.00 0.00 65 ARG A O 15
ATOM 24687 N N . MET A 1 66 ? 6.443 -1.635 -3.055 1.00 0.00 66 MET A N 15
ATOM 24688 C CA . MET A 1 66 ? 5.427 -2.373 -3.797 1.00 0.00 66 MET A CA 15
ATOM 24689 C C . MET A 1 66 ? 4.221 -1.488 -4.094 1.00 0.00 66 MET A C 15
ATOM 24690 O O . MET A 1 66 ? 3.800 -1.363 -5.244 1.00 0.00 66 MET A O 15
ATOM 24704 N N . ILE A 1 67 ? 3.670 -0.877 -3.051 1.00 0.00 67 ILE A N 15
ATOM 24705 C CA . ILE A 1 67 ? 2.513 -0.004 -3.201 1.00 0.00 67 ILE A CA 15
ATOM 24706 C C . ILE A 1 67 ? 2.862 1.235 -4.019 1.00 0.00 67 ILE A C 15
ATOM 24707 O O . ILE A 1 67 ? 2.429 1.379 -5.162 1.00 0.00 67 ILE A O 15
ATOM 24723 N N . TYR A 1 68 ? 3.648 2.126 -3.426 1.00 0.00 68 TYR A N 15
ATOM 24724 C CA . TYR A 1 68 ? 4.055 3.354 -4.099 1.00 0.00 68 TYR A CA 15
ATOM 24725 C C . TYR A 1 68 ? 4.330 3.099 -5.577 1.00 0.00 68 TYR A C 15
ATOM 24726 O O . TYR A 1 68 ? 3.684 3.679 -6.450 1.00 0.00 68 TYR A O 15
ATOM 24744 N N . SER A 1 69 ? 5.294 2.226 -5.851 1.00 0.00 69 SER A N 15
ATOM 24745 C CA . SER A 1 69 ? 5.658 1.895 -7.224 1.00 0.00 69 SER A CA 15
ATOM 24746 C C . SER A 1 69 ? 4.430 1.904 -8.129 1.00 0.00 69 SER A C 15
ATOM 24747 O O . SER A 1 69 ? 4.477 2.401 -9.255 1.00 0.00 69 SER A O 15
ATOM 24755 N N . THR A 1 70 ? 3.330 1.350 -7.629 1.00 0.00 70 THR A N 15
ATOM 24756 C CA . THR A 1 70 ? 2.089 1.292 -8.391 1.00 0.00 70 THR A CA 15
ATOM 24757 C C . THR A 1 70 ? 1.543 2.689 -8.659 1.00 0.00 70 THR A C 15
ATOM 24758 O O . THR A 1 70 ? 1.129 3.002 -9.776 1.00 0.00 70 THR A O 15
ATOM 24769 N N . LEU A 1 71 ? 1.545 3.528 -7.628 1.00 0.00 71 LEU A N 15
ATOM 24770 C CA . LEU A 1 71 ? 1.049 4.894 -7.753 1.00 0.00 71 LEU A CA 15
ATOM 24771 C C . LEU A 1 71 ? 2.162 5.903 -7.488 1.00 0.00 71 LEU A C 15
ATOM 24772 O O . LEU A 1 71 ? 1.934 6.949 -6.881 1.00 0.00 71 LEU A O 15
ATOM 24788 N N . ALA A 1 72 ? 3.367 5.582 -7.949 1.00 0.00 72 ALA A N 15
ATOM 24789 C CA . ALA A 1 72 ? 4.514 6.462 -7.767 1.00 0.00 72 ALA A CA 15
ATOM 24790 C C . ALA A 1 72 ? 4.142 7.915 -8.042 1.00 0.00 72 ALA A C 15
ATOM 24791 O O . ALA A 1 72 ? 4.136 8.746 -7.135 1.00 0.00 72 ALA A O 15
ATOM 24798 N N . GLU A 1 73 ? 3.832 8.213 -9.300 1.00 0.00 73 GLU A N 15
ATOM 24799 C CA . GLU A 1 73 ? 3.460 9.567 -9.695 1.00 0.00 73 GLU A CA 15
ATOM 24800 C C . GLU A 1 73 ? 1.983 9.828 -9.417 1.00 0.00 73 GLU A C 15
ATOM 24801 O O . GLU A 1 73 ? 1.619 10.864 -8.862 1.00 0.00 73 GLU A O 15
ATOM 24813 N N . GLU A 1 74 ? 1.137 8.879 -9.806 1.00 0.00 74 GLU A N 15
ATOM 24814 C CA . GLU A 1 74 ? -0.301 9.007 -9.600 1.00 0.00 74 GLU A CA 15
ATOM 24815 C C . GLU A 1 74 ? -0.601 9.749 -8.301 1.00 0.00 74 GLU A C 15
ATOM 24816 O O . GLU A 1 74 ? -1.573 10.499 -8.210 1.00 0.00 74 GLU A O 15
ATOM 24828 N N . LEU A 1 75 ? 0.242 9.533 -7.296 1.00 0.00 75 LEU A N 15
ATOM 24829 C CA . LEU A 1 75 ? 0.068 10.180 -6.000 1.00 0.00 75 LEU A CA 15
ATOM 24830 C C . LEU A 1 75 ? 0.669 11.582 -6.007 1.00 0.00 75 LEU A C 15
ATOM 24831 O O . LEU A 1 75 ? -0.039 12.572 -5.823 1.00 0.00 75 LEU A O 15
ATOM 24847 N N . SER A 1 76 ? 1.978 11.659 -6.221 1.00 0.00 76 SER A N 15
ATOM 24848 C CA . SER A 1 76 ? 2.674 12.939 -6.250 1.00 0.00 76 SER A CA 15
ATOM 24849 C C . SER A 1 76 ? 1.879 13.972 -7.042 1.00 0.00 76 SER A C 15
ATOM 24850 O O . SER A 1 76 ? 2.023 15.178 -6.835 1.00 0.00 76 SER A O 15
ATOM 24858 N N . THR A 1 77 ? 1.038 13.491 -7.953 1.00 0.00 77 THR A N 15
ATOM 24859 C CA . THR A 1 77 ? 0.219 14.371 -8.778 1.00 0.00 77 THR A CA 15
ATOM 24860 C C . THR A 1 77 ? -0.468 15.437 -7.931 1.00 0.00 77 THR A C 15
ATOM 24861 O O . THR A 1 77 ? -0.181 16.627 -8.060 1.00 0.00 77 THR A O 15
ATOM 24872 N N . THR A 1 78 ? -1.376 15.002 -7.064 1.00 0.00 78 THR A N 15
ATOM 24873 C CA . THR A 1 78 ? -2.105 15.919 -6.196 1.00 0.00 78 THR A CA 15
ATOM 24874 C C . THR A 1 78 ? -1.881 15.580 -4.727 1.00 0.00 78 THR A C 15
ATOM 24875 O O . THR A 1 78 ? -1.815 16.469 -3.878 1.00 0.00 78 THR A O 15
ATOM 24886 N N . VAL A 1 79 ? -1.764 14.289 -4.433 1.00 0.00 79 VAL A N 15
ATOM 24887 C CA . VAL A 1 79 ? -1.546 13.833 -3.066 1.00 0.00 79 VAL A CA 15
ATOM 24888 C C . VAL A 1 79 ? -0.066 13.877 -2.701 1.00 0.00 79 VAL A C 15
ATOM 24889 O O . VAL A 1 79 ? 0.764 13.242 -3.353 1.00 0.00 79 VAL A O 15
ATOM 24902 N N . HIS A 1 80 ? 0.258 14.631 -1.656 1.00 0.00 80 HIS A N 15
ATOM 24903 C CA . HIS A 1 80 ? 1.639 14.757 -1.203 1.00 0.00 80 HIS A CA 15
ATOM 24904 C C . HIS A 1 80 ? 1.967 13.697 -0.156 1.00 0.00 80 HIS A C 15
ATOM 24905 O O . HIS A 1 80 ? 2.857 12.870 -0.353 1.00 0.00 80 HIS A O 15
ATOM 24920 N N . ALA A 1 81 ? 1.242 13.729 0.958 1.00 0.00 81 ALA A N 15
ATOM 24921 C CA . ALA A 1 81 ? 1.455 12.771 2.035 1.00 0.00 81 ALA A CA 15
ATOM 24922 C C . ALA A 1 81 ? 0.462 11.617 1.948 1.00 0.00 81 ALA A C 15
ATOM 24923 O O . ALA A 1 81 ? -0.647 11.776 1.437 1.00 0.00 81 ALA A O 15
ATOM 24930 N N . LEU A 1 82 ? 0.868 10.455 2.448 1.00 0.00 82 LEU A N 15
ATOM 24931 C CA . LEU A 1 82 ? 0.013 9.273 2.426 1.00 0.00 82 LEU A CA 15
ATOM 24932 C C . LEU A 1 82 ? 0.498 8.232 3.430 1.00 0.00 82 LEU A C 15
ATOM 24933 O O . LEU A 1 82 ? 1.698 7.986 3.554 1.00 0.00 82 LEU A O 15
ATOM 24949 N N . ALA A 1 83 ? -0.443 7.621 4.143 1.00 0.00 83 ALA A N 15
ATOM 24950 C CA . ALA A 1 83 ? -0.112 6.603 5.132 1.00 0.00 83 ALA A CA 15
ATOM 24951 C C . ALA A 1 83 ? -0.539 5.218 4.659 1.00 0.00 83 ALA A C 15
ATOM 24952 O O . ALA A 1 83 ? -1.724 4.883 4.678 1.00 0.00 83 ALA A O 15
ATOM 24959 N N . LEU A 1 84 ? 0.432 4.417 4.235 1.00 0.00 84 LEU A N 15
ATOM 24960 C CA . LEU A 1 84 ? 0.156 3.068 3.756 1.00 0.00 84 LEU A CA 15
ATOM 24961 C C . LEU A 1 84 ? -0.067 2.111 4.923 1.00 0.00 84 LEU A C 15
ATOM 24962 O O . LEU A 1 84 ? 0.878 1.726 5.613 1.00 0.00 84 LEU A O 15
ATOM 24978 N N . HIS A 1 85 ? -1.321 1.728 5.136 1.00 0.00 85 HIS A N 15
ATOM 24979 C CA . HIS A 1 85 ? -1.668 0.813 6.218 1.00 0.00 85 HIS A CA 15
ATOM 24980 C C . HIS A 1 85 ? -1.983 -0.578 5.673 1.00 0.00 85 HIS A C 15
ATOM 24981 O O . HIS A 1 85 ? -3.148 -0.952 5.534 1.00 0.00 85 HIS A O 15
ATOM 24996 N N . THR A 1 86 ? -0.938 -1.339 5.367 1.00 0.00 86 THR A N 15
ATOM 24997 C CA . THR A 1 86 ? -1.103 -2.686 4.836 1.00 0.00 86 THR A CA 15
ATOM 24998 C C . THR A 1 86 ? -1.171 -3.715 5.959 1.00 0.00 86 THR A C 15
ATOM 24999 O O . THR A 1 86 ? -0.273 -3.792 6.798 1.00 0.00 86 THR A O 15
ATOM 25010 N N . TYR A 1 87 ? -2.239 -4.504 5.968 1.00 0.00 87 TYR A N 15
ATOM 25011 C CA . TYR A 1 87 ? -2.425 -5.527 6.990 1.00 0.00 87 TYR A CA 15
ATOM 25012 C C . TYR A 1 87 ? -2.567 -6.909 6.358 1.00 0.00 87 TYR A C 15
ATOM 25013 O O . TYR A 1 87 ? -2.950 -7.036 5.194 1.00 0.00 87 TYR A O 15
ATOM 25031 N N . THR A 1 88 ? -2.256 -7.942 7.134 1.00 0.00 88 THR A N 15
ATOM 25032 C CA . THR A 1 88 ? -2.348 -9.315 6.652 1.00 0.00 88 THR A CA 15
ATOM 25033 C C . THR A 1 88 ? -3.695 -9.933 7.008 1.00 0.00 88 THR A C 15
ATOM 25034 O O . THR A 1 88 ? -4.457 -9.373 7.796 1.00 0.00 88 THR A O 15
ATOM 25045 N N . ILE A 1 89 ? -3.982 -11.092 6.424 1.00 0.00 89 ILE A N 15
ATOM 25046 C CA . ILE A 1 89 ? -5.237 -11.787 6.682 1.00 0.00 89 ILE A CA 15
ATOM 25047 C C . ILE A 1 89 ? -5.397 -12.100 8.166 1.00 0.00 89 ILE A C 15
ATOM 25048 O O . ILE A 1 89 ? -6.486 -11.974 8.725 1.00 0.00 89 ILE A O 15
ATOM 25064 N N . LYS A 1 90 ? -4.303 -12.508 8.800 1.00 0.00 90 LYS A N 15
ATOM 25065 C CA . LYS A 1 90 ? -4.319 -12.837 10.220 1.00 0.00 90 LYS A CA 15
ATOM 25066 C C . LYS A 1 90 ? -4.372 -11.572 11.071 1.00 0.00 90 LYS A C 15
ATOM 25067 O O . LYS A 1 90 ? -5.295 -11.384 11.862 1.00 0.00 90 LYS A O 15
ATOM 25086 N N . GLU A 1 91 ? -3.376 -10.708 10.901 1.00 0.00 91 GLU A N 15
ATOM 25087 C CA . GLU A 1 91 ? -3.311 -9.461 11.653 1.00 0.00 91 GLU A CA 15
ATOM 25088 C C . GLU A 1 91 ? -4.687 -8.805 11.739 1.00 0.00 91 GLU A C 15
ATOM 25089 O O . GLU A 1 91 ? -5.130 -8.408 12.816 1.00 0.00 91 GLU A O 15
ATOM 25101 N N . TRP A 1 92 ? -5.355 -8.695 10.597 1.00 0.00 92 TRP A N 15
ATOM 25102 C CA . TRP A 1 92 ? -6.680 -8.087 10.542 1.00 0.00 92 TRP A CA 15
ATOM 25103 C C . TRP A 1 92 ? -7.723 -8.997 11.179 1.00 0.00 92 TRP A C 15
ATOM 25104 O O . TRP A 1 92 ? -8.559 -8.545 11.961 1.00 0.00 92 TRP A O 15
ATOM 25125 N N . GLU A 1 93 ? -7.669 -10.281 10.838 1.00 0.00 93 GLU A N 15
ATOM 25126 C CA . GLU A 1 93 ? -8.612 -11.254 11.378 1.00 0.00 93 GLU A CA 15
ATOM 25127 C C . GLU A 1 93 ? -8.889 -10.983 12.854 1.00 0.00 93 GLU A C 15
ATOM 25128 O O . GLU A 1 93 ? -10.024 -11.093 13.315 1.00 0.00 93 GLU A O 15
ATOM 25140 N N . GLY A 1 94 ? -7.841 -10.627 13.591 1.00 0.00 94 GLY A N 15
ATOM 25141 C CA . GLY A 1 94 ? -7.990 -10.346 15.007 1.00 0.00 94 GLY A CA 15
ATOM 25142 C C . GLY A 1 94 ? -6.926 -9.400 15.526 1.00 0.00 94 GLY A C 15
ATOM 25143 O O . GLY A 1 94 ? -6.161 -9.747 16.426 1.00 0.00 94 GLY A O 15
ATOM 25147 N N . LEU A 1 95 ? -6.876 -8.200 14.957 1.00 0.00 95 LEU A N 15
ATOM 25148 C CA . LEU A 1 95 ? -5.896 -7.200 15.367 1.00 0.00 95 LEU A CA 15
ATOM 25149 C C . LEU A 1 95 ? -6.097 -6.806 16.826 1.00 0.00 95 LEU A C 15
ATOM 25150 O O . LEU A 1 95 ? -5.155 -6.820 17.618 1.00 0.00 95 LEU A O 15
ATOM 25166 N N . GLN A 1 96 ? -7.331 -6.457 17.175 1.00 0.00 96 GLN A N 15
ATOM 25167 C CA . GLN A 1 96 ? -7.656 -6.061 18.540 1.00 0.00 96 GLN A CA 15
ATOM 25168 C C . GLN A 1 96 ? -8.175 -7.249 19.343 1.00 0.00 96 GLN A C 15
ATOM 25169 O O . GLN A 1 96 ? -7.850 -7.405 20.520 1.00 0.00 96 GLN A O 15
ATOM 25183 N N . ASP A 1 97 ? -8.984 -8.083 18.699 1.00 0.00 97 ASP A N 15
ATOM 25184 C CA . ASP A 1 97 ? -9.548 -9.258 19.353 1.00 0.00 97 ASP A CA 15
ATOM 25185 C C . ASP A 1 97 ? -8.657 -10.478 19.141 1.00 0.00 97 ASP A C 15
ATOM 25186 O O . ASP A 1 97 ? -7.843 -10.514 18.217 1.00 0.00 97 ASP A O 15
ATOM 25195 N N . THR A 1 98 ? -8.816 -11.478 20.003 1.00 0.00 98 THR A N 15
ATOM 25196 C CA . THR A 1 98 ? -8.026 -12.699 19.911 1.00 0.00 98 THR A CA 15
ATOM 25197 C C . THR A 1 98 ? -8.820 -13.906 20.397 1.00 0.00 98 THR A C 15
ATOM 25198 O O . THR A 1 98 ? -9.076 -14.053 21.592 1.00 0.00 98 THR A O 15
ATOM 25209 N N . VAL A 1 99 ? -9.206 -14.769 19.462 1.00 0.00 99 VAL A N 15
ATOM 25210 C CA . VAL A 1 99 ? -9.970 -15.965 19.796 1.00 0.00 99 VAL A CA 15
ATOM 25211 C C . VAL A 1 99 ? -9.206 -17.229 19.417 1.00 0.00 99 VAL A C 15
ATOM 25212 O O . VAL A 1 99 ? -8.477 -17.253 18.425 1.00 0.00 99 VAL A O 15
ATOM 25225 N N . PHE A 1 100 ? -9.377 -18.279 20.214 1.00 0.00 100 PHE A N 15
ATOM 25226 C CA . PHE A 1 100 ? -8.703 -19.547 19.963 1.00 0.00 100 PHE A CA 15
ATOM 25227 C C . PHE A 1 100 ? -9.663 -20.719 20.145 1.00 0.00 100 PHE A C 15
ATOM 25228 O O . PHE A 1 100 ? -10.667 -20.609 20.849 1.00 0.00 100 PHE A O 15
ATOM 25245 N N . ALA A 1 101 ? -9.347 -21.840 19.504 1.00 0.00 101 ALA A N 15
ATOM 25246 C CA . ALA A 1 101 ? -10.180 -23.032 19.596 1.00 0.00 101 ALA A CA 15
ATOM 25247 C C . ALA A 1 101 ? -9.327 -24.295 19.642 1.00 0.00 101 ALA A C 15
ATOM 25248 O O . ALA A 1 101 ? -8.224 -24.331 19.098 1.00 0.00 101 ALA A O 15
ATOM 25255 N N . SER A 1 102 ? -9.845 -25.330 20.296 1.00 0.00 102 SER A N 15
ATOM 25256 C CA . SER A 1 102 ? -9.128 -26.594 20.417 1.00 0.00 102 SER A CA 15
ATOM 25257 C C . SER A 1 102 ? -10.076 -27.776 20.232 1.00 0.00 102 SER A C 15
ATOM 25258 O O . SER A 1 102 ? -11.235 -27.746 20.645 1.00 0.00 102 SER A O 15
ATOM 25266 N N . PRO A 1 103 ? -9.572 -28.843 19.595 1.00 0.00 103 PRO A N 15
ATOM 25267 C CA . PRO A 1 103 ? -10.355 -30.056 19.340 1.00 0.00 103 PRO A CA 15
ATOM 25268 C C . PRO A 1 103 ? -10.649 -30.835 20.618 1.00 0.00 103 PRO A C 15
ATOM 25269 O O . PRO A 1 103 ? -9.862 -30.843 21.564 1.00 0.00 103 PRO A O 15
ATOM 25280 N N . PRO A 1 104 ? -11.810 -31.506 20.648 1.00 0.00 104 PRO A N 15
ATOM 25281 C CA . PRO A 1 104 ? -12.235 -32.301 21.804 1.00 0.00 104 PRO A CA 15
ATOM 25282 C C . PRO A 1 104 ? -11.391 -33.558 21.985 1.00 0.00 104 PRO A C 15
ATOM 25283 O O . PRO A 1 104 ? -11.297 -34.389 21.080 1.00 0.00 104 PRO A O 15
ATOM 25294 N N . CYS A 1 105 ? -10.779 -33.691 23.156 1.00 0.00 105 CYS A N 15
ATOM 25295 C CA . CYS A 1 105 ? -9.942 -34.848 23.455 1.00 0.00 105 CYS A CA 15
ATOM 25296 C C . CYS A 1 105 ? -10.760 -35.956 24.110 1.00 0.00 105 CYS A C 15
ATOM 25297 O O . CYS A 1 105 ? -11.917 -35.753 24.477 1.00 0.00 105 CYS A O 15
ATOM 25305 N N . ARG A 1 106 ? -10.150 -37.128 24.253 1.00 0.00 106 ARG A N 15
ATOM 25306 C CA . ARG A 1 106 ? -10.822 -38.270 24.862 1.00 0.00 106 ARG A CA 15
ATOM 25307 C C . ARG A 1 106 ? -11.766 -37.817 25.973 1.00 0.00 106 ARG A C 15
ATOM 25308 O O . ARG A 1 106 ? -12.953 -38.137 25.961 1.00 0.00 106 ARG A O 15
ATOM 25329 N N . GLY A 1 107 ? -11.227 -37.069 26.932 1.00 0.00 107 GLY A N 15
ATOM 25330 C CA . GLY A 1 107 ? -12.034 -36.585 28.036 1.00 0.00 107 GLY A CA 15
ATOM 25331 C C . GLY A 1 107 ? -11.781 -35.122 28.341 1.00 0.00 107 GLY A C 15
ATOM 25332 O O . GLY A 1 107 ? -12.707 -34.381 28.670 1.00 0.00 107 GLY A O 15
ATOM 25336 N N . GLY A 1 1 ? -26.670 13.065 -21.204 1.00 0.00 1 GLY A N 16
ATOM 25337 C CA . GLY A 1 1 ? -26.426 13.514 -19.845 1.00 0.00 1 GLY A CA 16
ATOM 25338 C C . GLY A 1 1 ? -25.125 14.280 -19.712 1.00 0.00 1 GLY A C 16
ATOM 25339 O O . GLY A 1 1 ? -24.231 14.149 -20.548 1.00 0.00 1 GLY A O 16
ATOM 25343 N N . SER A 1 2 ? -25.019 15.084 -18.659 1.00 0.00 2 SER A N 16
ATOM 25344 C CA . SER A 1 2 ? -23.820 15.879 -18.423 1.00 0.00 2 SER A CA 16
ATOM 25345 C C . SER A 1 2 ? -23.598 16.096 -16.929 1.00 0.00 2 SER A C 16
ATOM 25346 O O . SER A 1 2 ? -24.426 15.710 -16.104 1.00 0.00 2 SER A O 16
ATOM 25354 N N . SER A 1 3 ? -22.473 16.716 -16.588 1.00 0.00 3 SER A N 16
ATOM 25355 C CA . SER A 1 3 ? -22.138 16.982 -15.194 1.00 0.00 3 SER A CA 16
ATOM 25356 C C . SER A 1 3 ? -21.640 18.413 -15.018 1.00 0.00 3 SER A C 16
ATOM 25357 O O . SER A 1 3 ? -20.688 18.836 -15.673 1.00 0.00 3 SER A O 16
ATOM 25365 N N . GLY A 1 4 ? -22.292 19.155 -14.127 1.00 0.00 4 GLY A N 16
ATOM 25366 C CA . GLY A 1 4 ? -21.902 20.531 -13.880 1.00 0.00 4 GLY A CA 16
ATOM 25367 C C . GLY A 1 4 ? -21.010 20.671 -12.663 1.00 0.00 4 GLY A C 16
ATOM 25368 O O . GLY A 1 4 ? -21.168 21.601 -11.873 1.00 0.00 4 GLY A O 16
ATOM 25372 N N . SER A 1 5 ? -20.070 19.744 -12.510 1.00 0.00 5 SER A N 16
ATOM 25373 C CA . SER A 1 5 ? -19.152 19.765 -11.377 1.00 0.00 5 SER A CA 16
ATOM 25374 C C . SER A 1 5 ? -17.801 19.169 -11.761 1.00 0.00 5 SER A C 16
ATOM 25375 O O . SER A 1 5 ? -17.719 18.290 -12.619 1.00 0.00 5 SER A O 16
ATOM 25383 N N . SER A 1 6 ? -16.743 19.655 -11.120 1.00 0.00 6 SER A N 16
ATOM 25384 C CA . SER A 1 6 ? -15.394 19.175 -11.396 1.00 0.00 6 SER A CA 16
ATOM 25385 C C . SER A 1 6 ? -15.353 17.650 -11.406 1.00 0.00 6 SER A C 16
ATOM 25386 O O . SER A 1 6 ? -16.149 16.991 -10.739 1.00 0.00 6 SER A O 16
ATOM 25394 N N . GLY A 1 7 ? -14.416 17.095 -12.169 1.00 0.00 7 GLY A N 16
ATOM 25395 C CA . GLY A 1 7 ? -14.286 15.652 -12.252 1.00 0.00 7 GLY A CA 16
ATOM 25396 C C . GLY A 1 7 ? -12.941 15.161 -11.755 1.00 0.00 7 GLY A C 16
ATOM 25397 O O . GLY A 1 7 ? -12.139 14.638 -12.528 1.00 0.00 7 GLY A O 16
ATOM 25401 N N . MET A 1 8 ? -12.693 15.330 -10.460 1.00 0.00 8 MET A N 16
ATOM 25402 C CA . MET A 1 8 ? -11.434 14.901 -9.861 1.00 0.00 8 MET A CA 16
ATOM 25403 C C . MET A 1 8 ? -11.600 13.561 -9.150 1.00 0.00 8 MET A C 16
ATOM 25404 O O . MET A 1 8 ? -11.752 13.511 -7.930 1.00 0.00 8 MET A O 16
ATOM 25418 N N . MET A 1 9 ? -11.571 12.479 -9.921 1.00 0.00 9 MET A N 16
ATOM 25419 C CA . MET A 1 9 ? -11.717 11.140 -9.364 1.00 0.00 9 MET A CA 16
ATOM 25420 C C . MET A 1 9 ? -10.359 10.556 -8.988 1.00 0.00 9 MET A C 16
ATOM 25421 O O . MET A 1 9 ? -9.706 9.905 -9.804 1.00 0.00 9 MET A O 16
ATOM 25435 N N . ILE A 1 10 ? -9.940 10.793 -7.750 1.00 0.00 10 ILE A N 16
ATOM 25436 C CA . ILE A 1 10 ? -8.660 10.290 -7.267 1.00 0.00 10 ILE A CA 16
ATOM 25437 C C . ILE A 1 10 ? -8.839 8.993 -6.485 1.00 0.00 10 ILE A C 16
ATOM 25438 O O . ILE A 1 10 ? -8.181 7.991 -6.766 1.00 0.00 10 ILE A O 16
ATOM 25454 N N . ARG A 1 11 ? -9.736 9.018 -5.504 1.00 0.00 11 ARG A N 16
ATOM 25455 C CA . ARG A 1 11 ? -10.002 7.844 -4.682 1.00 0.00 11 ARG A CA 16
ATOM 25456 C C . ARG A 1 11 ? -10.432 6.662 -5.545 1.00 0.00 11 ARG A C 16
ATOM 25457 O O . ARG A 1 11 ? -10.330 5.509 -5.129 1.00 0.00 11 ARG A O 16
ATOM 25478 N N . GLU A 1 12 ? -10.913 6.958 -6.749 1.00 0.00 12 GLU A N 16
ATOM 25479 C CA . GLU A 1 12 ? -11.360 5.919 -7.669 1.00 0.00 12 GLU A CA 16
ATOM 25480 C C . GLU A 1 12 ? -10.201 5.417 -8.526 1.00 0.00 12 GLU A C 16
ATOM 25481 O O . GLU A 1 12 ? -10.017 4.211 -8.693 1.00 0.00 12 GLU A O 16
ATOM 25493 N N . ARG A 1 13 ? -9.424 6.350 -9.066 1.00 0.00 13 ARG A N 16
ATOM 25494 C CA . ARG A 1 13 ? -8.285 6.003 -9.906 1.00 0.00 13 ARG A CA 16
ATOM 25495 C C . ARG A 1 13 ? -7.254 5.197 -9.120 1.00 0.00 13 ARG A C 16
ATOM 25496 O O . ARG A 1 13 ? -6.627 4.283 -9.656 1.00 0.00 13 ARG A O 16
ATOM 25517 N N . ILE A 1 14 ? -7.086 5.543 -7.848 1.00 0.00 14 ILE A N 16
ATOM 25518 C CA . ILE A 1 14 ? -6.133 4.851 -6.989 1.00 0.00 14 ILE A CA 16
ATOM 25519 C C . ILE A 1 14 ? -6.476 3.370 -6.868 1.00 0.00 14 ILE A C 16
ATOM 25520 O O . ILE A 1 14 ? -5.745 2.512 -7.361 1.00 0.00 14 ILE A O 16
ATOM 25536 N N . GLU A 1 15 ? -7.593 3.079 -6.209 1.00 0.00 15 GLU A N 16
ATOM 25537 C CA . GLU A 1 15 ? -8.034 1.702 -6.024 1.00 0.00 15 GLU A CA 16
ATOM 25538 C C . GLU A 1 15 ? -8.142 0.980 -7.365 1.00 0.00 15 GLU A C 16
ATOM 25539 O O . GLU A 1 15 ? -7.533 -0.070 -7.567 1.00 0.00 15 GLU A O 16
ATOM 25551 N N . GLU A 1 16 ? -8.922 1.553 -8.277 1.00 0.00 16 GLU A N 16
ATOM 25552 C CA . GLU A 1 16 ? -9.111 0.964 -9.597 1.00 0.00 16 GLU A CA 16
ATOM 25553 C C . GLU A 1 16 ? -7.817 0.332 -10.102 1.00 0.00 16 GLU A C 16
ATOM 25554 O O . GLU A 1 16 ? -7.840 -0.629 -10.871 1.00 0.00 16 GLU A O 16
ATOM 25566 N N . LYS A 1 17 ? -6.689 0.879 -9.664 1.00 0.00 17 LYS A N 16
ATOM 25567 C CA . LYS A 1 17 ? -5.383 0.371 -10.069 1.00 0.00 17 LYS A CA 16
ATOM 25568 C C . LYS A 1 17 ? -4.939 -0.772 -9.162 1.00 0.00 17 LYS A C 16
ATOM 25569 O O . LYS A 1 17 ? -4.566 -1.846 -9.636 1.00 0.00 17 LYS A O 16
ATOM 25588 N N . LEU A 1 18 ? -4.984 -0.536 -7.855 1.00 0.00 18 LEU A N 16
ATOM 25589 C CA . LEU A 1 18 ? -4.588 -1.547 -6.881 1.00 0.00 18 LEU A CA 16
ATOM 25590 C C . LEU A 1 18 ? -5.411 -2.820 -7.052 1.00 0.00 18 LEU A C 16
ATOM 25591 O O . LEU A 1 18 ? -4.975 -3.908 -6.674 1.00 0.00 18 LEU A O 16
ATOM 25607 N N . ARG A 1 19 ? -6.600 -2.677 -7.626 1.00 0.00 19 ARG A N 16
ATOM 25608 C CA . ARG A 1 19 ? -7.484 -3.816 -7.849 1.00 0.00 19 ARG A CA 16
ATOM 25609 C C . ARG A 1 19 ? -6.807 -4.865 -8.726 1.00 0.00 19 ARG A C 16
ATOM 25610 O O . ARG A 1 19 ? -6.758 -6.044 -8.374 1.00 0.00 19 ARG A O 16
ATOM 25631 N N . ALA A 1 20 ? -6.288 -4.429 -9.868 1.00 0.00 20 ALA A N 16
ATOM 25632 C CA . ALA A 1 20 ? -5.613 -5.330 -10.794 1.00 0.00 20 ALA A CA 16
ATOM 25633 C C . ALA A 1 20 ? -4.122 -5.419 -10.486 1.00 0.00 20 ALA A C 16
ATOM 25634 O O . ALA A 1 20 ? -3.476 -6.423 -10.785 1.00 0.00 20 ALA A O 16
ATOM 25641 N N . ALA A 1 21 ? -3.583 -4.363 -9.886 1.00 0.00 21 ALA A N 16
ATOM 25642 C CA . ALA A 1 21 ? -2.168 -4.323 -9.536 1.00 0.00 21 ALA A CA 16
ATOM 25643 C C . ALA A 1 21 ? -1.772 -5.543 -8.712 1.00 0.00 21 ALA A C 16
ATOM 25644 O O . ALA A 1 21 ? -0.923 -6.334 -9.124 1.00 0.00 21 ALA A O 16
ATOM 25651 N N . PHE A 1 22 ? -2.391 -5.690 -7.546 1.00 0.00 22 PHE A N 16
ATOM 25652 C CA . PHE A 1 22 ? -2.102 -6.814 -6.663 1.00 0.00 22 PHE A CA 16
ATOM 25653 C C . PHE A 1 22 ? -3.306 -7.745 -6.555 1.00 0.00 22 PHE A C 16
ATOM 25654 O O . PHE A 1 22 ? -3.157 -8.966 -6.520 1.00 0.00 22 PHE A O 16
ATOM 25671 N N . GLN A 1 23 ? -4.497 -7.159 -6.502 1.00 0.00 23 GLN A N 16
ATOM 25672 C CA . GLN A 1 23 ? -5.726 -7.936 -6.396 1.00 0.00 23 GLN A CA 16
A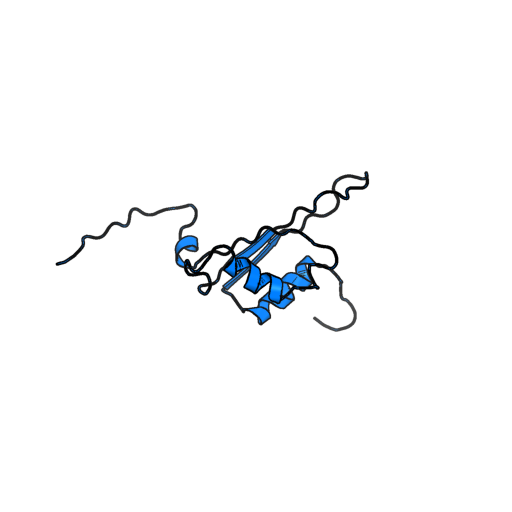TOM 25673 C C . GLN A 1 23 ? -5.853 -8.569 -5.015 1.00 0.00 23 GLN A C 16
ATOM 25674 O O . GLN A 1 23 ? -6.084 -9.770 -4.875 1.00 0.00 23 GLN A O 16
ATOM 25688 N N . PRO A 1 24 ? -5.700 -7.744 -3.968 1.00 0.00 24 PRO A N 16
ATOM 25689 C CA . PRO A 1 24 ? -5.793 -8.202 -2.579 1.00 0.00 24 PRO A CA 16
ATOM 25690 C C . PRO A 1 24 ? -7.216 -8.588 -2.190 1.00 0.00 24 PRO A C 16
ATOM 25691 O O . PRO A 1 24 ? -8.084 -8.743 -3.049 1.00 0.00 24 PRO A O 16
ATOM 25702 N N . VAL A 1 25 ? -7.449 -8.742 -0.891 1.00 0.00 25 VAL A N 16
ATOM 25703 C CA . VAL A 1 25 ? -8.767 -9.108 -0.388 1.00 0.00 25 VAL A CA 16
ATOM 25704 C C . VAL A 1 25 ? -9.513 -7.888 0.139 1.00 0.00 25 VAL A C 16
ATOM 25705 O O . VAL A 1 25 ? -10.718 -7.745 -0.070 1.00 0.00 25 VAL A O 16
ATOM 25718 N N . PHE A 1 26 ? -8.789 -7.009 0.824 1.00 0.00 26 PHE A N 16
ATOM 25719 C CA . PHE A 1 26 ? -9.382 -5.799 1.382 1.00 0.00 26 PHE A CA 16
ATOM 25720 C C . PHE A 1 26 ? -8.918 -4.563 0.617 1.00 0.00 26 PHE A C 16
ATOM 25721 O O . PHE A 1 26 ? -7.807 -4.527 0.087 1.00 0.00 26 PHE A O 16
ATOM 25738 N N . LEU A 1 27 ? -9.778 -3.551 0.563 1.00 0.00 27 LEU A N 16
ATOM 25739 C CA . LEU A 1 27 ? -9.457 -2.312 -0.137 1.00 0.00 27 LEU A CA 16
ATOM 25740 C C . LEU A 1 27 ? -10.366 -1.176 0.323 1.00 0.00 27 LEU A C 16
ATOM 25741 O O . LEU A 1 27 ? -11.586 -1.248 0.179 1.00 0.00 27 LEU A O 16
ATOM 25757 N N . GLU A 1 28 ? -9.762 -0.129 0.875 1.00 0.00 28 GLU A N 16
ATOM 25758 C CA . GLU A 1 28 ? -10.517 1.023 1.355 1.00 0.00 28 GLU A CA 16
ATOM 25759 C C . GLU A 1 28 ? -9.618 2.249 1.480 1.00 0.00 28 GLU A C 16
ATOM 25760 O O . GLU A 1 28 ? -8.573 2.203 2.130 1.00 0.00 28 GLU A O 16
ATOM 25772 N N . VAL A 1 29 ? -10.031 3.346 0.853 1.00 0.00 29 VAL A N 16
ATOM 25773 C CA . VAL A 1 29 ? -9.265 4.585 0.894 1.00 0.00 29 VAL A CA 16
ATOM 25774 C C . VAL A 1 29 ? -10.046 5.691 1.595 1.00 0.00 29 VAL A C 16
ATOM 25775 O O . VAL A 1 29 ? -11.244 5.860 1.368 1.00 0.00 29 VAL A O 16
ATOM 25788 N N . VAL A 1 30 ? -9.359 6.444 2.449 1.00 0.00 30 VAL A N 16
ATOM 25789 C CA . VAL A 1 30 ? -9.987 7.535 3.183 1.00 0.00 30 VAL A CA 16
ATOM 25790 C C . VAL A 1 30 ? -9.498 8.889 2.680 1.00 0.00 30 VAL A C 16
ATOM 25791 O O . VAL A 1 30 ? -8.325 9.231 2.828 1.00 0.00 30 VAL A O 16
ATOM 25804 N N . ASP A 1 31 ? -10.405 9.655 2.085 1.00 0.00 31 ASP A N 16
ATOM 25805 C CA . ASP A 1 31 ? -10.067 10.974 1.561 1.00 0.00 31 ASP A CA 16
ATOM 25806 C C . ASP A 1 31 ? -10.259 12.048 2.626 1.00 0.00 31 ASP A C 16
ATOM 25807 O O . ASP A 1 31 ? -11.080 11.898 3.531 1.00 0.00 31 ASP A O 16
ATOM 25816 N N . GLU A 1 32 ? -9.496 13.130 2.513 1.00 0.00 32 GLU A N 16
ATOM 25817 C CA . GLU A 1 32 ? -9.581 14.228 3.468 1.00 0.00 32 GLU A CA 16
ATOM 25818 C C . GLU A 1 32 ? -9.747 15.564 2.749 1.00 0.00 32 GLU A C 16
ATOM 25819 O O . GLU A 1 32 ? -8.785 16.313 2.578 1.00 0.00 32 GLU A O 16
ATOM 25831 N N . SER A 1 33 ? -10.974 15.855 2.329 1.00 0.00 33 SER A N 16
ATOM 25832 C CA . SER A 1 33 ? -11.266 17.097 1.624 1.00 0.00 33 SER A CA 16
ATOM 25833 C C . SER A 1 33 ? -10.423 18.245 2.173 1.00 0.00 33 SER A C 16
ATOM 25834 O O . SER A 1 33 ? -10.296 18.411 3.387 1.00 0.00 33 SER A O 16
ATOM 25842 N N . TYR A 1 34 ? -9.849 19.033 1.271 1.00 0.00 34 TYR A N 16
ATOM 25843 C CA . TYR A 1 34 ? -9.016 20.163 1.664 1.00 0.00 34 TYR A CA 16
ATOM 25844 C C . TYR A 1 34 ? -9.675 21.485 1.281 1.00 0.00 34 TYR A C 16
ATOM 25845 O O . TYR A 1 34 ? -9.036 22.366 0.707 1.00 0.00 34 TYR A O 16
ATOM 25863 N N . ARG A 1 35 ? -10.958 21.614 1.605 1.00 0.00 35 ARG A N 16
ATOM 25864 C CA . ARG A 1 35 ? -11.705 22.827 1.295 1.00 0.00 35 ARG A CA 16
ATOM 25865 C C . ARG A 1 35 ? -11.486 23.889 2.369 1.00 0.00 35 ARG A C 16
ATOM 25866 O O . ARG A 1 35 ? -12.391 24.663 2.685 1.00 0.00 35 ARG A O 16
ATOM 25887 N N . HIS A 1 36 ? -10.280 23.920 2.926 1.00 0.00 36 HIS A N 16
ATOM 25888 C CA . HIS A 1 36 ? -9.942 24.887 3.964 1.00 0.00 36 HIS A CA 16
ATOM 25889 C C . HIS A 1 36 ? -9.062 26.000 3.404 1.00 0.00 36 HIS A C 16
ATOM 25890 O O . HIS A 1 36 ? -9.378 27.182 3.539 1.00 0.00 36 HIS A O 16
ATOM 25905 N N . ASN A 1 37 ? -7.957 25.615 2.775 1.00 0.00 37 ASN A N 16
ATOM 25906 C CA . ASN A 1 37 ? -7.031 26.581 2.195 1.00 0.00 37 ASN A CA 16
ATOM 25907 C C . ASN A 1 37 ? -6.501 27.534 3.261 1.00 0.00 37 ASN A C 16
ATOM 25908 O O . ASN A 1 37 ? -6.608 28.753 3.128 1.00 0.00 37 ASN A O 16
ATOM 25919 N N . VAL A 1 38 ? -5.929 26.970 4.320 1.00 0.00 38 VAL A N 16
ATOM 25920 C CA . VAL A 1 38 ? -5.381 27.770 5.410 1.00 0.00 38 VAL A CA 16
ATOM 25921 C C . VAL A 1 38 ? -4.178 27.082 6.045 1.00 0.00 38 VAL A C 16
ATOM 25922 O O . VAL A 1 38 ? -4.063 25.856 6.048 1.00 0.00 38 VAL A O 16
ATOM 25935 N N . PRO A 1 39 ? -3.259 27.887 6.597 1.00 0.00 39 PRO A N 16
ATOM 25936 C CA . PRO A 1 39 ? -2.047 27.378 7.247 1.00 0.00 39 PRO A CA 16
ATOM 25937 C C . PRO A 1 39 ? -2.351 26.663 8.559 1.00 0.00 39 PRO A C 16
ATOM 25938 O O . PRO A 1 39 ? -2.604 27.301 9.580 1.00 0.00 39 PRO A O 16
ATOM 25949 N N . ALA A 1 40 ? -2.322 25.335 8.524 1.00 0.00 40 ALA A N 16
ATOM 25950 C CA . ALA A 1 40 ? -2.592 24.534 9.711 1.00 0.00 40 ALA A CA 16
ATOM 25951 C C . ALA A 1 40 ? -1.913 23.171 9.620 1.00 0.00 40 ALA A C 16
ATOM 25952 O O . ALA A 1 40 ? -1.646 22.672 8.528 1.00 0.00 40 ALA A O 16
ATOM 25959 N N . GLY A 1 41 ? -1.635 22.575 10.776 1.00 0.00 41 GLY A N 16
ATOM 25960 C CA . GLY A 1 41 ? -0.988 21.276 10.804 1.00 0.00 41 GLY A CA 16
ATOM 25961 C C . GLY A 1 41 ? -1.634 20.286 9.854 1.00 0.00 41 GLY A C 16
ATOM 25962 O O . GLY A 1 41 ? -0.957 19.681 9.023 1.00 0.00 41 GLY A O 16
ATOM 25966 N N . SER A 1 42 ? -2.947 20.120 9.978 1.00 0.00 42 SER A N 16
ATOM 25967 C CA . SER A 1 42 ? -3.683 19.192 9.128 1.00 0.00 42 SER A CA 16
ATOM 25968 C C . SER A 1 42 ? -4.180 19.890 7.866 1.00 0.00 42 SER A C 16
ATOM 25969 O O . SER A 1 42 ? -5.257 20.487 7.857 1.00 0.00 42 SER A O 16
ATOM 25977 N N . GLU A 1 43 ? -3.387 19.811 6.802 1.00 0.00 43 GLU A N 16
ATOM 25978 C CA . GLU A 1 43 ? -3.746 20.436 5.534 1.00 0.00 43 GLU A CA 16
ATOM 25979 C C . GLU A 1 43 ? -4.052 19.380 4.475 1.00 0.00 43 GLU A C 16
ATOM 25980 O O . GLU A 1 43 ? -5.160 19.324 3.941 1.00 0.00 43 GLU A O 16
ATOM 25992 N N . SER A 1 44 ? -3.061 18.547 4.175 1.00 0.00 44 SER A N 16
ATOM 25993 C CA . SER A 1 44 ? -3.221 17.496 3.176 1.00 0.00 44 SER A CA 16
ATOM 25994 C C . SER A 1 44 ? -2.967 16.122 3.788 1.00 0.00 44 SER A C 16
ATOM 25995 O O . SER A 1 44 ? -1.820 15.731 4.009 1.00 0.00 44 SER A O 16
ATOM 26003 N N . HIS A 1 45 ? -4.045 15.394 4.060 1.00 0.00 45 HIS A N 16
ATOM 26004 C CA . HIS A 1 45 ? -3.940 14.062 4.646 1.00 0.00 45 HIS A CA 16
ATOM 26005 C C . HIS A 1 45 ? -4.510 13.007 3.704 1.00 0.00 45 HIS A C 16
ATOM 26006 O O . HIS A 1 45 ? -5.429 13.282 2.931 1.00 0.00 45 HIS A O 16
ATOM 26021 N N . PHE A 1 46 ? -3.960 11.800 3.772 1.00 0.00 46 PHE A N 16
ATOM 26022 C CA . PHE A 1 46 ? -4.412 10.704 2.923 1.00 0.00 46 PHE A CA 16
ATOM 26023 C C . PHE A 1 46 ? -4.043 9.355 3.533 1.00 0.00 46 PHE A C 16
ATOM 26024 O O . PHE A 1 46 ? -2.977 9.201 4.131 1.00 0.00 46 PHE A O 16
ATOM 26041 N N . LYS A 1 47 ? -4.931 8.379 3.379 1.00 0.00 47 LYS A N 16
ATOM 26042 C CA . LYS A 1 47 ? -4.701 7.042 3.913 1.00 0.00 47 LYS A CA 16
ATOM 26043 C C . LYS A 1 47 ? -5.276 5.978 2.983 1.00 0.00 47 LYS A C 16
ATOM 26044 O O . LYS A 1 47 ? -6.295 6.197 2.329 1.00 0.00 47 LYS A O 16
ATOM 26063 N N . VAL A 1 48 ? -4.616 4.825 2.931 1.00 0.00 48 VAL A N 16
ATOM 26064 C CA . VAL A 1 48 ? -5.064 3.726 2.084 1.00 0.00 48 VAL A CA 16
ATOM 26065 C C . VAL A 1 48 ? -4.869 2.383 2.778 1.00 0.00 48 VAL A C 16
ATOM 26066 O O . VAL A 1 48 ? -3.750 2.012 3.134 1.00 0.00 48 VAL A O 16
ATOM 26079 N N . VAL A 1 49 ? -5.966 1.656 2.966 1.00 0.00 49 VAL A N 16
ATOM 26080 C CA . VAL A 1 49 ? -5.916 0.351 3.616 1.00 0.00 49 VAL A CA 16
ATOM 26081 C C . VAL A 1 49 ? -5.966 -0.776 2.591 1.00 0.00 49 VAL A C 16
ATOM 26082 O O . VAL A 1 49 ? -6.960 -0.944 1.884 1.00 0.00 49 VAL A O 16
ATOM 26095 N N . LEU A 1 50 ? -4.886 -1.547 2.515 1.00 0.00 50 LEU A N 16
ATOM 26096 C CA . LEU A 1 50 ? -4.806 -2.660 1.576 1.00 0.00 50 LEU A CA 16
ATOM 26097 C C . LEU A 1 50 ? -4.263 -3.911 2.259 1.00 0.00 50 LEU A C 16
ATOM 26098 O O . LEU A 1 50 ? -3.087 -3.974 2.617 1.00 0.00 50 LEU A O 16
ATOM 26114 N N . VAL A 1 51 ? -5.127 -4.906 2.435 1.00 0.00 51 VAL A N 16
ATOM 26115 C CA . VAL A 1 51 ? -4.733 -6.157 3.072 1.00 0.00 51 VAL A CA 16
ATOM 26116 C C . VAL A 1 51 ? -4.296 -7.187 2.037 1.00 0.00 51 VAL A C 16
ATOM 26117 O O . VAL A 1 51 ? -5.118 -7.721 1.293 1.00 0.00 51 VAL A O 16
ATOM 26130 N N . SER A 1 52 ? -2.996 -7.462 1.996 1.00 0.00 52 SER A N 16
ATOM 26131 C CA . SER A 1 52 ? -2.449 -8.427 1.049 1.00 0.00 52 SER A CA 16
ATOM 26132 C C . SER A 1 52 ? -1.659 -9.512 1.775 1.00 0.00 52 SER A C 16
ATOM 26133 O O . SER A 1 52 ? -1.117 -9.282 2.856 1.00 0.00 52 SER A O 16
ATOM 26141 N N . ASP A 1 53 ? -1.598 -10.694 1.172 1.00 0.00 53 ASP A N 16
ATOM 26142 C CA . ASP A 1 53 ? -0.874 -11.815 1.759 1.00 0.00 53 ASP A CA 16
ATOM 26143 C C . ASP A 1 53 ? 0.614 -11.729 1.437 1.00 0.00 53 ASP A C 16
ATOM 26144 O O . ASP A 1 53 ? 1.460 -12.052 2.271 1.00 0.00 53 ASP A O 16
ATOM 26153 N N . ARG A 1 54 ? 0.927 -11.292 0.221 1.00 0.00 54 ARG A N 16
ATOM 26154 C CA . ARG A 1 54 ? 2.314 -11.166 -0.212 1.00 0.00 54 ARG A CA 16
ATOM 26155 C C . ARG A 1 54 ? 3.191 -10.639 0.920 1.00 0.00 54 ARG A C 16
ATOM 26156 O O . ARG A 1 54 ? 4.387 -10.924 0.977 1.00 0.00 54 ARG A O 16
ATOM 26177 N N . PHE A 1 55 ? 2.588 -9.868 1.820 1.00 0.00 55 PHE A N 16
ATOM 26178 C CA . PHE A 1 55 ? 3.314 -9.300 2.949 1.00 0.00 55 PHE A CA 16
ATOM 26179 C C . PHE A 1 55 ? 3.265 -10.236 4.153 1.00 0.00 55 PHE A C 16
ATOM 26180 O O . PHE A 1 55 ? 3.155 -9.791 5.297 1.00 0.00 55 PHE A O 16
ATOM 26197 N N . THR A 1 56 ? 3.348 -11.536 3.888 1.00 0.00 56 THR A N 16
ATOM 26198 C CA . THR A 1 56 ? 3.311 -12.536 4.948 1.00 0.00 56 THR A CA 16
ATOM 26199 C C . THR A 1 56 ? 4.500 -12.382 5.890 1.00 0.00 56 THR A C 16
ATOM 26200 O O . THR A 1 56 ? 4.424 -12.742 7.064 1.00 0.00 56 THR A O 16
ATOM 26211 N N . GLY A 1 57 ? 5.597 -11.843 5.368 1.00 0.00 57 GLY A N 16
ATOM 26212 C CA . GLY A 1 57 ? 6.786 -11.650 6.178 1.00 0.00 57 GLY A CA 16
ATOM 26213 C C . GLY A 1 57 ? 7.762 -10.674 5.551 1.00 0.00 57 GLY A C 16
ATOM 26214 O O . GLY A 1 57 ? 8.973 -10.795 5.734 1.00 0.00 57 GLY A O 16
ATOM 26218 N N . GLU A 1 58 ? 7.235 -9.706 4.808 1.00 0.00 58 GLU A N 16
ATOM 26219 C CA . GLU A 1 58 ? 8.069 -8.708 4.150 1.00 0.00 58 GLU A CA 16
ATOM 26220 C C . GLU A 1 58 ? 8.341 -7.528 5.080 1.00 0.00 58 GLU A C 16
ATOM 26221 O O . GLU A 1 58 ? 7.660 -7.350 6.089 1.00 0.00 58 GLU A O 16
ATOM 26233 N N . ARG A 1 59 ? 9.342 -6.727 4.731 1.00 0.00 59 ARG A N 16
ATOM 26234 C CA . ARG A 1 59 ? 9.706 -5.565 5.534 1.00 0.00 59 ARG A CA 16
ATOM 26235 C C . ARG A 1 59 ? 8.744 -4.408 5.284 1.00 0.00 59 ARG A C 16
ATOM 26236 O O . ARG A 1 59 ? 8.044 -4.377 4.271 1.00 0.00 59 ARG A O 16
ATOM 26257 N N . PHE A 1 60 ? 8.713 -3.459 6.213 1.00 0.00 60 PHE A N 16
ATOM 26258 C CA . PHE A 1 60 ? 7.836 -2.301 6.095 1.00 0.00 60 PHE A CA 16
ATOM 26259 C C . PHE A 1 60 ? 8.063 -1.579 4.769 1.00 0.00 60 PHE A C 16
ATOM 26260 O O . PHE A 1 60 ? 7.113 -1.169 4.102 1.00 0.00 60 PHE A O 16
ATOM 26277 N N . LEU A 1 61 ? 9.329 -1.428 4.395 1.00 0.00 61 LEU A N 16
ATOM 26278 C CA . LEU A 1 61 ? 9.683 -0.756 3.149 1.00 0.00 61 LEU A CA 16
ATOM 26279 C C . LEU A 1 61 ? 9.344 -1.628 1.945 1.00 0.00 61 LEU A C 16
ATOM 26280 O O . LEU A 1 61 ? 8.721 -1.168 0.989 1.00 0.00 61 LEU A O 16
ATOM 26296 N N . ASN A 1 62 ? 9.757 -2.890 1.999 1.00 0.00 62 ASN A N 16
ATOM 26297 C CA . ASN A 1 62 ? 9.495 -3.827 0.912 1.00 0.00 62 ASN A CA 16
ATOM 26298 C C . ASN A 1 62 ? 8.016 -3.827 0.538 1.00 0.00 62 ASN A C 16
ATOM 26299 O O . ASN A 1 62 ? 7.662 -3.958 -0.634 1.00 0.00 62 ASN A O 16
ATOM 26310 N N . ARG A 1 63 ? 7.157 -3.678 1.542 1.00 0.00 63 ARG A N 16
ATOM 26311 C CA . ARG A 1 63 ? 5.717 -3.661 1.318 1.00 0.00 63 ARG A CA 16
ATOM 26312 C C . ARG A 1 63 ? 5.282 -2.349 0.672 1.00 0.00 63 ARG A C 16
ATOM 26313 O O . ARG A 1 63 ? 4.434 -2.335 -0.221 1.00 0.00 63 ARG A O 16
ATOM 26334 N N . HIS A 1 64 ? 5.868 -1.247 1.130 1.00 0.00 64 HIS A N 16
ATOM 26335 C CA . HIS A 1 64 ? 5.542 0.071 0.596 1.00 0.00 64 HIS A CA 16
ATOM 26336 C C . HIS A 1 64 ? 6.026 0.209 -0.844 1.00 0.00 64 HIS A C 16
ATOM 26337 O O . HIS A 1 64 ? 5.237 0.464 -1.753 1.00 0.00 64 HIS A O 16
ATOM 26352 N N . ARG A 1 65 ? 7.330 0.040 -1.043 1.00 0.00 65 ARG A N 16
ATOM 26353 C CA . ARG A 1 65 ? 7.920 0.149 -2.372 1.00 0.00 65 ARG A CA 16
ATOM 26354 C C . ARG A 1 65 ? 7.001 -0.463 -3.426 1.00 0.00 65 ARG A C 16
ATOM 26355 O O . ARG A 1 65 ? 6.850 0.078 -4.521 1.00 0.00 65 ARG A O 16
ATOM 26376 N N . MET A 1 66 ? 6.392 -1.594 -3.087 1.00 0.00 66 MET A N 16
ATOM 26377 C CA . MET A 1 66 ? 5.488 -2.279 -4.004 1.00 0.00 66 MET A CA 16
ATOM 26378 C C . MET A 1 66 ? 4.290 -1.398 -4.347 1.00 0.00 66 MET A C 16
ATOM 26379 O O . MET A 1 66 ? 4.012 -1.142 -5.518 1.00 0.00 66 MET A O 16
ATOM 26393 N N . ILE A 1 67 ? 3.587 -0.938 -3.318 1.00 0.00 67 ILE A N 16
ATOM 26394 C CA . ILE A 1 67 ? 2.420 -0.086 -3.511 1.00 0.00 67 ILE A CA 16
ATOM 26395 C C . ILE A 1 67 ? 2.780 1.166 -4.304 1.00 0.00 67 ILE A C 16
ATOM 26396 O O . ILE A 1 67 ? 2.197 1.436 -5.355 1.00 0.00 67 ILE A O 16
ATOM 26412 N N . TYR A 1 68 ? 3.743 1.926 -3.795 1.00 0.00 68 TYR A N 16
ATOM 26413 C CA . TYR A 1 68 ? 4.180 3.150 -4.456 1.00 0.00 68 TYR A CA 16
ATOM 26414 C C . TYR A 1 68 ? 4.502 2.891 -5.924 1.00 0.00 68 TYR A C 16
ATOM 26415 O O . TYR A 1 68 ? 3.936 3.523 -6.816 1.00 0.00 68 TYR A O 16
ATOM 26433 N N . SER A 1 69 ? 5.417 1.958 -6.167 1.00 0.00 69 SER A N 16
ATOM 26434 C CA . SER A 1 69 ? 5.818 1.616 -7.527 1.00 0.00 69 SER A CA 16
ATOM 26435 C C . SER A 1 69 ? 4.634 1.716 -8.484 1.00 0.00 69 SER A C 16
ATOM 26436 O O . SER A 1 69 ? 4.786 2.110 -9.641 1.00 0.00 69 SER A O 16
ATOM 26444 N N . THR A 1 70 ? 3.452 1.355 -7.993 1.00 0.00 70 THR A N 16
ATOM 26445 C CA . THR A 1 70 ? 2.241 1.402 -8.803 1.00 0.00 70 THR A CA 16
ATOM 26446 C C . THR A 1 70 ? 1.721 2.828 -8.932 1.00 0.00 70 THR A C 16
ATOM 26447 O O . THR A 1 70 ? 1.350 3.269 -10.020 1.00 0.00 70 THR A O 16
ATOM 26458 N N . LEU A 1 71 ? 1.696 3.547 -7.815 1.00 0.00 71 LEU A N 16
ATOM 26459 C CA . LEU A 1 71 ? 1.221 4.926 -7.802 1.00 0.00 71 LEU A CA 16
ATOM 26460 C C . LEU A 1 71 ? 2.348 5.887 -7.436 1.00 0.00 71 LEU A C 16
ATOM 26461 O O . LEU A 1 71 ? 2.144 6.842 -6.687 1.00 0.00 71 LEU A O 16
ATOM 26477 N N . ALA A 1 72 ? 3.536 5.628 -7.972 1.00 0.00 72 ALA A N 16
ATOM 26478 C CA . ALA A 1 72 ? 4.694 6.472 -7.705 1.00 0.00 72 ALA A CA 16
ATOM 26479 C C . ALA A 1 72 ? 4.384 7.937 -7.993 1.00 0.00 72 ALA A C 16
ATOM 26480 O O . ALA A 1 72 ? 4.342 8.763 -7.081 1.00 0.00 72 ALA A O 16
ATOM 26487 N N . GLU A 1 73 ? 4.168 8.252 -9.266 1.00 0.00 73 GLU A N 16
ATOM 26488 C CA . GLU A 1 73 ? 3.863 9.619 -9.673 1.00 0.00 73 GLU A CA 16
ATOM 26489 C C . GLU A 1 73 ? 2.393 9.945 -9.425 1.00 0.00 73 GLU A C 16
ATOM 26490 O O . GLU A 1 73 ? 2.054 11.053 -9.010 1.00 0.00 73 GLU A O 16
ATOM 26502 N N . GLU A 1 74 ? 1.525 8.972 -9.683 1.00 0.00 74 GLU A N 16
ATOM 26503 C CA . GLU A 1 74 ? 0.091 9.156 -9.489 1.00 0.00 74 GLU A CA 16
ATOM 26504 C C . GLU A 1 74 ? -0.187 9.960 -8.222 1.00 0.00 74 GLU A C 16
ATOM 26505 O O . GLU A 1 74 ? -0.938 10.936 -8.245 1.00 0.00 74 GLU A O 16
ATOM 26517 N N . LEU A 1 75 ? 0.421 9.542 -7.118 1.00 0.00 75 LEU A N 16
ATOM 26518 C CA . LEU A 1 75 ? 0.239 10.221 -5.840 1.00 0.00 75 LEU A CA 16
ATOM 26519 C C . LEU A 1 75 ? 0.934 11.579 -5.841 1.00 0.00 75 LEU A C 16
ATOM 26520 O O . LEU A 1 75 ? 0.521 12.500 -5.136 1.00 0.00 75 LEU A O 16
ATOM 26536 N N . SER A 1 76 ? 1.991 11.697 -6.640 1.00 0.00 76 SER A N 16
ATOM 26537 C CA . SER A 1 76 ? 2.745 12.941 -6.732 1.00 0.00 76 SER A CA 16
ATOM 26538 C C . SER A 1 76 ? 2.054 13.926 -7.671 1.00 0.00 76 SER A C 16
ATOM 26539 O O . SER A 1 76 ? 2.651 14.913 -8.103 1.00 0.00 76 SER A O 16
ATOM 26547 N N . THR A 1 77 ? 0.792 13.651 -7.983 1.00 0.00 77 THR A N 16
ATOM 26548 C CA . THR A 1 77 ? 0.019 14.510 -8.871 1.00 0.00 77 THR A CA 16
ATOM 26549 C C . THR A 1 77 ? -0.745 15.568 -8.084 1.00 0.00 77 THR A C 16
ATOM 26550 O O . THR A 1 77 ? -0.564 16.768 -8.297 1.00 0.00 77 THR A O 16
ATOM 26561 N N . THR A 1 78 ? -1.602 15.118 -7.173 1.00 0.00 78 THR A N 16
ATOM 26562 C CA . THR A 1 78 ? -2.395 16.026 -6.354 1.00 0.00 78 THR A CA 16
ATOM 26563 C C . THR A 1 78 ? -2.179 15.758 -4.869 1.00 0.00 78 THR A C 16
ATOM 26564 O O . THR A 1 78 ? -1.898 16.675 -4.097 1.00 0.00 78 THR A O 16
ATOM 26575 N N . VAL A 1 79 ? -2.311 14.496 -4.475 1.00 0.00 79 VAL A N 16
ATOM 26576 C CA . VAL A 1 79 ? -2.128 14.107 -3.081 1.00 0.00 79 VAL A CA 16
ATOM 26577 C C . VAL A 1 79 ? -0.704 14.386 -2.615 1.00 0.00 79 VAL A C 16
ATOM 26578 O O . VAL A 1 79 ? 0.262 13.924 -3.224 1.00 0.00 79 VAL A O 16
ATOM 26591 N N . HIS A 1 80 ? -0.580 15.145 -1.531 1.00 0.00 80 HIS A N 16
ATOM 26592 C CA . HIS A 1 80 ? 0.728 15.485 -0.981 1.00 0.00 80 HIS A CA 16
ATOM 26593 C C . HIS A 1 80 ? 1.294 14.325 -0.168 1.00 0.00 80 HIS A C 16
ATOM 26594 O O . HIS A 1 80 ? 2.225 13.646 -0.601 1.00 0.00 80 HIS A O 16
ATOM 26609 N N . ALA A 1 81 ? 0.726 14.104 1.013 1.00 0.00 81 ALA A N 16
ATOM 26610 C CA . ALA A 1 81 ? 1.174 13.026 1.886 1.00 0.00 81 ALA A CA 16
ATOM 26611 C C . ALA A 1 81 ? 0.169 11.878 1.900 1.00 0.00 81 ALA A C 16
ATOM 26612 O O . ALA A 1 81 ? -1.017 12.074 1.631 1.00 0.00 81 ALA A O 16
ATOM 26619 N N . LEU A 1 82 ? 0.651 10.681 2.214 1.00 0.00 82 LEU A N 16
ATOM 26620 C CA . LEU A 1 82 ? -0.205 9.500 2.263 1.00 0.00 82 LEU A CA 16
ATOM 26621 C C . LEU A 1 82 ? 0.337 8.475 3.253 1.00 0.00 82 LEU A C 16
ATOM 26622 O O . LEU A 1 82 ? 1.547 8.279 3.358 1.00 0.00 82 LEU A O 16
ATOM 26638 N N . ALA A 1 83 ? -0.567 7.821 3.975 1.00 0.00 83 ALA A N 16
ATOM 26639 C CA . ALA A 1 83 ? -0.180 6.812 4.953 1.00 0.00 83 ALA A CA 16
ATOM 26640 C C . ALA A 1 83 ? -0.746 5.445 4.585 1.00 0.00 83 ALA A C 16
ATOM 26641 O O . ALA A 1 83 ? -1.935 5.183 4.772 1.00 0.00 83 ALA A O 16
ATOM 26648 N N . LEU A 1 84 ? 0.111 4.577 4.060 1.00 0.00 84 LEU A N 16
ATOM 26649 C CA . LEU A 1 84 ? -0.304 3.235 3.664 1.00 0.00 84 LEU A CA 16
ATOM 26650 C C . LEU A 1 84 ? -0.399 2.315 4.877 1.00 0.00 84 LEU A C 16
ATOM 26651 O O . LEU A 1 84 ? 0.512 2.263 5.704 1.00 0.00 84 LEU A O 16
ATOM 26667 N N . HIS A 1 85 ? -1.508 1.589 4.977 1.00 0.00 85 HIS A N 16
ATOM 26668 C CA . HIS A 1 85 ? -1.722 0.669 6.088 1.00 0.00 85 HIS A CA 16
ATOM 26669 C C . HIS A 1 85 ? -1.897 -0.761 5.583 1.00 0.00 85 HIS A C 16
ATOM 26670 O O . HIS A 1 85 ? -3.019 -1.252 5.453 1.00 0.00 85 HIS A O 16
ATOM 26685 N N . THR A 1 86 ? -0.781 -1.424 5.298 1.00 0.00 86 THR A N 16
ATOM 26686 C CA . THR A 1 86 ? -0.811 -2.795 4.805 1.00 0.00 86 THR A CA 16
ATOM 26687 C C . THR A 1 86 ? -0.865 -3.792 5.957 1.00 0.00 86 THR A C 16
ATOM 26688 O O . THR A 1 86 ? 0.009 -3.801 6.825 1.00 0.00 86 THR A O 16
ATOM 26699 N N . TYR A 1 87 ? -1.895 -4.631 5.959 1.00 0.00 87 TYR A N 16
ATOM 26700 C CA . TYR A 1 87 ? -2.063 -5.632 7.006 1.00 0.00 87 TYR A CA 16
ATOM 26701 C C . TYR A 1 87 ? -2.375 -7.000 6.407 1.00 0.00 87 TYR A C 16
ATOM 26702 O O . TYR A 1 87 ? -3.154 -7.114 5.460 1.00 0.00 87 TYR A O 16
ATOM 26720 N N . THR A 1 88 ? -1.762 -8.038 6.968 1.00 0.00 88 THR A N 16
ATOM 26721 C CA . THR A 1 88 ? -1.973 -9.399 6.491 1.00 0.00 88 THR A CA 16
ATOM 26722 C C . THR A 1 88 ? -3.358 -9.908 6.874 1.00 0.00 88 THR A C 16
ATOM 26723 O O . THR A 1 88 ? -4.099 -9.236 7.593 1.00 0.00 88 THR A O 16
ATOM 26734 N N . ILE A 1 89 ? -3.701 -11.097 6.391 1.00 0.00 89 ILE A N 16
ATOM 26735 C CA . ILE A 1 89 ? -4.996 -11.696 6.686 1.00 0.00 89 ILE A CA 16
ATOM 26736 C C . ILE A 1 89 ? -5.121 -12.035 8.167 1.00 0.00 89 ILE A C 16
ATOM 26737 O O . ILE A 1 89 ? -6.203 -11.942 8.748 1.00 0.00 89 ILE A O 16
ATOM 26753 N N . LYS A 1 90 ? -4.007 -12.428 8.775 1.00 0.00 90 LYS A N 16
ATOM 26754 C CA . LYS A 1 90 ? -3.988 -12.778 10.190 1.00 0.00 90 LYS A CA 16
ATOM 26755 C C . LYS A 1 90 ? -3.892 -11.528 11.059 1.00 0.00 90 LYS A C 16
ATOM 26756 O O . LYS A 1 90 ? -4.761 -11.272 11.891 1.00 0.00 90 LYS A O 16
ATOM 26775 N N . GLU A 1 91 ? -2.830 -10.754 10.858 1.00 0.00 91 GLU A N 16
ATOM 26776 C CA . GLU A 1 91 ? -2.622 -9.531 11.624 1.00 0.00 91 GLU A CA 16
ATOM 26777 C C . GLU A 1 91 ? -3.887 -8.679 11.643 1.00 0.00 91 GLU A C 16
ATOM 26778 O O . GLU A 1 91 ? -4.058 -7.821 12.509 1.00 0.00 91 GLU A O 16
ATOM 26790 N N . TRP A 1 92 ? -4.771 -8.922 10.682 1.00 0.00 92 TRP A N 16
ATOM 26791 C CA . TRP A 1 92 ? -6.022 -8.177 10.587 1.00 0.00 92 TRP A CA 16
ATOM 26792 C C . TRP A 1 92 ? -7.145 -8.904 11.318 1.00 0.00 92 TRP A C 16
ATOM 26793 O O . TRP A 1 92 ? -8.024 -8.274 11.906 1.00 0.00 92 TRP A O 16
ATOM 26814 N N . GLU A 1 93 ? -7.109 -10.232 11.278 1.00 0.00 93 GLU A N 16
ATOM 26815 C CA . GLU A 1 93 ? -8.126 -11.043 11.937 1.00 0.00 93 GLU A CA 16
ATOM 26816 C C . GLU A 1 93 ? -8.515 -10.440 13.283 1.00 0.00 93 GLU A C 16
ATOM 26817 O O . GLU A 1 93 ? -9.674 -10.501 13.692 1.00 0.00 93 GLU A O 16
ATOM 26829 N N . GLY A 1 94 ? -7.537 -9.856 13.969 1.00 0.00 94 GLY A N 16
ATOM 26830 C CA . GLY A 1 94 ? -7.795 -9.251 15.262 1.00 0.00 94 GLY A CA 16
ATOM 26831 C C . GLY A 1 94 ? -6.602 -8.480 15.790 1.00 0.00 94 GLY A C 16
ATOM 26832 O O . GLY A 1 94 ? -6.033 -8.833 16.824 1.00 0.00 94 GLY A O 16
ATOM 26836 N N . LEU A 1 95 ? -6.220 -7.424 15.080 1.00 0.00 95 LEU A N 16
ATOM 26837 C CA . LEU A 1 95 ? -5.085 -6.601 15.482 1.00 0.00 95 LEU A CA 16
ATOM 26838 C C . LEU A 1 95 ? -5.090 -6.366 16.989 1.00 0.00 95 LEU A C 16
ATOM 26839 O O . LEU A 1 95 ? -4.074 -6.554 17.659 1.00 0.00 95 LEU A O 16
ATOM 26855 N N . GLN A 1 96 ? -6.239 -5.957 17.516 1.00 0.00 96 GLN A N 16
ATOM 26856 C CA . GLN A 1 96 ? -6.376 -5.698 18.944 1.00 0.00 96 GLN A CA 16
ATOM 26857 C C . GLN A 1 96 ? -6.078 -6.955 19.756 1.00 0.00 96 GLN A C 16
ATOM 26858 O O . GLN A 1 96 ? -5.274 -6.929 20.688 1.00 0.00 96 GLN A O 16
ATOM 26872 N N . ASP A 1 97 ? -6.732 -8.054 19.396 1.00 0.00 97 ASP A N 16
ATOM 26873 C CA . ASP A 1 97 ? -6.538 -9.322 20.090 1.00 0.00 97 ASP A CA 16
ATOM 26874 C C . ASP A 1 97 ? -6.714 -9.149 21.595 1.00 0.00 97 ASP A C 16
ATOM 26875 O O . ASP A 1 97 ? -5.944 -9.693 22.388 1.00 0.00 97 ASP A O 16
ATOM 26884 N N . THR A 1 98 ? -7.732 -8.388 21.984 1.00 0.00 98 THR A N 16
ATOM 26885 C CA . THR A 1 98 ? -8.008 -8.142 23.394 1.00 0.00 98 THR A CA 16
ATOM 26886 C C . THR A 1 98 ? -8.387 -9.431 24.113 1.00 0.00 98 THR A C 16
ATOM 26887 O O . THR A 1 98 ? -7.908 -9.704 25.214 1.00 0.00 98 THR A O 16
ATOM 26898 N N . VAL A 1 99 ? -9.250 -10.223 23.484 1.00 0.00 99 VAL A N 16
ATOM 26899 C CA . VAL A 1 99 ? -9.692 -11.486 24.063 1.00 0.00 99 VAL A CA 16
ATOM 26900 C C . VAL A 1 99 ? -8.504 -12.349 24.471 1.00 0.00 99 VAL A C 16
ATOM 26901 O O . VAL A 1 99 ? -7.539 -12.492 23.719 1.00 0.00 99 VAL A O 16
ATOM 26914 N N . PHE A 1 100 ? -8.579 -12.923 25.667 1.00 0.00 100 PHE A N 16
ATOM 26915 C CA . PHE A 1 100 ? -7.509 -13.773 26.176 1.00 0.00 100 PHE A CA 16
ATOM 26916 C C . PHE A 1 100 ? -7.824 -15.247 25.936 1.00 0.00 100 PHE A C 16
ATOM 26917 O O . PHE A 1 100 ? -6.992 -15.995 25.422 1.00 0.00 100 PHE A O 16
ATOM 26934 N N . ALA A 1 101 ? -9.031 -15.657 26.311 1.00 0.00 101 ALA A N 16
ATOM 26935 C CA . ALA A 1 101 ? -9.457 -17.039 26.136 1.00 0.00 101 ALA A CA 16
ATOM 26936 C C . ALA A 1 101 ? -9.222 -17.509 24.704 1.00 0.00 101 ALA A C 16
ATOM 26937 O O . ALA A 1 101 ? -9.369 -16.738 23.756 1.00 0.00 101 ALA A O 16
ATOM 26944 N N . SER A 1 102 ? -8.854 -18.778 24.556 1.00 0.00 102 SER A N 16
ATOM 26945 C CA . SER A 1 102 ? -8.594 -19.349 23.239 1.00 0.00 102 SER A CA 16
ATOM 26946 C C . SER A 1 102 ? -8.609 -20.874 23.296 1.00 0.00 102 SER A C 16
ATOM 26947 O O . SER A 1 102 ? -8.196 -21.488 24.280 1.00 0.00 102 SER A O 16
ATOM 26955 N N . PRO A 1 103 ? -9.097 -21.500 22.215 1.00 0.00 103 PRO A N 16
ATOM 26956 C CA . PRO A 1 103 ? -9.178 -22.960 22.116 1.00 0.00 103 PRO A CA 16
ATOM 26957 C C . PRO A 1 103 ? -7.805 -23.610 21.993 1.00 0.00 103 PRO A C 16
ATOM 26958 O O . PRO A 1 103 ? -6.870 -23.041 21.430 1.00 0.00 103 PRO A O 16
ATOM 26969 N N . PRO A 1 104 ? -7.677 -24.832 22.532 1.00 0.00 104 PRO A N 16
ATOM 26970 C CA . PRO A 1 104 ? -6.420 -25.586 22.494 1.00 0.00 104 PRO A CA 16
ATOM 26971 C C . PRO A 1 104 ? -6.072 -26.063 21.088 1.00 0.00 104 PRO A C 16
ATOM 26972 O O . PRO A 1 104 ? -6.767 -25.741 20.123 1.00 0.00 104 PRO A O 16
ATOM 26983 N N . CYS A 1 105 ? -4.993 -26.830 20.979 1.00 0.00 105 CYS A N 16
ATOM 26984 C CA . CYS A 1 105 ? -4.553 -27.351 19.689 1.00 0.00 105 CYS A CA 16
ATOM 26985 C C . CYS A 1 105 ? -4.011 -28.769 19.832 1.00 0.00 105 CYS A C 16
ATOM 26986 O O . CYS A 1 105 ? -3.864 -29.279 20.942 1.00 0.00 105 CYS A O 16
ATOM 26994 N N . ARG A 1 106 ? -3.719 -29.402 18.700 1.00 0.00 106 ARG A N 16
ATOM 26995 C CA . ARG A 1 106 ? -3.197 -30.763 18.699 1.00 0.00 106 ARG A CA 16
ATOM 26996 C C . ARG A 1 106 ? -2.379 -31.031 17.439 1.00 0.00 106 ARG A C 16
ATOM 26997 O O . ARG A 1 106 ? -2.526 -30.338 16.432 1.00 0.00 106 ARG A O 16
ATOM 27018 N N . GLY A 1 107 ? -1.517 -32.041 17.502 1.00 0.00 107 GLY A N 16
ATOM 27019 C CA . GLY A 1 107 ? -0.688 -32.381 16.360 1.00 0.00 107 GLY A CA 16
ATOM 27020 C C . GLY A 1 107 ? -1.506 -32.701 15.125 1.00 0.00 107 GLY A C 16
ATOM 27021 O O . GLY A 1 107 ? -1.180 -32.257 14.024 1.00 0.00 107 GLY A O 16
ATOM 27025 N N . GLY A 1 1 ? -16.082 -3.973 -18.274 1.00 0.00 1 GLY A N 17
ATOM 27026 C CA . GLY A 1 1 ? -16.946 -2.843 -18.563 1.00 0.00 1 GLY A CA 17
ATOM 27027 C C . GLY A 1 1 ? -17.174 -1.962 -17.351 1.00 0.00 1 GLY A C 17
ATOM 27028 O O . GLY A 1 1 ? -16.732 -0.814 -17.318 1.00 0.00 1 GLY A O 17
ATOM 27032 N N . SER A 1 2 ? -17.867 -2.500 -16.353 1.00 0.00 2 SER A N 17
ATOM 27033 C CA . SER A 1 2 ? -18.158 -1.752 -15.135 1.00 0.00 2 SER A CA 17
ATOM 27034 C C . SER A 1 2 ? -18.598 -0.329 -15.463 1.00 0.00 2 SER A C 17
ATOM 27035 O O . SER A 1 2 ? -18.185 0.627 -14.806 1.00 0.00 2 SER A O 17
ATOM 27043 N N . SER A 1 3 ? -19.439 -0.196 -16.484 1.00 0.00 3 SER A N 17
ATOM 27044 C CA . SER A 1 3 ? -19.933 1.110 -16.903 1.00 0.00 3 SER A CA 17
ATOM 27045 C C . SER A 1 3 ? -20.447 1.906 -15.707 1.00 0.00 3 SER A C 17
ATOM 27046 O O . SER A 1 3 ? -21.062 1.352 -14.797 1.00 0.00 3 SER A O 17
ATOM 27054 N N . GLY A 1 4 ? -20.190 3.210 -15.717 1.00 0.00 4 GLY A N 17
ATOM 27055 C CA . GLY A 1 4 ? -20.634 4.062 -14.629 1.00 0.00 4 GLY A CA 17
ATOM 27056 C C . GLY A 1 4 ? -20.262 5.516 -14.842 1.00 0.00 4 GLY A C 17
ATOM 27057 O O . GLY A 1 4 ? -20.232 5.996 -15.975 1.00 0.00 4 GLY A O 17
ATOM 27061 N N . SER A 1 5 ? -19.978 6.219 -13.750 1.00 0.00 5 SER A N 17
ATOM 27062 C CA . SER A 1 5 ? -19.611 7.628 -13.822 1.00 0.00 5 SER A CA 17
ATOM 27063 C C . SER A 1 5 ? -18.310 7.890 -13.070 1.00 0.00 5 SER A C 17
ATOM 27064 O O . SER A 1 5 ? -18.058 7.300 -12.020 1.00 0.00 5 SER A O 17
ATOM 27072 N N . SER A 1 6 ? -17.487 8.780 -13.616 1.00 0.00 6 SER A N 17
ATOM 27073 C CA . SER A 1 6 ? -16.210 9.118 -13.000 1.00 0.00 6 SER A CA 17
ATOM 27074 C C . SER A 1 6 ? -15.735 10.495 -13.456 1.00 0.00 6 SER A C 17
ATOM 27075 O O . SER A 1 6 ? -16.376 11.143 -14.282 1.00 0.00 6 SER A O 17
ATOM 27083 N N . GLY A 1 7 ? -14.605 10.935 -12.910 1.00 0.00 7 GLY A N 17
ATOM 27084 C CA . GLY A 1 7 ? -14.063 12.232 -13.271 1.00 0.00 7 GLY A CA 17
ATOM 27085 C C . GLY A 1 7 ? -12.780 12.550 -12.529 1.00 0.00 7 GLY A C 17
ATOM 27086 O O . GLY A 1 7 ? -11.782 11.844 -12.670 1.00 0.00 7 GLY A O 17
ATOM 27090 N N . MET A 1 8 ? -12.805 13.617 -11.737 1.00 0.00 8 MET A N 17
ATOM 27091 C CA . MET A 1 8 ? -11.634 14.028 -10.971 1.00 0.00 8 MET A CA 17
ATOM 27092 C C . MET A 1 8 ? -11.686 13.463 -9.555 1.00 0.00 8 MET A C 17
ATOM 27093 O O . MET A 1 8 ? -11.600 14.205 -8.577 1.00 0.00 8 MET A O 17
ATOM 27107 N N . MET A 1 9 ? -11.826 12.145 -9.454 1.00 0.00 9 MET A N 17
ATOM 27108 C CA . MET A 1 9 ? -11.887 11.481 -8.157 1.00 0.00 9 MET A CA 17
ATOM 27109 C C . MET A 1 9 ? -10.652 10.616 -7.930 1.00 0.00 9 MET A C 17
ATOM 27110 O O . MET A 1 9 ? -10.689 9.401 -8.124 1.00 0.00 9 MET A O 17
ATOM 27124 N N . ILE A 1 10 ? -9.559 11.249 -7.518 1.00 0.00 10 ILE A N 17
ATOM 27125 C CA . ILE A 1 10 ? -8.313 10.537 -7.264 1.00 0.00 10 ILE A CA 17
ATOM 27126 C C . ILE A 1 10 ? -8.571 9.218 -6.544 1.00 0.00 10 ILE A C 17
ATOM 27127 O O . ILE A 1 10 ? -8.098 8.164 -6.968 1.00 0.00 10 ILE A O 17
ATOM 27143 N N . ARG A 1 11 ? -9.326 9.284 -5.452 1.00 0.00 11 ARG A N 17
ATOM 27144 C CA . ARG A 1 11 ? -9.649 8.095 -4.673 1.00 0.00 11 ARG A CA 17
ATOM 27145 C C . ARG A 1 11 ? -9.858 6.888 -5.583 1.00 0.00 11 ARG A C 17
ATOM 27146 O O . ARG A 1 11 ? -9.095 5.924 -5.536 1.00 0.00 11 ARG A O 17
ATOM 27167 N N . GLU A 1 12 ? -10.898 6.950 -6.409 1.00 0.00 12 GLU A N 17
ATOM 27168 C CA . GLU A 1 12 ? -11.208 5.862 -7.329 1.00 0.00 12 GLU A CA 17
ATOM 27169 C C . GLU A 1 12 ? -9.986 5.491 -8.165 1.00 0.00 12 GLU A C 17
ATOM 27170 O O . GLU A 1 12 ? -9.642 4.316 -8.293 1.00 0.00 12 GLU A O 17
ATOM 27182 N N . ARG A 1 13 ? -9.335 6.502 -8.731 1.00 0.00 13 ARG A N 17
ATOM 27183 C CA . ARG A 1 13 ? -8.153 6.283 -9.556 1.00 0.00 13 ARG A CA 17
ATOM 27184 C C . ARG A 1 13 ? -7.121 5.440 -8.814 1.00 0.00 13 ARG A C 17
ATOM 27185 O O . ARG A 1 13 ? -6.518 4.532 -9.387 1.00 0.00 13 ARG A O 17
ATOM 27206 N N . ILE A 1 14 ? -6.921 5.747 -7.536 1.00 0.00 14 ILE A N 17
ATOM 27207 C CA . ILE A 1 14 ? -5.963 5.018 -6.716 1.00 0.00 14 ILE A CA 17
ATOM 27208 C C . ILE A 1 14 ? -6.306 3.533 -6.659 1.00 0.00 14 ILE A C 17
ATOM 27209 O O . ILE A 1 14 ? -5.601 2.701 -7.230 1.00 0.00 14 ILE A O 17
ATOM 27225 N N . GLU A 1 15 ? -7.394 3.208 -5.968 1.00 0.00 15 GLU A N 17
ATOM 27226 C CA . GLU A 1 15 ? -7.830 1.823 -5.838 1.00 0.00 15 GLU A CA 17
ATOM 27227 C C . GLU A 1 15 ? -7.995 1.174 -7.209 1.00 0.00 15 GLU A C 17
ATOM 27228 O O . GLU A 1 15 ? -7.412 0.126 -7.484 1.00 0.00 15 GLU A O 17
ATOM 27240 N N . GLU A 1 16 ? -8.794 1.804 -8.064 1.00 0.00 16 GLU A N 17
ATOM 27241 C CA . GLU A 1 16 ? -9.036 1.287 -9.406 1.00 0.00 16 GLU A CA 17
ATOM 27242 C C . GLU A 1 16 ? -7.788 0.608 -9.961 1.00 0.00 16 GLU A C 17
ATOM 27243 O O . GLU A 1 16 ? -7.876 -0.380 -10.690 1.00 0.00 16 GLU A O 17
ATOM 27255 N N . LYS A 1 17 ? -6.624 1.145 -9.611 1.00 0.00 17 LYS A N 17
ATOM 27256 C CA . LYS A 1 17 ? -5.356 0.592 -10.072 1.00 0.00 17 LYS A CA 17
ATOM 27257 C C . LYS A 1 17 ? -4.952 -0.616 -9.233 1.00 0.00 17 LYS A C 17
ATOM 27258 O O . LYS A 1 17 ? -4.712 -1.701 -9.764 1.00 0.00 17 LYS A O 17
ATOM 27277 N N . LEU A 1 18 ? -4.880 -0.421 -7.921 1.00 0.00 18 LEU A N 17
ATOM 27278 C CA . LEU A 1 18 ? -4.506 -1.496 -7.008 1.00 0.00 18 LEU A CA 17
ATOM 27279 C C . LEU A 1 18 ? -5.347 -2.743 -7.261 1.00 0.00 18 LEU A C 17
ATOM 27280 O O . LEU A 1 18 ? -4.824 -3.857 -7.307 1.00 0.00 18 LEU A O 17
ATOM 27296 N N . ARG A 1 19 ? -6.651 -2.548 -7.428 1.00 0.00 19 ARG A N 17
ATOM 27297 C CA . ARG A 1 19 ? -7.564 -3.656 -7.678 1.00 0.00 19 ARG A CA 17
ATOM 27298 C C . ARG A 1 19 ? -6.909 -4.709 -8.568 1.00 0.00 19 ARG A C 17
ATOM 27299 O O . ARG A 1 19 ? -6.799 -5.875 -8.190 1.00 0.00 19 ARG A O 17
ATOM 27320 N N . ALA A 1 20 ? -6.478 -4.289 -9.753 1.00 0.00 20 ALA A N 17
ATOM 27321 C CA . ALA A 1 20 ? -5.834 -5.195 -10.696 1.00 0.00 20 ALA A CA 17
ATOM 27322 C C . ALA A 1 20 ? -4.335 -5.288 -10.431 1.00 0.00 20 ALA A C 17
ATOM 27323 O O . ALA A 1 20 ? -3.694 -6.279 -10.779 1.00 0.00 20 ALA A O 17
ATOM 27330 N N . ALA A 1 21 ? -3.782 -4.250 -9.812 1.00 0.00 21 ALA A N 17
ATOM 27331 C CA . ALA A 1 21 ? -2.359 -4.216 -9.499 1.00 0.00 21 ALA A CA 17
ATOM 27332 C C . ALA A 1 21 ? -1.941 -5.454 -8.712 1.00 0.00 21 ALA A C 17
ATOM 27333 O O . ALA A 1 21 ? -1.108 -6.238 -9.165 1.00 0.00 21 ALA A O 17
ATOM 27340 N N . PHE A 1 22 ? -2.523 -5.621 -7.529 1.00 0.00 22 PHE A N 17
ATOM 27341 C CA . PHE A 1 22 ? -2.209 -6.763 -6.677 1.00 0.00 22 PHE A CA 17
ATOM 27342 C C . PHE A 1 22 ? -3.422 -7.676 -6.522 1.00 0.00 22 PHE A C 17
ATOM 27343 O O . PHE A 1 22 ? -3.293 -8.899 -6.510 1.00 0.00 22 PHE A O 17
ATOM 27360 N N . GLN A 1 23 ? -4.600 -7.070 -6.404 1.00 0.00 23 GLN A N 17
ATOM 27361 C CA . GLN A 1 23 ? -5.835 -7.828 -6.248 1.00 0.00 23 GLN A CA 17
ATOM 27362 C C . GLN A 1 23 ? -5.914 -8.464 -4.864 1.00 0.00 23 GLN A C 17
ATOM 27363 O O . GLN A 1 23 ? -6.119 -9.669 -4.718 1.00 0.00 23 GLN A O 17
ATOM 27377 N N . PRO A 1 24 ? -5.745 -7.636 -3.822 1.00 0.00 24 PRO A N 17
ATOM 27378 C CA . PRO A 1 24 ? -5.793 -8.095 -2.430 1.00 0.00 24 PRO A CA 17
ATOM 27379 C C . PRO A 1 24 ? -7.198 -8.505 -2.003 1.00 0.00 24 PRO A C 17
ATOM 27380 O O . PRO A 1 24 ? -8.087 -8.676 -2.838 1.00 0.00 24 PRO A O 17
ATOM 27391 N N . VAL A 1 25 ? -7.392 -8.662 -0.697 1.00 0.00 25 VAL A N 17
ATOM 27392 C CA . VAL A 1 25 ? -8.690 -9.051 -0.159 1.00 0.00 25 VAL A CA 17
ATOM 27393 C C . VAL A 1 25 ? -9.472 -7.835 0.323 1.00 0.00 25 VAL A C 17
ATOM 27394 O O . VAL A 1 25 ? -10.649 -7.673 0.001 1.00 0.00 25 VAL A O 17
ATOM 27407 N N . PHE A 1 26 ? -8.810 -6.981 1.096 1.00 0.00 26 PHE A N 17
ATOM 27408 C CA . PHE A 1 26 ? -9.443 -5.778 1.624 1.00 0.00 26 PHE A CA 17
ATOM 27409 C C . PHE A 1 26 ? -8.994 -4.542 0.848 1.00 0.00 26 PHE A C 17
ATOM 27410 O O . PHE A 1 26 ? -7.893 -4.507 0.298 1.00 0.00 26 PHE A O 17
ATOM 27427 N N . LEU A 1 27 ? -9.856 -3.532 0.808 1.00 0.00 27 LEU A N 17
ATOM 27428 C CA . LEU A 1 27 ? -9.550 -2.294 0.100 1.00 0.00 27 LEU A CA 17
ATOM 27429 C C . LEU A 1 27 ? -10.446 -1.157 0.579 1.00 0.00 27 LEU A C 17
ATOM 27430 O O . LEU A 1 27 ? -11.665 -1.307 0.662 1.00 0.00 27 LEU A O 17
ATOM 27446 N N . GLU A 1 28 ? -9.834 -0.019 0.892 1.00 0.00 28 GLU A N 17
ATOM 27447 C CA . GLU A 1 28 ? -10.577 1.144 1.362 1.00 0.00 28 GLU A CA 17
ATOM 27448 C C . GLU A 1 28 ? -9.682 2.379 1.413 1.00 0.00 28 GLU A C 17
ATOM 27449 O O . GLU A 1 28 ? -8.510 2.294 1.781 1.00 0.00 28 GLU A O 17
ATOM 27461 N N . VAL A 1 29 ? -10.242 3.525 1.040 1.00 0.00 29 VAL A N 17
ATOM 27462 C CA . VAL A 1 29 ? -9.495 4.777 1.043 1.00 0.00 29 VAL A CA 17
ATOM 27463 C C . VAL A 1 29 ? -10.263 5.873 1.773 1.00 0.00 29 VAL A C 17
ATOM 27464 O O . VAL A 1 29 ? -11.473 6.020 1.598 1.00 0.00 29 VAL A O 17
ATOM 27477 N N . VAL A 1 30 ? -9.553 6.641 2.593 1.00 0.00 30 VAL A N 17
ATOM 27478 C CA . VAL A 1 30 ? -10.167 7.726 3.349 1.00 0.00 30 VAL A CA 17
ATOM 27479 C C . VAL A 1 30 ? -9.728 9.085 2.816 1.00 0.00 30 VAL A C 17
ATOM 27480 O O . VAL A 1 30 ? -8.615 9.538 3.083 1.00 0.00 30 VAL A O 17
ATOM 27493 N N . ASP A 1 31 ? -10.610 9.730 2.061 1.00 0.00 31 ASP A N 17
ATOM 27494 C CA . ASP A 1 31 ? -10.315 11.040 1.491 1.00 0.00 31 ASP A CA 17
ATOM 27495 C C . ASP A 1 31 ? -10.808 12.155 2.407 1.00 0.00 31 ASP A C 17
ATOM 27496 O O . ASP A 1 31 ? -11.987 12.211 2.754 1.00 0.00 31 ASP A O 17
ATOM 27505 N N . GLU A 1 32 ? -9.895 13.040 2.797 1.00 0.00 32 GLU A N 17
ATOM 27506 C CA . GLU A 1 32 ? -10.238 14.153 3.675 1.00 0.00 32 GLU A CA 17
ATOM 27507 C C . GLU A 1 32 ? -9.728 15.473 3.105 1.00 0.00 32 GLU A C 17
ATOM 27508 O O . GLU A 1 32 ? -8.571 15.842 3.304 1.00 0.00 32 GLU A O 17
ATOM 27520 N N . SER A 1 33 ? -10.600 16.180 2.393 1.00 0.00 33 SER A N 17
ATOM 27521 C CA . SER A 1 33 ? -10.238 17.457 1.789 1.00 0.00 33 SER A CA 17
ATOM 27522 C C . SER A 1 33 ? -10.749 18.621 2.633 1.00 0.00 33 SER A C 17
ATOM 27523 O O . SER A 1 33 ? -11.951 18.758 2.858 1.00 0.00 33 SER A O 17
ATOM 27531 N N . TYR A 1 34 ? -9.826 19.456 3.097 1.00 0.00 34 TYR A N 17
ATOM 27532 C CA . TYR A 1 34 ? -10.181 20.607 3.918 1.00 0.00 34 TYR A CA 17
ATOM 27533 C C . TYR A 1 34 ? -10.025 21.906 3.133 1.00 0.00 34 TYR A C 17
ATOM 27534 O O . TYR A 1 34 ? -8.975 22.547 3.175 1.00 0.00 34 TYR A O 17
ATOM 27552 N N . ARG A 1 35 ? -11.078 22.287 2.417 1.00 0.00 35 ARG A N 17
ATOM 27553 C CA . ARG A 1 35 ? -11.059 23.508 1.621 1.00 0.00 35 ARG A CA 17
ATOM 27554 C C . ARG A 1 35 ? -11.017 24.741 2.518 1.00 0.00 35 ARG A C 17
ATOM 27555 O O . ARG A 1 35 ? -10.171 25.620 2.345 1.00 0.00 35 ARG A O 17
ATOM 27576 N N . HIS A 1 36 ? -11.935 24.800 3.477 1.00 0.00 36 HIS A N 17
ATOM 27577 C CA . HIS A 1 36 ? -12.003 25.926 4.402 1.00 0.00 36 HIS A CA 17
ATOM 27578 C C . HIS A 1 36 ? -10.607 26.453 4.721 1.00 0.00 36 HIS A C 17
ATOM 27579 O O . HIS A 1 36 ? -9.732 25.700 5.147 1.00 0.00 36 HIS A O 17
ATOM 27594 N N . ASN A 1 37 ? -10.406 27.749 4.509 1.00 0.00 37 ASN A N 17
ATOM 27595 C CA . ASN A 1 37 ? -9.116 28.376 4.773 1.00 0.00 37 ASN A CA 17
ATOM 27596 C C . ASN A 1 37 ? -8.855 28.473 6.273 1.00 0.00 37 ASN A C 17
ATOM 27597 O O . ASN A 1 37 ? -9.388 29.352 6.951 1.00 0.00 37 ASN A O 17
ATOM 27608 N N . VAL A 1 38 ? -8.031 27.565 6.785 1.00 0.00 38 VAL A N 17
ATOM 27609 C CA . VAL A 1 38 ? -7.697 27.549 8.204 1.00 0.00 38 VAL A CA 17
ATOM 27610 C C . VAL A 1 38 ? -6.216 27.838 8.424 1.00 0.00 38 VAL A C 17
ATOM 27611 O O . VAL A 1 38 ? -5.367 27.531 7.586 1.00 0.00 38 VAL A O 17
ATOM 27624 N N . PRO A 1 39 ? -5.896 28.443 9.578 1.00 0.00 39 PRO A N 17
ATOM 27625 C CA . PRO A 1 39 ? -4.517 28.786 9.935 1.00 0.00 39 PRO A CA 17
ATOM 27626 C C . PRO A 1 39 ? -3.671 27.553 10.234 1.00 0.00 39 PRO A C 17
ATOM 27627 O O . PRO A 1 39 ? -3.754 26.980 11.320 1.00 0.00 39 PRO A O 17
ATOM 27638 N N . ALA A 1 40 ? -2.858 27.150 9.263 1.00 0.00 40 ALA A N 17
ATOM 27639 C CA . ALA A 1 40 ? -1.995 25.986 9.424 1.00 0.00 40 ALA A CA 17
ATOM 27640 C C . ALA A 1 40 ? -2.735 24.845 10.114 1.00 0.00 40 ALA A C 17
ATOM 27641 O O . ALA A 1 40 ? -2.190 24.183 10.996 1.00 0.00 40 ALA A O 17
ATOM 27648 N N . GLY A 1 41 ? -3.981 24.622 9.706 1.00 0.00 41 GLY A N 17
ATOM 27649 C CA . GLY A 1 41 ? -4.776 23.561 10.297 1.00 0.00 41 GLY A CA 17
ATOM 27650 C C . GLY A 1 41 ? -4.440 22.198 9.725 1.00 0.00 41 GLY A C 17
ATOM 27651 O O . GLY A 1 41 ? -3.528 21.523 10.203 1.00 0.00 41 GLY A O 17
ATOM 27655 N N . SER A 1 42 ? -5.179 21.791 8.698 1.00 0.00 42 SER A N 17
ATOM 27656 C CA . SER A 1 42 ? -4.959 20.496 8.063 1.00 0.00 42 SER A CA 17
ATOM 27657 C C . SER A 1 42 ? -4.494 20.671 6.621 1.00 0.00 42 SER A C 17
ATOM 27658 O O . SER A 1 42 ? -5.303 20.879 5.717 1.00 0.00 42 SER A O 17
ATOM 27666 N N . GLU A 1 43 ? -3.183 20.585 6.414 1.00 0.00 43 GLU A N 17
ATOM 27667 C CA . GLU A 1 43 ? -2.610 20.735 5.082 1.00 0.00 43 GLU A CA 17
ATOM 27668 C C . GLU A 1 43 ? -3.158 19.674 4.131 1.00 0.00 43 GLU A C 17
ATOM 27669 O O . GLU A 1 43 ? -3.704 19.994 3.075 1.00 0.00 43 GLU A O 17
ATOM 27681 N N . SER A 1 44 ? -3.007 18.410 4.514 1.00 0.00 44 SER A N 17
ATOM 27682 C CA . SER A 1 44 ? -3.482 17.302 3.695 1.00 0.00 44 SER A CA 17
ATOM 27683 C C . SER A 1 44 ? -3.509 16.005 4.498 1.00 0.00 44 SER A C 17
ATOM 27684 O O . SER A 1 44 ? -2.477 15.541 4.984 1.00 0.00 44 SER A O 17
ATOM 27692 N N . HIS A 1 45 ? -4.697 15.424 4.633 1.00 0.00 45 HIS A N 17
ATOM 27693 C CA . HIS A 1 45 ? -4.859 14.180 5.377 1.00 0.00 45 HIS A CA 17
ATOM 27694 C C . HIS A 1 45 ? -5.354 13.062 4.465 1.00 0.00 45 HIS A C 17
ATOM 27695 O O . HIS A 1 45 ? -6.496 13.082 4.004 1.00 0.00 45 HIS A O 17
ATOM 27710 N N . PHE A 1 46 ? -4.488 12.088 4.207 1.00 0.00 46 PHE A N 17
ATOM 27711 C CA . PHE A 1 46 ? -4.836 10.962 3.348 1.00 0.00 46 PHE A CA 17
ATOM 27712 C C . PHE A 1 46 ? -4.433 9.640 3.994 1.00 0.00 46 PHE A C 17
ATOM 27713 O O . PHE A 1 46 ? -3.384 9.541 4.632 1.00 0.00 46 PHE A O 17
ATOM 27730 N N . LYS A 1 47 ? -5.275 8.625 3.825 1.00 0.00 47 LYS A N 17
ATOM 27731 C CA . LYS A 1 47 ? -5.008 7.308 4.390 1.00 0.00 47 LYS A CA 17
ATOM 27732 C C . LYS A 1 47 ? -5.594 6.209 3.509 1.00 0.00 47 LYS A C 17
ATOM 27733 O O . LYS A 1 47 ? -6.761 6.266 3.121 1.00 0.00 47 LYS A O 17
ATOM 27752 N N . VAL A 1 48 ? -4.776 5.209 3.196 1.00 0.00 48 VAL A N 17
ATOM 27753 C CA . VAL A 1 48 ? -5.214 4.096 2.363 1.00 0.00 48 VAL A CA 17
ATOM 27754 C C . VAL A 1 48 ? -5.027 2.764 3.081 1.00 0.00 48 VAL A C 17
ATOM 27755 O O . VAL A 1 48 ? -3.995 2.524 3.708 1.00 0.00 48 VAL A O 17
ATOM 27768 N N . VAL A 1 49 ? -6.033 1.901 2.987 1.00 0.00 49 VAL A N 17
ATOM 27769 C CA . VAL A 1 49 ? -5.980 0.592 3.626 1.00 0.00 49 VAL A CA 17
ATOM 27770 C C . VAL A 1 49 ? -6.082 -0.528 2.597 1.00 0.00 49 VAL A C 17
ATOM 27771 O O . VAL A 1 49 ? -7.058 -0.612 1.849 1.00 0.00 49 VAL A O 17
ATOM 27784 N N . LEU A 1 50 ? -5.070 -1.387 2.563 1.00 0.00 50 LEU A N 17
ATOM 27785 C CA . LEU A 1 50 ? -5.046 -2.504 1.625 1.00 0.00 50 LEU A CA 17
ATOM 27786 C C . LEU A 1 50 ? -4.419 -3.739 2.264 1.00 0.00 50 LEU A C 17
ATOM 27787 O O . LEU A 1 50 ? -3.211 -3.785 2.498 1.00 0.00 50 LEU A O 17
ATOM 27803 N N . VAL A 1 51 ? -5.248 -4.740 2.543 1.00 0.00 51 VAL A N 17
ATOM 27804 C CA . VAL A 1 51 ? -4.775 -5.977 3.152 1.00 0.00 51 VAL A CA 17
ATOM 27805 C C . VAL A 1 51 ? -4.349 -6.985 2.090 1.00 0.00 51 VAL A C 17
ATOM 27806 O O . VAL A 1 51 ? -5.171 -7.459 1.305 1.00 0.00 51 VAL A O 17
ATOM 27819 N N . SER A 1 52 ? -3.060 -7.309 2.072 1.00 0.00 52 SER A N 17
ATOM 27820 C CA . SER A 1 52 ? -2.524 -8.259 1.104 1.00 0.00 52 SER A CA 17
ATOM 27821 C C . SER A 1 52 ? -1.527 -9.205 1.766 1.00 0.00 52 SER A C 17
ATOM 27822 O O . SER A 1 52 ? -1.044 -8.943 2.868 1.00 0.00 52 SER A O 17
ATOM 27830 N N . ASP A 1 53 ? -1.225 -10.306 1.086 1.00 0.00 53 ASP A N 17
ATOM 27831 C CA . ASP A 1 53 ? -0.284 -11.292 1.607 1.00 0.00 53 ASP A CA 17
ATOM 27832 C C . ASP A 1 53 ? 1.154 -10.886 1.299 1.00 0.00 53 ASP A C 17
ATOM 27833 O O . ASP A 1 53 ? 2.086 -11.295 1.992 1.00 0.00 53 ASP A O 17
ATOM 27842 N N . ARG A 1 54 ? 1.326 -10.081 0.256 1.00 0.00 54 ARG A N 17
ATOM 27843 C CA . ARG A 1 54 ? 2.651 -9.622 -0.144 1.00 0.00 54 ARG A CA 17
ATOM 27844 C C . ARG A 1 54 ? 3.411 -9.048 1.048 1.00 0.00 54 ARG A C 17
ATOM 27845 O O . ARG A 1 54 ? 4.641 -9.016 1.055 1.00 0.00 54 ARG A O 17
ATOM 27866 N N . PHE A 1 55 ? 2.669 -8.596 2.054 1.00 0.00 55 PHE A N 17
ATOM 27867 C CA . PHE A 1 55 ? 3.273 -8.022 3.251 1.00 0.00 55 PHE A CA 17
ATOM 27868 C C . PHE A 1 55 ? 3.596 -9.110 4.272 1.00 0.00 55 PHE A C 17
ATOM 27869 O O . PHE A 1 55 ? 3.421 -8.919 5.476 1.00 0.00 55 PHE A O 17
ATOM 27886 N N . THR A 1 56 ? 4.068 -10.252 3.782 1.00 0.00 56 THR A N 17
ATOM 27887 C CA . THR A 1 56 ? 4.414 -11.370 4.649 1.00 0.00 56 THR A CA 17
ATOM 27888 C C . THR A 1 56 ? 5.142 -10.891 5.900 1.00 0.00 56 THR A C 17
ATOM 27889 O O . THR A 1 56 ? 5.040 -11.504 6.962 1.00 0.00 56 THR A O 17
ATOM 27900 N N . GLY A 1 57 ? 5.877 -9.791 5.767 1.00 0.00 57 GLY A N 17
ATOM 27901 C CA . GLY A 1 57 ? 6.610 -9.248 6.896 1.00 0.00 57 GLY A CA 17
ATOM 27902 C C . GLY A 1 57 ? 8.110 -9.274 6.679 1.00 0.00 57 GLY A C 17
ATOM 27903 O O . GLY A 1 57 ? 8.847 -8.511 7.302 1.00 0.00 57 GLY A O 17
ATOM 27907 N N . GLU A 1 58 ? 8.563 -10.156 5.793 1.00 0.00 58 GLU A N 17
ATOM 27908 C CA . GLU A 1 58 ? 9.986 -10.279 5.498 1.00 0.00 58 GLU A CA 17
ATOM 27909 C C . GLU A 1 58 ? 10.661 -8.911 5.492 1.00 0.00 58 GLU A C 17
ATOM 27910 O O . GLU A 1 58 ? 11.692 -8.712 6.136 1.00 0.00 58 GLU A O 17
ATOM 27922 N N . ARG A 1 59 ? 10.073 -7.971 4.760 1.00 0.00 59 ARG A N 17
ATOM 27923 C CA . ARG A 1 59 ? 10.618 -6.622 4.668 1.00 0.00 59 ARG A CA 17
ATOM 27924 C C . ARG A 1 59 ? 9.508 -5.579 4.768 1.00 0.00 59 ARG A C 17
ATOM 27925 O O . ARG A 1 59 ? 8.528 -5.627 4.024 1.00 0.00 59 ARG A O 17
ATOM 27946 N N . PHE A 1 60 ? 9.668 -4.638 5.692 1.00 0.00 60 PHE A N 17
ATOM 27947 C CA . PHE A 1 60 ? 8.679 -3.585 5.891 1.00 0.00 60 PHE A CA 17
ATOM 27948 C C . PHE A 1 60 ? 8.632 -2.649 4.687 1.00 0.00 60 PHE A C 17
ATOM 27949 O O . PHE A 1 60 ? 7.557 -2.235 4.250 1.00 0.00 60 PHE A O 17
ATOM 27966 N N . LEU A 1 61 ? 9.804 -2.320 4.154 1.00 0.00 61 LEU A N 17
ATOM 27967 C CA . LEU A 1 61 ? 9.898 -1.433 3.000 1.00 0.00 61 LEU A CA 17
ATOM 27968 C C . LEU A 1 61 ? 9.182 -2.031 1.794 1.00 0.00 61 LEU A C 17
ATOM 27969 O O . LEU A 1 61 ? 8.418 -1.349 1.112 1.00 0.00 61 LEU A O 17
ATOM 27985 N N . ASN A 1 62 ? 9.433 -3.311 1.538 1.00 0.00 62 ASN A N 17
ATOM 27986 C CA . ASN A 1 62 ? 8.811 -4.002 0.414 1.00 0.00 62 ASN A CA 17
ATOM 27987 C C . ASN A 1 62 ? 7.350 -3.591 0.264 1.00 0.00 62 ASN A C 17
ATOM 27988 O O . ASN A 1 62 ? 6.862 -3.391 -0.848 1.00 0.00 62 ASN A O 17
ATOM 27999 N N . ARG A 1 63 ? 6.657 -3.466 1.391 1.00 0.00 63 ARG A N 17
ATOM 28000 C CA . ARG A 1 63 ? 5.252 -3.079 1.386 1.00 0.00 63 ARG A CA 17
ATOM 28001 C C . ARG A 1 63 ? 5.050 -1.774 0.620 1.00 0.00 63 ARG A C 17
ATOM 28002 O O . ARG A 1 63 ? 4.323 -1.731 -0.373 1.00 0.00 63 ARG A O 17
ATOM 28023 N N . HIS A 1 64 ? 5.698 -0.713 1.089 1.00 0.00 64 HIS A N 17
ATOM 28024 C CA . HIS A 1 64 ? 5.589 0.593 0.449 1.00 0.00 64 HIS A CA 17
ATOM 28025 C C . HIS A 1 64 ? 5.999 0.514 -1.019 1.00 0.00 64 HIS A C 17
ATOM 28026 O O . HIS A 1 64 ? 5.232 0.885 -1.908 1.00 0.00 64 HIS A O 17
ATOM 28041 N N . ARG A 1 65 ? 7.212 0.030 -1.265 1.00 0.00 65 ARG A N 17
ATOM 28042 C CA . ARG A 1 65 ? 7.723 -0.096 -2.624 1.00 0.00 65 ARG A CA 17
ATOM 28043 C C . ARG A 1 65 ? 6.606 -0.474 -3.593 1.00 0.00 65 ARG A C 17
ATOM 28044 O O . ARG A 1 65 ? 6.216 0.322 -4.446 1.00 0.00 65 ARG A O 17
ATOM 28065 N N . MET A 1 66 ? 6.097 -1.693 -3.454 1.00 0.00 66 MET A N 17
ATOM 28066 C CA . MET A 1 66 ? 5.025 -2.176 -4.316 1.00 0.00 66 MET A CA 17
ATOM 28067 C C . MET A 1 66 ? 3.967 -1.097 -4.525 1.00 0.00 66 MET A C 17
ATOM 28068 O O . MET A 1 66 ? 3.619 -0.768 -5.659 1.00 0.00 66 MET A O 17
ATOM 28082 N N . ILE A 1 67 ? 3.462 -0.549 -3.425 1.00 0.00 67 ILE A N 17
ATOM 28083 C CA . ILE A 1 67 ? 2.445 0.493 -3.489 1.00 0.00 67 ILE A CA 17
ATOM 28084 C C . ILE A 1 67 ? 2.910 1.663 -4.350 1.00 0.00 67 ILE A C 17
ATOM 28085 O O . ILE A 1 67 ? 2.452 1.836 -5.480 1.00 0.00 67 ILE A O 17
ATOM 28101 N N . TYR A 1 68 ? 3.824 2.461 -3.810 1.00 0.00 68 TYR A N 17
ATOM 28102 C CA . TYR A 1 68 ? 4.352 3.615 -4.529 1.00 0.00 68 TYR A CA 17
ATOM 28103 C C . TYR A 1 68 ? 4.611 3.273 -5.993 1.00 0.00 68 TYR A C 17
ATOM 28104 O O . TYR A 1 68 ? 4.003 3.850 -6.894 1.00 0.00 68 TYR A O 17
ATOM 28122 N N . SER A 1 69 ? 5.519 2.329 -6.221 1.00 0.00 69 SER A N 17
ATOM 28123 C CA . SER A 1 69 ? 5.862 1.910 -7.575 1.00 0.00 69 SER A CA 17
ATOM 28124 C C . SER A 1 69 ? 4.632 1.929 -8.478 1.00 0.00 69 SER A C 17
ATOM 28125 O O . SER A 1 69 ? 4.678 2.434 -9.600 1.00 0.00 69 SER A O 17
ATOM 28133 N N . THR A 1 70 ? 3.532 1.374 -7.980 1.00 0.00 70 THR A N 17
ATOM 28134 C CA . THR A 1 70 ? 2.289 1.325 -8.740 1.00 0.00 70 THR A CA 17
ATOM 28135 C C . THR A 1 70 ? 1.784 2.727 -9.058 1.00 0.00 70 THR A C 17
ATOM 28136 O O . THR A 1 70 ? 1.582 3.077 -10.222 1.00 0.00 70 THR A O 17
ATOM 28147 N N . LEU A 1 71 ? 1.580 3.528 -8.018 1.00 0.00 71 LEU A N 17
ATOM 28148 C CA . LEU A 1 71 ? 1.098 4.894 -8.187 1.00 0.00 71 LEU A CA 17
ATOM 28149 C C . LEU A 1 71 ? 2.261 5.881 -8.225 1.00 0.00 71 LEU A C 17
ATOM 28150 O O . LEU A 1 71 ? 2.131 7.026 -7.793 1.00 0.00 71 LEU A O 17
ATOM 28166 N N . ALA A 1 72 ? 3.397 5.430 -8.747 1.00 0.00 72 ALA A N 17
ATOM 28167 C CA . ALA A 1 72 ? 4.581 6.274 -8.846 1.00 0.00 72 ALA A CA 17
ATOM 28168 C C . ALA A 1 72 ? 4.221 7.667 -9.352 1.00 0.00 72 ALA A C 17
ATOM 28169 O O . ALA A 1 72 ? 4.481 8.666 -8.683 1.00 0.00 72 ALA A O 17
ATOM 28176 N N . GLU A 1 73 ? 3.624 7.724 -10.538 1.00 0.00 73 GLU A N 17
ATOM 28177 C CA . GLU A 1 73 ? 3.231 8.996 -11.134 1.00 0.00 73 GLU A CA 17
ATOM 28178 C C . GLU A 1 73 ? 1.871 9.446 -10.607 1.00 0.00 73 GLU A C 17
ATOM 28179 O O . GLU A 1 73 ? 1.729 10.557 -10.097 1.00 0.00 73 GLU A O 17
ATOM 28191 N N . GLU A 1 74 ? 0.875 8.575 -10.736 1.00 0.00 74 GLU A N 17
ATOM 28192 C CA . GLU A 1 74 ? -0.473 8.884 -10.275 1.00 0.00 74 GLU A CA 17
ATOM 28193 C C . GLU A 1 74 ? -0.438 9.577 -8.916 1.00 0.00 74 GLU A C 17
ATOM 28194 O O . GLU A 1 74 ? -1.093 10.600 -8.712 1.00 0.00 74 GLU A O 17
ATOM 28206 N N . LEU A 1 75 ? 0.330 9.014 -7.991 1.00 0.00 75 LEU A N 17
ATOM 28207 C CA . LEU A 1 75 ? 0.452 9.577 -6.651 1.00 0.00 75 LEU A CA 17
ATOM 28208 C C . LEU A 1 75 ? 1.207 10.901 -6.683 1.00 0.00 75 LEU A C 17
ATOM 28209 O O . LEU A 1 75 ? 0.995 11.769 -5.835 1.00 0.00 75 LEU A O 17
ATOM 28225 N N . SER A 1 76 ? 2.087 11.051 -7.667 1.00 0.00 76 SER A N 17
ATOM 28226 C CA . SER A 1 76 ? 2.876 12.270 -7.809 1.00 0.00 76 SER A CA 17
ATOM 28227 C C . SER A 1 76 ? 2.104 13.328 -8.591 1.00 0.00 76 SER A C 17
ATOM 28228 O O . SER A 1 76 ? 2.682 14.294 -9.089 1.00 0.00 76 SER A O 17
ATOM 28236 N N . THR A 1 77 ? 0.792 13.138 -8.695 1.00 0.00 77 THR A N 17
ATOM 28237 C CA . THR A 1 77 ? -0.061 14.074 -9.417 1.00 0.00 77 THR A CA 17
ATOM 28238 C C . THR A 1 77 ? -0.556 15.186 -8.500 1.00 0.00 77 THR A C 17
ATOM 28239 O O . THR A 1 77 ? -0.266 16.363 -8.720 1.00 0.00 77 THR A O 17
ATOM 28250 N N . THR A 1 78 ? -1.306 14.808 -7.470 1.00 0.00 78 THR A N 17
ATOM 28251 C CA . THR A 1 78 ? -1.843 15.773 -6.519 1.00 0.00 78 THR A CA 17
ATOM 28252 C C . THR A 1 78 ? -1.560 15.347 -5.083 1.00 0.00 78 THR A C 17
ATOM 28253 O O . THR A 1 78 ? -1.312 16.183 -4.214 1.00 0.00 78 THR A O 17
ATOM 28264 N N . VAL A 1 79 ? -1.597 14.040 -4.840 1.00 0.00 79 VAL A N 17
ATOM 28265 C CA . VAL A 1 79 ? -1.342 13.503 -3.509 1.00 0.00 79 VAL A CA 17
ATOM 28266 C C . VAL A 1 79 ? 0.125 13.657 -3.126 1.00 0.00 79 VAL A C 17
ATOM 28267 O O . VAL A 1 79 ? 1.016 13.182 -3.831 1.00 0.00 79 VAL A O 17
ATOM 28280 N N . HIS A 1 80 ? 0.371 14.324 -2.003 1.00 0.00 80 HIS A N 17
ATOM 28281 C CA . HIS A 1 80 ? 1.732 14.540 -1.524 1.00 0.00 80 HIS A CA 17
ATOM 28282 C C . HIS A 1 80 ? 2.121 13.480 -0.498 1.00 0.00 80 HIS A C 17
ATOM 28283 O O . HIS A 1 80 ? 2.943 12.607 -0.775 1.00 0.00 80 HIS A O 17
ATOM 28298 N N . ALA A 1 81 ? 1.527 13.565 0.688 1.00 0.00 81 ALA A N 17
ATOM 28299 C CA . ALA A 1 81 ? 1.811 12.613 1.755 1.00 0.00 81 ALA A CA 17
ATOM 28300 C C . ALA A 1 81 ? 0.663 11.623 1.927 1.00 0.00 81 ALA A C 17
ATOM 28301 O O . ALA A 1 81 ? -0.500 11.959 1.700 1.00 0.00 81 ALA A O 17
ATOM 28308 N N . LEU A 1 82 ? 0.998 10.402 2.328 1.00 0.00 82 LEU A N 17
ATOM 28309 C CA . LEU A 1 82 ? -0.005 9.362 2.531 1.00 0.00 82 LEU A CA 17
ATOM 28310 C C . LEU A 1 82 ? 0.445 8.372 3.600 1.00 0.00 82 LEU A C 17
ATOM 28311 O O . LEU A 1 82 ? 1.622 8.022 3.681 1.00 0.00 82 LEU A O 17
ATOM 28327 N N . ALA A 1 83 ? -0.501 7.922 4.418 1.00 0.00 83 ALA A N 17
ATOM 28328 C CA . ALA A 1 83 ? -0.203 6.969 5.480 1.00 0.00 83 ALA A CA 17
ATOM 28329 C C . ALA A 1 83 ? -0.638 5.560 5.091 1.00 0.00 83 ALA A C 17
ATOM 28330 O O . ALA A 1 83 ? -1.788 5.173 5.305 1.00 0.00 83 ALA A O 17
ATOM 28337 N N . LEU A 1 84 ? 0.287 4.797 4.519 1.00 0.00 84 LEU A N 17
ATOM 28338 C CA . LEU A 1 84 ? -0.002 3.430 4.100 1.00 0.00 84 LEU A CA 17
ATOM 28339 C C . LEU A 1 84 ? -0.156 2.511 5.307 1.00 0.00 84 LEU A C 17
ATOM 28340 O O . LEU A 1 84 ? 0.791 2.300 6.066 1.00 0.00 84 LEU A O 17
ATOM 28356 N N . HIS A 1 85 ? -1.356 1.964 5.479 1.00 0.00 85 HIS A N 17
ATOM 28357 C CA . HIS A 1 85 ? -1.634 1.065 6.593 1.00 0.00 85 HIS A CA 17
ATOM 28358 C C . HIS A 1 85 ? -1.942 -0.343 6.091 1.00 0.00 85 HIS A C 17
ATOM 28359 O O . HIS A 1 85 ? -3.102 -0.752 6.032 1.00 0.00 85 HIS A O 17
ATOM 28374 N N . THR A 1 86 ? -0.896 -1.079 5.730 1.00 0.00 86 THR A N 17
ATOM 28375 C CA . THR A 1 86 ? -1.056 -2.440 5.231 1.00 0.00 86 THR A CA 17
ATOM 28376 C C . THR A 1 86 ? -0.981 -3.454 6.367 1.00 0.00 86 THR A C 17
ATOM 28377 O O . THR A 1 86 ? -0.068 -3.411 7.191 1.00 0.00 86 THR A O 17
ATOM 28388 N N . TYR A 1 87 ? -1.947 -4.365 6.404 1.00 0.00 87 TYR A N 17
ATOM 28389 C CA . TYR A 1 87 ? -1.992 -5.389 7.440 1.00 0.00 87 TYR A CA 17
ATOM 28390 C C . TYR A 1 87 ? -2.078 -6.783 6.825 1.00 0.00 87 TYR A C 17
ATOM 28391 O O . TYR A 1 87 ? -2.679 -6.972 5.767 1.00 0.00 87 TYR A O 17
ATOM 28409 N N . THR A 1 88 ? -1.474 -7.758 7.497 1.00 0.00 88 THR A N 17
ATOM 28410 C CA . THR A 1 88 ? -1.481 -9.134 7.019 1.00 0.00 88 THR A CA 17
ATOM 28411 C C . THR A 1 88 ? -2.749 -9.861 7.452 1.00 0.00 88 THR A C 17
ATOM 28412 O O . THR A 1 88 ? -3.220 -9.689 8.577 1.00 0.00 88 THR A O 17
ATOM 28423 N N . ILE A 1 89 ? -3.296 -10.673 6.555 1.00 0.00 89 ILE A N 17
ATOM 28424 C CA . ILE A 1 89 ? -4.509 -11.427 6.846 1.00 0.00 89 ILE A CA 17
ATOM 28425 C C . ILE A 1 89 ? -4.557 -11.845 8.312 1.00 0.00 89 ILE A C 17
ATOM 28426 O O . ILE A 1 89 ? -5.447 -11.436 9.057 1.00 0.00 89 ILE A O 17
ATOM 28442 N N . LYS A 1 90 ? -3.592 -12.663 8.720 1.00 0.00 90 LYS A N 17
ATOM 28443 C CA . LYS A 1 90 ? -3.521 -13.135 10.098 1.00 0.00 90 LYS A CA 17
ATOM 28444 C C . LYS A 1 90 ? -3.836 -12.008 11.076 1.00 0.00 90 LYS A C 17
ATOM 28445 O O . LYS A 1 90 ? -4.813 -12.076 11.821 1.00 0.00 90 LYS A O 17
ATOM 28464 N N . GLU A 1 91 ? -3.002 -10.973 11.067 1.00 0.00 91 GLU A N 17
ATOM 28465 C CA . GLU A 1 91 ? -3.193 -9.831 11.955 1.00 0.00 91 GLU A CA 17
ATOM 28466 C C . GLU A 1 91 ? -4.663 -9.426 12.010 1.00 0.00 91 GLU A C 17
ATOM 28467 O O . GLU A 1 91 ? -5.241 -9.293 13.089 1.00 0.00 91 GLU A O 17
ATOM 28479 N N . TRP A 1 92 ? -5.262 -9.231 10.841 1.00 0.00 92 TRP A N 17
ATOM 28480 C CA . TRP A 1 92 ? -6.664 -8.840 10.756 1.00 0.00 92 TRP A CA 17
ATOM 28481 C C . TRP A 1 92 ? -7.561 -9.883 11.413 1.00 0.00 92 TRP A C 17
ATOM 28482 O O . TRP A 1 92 ? -8.437 -9.547 12.210 1.00 0.00 92 TRP A O 17
ATOM 28503 N N . GLU A 1 93 ? -7.336 -11.148 11.075 1.00 0.00 93 GLU A N 17
ATOM 28504 C CA . GLU A 1 93 ? -8.126 -12.240 11.633 1.00 0.00 93 GLU A CA 17
ATOM 28505 C C . GLU A 1 93 ? -8.429 -11.992 13.108 1.00 0.00 93 GLU A C 17
ATOM 28506 O O . GLU A 1 93 ? -9.528 -12.277 13.583 1.00 0.00 93 GLU A O 17
ATOM 28518 N N . GLY A 1 94 ? -7.446 -11.459 13.828 1.00 0.00 94 GLY A N 17
ATOM 28519 C CA . GLY A 1 94 ? -7.627 -11.182 15.241 1.00 0.00 94 GLY A CA 17
ATOM 28520 C C . GLY A 1 94 ? -6.871 -9.948 15.691 1.00 0.00 94 GLY A C 17
ATOM 28521 O O . GLY A 1 94 ? -6.154 -9.981 16.692 1.00 0.00 94 GLY A O 17
ATOM 28525 N N . LEU A 1 95 ? -7.030 -8.856 14.951 1.00 0.00 95 LEU A N 17
ATOM 28526 C CA . LEU A 1 95 ? -6.355 -7.605 15.279 1.00 0.00 95 LEU A CA 17
ATOM 28527 C C . LEU A 1 95 ? -7.039 -6.909 16.451 1.00 0.00 95 LEU A C 17
ATOM 28528 O O . LEU A 1 95 ? -6.387 -6.519 17.419 1.00 0.00 95 LEU A O 17
ATOM 28544 N N . GLN A 1 96 ? -8.356 -6.758 16.356 1.00 0.00 96 GLN A N 17
ATOM 28545 C CA . GLN A 1 96 ? -9.128 -6.110 17.410 1.00 0.00 96 GLN A CA 17
ATOM 28546 C C . GLN A 1 96 ? -9.137 -6.957 18.678 1.00 0.00 96 GLN A C 17
ATOM 28547 O O . GLN A 1 96 ? -8.893 -6.454 19.774 1.00 0.00 96 GLN A O 17
ATOM 28561 N N . ASP A 1 97 ? -9.421 -8.246 18.520 1.00 0.00 97 ASP A N 17
ATOM 28562 C CA . ASP A 1 97 ? -9.462 -9.164 19.652 1.00 0.00 97 ASP A CA 17
ATOM 28563 C C . ASP A 1 97 ? -8.097 -9.254 20.328 1.00 0.00 97 ASP A C 17
ATOM 28564 O O . ASP A 1 97 ? -7.099 -9.599 19.694 1.00 0.00 97 ASP A O 17
ATOM 28573 N N . THR A 1 98 ? -8.060 -8.940 21.619 1.00 0.00 98 THR A N 17
ATOM 28574 C CA . THR A 1 98 ? -6.818 -8.983 22.381 1.00 0.00 98 THR A CA 17
ATOM 28575 C C . THR A 1 98 ? -6.242 -10.394 22.415 1.00 0.00 98 THR A C 17
ATOM 28576 O O . THR A 1 98 ? -5.058 -10.599 22.147 1.00 0.00 98 THR A O 17
ATOM 28587 N N . VAL A 1 99 ? -7.088 -11.366 22.745 1.00 0.00 99 VAL A N 17
ATOM 28588 C CA . VAL A 1 99 ? -6.663 -12.759 22.811 1.00 0.00 99 VAL A CA 17
ATOM 28589 C C . VAL A 1 99 ? -6.784 -13.436 21.451 1.00 0.00 99 VAL A C 17
ATOM 28590 O O . VAL A 1 99 ? -7.872 -13.842 21.042 1.00 0.00 99 VAL A O 17
ATOM 28603 N N . PHE A 1 100 ? -5.659 -13.555 20.753 1.00 0.00 100 PHE A N 17
ATOM 28604 C CA . PHE A 1 100 ? -5.639 -14.183 19.437 1.00 0.00 100 PHE A CA 17
ATOM 28605 C C . PHE A 1 100 ? -5.437 -15.691 19.557 1.00 0.00 100 PHE A C 17
ATOM 28606 O O . PHE A 1 100 ? -4.375 -16.154 19.971 1.00 0.00 100 PHE A O 17
ATOM 28623 N N . ALA A 1 101 ? -6.465 -16.450 19.191 1.00 0.00 101 ALA A N 17
ATOM 28624 C CA . ALA A 1 101 ? -6.401 -17.905 19.256 1.00 0.00 101 ALA A CA 17
ATOM 28625 C C . ALA A 1 101 ? -6.797 -18.532 17.923 1.00 0.00 101 ALA A C 17
ATOM 28626 O O . ALA A 1 101 ? -7.661 -18.014 17.216 1.00 0.00 101 ALA A O 17
ATOM 28633 N N . SER A 1 102 ? -6.159 -19.648 17.587 1.00 0.00 102 SER A N 17
ATOM 28634 C CA . SER A 1 102 ? -6.441 -20.343 16.337 1.00 0.00 102 SER A CA 17
ATOM 28635 C C . SER A 1 102 ? -5.888 -21.764 16.368 1.00 0.00 102 SER A C 17
ATOM 28636 O O . SER A 1 102 ? -4.915 -22.064 17.060 1.00 0.00 102 SER A O 17
ATOM 28644 N N . PRO A 1 103 ? -6.522 -22.662 15.599 1.00 0.00 103 PRO A N 17
ATOM 28645 C CA . PRO A 1 103 ? -6.110 -24.067 15.520 1.00 0.00 103 PRO A CA 17
ATOM 28646 C C . PRO A 1 103 ? -4.780 -24.242 14.797 1.00 0.00 103 PRO A C 17
ATOM 28647 O O . PRO A 1 103 ? -4.646 -23.939 13.611 1.00 0.00 103 PRO A O 17
ATOM 28658 N N . PRO A 1 104 ? -3.771 -24.743 15.525 1.00 0.00 104 PRO A N 17
ATOM 28659 C CA . PRO A 1 104 ? -2.432 -24.970 14.972 1.00 0.00 104 PRO A CA 17
ATOM 28660 C C . PRO A 1 104 ? -2.407 -26.117 13.968 1.00 0.00 104 PRO A C 17
ATOM 28661 O O . PRO A 1 104 ? -2.615 -27.276 14.330 1.00 0.00 104 PRO A O 17
ATOM 28672 N N . CYS A 1 105 ? -2.150 -25.788 12.707 1.00 0.00 105 CYS A N 17
ATOM 28673 C CA . CYS A 1 105 ? -2.098 -26.792 11.650 1.00 0.00 105 CYS A CA 17
ATOM 28674 C C . CYS A 1 105 ? -0.782 -26.708 10.884 1.00 0.00 105 CYS A C 17
ATOM 28675 O O . CYS A 1 105 ? -0.457 -25.673 10.301 1.00 0.00 105 CYS A O 17
ATOM 28683 N N . ARG A 1 106 ? -0.028 -27.802 10.892 1.00 0.00 106 ARG A N 17
ATOM 28684 C CA . ARG A 1 106 ? 1.255 -27.851 10.200 1.00 0.00 106 ARG A CA 17
ATOM 28685 C C . ARG A 1 106 ? 1.074 -28.286 8.749 1.00 0.00 106 ARG A C 17
ATOM 28686 O O . ARG A 1 106 ? 1.637 -27.685 7.835 1.00 0.00 106 ARG A O 17
ATOM 28707 N N . GLY A 1 107 ? 0.285 -29.337 8.545 1.00 0.00 107 GLY A N 17
ATOM 28708 C CA . GLY A 1 107 ? 0.045 -29.835 7.204 1.00 0.00 107 GLY A CA 17
ATOM 28709 C C . GLY A 1 107 ? 1.172 -30.715 6.702 1.00 0.00 107 GLY A C 17
ATOM 28710 O O . GLY A 1 107 ? 1.709 -30.488 5.618 1.00 0.00 107 GLY A O 17
ATOM 28714 N N . GLY A 1 1 ? -29.420 -2.948 -22.661 1.00 0.00 1 GLY A N 18
ATOM 28715 C CA . GLY A 1 1 ? -28.673 -1.796 -23.130 1.00 0.00 1 GLY A CA 18
ATOM 28716 C C . GLY A 1 1 ? -27.393 -1.577 -22.347 1.00 0.00 1 GLY A C 18
ATOM 28717 O O . GLY A 1 1 ? -26.830 -2.519 -21.789 1.00 0.00 1 GLY A O 18
ATOM 28721 N N . SER A 1 2 ? -26.932 -0.331 -22.305 1.00 0.00 2 SER A N 18
ATOM 28722 C CA . SER A 1 2 ? -25.708 0.007 -21.589 1.00 0.00 2 SER A CA 18
ATOM 28723 C C . SER A 1 2 ? -25.858 1.337 -20.856 1.00 0.00 2 SER A C 18
ATOM 28724 O O . SER A 1 2 ? -26.326 2.323 -21.424 1.00 0.00 2 SER A O 18
ATOM 28732 N N . SER A 1 3 ? -25.456 1.354 -19.589 1.00 0.00 3 SER A N 18
ATOM 28733 C CA . SER A 1 3 ? -25.548 2.561 -18.775 1.00 0.00 3 SER A CA 18
ATOM 28734 C C . SER A 1 3 ? -24.221 3.312 -18.764 1.00 0.00 3 SER A C 18
ATOM 28735 O O . SER A 1 3 ? -24.151 4.478 -19.150 1.00 0.00 3 SER A O 18
ATOM 28743 N N . GLY A 1 4 ? -23.167 2.634 -18.319 1.00 0.00 4 GLY A N 18
ATOM 28744 C CA . GLY A 1 4 ? -21.855 3.252 -18.265 1.00 0.00 4 GLY A CA 18
ATOM 28745 C C . GLY A 1 4 ? -21.865 4.568 -17.515 1.00 0.00 4 GLY A C 18
ATOM 28746 O O . GLY A 1 4 ? -22.079 5.627 -18.106 1.00 0.00 4 GLY A O 18
ATOM 28750 N N . SER A 1 5 ? -21.634 4.504 -16.207 1.00 0.00 5 SER A N 18
ATOM 28751 C CA . SER A 1 5 ? -21.622 5.700 -15.373 1.00 0.00 5 SER A CA 18
ATOM 28752 C C . SER A 1 5 ? -20.661 5.535 -14.200 1.00 0.00 5 SER A C 18
ATOM 28753 O O . SER A 1 5 ? -20.642 4.496 -13.540 1.00 0.00 5 SER A O 18
ATOM 28761 N N . SER A 1 6 ? -19.863 6.568 -13.947 1.00 0.00 6 SER A N 18
ATOM 28762 C CA . SER A 1 6 ? -18.895 6.537 -12.857 1.00 0.00 6 SER A CA 18
ATOM 28763 C C . SER A 1 6 ? -18.201 7.888 -12.708 1.00 0.00 6 SER A C 18
ATOM 28764 O O . SER A 1 6 ? -18.380 8.784 -13.531 1.00 0.00 6 SER A O 18
ATOM 28772 N N . GLY A 1 7 ? -17.407 8.025 -11.651 1.00 0.00 7 GLY A N 18
ATOM 28773 C CA . GLY A 1 7 ? -16.698 9.268 -11.412 1.00 0.00 7 GLY A CA 18
ATOM 28774 C C . GLY A 1 7 ? -15.213 9.153 -11.697 1.00 0.00 7 GLY A C 18
ATOM 28775 O O . GLY A 1 7 ? -14.724 8.080 -12.048 1.00 0.00 7 GLY A O 18
ATOM 28779 N N . MET A 1 8 ? -14.496 10.261 -11.548 1.00 0.00 8 MET A N 18
ATOM 28780 C CA . MET A 1 8 ? -13.058 10.280 -11.792 1.00 0.00 8 MET A CA 18
ATOM 28781 C C . MET A 1 8 ? -12.314 10.895 -10.612 1.00 0.00 8 MET A C 18
ATOM 28782 O O . MET A 1 8 ? -11.353 11.642 -10.793 1.00 0.00 8 MET A O 18
ATOM 28796 N N . MET A 1 9 ? -12.764 10.576 -9.402 1.00 0.00 9 MET A N 18
ATOM 28797 C CA . MET A 1 9 ? -12.139 11.098 -8.193 1.00 0.00 9 MET A CA 18
ATOM 28798 C C . MET A 1 9 ? -10.792 10.426 -7.944 1.00 0.00 9 MET A C 18
ATOM 28799 O O . MET A 1 9 ? -10.521 9.345 -8.467 1.00 0.00 9 MET A O 18
ATOM 28813 N N . ILE A 1 10 ? -9.952 11.074 -7.143 1.00 0.00 10 ILE A N 18
ATOM 28814 C CA . ILE A 1 10 ? -8.635 10.538 -6.825 1.00 0.00 10 ILE A CA 18
ATOM 28815 C C . ILE A 1 10 ? -8.741 9.151 -6.201 1.00 0.00 10 ILE A C 18
ATOM 28816 O O . ILE A 1 10 ? -7.918 8.274 -6.466 1.00 0.00 10 ILE A O 18
ATOM 28832 N N . ARG A 1 11 ? -9.762 8.958 -5.372 1.00 0.00 11 ARG A N 18
ATOM 28833 C CA . ARG A 1 11 ? -9.977 7.677 -4.710 1.00 0.00 11 ARG A CA 18
ATOM 28834 C C . ARG A 1 11 ? -10.142 6.557 -5.733 1.00 0.00 11 ARG A C 18
ATOM 28835 O O . ARG A 1 11 ? -9.808 5.404 -5.464 1.00 0.00 11 ARG A O 18
ATOM 28856 N N . GLU A 1 12 ? -10.660 6.906 -6.907 1.00 0.00 12 GLU A N 18
ATOM 28857 C CA . GLU A 1 12 ? -10.871 5.930 -7.969 1.00 0.00 12 GLU A CA 18
ATOM 28858 C C . GLU A 1 12 ? -9.565 5.627 -8.697 1.00 0.00 12 GLU A C 18
ATOM 28859 O O . GLU A 1 12 ? -9.142 4.474 -8.782 1.00 0.00 12 GLU A O 18
ATOM 28871 N N . ARG A 1 13 ? -8.930 6.671 -9.221 1.00 0.00 13 ARG A N 18
ATOM 28872 C CA . ARG A 1 13 ? -7.673 6.518 -9.943 1.00 0.00 13 ARG A CA 18
ATOM 28873 C C . ARG A 1 13 ? -6.683 5.680 -9.139 1.00 0.00 13 ARG A C 18
ATOM 28874 O O . ARG A 1 13 ? -5.876 4.942 -9.706 1.00 0.00 13 ARG A O 18
ATOM 28895 N N . ILE A 1 14 ? -6.751 5.799 -7.818 1.00 0.00 14 ILE A N 18
ATOM 28896 C CA . ILE A 1 14 ? -5.862 5.052 -6.937 1.00 0.00 14 ILE A CA 18
ATOM 28897 C C . ILE A 1 14 ? -6.259 3.581 -6.873 1.00 0.00 14 ILE A C 18
ATOM 28898 O O . ILE A 1 14 ? -5.511 2.707 -7.310 1.00 0.00 14 ILE A O 18
ATOM 28914 N N . GLU A 1 15 ? -7.443 3.316 -6.328 1.00 0.00 15 GLU A N 18
ATOM 28915 C CA . GLU A 1 15 ? -7.940 1.950 -6.209 1.00 0.00 15 GLU A CA 18
ATOM 28916 C C . GLU A 1 15 ? -7.986 1.267 -7.573 1.00 0.00 15 GLU A C 18
ATOM 28917 O O . GLU A 1 15 ? -7.406 0.199 -7.762 1.00 0.00 15 GLU A O 18
ATOM 28929 N N . GLU A 1 16 ? -8.681 1.893 -8.518 1.00 0.00 16 GLU A N 18
ATOM 28930 C CA . GLU A 1 16 ? -8.804 1.344 -9.863 1.00 0.00 16 GLU A CA 18
ATOM 28931 C C . GLU A 1 16 ? -7.521 0.630 -10.280 1.00 0.00 16 GLU A C 18
ATOM 28932 O O . GLU A 1 16 ? -7.554 -0.342 -11.034 1.00 0.00 16 GLU A O 18
ATOM 28944 N N . LYS A 1 17 ? -6.390 1.120 -9.783 1.00 0.00 17 LYS A N 18
ATOM 28945 C CA . LYS A 1 17 ? -5.095 0.531 -10.101 1.00 0.00 17 LYS A CA 18
ATOM 28946 C C . LYS A 1 17 ? -4.780 -0.629 -9.162 1.00 0.00 17 LYS A C 18
ATOM 28947 O O . LYS A 1 17 ? -4.449 -1.729 -9.607 1.00 0.00 17 LYS A O 18
ATOM 28966 N N . LEU A 1 18 ? -4.887 -0.378 -7.862 1.00 0.00 18 LEU A N 18
ATOM 28967 C CA . LEU A 1 18 ? -4.615 -1.403 -6.860 1.00 0.00 18 LEU A CA 18
ATOM 28968 C C . LEU A 1 18 ? -5.512 -2.619 -7.067 1.00 0.00 18 LEU A C 18
ATOM 28969 O O . LEU A 1 18 ? -5.205 -3.716 -6.600 1.00 0.00 18 LEU A O 18
ATOM 28985 N N . ARG A 1 19 ? -6.621 -2.416 -7.770 1.00 0.00 19 ARG A N 18
ATOM 28986 C CA . ARG A 1 19 ? -7.563 -3.496 -8.040 1.00 0.00 19 ARG A CA 18
ATOM 28987 C C . ARG A 1 19 ? -6.901 -4.603 -8.856 1.00 0.00 19 ARG A C 18
ATOM 28988 O O . ARG A 1 19 ? -6.794 -5.742 -8.403 1.00 0.00 19 ARG A O 18
ATOM 29009 N N . ALA A 1 20 ? -6.460 -4.259 -10.061 1.00 0.00 20 ALA A N 18
ATOM 29010 C CA . ALA A 1 20 ? -5.808 -5.222 -10.940 1.00 0.00 20 ALA A CA 18
ATOM 29011 C C . ALA A 1 20 ? -4.326 -5.354 -10.606 1.00 0.00 20 ALA A C 18
ATOM 29012 O O . ALA A 1 20 ? -3.749 -6.436 -10.717 1.00 0.00 20 ALA A O 18
ATOM 29019 N N . ALA A 1 21 ? -3.715 -4.247 -10.196 1.00 0.00 21 ALA A N 18
ATOM 29020 C CA . ALA A 1 21 ? -2.300 -4.241 -9.844 1.00 0.00 21 ALA A CA 18
ATOM 29021 C C . ALA A 1 21 ? -1.940 -5.455 -8.994 1.00 0.00 21 ALA A C 18
ATOM 29022 O O . ALA A 1 21 ? -1.015 -6.200 -9.319 1.00 0.00 21 ALA A O 18
ATOM 29029 N N . PHE A 1 22 ? -2.676 -5.648 -7.905 1.00 0.00 22 PHE A N 18
ATOM 29030 C CA . PHE A 1 22 ? -2.433 -6.771 -7.007 1.00 0.00 22 PHE A CA 18
ATOM 29031 C C . PHE A 1 22 ? -3.670 -7.658 -6.898 1.00 0.00 22 PHE A C 18
ATOM 29032 O O . PHE A 1 22 ? -3.577 -8.882 -6.980 1.00 0.00 22 PHE A O 18
ATOM 29049 N N . GLN A 1 23 ? -4.827 -7.030 -6.713 1.00 0.00 23 GLN A N 18
ATOM 29050 C CA . GLN A 1 23 ? -6.082 -7.762 -6.592 1.00 0.00 23 GLN A CA 18
ATOM 29051 C C . GLN A 1 23 ? -6.192 -8.431 -5.225 1.00 0.00 23 GLN A C 18
ATOM 29052 O O . GLN A 1 23 ? -6.396 -9.640 -5.113 1.00 0.00 23 GLN A O 18
ATOM 29066 N N . PRO A 1 24 ? -6.054 -7.628 -4.160 1.00 0.00 24 PRO A N 18
ATOM 29067 C CA . PRO A 1 24 ? -6.135 -8.120 -2.782 1.00 0.00 24 PRO A CA 18
ATOM 29068 C C . PRO A 1 24 ? -7.548 -8.546 -2.400 1.00 0.00 24 PRO A C 18
ATOM 29069 O O . PRO A 1 24 ? -8.457 -8.530 -3.230 1.00 0.00 24 PRO A O 18
ATOM 29080 N N . VAL A 1 25 ? -7.727 -8.926 -1.139 1.00 0.00 25 VAL A N 18
ATOM 29081 C CA . VAL A 1 25 ? -9.030 -9.355 -0.647 1.00 0.00 25 VAL A CA 18
ATOM 29082 C C . VAL A 1 25 ? -9.851 -8.167 -0.157 1.00 0.00 25 VAL A C 18
ATOM 29083 O O . VAL A 1 25 ? -11.079 -8.169 -0.244 1.00 0.00 25 VAL A O 18
ATOM 29096 N N . PHE A 1 26 ? -9.164 -7.152 0.357 1.00 0.00 26 PHE A N 18
ATOM 29097 C CA . PHE A 1 26 ? -9.829 -5.956 0.862 1.00 0.00 26 PHE A CA 18
ATOM 29098 C C . PHE A 1 26 ? -9.230 -4.698 0.241 1.00 0.00 26 PHE A C 18
ATOM 29099 O O . PHE A 1 26 ? -8.043 -4.657 -0.085 1.00 0.00 26 PHE A O 18
ATOM 29116 N N . LEU A 1 27 ? -10.059 -3.673 0.079 1.00 0.00 27 LEU A N 18
ATOM 29117 C CA . LEU A 1 27 ? -9.613 -2.412 -0.503 1.00 0.00 27 LEU A CA 18
ATOM 29118 C C . LEU A 1 27 ? -10.525 -1.264 -0.082 1.00 0.00 27 LEU A C 18
ATOM 29119 O O . LEU A 1 27 ? -11.748 -1.401 -0.079 1.00 0.00 27 LEU A O 18
ATOM 29135 N N . GLU A 1 28 ? -9.922 -0.134 0.270 1.00 0.00 28 GLU A N 18
ATOM 29136 C CA . GLU A 1 28 ? -10.681 1.038 0.692 1.00 0.00 28 GLU A CA 18
ATOM 29137 C C . GLU A 1 28 ? -9.781 2.267 0.782 1.00 0.00 28 GLU A C 18
ATOM 29138 O O . GLU A 1 28 ? -8.561 2.149 0.902 1.00 0.00 28 GLU A O 18
ATOM 29150 N N . VAL A 1 29 ? -10.391 3.446 0.721 1.00 0.00 29 VAL A N 18
ATOM 29151 C CA . VAL A 1 29 ? -9.646 4.697 0.796 1.00 0.00 29 VAL A CA 18
ATOM 29152 C C . VAL A 1 29 ? -10.376 5.721 1.658 1.00 0.00 29 VAL A C 18
ATOM 29153 O O . VAL A 1 29 ? -11.605 5.785 1.657 1.00 0.00 29 VAL A O 18
ATOM 29166 N N . VAL A 1 30 ? -9.610 6.521 2.394 1.00 0.00 30 VAL A N 18
ATOM 29167 C CA . VAL A 1 30 ? -10.184 7.543 3.260 1.00 0.00 30 VAL A CA 18
ATOM 29168 C C . VAL A 1 30 ? -9.706 8.934 2.859 1.00 0.00 30 VAL A C 18
ATOM 29169 O O . VAL A 1 30 ? -8.517 9.243 2.945 1.00 0.00 30 VAL A O 18
ATOM 29182 N N . ASP A 1 31 ? -10.641 9.771 2.421 1.00 0.00 31 ASP A N 18
ATOM 29183 C CA . ASP A 1 31 ? -10.316 11.131 2.007 1.00 0.00 31 ASP A CA 18
ATOM 29184 C C . ASP A 1 31 ? -10.607 12.124 3.128 1.00 0.00 31 ASP A C 18
ATOM 29185 O O . ASP A 1 31 ? -11.758 12.312 3.520 1.00 0.00 31 ASP A O 18
ATOM 29194 N N . GLU A 1 32 ? -9.556 12.756 3.640 1.00 0.00 32 GLU A N 18
ATOM 29195 C CA . GLU A 1 32 ? -9.700 13.728 4.718 1.00 0.00 32 GLU A CA 18
ATOM 29196 C C . GLU A 1 32 ? -8.897 14.992 4.422 1.00 0.00 32 GLU A C 18
ATOM 29197 O O . GLU A 1 32 ? -7.784 15.163 4.919 1.00 0.00 32 GLU A O 18
ATOM 29209 N N . SER A 1 33 ? -9.470 15.873 3.608 1.00 0.00 33 SER A N 18
ATOM 29210 C CA . SER A 1 33 ? -8.806 17.119 3.242 1.00 0.00 33 SER A CA 18
ATOM 29211 C C . SER A 1 33 ? -9.735 18.311 3.452 1.00 0.00 33 SER A C 18
ATOM 29212 O O . SER A 1 33 ? -10.578 18.612 2.608 1.00 0.00 33 SER A O 18
ATOM 29220 N N . TYR A 1 34 ? -9.573 18.986 4.585 1.00 0.00 34 TYR A N 18
ATOM 29221 C CA . TYR A 1 34 ? -10.397 20.144 4.909 1.00 0.00 34 TYR A CA 18
ATOM 29222 C C . TYR A 1 34 ? -9.535 21.384 5.123 1.00 0.00 34 TYR A C 18
ATOM 29223 O O . TYR A 1 34 ? -9.906 22.488 4.725 1.00 0.00 34 TYR A O 18
ATOM 29241 N N . ARG A 1 35 ? -8.381 21.193 5.755 1.00 0.00 35 ARG A N 18
ATOM 29242 C CA . ARG A 1 35 ? -7.465 22.294 6.023 1.00 0.00 35 ARG A CA 18
ATOM 29243 C C . ARG A 1 35 ? -7.113 23.034 4.736 1.00 0.00 35 ARG A C 18
ATOM 29244 O O . ARG A 1 35 ? -6.666 24.181 4.769 1.00 0.00 35 ARG A O 18
ATOM 29265 N N . HIS A 1 36 ? -7.316 22.369 3.603 1.00 0.00 36 HIS A N 18
ATOM 29266 C CA . HIS A 1 36 ? -7.020 22.963 2.304 1.00 0.00 36 HIS A CA 18
ATOM 29267 C C . HIS A 1 36 ? -7.458 24.424 2.262 1.00 0.00 36 HIS A C 18
ATOM 29268 O O . HIS A 1 36 ? -6.850 25.245 1.576 1.00 0.00 36 HIS A O 18
ATOM 29283 N N . ASN A 1 37 ? -8.517 24.741 3.001 1.00 0.00 37 ASN A N 18
ATOM 29284 C CA . ASN A 1 37 ? -9.037 26.103 3.047 1.00 0.00 37 ASN A CA 18
ATOM 29285 C C . ASN A 1 37 ? -8.080 27.025 3.796 1.00 0.00 37 ASN A C 18
ATOM 29286 O O . ASN A 1 37 ? -8.377 27.480 4.901 1.00 0.00 37 ASN A O 18
ATOM 29297 N N . VAL A 1 38 ? -6.931 27.298 3.187 1.00 0.00 38 VAL A N 18
ATOM 29298 C CA . VAL A 1 38 ? -5.931 28.167 3.796 1.00 0.00 38 VAL A CA 18
ATOM 29299 C C . VAL A 1 38 ? -4.963 28.708 2.749 1.00 0.00 38 VAL A C 18
ATOM 29300 O O . VAL A 1 38 ? -4.716 28.086 1.716 1.00 0.00 38 VAL A O 18
ATOM 29313 N N . PRO A 1 39 ? -4.400 29.895 3.021 1.00 0.00 39 PRO A N 18
ATOM 29314 C CA . PRO A 1 39 ? -3.449 30.546 2.115 1.00 0.00 39 PRO A CA 18
ATOM 29315 C C . PRO A 1 39 ? -2.112 29.815 2.056 1.00 0.00 39 PRO A C 18
ATOM 29316 O O . PRO A 1 39 ? -1.997 28.675 2.504 1.00 0.00 39 PRO A O 18
ATOM 29327 N N . ALA A 1 40 ? -1.104 30.480 1.502 1.00 0.00 40 ALA A N 18
ATOM 29328 C CA . ALA A 1 40 ? 0.226 29.894 1.387 1.00 0.00 40 ALA A CA 18
ATOM 29329 C C . ALA A 1 40 ? 0.530 28.985 2.572 1.00 0.00 40 ALA A C 18
ATOM 29330 O O . ALA A 1 40 ? 0.472 29.411 3.725 1.00 0.00 40 ALA A O 18
ATOM 29337 N N . GLY A 1 41 ? 0.853 27.728 2.281 1.00 0.00 41 GLY A N 18
ATOM 29338 C CA . GLY A 1 41 ? 1.160 26.778 3.334 1.00 0.00 41 GLY A CA 18
ATOM 29339 C C . GLY A 1 41 ? -0.007 25.863 3.648 1.00 0.00 41 GLY A C 18
ATOM 29340 O O . GLY A 1 41 ? -1.000 26.292 4.236 1.00 0.00 41 GLY A O 18
ATOM 29344 N N . SER A 1 42 ? 0.111 24.600 3.254 1.00 0.00 42 SER A N 18
ATOM 29345 C CA . SER A 1 42 ? -0.945 23.623 3.491 1.00 0.00 42 SER A CA 18
ATOM 29346 C C . SER A 1 42 ? -0.507 22.230 3.048 1.00 0.00 42 SER A C 18
ATOM 29347 O O . SER A 1 42 ? 0.223 22.081 2.069 1.00 0.00 42 SER A O 18
ATOM 29355 N N . GLU A 1 43 ? -0.959 21.214 3.777 1.00 0.00 43 GLU A N 18
ATOM 29356 C CA . GLU A 1 43 ? -0.613 19.834 3.459 1.00 0.00 43 GLU A CA 18
ATOM 29357 C C . GLU A 1 43 ? -1.853 19.041 3.057 1.00 0.00 43 GLU A C 18
ATOM 29358 O O . GLU A 1 43 ? -2.979 19.524 3.181 1.00 0.00 43 GLU A O 18
ATOM 29370 N N . SER A 1 44 ? -1.638 17.821 2.575 1.00 0.00 44 SER A N 18
ATOM 29371 C CA . SER A 1 44 ? -2.737 16.962 2.150 1.00 0.00 44 SER A CA 18
ATOM 29372 C C . SER A 1 44 ? -2.539 15.537 2.656 1.00 0.00 44 SER A C 18
ATOM 29373 O O . SER A 1 44 ? -1.638 14.826 2.209 1.00 0.00 44 SER A O 18
ATOM 29381 N N . HIS A 1 45 ? -3.388 15.125 3.593 1.00 0.00 45 HIS A N 18
ATOM 29382 C CA . HIS A 1 45 ? -3.308 13.784 4.161 1.00 0.00 45 HIS A CA 18
ATOM 29383 C C . HIS A 1 45 ? -4.123 12.794 3.334 1.00 0.00 45 HIS A C 18
ATOM 29384 O O . HIS A 1 45 ? -5.086 13.172 2.666 1.00 0.00 45 HIS A O 18
ATOM 29399 N N . PHE A 1 46 ? -3.731 11.525 3.383 1.00 0.00 46 PHE A N 18
ATOM 29400 C CA . PHE A 1 46 ? -4.424 10.481 2.637 1.00 0.00 46 PHE A CA 18
ATOM 29401 C C . PHE A 1 46 ? -4.150 9.107 3.241 1.00 0.00 46 PHE A C 18
ATOM 29402 O O . PHE A 1 46 ? -3.013 8.783 3.583 1.00 0.00 46 PHE A O 18
ATOM 29419 N N . LYS A 1 47 ? -5.200 8.304 3.371 1.00 0.00 47 LYS A N 18
ATOM 29420 C CA . LYS A 1 47 ? -5.075 6.965 3.933 1.00 0.00 47 LYS A CA 18
ATOM 29421 C C . LYS A 1 47 ? -5.705 5.926 3.010 1.00 0.00 47 LYS A C 18
ATOM 29422 O O . LYS A 1 47 ? -6.745 6.173 2.399 1.00 0.00 47 LYS A O 18
ATOM 29441 N N . VAL A 1 48 ? -5.069 4.763 2.914 1.00 0.00 48 VAL A N 18
ATOM 29442 C CA . VAL A 1 48 ? -5.568 3.686 2.067 1.00 0.00 48 VAL A CA 18
ATOM 29443 C C . VAL A 1 48 ? -5.431 2.334 2.759 1.00 0.00 48 VAL A C 18
ATOM 29444 O O . VAL A 1 48 ? -4.386 2.019 3.328 1.00 0.00 48 VAL A O 18
ATOM 29457 N N . VAL A 1 49 ? -6.494 1.538 2.707 1.00 0.00 49 VAL A N 18
ATOM 29458 C CA . VAL A 1 49 ? -6.493 0.219 3.327 1.00 0.00 49 VAL A CA 18
ATOM 29459 C C . VAL A 1 49 ? -6.417 -0.883 2.276 1.00 0.00 49 VAL A C 18
ATOM 29460 O O . VAL A 1 49 ? -7.099 -0.827 1.252 1.00 0.00 49 VAL A O 18
ATOM 29473 N N . LEU A 1 50 ? -5.584 -1.885 2.536 1.00 0.00 50 LEU A N 18
ATOM 29474 C CA . LEU A 1 50 ? -5.419 -3.002 1.612 1.00 0.00 50 LEU A CA 18
ATOM 29475 C C . LEU A 1 50 ? -4.879 -4.231 2.336 1.00 0.00 50 LEU A C 18
ATOM 29476 O O . LEU A 1 50 ? -3.717 -4.265 2.741 1.00 0.00 50 LEU A O 18
ATOM 29492 N N . VAL A 1 51 ? -5.729 -5.241 2.492 1.00 0.00 51 VAL A N 18
ATOM 29493 C CA . VAL A 1 51 ? -5.337 -6.474 3.163 1.00 0.00 51 VAL A CA 18
ATOM 29494 C C . VAL A 1 51 ? -4.712 -7.459 2.181 1.00 0.00 51 VAL A C 18
ATOM 29495 O O . VAL A 1 51 ? -5.318 -7.811 1.169 1.00 0.00 51 VAL A O 18
ATOM 29508 N N . SER A 1 52 ? -3.497 -7.902 2.488 1.00 0.00 52 SER A N 18
ATOM 29509 C CA . SER A 1 52 ? -2.788 -8.844 1.631 1.00 0.00 52 SER A CA 18
ATOM 29510 C C . SER A 1 52 ? -1.781 -9.660 2.436 1.00 0.00 52 SER A C 18
ATOM 29511 O O . SER A 1 52 ? -1.333 -9.236 3.501 1.00 0.00 52 SER A O 18
ATOM 29519 N N . ASP A 1 53 ? -1.430 -10.832 1.919 1.00 0.00 53 ASP A N 18
ATOM 29520 C CA . ASP A 1 53 ? -0.475 -11.708 2.589 1.00 0.00 53 ASP A CA 18
ATOM 29521 C C . ASP A 1 53 ? 0.946 -11.429 2.109 1.00 0.00 53 ASP A C 18
ATOM 29522 O O . ASP A 1 53 ? 1.903 -11.540 2.876 1.00 0.00 53 ASP A O 18
ATOM 29531 N N . ARG A 1 54 ? 1.076 -11.069 0.837 1.00 0.00 54 ARG A N 18
ATOM 29532 C CA . ARG A 1 54 ? 2.380 -10.777 0.255 1.00 0.00 54 ARG A CA 18
ATOM 29533 C C . ARG A 1 54 ? 3.249 -9.993 1.234 1.00 0.00 54 ARG A C 18
ATOM 29534 O O . ARG A 1 54 ? 4.478 -10.038 1.162 1.00 0.00 54 ARG A O 18
ATOM 29555 N N . PHE A 1 55 ? 2.603 -9.276 2.147 1.00 0.00 55 PHE A N 18
ATOM 29556 C CA . PHE A 1 55 ? 3.317 -8.481 3.140 1.00 0.00 55 PHE A CA 18
ATOM 29557 C C . PHE A 1 55 ? 3.628 -9.312 4.381 1.00 0.00 55 PHE A C 18
ATOM 29558 O O . PHE A 1 55 ? 3.532 -8.827 5.508 1.00 0.00 55 PHE A O 18
ATOM 29575 N N . THR A 1 56 ? 4.003 -10.570 4.165 1.00 0.00 56 THR A N 18
ATOM 29576 C CA . THR A 1 56 ? 4.327 -11.470 5.264 1.00 0.00 56 THR A CA 18
ATOM 29577 C C . THR A 1 56 ? 5.835 -11.628 5.420 1.00 0.00 56 THR A C 18
ATOM 29578 O O . THR A 1 56 ? 6.522 -12.059 4.495 1.00 0.00 56 THR A O 18
ATOM 29589 N N . GLY A 1 57 ? 6.344 -11.275 6.596 1.00 0.00 57 GLY A N 18
ATOM 29590 C CA . GLY A 1 57 ? 7.768 -11.385 6.851 1.00 0.00 57 GLY A CA 18
ATOM 29591 C C . GLY A 1 57 ? 8.556 -10.241 6.245 1.00 0.00 57 GLY A C 18
ATOM 29592 O O . GLY A 1 57 ? 9.192 -9.469 6.961 1.00 0.00 57 GLY A O 18
ATOM 29596 N N . GLU A 1 58 ? 8.515 -10.133 4.920 1.00 0.00 58 GLU A N 18
ATOM 29597 C CA . GLU A 1 58 ? 9.234 -9.076 4.218 1.00 0.00 58 GLU A CA 18
ATOM 29598 C C . GLU A 1 58 ? 9.236 -7.785 5.033 1.00 0.00 58 GLU A C 18
ATOM 29599 O O . GLU A 1 58 ? 8.271 -7.480 5.735 1.00 0.00 58 GLU A O 18
ATOM 29611 N N . ARG A 1 59 ? 10.326 -7.032 4.935 1.00 0.00 59 ARG A N 18
ATOM 29612 C CA . ARG A 1 59 ? 10.455 -5.776 5.664 1.00 0.00 59 ARG A CA 18
ATOM 29613 C C . ARG A 1 59 ? 9.300 -4.835 5.334 1.00 0.00 59 ARG A C 18
ATOM 29614 O O . ARG A 1 59 ? 8.469 -5.133 4.476 1.00 0.00 59 ARG A O 18
ATOM 29635 N N . PHE A 1 60 ? 9.254 -3.699 6.022 1.00 0.00 60 PHE A N 18
ATOM 29636 C CA . PHE A 1 60 ? 8.200 -2.715 5.804 1.00 0.00 60 PHE A CA 18
ATOM 29637 C C . PHE A 1 60 ? 8.612 -1.704 4.737 1.00 0.00 60 PHE A C 18
ATOM 29638 O O . PHE A 1 60 ? 7.893 -1.485 3.762 1.00 0.00 60 PHE A O 18
ATOM 29655 N N . LEU A 1 61 ? 9.775 -1.091 4.930 1.00 0.00 61 LEU A N 18
ATOM 29656 C CA . LEU A 1 61 ? 10.284 -0.102 3.985 1.00 0.00 61 LEU A CA 18
ATOM 29657 C C . LEU A 1 61 ? 10.060 -0.558 2.547 1.00 0.00 61 LEU A C 18
ATOM 29658 O O . LEU A 1 61 ? 9.544 0.193 1.721 1.00 0.00 61 LEU A O 18
ATOM 29674 N N . ASN A 1 62 ? 10.452 -1.794 2.256 1.00 0.00 62 ASN A N 18
ATOM 29675 C CA . ASN A 1 62 ? 10.292 -2.351 0.917 1.00 0.00 62 ASN A CA 18
ATOM 29676 C C . ASN A 1 62 ? 8.816 -2.513 0.567 1.00 0.00 62 ASN A C 18
ATOM 29677 O O . ASN A 1 62 ? 8.362 -2.053 -0.481 1.00 0.00 62 ASN A O 18
ATOM 29688 N N . ARG A 1 63 ? 8.073 -3.169 1.452 1.00 0.00 63 ARG A N 18
ATOM 29689 C CA . ARG A 1 63 ? 6.648 -3.393 1.237 1.00 0.00 63 ARG A CA 18
ATOM 29690 C C . ARG A 1 63 ? 6.001 -2.179 0.577 1.00 0.00 63 ARG A C 18
ATOM 29691 O O . ARG A 1 63 ? 5.266 -2.310 -0.403 1.00 0.00 63 ARG A O 18
ATOM 29712 N N . HIS A 1 64 ? 6.279 -0.998 1.120 1.00 0.00 64 HIS A N 18
ATOM 29713 C CA . HIS A 1 64 ? 5.724 0.240 0.583 1.00 0.00 64 HIS A CA 18
ATOM 29714 C C . HIS A 1 64 ? 6.174 0.457 -0.859 1.00 0.00 64 HIS A C 18
ATOM 29715 O O . HIS A 1 64 ? 5.368 0.789 -1.727 1.00 0.00 64 HIS A O 18
ATOM 29730 N N . ARG A 1 65 ? 7.467 0.268 -1.105 1.00 0.00 65 ARG A N 18
ATOM 29731 C CA . ARG A 1 65 ? 8.024 0.446 -2.440 1.00 0.00 65 ARG A CA 18
ATOM 29732 C C . ARG A 1 65 ? 7.080 -0.112 -3.502 1.00 0.00 65 ARG A C 18
ATOM 29733 O O . ARG A 1 65 ? 6.651 0.607 -4.404 1.00 0.00 65 ARG A O 18
ATOM 29754 N N . MET A 1 66 ? 6.761 -1.396 -3.387 1.00 0.00 66 MET A N 18
ATOM 29755 C CA . MET A 1 66 ? 5.867 -2.049 -4.336 1.00 0.00 66 MET A CA 18
ATOM 29756 C C . MET A 1 66 ? 4.625 -1.200 -4.586 1.00 0.00 66 MET A C 18
ATOM 29757 O O . MET A 1 66 ? 4.326 -0.840 -5.725 1.00 0.00 66 MET A O 18
ATOM 29771 N N . ILE A 1 67 ? 3.905 -0.883 -3.515 1.00 0.00 67 ILE A N 18
ATOM 29772 C CA . ILE A 1 67 ? 2.696 -0.075 -3.619 1.00 0.00 67 ILE A CA 18
ATOM 29773 C C . ILE A 1 67 ? 2.968 1.229 -4.361 1.00 0.00 67 ILE A C 18
ATOM 29774 O O . ILE A 1 67 ? 2.274 1.566 -5.321 1.00 0.00 67 ILE A O 18
ATOM 29790 N N . TYR A 1 68 ? 3.984 1.957 -3.913 1.00 0.00 68 TYR A N 18
ATOM 29791 C CA . TYR A 1 68 ? 4.349 3.225 -4.534 1.00 0.00 68 TYR A CA 18
ATOM 29792 C C . TYR A 1 68 ? 4.530 3.062 -6.040 1.00 0.00 68 TYR A C 18
ATOM 29793 O O . TYR A 1 68 ? 4.005 3.848 -6.828 1.00 0.00 68 TYR A O 18
ATOM 29811 N N . SER A 1 69 ? 5.277 2.034 -6.431 1.00 0.00 69 SER A N 18
ATOM 29812 C CA . SER A 1 69 ? 5.531 1.767 -7.842 1.00 0.00 69 SER A CA 18
ATOM 29813 C C . SER A 1 69 ? 4.243 1.864 -8.654 1.00 0.00 69 SER A C 18
ATOM 29814 O O . SER A 1 69 ? 4.230 2.408 -9.759 1.00 0.00 69 SER A O 18
ATOM 29822 N N . THR A 1 70 ? 3.159 1.332 -8.098 1.00 0.00 70 THR A N 18
ATOM 29823 C CA . THR A 1 70 ? 1.865 1.357 -8.769 1.00 0.00 70 THR A CA 18
ATOM 29824 C C . THR A 1 70 ? 1.397 2.788 -9.008 1.00 0.00 70 THR A C 18
ATOM 29825 O O . THR A 1 70 ? 1.049 3.158 -10.130 1.00 0.00 70 THR A O 18
ATOM 29836 N N . LEU A 1 71 ? 1.392 3.589 -7.949 1.00 0.00 71 LEU A N 18
ATOM 29837 C CA . LEU A 1 71 ? 0.967 4.981 -8.044 1.00 0.00 71 LEU A CA 18
ATOM 29838 C C . LEU A 1 71 ? 2.159 5.924 -7.915 1.00 0.00 71 LEU A C 18
ATOM 29839 O O . LEU A 1 71 ? 2.057 6.990 -7.308 1.00 0.00 71 LEU A O 18
ATOM 29855 N N . ALA A 1 72 ? 3.288 5.525 -8.493 1.00 0.00 72 ALA A N 18
ATOM 29856 C CA . ALA A 1 72 ? 4.498 6.337 -8.447 1.00 0.00 72 ALA A CA 18
ATOM 29857 C C . ALA A 1 72 ? 4.190 7.800 -8.747 1.00 0.00 72 ALA A C 18
ATOM 29858 O O . ALA A 1 72 ? 4.434 8.677 -7.920 1.00 0.00 72 ALA A O 18
ATOM 29865 N N . GLU A 1 73 ? 3.653 8.054 -9.936 1.00 0.00 73 GLU A N 18
ATOM 29866 C CA . GLU A 1 73 ? 3.313 9.412 -10.345 1.00 0.00 73 GLU A CA 18
ATOM 29867 C C . GLU A 1 73 ? 1.912 9.789 -9.872 1.00 0.00 73 GLU A C 18
ATOM 29868 O O . GLU A 1 73 ? 1.713 10.843 -9.269 1.00 0.00 73 GLU A O 18
ATOM 29880 N N . GLU A 1 74 ? 0.946 8.920 -10.150 1.00 0.00 74 GLU A N 18
ATOM 29881 C CA . GLU A 1 74 ? -0.436 9.162 -9.754 1.00 0.00 74 GLU A CA 18
ATOM 29882 C C . GLU A 1 74 ? -0.501 9.808 -8.372 1.00 0.00 74 GLU A C 18
ATOM 29883 O O . GLU A 1 74 ? -1.174 10.821 -8.179 1.00 0.00 74 GLU A O 18
ATOM 29895 N N . LEU A 1 75 ? 0.203 9.214 -7.415 1.00 0.00 75 LEU A N 18
ATOM 29896 C CA . LEU A 1 75 ? 0.227 9.730 -6.051 1.00 0.00 75 LEU A CA 18
ATOM 29897 C C . LEU A 1 75 ? 1.001 11.042 -5.978 1.00 0.00 75 LEU A C 18
ATOM 29898 O O . LEU A 1 75 ? 0.693 11.912 -5.163 1.00 0.00 75 LEU A O 18
ATOM 29914 N N . SER A 1 76 ? 2.007 11.178 -6.837 1.00 0.00 76 SER A N 18
ATOM 29915 C CA . SER A 1 76 ? 2.827 12.384 -6.869 1.00 0.00 76 SER A CA 18
ATOM 29916 C C . SER A 1 76 ? 2.151 13.479 -7.688 1.00 0.00 76 SER A C 18
ATOM 29917 O O . SER A 1 76 ? 2.792 14.442 -8.110 1.00 0.00 76 SER A O 18
ATOM 29925 N N . THR A 1 77 ? 0.849 13.325 -7.911 1.00 0.00 77 THR A N 18
ATOM 29926 C CA . THR A 1 77 ? 0.085 14.299 -8.680 1.00 0.00 77 THR A CA 18
ATOM 29927 C C . THR A 1 77 ? -0.434 15.420 -7.787 1.00 0.00 77 THR A C 18
ATOM 29928 O O . THR A 1 77 ? -0.034 16.576 -7.928 1.00 0.00 77 THR A O 18
ATOM 29939 N N . THR A 1 78 ? -1.327 15.071 -6.866 1.00 0.00 78 THR A N 18
ATOM 29940 C CA . THR A 1 78 ? -1.901 16.049 -5.950 1.00 0.00 78 THR A CA 18
ATOM 29941 C C . THR A 1 78 ? -1.761 15.594 -4.502 1.00 0.00 78 THR A C 18
ATOM 29942 O O . THR A 1 78 ? -1.655 16.414 -3.590 1.00 0.00 78 THR A O 18
ATOM 29953 N N . VAL A 1 79 ? -1.760 14.281 -4.296 1.00 0.00 79 VAL A N 18
ATOM 29954 C CA . VAL A 1 79 ? -1.630 13.716 -2.958 1.00 0.00 79 VAL A CA 18
ATOM 29955 C C . VAL A 1 79 ? -0.178 13.730 -2.494 1.00 0.00 79 VAL A C 18
ATOM 29956 O O . VAL A 1 79 ? 0.661 12.999 -3.023 1.00 0.00 79 VAL A O 18
ATOM 29969 N N . HIS A 1 80 ? 0.113 14.566 -1.503 1.00 0.00 80 HIS A N 18
ATOM 29970 C CA . HIS A 1 80 ? 1.465 14.674 -0.966 1.00 0.00 80 HIS A CA 18
ATOM 29971 C C . HIS A 1 80 ? 1.754 13.539 0.011 1.00 0.00 80 HIS A C 18
ATOM 29972 O O . HIS A 1 80 ? 2.585 12.671 -0.258 1.00 0.00 80 HIS A O 18
ATOM 29987 N N . ALA A 1 81 ? 1.064 13.552 1.147 1.00 0.00 81 ALA A N 18
ATOM 29988 C CA . ALA A 1 81 ? 1.246 12.523 2.164 1.00 0.00 81 ALA A CA 18
ATOM 29989 C C . ALA A 1 81 ? 0.322 11.336 1.915 1.00 0.00 81 ALA A C 18
ATOM 29990 O O . ALA A 1 81 ? -0.703 11.464 1.244 1.00 0.00 81 ALA A O 18
ATOM 29997 N N . LEU A 1 82 ? 0.691 10.181 2.458 1.00 0.00 82 LEU A N 18
ATOM 29998 C CA . LEU A 1 82 ? -0.105 8.970 2.294 1.00 0.00 82 LEU A CA 18
ATOM 29999 C C . LEU A 1 82 ? 0.318 7.901 3.296 1.00 0.00 82 LEU A C 18
ATOM 30000 O O . LEU A 1 82 ? 1.490 7.536 3.372 1.00 0.00 82 LEU A O 18
ATOM 30016 N N . ALA A 1 83 ? -0.647 7.401 4.063 1.00 0.00 83 ALA A N 18
ATOM 30017 C CA . ALA A 1 83 ? -0.375 6.371 5.057 1.00 0.00 83 ALA A CA 18
ATOM 30018 C C . ALA A 1 83 ? -0.915 5.018 4.607 1.00 0.00 83 ALA A C 18
ATOM 30019 O O . ALA A 1 83 ? -2.112 4.748 4.716 1.00 0.00 83 ALA A O 18
ATOM 30026 N N . LEU A 1 84 ? -0.026 4.170 4.101 1.00 0.00 84 LEU A N 18
ATOM 30027 C CA . LEU A 1 84 ? -0.413 2.844 3.634 1.00 0.00 84 LEU A CA 18
ATOM 30028 C C . LEU A 1 84 ? -0.638 1.896 4.808 1.00 0.00 84 LEU A C 18
ATOM 30029 O O . LEU A 1 84 ? 0.290 1.586 5.555 1.00 0.00 84 LEU A O 18
ATOM 30045 N N . HIS A 1 85 ? -1.876 1.438 4.963 1.00 0.00 85 HIS A N 18
ATOM 30046 C CA . HIS A 1 85 ? -2.223 0.524 6.045 1.00 0.00 85 HIS A CA 18
ATOM 30047 C C . HIS A 1 85 ? -2.443 -0.889 5.513 1.00 0.00 85 HIS A C 18
ATOM 30048 O O . HIS A 1 85 ? -3.579 -1.317 5.308 1.00 0.00 85 HIS A O 18
ATOM 30063 N N . THR A 1 86 ? -1.348 -1.609 5.289 1.00 0.00 86 THR A N 18
ATOM 30064 C CA . THR A 1 86 ? -1.422 -2.973 4.778 1.00 0.00 86 THR A CA 18
ATOM 30065 C C . THR A 1 86 ? -1.423 -3.987 5.917 1.00 0.00 86 THR A C 18
ATOM 30066 O O . THR A 1 86 ? -0.420 -4.157 6.611 1.00 0.00 86 THR A O 18
ATOM 30077 N N . TYR A 1 87 ? -2.553 -4.659 6.103 1.00 0.00 87 TYR A N 18
ATOM 30078 C CA . TYR A 1 87 ? -2.685 -5.656 7.158 1.00 0.00 87 TYR A CA 18
ATOM 30079 C C . TYR A 1 87 ? -2.902 -7.046 6.571 1.00 0.00 87 TYR A C 18
ATOM 30080 O O . TYR A 1 87 ? -3.708 -7.229 5.657 1.00 0.00 87 TYR A O 18
ATOM 30098 N N . THR A 1 88 ? -2.178 -8.026 7.102 1.00 0.00 88 THR A N 18
ATOM 30099 C CA . THR A 1 88 ? -2.289 -9.401 6.631 1.00 0.00 88 THR A CA 18
ATOM 30100 C C . THR A 1 88 ? -3.617 -10.020 7.051 1.00 0.00 88 THR A C 18
ATOM 30101 O O . THR A 1 88 ? -4.343 -9.457 7.871 1.00 0.00 88 THR A O 18
ATOM 30112 N N . ILE A 1 89 ? -3.929 -11.181 6.485 1.00 0.00 89 ILE A N 18
ATOM 30113 C CA . ILE A 1 89 ? -5.169 -11.877 6.804 1.00 0.00 89 ILE A CA 18
ATOM 30114 C C . ILE A 1 89 ? -5.359 -12.000 8.312 1.00 0.00 89 ILE A C 18
ATOM 30115 O O . ILE A 1 89 ? -6.431 -11.703 8.840 1.00 0.00 89 ILE A O 18
ATOM 30131 N N . LYS A 1 90 ? -4.311 -12.438 9.001 1.00 0.00 90 LYS A N 18
ATOM 30132 C CA . LYS A 1 90 ? -4.360 -12.598 10.449 1.00 0.00 90 LYS A CA 18
ATOM 30133 C C . LYS A 1 90 ? -4.365 -11.241 11.146 1.00 0.00 90 LYS A C 18
ATOM 30134 O O . LYS A 1 90 ? -5.202 -10.981 12.010 1.00 0.00 90 LYS A O 18
ATOM 30153 N N . GLU A 1 91 ? -3.427 -10.380 10.764 1.00 0.00 91 GLU A N 18
ATOM 30154 C CA . GLU A 1 91 ? -3.326 -9.050 11.353 1.00 0.00 91 GLU A CA 18
ATOM 30155 C C . GLU A 1 91 ? -4.704 -8.410 11.492 1.00 0.00 91 GLU A C 18
ATOM 30156 O O . GLU A 1 91 ? -4.970 -7.687 12.451 1.00 0.00 91 GLU A O 18
ATOM 30168 N N . TRP A 1 92 ? -5.575 -8.682 10.527 1.00 0.00 92 TRP A N 18
ATOM 30169 C CA . TRP A 1 92 ? -6.926 -8.132 10.541 1.00 0.00 92 TRP A CA 18
ATOM 30170 C C . TRP A 1 92 ? -7.831 -8.935 11.469 1.00 0.00 92 TRP A C 18
ATOM 30171 O O . TRP A 1 92 ? -8.624 -8.367 12.220 1.00 0.00 92 TRP A O 18
ATOM 30192 N N . GLU A 1 93 ? -7.706 -10.257 11.413 1.00 0.00 93 GLU A N 18
ATOM 30193 C CA . GLU A 1 93 ? -8.514 -11.136 12.250 1.00 0.00 93 GLU A CA 18
ATOM 30194 C C . GLU A 1 93 ? -8.601 -10.601 13.677 1.00 0.00 93 GLU A C 18
ATOM 30195 O O . GLU A 1 93 ? -9.564 -10.869 14.394 1.00 0.00 93 GLU A O 18
ATOM 30207 N N . GLY A 1 94 ? -7.587 -9.843 14.081 1.00 0.00 94 GLY A N 18
ATOM 30208 C CA . GLY A 1 94 ? -7.566 -9.282 15.419 1.00 0.00 94 GLY A CA 18
ATOM 30209 C C . GLY A 1 94 ? -6.437 -8.290 15.616 1.00 0.00 94 GLY A C 18
ATOM 30210 O O . GLY A 1 94 ? -5.505 -8.542 16.381 1.00 0.00 94 GLY A O 18
ATOM 30214 N N . LEU A 1 95 ? -6.517 -7.160 14.922 1.00 0.00 95 LEU A N 18
ATOM 30215 C CA . LEU A 1 95 ? -5.493 -6.126 15.023 1.00 0.00 95 LEU A CA 18
ATOM 30216 C C . LEU A 1 95 ? -4.930 -6.053 16.439 1.00 0.00 95 LEU A C 18
ATOM 30217 O O . LEU A 1 95 ? -3.715 -6.035 16.633 1.00 0.00 95 LEU A O 18
ATOM 30233 N N . GLN A 1 96 ? -5.822 -6.014 17.423 1.00 0.00 96 GLN A N 18
ATOM 30234 C CA . GLN A 1 96 ? -5.413 -5.945 18.821 1.00 0.00 96 GLN A CA 18
ATOM 30235 C C . GLN A 1 96 ? -4.895 -7.296 19.305 1.00 0.00 96 GLN A C 18
ATOM 30236 O O . GLN A 1 96 ? -3.801 -7.389 19.860 1.00 0.00 96 GLN A O 18
ATOM 30250 N N . ASP A 1 97 ? -5.689 -8.339 19.090 1.00 0.00 97 ASP A N 18
ATOM 30251 C CA . ASP A 1 97 ? -5.311 -9.685 19.503 1.00 0.00 97 ASP A CA 18
ATOM 30252 C C . ASP A 1 97 ? -4.938 -9.715 20.982 1.00 0.00 97 ASP A C 18
ATOM 30253 O O . ASP A 1 97 ? -3.952 -10.341 21.373 1.00 0.00 97 ASP A O 18
ATOM 30262 N N . THR A 1 98 ? -5.733 -9.034 21.801 1.00 0.00 98 THR A N 18
ATOM 30263 C CA . THR A 1 98 ? -5.486 -8.980 23.237 1.00 0.00 98 THR A CA 18
ATOM 30264 C C . THR A 1 98 ? -5.584 -10.367 23.863 1.00 0.00 98 THR A C 18
ATOM 30265 O O . THR A 1 98 ? -4.721 -10.768 24.644 1.00 0.00 98 THR A O 18
ATOM 30276 N N . VAL A 1 99 ? -6.641 -11.095 23.516 1.00 0.00 99 VAL A N 18
ATOM 30277 C CA . VAL A 1 99 ? -6.850 -12.438 24.044 1.00 0.00 99 VAL A CA 18
ATOM 30278 C C . VAL A 1 99 ? -6.080 -13.473 23.232 1.00 0.00 99 VAL A C 18
ATOM 30279 O O . VAL A 1 99 ? -6.022 -13.399 22.005 1.00 0.00 99 VAL A O 18
ATOM 30292 N N . PHE A 1 100 ? -5.488 -14.440 23.926 1.00 0.00 100 PHE A N 18
ATOM 30293 C CA . PHE A 1 100 ? -4.720 -15.492 23.270 1.00 0.00 100 PHE A CA 18
ATOM 30294 C C . PHE A 1 100 ? -5.461 -16.824 23.330 1.00 0.00 100 PHE A C 18
ATOM 30295 O O . PHE A 1 100 ? -6.400 -16.990 24.108 1.00 0.00 100 PHE A O 18
ATOM 30312 N N . ALA A 1 101 ? -5.032 -17.771 22.502 1.00 0.00 101 ALA A N 18
ATOM 30313 C CA . ALA A 1 101 ? -5.652 -19.089 22.460 1.00 0.00 101 ALA A CA 18
ATOM 30314 C C . ALA A 1 101 ? -4.851 -20.046 21.585 1.00 0.00 101 ALA A C 18
ATOM 30315 O O . ALA A 1 101 ? -4.408 -19.683 20.495 1.00 0.00 101 ALA A O 18
ATOM 30322 N N . SER A 1 102 ? -4.667 -21.271 22.069 1.00 0.00 102 SER A N 18
ATOM 30323 C CA . SER A 1 102 ? -3.914 -22.279 21.332 1.00 0.00 102 SER A CA 18
ATOM 30324 C C . SER A 1 102 ? -4.469 -23.675 21.600 1.00 0.00 102 SER A C 18
ATOM 30325 O O . SER A 1 102 ? -4.316 -24.234 22.686 1.00 0.00 102 SER A O 18
ATOM 30333 N N . PRO A 1 103 ? -5.131 -24.252 20.586 1.00 0.00 103 PRO A N 18
ATOM 30334 C CA . PRO A 1 103 ? -5.722 -25.589 20.686 1.00 0.00 103 PRO A CA 18
ATOM 30335 C C . PRO A 1 103 ? -4.666 -26.687 20.751 1.00 0.00 103 PRO A C 18
ATOM 30336 O O . PRO A 1 103 ? -3.782 -26.782 19.899 1.00 0.00 103 PRO A O 18
ATOM 30347 N N . PRO A 1 104 ? -4.757 -27.537 21.784 1.00 0.00 104 PRO A N 18
ATOM 30348 C CA . PRO A 1 104 ? -3.817 -28.644 21.984 1.00 0.00 104 PRO A CA 18
ATOM 30349 C C . PRO A 1 104 ? -3.985 -29.742 20.939 1.00 0.00 104 PRO A C 18
ATOM 30350 O O . PRO A 1 104 ? -5.013 -29.818 20.264 1.00 0.00 104 PRO A O 18
ATOM 30361 N N . CYS A 1 105 ? -2.972 -30.591 20.812 1.00 0.00 105 CYS A N 18
ATOM 30362 C CA . CYS A 1 105 ? -3.007 -31.686 19.848 1.00 0.00 105 CYS A CA 18
ATOM 30363 C C . CYS A 1 105 ? -2.608 -33.002 20.506 1.00 0.00 105 CYS A C 18
ATOM 30364 O O . CYS A 1 105 ? -1.997 -33.013 21.575 1.00 0.00 105 CYS A O 18
ATOM 30372 N N . ARG A 1 106 ? -2.958 -34.110 19.862 1.00 0.00 106 ARG A N 18
ATOM 30373 C CA . ARG A 1 106 ? -2.639 -35.433 20.386 1.00 0.00 106 ARG A CA 18
ATOM 30374 C C . ARG A 1 106 ? -2.267 -36.390 19.257 1.00 0.00 106 ARG A C 18
ATOM 30375 O O . ARG A 1 106 ? -2.313 -36.028 18.082 1.00 0.00 106 ARG A O 18
ATOM 30396 N N . GLY A 1 107 ? -1.898 -37.614 19.623 1.00 0.00 107 GLY A N 18
ATOM 30397 C CA . GLY A 1 107 ? -1.522 -38.603 18.630 1.00 0.00 107 GLY A CA 18
ATOM 30398 C C . GLY A 1 107 ? -2.442 -38.593 17.425 1.00 0.00 107 GLY A C 18
ATOM 30399 O O . GLY A 1 107 ? -3.062 -39.605 17.100 1.00 0.00 107 GLY A O 18
ATOM 30403 N N . GLY A 1 1 ? -13.672 -6.382 -16.306 1.00 0.00 1 GLY A N 19
ATOM 30404 C CA . GLY A 1 1 ? -13.782 -4.945 -16.476 1.00 0.00 1 GLY A CA 19
ATOM 30405 C C . GLY A 1 1 ? -15.196 -4.506 -16.803 1.00 0.00 1 GLY A C 19
ATOM 30406 O O . GLY A 1 1 ? -16.126 -4.766 -16.040 1.00 0.00 1 GLY A O 19
ATOM 30410 N N . SER A 1 2 ? -15.358 -3.836 -17.939 1.00 0.00 2 SER A N 19
ATOM 30411 C CA . SER A 1 2 ? -16.668 -3.355 -18.363 1.00 0.00 2 SER A CA 19
ATOM 30412 C C . SER A 1 2 ? -17.215 -2.330 -17.374 1.00 0.00 2 SER A C 19
ATOM 30413 O O . SER A 1 2 ? -18.398 -2.350 -17.034 1.00 0.00 2 SER A O 19
ATOM 30421 N N . SER A 1 3 ? -16.346 -1.435 -16.917 1.00 0.00 3 SER A N 19
ATOM 30422 C CA . SER A 1 3 ? -16.740 -0.404 -15.964 1.00 0.00 3 SER A CA 19
ATOM 30423 C C . SER A 1 3 ? -16.307 0.977 -16.448 1.00 0.00 3 SER A C 19
ATOM 30424 O O . SER A 1 3 ? -15.257 1.128 -17.071 1.00 0.00 3 SER A O 19
ATOM 30432 N N . GLY A 1 4 ? -17.126 1.983 -16.156 1.00 0.00 4 GLY A N 19
ATOM 30433 C CA . GLY A 1 4 ? -16.812 3.339 -16.568 1.00 0.00 4 GLY A CA 19
ATOM 30434 C C . GLY A 1 4 ? -17.320 4.376 -15.587 1.00 0.00 4 GLY A C 19
ATOM 30435 O O . GLY A 1 4 ? -18.138 4.071 -14.719 1.00 0.00 4 GLY A O 19
ATOM 30439 N N . SER A 1 5 ? -16.835 5.606 -15.723 1.00 0.00 5 SER A N 19
ATOM 30440 C CA . SER A 1 5 ? -17.241 6.690 -14.837 1.00 0.00 5 SER A CA 19
ATOM 30441 C C . SER A 1 5 ? -16.937 8.047 -15.466 1.00 0.00 5 SER A C 19
ATOM 30442 O O . SER A 1 5 ? -16.375 8.126 -16.558 1.00 0.00 5 SER A O 19
ATOM 30450 N N . SER A 1 6 ? -17.314 9.113 -14.767 1.00 0.00 6 SER A N 19
ATOM 30451 C CA . SER A 1 6 ? -17.086 10.468 -15.257 1.00 0.00 6 SER A CA 19
ATOM 30452 C C . SER A 1 6 ? -16.309 11.291 -14.235 1.00 0.00 6 SER A C 19
ATOM 30453 O O . SER A 1 6 ? -16.123 10.871 -13.093 1.00 0.00 6 SER A O 19
ATOM 30461 N N . GLY A 1 7 ? -15.855 12.469 -14.654 1.00 0.00 7 GLY A N 19
ATOM 30462 C CA . GLY A 1 7 ? -15.103 13.334 -13.764 1.00 0.00 7 GLY A CA 19
ATOM 30463 C C . GLY A 1 7 ? -13.699 12.822 -13.508 1.00 0.00 7 GLY A C 19
ATOM 30464 O O . GLY A 1 7 ? -13.262 11.853 -14.128 1.00 0.00 7 GLY A O 19
ATOM 30468 N N . MET A 1 8 ? -12.991 13.475 -12.593 1.00 0.00 8 MET A N 19
ATOM 30469 C CA . MET A 1 8 ? -11.628 13.079 -12.257 1.00 0.00 8 MET A CA 19
ATOM 30470 C C . MET A 1 8 ? -11.498 12.788 -10.765 1.00 0.00 8 MET A C 19
ATOM 30471 O O . MET A 1 8 ? -11.174 13.675 -9.976 1.00 0.00 8 MET A O 19
ATOM 30485 N N . MET A 1 9 ? -11.754 11.540 -10.386 1.00 0.00 9 MET A N 19
ATOM 30486 C CA . MET A 1 9 ? -11.664 11.133 -8.988 1.00 0.00 9 MET A CA 19
ATOM 30487 C C . MET A 1 9 ? -10.336 10.438 -8.708 1.00 0.00 9 MET A C 19
ATOM 30488 O O . MET A 1 9 ? -10.037 9.394 -9.290 1.00 0.00 9 MET A O 19
ATOM 30502 N N . ILE A 1 10 ? -9.544 11.022 -7.816 1.00 0.00 10 ILE A N 19
ATOM 30503 C CA . ILE A 1 10 ? -8.248 10.457 -7.459 1.00 0.00 10 ILE A CA 19
ATOM 30504 C C . ILE A 1 10 ? -8.405 9.078 -6.828 1.00 0.00 10 ILE A C 19
ATOM 30505 O O . ILE A 1 10 ? -7.806 8.104 -7.283 1.00 0.00 10 ILE A O 19
ATOM 30521 N N . ARG A 1 11 ? -9.215 9.003 -5.777 1.00 0.00 11 ARG A N 19
ATOM 30522 C CA . ARG A 1 11 ? -9.451 7.743 -5.083 1.00 0.00 11 ARG A CA 19
ATOM 30523 C C . ARG A 1 11 ? -9.633 6.600 -6.077 1.00 0.00 11 ARG A C 19
ATOM 30524 O O . ARG A 1 11 ? -8.860 5.642 -6.083 1.00 0.00 11 ARG A O 19
ATOM 30545 N N . GLU A 1 12 ? -10.659 6.709 -6.916 1.00 0.00 12 GLU A N 19
ATOM 30546 C CA . GLU A 1 12 ? -10.941 5.684 -7.913 1.00 0.00 12 GLU A CA 19
ATOM 30547 C C . GLU A 1 12 ? -9.665 5.259 -8.633 1.00 0.00 12 GLU A C 19
ATOM 30548 O O . GLU A 1 12 ? -9.351 4.071 -8.715 1.00 0.00 12 GLU A O 19
ATOM 30560 N N . ARG A 1 13 ? -8.933 6.238 -9.155 1.00 0.00 13 ARG A N 19
ATOM 30561 C CA . ARG A 1 13 ? -7.692 5.967 -9.870 1.00 0.00 13 ARG A CA 19
ATOM 30562 C C . ARG A 1 13 ? -6.751 5.115 -9.023 1.00 0.00 13 ARG A C 19
ATOM 30563 O O . ARG A 1 13 ? -6.071 4.226 -9.537 1.00 0.00 13 ARG A O 19
ATOM 30584 N N . ILE A 1 14 ? -6.719 5.392 -7.724 1.00 0.00 14 ILE A N 19
ATOM 30585 C CA . ILE A 1 14 ? -5.863 4.650 -6.807 1.00 0.00 14 ILE A CA 19
ATOM 30586 C C . ILE A 1 14 ? -6.265 3.181 -6.745 1.00 0.00 14 ILE A C 19
ATOM 30587 O O . ILE A 1 14 ? -5.535 2.308 -7.214 1.00 0.00 14 ILE A O 19
ATOM 30603 N N . GLU A 1 15 ? -7.432 2.916 -6.166 1.00 0.00 15 GLU A N 19
ATOM 30604 C CA . GLU A 1 15 ? -7.931 1.551 -6.045 1.00 0.00 15 GLU A CA 19
ATOM 30605 C C . GLU A 1 15 ? -7.980 0.867 -7.408 1.00 0.00 15 GLU A C 19
ATOM 30606 O O . GLU A 1 15 ? -7.419 -0.213 -7.592 1.00 0.00 15 GLU A O 19
ATOM 30618 N N . GLU A 1 16 ? -8.655 1.504 -8.360 1.00 0.00 16 GLU A N 19
ATOM 30619 C CA . GLU A 1 16 ? -8.778 0.956 -9.705 1.00 0.00 16 GLU A CA 19
ATOM 30620 C C . GLU A 1 16 ? -7.513 0.202 -10.104 1.00 0.00 16 GLU A C 19
ATOM 30621 O O . GLU A 1 16 ? -7.578 -0.862 -10.721 1.00 0.00 16 GLU A O 19
ATOM 30633 N N . LYS A 1 17 ? -6.362 0.761 -9.747 1.00 0.00 17 LYS A N 19
ATOM 30634 C CA . LYS A 1 17 ? -5.080 0.143 -10.066 1.00 0.00 17 LYS A CA 19
ATOM 30635 C C . LYS A 1 17 ? -4.772 -0.999 -9.103 1.00 0.00 17 LYS A C 19
ATOM 30636 O O . LYS A 1 17 ? -4.711 -2.163 -9.503 1.00 0.00 17 LYS A O 19
ATOM 30655 N N . LEU A 1 18 ? -4.581 -0.661 -7.832 1.00 0.00 18 LEU A N 19
ATOM 30656 C CA . LEU A 1 18 ? -4.281 -1.659 -6.812 1.00 0.00 18 LEU A CA 19
ATOM 30657 C C . LEU A 1 18 ? -5.028 -2.960 -7.086 1.00 0.00 18 LEU A C 19
ATOM 30658 O O . LEU A 1 18 ? -4.457 -4.047 -6.992 1.00 0.00 18 LEU A O 19
ATOM 30674 N N . ARG A 1 19 ? -6.307 -2.842 -7.429 1.00 0.00 19 ARG A N 19
ATOM 30675 C CA . ARG A 1 19 ? -7.131 -4.008 -7.718 1.00 0.00 19 ARG A CA 19
ATOM 30676 C C . ARG A 1 19 ? -6.352 -5.036 -8.534 1.00 0.00 19 ARG A C 19
ATOM 30677 O O . ARG A 1 19 ? -6.291 -6.211 -8.174 1.00 0.00 19 ARG A O 19
ATOM 30698 N N . ALA A 1 20 ? -5.758 -4.584 -9.633 1.00 0.00 20 ALA A N 19
ATOM 30699 C CA . ALA A 1 20 ? -4.982 -5.464 -10.499 1.00 0.00 20 ALA A CA 19
ATOM 30700 C C . ALA A 1 20 ? -3.512 -5.474 -10.094 1.00 0.00 20 ALA A C 19
ATOM 30701 O O . ALA A 1 20 ? -2.807 -6.461 -10.303 1.00 0.00 20 ALA A O 19
ATOM 30708 N N . ALA A 1 21 ? -3.055 -4.369 -9.514 1.00 0.00 21 ALA A N 19
ATOM 30709 C CA . ALA A 1 21 ? -1.668 -4.251 -9.079 1.00 0.00 21 ALA A CA 19
ATOM 30710 C C . ALA A 1 21 ? -1.267 -5.432 -8.201 1.00 0.00 21 ALA A C 19
ATOM 30711 O O . ALA A 1 21 ? -0.371 -6.201 -8.550 1.00 0.00 21 ALA A O 19
ATOM 30718 N N . PHE A 1 22 ? -1.934 -5.568 -7.060 1.00 0.00 22 PHE A N 19
ATOM 30719 C CA . PHE A 1 22 ? -1.645 -6.654 -6.131 1.00 0.00 22 PHE A CA 19
ATOM 30720 C C . PHE A 1 22 ? -2.807 -7.642 -6.070 1.00 0.00 22 PHE A C 19
ATOM 30721 O O . PHE A 1 22 ? -2.602 -8.852 -5.990 1.00 0.00 22 PHE A O 19
ATOM 30738 N N . GLN A 1 23 ? -4.027 -7.114 -6.108 1.00 0.00 23 GLN A N 19
ATOM 30739 C CA . GLN A 1 23 ? -5.221 -7.948 -6.056 1.00 0.00 23 GLN A CA 19
ATOM 30740 C C . GLN A 1 23 ? -5.417 -8.533 -4.660 1.00 0.00 23 GLN A C 19
ATOM 30741 O O . GLN A 1 23 ? -5.565 -9.742 -4.482 1.00 0.00 23 GLN A O 19
ATOM 30755 N N . PRO A 1 24 ? -5.417 -7.655 -3.646 1.00 0.00 24 PRO A N 19
ATOM 30756 C CA . PRO A 1 24 ? -5.593 -8.061 -2.248 1.00 0.00 24 PRO A CA 19
ATOM 30757 C C . PRO A 1 24 ? -7.010 -8.545 -1.960 1.00 0.00 24 PRO A C 19
ATOM 30758 O O . PRO A 1 24 ? -7.807 -8.746 -2.876 1.00 0.00 24 PRO A O 19
ATOM 30769 N N . VAL A 1 25 ? -7.318 -8.730 -0.680 1.00 0.00 25 VAL A N 19
ATOM 30770 C CA . VAL A 1 25 ? -8.640 -9.188 -0.270 1.00 0.00 25 VAL A CA 19
ATOM 30771 C C . VAL A 1 25 ? -9.497 -8.027 0.220 1.00 0.00 25 VAL A C 19
ATOM 30772 O O . VAL A 1 25 ? -10.724 -8.061 0.121 1.00 0.00 25 VAL A O 19
ATOM 30785 N N . PHE A 1 26 ? -8.843 -6.998 0.749 1.00 0.00 26 PHE A N 19
ATOM 30786 C CA . PHE A 1 26 ? -9.545 -5.825 1.256 1.00 0.00 26 PHE A CA 19
ATOM 30787 C C . PHE A 1 26 ? -9.095 -4.563 0.525 1.00 0.00 26 PHE A C 19
ATOM 30788 O O . PHE A 1 26 ? -7.959 -4.475 0.056 1.00 0.00 26 PHE A O 19
ATOM 30805 N N . LEU A 1 27 ? -9.994 -3.590 0.429 1.00 0.00 27 LEU A N 19
ATOM 30806 C CA . LEU A 1 27 ? -9.691 -2.332 -0.246 1.00 0.00 27 LEU A CA 19
ATOM 30807 C C . LEU A 1 27 ? -10.667 -1.239 0.176 1.00 0.00 27 LEU A C 19
ATOM 30808 O O . LEU A 1 27 ? -11.882 -1.413 0.092 1.00 0.00 27 LEU A O 19
ATOM 30824 N N . GLU A 1 28 ? -10.126 -0.112 0.628 1.00 0.00 28 GLU A N 19
ATOM 30825 C CA . GLU A 1 28 ? -10.950 1.010 1.062 1.00 0.00 28 GLU A CA 19
ATOM 30826 C C . GLU A 1 28 ? -10.121 2.287 1.162 1.00 0.00 28 GLU A C 19
ATOM 30827 O O . GLU A 1 28 ? -9.051 2.300 1.770 1.00 0.00 28 GLU A O 19
ATOM 30839 N N . VAL A 1 29 ? -10.624 3.361 0.560 1.00 0.00 29 VAL A N 19
ATOM 30840 C CA . VAL A 1 29 ? -9.931 4.644 0.581 1.00 0.00 29 VAL A CA 19
ATOM 30841 C C . VAL A 1 29 ? -10.708 5.674 1.392 1.00 0.00 29 VAL A C 19
ATOM 30842 O O . VAL A 1 29 ? -11.934 5.752 1.307 1.00 0.00 29 VAL A O 19
ATOM 30855 N N . VAL A 1 30 ? -9.986 6.465 2.180 1.00 0.00 30 VAL A N 19
ATOM 30856 C CA . VAL A 1 30 ? -10.607 7.493 3.007 1.00 0.00 30 VAL A CA 19
ATOM 30857 C C . VAL A 1 30 ? -10.114 8.883 2.619 1.00 0.00 30 VAL A C 19
ATOM 30858 O O . VAL A 1 30 ? -8.920 9.174 2.700 1.00 0.00 30 VAL A O 19
ATOM 30871 N N . ASP A 1 31 ? -11.040 9.737 2.198 1.00 0.00 31 ASP A N 19
ATOM 30872 C CA . ASP A 1 31 ? -10.699 11.098 1.799 1.00 0.00 31 ASP A CA 19
ATOM 30873 C C . ASP A 1 31 ? -11.008 12.086 2.919 1.00 0.00 31 ASP A C 19
ATOM 30874 O O . ASP A 1 31 ? -12.019 11.960 3.608 1.00 0.00 31 ASP A O 19
ATOM 30883 N N . GLU A 1 32 ? -10.129 13.068 3.094 1.00 0.00 32 GLU A N 19
ATOM 30884 C CA . GLU A 1 32 ? -10.308 14.077 4.132 1.00 0.00 32 GLU A CA 19
ATOM 30885 C C . GLU A 1 32 ? -10.057 15.477 3.580 1.00 0.00 32 GLU A C 19
ATOM 30886 O O . GLU A 1 32 ? -8.912 15.873 3.359 1.00 0.00 32 GLU A O 19
ATOM 30898 N N . SER A 1 33 ? -11.136 16.221 3.358 1.00 0.00 33 SER A N 19
ATOM 30899 C CA . SER A 1 33 ? -11.034 17.576 2.827 1.00 0.00 33 SER A CA 19
ATOM 30900 C C . SER A 1 33 ? -12.147 18.461 3.380 1.00 0.00 33 SER A C 19
ATOM 30901 O O . SER A 1 33 ? -13.327 18.127 3.282 1.00 0.00 33 SER A O 19
ATOM 30909 N N . TYR A 1 34 ? -11.761 19.591 3.961 1.00 0.00 34 TYR A N 19
ATOM 30910 C CA . TYR A 1 34 ? -12.725 20.525 4.532 1.00 0.00 34 TYR A CA 19
ATOM 30911 C C . TYR A 1 34 ? -13.169 21.551 3.495 1.00 0.00 34 TYR A C 19
ATOM 30912 O O . TYR A 1 34 ? -12.361 22.333 2.993 1.00 0.00 34 TYR A O 19
ATOM 30930 N N . ARG A 1 35 ? -14.460 21.544 3.180 1.00 0.00 35 ARG A N 19
ATOM 30931 C CA . ARG A 1 35 ? -15.013 22.473 2.202 1.00 0.00 35 ARG A CA 19
ATOM 30932 C C . ARG A 1 35 ? -14.937 23.909 2.713 1.00 0.00 35 ARG A C 19
ATOM 30933 O O . ARG A 1 35 ? -14.594 24.827 1.967 1.00 0.00 35 ARG A O 19
ATOM 30954 N N . HIS A 1 36 ? -15.258 24.095 3.990 1.00 0.00 36 HIS A N 19
ATOM 30955 C CA . HIS A 1 36 ? -15.225 25.419 4.601 1.00 0.00 36 HIS A CA 19
ATOM 30956 C C . HIS A 1 36 ? -13.983 26.189 4.163 1.00 0.00 36 HIS A C 19
ATOM 30957 O O . HIS A 1 36 ? -12.931 25.600 3.916 1.00 0.00 36 HIS A O 19
ATOM 30972 N N . ASN A 1 37 ? -14.112 27.509 4.069 1.00 0.00 37 ASN A N 19
ATOM 30973 C CA . ASN A 1 37 ? -13.000 28.359 3.660 1.00 0.00 37 ASN A CA 19
ATOM 30974 C C . ASN A 1 37 ? -12.113 28.705 4.852 1.00 0.00 37 ASN A C 19
ATOM 30975 O O . ASN A 1 37 ? -11.722 29.858 5.034 1.00 0.00 37 ASN A O 19
ATOM 30986 N N . VAL A 1 38 ? -11.799 27.699 5.661 1.00 0.00 38 VAL A N 19
ATOM 30987 C CA . VAL A 1 38 ? -10.957 27.896 6.835 1.00 0.00 38 VAL A CA 19
ATOM 30988 C C . VAL A 1 38 ? -10.299 26.590 7.265 1.00 0.00 38 VAL A C 19
ATOM 30989 O O . VAL A 1 38 ? -10.850 25.502 7.095 1.00 0.00 38 VAL A O 19
ATOM 31002 N N . PRO A 1 39 ? -9.090 26.696 7.836 1.00 0.00 39 PRO A N 19
ATOM 31003 C CA . PRO A 1 39 ? -8.330 25.533 8.303 1.00 0.00 39 PRO A CA 19
ATOM 31004 C C . PRO A 1 39 ? -8.960 24.883 9.530 1.00 0.00 39 PRO A C 19
ATOM 31005 O O . PRO A 1 39 ? -9.446 25.571 10.428 1.00 0.00 39 PRO A O 19
ATOM 31016 N N . ALA A 1 40 ? -8.948 23.555 9.563 1.00 0.00 40 ALA A N 19
ATOM 31017 C CA . ALA A 1 40 ? -9.517 22.813 10.681 1.00 0.00 40 ALA A CA 19
ATOM 31018 C C . ALA A 1 40 ? -8.434 22.063 11.450 1.00 0.00 40 ALA A C 19
ATOM 31019 O O . ALA A 1 40 ? -8.652 21.621 12.577 1.00 0.00 40 ALA A O 19
ATOM 31026 N N . GLY A 1 41 ? -7.265 21.924 10.832 1.00 0.00 41 GLY A N 19
ATOM 31027 C CA . GLY A 1 41 ? -6.165 21.226 11.473 1.00 0.00 41 GLY A CA 19
ATOM 31028 C C . GLY A 1 41 ? -5.392 20.351 10.507 1.00 0.00 41 GLY A C 19
ATOM 31029 O O . GLY A 1 41 ? -4.236 20.633 10.192 1.00 0.00 41 GLY A O 19
ATOM 31033 N N . SER A 1 42 ? -6.030 19.284 10.038 1.00 0.00 42 SER A N 19
ATOM 31034 C CA . SER A 1 42 ? -5.393 18.360 9.106 1.00 0.00 42 SER A CA 19
ATOM 31035 C C . SER A 1 42 ? -6.033 18.454 7.724 1.00 0.00 42 SER A C 19
ATOM 31036 O O . SER A 1 42 ? -6.874 17.633 7.361 1.00 0.00 42 SER A O 19
ATOM 31044 N N . GLU A 1 43 ? -5.628 19.463 6.959 1.00 0.00 43 GLU A N 19
ATOM 31045 C CA . GLU A 1 43 ? -6.162 19.666 5.617 1.00 0.00 43 GLU A CA 19
ATOM 31046 C C . GLU A 1 43 ? -5.831 18.480 4.715 1.00 0.00 43 GLU A C 19
ATOM 31047 O O . GLU A 1 43 ? -6.689 17.983 3.986 1.00 0.00 43 GLU A O 19
ATOM 31059 N N . SER A 1 44 ? -4.581 18.033 4.770 1.00 0.00 44 SER A N 19
ATOM 31060 C CA . SER A 1 44 ? -4.134 16.909 3.955 1.00 0.00 44 SER A CA 19
ATOM 31061 C C . SER A 1 44 ? -4.059 15.632 4.786 1.00 0.00 44 SER A C 19
ATOM 31062 O O . SER A 1 44 ? -3.008 15.293 5.331 1.00 0.00 44 SER A O 19
ATOM 31070 N N . HIS A 1 45 ? -5.182 14.927 4.878 1.00 0.00 45 HIS A N 19
ATOM 31071 C CA . HIS A 1 45 ? -5.245 13.686 5.642 1.00 0.00 45 HIS A CA 19
ATOM 31072 C C . HIS A 1 45 ? -5.759 12.540 4.775 1.00 0.00 45 HIS A C 19
ATOM 31073 O O . HIS A 1 45 ? -6.934 12.177 4.841 1.00 0.00 45 HIS A O 19
ATOM 31088 N N . PHE A 1 46 ? -4.872 11.974 3.963 1.00 0.00 46 PHE A N 19
ATOM 31089 C CA . PHE A 1 46 ? -5.236 10.871 3.082 1.00 0.00 46 PHE A CA 19
ATOM 31090 C C . PHE A 1 46 ? -4.744 9.541 3.645 1.00 0.00 46 PHE A C 19
ATOM 31091 O O . PHE A 1 46 ? -3.635 9.448 4.172 1.00 0.00 46 PHE A O 19
ATOM 31108 N N . LYS A 1 47 ? -5.577 8.512 3.530 1.00 0.00 47 LYS A N 19
ATOM 31109 C CA . LYS A 1 47 ? -5.229 7.186 4.025 1.00 0.00 47 LYS A CA 19
ATOM 31110 C C . LYS A 1 47 ? -5.914 6.100 3.200 1.00 0.00 47 LYS A C 19
ATOM 31111 O O . LYS A 1 47 ? -7.069 6.246 2.800 1.00 0.00 47 LYS A O 19
ATOM 31130 N N . VAL A 1 48 ? -5.194 5.011 2.950 1.00 0.00 48 VAL A N 19
ATOM 31131 C CA . VAL A 1 48 ? -5.732 3.899 2.176 1.00 0.00 48 VAL A CA 19
ATOM 31132 C C . VAL A 1 48 ? -5.547 2.577 2.910 1.00 0.00 48 VAL A C 19
ATOM 31133 O O . VAL A 1 48 ? -4.458 2.270 3.395 1.00 0.00 48 VAL A O 19
ATOM 31146 N N . VAL A 1 49 ? -6.619 1.794 2.989 1.00 0.00 49 VAL A N 19
ATOM 31147 C CA . VAL A 1 49 ? -6.575 0.502 3.663 1.00 0.00 49 VAL A CA 19
ATOM 31148 C C . VAL A 1 49 ? -6.490 -0.640 2.657 1.00 0.00 49 VAL A C 19
ATOM 31149 O O . VAL A 1 49 ? -7.338 -0.768 1.773 1.00 0.00 49 VAL A O 19
ATOM 31162 N N . LEU A 1 50 ? -5.462 -1.469 2.798 1.00 0.00 50 LEU A N 19
ATOM 31163 C CA . LEU A 1 50 ? -5.265 -2.603 1.901 1.00 0.00 50 LEU A CA 19
ATOM 31164 C C . LEU A 1 50 ? -4.727 -3.811 2.661 1.00 0.00 50 LEU A C 19
ATOM 31165 O O . LEU A 1 50 ? -3.621 -3.777 3.200 1.00 0.00 50 LEU A O 19
ATOM 31181 N N . VAL A 1 51 ? -5.517 -4.880 2.699 1.00 0.00 51 VAL A N 19
ATOM 31182 C CA . VAL A 1 51 ? -5.119 -6.101 3.390 1.00 0.00 51 VAL A CA 19
ATOM 31183 C C . VAL A 1 51 ? -4.678 -7.173 2.401 1.00 0.00 51 VAL A C 19
ATOM 31184 O O . VAL A 1 51 ? -5.456 -7.604 1.549 1.00 0.00 51 VAL A O 19
ATOM 31197 N N . SER A 1 52 ? -3.425 -7.601 2.519 1.00 0.00 52 SER A N 19
ATOM 31198 C CA . SER A 1 52 ? -2.879 -8.622 1.633 1.00 0.00 52 SER A CA 19
ATOM 31199 C C . SER A 1 52 ? -2.059 -9.641 2.418 1.00 0.00 52 SER A C 19
ATOM 31200 O O . SER A 1 52 ? -1.410 -9.302 3.408 1.00 0.00 52 SER A O 19
ATOM 31208 N N . ASP A 1 53 ? -2.093 -10.891 1.969 1.00 0.00 53 ASP A N 19
ATOM 31209 C CA . ASP A 1 53 ? -1.352 -11.960 2.628 1.00 0.00 53 ASP A CA 19
ATOM 31210 C C . ASP A 1 53 ? -0.007 -12.190 1.945 1.00 0.00 53 ASP A C 19
ATOM 31211 O O . ASP A 1 53 ? 0.893 -12.806 2.517 1.00 0.00 53 ASP A O 19
ATOM 31220 N N . ARG A 1 54 ? 0.121 -11.693 0.719 1.00 0.00 54 ARG A N 19
ATOM 31221 C CA . ARG A 1 54 ? 1.355 -11.847 -0.042 1.00 0.00 54 ARG A CA 19
ATOM 31222 C C . ARG A 1 54 ? 2.501 -11.087 0.621 1.00 0.00 54 ARG A C 19
ATOM 31223 O O . ARG A 1 54 ? 3.668 -11.283 0.281 1.00 0.00 54 ARG A O 19
ATOM 31244 N N . PHE A 1 55 ? 2.159 -10.219 1.567 1.00 0.00 55 PHE A N 19
ATOM 31245 C CA . PHE A 1 55 ? 3.159 -9.429 2.277 1.00 0.00 55 PHE A CA 19
ATOM 31246 C C . PHE A 1 55 ? 3.973 -10.306 3.223 1.00 0.00 55 PHE A C 19
ATOM 31247 O O . PHE A 1 55 ? 5.122 -9.997 3.541 1.00 0.00 55 PHE A O 19
ATOM 31264 N N . THR A 1 56 ? 3.370 -11.402 3.672 1.00 0.00 56 THR A N 19
ATOM 31265 C CA . THR A 1 56 ? 4.036 -12.323 4.584 1.00 0.00 56 THR A CA 19
ATOM 31266 C C . THR A 1 56 ? 5.455 -12.629 4.116 1.00 0.00 56 THR A C 19
ATOM 31267 O O . THR A 1 56 ? 5.707 -12.771 2.920 1.00 0.00 56 THR A O 19
ATOM 31278 N N . GLY A 1 57 ? 6.378 -12.730 5.067 1.00 0.00 57 GLY A N 19
ATOM 31279 C CA . GLY A 1 57 ? 7.760 -13.019 4.732 1.00 0.00 57 GLY A CA 19
ATOM 31280 C C . GLY A 1 57 ? 8.478 -11.820 4.146 1.00 0.00 57 GLY A C 19
ATOM 31281 O O . GLY A 1 57 ? 9.510 -11.393 4.663 1.00 0.00 57 GLY A O 19
ATOM 31285 N N . GLU A 1 58 ? 7.931 -11.275 3.064 1.00 0.00 58 GLU A N 19
ATOM 31286 C CA . GLU A 1 58 ? 8.529 -10.119 2.406 1.00 0.00 58 GLU A CA 19
ATOM 31287 C C . GLU A 1 58 ? 9.040 -9.113 3.433 1.00 0.00 58 GLU A C 19
ATOM 31288 O O . GLU A 1 58 ? 8.548 -9.057 4.560 1.00 0.00 58 GLU A O 19
ATOM 31300 N N . ARG A 1 59 ? 10.030 -8.321 3.035 1.00 0.00 59 ARG A N 19
ATOM 31301 C CA . ARG A 1 59 ? 10.609 -7.318 3.920 1.00 0.00 59 ARG A CA 19
ATOM 31302 C C . ARG A 1 59 ? 9.621 -6.184 4.178 1.00 0.00 59 ARG A C 19
ATOM 31303 O O . ARG A 1 59 ? 8.603 -6.067 3.496 1.00 0.00 59 ARG A O 19
ATOM 31324 N N . PHE A 1 60 ? 9.928 -5.352 5.167 1.00 0.00 60 PHE A N 19
ATOM 31325 C CA . PHE A 1 60 ? 9.067 -4.228 5.517 1.00 0.00 60 PHE A CA 19
ATOM 31326 C C . PHE A 1 60 ? 9.208 -3.099 4.501 1.00 0.00 60 PHE A C 19
ATOM 31327 O O . PHE A 1 60 ? 8.214 -2.536 4.038 1.00 0.00 60 PHE A O 19
ATOM 31344 N N . LEU A 1 61 ? 10.449 -2.771 4.158 1.00 0.00 61 LEU A N 19
ATOM 31345 C CA . LEU A 1 61 ? 10.721 -1.708 3.197 1.00 0.00 61 LEU A CA 19
ATOM 31346 C C . LEU A 1 61 ? 9.895 -1.895 1.929 1.00 0.00 61 LEU A C 19
ATOM 31347 O O . LEU A 1 61 ? 8.967 -1.131 1.663 1.00 0.00 61 LEU A O 19
ATOM 31363 N N . ASN A 1 62 ? 10.237 -2.916 1.151 1.00 0.00 62 ASN A N 19
ATOM 31364 C CA . ASN A 1 62 ? 9.525 -3.205 -0.089 1.00 0.00 62 ASN A CA 19
ATOM 31365 C C . ASN A 1 62 ? 8.016 -3.098 0.113 1.00 0.00 62 ASN A C 19
ATOM 31366 O O . ASN A 1 62 ? 7.292 -2.642 -0.773 1.00 0.00 62 ASN A O 19
ATOM 31377 N N . ARG A 1 63 ? 7.550 -3.521 1.283 1.00 0.00 63 ARG A N 19
ATOM 31378 C CA . ARG A 1 63 ? 6.128 -3.473 1.601 1.00 0.00 63 ARG A CA 19
ATOM 31379 C C . ARG A 1 63 ? 5.491 -2.197 1.057 1.00 0.00 63 ARG A C 19
ATOM 31380 O O . ARG A 1 63 ? 4.671 -2.242 0.140 1.00 0.00 63 ARG A O 19
ATOM 31401 N N . HIS A 1 64 ? 5.875 -1.060 1.629 1.00 0.00 64 HIS A N 19
ATOM 31402 C CA . HIS A 1 64 ? 5.342 0.228 1.202 1.00 0.00 64 HIS A CA 19
ATOM 31403 C C . HIS A 1 64 ? 5.836 0.584 -0.197 1.00 0.00 64 HIS A C 19
ATOM 31404 O O . HIS A 1 64 ? 5.041 0.873 -1.092 1.00 0.00 64 HIS A O 19
ATOM 31419 N N . ARG A 1 65 ? 7.153 0.561 -0.378 1.00 0.00 65 ARG A N 19
ATOM 31420 C CA . ARG A 1 65 ? 7.753 0.883 -1.667 1.00 0.00 65 ARG A CA 19
ATOM 31421 C C . ARG A 1 65 ? 6.865 0.408 -2.813 1.00 0.00 65 ARG A C 19
ATOM 31422 O O . ARG A 1 65 ? 6.405 1.208 -3.628 1.00 0.00 65 ARG A O 19
ATOM 31443 N N . MET A 1 66 ? 6.629 -0.899 -2.870 1.00 0.00 66 MET A N 19
ATOM 31444 C CA . MET A 1 66 ? 5.795 -1.480 -3.916 1.00 0.00 66 MET A CA 19
ATOM 31445 C C . MET A 1 66 ? 4.582 -0.598 -4.197 1.00 0.00 66 MET A C 19
ATOM 31446 O O . MET A 1 66 ? 4.280 -0.292 -5.351 1.00 0.00 66 MET A O 19
ATOM 31460 N N . ILE A 1 67 ? 3.892 -0.195 -3.137 1.00 0.00 67 ILE A N 19
ATOM 31461 C CA . ILE A 1 67 ? 2.712 0.652 -3.270 1.00 0.00 67 ILE A CA 19
ATOM 31462 C C . ILE A 1 67 ? 3.056 1.968 -3.960 1.00 0.00 67 ILE A C 19
ATOM 31463 O O . ILE A 1 67 ? 2.431 2.342 -4.953 1.00 0.00 67 ILE A O 19
ATOM 31479 N N . TYR A 1 68 ? 4.054 2.665 -3.429 1.00 0.00 68 TYR A N 19
ATOM 31480 C CA . TYR A 1 68 ? 4.480 3.940 -3.993 1.00 0.00 68 TYR A CA 19
ATOM 31481 C C . TYR A 1 68 ? 4.928 3.772 -5.442 1.00 0.00 68 TYR A C 19
ATOM 31482 O O . TYR A 1 68 ? 4.815 4.695 -6.249 1.00 0.00 68 TYR A O 19
ATOM 31500 N N . SER A 1 69 ? 5.435 2.587 -5.764 1.00 0.00 69 SER A N 19
ATOM 31501 C CA . SER A 1 69 ? 5.903 2.297 -7.115 1.00 0.00 69 SER A CA 19
ATOM 31502 C C . SER A 1 69 ? 4.747 2.336 -8.110 1.00 0.00 69 SER A C 19
ATOM 31503 O O . SER A 1 69 ? 4.843 2.960 -9.167 1.00 0.00 69 SER A O 19
ATOM 31511 N N . THR A 1 70 ? 3.654 1.664 -7.763 1.00 0.00 70 THR A N 19
ATOM 31512 C CA . THR A 1 70 ? 2.479 1.619 -8.625 1.00 0.00 70 THR A CA 19
ATOM 31513 C C . THR A 1 70 ? 1.800 2.982 -8.700 1.00 0.00 70 THR A C 19
ATOM 31514 O O . THR A 1 70 ? 1.172 3.319 -9.705 1.00 0.00 70 THR A O 19
ATOM 31525 N N . LEU A 1 71 ? 1.931 3.763 -7.634 1.00 0.00 71 LEU A N 19
ATOM 31526 C CA . LEU A 1 71 ? 1.331 5.091 -7.579 1.00 0.00 71 LEU A CA 19
ATOM 31527 C C . LEU A 1 71 ? 2.404 6.170 -7.476 1.00 0.00 71 LEU A C 19
ATOM 31528 O O . LEU A 1 71 ? 2.163 7.249 -6.936 1.00 0.00 71 LEU A O 19
ATOM 31544 N N . ALA A 1 72 ? 3.588 5.871 -8.000 1.00 0.00 72 ALA A N 19
ATOM 31545 C CA . ALA A 1 72 ? 4.697 6.817 -7.971 1.00 0.00 72 ALA A CA 19
ATOM 31546 C C . ALA A 1 72 ? 4.331 8.114 -8.684 1.00 0.00 72 ALA A C 19
ATOM 31547 O O . ALA A 1 72 ? 4.947 9.154 -8.454 1.00 0.00 72 ALA A O 19
ATOM 31554 N N . GLU A 1 73 ? 3.325 8.044 -9.551 1.00 0.00 73 GLU A N 19
ATOM 31555 C CA . GLU A 1 73 ? 2.880 9.214 -10.299 1.00 0.00 73 GLU A CA 19
ATOM 31556 C C . GLU A 1 73 ? 1.718 9.904 -9.589 1.00 0.00 73 GLU A C 19
ATOM 31557 O O . GLU A 1 73 ? 1.534 11.114 -9.711 1.00 0.00 73 GLU A O 19
ATOM 31569 N N . GLU A 1 74 ? 0.939 9.123 -8.847 1.00 0.00 74 GLU A N 19
ATOM 31570 C CA . GLU A 1 74 ? -0.205 9.659 -8.118 1.00 0.00 74 GLU A CA 19
ATOM 31571 C C . GLU A 1 74 ? 0.205 10.854 -7.263 1.00 0.00 74 GLU A C 19
ATOM 31572 O O . GLU A 1 74 ? -0.380 11.934 -7.364 1.00 0.00 74 GLU A O 19
ATOM 31584 N N . LEU A 1 75 ? 1.213 10.654 -6.422 1.00 0.00 75 LEU A N 19
ATOM 31585 C CA . LEU A 1 75 ? 1.703 11.715 -5.548 1.00 0.00 75 LEU A CA 19
ATOM 31586 C C . LEU A 1 75 ? 2.381 12.816 -6.356 1.00 0.00 75 LEU A C 19
ATOM 31587 O O . LEU A 1 75 ? 2.501 13.952 -5.897 1.00 0.00 75 LEU A O 19
ATOM 31603 N N . SER A 1 76 ? 2.820 12.473 -7.563 1.00 0.00 76 SER A N 19
ATOM 31604 C CA . SER A 1 76 ? 3.487 13.433 -8.435 1.00 0.00 76 SER A CA 19
ATOM 31605 C C . SER A 1 76 ? 2.473 14.189 -9.288 1.00 0.00 76 SER A C 19
ATOM 31606 O O . SER A 1 76 ? 2.840 15.004 -10.134 1.00 0.00 76 SER A O 19
ATOM 31614 N N . THR A 1 77 ? 1.193 13.911 -9.059 1.00 0.00 77 THR A N 19
ATOM 31615 C CA . THR A 1 77 ? 0.125 14.563 -9.806 1.00 0.00 77 THR A CA 19
ATOM 31616 C C . THR A 1 77 ? -0.642 15.544 -8.926 1.00 0.00 77 THR A C 19
ATOM 31617 O O . THR A 1 77 ? -0.532 16.759 -9.091 1.00 0.00 77 THR A O 19
ATOM 31628 N N . THR A 1 78 ? -1.419 15.009 -7.989 1.00 0.00 78 THR A N 19
ATOM 31629 C CA . THR A 1 78 ? -2.205 15.837 -7.083 1.00 0.00 78 THR A CA 19
ATOM 31630 C C . THR A 1 78 ? -1.914 15.489 -5.628 1.00 0.00 78 THR A C 19
ATOM 31631 O O . THR A 1 78 ? -1.540 16.353 -4.835 1.00 0.00 78 THR A O 19
ATOM 31642 N N . VAL A 1 79 ? -2.087 14.217 -5.283 1.00 0.00 79 VAL A N 19
ATOM 31643 C CA . VAL A 1 79 ? -1.841 13.754 -3.922 1.00 0.00 79 VAL A CA 19
ATOM 31644 C C . VAL A 1 79 ? -0.479 14.221 -3.421 1.00 0.00 79 VAL A C 19
ATOM 31645 O O . VAL A 1 79 ? 0.519 14.143 -4.138 1.00 0.00 79 VAL A O 19
ATOM 31658 N N . HIS A 1 80 ? -0.444 14.706 -2.184 1.00 0.00 80 HIS A N 19
ATOM 31659 C CA . HIS A 1 80 ? 0.796 15.185 -1.585 1.00 0.00 80 HIS A CA 19
ATOM 31660 C C . HIS A 1 80 ? 1.344 14.171 -0.585 1.00 0.00 80 HIS A C 19
ATOM 31661 O O . HIS A 1 80 ? 2.464 13.684 -0.731 1.00 0.00 80 HIS A O 19
ATOM 31676 N N . ALA A 1 81 ? 0.546 13.859 0.431 1.00 0.00 81 ALA A N 19
ATOM 31677 C CA . ALA A 1 81 ? 0.950 12.902 1.454 1.00 0.00 81 ALA A CA 19
ATOM 31678 C C . ALA A 1 81 ? -0.150 11.878 1.712 1.00 0.00 81 ALA A C 19
ATOM 31679 O O . ALA A 1 81 ? -1.319 12.232 1.865 1.00 0.00 81 ALA A O 19
ATOM 31686 N N . LEU A 1 82 ? 0.232 10.606 1.760 1.00 0.00 82 LEU A N 19
ATOM 31687 C CA . LEU A 1 82 ? -0.722 9.529 2.000 1.00 0.00 82 LEU A CA 19
ATOM 31688 C C . LEU A 1 82 ? -0.185 8.547 3.036 1.00 0.00 82 LEU A C 19
ATOM 31689 O O . LEU A 1 82 ? 0.999 8.213 3.034 1.00 0.00 82 LEU A O 19
ATOM 31705 N N . ALA A 1 83 ? -1.065 8.086 3.919 1.00 0.00 83 ALA A N 19
ATOM 31706 C CA . ALA A 1 83 ? -0.681 7.139 4.958 1.00 0.00 83 ALA A CA 19
ATOM 31707 C C . ALA A 1 83 ? -1.131 5.725 4.605 1.00 0.00 83 ALA A C 19
ATOM 31708 O O . ALA A 1 83 ? -2.266 5.336 4.884 1.00 0.00 83 ALA A O 19
ATOM 31715 N N . LEU A 1 84 ? -0.235 4.961 3.990 1.00 0.00 84 LEU A N 19
ATOM 31716 C CA . LEU A 1 84 ? -0.541 3.589 3.599 1.00 0.00 84 LEU A CA 19
ATOM 31717 C C . LEU A 1 84 ? -0.641 2.683 4.822 1.00 0.00 84 LEU A C 19
ATOM 31718 O O . LEU A 1 84 ? 0.307 2.562 5.598 1.00 0.00 84 LEU A O 19
ATOM 31734 N N . HIS A 1 85 ? -1.796 2.046 4.986 1.00 0.00 85 HIS A N 19
ATOM 31735 C CA . HIS A 1 85 ? -2.020 1.148 6.114 1.00 0.00 85 HIS A CA 19
ATOM 31736 C C . HIS A 1 85 ? -2.232 -0.285 5.634 1.00 0.00 85 HIS A C 19
ATOM 31737 O O . HIS A 1 85 ? -3.366 -0.758 5.538 1.00 0.00 85 HIS A O 19
ATOM 31752 N N . THR A 1 86 ? -1.135 -0.971 5.331 1.00 0.00 86 THR A N 19
ATOM 31753 C CA . THR A 1 86 ? -1.201 -2.349 4.859 1.00 0.00 86 THR A CA 19
ATOM 31754 C C . THR A 1 86 ? -1.195 -3.330 6.025 1.00 0.00 86 THR A C 19
ATOM 31755 O O . THR A 1 86 ? -0.325 -3.271 6.895 1.00 0.00 86 THR A O 19
ATOM 31766 N N . TYR A 1 87 ? -2.168 -4.234 6.037 1.00 0.00 87 TYR A N 19
ATOM 31767 C CA . TYR A 1 87 ? -2.276 -5.228 7.098 1.00 0.00 87 TYR A CA 19
ATOM 31768 C C . TYR A 1 87 ? -2.463 -6.627 6.518 1.00 0.00 87 TYR A C 19
ATOM 31769 O O . TYR A 1 87 ? -2.764 -6.786 5.334 1.00 0.00 87 TYR A O 19
ATOM 31787 N N . THR A 1 88 ? -2.282 -7.639 7.360 1.00 0.00 88 THR A N 19
ATOM 31788 C CA . THR A 1 88 ? -2.429 -9.025 6.932 1.00 0.00 88 THR A CA 19
ATOM 31789 C C . THR A 1 88 ? -3.680 -9.655 7.534 1.00 0.00 88 THR A C 19
ATOM 31790 O O . THR A 1 88 ? -4.063 -9.342 8.662 1.00 0.00 88 THR A O 19
ATOM 31801 N N . ILE A 1 89 ? -4.311 -10.545 6.776 1.00 0.00 89 ILE A N 19
ATOM 31802 C CA . ILE A 1 89 ? -5.518 -11.221 7.237 1.00 0.00 89 ILE A CA 19
ATOM 31803 C C . ILE A 1 89 ? -5.399 -11.618 8.704 1.00 0.00 89 ILE A C 19
ATOM 31804 O O . ILE A 1 89 ? -6.377 -11.578 9.451 1.00 0.00 89 ILE A O 19
ATOM 31820 N N . LYS A 1 90 ? -4.194 -12.001 9.113 1.00 0.00 90 LYS A N 19
ATOM 31821 C CA . LYS A 1 90 ? -3.945 -12.403 10.492 1.00 0.00 90 LYS A CA 19
ATOM 31822 C C . LYS A 1 90 ? -4.035 -11.205 11.432 1.00 0.00 90 LYS A C 19
ATOM 31823 O O . LYS A 1 90 ? -4.885 -11.166 12.321 1.00 0.00 90 LYS A O 19
ATOM 31842 N N . GLU A 1 91 ? -3.153 -10.231 11.229 1.00 0.00 91 GLU A N 19
ATOM 31843 C CA . GLU A 1 91 ? -3.135 -9.033 12.059 1.00 0.00 91 GLU A CA 19
ATOM 31844 C C . GLU A 1 91 ? -4.536 -8.441 12.191 1.00 0.00 91 GLU A C 19
ATOM 31845 O O . GLU A 1 91 ? -4.916 -7.951 13.254 1.00 0.00 91 GLU A O 19
ATOM 31857 N N . TRP A 1 92 ? -5.296 -8.490 11.103 1.00 0.00 92 TRP A N 19
ATOM 31858 C CA . TRP A 1 92 ? -6.655 -7.958 11.096 1.00 0.00 92 TRP A CA 19
ATOM 31859 C C . TRP A 1 92 ? -7.612 -8.900 11.818 1.00 0.00 92 TRP A C 19
ATOM 31860 O O . TRP A 1 92 ? -8.489 -8.459 12.560 1.00 0.00 92 TRP A O 19
ATOM 31881 N N . GLU A 1 93 ? -7.437 -10.199 11.595 1.00 0.00 93 GLU A N 19
ATOM 31882 C CA . GLU A 1 93 ? -8.287 -11.202 12.225 1.00 0.00 93 GLU A CA 19
ATOM 31883 C C . GLU A 1 93 ? -8.481 -10.898 13.708 1.00 0.00 93 GLU A C 19
ATOM 31884 O O . GLU A 1 93 ? -9.445 -11.350 14.324 1.00 0.00 93 GLU A O 19
ATOM 31896 N N . GLY A 1 94 ? -7.557 -10.128 14.274 1.00 0.00 94 GLY A N 19
ATOM 31897 C CA . GLY A 1 94 ? -7.643 -9.777 15.679 1.00 0.00 94 GLY A CA 19
ATOM 31898 C C . GLY A 1 94 ? -6.471 -8.933 16.139 1.00 0.00 94 GLY A C 19
ATOM 31899 O O . GLY A 1 94 ? -5.767 -9.296 17.083 1.00 0.00 94 GLY A O 19
ATOM 31903 N N . LEU A 1 95 ? -6.258 -7.805 15.471 1.00 0.00 95 LEU A N 19
ATOM 31904 C CA . LEU A 1 95 ? -5.161 -6.907 15.816 1.00 0.00 95 LEU A CA 19
ATOM 31905 C C . LEU A 1 95 ? -5.117 -6.652 17.319 1.00 0.00 95 LEU A C 19
ATOM 31906 O O . LEU A 1 95 ? -4.057 -6.726 17.939 1.00 0.00 95 LEU A O 19
ATOM 31922 N N . GLN A 1 96 ? -6.276 -6.355 17.897 1.00 0.00 96 GLN A N 19
ATOM 31923 C CA . GLN A 1 96 ? -6.369 -6.091 19.328 1.00 0.00 96 GLN A CA 19
ATOM 31924 C C . GLN A 1 96 ? -5.525 -7.083 20.121 1.00 0.00 96 GLN A C 19
ATOM 31925 O O . GLN A 1 96 ? -4.686 -6.691 20.932 1.00 0.00 96 GLN A O 19
ATOM 31939 N N . ASP A 1 97 ? -5.753 -8.370 19.882 1.00 0.00 97 ASP A N 19
ATOM 31940 C CA . ASP A 1 97 ? -5.013 -9.419 20.573 1.00 0.00 97 ASP A CA 19
ATOM 31941 C C . ASP A 1 97 ? -3.533 -9.064 20.674 1.00 0.00 97 ASP A C 19
ATOM 31942 O O . ASP A 1 97 ? -3.033 -8.223 19.927 1.00 0.00 97 ASP A O 19
ATOM 31951 N N . THR A 1 98 ? -2.837 -9.709 21.605 1.00 0.00 98 THR A N 19
ATOM 31952 C CA . THR A 1 98 ? -1.415 -9.460 21.806 1.00 0.00 98 THR A CA 19
ATOM 31953 C C . THR A 1 98 ? -0.601 -10.733 21.610 1.00 0.00 98 THR A C 19
ATOM 31954 O O . THR A 1 98 ? 0.371 -10.751 20.854 1.00 0.00 98 THR A O 19
ATOM 31965 N N . VAL A 1 99 ? -1.003 -11.799 22.296 1.00 0.00 99 VAL A N 19
ATOM 31966 C CA . VAL A 1 99 ? -0.310 -13.078 22.196 1.00 0.00 99 VAL A CA 19
ATOM 31967 C C . VAL A 1 99 ? 0.012 -13.417 20.745 1.00 0.00 99 VAL A C 19
ATOM 31968 O O . VAL A 1 99 ? -0.814 -13.221 19.853 1.00 0.00 99 VAL A O 19
ATOM 31981 N N . PHE A 1 100 ? 1.217 -13.926 20.515 1.00 0.00 100 PHE A N 19
ATOM 31982 C CA . PHE A 1 100 ? 1.649 -14.292 19.172 1.00 0.00 100 PHE A CA 19
ATOM 31983 C C . PHE A 1 100 ? 1.596 -15.805 18.976 1.00 0.00 100 PHE A C 19
ATOM 31984 O O . PHE A 1 100 ? 2.059 -16.568 19.823 1.00 0.00 100 PHE A O 19
ATOM 32001 N N . ALA A 1 101 ? 1.026 -16.230 17.853 1.00 0.00 101 ALA A N 19
ATOM 32002 C CA . ALA A 1 101 ? 0.912 -17.650 17.545 1.00 0.00 101 ALA A CA 19
ATOM 32003 C C . ALA A 1 101 ? 1.425 -17.950 16.141 1.00 0.00 101 ALA A C 19
ATOM 32004 O O . ALA A 1 101 ? 0.743 -17.684 15.151 1.00 0.00 101 ALA A O 19
ATOM 32011 N N . SER A 1 102 ? 2.631 -18.504 16.061 1.00 0.00 102 SER A N 19
ATOM 32012 C CA . SER A 1 102 ? 3.237 -18.835 14.777 1.00 0.00 102 SER A CA 19
ATOM 32013 C C . SER A 1 102 ? 2.443 -19.928 14.068 1.00 0.00 102 SER A C 19
ATOM 32014 O O . SER A 1 102 ? 1.906 -20.845 14.690 1.00 0.00 102 SER A O 19
ATOM 32022 N N . PRO A 1 103 ? 2.365 -19.829 12.732 1.00 0.00 103 PRO A N 19
ATOM 32023 C CA . PRO A 1 103 ? 1.639 -20.800 11.908 1.00 0.00 103 PRO A CA 19
ATOM 32024 C C . PRO A 1 103 ? 2.333 -22.158 11.865 1.00 0.00 103 PRO A C 19
ATOM 32025 O O . PRO A 1 103 ? 3.486 -22.280 11.451 1.00 0.00 103 PRO A O 19
ATOM 32036 N N . PRO A 1 104 ? 1.616 -23.203 12.303 1.00 0.00 104 PRO A N 19
ATOM 32037 C CA . PRO A 1 104 ? 2.142 -24.571 12.324 1.00 0.00 104 PRO A CA 19
ATOM 32038 C C . PRO A 1 104 ? 2.311 -25.148 10.922 1.00 0.00 104 PRO A C 19
ATOM 32039 O O . PRO A 1 104 ? 1.331 -25.473 10.252 1.00 0.00 104 PRO A O 19
ATOM 32050 N N . CYS A 1 105 ? 3.560 -25.274 10.486 1.00 0.00 105 CYS A N 19
ATOM 32051 C CA . CYS A 1 105 ? 3.857 -25.813 9.164 1.00 0.00 105 CYS A CA 19
ATOM 32052 C C . CYS A 1 105 ? 5.260 -26.408 9.122 1.00 0.00 105 CYS A C 19
ATOM 32053 O O . CYS A 1 105 ? 6.032 -26.273 10.072 1.00 0.00 105 CYS A O 19
ATOM 32061 N N . ARG A 1 106 ? 5.584 -27.070 8.016 1.00 0.00 106 ARG A N 19
ATOM 32062 C CA . ARG A 1 106 ? 6.894 -27.690 7.852 1.00 0.00 106 ARG A CA 19
ATOM 32063 C C . ARG A 1 106 ? 8.008 -26.663 8.036 1.00 0.00 106 ARG A C 19
ATOM 32064 O O . ARG A 1 106 ? 7.791 -25.462 7.881 1.00 0.00 106 ARG A O 19
ATOM 32085 N N . GLY A 1 107 ? 9.201 -27.146 8.369 1.00 0.00 107 GLY A N 19
ATOM 32086 C CA . GLY A 1 107 ? 10.331 -26.258 8.570 1.00 0.00 107 GLY A CA 19
ATOM 32087 C C . GLY A 1 107 ? 11.661 -26.958 8.376 1.00 0.00 107 GLY A C 19
ATOM 32088 O O . GLY A 1 107 ? 11.796 -27.817 7.505 1.00 0.00 107 GLY A O 19
ATOM 32092 N N . GLY A 1 1 ? -27.831 -3.230 -11.088 1.00 0.00 1 GLY A N 20
ATOM 32093 C CA . GLY A 1 1 ? -26.716 -2.330 -11.317 1.00 0.00 1 GLY A CA 20
ATOM 32094 C C . GLY A 1 1 ? -27.131 -1.064 -12.040 1.00 0.00 1 GLY A C 20
ATOM 32095 O O . GLY A 1 1 ? -27.711 -1.123 -13.124 1.00 0.00 1 GLY A O 20
ATOM 32099 N N . SER A 1 2 ? -26.834 0.083 -11.439 1.00 0.00 2 SER A N 20
ATOM 32100 C CA . SER A 1 2 ? -27.186 1.369 -12.031 1.00 0.00 2 SER A CA 20
ATOM 32101 C C . SER A 1 2 ? -26.001 1.961 -12.788 1.00 0.00 2 SER A C 20
ATOM 32102 O O . SER A 1 2 ? -24.884 1.449 -12.712 1.00 0.00 2 SER A O 20
ATOM 32110 N N . SER A 1 3 ? -26.254 3.043 -13.517 1.00 0.00 3 SER A N 20
ATOM 32111 C CA . SER A 1 3 ? -25.209 3.704 -14.292 1.00 0.00 3 SER A CA 20
ATOM 32112 C C . SER A 1 3 ? -24.066 4.156 -13.388 1.00 0.00 3 SER A C 20
ATOM 32113 O O . SER A 1 3 ? -24.280 4.520 -12.233 1.00 0.00 3 SER A O 20
ATOM 32121 N N . GLY A 1 4 ? -22.850 4.128 -13.924 1.00 0.00 4 GLY A N 20
ATOM 32122 C CA . GLY A 1 4 ? -21.690 4.537 -13.153 1.00 0.00 4 GLY A CA 20
ATOM 32123 C C . GLY A 1 4 ? -21.698 6.019 -12.836 1.00 0.00 4 GLY A C 20
ATOM 32124 O O . GLY A 1 4 ? -21.822 6.853 -13.733 1.00 0.00 4 GLY A O 20
ATOM 32128 N N . SER A 1 5 ? -21.568 6.349 -11.555 1.00 0.00 5 SER A N 20
ATOM 32129 C CA . SER A 1 5 ? -21.566 7.741 -11.120 1.00 0.00 5 SER A CA 20
ATOM 32130 C C . SER A 1 5 ? -20.410 8.507 -11.755 1.00 0.00 5 SER A C 20
ATOM 32131 O O . SER A 1 5 ? -19.314 7.972 -11.923 1.00 0.00 5 SER A O 20
ATOM 32139 N N . SER A 1 6 ? -20.663 9.764 -12.107 1.00 0.00 6 SER A N 20
ATOM 32140 C CA . SER A 1 6 ? -19.646 10.604 -12.728 1.00 0.00 6 SER A CA 20
ATOM 32141 C C . SER A 1 6 ? -18.754 11.247 -11.671 1.00 0.00 6 SER A C 20
ATOM 32142 O O . SER A 1 6 ? -19.233 11.947 -10.780 1.00 0.00 6 SER A O 20
ATOM 32150 N N . GLY A 1 7 ? -17.451 11.004 -11.777 1.00 0.00 7 GLY A N 20
ATOM 32151 C CA . GLY A 1 7 ? -16.511 11.566 -10.825 1.00 0.00 7 GLY A CA 20
ATOM 32152 C C . GLY A 1 7 ? -15.118 10.988 -10.975 1.00 0.00 7 GLY A C 20
ATOM 32153 O O . GLY A 1 7 ? -14.948 9.772 -11.050 1.00 0.00 7 GLY A O 20
ATOM 32157 N N . MET A 1 8 ? -14.118 11.863 -11.021 1.00 0.00 8 MET A N 20
ATOM 32158 C CA . MET A 1 8 ? -12.732 11.432 -11.164 1.00 0.00 8 MET A CA 20
ATOM 32159 C C . MET A 1 8 ? -11.916 11.806 -9.931 1.00 0.00 8 MET A C 20
ATOM 32160 O O . MET A 1 8 ? -11.229 12.827 -9.917 1.00 0.00 8 MET A O 20
ATOM 32174 N N . MET A 1 9 ? -11.998 10.974 -8.898 1.00 0.00 9 MET A N 20
ATOM 32175 C CA . MET A 1 9 ? -11.266 11.218 -7.660 1.00 0.00 9 MET A CA 20
ATOM 32176 C C . MET A 1 9 ? -10.012 10.352 -7.590 1.00 0.00 9 MET A C 20
ATOM 32177 O O . MET A 1 9 ? -10.068 9.144 -7.820 1.00 0.00 9 MET A O 20
ATOM 32191 N N . ILE A 1 10 ? -8.884 10.977 -7.272 1.00 0.00 10 ILE A N 20
ATOM 32192 C CA . ILE A 1 10 ? -7.617 10.262 -7.172 1.00 0.00 10 ILE A CA 20
ATOM 32193 C C . ILE A 1 10 ? -7.798 8.921 -6.468 1.00 0.00 10 ILE A C 20
ATOM 32194 O O . ILE A 1 10 ? -7.263 7.902 -6.905 1.00 0.00 10 ILE A O 20
ATOM 32210 N N . ARG A 1 11 ? -8.555 8.930 -5.376 1.00 0.00 11 ARG A N 20
ATOM 32211 C CA . ARG A 1 11 ? -8.807 7.714 -4.611 1.00 0.00 11 ARG A CA 20
ATOM 32212 C C . ARG A 1 11 ? -9.269 6.583 -5.525 1.00 0.00 11 ARG A C 20
ATOM 32213 O O . ARG A 1 11 ? -8.877 5.430 -5.348 1.00 0.00 11 ARG A O 20
ATOM 32234 N N . GLU A 1 12 ? -10.104 6.922 -6.502 1.00 0.00 12 GLU A N 20
ATOM 32235 C CA . GLU A 1 12 ? -10.620 5.934 -7.442 1.00 0.00 12 GLU A CA 20
ATOM 32236 C C . GLU A 1 12 ? -9.486 5.305 -8.247 1.00 0.00 12 GLU A C 20
ATOM 32237 O O . GLU A 1 12 ? -9.219 4.109 -8.132 1.00 0.00 12 GLU A O 20
ATOM 32249 N N . ARG A 1 13 ? -8.824 6.120 -9.062 1.00 0.00 13 ARG A N 20
ATOM 32250 C CA . ARG A 1 13 ? -7.721 5.644 -9.888 1.00 0.00 13 ARG A CA 20
ATOM 32251 C C . ARG A 1 13 ? -6.730 4.834 -9.057 1.00 0.00 13 ARG A C 20
ATOM 32252 O O . ARG A 1 13 ? -6.257 3.783 -9.489 1.00 0.00 13 ARG A O 20
ATOM 32273 N N . ILE A 1 14 ? -6.422 5.331 -7.864 1.00 0.00 14 ILE A N 20
ATOM 32274 C CA . ILE A 1 14 ? -5.488 4.653 -6.973 1.00 0.00 14 ILE A CA 20
ATOM 32275 C C . ILE A 1 14 ? -5.889 3.197 -6.761 1.00 0.00 14 ILE A C 20
ATOM 32276 O O . ILE A 1 14 ? -5.103 2.284 -7.011 1.00 0.00 14 ILE A O 20
ATOM 32292 N N . GLU A 1 15 ? -7.118 2.989 -6.298 1.00 0.00 15 GLU A N 20
ATOM 32293 C CA . GLU A 1 15 ? -7.624 1.644 -6.053 1.00 0.00 15 GLU A CA 20
ATOM 32294 C C . GLU A 1 15 ? -7.758 0.867 -7.360 1.00 0.00 15 GLU A C 20
ATOM 32295 O O . GLU A 1 15 ? -7.229 -0.236 -7.495 1.00 0.00 15 GLU A O 20
ATOM 32307 N N . GLU A 1 16 ? -8.471 1.451 -8.318 1.00 0.00 16 GLU A N 20
ATOM 32308 C CA . GLU A 1 16 ? -8.676 0.813 -9.613 1.00 0.00 16 GLU A CA 20
ATOM 32309 C C . GLU A 1 16 ? -7.448 0.006 -10.023 1.00 0.00 16 GLU A C 20
ATOM 32310 O O . GLU A 1 16 ? -7.564 -1.055 -10.637 1.00 0.00 16 GLU A O 20
ATOM 32322 N N . LYS A 1 17 ? -6.270 0.516 -9.679 1.00 0.00 17 LYS A N 20
ATOM 32323 C CA . LYS A 1 17 ? -5.019 -0.156 -10.009 1.00 0.00 17 LYS A CA 20
ATOM 32324 C C . LYS A 1 17 ? -4.725 -1.278 -9.017 1.00 0.00 17 LYS A C 20
ATOM 32325 O O . LYS A 1 17 ? -4.718 -2.455 -9.380 1.00 0.00 17 LYS A O 20
ATOM 32344 N N . LEU A 1 18 ? -4.485 -0.906 -7.765 1.00 0.00 18 LEU A N 20
ATOM 32345 C CA . LEU A 1 18 ? -4.193 -1.881 -6.720 1.00 0.00 18 LEU A CA 20
ATOM 32346 C C . LEU A 1 18 ? -4.996 -3.161 -6.929 1.00 0.00 18 LEU A C 20
ATOM 32347 O O . LEU A 1 18 ? -4.477 -4.265 -6.764 1.00 0.00 18 LEU A O 20
ATOM 32363 N N . ARG A 1 19 ? -6.264 -3.004 -7.296 1.00 0.00 19 ARG A N 20
ATOM 32364 C CA . ARG A 1 19 ? -7.138 -4.148 -7.529 1.00 0.00 19 ARG A CA 20
ATOM 32365 C C . ARG A 1 19 ? -6.412 -5.235 -8.316 1.00 0.00 19 ARG A C 20
ATOM 32366 O O . ARG A 1 19 ? -6.210 -6.343 -7.820 1.00 0.00 19 ARG A O 20
ATOM 32387 N N . ALA A 1 20 ? -6.024 -4.910 -9.545 1.00 0.00 20 ALA A N 20
ATOM 32388 C CA . ALA A 1 20 ? -5.320 -5.858 -10.399 1.00 0.00 20 ALA A CA 20
ATOM 32389 C C . ALA A 1 20 ? -3.818 -5.825 -10.136 1.00 0.00 20 ALA A C 20
ATOM 32390 O O . ALA A 1 20 ? -3.088 -6.728 -10.541 1.00 0.00 20 ALA A O 20
ATOM 32397 N N . ALA A 1 21 ? -3.365 -4.777 -9.455 1.00 0.00 21 ALA A N 20
ATOM 32398 C CA . ALA A 1 21 ? -1.950 -4.628 -9.137 1.00 0.00 21 ALA A CA 20
ATOM 32399 C C . ALA A 1 21 ? -1.489 -5.709 -8.166 1.00 0.00 21 ALA A C 20
ATOM 32400 O O . ALA A 1 21 ? -0.429 -6.309 -8.347 1.00 0.00 21 ALA A O 20
ATOM 32407 N N . PHE A 1 22 ? -2.290 -5.952 -7.133 1.00 0.00 22 PHE A N 20
ATOM 32408 C CA . PHE A 1 22 ? -1.962 -6.960 -6.132 1.00 0.00 22 PHE A CA 20
ATOM 32409 C C . PHE A 1 22 ? -3.114 -7.945 -5.956 1.00 0.00 22 PHE A C 20
ATOM 32410 O O . PHE A 1 22 ? -2.896 -9.145 -5.788 1.00 0.00 22 PHE A O 20
ATOM 32427 N N . GLN A 1 23 ? -4.338 -7.429 -5.994 1.00 0.00 23 GLN A N 20
ATOM 32428 C CA . GLN A 1 23 ? -5.523 -8.263 -5.837 1.00 0.00 23 GLN A CA 20
ATOM 32429 C C . GLN A 1 23 ? -5.648 -8.769 -4.403 1.00 0.00 23 GLN A C 20
ATOM 32430 O O . GLN A 1 23 ? -5.795 -9.965 -4.152 1.00 0.00 23 GLN A O 20
ATOM 32444 N N . PRO A 1 24 ? -5.586 -7.837 -3.440 1.00 0.00 24 PRO A N 20
ATOM 32445 C CA . PRO A 1 24 ? -5.690 -8.165 -2.015 1.00 0.00 24 PRO A CA 20
ATOM 32446 C C . PRO A 1 24 ? -7.093 -8.617 -1.624 1.00 0.00 24 PRO A C 20
ATOM 32447 O O . PRO A 1 24 ? -7.930 -8.891 -2.485 1.00 0.00 24 PRO A O 20
ATOM 32458 N N . VAL A 1 25 ? -7.344 -8.692 -0.321 1.00 0.00 25 VAL A N 20
ATOM 32459 C CA . VAL A 1 25 ? -8.647 -9.110 0.183 1.00 0.00 25 VAL A CA 20
ATOM 32460 C C . VAL A 1 25 ? -9.468 -7.910 0.643 1.00 0.00 25 VAL A C 20
ATOM 32461 O O . VAL A 1 25 ? -10.699 -7.943 0.623 1.00 0.00 25 VAL A O 20
ATOM 32474 N N . PHE A 1 26 ? -8.780 -6.852 1.055 1.00 0.00 26 PHE A N 20
ATOM 32475 C CA . PHE A 1 26 ? -9.445 -5.640 1.521 1.00 0.00 26 PHE A CA 20
ATOM 32476 C C . PHE A 1 26 ? -8.967 -4.422 0.737 1.00 0.00 26 PHE A C 20
ATOM 32477 O O . PHE A 1 26 ? -7.832 -4.382 0.260 1.00 0.00 26 PHE A O 20
ATOM 32494 N N . LEU A 1 27 ? -9.840 -3.429 0.608 1.00 0.00 27 LEU A N 20
ATOM 32495 C CA . LEU A 1 27 ? -9.508 -2.208 -0.118 1.00 0.00 27 LEU A CA 20
ATOM 32496 C C . LEU A 1 27 ? -10.431 -1.064 0.290 1.00 0.00 27 LEU A C 20
ATOM 32497 O O . LEU A 1 27 ? -11.653 -1.179 0.202 1.00 0.00 27 LEU A O 20
ATOM 32513 N N . GLU A 1 28 ? -9.837 0.039 0.735 1.00 0.00 28 GLU A N 20
ATOM 32514 C CA . GLU A 1 28 ? -10.607 1.204 1.155 1.00 0.00 28 GLU A CA 20
ATOM 32515 C C . GLU A 1 28 ? -9.724 2.447 1.215 1.00 0.00 28 GLU A C 20
ATOM 32516 O O . GLU A 1 28 ? -8.643 2.426 1.805 1.00 0.00 28 GLU A O 20
ATOM 32528 N N . VAL A 1 29 ? -10.192 3.529 0.600 1.00 0.00 29 VAL A N 20
ATOM 32529 C CA . VAL A 1 29 ? -9.446 4.781 0.584 1.00 0.00 29 VAL A CA 20
ATOM 32530 C C . VAL A 1 29 ? -10.155 5.854 1.403 1.00 0.00 29 VAL A C 20
ATOM 32531 O O . VAL A 1 29 ? -11.368 6.033 1.294 1.00 0.00 29 VAL A O 20
ATOM 32544 N N . VAL A 1 30 ? -9.390 6.567 2.223 1.00 0.00 30 VAL A N 20
ATOM 32545 C CA . VAL A 1 30 ? -9.944 7.624 3.060 1.00 0.00 30 VAL A CA 20
ATOM 32546 C C . VAL A 1 30 ? -9.512 9.000 2.566 1.00 0.00 30 VAL A C 20
ATOM 32547 O O . VAL A 1 30 ? -8.427 9.477 2.896 1.00 0.00 30 VAL A O 20
ATOM 32560 N N . ASP A 1 31 ? -10.370 9.633 1.772 1.00 0.00 31 ASP A N 20
ATOM 32561 C CA . ASP A 1 31 ? -10.078 10.956 1.233 1.00 0.00 31 ASP A CA 20
ATOM 32562 C C . ASP A 1 31 ? -10.563 12.048 2.180 1.00 0.00 31 ASP A C 20
ATOM 32563 O O . ASP A 1 31 ? -11.408 11.806 3.042 1.00 0.00 31 ASP A O 20
ATOM 32572 N N . GLU A 1 32 ? -10.022 13.251 2.015 1.00 0.00 32 GLU A N 20
ATOM 32573 C CA . GLU A 1 32 ? -10.399 14.380 2.858 1.00 0.00 32 GLU A CA 20
ATOM 32574 C C . GLU A 1 32 ? -11.170 15.424 2.056 1.00 0.00 32 GLU A C 20
ATOM 32575 O O . GLU A 1 32 ? -10.708 15.888 1.013 1.00 0.00 32 GLU A O 20
ATOM 32587 N N . SER A 1 33 ? -12.349 15.790 2.550 1.00 0.00 33 SER A N 20
ATOM 32588 C CA . SER A 1 33 ? -13.187 16.775 1.877 1.00 0.00 33 SER A CA 20
ATOM 32589 C C . SER A 1 33 ? -13.329 18.036 2.725 1.00 0.00 33 SER A C 20
ATOM 32590 O O . SER A 1 33 ? -14.408 18.624 2.807 1.00 0.00 33 SER A O 20
ATOM 32598 N N . TYR A 1 34 ? -12.233 18.445 3.353 1.00 0.00 34 TYR A N 20
ATOM 32599 C CA . TYR A 1 34 ? -12.234 19.634 4.197 1.00 0.00 34 TYR A CA 20
ATOM 32600 C C . TYR A 1 34 ? -12.343 20.901 3.353 1.00 0.00 34 TYR A C 20
ATOM 32601 O O . TYR A 1 34 ? -11.516 21.149 2.476 1.00 0.00 34 TYR A O 20
ATOM 32619 N N . ARG A 1 35 ? -13.371 21.699 3.626 1.00 0.00 35 ARG A N 20
ATOM 32620 C CA . ARG A 1 35 ? -13.590 22.940 2.893 1.00 0.00 35 ARG A CA 20
ATOM 32621 C C . ARG A 1 35 ? -13.154 24.145 3.721 1.00 0.00 35 ARG A C 20
ATOM 32622 O O . ARG A 1 35 ? -12.455 25.031 3.228 1.00 0.00 35 ARG A O 20
ATOM 32643 N N . HIS A 1 36 ? -13.572 24.172 4.983 1.00 0.00 36 HIS A N 20
ATOM 32644 C CA . HIS A 1 36 ? -13.225 25.268 5.880 1.00 0.00 36 HIS A CA 20
ATOM 32645 C C . HIS A 1 36 ? -11.724 25.291 6.154 1.00 0.00 36 HIS A C 20
ATOM 32646 O O . HIS A 1 36 ? -11.100 24.246 6.331 1.00 0.00 36 HIS A O 20
ATOM 32661 N N . ASN A 1 37 ? -11.152 26.490 6.188 1.00 0.00 37 ASN A N 20
ATOM 32662 C CA . ASN A 1 37 ? -9.724 26.649 6.439 1.00 0.00 37 ASN A CA 20
ATOM 32663 C C . ASN A 1 37 ? -9.424 26.579 7.934 1.00 0.00 37 ASN A C 20
ATOM 32664 O O . ASN A 1 37 ? -9.458 27.592 8.633 1.00 0.00 37 ASN A O 20
ATOM 32675 N N . VAL A 1 38 ? -9.129 25.377 8.417 1.00 0.00 38 VAL A N 20
ATOM 32676 C CA . VAL A 1 38 ? -8.821 25.174 9.828 1.00 0.00 38 VAL A CA 20
ATOM 32677 C C . VAL A 1 38 ? -7.801 24.057 10.012 1.00 0.00 38 VAL A C 20
ATOM 32678 O O . VAL A 1 38 ? -7.759 23.089 9.253 1.00 0.00 38 VAL A O 20
ATOM 32691 N N . PRO A 1 39 ? -6.957 24.190 11.047 1.00 0.00 39 PRO A N 20
ATOM 32692 C CA . PRO A 1 39 ? -5.921 23.201 11.357 1.00 0.00 39 PRO A CA 20
ATOM 32693 C C . PRO A 1 39 ? -6.507 21.892 11.877 1.00 0.00 39 PRO A C 20
ATOM 32694 O O . PRO A 1 39 ? -6.893 21.794 13.042 1.00 0.00 39 PRO A O 20
ATOM 32705 N N . ALA A 1 40 ? -6.570 20.890 11.007 1.00 0.00 40 ALA A N 20
ATOM 32706 C CA . ALA A 1 40 ? -7.106 19.587 11.380 1.00 0.00 40 ALA A CA 20
ATOM 32707 C C . ALA A 1 40 ? -6.109 18.805 12.229 1.00 0.00 40 ALA A C 20
ATOM 32708 O O . ALA A 1 40 ? -5.034 19.305 12.559 1.00 0.00 40 ALA A O 20
ATOM 32715 N N . GLY A 1 41 ? -6.472 17.575 12.579 1.00 0.00 41 GLY A N 20
ATOM 32716 C CA . GLY A 1 41 ? -5.598 16.745 13.386 1.00 0.00 41 GLY A CA 20
ATOM 32717 C C . GLY A 1 41 ? -5.342 15.389 12.757 1.00 0.00 41 GLY A C 20
ATOM 32718 O O . GLY A 1 41 ? -5.757 14.361 13.292 1.00 0.00 41 GLY A O 20
ATOM 32722 N N . SER A 1 42 ? -4.658 15.388 11.618 1.00 0.00 42 SER A N 20
ATOM 32723 C CA . SER A 1 42 ? -4.352 14.149 10.912 1.00 0.00 42 SER A CA 20
ATOM 32724 C C . SER A 1 42 ? -2.981 14.227 10.246 1.00 0.00 42 SER A C 20
ATOM 32725 O O . SER A 1 42 ? -2.721 15.122 9.443 1.00 0.00 42 SER A O 20
ATOM 32733 N N . GLU A 1 43 ? -2.109 13.283 10.587 1.00 0.00 43 GLU A N 20
ATOM 32734 C CA . GLU A 1 43 ? -0.765 13.246 10.024 1.00 0.00 43 GLU A CA 20
ATOM 32735 C C . GLU A 1 43 ? -0.813 13.302 8.499 1.00 0.00 43 GLU A C 20
ATOM 32736 O O . GLU A 1 43 ? -0.036 14.019 7.869 1.00 0.00 43 GLU A O 20
ATOM 32748 N N . SER A 1 44 ? -1.731 12.539 7.914 1.00 0.00 44 SER A N 20
ATOM 32749 C CA . SER A 1 44 ? -1.878 12.497 6.463 1.00 0.00 44 SER A CA 20
ATOM 32750 C C . SER A 1 44 ? -3.345 12.614 6.063 1.00 0.00 44 SER A C 20
ATOM 32751 O O . SER A 1 44 ? -4.132 11.689 6.268 1.00 0.00 44 SER A O 20
ATOM 32759 N N . HIS A 1 45 ? -3.707 13.757 5.489 1.00 0.00 45 HIS A N 20
ATOM 32760 C CA . HIS A 1 45 ? -5.080 13.996 5.058 1.00 0.00 45 HIS A CA 20
ATOM 32761 C C . HIS A 1 45 ? -5.551 12.895 4.112 1.00 0.00 45 HIS A C 20
ATOM 32762 O O . HIS A 1 45 ? -6.745 12.765 3.841 1.00 0.00 45 HIS A O 20
ATOM 32777 N N . PHE A 1 46 ? -4.606 12.106 3.613 1.00 0.00 46 PHE A N 20
ATOM 32778 C CA . PHE A 1 46 ? -4.925 11.018 2.696 1.00 0.00 46 PHE A CA 20
ATOM 32779 C C . PHE A 1 46 ? -4.317 9.704 3.178 1.00 0.00 46 PHE A C 20
ATOM 32780 O O . PHE A 1 46 ? -3.113 9.615 3.419 1.00 0.00 46 PHE A O 20
ATOM 32797 N N . LYS A 1 47 ? -5.158 8.686 3.318 1.00 0.00 47 LYS A N 20
ATOM 32798 C CA . LYS A 1 47 ? -4.707 7.376 3.771 1.00 0.00 47 LYS A CA 20
ATOM 32799 C C . LYS A 1 47 ? -5.400 6.262 2.993 1.00 0.00 47 LYS A C 20
ATOM 32800 O O . LYS A 1 47 ? -6.576 6.374 2.643 1.00 0.00 47 LYS A O 20
ATOM 32819 N N . VAL A 1 48 ? -4.666 5.187 2.726 1.00 0.00 48 VAL A N 20
ATOM 32820 C CA . VAL A 1 48 ? -5.212 4.051 1.992 1.00 0.00 48 VAL A CA 20
ATOM 32821 C C . VAL A 1 48 ? -5.054 2.758 2.783 1.00 0.00 48 VAL A C 20
ATOM 32822 O O . VAL A 1 48 ? -3.983 2.472 3.319 1.00 0.00 48 VAL A O 20
ATOM 32835 N N . VAL A 1 49 ? -6.129 1.978 2.853 1.00 0.00 49 VAL A N 20
ATOM 32836 C CA . VAL A 1 49 ? -6.110 0.714 3.578 1.00 0.00 49 VAL A CA 20
ATOM 32837 C C . VAL A 1 49 ? -6.127 -0.471 2.618 1.00 0.00 49 VAL A C 20
ATOM 32838 O O . VAL A 1 49 ? -7.088 -0.665 1.871 1.00 0.00 49 VAL A O 20
ATOM 32851 N N . LEU A 1 50 ? -5.059 -1.260 2.642 1.00 0.00 50 LEU A N 20
ATOM 32852 C CA . LEU A 1 50 ? -4.950 -2.427 1.774 1.00 0.00 50 LEU A CA 20
ATOM 32853 C C . LEU A 1 50 ? -4.435 -3.636 2.548 1.00 0.00 50 LEU A C 20
ATOM 32854 O O . LEU A 1 50 ? -3.273 -3.677 2.954 1.00 0.00 50 LEU A O 20
ATOM 32870 N N . VAL A 1 51 ? -5.306 -4.620 2.748 1.00 0.00 51 VAL A N 20
ATOM 32871 C CA . VAL A 1 51 ? -4.938 -5.832 3.470 1.00 0.00 51 VAL A CA 20
ATOM 32872 C C . VAL A 1 51 ? -4.589 -6.961 2.507 1.00 0.00 51 VAL A C 20
ATOM 32873 O O . VAL A 1 51 ? -5.392 -7.332 1.652 1.00 0.00 51 VAL A O 20
ATOM 32886 N N . SER A 1 52 ? -3.385 -7.505 2.653 1.00 0.00 52 SER A N 20
ATOM 32887 C CA . SER A 1 52 ? -2.927 -8.591 1.794 1.00 0.00 52 SER A CA 20
ATOM 32888 C C . SER A 1 52 ? -1.910 -9.466 2.520 1.00 0.00 52 SER A C 20
ATOM 32889 O O . SER A 1 52 ? -1.157 -8.988 3.369 1.00 0.00 52 SER A O 20
ATOM 32897 N N . ASP A 1 53 ? -1.894 -10.750 2.179 1.00 0.00 53 ASP A N 20
ATOM 32898 C CA . ASP A 1 53 ? -0.969 -11.693 2.797 1.00 0.00 53 ASP A CA 20
ATOM 32899 C C . ASP A 1 53 ? 0.455 -11.460 2.303 1.00 0.00 53 ASP A C 20
ATOM 32900 O O . ASP A 1 53 ? 1.419 -11.656 3.043 1.00 0.00 53 ASP A O 20
ATOM 32909 N N . ARG A 1 54 ? 0.580 -11.042 1.048 1.00 0.00 54 ARG A N 20
ATOM 32910 C CA . ARG A 1 54 ? 1.887 -10.785 0.454 1.00 0.00 54 ARG A CA 20
ATOM 32911 C C . ARG A 1 54 ? 2.821 -10.124 1.464 1.00 0.00 54 ARG A C 20
ATOM 32912 O O . ARG A 1 54 ? 4.042 -10.264 1.379 1.00 0.00 54 ARG A O 20
ATOM 32933 N N . PHE A 1 55 ? 2.240 -9.404 2.417 1.00 0.00 55 PHE A N 20
ATOM 32934 C CA . PHE A 1 55 ? 3.021 -8.721 3.442 1.00 0.00 55 PHE A CA 20
ATOM 32935 C C . PHE A 1 55 ? 3.172 -9.594 4.684 1.00 0.00 55 PHE A C 20
ATOM 32936 O O . PHE A 1 55 ? 3.096 -9.108 5.813 1.00 0.00 55 PHE A O 20
ATOM 32953 N N . THR A 1 56 ? 3.385 -10.888 4.467 1.00 0.00 56 THR A N 20
ATOM 32954 C CA . THR A 1 56 ? 3.545 -11.831 5.567 1.00 0.00 56 THR A CA 20
ATOM 32955 C C . THR A 1 56 ? 5.002 -12.251 5.724 1.00 0.00 56 THR A C 20
ATOM 32956 O O . THR A 1 56 ? 5.299 -13.423 5.950 1.00 0.00 56 THR A O 20
ATOM 32967 N N . GLY A 1 57 ? 5.908 -11.285 5.604 1.00 0.00 57 GLY A N 20
ATOM 32968 C CA . GLY A 1 57 ? 7.323 -11.575 5.736 1.00 0.00 57 GLY A CA 20
ATOM 32969 C C . GLY A 1 57 ? 8.195 -10.511 5.100 1.00 0.00 57 GLY A C 20
ATOM 32970 O O . GLY A 1 57 ? 9.308 -10.256 5.558 1.00 0.00 57 GLY A O 20
ATOM 32974 N N . GLU A 1 58 ? 7.689 -9.889 4.039 1.00 0.00 58 GLU A N 20
ATOM 32975 C CA . GLU A 1 58 ? 8.432 -8.849 3.338 1.00 0.00 58 GLU A CA 20
ATOM 32976 C C . GLU A 1 58 ? 8.903 -7.769 4.308 1.00 0.00 58 GLU A C 20
ATOM 32977 O O . GLU A 1 58 ? 8.625 -7.832 5.506 1.00 0.00 58 GLU A O 20
ATOM 32989 N N . ARG A 1 59 ? 9.617 -6.780 3.781 1.00 0.00 59 ARG A N 20
ATOM 32990 C CA . ARG A 1 59 ? 10.128 -5.687 4.599 1.00 0.00 59 ARG A CA 20
ATOM 32991 C C . ARG A 1 59 ? 9.207 -4.473 4.523 1.00 0.00 59 ARG A C 20
ATOM 32992 O O . ARG A 1 59 ? 8.170 -4.508 3.860 1.00 0.00 59 ARG A O 20
ATOM 33013 N N . PHE A 1 60 ? 9.592 -3.400 5.207 1.00 0.00 60 PHE A N 20
ATOM 33014 C CA . PHE A 1 60 ? 8.800 -2.176 5.218 1.00 0.00 60 PHE A CA 20
ATOM 33015 C C . PHE A 1 60 ? 9.106 -1.319 3.993 1.00 0.00 60 PHE A C 20
ATOM 33016 O O . PHE A 1 60 ? 8.220 -0.665 3.441 1.00 0.00 60 PHE A O 20
ATOM 33033 N N . LEU A 1 61 ? 10.367 -1.326 3.574 1.00 0.00 61 LEU A N 20
ATOM 33034 C CA . LEU A 1 61 ? 10.792 -0.549 2.415 1.00 0.00 61 LEU A CA 20
ATOM 33035 C C . LEU A 1 61 ? 10.246 -1.153 1.124 1.00 0.00 61 LEU A C 20
ATOM 33036 O O . LEU A 1 61 ? 9.650 -0.456 0.305 1.00 0.00 61 LEU A O 20
ATOM 33052 N N . ASN A 1 62 ? 10.453 -2.455 0.953 1.00 0.00 62 ASN A N 20
ATOM 33053 C CA . ASN A 1 62 ? 9.980 -3.153 -0.237 1.00 0.00 62 ASN A CA 20
ATOM 33054 C C . ASN A 1 62 ? 8.460 -3.083 -0.341 1.00 0.00 62 ASN A C 20
ATOM 33055 O O . ASN A 1 62 ? 7.918 -2.488 -1.273 1.00 0.00 62 ASN A O 20
ATOM 33066 N N . ARG A 1 63 ? 7.778 -3.694 0.622 1.00 0.00 63 ARG A N 20
ATOM 33067 C CA . ARG A 1 63 ? 6.320 -3.701 0.639 1.00 0.00 63 ARG A CA 20
ATOM 33068 C C . ARG A 1 63 ? 5.764 -2.355 0.184 1.00 0.00 63 ARG A C 20
ATOM 33069 O O . ARG A 1 63 ? 4.645 -2.273 -0.323 1.00 0.00 63 ARG A O 20
ATOM 33090 N N . HIS A 1 64 ? 6.553 -1.301 0.371 1.00 0.00 64 HIS A N 20
ATOM 33091 C CA . HIS A 1 64 ? 6.140 0.042 -0.020 1.00 0.00 64 HIS A CA 20
ATOM 33092 C C . HIS A 1 64 ? 6.607 0.363 -1.437 1.00 0.00 64 HIS A C 20
ATOM 33093 O O . HIS A 1 64 ? 5.866 0.948 -2.227 1.00 0.00 64 HIS A O 20
ATOM 33108 N N . ARG A 1 65 ? 7.839 -0.022 -1.750 1.00 0.00 65 ARG A N 20
ATOM 33109 C CA . ARG A 1 65 ? 8.405 0.227 -3.070 1.00 0.00 65 ARG A CA 20
ATOM 33110 C C . ARG A 1 65 ? 7.501 -0.334 -4.164 1.00 0.00 65 ARG A C 20
ATOM 33111 O O . ARG A 1 65 ? 7.447 0.199 -5.272 1.00 0.00 65 ARG A O 20
ATOM 33132 N N . MET A 1 66 ? 6.794 -1.412 -3.844 1.00 0.00 66 MET A N 20
ATOM 33133 C CA . MET A 1 66 ? 5.892 -2.045 -4.800 1.00 0.00 66 MET A CA 20
ATOM 33134 C C . MET A 1 66 ? 4.592 -1.257 -4.924 1.00 0.00 66 MET A C 20
ATOM 33135 O O . MET A 1 66 ? 4.070 -1.072 -6.024 1.00 0.00 66 MET A O 20
ATOM 33149 N N . ILE A 1 67 ? 4.074 -0.796 -3.790 1.00 0.00 67 ILE A N 20
ATOM 33150 C CA . ILE A 1 67 ? 2.835 -0.027 -3.774 1.00 0.00 67 ILE A CA 20
ATOM 33151 C C . ILE A 1 67 ? 3.004 1.302 -4.501 1.00 0.00 67 ILE A C 20
ATOM 33152 O O . ILE A 1 67 ? 2.238 1.626 -5.410 1.00 0.00 67 ILE A O 20
ATOM 33168 N N . TYR A 1 68 ? 4.011 2.068 -4.098 1.00 0.00 68 TYR A N 20
ATOM 33169 C CA . TYR A 1 68 ? 4.280 3.363 -4.711 1.00 0.00 68 TYR A CA 20
ATOM 33170 C C . TYR A 1 68 ? 4.461 3.225 -6.219 1.00 0.00 68 TYR A C 20
ATOM 33171 O O . TYR A 1 68 ? 3.689 3.779 -7.002 1.00 0.00 68 TYR A O 20
ATOM 33189 N N . SER A 1 69 ? 5.487 2.480 -6.620 1.00 0.00 69 SER A N 20
ATOM 33190 C CA . SER A 1 69 ? 5.773 2.270 -8.034 1.00 0.00 69 SER A CA 20
ATOM 33191 C C . SER A 1 69 ? 4.481 2.142 -8.836 1.00 0.00 69 SER A C 20
ATOM 33192 O O . SER A 1 69 ? 4.411 2.555 -9.994 1.00 0.00 69 SER A O 20
ATOM 33200 N N . THR A 1 70 ? 3.459 1.565 -8.212 1.00 0.00 70 THR A N 20
ATOM 33201 C CA . THR A 1 70 ? 2.170 1.380 -8.866 1.00 0.00 70 THR A CA 20
ATOM 33202 C C . THR A 1 70 ? 1.496 2.719 -9.142 1.00 0.00 70 THR A C 20
ATOM 33203 O O . THR A 1 70 ? 1.044 2.980 -10.258 1.00 0.00 70 THR A O 20
ATOM 33214 N N . LEU A 1 71 ? 1.432 3.566 -8.120 1.00 0.00 71 LEU A N 20
ATOM 33215 C CA . LEU A 1 71 ? 0.814 4.880 -8.253 1.00 0.00 71 LEU A CA 20
ATOM 33216 C C . LEU A 1 71 ? 1.740 5.973 -7.730 1.00 0.00 71 LEU A C 20
ATOM 33217 O O . LEU A 1 71 ? 1.312 6.868 -7.002 1.00 0.00 71 LEU A O 20
ATOM 33233 N N . ALA A 1 72 ? 3.012 5.895 -8.109 1.00 0.00 72 ALA A N 20
ATOM 33234 C CA . ALA A 1 72 ? 3.998 6.880 -7.682 1.00 0.00 72 ALA A CA 20
ATOM 33235 C C . ALA A 1 72 ? 3.743 8.233 -8.339 1.00 0.00 72 ALA A C 20
ATOM 33236 O O . ALA A 1 72 ? 4.116 9.274 -7.800 1.00 0.00 72 ALA A O 20
ATOM 33243 N N . GLU A 1 73 ? 3.107 8.208 -9.506 1.00 0.00 73 GLU A N 20
ATOM 33244 C CA . GLU A 1 73 ? 2.804 9.434 -10.236 1.00 0.00 73 GLU A CA 20
ATOM 33245 C C . GLU A 1 73 ? 1.436 9.980 -9.839 1.00 0.00 73 GLU A C 20
ATOM 33246 O O . GLU A 1 73 ? 1.264 11.187 -9.668 1.00 0.00 73 GLU A O 20
ATOM 33258 N N . GLU A 1 74 ? 0.466 9.082 -9.694 1.00 0.00 74 GLU A N 20
ATOM 33259 C CA . GLU A 1 74 ? -0.887 9.475 -9.318 1.00 0.00 74 GLU A CA 20
ATOM 33260 C C . GLU A 1 74 ? -0.890 10.199 -7.975 1.00 0.00 74 GLU A C 20
ATOM 33261 O O . GLU A 1 74 ? -1.522 11.246 -7.823 1.00 0.00 74 GLU A O 20
ATOM 33273 N N . LEU A 1 75 ? -0.182 9.635 -7.003 1.00 0.00 75 LEU A N 20
ATOM 33274 C CA . LEU A 1 75 ? -0.102 10.225 -5.672 1.00 0.00 75 LEU A CA 20
ATOM 33275 C C . LEU A 1 75 ? 0.660 11.546 -5.707 1.00 0.00 75 LEU A C 20
ATOM 33276 O O . LEU A 1 75 ? 0.627 12.319 -4.749 1.00 0.00 75 LEU A O 20
ATOM 33292 N N . SER A 1 76 ? 1.344 11.800 -6.818 1.00 0.00 76 SER A N 20
ATOM 33293 C CA . SER A 1 76 ? 2.116 13.027 -6.977 1.00 0.00 76 SER A CA 20
ATOM 33294 C C . SER A 1 76 ? 1.322 14.070 -7.757 1.00 0.00 76 SER A C 20
ATOM 33295 O O . SER A 1 76 ? 1.873 15.071 -8.217 1.00 0.00 76 SER A O 20
ATOM 33303 N N . THR A 1 77 ? 0.023 13.829 -7.903 1.00 0.00 77 THR A N 20
ATOM 33304 C CA . THR A 1 77 ? -0.848 14.746 -8.628 1.00 0.00 77 THR A CA 20
ATOM 33305 C C . THR A 1 77 ? -1.329 15.877 -7.727 1.00 0.00 77 THR A C 20
ATOM 33306 O O . THR A 1 77 ? -1.085 17.052 -8.003 1.00 0.00 77 THR A O 20
ATOM 33317 N N . THR A 1 78 ? -2.013 15.515 -6.646 1.00 0.00 78 THR A N 20
ATOM 33318 C CA . THR A 1 78 ? -2.529 16.500 -5.703 1.00 0.00 78 THR A CA 20
ATOM 33319 C C . THR A 1 78 ? -2.113 16.165 -4.275 1.00 0.00 78 THR A C 20
ATOM 33320 O O . THR A 1 78 ? -1.931 17.056 -3.445 1.00 0.00 78 THR A O 20
ATOM 33331 N N . VAL A 1 79 ? -1.962 14.874 -3.995 1.00 0.00 79 VAL A N 20
ATOM 33332 C CA . VAL A 1 79 ? -1.565 14.421 -2.667 1.00 0.00 79 VAL A CA 20
ATOM 33333 C C . VAL A 1 79 ? -0.082 14.674 -2.421 1.00 0.00 79 VAL A C 20
ATOM 33334 O O . VAL A 1 79 ? 0.734 14.591 -3.339 1.00 0.00 79 VAL A O 20
ATOM 33347 N N . HIS A 1 80 ? 0.261 14.982 -1.174 1.00 0.00 80 HIS A N 20
ATOM 33348 C CA . HIS A 1 80 ? 1.647 15.246 -0.806 1.00 0.00 80 HIS A CA 20
ATOM 33349 C C . HIS A 1 80 ? 2.203 14.120 0.061 1.00 0.00 80 HIS A C 20
ATOM 33350 O O . HIS A 1 80 ? 3.235 13.530 -0.257 1.00 0.00 80 HIS A O 20
ATOM 33365 N N . ALA A 1 81 ? 1.512 13.829 1.158 1.00 0.00 81 ALA A N 20
ATOM 33366 C CA . ALA A 1 81 ? 1.936 12.774 2.070 1.00 0.00 81 ALA A CA 20
ATOM 33367 C C . ALA A 1 81 ? 0.840 11.728 2.246 1.00 0.00 81 ALA A C 20
ATOM 33368 O O . ALA A 1 81 ? -0.233 12.020 2.775 1.00 0.00 81 ALA A O 20
ATOM 33375 N N . LEU A 1 82 ? 1.117 10.507 1.799 1.00 0.00 82 LEU A N 20
ATOM 33376 C CA . LEU A 1 82 ? 0.154 9.417 1.907 1.00 0.00 82 LEU A CA 20
ATOM 33377 C C . LEU A 1 82 ? 0.640 8.356 2.889 1.00 0.00 82 LEU A C 20
ATOM 33378 O O . LEU A 1 82 ? 1.840 8.115 3.015 1.00 0.00 82 LEU A O 20
ATOM 33394 N N . ALA A 1 83 ? -0.301 7.724 3.583 1.00 0.00 83 ALA A N 20
ATOM 33395 C CA . ALA A 1 83 ? 0.030 6.687 4.551 1.00 0.00 83 ALA A CA 20
ATOM 33396 C C . ALA A 1 83 ? -0.459 5.321 4.082 1.00 0.00 83 ALA A C 20
ATOM 33397 O O . ALA A 1 83 ? -1.656 5.116 3.876 1.00 0.00 83 ALA A O 20
ATOM 33404 N N . LEU A 1 84 ? 0.473 4.390 3.914 1.00 0.00 84 LEU A N 20
ATOM 33405 C CA . LEU A 1 84 ? 0.136 3.042 3.467 1.00 0.00 84 LEU A CA 20
ATOM 33406 C C . LEU A 1 84 ? -0.027 2.100 4.655 1.00 0.00 84 LEU A C 20
ATOM 33407 O O . LEU A 1 84 ? 0.956 1.664 5.256 1.00 0.00 84 LEU A O 20
ATOM 33423 N N . HIS A 1 85 ? -1.275 1.787 4.989 1.00 0.00 85 HIS A N 20
ATOM 33424 C CA . HIS A 1 85 ? -1.567 0.893 6.104 1.00 0.00 85 HIS A CA 20
ATOM 33425 C C . HIS A 1 85 ? -1.803 -0.532 5.611 1.00 0.00 85 HIS A C 20
ATOM 33426 O O . HIS A 1 85 ? -2.944 -0.985 5.511 1.00 0.00 85 HIS A O 20
ATOM 33441 N N . THR A 1 86 ? -0.717 -1.234 5.303 1.00 0.00 86 THR A N 20
ATOM 33442 C CA . THR A 1 86 ? -0.806 -2.606 4.819 1.00 0.00 86 THR A CA 20
ATOM 33443 C C . THR A 1 86 ? -0.873 -3.594 5.977 1.00 0.00 86 THR A C 20
ATOM 33444 O O . THR A 1 86 ? -0.032 -3.571 6.876 1.00 0.00 86 THR A O 20
ATOM 33455 N N . TYR A 1 87 ? -1.879 -4.462 5.950 1.00 0.00 87 TYR A N 20
ATOM 33456 C CA . TYR A 1 87 ? -2.057 -5.458 6.999 1.00 0.00 87 TYR A CA 20
ATOM 33457 C C . TYR A 1 87 ? -2.252 -6.849 6.403 1.00 0.00 87 TYR A C 20
ATOM 33458 O O . TYR A 1 87 ? -2.399 -7.003 5.190 1.00 0.00 87 TYR A O 20
ATOM 33476 N N . THR A 1 88 ? -2.251 -7.861 7.265 1.00 0.00 88 THR A N 20
ATOM 33477 C CA . THR A 1 88 ? -2.427 -9.239 6.826 1.00 0.00 88 THR A CA 20
ATOM 33478 C C . THR A 1 88 ? -3.793 -9.777 7.234 1.00 0.00 88 THR A C 20
ATOM 33479 O O . THR A 1 88 ? -4.336 -9.395 8.271 1.00 0.00 88 THR A O 20
ATOM 33490 N N . ILE A 1 89 ? -4.344 -10.665 6.413 1.00 0.00 89 ILE A N 20
ATOM 33491 C CA . ILE A 1 89 ? -5.647 -11.256 6.691 1.00 0.00 89 ILE A CA 20
ATOM 33492 C C . ILE A 1 89 ? -5.759 -11.679 8.151 1.00 0.00 89 ILE A C 20
ATOM 33493 O O . ILE A 1 89 ? -6.621 -11.196 8.886 1.00 0.00 89 ILE A O 20
ATOM 33509 N N . LYS A 1 90 ? -4.879 -12.584 8.568 1.00 0.00 90 LYS A N 20
ATOM 33510 C CA . LYS A 1 90 ? -4.875 -13.071 9.942 1.00 0.00 90 LYS A CA 20
ATOM 33511 C C . LYS A 1 90 ? -4.899 -11.911 10.932 1.00 0.00 90 LYS A C 20
ATOM 33512 O O . LYS A 1 90 ? -5.748 -11.860 11.821 1.00 0.00 90 LYS A O 20
ATOM 33531 N N . GLU A 1 91 ? -3.963 -10.981 10.769 1.00 0.00 91 GLU A N 20
ATOM 33532 C CA . GLU A 1 91 ? -3.879 -9.821 11.648 1.00 0.00 91 GLU A CA 20
ATOM 33533 C C . GLU A 1 91 ? -5.245 -9.161 11.811 1.00 0.00 91 GLU A C 20
ATOM 33534 O O . GLU A 1 91 ? -5.630 -8.771 12.913 1.00 0.00 91 GLU A O 20
ATOM 33546 N N . TRP A 1 92 ? -5.971 -9.039 10.706 1.00 0.00 92 TRP A N 20
ATOM 33547 C CA . TRP A 1 92 ? -7.295 -8.426 10.726 1.00 0.00 92 TRP A CA 20
ATOM 33548 C C . TRP A 1 92 ? -8.298 -9.319 11.447 1.00 0.00 92 TRP A C 20
ATOM 33549 O O . TRP A 1 92 ? -9.121 -8.839 12.225 1.00 0.00 92 TRP A O 20
ATOM 33570 N N . GLU A 1 93 ? -8.223 -10.620 11.182 1.00 0.00 93 GLU A N 20
ATOM 33571 C CA . GLU A 1 93 ? -9.127 -11.579 11.807 1.00 0.00 93 GLU A CA 20
ATOM 33572 C C . GLU A 1 93 ? -9.310 -11.268 13.289 1.00 0.00 93 GLU A C 20
ATOM 33573 O O . GLU A 1 93 ? -10.347 -11.576 13.876 1.00 0.00 93 GLU A O 20
ATOM 33585 N N . GLY A 1 94 ? -8.295 -10.655 13.889 1.00 0.00 94 GLY A N 20
ATOM 33586 C CA . GLY A 1 94 ? -8.363 -10.312 15.298 1.00 0.00 94 GLY A CA 20
ATOM 33587 C C . GLY A 1 94 ? -7.177 -9.484 15.751 1.00 0.00 94 GLY A C 20
ATOM 33588 O O . GLY A 1 94 ? -6.336 -9.956 16.517 1.00 0.00 94 GLY A O 20
ATOM 33592 N N . LEU A 1 95 ? -7.107 -8.245 15.277 1.00 0.00 95 LEU A N 20
ATOM 33593 C CA . LEU A 1 95 ? -6.014 -7.348 15.637 1.00 0.00 95 LEU A CA 20
ATOM 33594 C C . LEU A 1 95 ? -6.026 -7.048 17.132 1.00 0.00 95 LEU A C 20
ATOM 33595 O O . LEU A 1 95 ? -5.004 -7.169 17.807 1.00 0.00 95 LEU A O 20
ATOM 33611 N N . GLN A 1 96 ? -7.190 -6.658 17.643 1.00 0.00 96 GLN A N 20
ATOM 33612 C CA . GLN A 1 96 ? -7.334 -6.342 19.059 1.00 0.00 96 GLN A CA 20
ATOM 33613 C C . GLN A 1 96 ? -6.504 -7.292 19.916 1.00 0.00 96 GLN A C 20
ATOM 33614 O O . GLN A 1 96 ? -5.565 -6.873 20.593 1.00 0.00 96 GLN A O 20
ATOM 33628 N N . ASP A 1 97 ? -6.857 -8.572 19.883 1.00 0.00 97 ASP A N 20
ATOM 33629 C CA . ASP A 1 97 ? -6.144 -9.582 20.657 1.00 0.00 97 ASP A CA 20
ATOM 33630 C C . ASP A 1 97 ? -6.491 -10.985 20.168 1.00 0.00 97 ASP A C 20
ATOM 33631 O O . ASP A 1 97 ? -7.425 -11.170 19.388 1.00 0.00 97 ASP A O 20
ATOM 33640 N N . THR A 1 98 ? -5.730 -11.972 20.631 1.00 0.00 98 THR A N 20
ATOM 33641 C CA . THR A 1 98 ? -5.954 -13.358 20.240 1.00 0.00 98 THR A CA 20
ATOM 33642 C C . THR A 1 98 ? -6.238 -14.234 21.455 1.00 0.00 98 THR A C 20
ATOM 33643 O O . THR A 1 98 ? -5.350 -14.492 22.268 1.00 0.00 98 THR A O 20
ATOM 33654 N N . VAL A 1 99 ? -7.481 -14.688 21.574 1.00 0.00 99 VAL A N 20
ATOM 33655 C CA . VAL A 1 99 ? -7.882 -15.537 22.690 1.00 0.00 99 VAL A CA 20
ATOM 33656 C C . VAL A 1 99 ? -8.250 -16.936 22.212 1.00 0.00 99 VAL A C 20
ATOM 33657 O O . VAL A 1 99 ? -9.354 -17.164 21.716 1.00 0.00 99 VAL A O 20
ATOM 33670 N N . PHE A 1 100 ? -7.319 -17.872 22.364 1.00 0.00 100 PHE A N 20
ATOM 33671 C CA . PHE A 1 100 ? -7.545 -19.251 21.947 1.00 0.00 100 PHE A CA 20
ATOM 33672 C C . PHE A 1 100 ? -7.334 -20.213 23.112 1.00 0.00 100 PHE A C 20
ATOM 33673 O O . PHE A 1 100 ? -6.202 -20.553 23.453 1.00 0.00 100 PHE A O 20
ATOM 33690 N N . ALA A 1 101 ? -8.434 -20.648 23.719 1.00 0.00 101 ALA A N 20
ATOM 33691 C CA . ALA A 1 101 ? -8.370 -21.571 24.845 1.00 0.00 101 ALA A CA 20
ATOM 33692 C C . ALA A 1 101 ? -9.012 -22.909 24.494 1.00 0.00 101 ALA A C 20
ATOM 33693 O O . ALA A 1 101 ? -10.108 -22.955 23.937 1.00 0.00 101 ALA A O 20
ATOM 33700 N N . SER A 1 102 ? -8.321 -23.996 24.823 1.00 0.00 102 SER A N 20
ATOM 33701 C CA . SER A 1 102 ? -8.822 -25.336 24.539 1.00 0.00 102 SER A CA 20
ATOM 33702 C C . SER A 1 102 ? -9.878 -25.749 25.559 1.00 0.00 102 SER A C 20
ATOM 33703 O O . SER A 1 102 ? -9.732 -25.537 26.763 1.00 0.00 102 SER A O 20
ATOM 33711 N N . PRO A 1 103 ? -10.970 -26.354 25.067 1.00 0.00 103 PRO A N 20
ATOM 33712 C CA . PRO A 1 103 ? -12.073 -26.811 25.918 1.00 0.00 103 PRO A CA 20
ATOM 33713 C C . PRO A 1 103 ? -11.682 -28.003 26.784 1.00 0.00 103 PRO A C 20
ATOM 33714 O O . PRO A 1 103 ? -11.137 -28.998 26.304 1.00 0.00 103 PRO A O 20
ATOM 33725 N N . PRO A 1 104 ? -11.965 -27.905 28.091 1.00 0.00 104 PRO A N 20
ATOM 33726 C CA . PRO A 1 104 ? -11.652 -28.968 29.051 1.00 0.00 104 PRO A CA 20
ATOM 33727 C C . PRO A 1 104 ? -12.525 -30.202 28.855 1.00 0.00 104 PRO A C 20
ATOM 33728 O O . PRO A 1 104 ? -13.353 -30.250 27.944 1.00 0.00 104 PRO A O 20
ATOM 33739 N N . CYS A 1 105 ? -12.336 -31.198 29.714 1.00 0.00 105 CYS A N 20
ATOM 33740 C CA . CYS A 1 105 ? -13.107 -32.433 29.634 1.00 0.00 105 CYS A CA 20
ATOM 33741 C C . CYS A 1 105 ? -14.592 -32.163 29.856 1.00 0.00 105 CYS A C 20
ATOM 33742 O O . CYS A 1 105 ? -14.985 -31.603 30.880 1.00 0.00 105 CYS A O 20
ATOM 33750 N N . ARG A 1 106 ? -15.412 -32.563 28.889 1.00 0.00 106 ARG A N 20
ATOM 33751 C CA . ARG A 1 106 ? -16.853 -32.361 28.978 1.00 0.00 106 ARG A CA 20
ATOM 33752 C C . ARG A 1 106 ? -17.500 -33.435 29.847 1.00 0.00 106 ARG A C 20
ATOM 33753 O O . ARG A 1 106 ? -18.281 -33.132 30.748 1.00 0.00 106 ARG A O 20
ATOM 33774 N N . GLY A 1 107 ? -17.169 -34.693 29.570 1.00 0.00 107 GLY A N 20
ATOM 33775 C CA . GLY A 1 107 ? -17.727 -35.793 30.334 1.00 0.00 107 GLY A CA 20
ATOM 33776 C C . GLY A 1 107 ? -17.879 -37.055 29.508 1.00 0.00 107 GLY A C 20
ATOM 33777 O O . GLY A 1 107 ? -16.897 -37.742 29.226 1.00 0.00 107 GLY A O 20
#

Solvent-accessible surface area: 9181 Å² total; per-residue (Å²): 132,106,116,76,115,112,62,172,131,48,96,81,122,3,29,108,99,0,159,80,43,69,135,32,115,78,40,67,5,51,73,70,83,199,186,119,147,89,131,89,88,114,144,66,109,16,60,3,20,4,1,12,84,177,19,81,81,99,185,145,126,22,54,66,158,45,3,71,81,43,2,43,130,62,7,70,109,86,14,158,66,26,51,11,73,23,80,20,81,147,101,111,128,32,93,169,109,111,131,192,80,88,112,127,127,231,132

Foldseek 3Di:
DDDDDDDDDLLCVLVVQVCVLPVADDWDWQAADDDDPDDDDDPFNTEIEGEHCVPVDDDPVVVVVSSCVRVVPSCVPPGDDYYYHYHYPVCVVPVPDDDDDDDDDPD